Protein 4QQ1 (pdb70)

Nearest PDB structures (foldseek):
  4qq1-assembly3_C  TM=1.002E+00  e=1.437E-93  Neisseria meningitidis serogroup B
  4qq1-assembly1_A  TM=9.820E-01  e=3.374E-79  Neisseria meningitidis serogroup B
  4qq1-assembly2_B  TM=9.877E-01  e=5.720E-74  Neisseria meningitidis serogroup B
  4o4u-assembly4_D  TM=8.639E-01  e=2.645E-37  Glaesserella parasuis
  5kkx-assembly1_A  TM=9.095E-01  e=2.022E-19  Neisseria meningitidis

B-factor: mean 125.37, std 54.18, range [30.0, 488.15]

CATH classification: 2.40.128.250 (+3 more: 2.40.160.90, 2.40.128.240, 2.40.160.90)

Radius of gyration: 39.51 Å; Cα contacts (8 Å, |Δi|>4): 4271; chains: 3; bounding box: 104×101×118 Å

InterPro domains:
  IPR001677 Transferrin-binding protein B, C-lobe/N-lobe beta-barrel domain [PF01298] (182-346)
  IPR001677 Transferrin-binding protein B, C-lobe/N-lobe beta-barrel domain [PF01298] (458-594)
  IPR011250 Outer membrane protein/outer membrane enzyme PagP, beta-barrel [SSF56925] (141-346)
  IPR011250 Outer membrane protein/outer membrane enzyme PagP, beta-barrel [SSF56925] (419-594)
  IPR035313 Transferrin-binding protein B, N-lobe handle [PF17484] (44-177)
  IPR035316 Transferrin-binding protein B, C-lobe handle domain [PF17483] (361-448)
  IPR038197 TbpB, C-lobe handle domain superfamily [G3DSA:2.40.128.240] (360-452)
  IPR038669 TbpB, N-lobe handle domain superfamily [G3DSA:2.40.128.250] (57-176)

GO terms:
  GO:0009986 cell surface (C, EXP)

Organism: Neisseria meningitidis serogroup B (NCBI:txid491)

Solvent-accessible surface area: 71891 Å² total; per-residue (Å²): 84,8,5,12,0,19,0,2,51,5,7,18,11,18,20,16,148,95,78,193,94,69,47,142,45,87,65,13,19,76,181,69,27,57,85,4,90,121,28,95,8,61,38,14,88,35,28,64,29,3,73,102,31,72,56,122,79,117,44,42,12,6,86,53,52,124,29,68,9,19,4,83,19,27,80,109,23,85,44,1,43,5,0,6,0,15,6,94,89,68,33,107,16,138,147,85,39,30,16,31,76,21,10,3,0,10,0,0,0,4,1,55,86,8,0,47,42,6,5,46,81,132,19,69,0,58,1,5,0,4,1,2,0,1,0,58,62,182,24,142,15,133,40,1,10,65,70,2,20,0,39,76,13,1,0,2,0,9,61,1,103,33,10,14,33,102,93,72,69,62,102,98,64,52,51,18,2,0,0,4,2,70,2,79,0,31,6,86,91,70,23,1,112,8,33,0,50,15,2,6,112,74,52,157,123,62,68,154,118,94,141,93,80,22,56,14,0,42,2,93,5,78,9,176,12,0,16,4,124,23,98,0,58,10,54,64,132,82,23,128,128,37,35,25,6,2,58,20,21,0,82,54,2,45,0,0,1,0,0,63,92,0,52,6,0,0,0,14,0,12,2,84,59,67,51,0,1,0,0,0,1,0,20,39,152,168,162,98,77,48,61,47,27,46,7,4,18,1,20,32,3,23,22,30,113,110,147,65,78,135,5,29,8,21,18,46,13,84,39,5,14,23,58,33,88,54,3,56,5,101,39,96,180,61,83,116,35,85,51,76,32,93,33,114,90,165,58,21,102,5,25,4,0,15,46,77,7,81,73,1,7,0,0,51,11,27,103,124,142,146,65,18,15,0,0,4,3,34,36,4,34,36,75,75,5,78,81,32,97,76,62,81,0,99,1,137,21,2,0,3,4,68,0,1,30,55,56,66,64,53,6,67,12,36,129,84,15,11,114,2,83,0,50,0,48,5,72,74,108,145,5,53,7,44,0,22,2,122,112,77,137,69,67,2,0,51,1,79,10,94,12,154,94,1,4,6,70,20,83,0,98,7,34,156,121,10,10,10,12,53,64,139,122,118,62,114,16,64,121,5,99,4,111,9,110,2,49,8,0,0,1,7,164,76,0,43,1,0,0,0,2,8,23,81,47,51,192,168,63,79,2,7,0,0,0,1,0,73,56,121,133,91,40,9,3,12,0,19,0,4,87,6,8,23,13,15,19,20,145,102,78,196,93,64,45,142,50,81,68,12,18,81,176,65,31,71,86,5,94,123,31,92,5,48,45,11,84,40,28,70,65,6,18,107,83,42,6,67,51,118,36,45,25,6,86,63,63,107,23,59,11,18,4,81,25,23,87,68,23,65,34,0,53,4,1,5,1,14,1,100,50,56,58,113,44,132,173,99,54,36,16,28,89,19,12,16,0,14,0,0,0,4,1,46,84,5,0,47,48,3,6,48,86,132,17,75,0,57,2,5,1,7,0,2,0,1,0,68,67,189,24,146,14,128,34,1,11,71,61,0,18,0,34,90,12,4,0,4,0,11,57,1,81,26,4,51,28,130,105,136,130,77,52,22,3,0,1,6,2,77,2,68,0,23,6,82,96,75,18,1,119,3,33,0,58,24,3,27,200,184,131,68,43,58,24,0,49,6,98,1,67,6,143,14,1,10,2,124,21,95,0,61,12,56,75,139,53,65,124,124,39,35,28,5,1,53,12,26,0,81,60,1,22,0,0,1,0,0,63,88,0,60,5,0,0,0,17,1,12,2,89,52,59,54,0,1,0,0,0,0,0,5,38,136,110,165,136,76,46,25,39,17,3,16,3,21,58,6,38,11,52,119,148,145,62,60,125,6,30,8,12,14,29,15,84,36,6,9,52,53,24,106,48,12,58,12,159,98,77,137,105,54,117,89,154,70,33,125,11,26,15,0,25,78,82,8,87,74,1,7,0,0,61,17,19,131,124,140,147,73,14,15,0,0,5,3,36,46,1,46,52,74,33,3,54,63,75,123,53,74,82,23,124,1,152,25,4,2,3,3,70,8,56,105,76,90,62,92,63,13,111,12,25,102,134,128,38,15,12,103,1,67,0,43,0,40,3,60,78,72,140,3,54,9,41,0,24,2,109,117,101,142,73,64,1,3,48,0,76,11,111,8,145,86,2,4,5,65,20,86,1,94,5,25,151,125,17,16,54,146,130,125,23,129,18,106,12,98,1,49,4,0,0,1,6,162,91,2,48,0,0,0,0,6,6,26,152,15,2,1,0,0,0,0,90,96,105,44,9,16,13,0,15,0,4,91,6,7,22,11,18,9,22,153,98,78,190,108,63,49,150,58,83,69,12,20,78,177,64,31,74,121,6,99,144,30,91,7,59,40,9,77,26,36,70,109,10,62,184,101,114,54,131,46,118,38,34,12,11,108,50,84,100,33,67,15,13,5,67,41,35,66,82,24,77,45,1,45,4,0,8,2,16,2,98,90,68,52,144,89,167,73,75,23,30,88,19,11,6,0,11,0,0,0,5,1,60,85,5,0,48,42,5,3,33,107,132,27,54,0,54,0,5,0,6,0,1,0,1,0,62,66,179,22,140,15,127,36,2,6,66,69,1,14,0,46,80,18,1,0,2,0,11,58,2,93,35,4,10,36,106,121,102,59,52,82,114,65,49,50,25,5,0,1,5,2,56,5,83,0,24,11,81,96,64,18,1,109,5,32,0,38,22,3,15,158,58,117,159,152,125,178,121,122,60,23,58,21,1,50,4,94,2,80,9,156,7,0,14,2,132,27,74,0,65,12,51,64,136,72,11,127,120,31,28,25,6,3,71,23,19,0,78,61,2,23,0,0,1,0,0,65,109,0,26,1,0,0,0,18,1,11,4,85,58,58,53,0,1,0,0,0,0,0,1,31,123,66,246,164,112,64,78,62,48,25,42,10,3,18,4,22,48,3,21,27,36,104,107,143,60,82,139,8,29,7,10,12,26,12,86,35,3,16,37,64,36,95,85,7,56,11,107,105,110,85,63,76,65,86,35,117,67,168,65,15,101,4,27,12,0,24,59,62,6,82,75,0,6,0,0,41,9,25,120,121,121,149,48,15,18,0,0,5,2,33,44,0,41,31,81,71,14,27,40,188,116,49,79,117,14,116,1,115,26,4,1,4,4,76,1,6,63,51,31,44,53,51,8,30,14,29,103,134,130,46,15,9,90,3,69,0,52,1,53,11,87,73,110,142,2,58,10,41,0,23,2,134,120,56,136,68,70,2,1,45,0,73,8,95,16,153,87,2,5,6,73,20,86,1,92,2,23,142,129,18,4,22,7,39,91,168,84,110,90,107,66,91,111,20,112,6,107,13,107,2,50,6,0,3,1,5,156,75,1,50,0,0,0,0,2,8,25,50,41,163,62,95,103,80,49,3,7,0,0,0,1,0,58,66,132

Structure (mmCIF, N/CA/C/O backbone):
data_4QQ1
#
_entry.id   4QQ1
#
_cell.length_a   135.330
_cell.length_b   99.971
_cell.length_c   160.157
_cell.angle_alpha   90.000
_cell.angle_beta   93.470
_cell.angle_gamma   90.000
#
_symmetry.space_group_name_H-M   'C 1 2 1'
#
loop_
_entity.id
_entity.type
_entity.pdbx_description
1 polymer 'Transferrin-binding protein 2'
2 non-polymer 'CESIUM ION'
3 non-polymer GLYCEROL
4 non-polymer 'SULFATE ION'
5 water water
#
loop_
_atom_site.group_PDB
_atom_site.id
_atom_site.type_symbol
_atom_site.label_atom_id
_atom_site.label_alt_id
_atom_site.label_comp_id
_atom_site.label_asym_id
_atom_site.label_entity_id
_atom_site.label_seq_id
_atom_site.pdbx_PDB_ins_code
_atom_site.Cartn_x
_atom_site.Cartn_y
_atom_site.Cartn_z
_atom_site.occupancy
_atom_site.B_iso_or_equiv
_atom_site.auth_seq_id
_atom_site.auth_comp_id
_atom_site.auth_asym_id
_atom_site.auth_atom_id
_atom_site.pdbx_PDB_model_num
ATOM 1 N N . GLY A 1 7 ? 38.565 -23.532 -24.713 1.00 143.89 43 GLY A N 1
ATOM 2 C CA . GLY A 1 7 ? 38.531 -24.897 -25.204 1.00 142.25 43 GLY A CA 1
ATOM 3 C C . GLY A 1 7 ? 39.789 -25.671 -24.861 1.00 132.78 43 GLY A C 1
ATOM 4 O O . GLY A 1 7 ? 39.897 -26.861 -25.156 1.00 126.52 43 GLY A O 1
ATOM 5 N N . ALA A 1 8 ? 40.745 -24.990 -24.237 1.00 136.49 44 ALA A N 1
ATOM 6 C CA . ALA A 1 8 ? 41.995 -25.620 -23.829 1.00 128.39 44 ALA A CA 1
ATOM 7 C C . ALA A 1 8 ? 41.904 -26.094 -22.383 1.00 110.85 44 ALA A C 1
ATOM 8 O O . ALA A 1 8 ? 41.510 -25.335 -21.497 1.00 80.47 44 ALA A O 1
ATOM 10 N N . ALA A 1 9 ? 42.275 -27.349 -22.146 1.00 92.60 45 ALA A N 1
ATOM 11 C CA . ALA A 1 9 ? 42.102 -27.955 -20.829 1.00 82.07 45 ALA A CA 1
ATOM 12 C C . ALA A 1 9 ? 43.396 -28.077 -20.028 1.00 63.35 45 ALA A C 1
ATOM 13 O O . ALA A 1 9 ? 44.383 -27.397 -20.309 1.00 55.04 45 ALA A O 1
ATOM 15 N N . TYR A 1 10 ? 43.365 -28.948 -19.022 1.00 117.71 46 TYR A N 1
ATOM 16 C CA . TYR A 1 10 ? 44.494 -29.168 -18.122 1.00 121.31 46 TYR A CA 1
ATOM 17 C C . TYR A 1 10 ? 45.759 -29.559 -18.871 1.00 122.79 46 TYR A C 1
ATOM 18 O O . TYR A 1 10 ? 46.781 -28.877 -18.787 1.00 131.95 46 TYR A O 1
ATOM 27 N N . GLY A 1 11 ? 45.685 -30.664 -19.603 1.00 76.69 47 GLY A N 1
ATOM 28 C CA . GLY A 1 11 ? 46.824 -31.148 -20.354 1.00 88.50 47 GLY A CA 1
ATOM 29 C C . GLY A 1 11 ? 46.423 -32.045 -21.505 1.00 90.52 47 GLY A C 1
ATOM 30 O O . GLY A 1 11 ? 45.262 -32.435 -21.625 1.00 82.67 47 GLY A O 1
ATOM 31 N N . PHE A 1 12 ? 47.389 -32.374 -22.355 1.00 91.14 48 PHE A N 1
ATOM 32 C CA . PHE A 1 12 ? 47.119 -33.217 -23.515 1.00 77.02 48 PHE A CA 1
ATOM 33 C C . PHE A 1 12 ? 48.180 -34.293 -23.689 1.00 68.21 48 PHE A C 1
ATOM 34 O O . PHE A 1 12 ? 49.294 -34.167 -23.183 1.00 78.99 48 PHE A O 1
ATOM 42 N N . ALA A 1 13 ? 47.823 -35.351 -24.410 1.00 46.71 49 ALA A N 1
ATOM 43 C CA . ALA A 1 13 ? 48.759 -36.433 -24.691 1.00 59.18 49 ALA A CA 1
ATOM 44 C C . ALA A 1 13 ? 48.487 -37.053 -26.056 1.00 67.53 49 ALA A C 1
ATOM 45 O O . ALA A 1 13 ? 47.343 -37.348 -26.395 1.00 76.34 49 ALA A O 1
ATOM 47 N N . VAL A 1 14 ? 49.542 -37.244 -26.841 1.00 54.47 50 VAL A N 1
ATOM 48 C CA . VAL A 1 14 ? 49.415 -37.928 -28.122 1.00 54.29 50 VAL A CA 1
ATOM 49 C C . VAL A 1 14 ? 50.214 -39.228 -28.105 1.00 53.09 50 VAL A C 1
ATOM 50 O O . VAL A 1 14 ? 51.395 -39.237 -27.764 1.00 58.33 50 VAL A O 1
ATOM 54 N N . LYS A 1 15 ? 49.558 -40.330 -28.458 1.00 55.26 51 LYS A N 1
ATOM 55 C CA . LYS A 1 15 ? 50.204 -41.636 -28.424 1.00 59.35 51 LYS A CA 1
ATOM 56 C C . LYS A 1 15 ? 51.337 -41.713 -29.438 1.00 70.10 51 LYS A C 1
ATOM 57 O O . LYS A 1 15 ? 51.159 -41.369 -30.607 1.00 73.51 51 LYS A O 1
ATOM 63 N N . LEU A 1 16 ? 52.504 -42.155 -28.979 1.00 66.78 52 LEU A N 1
ATOM 64 C CA . LEU A 1 16 ? 53.670 -42.282 -29.842 1.00 46.99 52 LEU A CA 1
ATOM 65 C C . LEU A 1 16 ? 53.408 -43.287 -30.957 1.00 58.93 52 LEU A C 1
ATOM 66 O O . LEU A 1 16 ? 53.198 -44.472 -30.695 1.00 61.53 52 LEU A O 1
ATOM 71 N N . PRO A 1 17 ? 53.415 -42.806 -32.209 1.00 76.33 53 PRO A N 1
ATOM 72 C CA . PRO A 1 17 ? 53.060 -43.584 -33.401 1.00 67.40 53 PRO A CA 1
ATOM 73 C C . PRO A 1 17 ? 53.950 -44.803 -33.625 1.00 63.88 53 PRO A C 1
ATOM 74 O O . PRO A 1 17 ? 55.177 -44.700 -33.579 1.00 50.43 53 PRO A O 1
ATOM 78 N N . ARG A 1 18 ? 53.319 -45.948 -33.858 1.00 63.02 54 ARG A N 1
ATOM 79 C CA . ARG A 1 18 ? 54.021 -47.170 -34.230 1.00 69.23 54 ARG A CA 1
ATOM 80 C C . ARG A 1 18 ? 53.216 -47.897 -35.299 1.00 82.65 54 ARG A C 1
ATOM 81 O O . ARG A 1 18 ? 52.247 -48.589 -34.989 1.00 61.21 54 ARG A O 1
ATOM 89 N N . ARG A 1 19 ? 53.610 -47.734 -36.558 1.00 80.62 55 ARG A N 1
ATOM 90 C CA . ARG A 1 19 ? 52.894 -48.378 -37.653 1.00 73.95 55 ARG A CA 1
ATOM 91 C C . ARG A 1 19 ? 53.072 -49.891 -37.598 1.00 68.59 55 ARG A C 1
ATOM 92 O O . ARG A 1 19 ? 54.110 -50.391 -37.162 1.00 66.31 55 ARG A O 1
ATOM 100 N N . ASN A 1 20 ? 52.046 -50.614 -38.032 1.00 67.84 56 ASN A N 1
ATOM 101 C CA . ASN A 1 20 ? 52.080 -52.070 -38.030 1.00 72.40 56 ASN A CA 1
ATOM 102 C C . ASN A 1 20 ? 53.004 -52.606 -39.118 1.00 87.68 56 ASN A C 1
ATOM 103 O O . ASN A 1 20 ? 52.549 -53.069 -40.165 1.00 94.36 56 ASN A O 1
ATOM 108 N N . ALA A 1 21 ? 54.308 -52.534 -38.864 1.00 66.70 57 ALA A N 1
ATOM 109 C CA . ALA A 1 21 ? 55.307 -53.004 -39.817 1.00 69.67 57 ALA A CA 1
ATOM 110 C C . ALA A 1 21 ? 55.347 -54.525 -39.853 1.00 72.06 57 ALA A C 1
ATOM 111 O O . ALA A 1 21 ? 56.275 -55.151 -39.343 1.00 70.96 57 ALA A O 1
ATOM 113 N N . HIS A 1 22 ? 54.327 -55.107 -40.467 1.00 75.24 58 HIS A N 1
ATOM 114 C CA . HIS A 1 22 ? 54.191 -56.549 -40.559 1.00 77.77 58 HIS A CA 1
ATOM 115 C C . HIS A 1 22 ? 54.611 -56.978 -41.955 1.00 80.42 58 HIS A C 1
ATOM 116 O O . HIS A 1 22 ? 54.606 -56.167 -42.881 1.00 80.75 58 HIS A O 1
ATOM 123 N N . PHE A 1 23 ? 54.986 -58.245 -42.113 1.00 107.22 59 PHE A N 1
ATOM 124 C CA . PHE A 1 23 ? 55.082 -58.818 -43.450 1.00 125.95 59 PHE A CA 1
ATOM 125 C C . PHE A 1 23 ? 53.678 -58.745 -44.050 1.00 130.36 59 PHE A C 1
ATOM 126 O O . PHE A 1 23 ? 52.697 -58.654 -43.312 1.00 120.43 59 PHE A O 1
ATOM 134 N N . ASN A 1 24 ? 53.573 -58.768 -45.375 1.00 122.26 60 ASN A N 1
ATOM 135 C CA . ASN A 1 24 ? 52.384 -58.213 -46.024 1.00 122.95 60 ASN A CA 1
ATOM 136 C C . ASN A 1 24 ? 51.375 -59.153 -46.699 1.00 125.80 60 ASN A C 1
ATOM 137 O O . ASN A 1 24 ? 51.389 -59.296 -47.921 1.00 118.93 60 ASN A O 1
ATOM 142 N N . PRO A 1 25 ? 50.503 -59.802 -45.905 1.00 178.74 61 PRO A N 1
ATOM 143 C CA . PRO A 1 25 ? 49.216 -60.231 -46.463 1.00 184.78 61 PRO A CA 1
ATOM 144 C C . PRO A 1 25 ? 48.154 -59.163 -46.204 1.00 181.88 61 PRO A C 1
ATOM 145 O O . PRO A 1 25 ? 47.111 -59.466 -45.623 1.00 171.69 61 PRO A O 1
ATOM 149 N N . LYS A 1 26 ? 48.436 -57.930 -46.620 1.00 138.32 62 LYS A N 1
ATOM 150 C CA . LYS A 1 26 ? 47.554 -56.779 -46.402 1.00 134.10 62 LYS A CA 1
ATOM 151 C C . LYS A 1 26 ? 47.331 -56.452 -44.920 1.00 138.33 62 LYS A C 1
ATOM 152 O O . LYS A 1 26 ? 46.353 -55.796 -44.559 1.00 151.94 62 LYS A O 1
ATOM 158 N N . TYR A 1 27 ? 48.245 -56.906 -44.069 1.00 100.70 63 TYR A N 1
ATOM 159 C CA . TYR A 1 27 ? 48.197 -56.572 -42.650 1.00 95.42 63 TYR A CA 1
ATOM 160 C C . TYR A 1 27 ? 49.180 -55.446 -42.358 1.00 94.82 63 TYR A C 1
ATOM 161 O O . TYR A 1 27 ? 49.046 -54.729 -41.365 1.00 94.80 63 TYR A O 1
ATOM 170 N N . LYS A 1 28 ? 50.170 -55.305 -43.234 1.00 81.17 64 LYS A N 1
ATOM 171 C CA . LYS A 1 28 ? 51.179 -54.260 -43.117 1.00 78.74 64 LYS A CA 1
ATOM 172 C C . LYS A 1 28 ? 50.550 -52.874 -43.151 1.00 77.23 64 LYS A C 1
ATOM 173 O O . LYS A 1 28 ? 49.752 -52.568 -44.035 1.00 78.91 64 LYS A O 1
ATOM 179 N N . GLU A 1 29 ? 50.912 -52.037 -42.185 1.00 74.38 65 GLU A N 1
ATOM 180 C CA . GLU A 1 29 ? 50.413 -50.670 -42.153 1.00 73.70 65 GLU A CA 1
ATOM 181 C C . GLU A 1 29 ? 51.365 -49.737 -42.889 1.00 73.64 65 GLU A C 1
ATOM 182 O O . GLU A 1 29 ? 52.507 -49.536 -42.473 1.00 71.77 65 GLU A O 1
ATOM 188 N N . LYS A 1 30 ? 50.878 -49.179 -43.990 1.00 110.48 66 LYS A N 1
ATOM 189 C CA . LYS A 1 30 ? 51.655 -48.276 -44.829 1.00 109.35 66 LYS A CA 1
ATOM 190 C C . LYS A 1 30 ? 52.133 -47.034 -44.080 1.00 92.70 66 LYS A C 1
ATOM 191 O O . LYS A 1 30 ? 53.306 -46.668 -44.153 1.00 81.13 66 LYS A O 1
ATOM 197 N N . HIS A 1 31 ? 51.221 -46.395 -43.356 1.00 84.68 67 HIS A N 1
ATOM 198 C CA . HIS A 1 31 ? 51.520 -45.124 -42.710 1.00 96.97 67 HIS A CA 1
ATOM 199 C C . HIS A 1 31 ? 50.698 -44.944 -41.438 1.00 107.93 67 HIS A C 1
ATOM 200 O O . HIS A 1 31 ? 49.492 -45.190 -41.428 1.00 112.20 67 HIS A O 1
ATOM 207 N N . LYS A 1 32 ? 51.361 -44.524 -40.365 1.00 62.04 68 LYS A N 1
ATOM 208 C CA . LYS A 1 32 ? 50.680 -44.190 -39.121 1.00 58.77 68 LYS A CA 1
ATOM 209 C C . LYS A 1 32 ? 50.828 -42.697 -38.852 1.00 56.70 68 LYS A C 1
ATOM 210 O O . LYS A 1 32 ? 51.728 -42.277 -38.124 1.00 54.31 68 LYS A O 1
ATOM 216 N N . PRO A 1 33 ? 49.937 -41.888 -39.444 1.00 57.83 69 PRO A N 1
ATOM 217 C CA . PRO A 1 33 ? 50.032 -40.426 -39.407 1.00 56.35 69 PRO A CA 1
ATOM 218 C C . PRO A 1 33 ? 49.585 -39.828 -38.079 1.00 53.59 69 PRO A C 1
ATOM 219 O O . PRO A 1 33 ? 49.186 -40.550 -37.165 1.00 55.05 69 PRO A O 1
ATOM 223 N N . LEU A 1 34 ? 49.659 -38.505 -37.986 1.00 66.43 70 LEU A N 1
ATOM 224 C CA . LEU A 1 34 ? 49.193 -37.783 -36.812 1.00 65.17 70 LEU A CA 1
ATOM 225 C C . LEU A 1 34 ? 48.048 -36.852 -37.188 1.00 77.02 70 LEU A C 1
ATOM 226 O O . LEU A 1 34 ? 47.926 -36.437 -38.341 1.00 86.45 70 LEU A O 1
ATOM 231 N N . GLY A 1 35 ? 47.209 -36.529 -36.211 1.00 85.75 71 GLY A N 1
ATOM 232 C CA . GLY A 1 35 ? 46.086 -35.639 -36.435 1.00 81.45 71 GLY A CA 1
ATOM 233 C C . GLY A 1 35 ? 45.657 -34.943 -35.160 1.00 85.25 71 GLY A C 1
ATOM 234 O O . GLY A 1 35 ? 46.089 -35.309 -34.067 1.00 85.60 71 GLY A O 1
ATOM 235 N N . SER A 1 36 ? 44.803 -33.934 -35.301 1.00 85.01 72 SER A N 1
ATOM 236 C CA . SER A 1 36 ? 44.297 -33.195 -34.152 1.00 87.76 72 SER A CA 1
ATOM 237 C C . SER A 1 36 ? 43.389 -34.072 -33.295 1.00 88.40 72 SER A C 1
ATOM 238 O O . SER A 1 36 ? 43.245 -33.846 -32.093 1.00 88.41 72 SER A O 1
ATOM 241 N N . MET A 1 37 ? 42.783 -35.076 -33.920 1.00 97.51 73 MET A N 1
ATOM 242 C CA . MET A 1 37 ? 41.897 -35.994 -33.214 1.00 99.61 73 MET A CA 1
ATOM 243 C C . MET A 1 37 ? 42.681 -37.092 -32.502 1.00 89.28 73 MET A C 1
ATOM 244 O O . MET A 1 37 ? 42.117 -37.875 -31.739 1.00 99.50 73 MET A O 1
ATOM 249 N N . ASP A 1 38 ? 43.985 -37.144 -32.758 1.00 77.90 74 ASP A N 1
ATOM 250 C CA . ASP A 1 38 ? 44.849 -38.118 -32.102 1.00 79.80 74 ASP A CA 1
ATOM 251 C C . ASP A 1 38 ? 45.350 -37.588 -30.762 1.00 78.42 74 ASP A C 1
ATOM 252 O O . ASP A 1 38 ? 45.915 -38.332 -29.960 1.00 65.33 74 ASP A O 1
ATOM 257 N N . TRP A 1 39 ? 45.143 -36.296 -30.529 1.00 88.37 75 TRP A N 1
ATOM 258 C CA . TRP A 1 39 ? 45.388 -35.714 -29.218 1.00 83.66 75 TRP A CA 1
ATOM 259 C C . TRP A 1 39 ? 44.274 -36.151 -28.279 1.00 83.68 75 TRP A C 1
ATOM 260 O O . TRP A 1 39 ? 43.100 -36.122 -28.648 1.00 88.40 75 TRP A O 1
ATOM 271 N N . LYS A 1 40 ? 44.635 -36.560 -27.068 1.00 88.08 76 LYS A N 1
ATOM 272 C CA . LYS A 1 40 ? 43.630 -36.878 -26.060 1.00 89.68 76 LYS A CA 1
ATOM 273 C C . LYS A 1 40 ? 43.794 -35.995 -24.827 1.00 85.09 76 LYS A C 1
ATOM 274 O O . LYS A 1 40 ? 44.912 -35.625 -24.454 1.00 80.21 76 LYS A O 1
ATOM 280 N N . LYS A 1 41 ? 42.668 -35.661 -24.205 1.00 76.45 77 LYS A N 1
ATOM 281 C CA . LYS A 1 41 ? 42.639 -34.674 -23.133 1.00 84.43 77 LYS A CA 1
ATOM 282 C C . LYS A 1 41 ? 42.919 -35.285 -21.762 1.00 84.66 77 LYS A C 1
ATOM 283 O O . LYS A 1 41 ? 42.525 -36.417 -21.480 1.00 81.92 77 LYS A O 1
ATOM 289 N N . LEU A 1 42 ? 43.605 -34.521 -20.918 1.00 67.35 78 LEU A N 1
ATOM 290 C CA . LEU A 1 42 ? 43.954 -34.969 -19.574 1.00 65.43 78 LEU A CA 1
ATOM 291 C C . LEU A 1 42 ? 43.149 -34.206 -18.527 1.00 73.13 78 LEU A C 1
ATOM 292 O O . LEU A 1 42 ? 42.960 -32.994 -18.639 1.00 73.09 78 LEU A O 1
ATOM 297 N N . GLN A 1 43 ? 42.678 -34.920 -17.510 1.00 58.37 79 GLN A N 1
ATOM 298 C CA . GLN A 1 43 ? 41.839 -34.319 -16.478 1.00 72.56 79 GLN A CA 1
ATOM 299 C C . GLN A 1 43 ? 42.656 -33.853 -15.275 1.00 76.35 79 GLN A C 1
ATOM 300 O O . GLN A 1 43 ? 43.883 -33.778 -15.339 1.00 88.40 79 GLN A O 1
ATOM 306 N N . ARG A 1 44 ? 41.966 -33.541 -14.181 1.00 78.78 80 ARG A N 1
ATOM 307 C CA . ARG A 1 44 ? 42.616 -33.030 -12.978 1.00 77.16 80 ARG A CA 1
ATOM 308 C C . ARG A 1 44 ? 43.488 -34.096 -12.319 1.00 71.47 80 ARG A C 1
ATOM 309 O O . ARG A 1 44 ? 43.349 -35.286 -12.599 1.00 79.50 80 ARG A O 1
ATOM 317 N N . GLY A 1 45 ? 44.385 -33.659 -11.441 1.00 64.37 81 GLY A N 1
ATOM 318 C CA . GLY A 1 45 ? 45.272 -34.565 -10.737 1.00 73.67 81 GLY A CA 1
ATOM 319 C C . GLY A 1 45 ? 46.689 -34.032 -10.685 1.00 80.17 81 GLY A C 1
ATOM 320 O O . GLY A 1 45 ? 46.911 -32.827 -10.802 1.00 85.46 81 GLY A O 1
ATOM 321 N N . GLU A 1 46 ? 47.651 -34.931 -10.504 1.00 81.23 82 GLU A N 1
ATOM 322 C CA . GLU A 1 46 ? 49.057 -34.549 -10.494 1.00 85.24 82 GLU A CA 1
ATOM 323 C C . GLU A 1 46 ? 49.636 -34.616 -11.904 1.00 85.14 82 GLU A C 1
ATOM 324 O O . GLU A 1 46 ? 49.331 -35.539 -12.658 1.00 90.59 82 GLU A O 1
ATOM 330 N N . PRO A 1 47 ? 50.472 -33.629 -12.265 1.00 71.33 83 PRO A N 1
ATOM 331 C CA . PRO A 1 47 ? 51.057 -33.511 -13.607 1.00 69.55 83 PRO A CA 1
ATOM 332 C C . PRO A 1 47 ? 51.824 -34.756 -14.048 1.00 69.54 83 PRO A C 1
ATOM 333 O O . PRO A 1 47 ? 51.829 -35.079 -15.235 1.00 58.27 83 PRO A O 1
ATOM 337 N N . ASN A 1 48 ? 52.456 -35.445 -13.103 1.00 64.79 84 ASN A N 1
ATOM 338 C CA . ASN A 1 48 ? 53.279 -36.605 -13.428 1.00 58.16 84 ASN A CA 1
ATOM 339 C C . ASN A 1 48 ? 52.500 -37.918 -13.470 1.00 67.02 84 ASN A C 1
ATOM 340 O O . ASN A 1 48 ? 53.091 -38.996 -13.400 1.00 78.96 84 ASN A O 1
ATOM 345 N N . SER A 1 49 ? 51.179 -37.827 -13.586 1.00 72.43 85 SER A N 1
ATOM 346 C CA . SER A 1 49 ? 50.340 -39.022 -13.617 1.00 83.86 85 SER A CA 1
ATOM 347 C C . SER A 1 49 ? 48.978 -38.764 -14.257 1.00 81.03 85 SER A C 1
ATOM 348 O O . SER A 1 49 ? 48.354 -37.731 -14.021 1.00 73.44 85 SER A O 1
ATOM 351 N N . PHE A 1 50 ? 48.526 -39.716 -15.069 1.00 82.47 86 PHE A N 1
ATOM 352 C CA . PHE A 1 50 ? 47.210 -39.642 -15.695 1.00 79.12 86 PHE A CA 1
ATOM 353 C C . PHE A 1 50 ? 46.747 -41.026 -16.147 1.00 79.36 86 PHE A C 1
ATOM 354 O O . PHE A 1 50 ? 47.406 -42.025 -15.866 1.00 70.79 86 PHE A O 1
ATOM 362 N N . SER A 1 51 ? 45.618 -41.075 -16.848 1.00 96.07 87 SER A N 1
ATOM 363 C CA . SER A 1 51 ? 44.982 -42.338 -17.221 1.00 101.36 87 SER A CA 1
ATOM 364 C C . SER A 1 51 ? 45.893 -43.264 -18.024 1.00 93.81 87 SER A C 1
ATOM 365 O O . SER A 1 51 ? 46.237 -44.363 -17.575 1.00 95.63 87 SER A O 1
ATOM 368 N N . GLU A 1 52 ? 46.279 -42.809 -19.211 1.00 100.28 88 GLU A N 1
ATOM 369 C CA . GLU A 1 52 ? 47.089 -43.606 -20.122 1.00 93.17 88 GLU A CA 1
ATOM 370 C C . GLU A 1 52 ? 48.443 -43.964 -19.514 1.00 86.73 88 GLU A C 1
ATOM 371 O O . GLU A 1 52 ? 48.974 -45.047 -19.761 1.00 86.59 88 GLU A O 1
ATOM 377 N N . ARG A 1 53 ? 48.989 -43.055 -18.713 1.00 67.62 89 ARG A N 1
ATOM 378 C CA . ARG A 1 53 ? 50.265 -43.291 -18.048 1.00 57.44 89 ARG A CA 1
ATOM 379 C C . ARG A 1 53 ? 50.133 -44.375 -16.986 1.00 61.37 89 ARG A C 1
ATOM 380 O O . ARG A 1 53 ? 51.039 -45.184 -16.806 1.00 71.34 89 ARG A O 1
ATOM 388 N N . ASP A 1 54 ? 49.012 -44.376 -16.271 1.00 70.82 90 ASP A N 1
ATOM 389 C CA . ASP A 1 54 ? 48.732 -45.425 -15.298 1.00 94.31 90 ASP A CA 1
ATOM 390 C C . ASP A 1 54 ? 48.554 -46.753 -16.021 1.00 95.97 90 ASP A C 1
ATOM 391 O O . ASP A 1 54 ? 48.931 -47.806 -15.505 1.00 106.42 90 ASP A O 1
ATOM 396 N N . GLU A 1 55 ? 47.975 -46.693 -17.219 1.00 53.19 91 GLU A N 1
ATOM 397 C CA . GLU A 1 55 ? 47.822 -47.874 -18.058 1.00 53.41 91 GLU A CA 1
ATOM 398 C C . GLU A 1 55 ? 49.203 -48.399 -18.421 1.00 53.08 91 GLU A C 1
ATOM 399 O O . GLU A 1 55 ? 49.433 -49.607 -18.469 1.00 61.14 91 GLU A O 1
ATOM 405 N N . LEU A 1 56 ? 50.121 -47.470 -18.664 1.00 79.08 92 LEU A N 1
ATOM 406 C CA . LEU A 1 56 ? 51.510 -47.808 -18.934 1.00 69.11 92 LEU A CA 1
ATOM 407 C C . LEU A 1 56 ? 52.157 -48.444 -17.709 1.00 63.06 92 LEU A C 1
ATOM 408 O O . LEU A 1 56 ? 52.957 -49.370 -17.829 1.00 62.41 92 LEU A O 1
ATOM 413 N N . GLU A 1 57 ? 51.818 -47.937 -16.528 1.00 52.59 93 GLU A N 1
ATOM 414 C CA . GLU A 1 57 ? 52.426 -48.432 -15.299 1.00 71.89 93 GLU A CA 1
ATOM 415 C C . GLU A 1 57 ? 51.954 -49.854 -15.032 1.00 72.70 93 GLU A C 1
ATOM 416 O O . GLU A 1 57 ? 52.723 -50.705 -14.586 1.00 66.37 93 GLU A O 1
ATOM 422 N N . LYS A 1 58 ? 50.680 -50.105 -15.319 1.00 84.14 94 LYS A N 1
ATOM 423 C CA . LYS A 1 58 ? 50.108 -51.441 -15.192 1.00 89.11 94 LYS A CA 1
ATOM 424 C C . LYS A 1 58 ? 50.735 -52.389 -16.209 1.00 76.76 94 LYS A C 1
ATOM 425 O O . LYS A 1 58 ? 51.076 -53.530 -15.888 1.00 74.37 94 LYS A O 1
ATOM 431 N N . LYS A 1 59 ? 50.869 -51.905 -17.443 1.00 93.87 95 LYS A N 1
ATOM 432 C CA . LYS A 1 59 ? 51.436 -52.689 -18.540 1.00 100.96 95 LYS A CA 1
ATOM 433 C C . LYS A 1 59 ? 52.918 -52.944 -18.291 1.00 96.94 95 LYS A C 1
ATOM 434 O O . LYS A 1 59 ? 53.528 -53.815 -18.911 1.00 99.34 95 LYS A O 1
ATOM 440 N N . ARG A 1 60 ? 53.493 -52.177 -17.373 1.00 83.97 96 ARG A N 1
ATOM 441 C CA . ARG A 1 60 ? 54.935 -52.198 -17.175 1.00 82.31 96 ARG A CA 1
ATOM 442 C C . ARG A 1 60 ? 55.473 -53.545 -16.764 1.00 83.84 96 ARG A C 1
ATOM 443 O O . ARG A 1 60 ? 56.191 -54.174 -17.529 1.00 93.66 96 ARG A O 1
ATOM 451 N N . GLY A 1 61 ? 55.144 -53.965 -15.548 1.00 157.87 97 GLY A N 1
ATOM 452 C CA . GLY A 1 61 ? 55.496 -55.295 -15.118 1.00 163.59 97 GLY A CA 1
ATOM 453 C C . GLY A 1 61 ? 56.835 -55.344 -14.427 1.00 165.59 97 GLY A C 1
ATOM 454 O O . GLY A 1 61 ? 57.089 -54.548 -13.517 1.00 150.15 97 GLY A O 1
ATOM 455 N N . SER A 1 62 ? 57.676 -56.277 -14.882 1.00 131.90 98 SER A N 1
ATOM 456 C CA . SER A 1 62 ? 58.955 -56.626 -14.264 1.00 135.50 98 SER A CA 1
ATOM 457 C C . SER A 1 62 ? 59.794 -55.399 -13.944 1.00 155.77 98 SER A C 1
ATOM 458 O O . SER A 1 62 ? 60.248 -55.237 -12.809 1.00 162.10 98 SER A O 1
ATOM 461 N N . SER A 1 63 ? 59.987 -54.533 -14.939 1.00 134.95 99 SER A N 1
ATOM 462 C CA . SER A 1 63 ? 60.817 -53.343 -14.763 1.00 127.17 99 SER A CA 1
ATOM 463 C C . SER A 1 63 ? 60.752 -52.329 -15.907 1.00 107.72 99 SER A C 1
ATOM 464 O O . SER A 1 63 ? 59.963 -52.470 -16.846 1.00 89.07 99 SER A O 1
ATOM 467 N N . GLU A 1 64 ? 61.589 -51.297 -15.786 1.00 180.15 100 GLU A N 1
ATOM 468 C CA . GLU A 1 64 ? 61.923 -50.385 -16.882 1.00 185.60 100 GLU A CA 1
ATOM 469 C C . GLU A 1 64 ? 60.788 -49.449 -17.308 1.00 169.67 100 GLU A C 1
ATOM 470 O O . GLU A 1 64 ? 60.043 -49.748 -18.240 1.00 164.76 100 GLU A O 1
ATOM 476 N N . LEU A 1 65 ? 60.665 -48.312 -16.628 1.00 77.97 101 LEU A N 1
ATOM 477 C CA . LEU A 1 65 ? 59.771 -47.253 -17.087 1.00 59.13 101 LEU A CA 1
ATOM 478 C C . LEU A 1 65 ? 60.602 -46.033 -17.472 1.00 63.08 101 LEU A C 1
ATOM 479 O O . LEU A 1 65 ? 61.467 -45.597 -16.713 1.00 75.12 101 LEU A O 1
ATOM 484 N N . ILE A 1 66 ? 60.365 -45.502 -18.665 1.00 118.23 102 ILE A N 1
ATOM 485 C CA . ILE A 1 66 ? 61.102 -44.326 -19.094 1.00 110.79 102 ILE A CA 1
ATOM 486 C C . ILE A 1 66 ? 60.189 -43.114 -19.061 1.00 99.07 102 ILE A C 1
ATOM 487 O O . ILE A 1 66 ? 59.212 -43.032 -19.800 1.00 99.16 102 ILE A O 1
ATOM 492 N N . GLU A 1 67 ? 60.526 -42.162 -18.203 1.00 70.73 103 GLU A N 1
ATOM 493 C CA . GLU A 1 67 ? 59.760 -40.935 -18.099 1.00 71.68 103 GLU A CA 1
ATOM 494 C C . GLU A 1 67 ? 60.699 -39.755 -18.242 1.00 70.47 103 GLU A C 1
ATOM 495 O O . GLU A 1 67 ? 61.751 -39.719 -17.611 1.00 69.57 103 GLU A O 1
ATOM 501 N N . SER A 1 68 ? 60.322 -38.793 -19.073 1.00 73.80 104 SER A N 1
ATOM 502 C CA . SER A 1 68 ? 61.083 -37.555 -19.171 1.00 72.57 104 SER A CA 1
ATOM 503 C C . SER A 1 68 ? 60.811 -36.647 -17.980 1.00 72.80 104 SER A C 1
ATOM 504 O O . SER A 1 68 ? 59.889 -35.833 -18.007 1.00 77.32 104 SER A O 1
ATOM 507 N N . LYS A 1 69 ? 61.659 -36.699 -16.974 1.00 108.34 105 LYS A N 1
ATOM 508 C CA . LYS A 1 69 ? 61.480 -35.859 -15.804 1.00 109.72 105 LYS A CA 1
ATOM 509 C C . LYS A 1 69 ? 62.333 -34.642 -16.071 1.00 114.12 105 LYS A C 1
ATOM 510 O O . LYS A 1 69 ? 62.138 -33.959 -17.043 1.00 121.28 105 LYS A O 1
ATOM 516 N N . TRP A 1 70 ? 63.233 -34.321 -15.184 1.00 116.70 106 TRP A N 1
ATOM 517 C CA . TRP A 1 70 ? 64.565 -34.049 -15.518 1.00 118.72 106 TRP A CA 1
ATOM 518 C C . TRP A 1 70 ? 65.261 -34.548 -14.326 1.00 129.16 106 TRP A C 1
ATOM 519 O O . TRP A 1 70 ? 64.797 -34.366 -13.230 1.00 147.73 106 TRP A O 1
ATOM 530 N N . GLU A 1 71 ? 66.444 -35.059 -14.528 1.00 218.16 107 GLU A N 1
ATOM 531 C CA . GLU A 1 71 ? 66.642 -36.135 -15.453 1.00 230.05 107 GLU A CA 1
ATOM 532 C C . GLU A 1 71 ? 67.495 -37.132 -14.687 1.00 235.46 107 GLU A C 1
ATOM 533 O O . GLU A 1 71 ? 67.083 -38.251 -14.465 1.00 221.54 107 GLU A O 1
ATOM 539 N N . ASP A 1 72 ? 68.619 -36.661 -14.151 1.00 245.43 108 ASP A N 1
ATOM 540 C CA . ASP A 1 72 ? 69.296 -35.494 -14.682 1.00 257.06 108 ASP A CA 1
ATOM 541 C C . ASP A 1 72 ? 70.292 -36.117 -15.590 1.00 242.82 108 ASP A C 1
ATOM 542 O O . ASP A 1 72 ? 71.477 -36.210 -15.263 1.00 232.61 108 ASP A O 1
ATOM 547 N N . GLY A 1 73 ? 69.799 -36.695 -16.676 1.00 100.57 109 GLY A N 1
ATOM 548 C CA . GLY A 1 73 ? 70.658 -37.379 -17.617 1.00 94.80 109 GLY A CA 1
ATOM 549 C C . GLY A 1 73 ? 70.529 -36.842 -19.023 1.00 83.68 109 GLY A C 1
ATOM 550 O O . GLY A 1 73 ? 71.508 -36.503 -19.658 1.00 82.47 109 GLY A O 1
ATOM 551 N N . GLN A 1 74 ? 69.300 -36.550 -19.451 1.00 60.84 110 GLN A N 1
ATOM 552 C CA . GLN A 1 74 ? 69.102 -35.795 -20.704 1.00 56.81 110 GLN A CA 1
ATOM 553 C C . GLN A 1 74 ? 68.038 -34.668 -20.682 1.00 53.60 110 GLN A C 1
ATOM 554 O O . GLN A 1 74 ? 67.081 -34.734 -19.909 1.00 52.62 110 GLN A O 1
ATOM 560 N N . SER A 1 75 ? 68.134 -33.728 -21.598 1.00 57.59 111 SER A N 1
ATOM 561 C CA . SER A 1 75 ? 67.105 -32.722 -21.846 1.00 55.79 111 SER A CA 1
ATOM 562 C C . SER A 1 75 ? 66.667 -31.681 -20.799 1.00 53.27 111 SER A C 1
ATOM 563 O O . SER A 1 75 ? 65.499 -31.400 -20.679 1.00 53.65 111 SER A O 1
ATOM 566 N N . ARG A 1 76 ? 67.601 -31.064 -20.089 1.00 73.33 112 ARG A N 1
ATOM 567 C CA . ARG A 1 76 ? 67.272 -30.056 -19.080 1.00 72.51 112 ARG A CA 1
ATOM 568 C C . ARG A 1 76 ? 67.973 -28.693 -19.213 1.00 71.21 112 ARG A C 1
ATOM 569 O O . ARG A 1 76 ? 68.996 -28.588 -19.857 1.00 75.18 112 ARG A O 1
ATOM 577 N N . VAL A 1 77 ? 67.417 -27.651 -18.601 1.00 100.86 113 VAL A N 1
ATOM 578 C CA . VAL A 1 77 ? 68.132 -26.390 -18.428 1.00 112.30 113 VAL A CA 1
ATOM 579 C C . VAL A 1 77 ? 68.432 -26.171 -16.958 1.00 118.10 113 VAL A C 1
ATOM 580 O O . VAL A 1 77 ? 67.532 -26.047 -16.167 1.00 113.56 113 VAL A O 1
ATOM 584 N N . VAL A 1 78 ? 69.697 -26.061 -16.610 1.00 73.15 114 VAL A N 1
ATOM 585 C CA . VAL A 1 78 ? 70.150 -25.901 -15.232 1.00 76.98 114 VAL A CA 1
ATOM 586 C C . VAL A 1 78 ? 69.873 -24.491 -14.709 1.00 78.45 114 VAL A C 1
ATOM 587 O O . VAL A 1 78 ? 70.282 -23.501 -15.316 1.00 79.71 114 VAL A O 1
ATOM 591 N N . GLY A 1 79 ? 69.174 -24.410 -13.580 1.00 111.21 115 GLY A N 1
ATOM 592 C CA . GLY A 1 79 ? 68.794 -23.135 -12.998 1.00 118.30 115 GLY A CA 1
ATOM 593 C C . GLY A 1 79 ? 67.292 -22.957 -13.077 1.00 117.68 115 GLY A C 1
ATOM 594 O O . GLY A 1 79 ? 66.664 -22.386 -12.185 1.00 131.22 115 GLY A O 1
ATOM 595 N N . TYR A 1 80 ? 66.724 -23.446 -14.172 1.00 80.45 116 TYR A N 1
ATOM 596 C CA . TYR A 1 80 ? 65.283 -23.544 -14.329 1.00 77.34 116 TYR A CA 1
ATOM 597 C C . TYR A 1 80 ? 64.958 -25.008 -14.071 1.00 75.51 116 TYR A C 1
ATOM 598 O O . TYR A 1 80 ? 64.482 -25.728 -14.950 1.00 73.94 116 TYR A O 1
ATOM 607 N N . THR A 1 81 ? 65.235 -25.428 -12.840 1.00 120.88 117 THR A N 1
ATOM 608 C CA . THR A 1 81 ? 65.338 -26.839 -12.487 1.00 132.81 117 THR A CA 1
ATOM 609 C C . THR A 1 81 ? 64.000 -27.524 -12.236 1.00 134.96 117 THR A C 1
ATOM 610 O O . THR A 1 81 ? 63.389 -28.068 -13.156 1.00 88.93 117 THR A O 1
ATOM 614 N N . ASN A 1 82 ? 63.557 -27.503 -10.983 1.00 127.91 118 ASN A N 1
ATOM 615 C CA . ASN A 1 82 ? 62.396 -28.286 -10.568 1.00 122.33 118 ASN A CA 1
ATOM 616 C C . ASN A 1 82 ? 61.038 -27.664 -10.886 1.00 113.94 118 ASN A C 1
ATOM 617 O O . ASN A 1 82 ? 60.766 -26.514 -10.546 1.00 102.10 118 ASN A O 1
ATOM 622 N N . PHE A 1 83 ? 60.192 -28.445 -11.546 1.00 139.69 119 PHE A N 1
ATOM 623 C CA . PHE A 1 83 ? 58.833 -28.029 -11.858 1.00 135.63 119 PHE A CA 1
ATOM 624 C C . PHE A 1 83 ? 57.881 -28.685 -10.866 1.00 135.39 119 PHE A C 1
ATOM 625 O O . PHE A 1 83 ? 57.889 -29.905 -10.707 1.00 150.23 119 PHE A O 1
ATOM 633 N N . THR A 1 84 ? 57.062 -27.878 -10.199 1.00 103.19 120 THR A N 1
ATOM 634 C CA . THR A 1 84 ? 56.130 -28.402 -9.206 1.00 103.55 120 THR A CA 1
ATOM 635 C C . THR A 1 84 ? 54.697 -28.450 -9.729 1.00 93.79 120 THR A C 1
ATOM 636 O O . THR A 1 84 ? 53.902 -29.289 -9.306 1.00 91.90 120 THR A O 1
ATOM 640 N N . TYR A 1 85 ? 54.373 -27.550 -10.652 1.00 81.25 121 TYR A N 1
ATOM 641 C CA . TYR A 1 85 ? 53.017 -27.460 -11.178 1.00 78.31 121 TYR A CA 1
ATOM 642 C C . TYR A 1 85 ? 52.882 -28.089 -12.561 1.00 67.94 121 TYR A C 1
ATOM 643 O O . TYR A 1 85 ? 51.777 -28.410 -12.993 1.00 68.97 121 TYR A O 1
ATOM 652 N N . VAL A 1 86 ? 54.004 -28.263 -13.253 1.00 72.17 122 VAL A N 1
ATOM 653 C CA . VAL A 1 86 ? 53.979 -28.682 -14.653 1.00 74.20 122 VAL A CA 1
ATOM 654 C C . VAL A 1 86 ? 54.908 -29.859 -14.948 1.00 73.04 122 VAL A C 1
ATOM 655 O O . VAL A 1 86 ? 56.024 -29.922 -14.442 1.00 77.20 122 VAL A O 1
ATOM 659 N N . ARG A 1 87 ? 54.431 -30.800 -15.758 1.00 50.90 123 ARG A N 1
ATOM 660 C CA . ARG A 1 87 ? 55.297 -31.818 -16.339 1.00 61.86 123 ARG A CA 1
ATOM 661 C C . ARG A 1 87 ? 54.979 -32.014 -17.816 1.00 59.38 123 ARG A C 1
ATOM 662 O O . ARG A 1 87 ? 53.863 -32.393 -18.178 1.00 63.80 123 ARG A O 1
ATOM 670 N N . SER A 1 88 ? 55.965 -31.744 -18.664 1.00 68.75 124 SER A N 1
ATOM 671 C CA . SER A 1 88 ? 55.810 -31.919 -20.102 1.00 73.90 124 SER A CA 1
ATOM 672 C C . SER A 1 88 ? 56.969 -32.736 -20.652 1.00 60.44 124 SER A C 1
ATOM 673 O O . SER A 1 88 ? 58.115 -32.553 -20.245 1.00 70.07 124 SER A O 1
ATOM 676 N N . GLY A 1 89 ? 56.667 -33.638 -21.578 1.00 52.79 125 GLY A N 1
ATOM 677 C CA . GLY A 1 89 ? 57.694 -34.459 -22.186 1.00 57.46 125 GLY A CA 1
ATOM 678 C C . GLY A 1 89 ? 57.187 -35.802 -22.669 1.00 55.91 125 GLY A C 1
ATOM 679 O O . GLY A 1 89 ? 56.054 -35.925 -23.133 1.00 67.18 125 GLY A O 1
ATOM 680 N N . TYR A 1 90 ? 58.035 -36.816 -22.549 1.00 66.61 126 TYR A N 1
ATOM 681 C CA . TYR A 1 90 ? 57.734 -38.140 -23.074 1.00 74.39 126 TYR A CA 1
ATOM 682 C C . TYR A 1 90 ? 57.647 -39.180 -21.964 1.00 77.73 126 TYR A C 1
ATOM 683 O O . TYR A 1 90 ? 58.390 -39.120 -20.984 1.00 77.47 126 TYR A O 1
ATOM 692 N N . VAL A 1 91 ? 56.731 -40.130 -22.121 1.00 41.00 127 VAL A N 1
ATOM 693 C CA . VAL A 1 91 ? 56.659 -41.271 -21.212 1.00 40.70 127 VAL A CA 1
ATOM 694 C C . VAL A 1 91 ? 56.351 -42.549 -21.989 1.00 40.46 127 VAL A C 1
ATOM 695 O O . VAL A 1 91 ? 55.249 -42.729 -22.499 1.00 40.10 127 VAL A O 1
ATOM 699 N N . TYR A 1 92 ? 57.336 -43.434 -22.094 1.00 40.13 128 TYR A N 1
ATOM 700 C CA . TYR A 1 92 ? 57.165 -44.633 -22.906 1.00 39.62 128 TYR A CA 1
ATOM 701 C C . TYR A 1 92 ? 57.806 -45.879 -22.310 1.00 39.31 128 TYR A C 1
ATOM 702 O O . TYR A 1 92 ? 58.391 -45.842 -21.227 1.00 40.69 128 TYR A O 1
ATOM 711 N N . LEU A 1 93 ? 57.689 -46.981 -23.041 1.00 49.97 129 LEU A N 1
ATOM 712 C CA . LEU A 1 93 ? 58.200 -48.268 -22.598 1.00 68.30 129 LEU A CA 1
ATOM 713 C C . LEU A 1 93 ? 58.820 -48.990 -23.789 1.00 71.35 129 LEU A C 1
ATOM 714 O O . LEU A 1 93 ? 58.403 -48.787 -24.928 1.00 78.18 129 LEU A O 1
ATOM 719 N N . ASN A 1 94 ? 59.822 -49.824 -23.530 1.00 65.60 130 ASN A N 1
ATOM 720 C CA . ASN A 1 94 ? 60.466 -50.582 -24.598 1.00 67.47 130 ASN A CA 1
ATOM 721 C C . ASN A 1 94 ? 59.806 -51.938 -24.821 1.00 69.53 130 ASN A C 1
ATOM 722 O O . ASN A 1 94 ? 60.483 -52.941 -25.049 1.00 81.24 130 ASN A O 1
ATOM 727 N N . LYS A 1 95 ? 58.479 -51.959 -24.753 1.00 83.76 131 LYS A N 1
ATOM 728 C CA . LYS A 1 95 ? 57.721 -53.184 -24.969 1.00 94.47 131 LYS A CA 1
ATOM 729 C C . LYS A 1 95 ? 57.134 -53.220 -26.375 1.00 85.97 131 LYS A C 1
ATOM 730 O O . LYS A 1 95 ? 56.170 -52.515 -26.675 1.00 86.77 131 LYS A O 1
ATOM 736 N N . ASN A 1 96 ? 57.723 -54.041 -27.237 1.00 55.93 132 ASN A N 1
ATOM 737 C CA . ASN A 1 96 ? 57.208 -54.215 -28.588 1.00 74.00 132 ASN A CA 1
ATOM 738 C C . ASN A 1 96 ? 55.999 -55.142 -28.587 1.00 83.41 132 ASN A C 1
ATOM 739 O O . ASN A 1 96 ? 55.896 -56.038 -27.750 1.00 93.78 132 ASN A O 1
ATOM 744 N N . ASN A 1 97 ? 55.083 -54.920 -29.523 1.00 92.33 133 ASN A N 1
ATOM 745 C CA . ASN A 1 97 ? 53.883 -55.743 -29.613 1.00 91.22 133 ASN A CA 1
ATOM 746 C C . ASN A 1 97 ? 54.023 -56.806 -30.696 1.00 96.74 133 ASN A C 1
ATOM 747 O O . ASN A 1 97 ? 54.302 -56.493 -31.849 1.00 103.75 133 ASN A O 1
ATOM 752 N N . ILE A 1 98 ? 53.841 -58.066 -30.321 1.00 98.62 134 ILE A N 1
ATOM 753 C CA . ILE A 1 98 ? 53.916 -59.153 -31.288 1.00 108.27 134 ILE A CA 1
ATOM 754 C C . ILE A 1 98 ? 52.688 -60.047 -31.222 1.00 118.57 134 ILE A C 1
ATOM 755 O O . ILE A 1 98 ? 52.358 -60.592 -30.168 1.00 128.21 134 ILE A O 1
ATOM 760 N N . ASP A 1 99 ? 52.012 -60.194 -32.355 1.00 91.85 135 ASP A N 1
ATOM 761 C CA . ASP A 1 99 ? 50.844 -61.054 -32.427 1.00 93.99 135 ASP A CA 1
ATOM 762 C C . ASP A 1 99 ? 50.938 -62.010 -33.611 1.00 85.30 135 ASP A C 1
ATOM 763 O O . ASP A 1 99 ? 50.252 -61.837 -34.619 1.00 81.98 135 ASP A O 1
ATOM 768 N N . ILE A 1 100 ? 51.794 -63.020 -33.481 1.00 146.34 136 ILE A N 1
ATOM 769 C CA . ILE A 1 100 ? 51.861 -64.097 -34.461 1.00 144.19 136 ILE A CA 1
ATOM 770 C C . ILE A 1 100 ? 50.636 -64.987 -34.291 1.00 156.09 136 ILE A C 1
ATOM 771 O O . ILE A 1 100 ? 50.378 -65.880 -35.098 1.00 164.89 136 ILE A O 1
ATOM 776 N N . LYS A 1 101 ? 49.886 -64.724 -33.225 1.00 214.53 137 LYS A N 1
ATOM 777 C CA . LYS A 1 101 ? 48.580 -65.327 -33.012 1.00 219.27 137 LYS A CA 1
ATOM 778 C C . LYS A 1 101 ? 47.544 -64.539 -33.807 1.00 216.51 137 LYS A C 1
ATOM 779 O O . LYS A 1 101 ? 46.339 -64.741 -33.645 1.00 210.05 137 LYS A O 1
ATOM 785 N N . ASN A 1 102 ? 48.038 -63.630 -34.649 1.00 121.48 138 ASN A N 1
ATOM 786 C CA . ASN A 1 102 ? 47.224 -62.824 -35.560 1.00 125.25 138 ASN A CA 1
ATOM 787 C C . ASN A 1 102 ? 46.343 -61.772 -34.878 1.00 115.61 138 ASN A C 1
ATOM 788 O O . ASN A 1 102 ? 45.521 -62.107 -34.025 1.00 119.71 138 ASN A O 1
ATOM 793 N N . ASN A 1 103 ? 46.507 -60.502 -35.254 1.00 83.57 139 ASN A N 1
ATOM 794 C CA . ASN A 1 103 ? 47.465 -60.066 -36.272 1.00 84.58 139 ASN A CA 1
ATOM 795 C C . ASN A 1 103 ? 48.023 -58.678 -35.966 1.00 100.90 139 ASN A C 1
ATOM 796 O O . ASN A 1 103 ? 47.368 -57.673 -36.246 1.00 127.95 139 ASN A O 1
ATOM 801 N N . ILE A 1 104 ? 49.228 -58.617 -35.402 1.00 80.09 140 ILE A N 1
ATOM 802 C CA . ILE A 1 104 ? 49.850 -57.331 -35.079 1.00 81.84 140 ILE A CA 1
ATOM 803 C C . ILE A 1 104 ? 51.373 -57.416 -34.923 1.00 95.59 140 ILE A C 1
ATOM 804 O O . ILE A 1 104 ? 51.901 -58.376 -34.358 1.00 96.19 140 ILE A O 1
ATOM 809 N N . VAL A 1 105 ? 52.068 -56.411 -35.455 1.00 82.92 141 VAL A N 1
ATOM 810 C CA . VAL A 1 105 ? 53.516 -56.283 -35.303 1.00 69.72 141 VAL A CA 1
ATOM 811 C C . VAL A 1 105 ? 53.892 -54.814 -35.102 1.00 66.39 141 VAL A C 1
ATOM 812 O O . VAL A 1 105 ? 53.862 -54.020 -36.043 1.00 68.56 141 VAL A O 1
ATOM 816 N N . LEU A 1 106 ? 54.244 -54.457 -33.871 1.00 81.50 142 LEU A N 1
ATOM 817 C CA . LEU A 1 106 ? 54.578 -53.077 -33.535 1.00 88.29 142 LEU A CA 1
ATOM 818 C C . LEU A 1 106 ? 55.954 -52.967 -32.888 1.00 94.38 142 LEU A C 1
ATOM 819 O O . LEU A 1 106 ? 56.205 -53.553 -31.834 1.00 108.29 142 LEU A O 1
ATOM 824 N N . PHE A 1 107 ? 56.840 -52.208 -33.526 1.00 66.64 143 PHE A N 1
ATOM 825 C CA . PHE A 1 107 ? 58.170 -51.951 -32.985 1.00 53.10 143 PHE A CA 1
ATOM 826 C C . PHE A 1 107 ? 58.303 -50.496 -32.554 1.00 64.39 143 PHE A C 1
ATOM 827 O O . PHE A 1 107 ? 57.662 -49.611 -33.120 1.00 75.94 143 PHE A O 1
ATOM 835 N N . GLY A 1 108 ? 59.141 -50.252 -31.552 1.00 94.87 144 GLY A N 1
ATOM 836 C CA . GLY A 1 108 ? 59.396 -48.900 -31.092 1.00 85.84 144 GLY A CA 1
ATOM 837 C C . GLY A 1 108 ? 58.793 -48.598 -29.735 1.00 66.78 144 GLY A C 1
ATOM 838 O O . GLY A 1 108 ? 58.143 -49.453 -29.134 1.00 82.99 144 GLY A O 1
ATOM 839 N N . PRO A 1 109 ? 59.013 -47.369 -29.242 1.00 61.60 145 PRO A N 1
ATOM 840 C CA . PRO A 1 109 ? 58.524 -46.895 -27.944 1.00 77.32 145 PRO A CA 1
ATOM 841 C C . PRO A 1 109 ? 57.005 -46.957 -27.817 1.00 72.81 145 PRO A C 1
ATOM 842 O O . PRO A 1 109 ? 56.295 -46.288 -28.568 1.00 77.20 145 PRO A O 1
ATOM 846 N N . ASP A 1 110 ? 56.519 -47.757 -26.874 1.00 81.34 146 ASP A N 1
ATOM 847 C CA . ASP A 1 110 ? 55.100 -47.786 -26.548 1.00 79.30 146 ASP A CA 1
ATOM 848 C C . ASP A 1 110 ? 54.825 -46.776 -25.441 1.00 73.44 146 ASP A C 1
ATOM 849 O O . ASP A 1 110 ? 55.058 -47.054 -24.265 1.00 75.42 146 ASP A O 1
ATOM 854 N N . GLY A 1 111 ? 54.338 -45.599 -25.822 1.00 43.91 147 GLY A N 1
ATOM 855 C CA . GLY A 1 111 ? 54.092 -44.543 -24.860 1.00 40.48 147 GLY A CA 1
ATOM 856 C C . GLY A 1 111 ? 53.382 -43.329 -25.425 1.00 41.46 147 GLY A C 1
ATOM 857 O O . GLY A 1 111 ? 52.734 -43.400 -26.469 1.00 57.39 147 GLY A O 1
ATOM 858 N N . TYR A 1 112 ? 53.513 -42.208 -24.723 1.00 39.17 148 TYR A N 1
ATOM 859 C CA . TYR A 1 112 ? 52.806 -40.982 -25.066 1.00 38.89 148 TYR A CA 1
ATOM 860 C C . TYR A 1 112 ? 53.715 -39.761 -24.951 1.00 39.07 148 TYR A C 1
ATOM 861 O O . TYR A 1 112 ? 54.655 -39.738 -24.149 1.00 39.39 148 TYR A O 1
ATOM 870 N N . LEU A 1 113 ? 53.425 -38.754 -25.768 1.00 47.56 149 LEU A N 1
ATOM 871 C CA . LEU A 1 113 ? 54.048 -37.444 -25.651 1.00 62.97 149 LEU A CA 1
ATOM 872 C C . LEU A 1 113 ? 53.010 -36.502 -25.057 1.00 64.15 149 LEU A C 1
ATOM 873 O O . LEU A 1 113 ? 51.997 -36.205 -25.692 1.00 69.09 149 LEU A O 1
ATOM 878 N N . TYR A 1 114 ? 53.254 -36.038 -23.836 1.00 59.17 150 TYR A N 1
ATOM 879 C CA . TYR A 1 114 ? 52.236 -35.295 -23.106 1.00 71.63 150 TYR A CA 1
ATOM 880 C C . TYR A 1 114 ? 52.732 -33.983 -22.515 1.00 65.30 150 TYR A C 1
ATOM 881 O O . TYR A 1 114 ? 53.926 -33.688 -22.518 1.00 54.98 150 TYR A O 1
ATOM 890 N N . TYR A 1 115 ? 51.783 -33.203 -22.011 1.00 72.84 151 TYR A N 1
ATOM 891 C CA . TYR A 1 115 ? 52.074 -32.058 -21.163 1.00 71.06 151 TYR A CA 1
ATOM 892 C C . TYR A 1 115 ? 50.888 -31.902 -20.222 1.00 81.69 151 TYR A C 1
ATOM 893 O O . TYR A 1 115 ? 49.740 -32.062 -20.638 1.00 62.58 151 TYR A O 1
ATOM 902 N N . LYS A 1 116 ? 51.163 -31.615 -18.954 1.00 96.09 152 LYS A N 1
ATOM 903 C CA . LYS A 1 116 ? 50.098 -31.526 -17.960 1.00 82.15 152 LYS A CA 1
ATOM 904 C C . LYS A 1 116 ? 50.467 -30.602 -16.805 1.00 86.70 152 LYS A C 1
ATOM 905 O O . LYS A 1 116 ? 51.588 -30.639 -16.299 1.00 91.56 152 LYS A O 1
ATOM 911 N N . GLY A 1 117 ? 49.512 -29.775 -16.393 1.00 81.13 153 GLY A N 1
ATOM 912 C CA . GLY A 1 117 ? 49.729 -28.848 -15.299 1.00 83.96 153 GLY A CA 1
ATOM 913 C C . GLY A 1 117 ? 48.600 -28.858 -14.287 1.00 77.87 153 GLY A C 1
ATOM 914 O O . GLY A 1 117 ? 47.469 -29.221 -14.609 1.00 65.05 153 GLY A O 1
ATOM 915 N N . LYS A 1 118 ? 48.911 -28.462 -13.056 1.00 73.13 154 LYS A N 1
ATOM 916 C CA . LYS A 1 118 ? 47.904 -28.369 -12.006 1.00 76.12 154 LYS A CA 1
ATOM 917 C C . LYS A 1 118 ? 47.809 -26.940 -11.484 1.00 81.35 154 LYS A C 1
ATOM 918 O O . LYS A 1 118 ? 48.737 -26.148 -11.656 1.00 87.45 154 LYS A O 1
ATOM 924 N N . GLU A 1 119 ? 46.686 -26.627 -10.844 1.00 81.31 155 GLU A N 1
ATOM 925 C CA . GLU A 1 119 ? 46.403 -25.279 -10.353 1.00 83.88 155 GLU A CA 1
ATOM 926 C C . GLU A 1 119 ? 46.563 -24.223 -11.444 1.00 72.84 155 GLU A C 1
ATOM 927 O O . GLU A 1 119 ? 47.542 -23.475 -11.441 1.00 63.53 155 GLU A O 1
ATOM 933 N N . PRO A 1 120 ? 45.607 -24.166 -12.387 1.00 60.50 156 PRO A N 1
ATOM 934 C CA . PRO A 1 120 ? 45.634 -23.158 -13.453 1.00 55.75 156 PRO A CA 1
ATOM 935 C C . PRO A 1 120 ? 45.671 -21.750 -12.873 1.00 62.35 156 PRO A C 1
ATOM 936 O O . PRO A 1 120 ? 44.929 -21.446 -11.939 1.00 77.55 156 PRO A O 1
ATOM 940 N N . SER A 1 121 ? 46.533 -20.906 -13.428 1.00 76.82 157 SER A N 1
ATOM 941 C CA . SER A 1 121 ? 46.787 -19.584 -12.868 1.00 104.50 157 SER A CA 1
ATOM 942 C C . SER A 1 121 ? 45.571 -18.666 -12.916 1.00 106.96 157 SER A C 1
ATOM 943 O O . SER A 1 121 ? 44.954 -18.486 -13.964 1.00 111.92 157 SER A O 1
ATOM 946 N N . LYS A 1 122 ? 45.228 -18.094 -11.768 1.00 64.67 158 LYS A N 1
ATOM 947 C CA . LYS A 1 122 ? 44.210 -17.056 -11.705 1.00 66.54 158 LYS A CA 1
ATOM 948 C C . LYS A 1 122 ? 44.896 -15.723 -11.436 1.00 69.87 158 LYS A C 1
ATOM 949 O O . LYS A 1 122 ? 44.246 -14.689 -11.284 1.00 71.84 158 LYS A O 1
ATOM 955 N N . GLU A 1 123 ? 46.224 -15.765 -11.393 1.00 99.54 159 GLU A N 1
ATOM 956 C CA . GLU A 1 123 ? 47.032 -14.591 -11.098 1.00 93.93 159 GLU A CA 1
ATOM 957 C C . GLU A 1 123 ? 48.296 -14.606 -11.956 1.00 92.95 159 GLU A C 1
ATOM 958 O O . GLU A 1 123 ? 49.048 -15.581 -11.952 1.00 93.82 159 GLU A O 1
ATOM 964 N N . LEU A 1 124 ? 48.516 -13.527 -12.701 1.00 77.14 160 LEU A N 1
ATOM 965 C CA . LEU A 1 124 ? 49.654 -13.429 -13.609 1.00 73.17 160 LEU A CA 1
ATOM 966 C C . LEU A 1 124 ? 50.435 -12.140 -13.371 1.00 79.96 160 LEU A C 1
ATOM 967 O O . LEU A 1 124 ? 49.873 -11.153 -12.899 1.00 83.40 160 LEU A O 1
ATOM 972 N N . PRO A 1 125 ? 51.740 -12.147 -13.694 1.00 76.71 161 PRO A N 1
ATOM 973 C CA . PRO A 1 125 ? 52.584 -10.951 -13.574 1.00 81.60 161 PRO A CA 1
ATOM 974 C C . PRO A 1 125 ? 52.071 -9.786 -14.418 1.00 81.57 161 PRO A C 1
ATOM 975 O O . PRO A 1 125 ? 51.253 -9.985 -15.315 1.00 77.05 161 PRO A O 1
ATOM 979 N N . SER A 1 126 ? 52.553 -8.581 -14.130 1.00 87.60 162 SER A N 1
ATOM 980 C CA . SER A 1 126 ? 52.104 -7.388 -14.839 1.00 89.65 162 SER A CA 1
ATOM 981 C C . SER A 1 126 ? 53.235 -6.734 -15.627 1.00 91.24 162 SER A C 1
ATOM 982 O O . SER A 1 126 ? 53.138 -5.572 -16.021 1.00 104.40 162 SER A O 1
ATOM 985 N N . GLU A 1 127 ? 54.306 -7.488 -15.855 1.00 176.75 163 GLU A N 1
ATOM 986 C CA . GLU A 1 127 ? 55.462 -6.985 -16.591 1.00 176.77 163 GLU A CA 1
ATOM 987 C C . GLU A 1 127 ? 56.078 -8.075 -17.464 1.00 173.34 163 GLU A C 1
ATOM 988 O O . GLU A 1 127 ? 55.546 -9.180 -17.555 1.00 166.05 163 GLU A O 1
ATOM 994 N N . LYS A 1 128 ? 57.198 -7.758 -18.108 1.00 121.27 164 LYS A N 1
ATOM 995 C CA . LYS A 1 128 ? 57.884 -8.721 -18.965 1.00 109.74 164 LYS A CA 1
ATOM 996 C C . LYS A 1 128 ? 58.612 -9.786 -18.153 1.00 103.24 164 LYS A C 1
ATOM 997 O O . LYS A 1 128 ? 59.495 -9.473 -17.355 1.00 96.24 164 LYS A O 1
ATOM 1003 N N . ILE A 1 129 ? 58.235 -11.046 -18.356 1.00 98.87 165 ILE A N 1
ATOM 1004 C CA . ILE A 1 129 ? 58.882 -12.156 -17.657 1.00 107.30 165 ILE A CA 1
ATOM 1005 C C . ILE A 1 129 ? 59.337 -13.244 -18.632 1.00 107.61 165 ILE A C 1
ATOM 1006 O O . ILE A 1 129 ? 58.595 -13.633 -19.536 1.00 96.84 165 ILE A O 1
ATOM 1011 N N . THR A 1 130 ? 60.567 -13.718 -18.447 1.00 93.58 166 THR A N 1
ATOM 1012 C CA . THR A 1 130 ? 61.130 -14.756 -19.303 1.00 87.63 166 THR A CA 1
ATOM 1013 C C . THR A 1 130 ? 61.063 -16.139 -18.656 1.00 82.65 166 THR A C 1
ATOM 1014 O O . THR A 1 130 ? 61.447 -16.315 -17.500 1.00 93.18 166 THR A O 1
ATOM 1018 N N . TYR A 1 131 ? 60.574 -17.115 -19.415 1.00 78.88 167 TYR A N 1
ATOM 1019 C CA . TYR A 1 131 ? 60.512 -18.499 -18.958 1.00 82.11 167 TYR A CA 1
ATOM 1020 C C . TYR A 1 131 ? 61.441 -19.366 -19.797 1.00 84.11 167 TYR A C 1
ATOM 1021 O O . TYR A 1 131 ? 61.392 -19.323 -21.023 1.00 95.39 167 TYR A O 1
ATOM 1030 N N . LYS A 1 132 ? 62.283 -20.158 -19.144 1.00 92.59 168 LYS A N 1
ATOM 1031 C CA . LYS A 1 132 ? 63.099 -21.133 -19.858 1.00 85.17 168 LYS A CA 1
ATOM 1032 C C . LYS A 1 132 ? 62.698 -22.552 -19.466 1.00 84.26 168 LYS A C 1
ATOM 1033 O O . LYS A 1 132 ? 62.245 -22.792 -18.344 1.00 95.52 168 LYS A O 1
ATOM 1039 N N . GLY A 1 133 ? 62.850 -23.485 -20.400 1.00 81.07 169 GLY A N 1
ATOM 1040 C CA . GLY A 1 133 ? 62.469 -24.865 -20.164 1.00 87.18 169 GLY A CA 1
ATOM 1041 C C . GLY A 1 133 ? 62.894 -25.797 -21.281 1.00 85.24 169 GLY A C 1
ATOM 1042 O O . GLY A 1 133 ? 63.969 -25.638 -21.858 1.00 84.65 169 GLY A O 1
ATOM 1043 N N . THR A 1 134 ? 62.048 -26.777 -21.585 1.00 52.05 170 THR A N 1
ATOM 1044 C CA . THR A 1 134 ? 62.352 -27.762 -22.619 1.00 51.09 170 THR A CA 1
ATOM 1045 C C . THR A 1 134 ? 61.164 -28.021 -23.539 1.00 52.10 170 THR A C 1
ATOM 1046 O O . THR A 1 134 ? 60.048 -27.568 -23.281 1.00 50.36 170 THR A O 1
ATOM 1050 N N . TRP A 1 135 ? 61.421 -28.762 -24.613 1.00 71.20 171 TRP A N 1
ATOM 1051 C CA . TRP A 1 135 ? 60.376 -29.177 -25.539 1.00 67.41 171 TRP A CA 1
ATOM 1052 C C . TRP A 1 135 ? 60.740 -30.517 -26.171 1.00 58.33 171 TRP A C 1
ATOM 1053 O O . TRP A 1 135 ? 61.917 -30.855 -26.292 1.00 54.31 171 TRP A O 1
ATOM 1064 N N . ASP A 1 136 ? 59.726 -31.278 -26.567 1.00 41.38 172 ASP A N 1
ATOM 1065 C CA . ASP A 1 136 ? 59.941 -32.587 -27.173 1.00 41.17 172 ASP A CA 1
ATOM 1066 C C . ASP A 1 136 ? 59.000 -32.801 -28.353 1.00 40.71 172 ASP A C 1
ATOM 1067 O O . ASP A 1 136 ? 57.879 -32.295 -28.361 1.00 40.35 172 ASP A O 1
ATOM 1072 N N . TYR A 1 137 ? 59.460 -33.552 -29.349 1.00 41.67 173 TYR A N 1
ATOM 1073 C CA . TYR A 1 137 ? 58.667 -33.788 -30.550 1.00 52.56 173 TYR A CA 1
ATOM 1074 C C . TYR A 1 137 ? 58.509 -35.272 -30.861 1.00 49.58 173 TYR A C 1
ATOM 1075 O O . TYR A 1 137 ? 59.161 -36.122 -30.256 1.00 42.82 173 TYR A O 1
ATOM 1084 N N . VAL A 1 138 ? 57.636 -35.564 -31.819 1.00 45.75 174 VAL A N 1
ATOM 1085 C CA . VAL A 1 138 ? 57.464 -36.913 -32.341 1.00 45.97 174 VAL A CA 1
ATOM 1086 C C . VAL A 1 138 ? 56.799 -36.816 -33.712 1.00 62.64 174 VAL A C 1
ATOM 1087 O O . VAL A 1 138 ? 55.982 -35.925 -33.954 1.00 68.86 174 VAL A O 1
ATOM 1091 N N . THR A 1 139 ? 57.170 -37.712 -34.619 1.00 74.04 175 THR A N 1
ATOM 1092 C CA . THR A 1 139 ? 56.626 -37.679 -35.970 1.00 65.86 175 THR A CA 1
ATOM 1093 C C . THR A 1 139 ? 55.771 -38.903 -36.256 1.00 66.93 175 THR A C 1
ATOM 1094 O O . THR A 1 139 ? 55.591 -39.765 -35.398 1.00 82.23 175 THR A O 1
ATOM 1098 N N . ASP A 1 140 ? 55.247 -38.970 -37.474 1.00 51.03 176 ASP A N 1
ATOM 1099 C CA . ASP A 1 140 ? 54.431 -40.098 -37.896 1.00 52.64 176 ASP A CA 1
ATOM 1100 C C . ASP A 1 140 ? 55.308 -41.296 -38.238 1.00 53.97 176 ASP A C 1
ATOM 1101 O O . ASP A 1 140 ? 56.535 -41.213 -38.195 1.00 53.85 176 ASP A O 1
ATOM 1106 N N . ALA A 1 141 ? 54.670 -42.411 -38.578 1.00 56.35 177 ALA A N 1
ATOM 1107 C CA . ALA A 1 141 ? 55.390 -43.629 -38.919 1.00 58.27 177 ALA A CA 1
ATOM 1108 C C . ALA A 1 141 ? 55.138 -44.016 -40.370 1.00 63.67 177 ALA A C 1
ATOM 1109 O O . ALA A 1 141 ? 54.171 -44.713 -40.676 1.00 78.79 177 ALA A O 1
ATOM 1111 N N . MET A 1 142 ? 56.010 -43.558 -41.261 1.00 102.39 178 MET A N 1
ATOM 1112 C CA . MET A 1 142 ? 55.874 -43.859 -42.680 1.00 101.54 178 MET A CA 1
ATOM 1113 C C . MET A 1 142 ? 56.933 -44.866 -43.110 1.00 104.41 178 MET A C 1
ATOM 1114 O O . MET A 1 142 ? 58.078 -44.804 -42.660 1.00 104.57 178 MET A O 1
ATOM 1119 N N . GLU A 1 143 ? 56.543 -45.796 -43.977 1.00 83.00 179 GLU A N 1
ATOM 1120 C CA . GLU A 1 143 ? 57.442 -46.851 -44.432 1.00 87.32 179 GLU A CA 1
ATOM 1121 C C . GLU A 1 143 ? 58.639 -46.283 -45.187 1.00 97.23 179 GLU A C 1
ATOM 1122 O O . GLU A 1 143 ? 58.480 -45.465 -46.094 1.00 92.09 179 GLU A O 1
ATOM 1128 N N . LYS A 1 144 ? 59.832 -46.724 -44.795 1.00 94.99 180 LYS A N 1
ATOM 1129 C CA . LYS A 1 144 ? 61.083 -46.276 -45.403 1.00 86.38 180 LYS A CA 1
ATOM 1130 C C . LYS A 1 144 ? 61.264 -44.762 -45.310 1.00 83.55 180 LYS A C 1
ATOM 1131 O O . LYS A 1 144 ? 61.670 -44.113 -46.273 1.00 103.39 180 LYS A O 1
ATOM 1137 N N . GLN A 1 145 ? 60.954 -44.210 -44.141 1.00 70.40 181 GLN A N 1
ATOM 1138 C CA . GLN A 1 145 ? 61.168 -42.792 -43.879 1.00 69.61 181 GLN A CA 1
ATOM 1139 C C . GLN A 1 145 ? 62.249 -42.612 -42.820 1.00 68.70 181 GLN A C 1
ATOM 1140 O O . GLN A 1 145 ? 62.114 -43.095 -41.696 1.00 67.69 181 GLN A O 1
ATOM 1146 N N . ARG A 1 146 ? 63.322 -41.917 -43.184 1.00 70.40 182 ARG A N 1
ATOM 1147 C CA . ARG A 1 146 ? 64.413 -41.662 -42.252 1.00 69.52 182 ARG A CA 1
ATOM 1148 C C . ARG A 1 146 ? 64.925 -40.232 -42.376 1.00 69.18 182 ARG A C 1
ATOM 1149 O O . ARG A 1 146 ? 64.984 -39.675 -43.472 1.00 71.48 182 ARG A O 1
ATOM 1157 N N . PHE A 1 147 ? 65.289 -39.642 -41.242 1.00 72.33 183 PHE A N 1
ATOM 1158 C CA . PHE A 1 147 ? 65.881 -38.313 -41.226 1.00 71.61 183 PHE A CA 1
ATOM 1159 C C . PHE A 1 147 ? 67.344 -38.415 -40.814 1.00 82.99 183 PHE A C 1
ATOM 1160 O O . PHE A 1 147 ? 67.653 -38.633 -39.642 1.00 86.45 183 PHE A O 1
ATOM 1168 N N . GLU A 1 148 ? 68.238 -38.265 -41.787 1.00 109.56 184 GLU A N 1
ATOM 1169 C CA . GLU A 1 148 ? 69.671 -38.410 -41.556 1.00 113.57 184 GLU A CA 1
ATOM 1170 C C . GLU A 1 148 ? 70.188 -37.409 -40.527 1.00 103.37 184 GLU A C 1
ATOM 1171 O O . GLU A 1 148 ? 71.106 -37.709 -39.764 1.00 109.52 184 GLU A O 1
ATOM 1177 N N . GLY A 1 149 ? 69.591 -36.222 -40.510 1.00 70.85 185 GLY A N 1
ATOM 1178 C CA . GLY A 1 149 ? 69.992 -35.180 -39.583 1.00 69.18 185 GLY A CA 1
ATOM 1179 C C . GLY A 1 149 ? 69.649 -35.515 -38.145 1.00 71.71 185 GLY A C 1
ATOM 1180 O O . GLY A 1 149 ? 70.308 -35.048 -37.216 1.00 83.33 185 GLY A O 1
ATOM 1181 N N . LEU A 1 150 ? 68.615 -36.330 -37.963 1.00 76.91 186 LEU A N 1
ATOM 1182 C CA . LEU A 1 150 ? 68.171 -36.721 -36.630 1.00 76.64 186 LEU A CA 1
ATOM 1183 C C . LEU A 1 150 ? 68.859 -37.999 -36.161 1.00 69.90 186 LEU A C 1
ATOM 1184 O O . LEU A 1 150 ? 69.143 -38.162 -34.974 1.00 91.96 186 LEU A O 1
ATOM 1189 N N . GLY A 1 151 ? 69.123 -38.903 -37.098 1.00 61.72 187 GLY A N 1
ATOM 1190 C CA . GLY A 1 151 ? 69.752 -40.171 -36.779 1.00 62.37 187 GLY A CA 1
ATOM 1191 C C . GLY A 1 151 ? 68.835 -41.350 -37.046 1.00 62.29 187 GLY A C 1
ATOM 1192 O O . GLY A 1 151 ? 67.616 -41.242 -36.913 1.00 62.27 187 GLY A O 1
ATOM 1193 N N . SER A 1 152 ? 69.424 -42.481 -37.422 1.00 70.13 188 SER A N 1
ATOM 1194 C CA . SER A 1 152 ? 68.654 -43.678 -37.739 1.00 81.95 188 SER A CA 1
ATOM 1195 C C . SER A 1 152 ? 68.138 -44.365 -36.478 1.00 85.26 188 SER A C 1
ATOM 1196 O O . SER A 1 152 ? 67.189 -45.148 -36.532 1.00 89.52 188 SER A O 1
ATOM 1199 N N . ALA A 1 153 ? 68.772 -44.071 -35.347 1.00 93.31 189 ALA A N 1
ATOM 1200 C CA . ALA A 1 153 ? 68.363 -44.643 -34.068 1.00 94.35 189 ALA A CA 1
ATOM 1201 C C . ALA A 1 153 ? 66.988 -44.130 -33.660 1.00 93.49 189 ALA A C 1
ATOM 1202 O O . ALA A 1 153 ? 66.230 -44.823 -32.979 1.00 100.40 189 ALA A O 1
ATOM 1204 N N . ALA A 1 154 ? 66.636 -42.980 -34.209 1.00 84.78 190 ALA A N 1
ATOM 1205 C CA . ALA A 1 154 ? 65.351 -42.338 -34.007 1.00 78.54 190 ALA A CA 1
ATOM 1206 C C . ALA A 1 154 ? 64.186 -42.999 -34.725 1.00 87.39 190 ALA A C 1
ATOM 1207 O O . ALA A 1 154 ? 63.055 -42.590 -34.542 1.00 84.17 190 ALA A O 1
ATOM 1209 N N . GLY A 1 155 ? 64.457 -43.961 -35.595 1.00 112.07 191 GLY A N 1
ATOM 1210 C CA . GLY A 1 155 ? 63.416 -44.620 -36.371 1.00 109.73 191 GLY A CA 1
ATOM 1211 C C . GLY A 1 155 ? 62.700 -43.613 -37.229 1.00 114.71 191 GLY A C 1
ATOM 1212 O O . GLY A 1 155 ? 63.331 -42.759 -37.809 1.00 129.81 191 GLY A O 1
ATOM 1213 N N . GLY A 1 156 ? 61.382 -43.645 -37.238 1.00 58.13 192 GLY A N 1
ATOM 1214 C CA . GLY A 1 156 ? 60.592 -42.869 -38.175 1.00 57.47 192 GLY A CA 1
ATOM 1215 C C . GLY A 1 156 ? 60.062 -43.750 -39.270 1.00 59.40 192 GLY A C 1
ATOM 1216 O O . GLY A 1 156 ? 59.155 -43.389 -39.989 1.00 60.39 192 GLY A O 1
ATOM 1217 N N . ASP A 1 157 ? 60.631 -44.949 -39.324 1.00 98.44 193 ASP A N 1
ATOM 1218 C CA . ASP A 1 157 ? 60.038 -46.100 -39.973 1.00 116.18 193 ASP A CA 1
ATOM 1219 C C . ASP A 1 157 ? 59.784 -47.057 -38.813 1.00 123.42 193 ASP A C 1
ATOM 1220 O O . ASP A 1 157 ? 60.664 -47.266 -37.976 1.00 123.29 193 ASP A O 1
ATOM 1225 N N . LYS A 1 158 ? 58.587 -47.637 -38.768 1.00 67.94 194 LYS A N 1
ATOM 1226 C CA . LYS A 1 158 ? 58.130 -48.420 -37.619 1.00 66.72 194 LYS A CA 1
ATOM 1227 C C . LYS A 1 158 ? 57.815 -47.556 -36.392 1.00 66.09 194 LYS A C 1
ATOM 1228 O O . LYS A 1 158 ? 56.697 -47.596 -35.867 1.00 64.80 194 LYS A O 1
ATOM 1234 N N . SER A 1 159 ? 58.791 -46.770 -35.943 1.00 56.70 195 SER A N 1
ATOM 1235 C CA . SER A 1 159 ? 58.556 -45.788 -34.891 1.00 52.94 195 SER A CA 1
ATOM 1236 C C . SER A 1 159 ? 58.198 -44.447 -35.521 1.00 52.83 195 SER A C 1
ATOM 1237 O O . SER A 1 159 ? 57.870 -44.381 -36.705 1.00 61.03 195 SER A O 1
ATOM 1240 N N . GLY A 1 160 ? 58.271 -43.376 -34.739 1.00 56.58 196 GLY A N 1
ATOM 1241 C CA . GLY A 1 160 ? 57.879 -42.069 -35.231 1.00 58.91 196 GLY A CA 1
ATOM 1242 C C . GLY A 1 160 ? 58.834 -40.944 -34.882 1.00 72.74 196 GLY A C 1
ATOM 1243 O O . GLY A 1 160 ? 58.396 -39.848 -34.538 1.00 92.42 196 GLY A O 1
ATOM 1244 N N . ALA A 1 161 ? 60.133 -41.218 -34.976 1.00 59.69 197 ALA A N 1
ATOM 1245 C CA . ALA A 1 161 ? 61.174 -40.217 -34.736 1.00 61.18 197 ALA A CA 1
ATOM 1246 C C . ALA A 1 161 ? 60.985 -39.455 -33.427 1.00 58.27 197 ALA A C 1
ATOM 1247 O O . ALA A 1 161 ? 60.521 -38.315 -33.423 1.00 64.45 197 ALA A O 1
ATOM 1249 N N . LEU A 1 162 ? 61.349 -40.092 -32.321 1.00 96.01 198 LEU A N 1
ATOM 1250 C CA . LEU A 1 162 ? 61.183 -39.492 -31.003 1.00 96.00 198 LEU A CA 1
ATOM 1251 C C . LEU A 1 162 ? 62.345 -38.563 -30.662 1.00 87.60 198 LEU A C 1
ATOM 1252 O O . LEU A 1 162 ? 63.500 -38.861 -30.967 1.00 63.74 198 LEU A O 1
ATOM 1257 N N . SER A 1 163 ? 62.028 -37.437 -30.029 1.00 74.96 199 SER A N 1
ATOM 1258 C CA . SER A 1 163 ? 63.032 -36.451 -29.644 1.00 63.32 199 SER A CA 1
ATOM 1259 C C . SER A 1 163 ? 64.019 -37.021 -28.633 1.00 59.46 199 SER A C 1
ATOM 1260 O O . SER A 1 163 ? 65.171 -36.593 -28.565 1.00 58.72 199 SER A O 1
ATOM 1263 N N . ALA A 1 164 ? 63.558 -37.990 -27.850 1.00 69.58 200 ALA A N 1
ATOM 1264 C CA . ALA A 1 164 ? 64.386 -38.609 -26.823 1.00 72.65 200 ALA A CA 1
ATOM 1265 C C . ALA A 1 164 ? 65.505 -39.450 -27.429 1.00 73.83 200 ALA A C 1
ATOM 1266 O O . ALA A 1 164 ? 66.448 -39.834 -26.737 1.00 76.37 200 ALA A O 1
ATOM 1268 N N . LEU A 1 165 ? 65.402 -39.729 -28.724 1.00 45.86 201 LEU A N 1
ATOM 1269 C CA . LEU A 1 165 ? 66.375 -40.581 -29.394 1.00 47.76 201 LEU A CA 1
ATOM 1270 C C . LEU A 1 165 ? 67.162 -39.848 -30.479 1.00 54.30 201 LEU A C 1
ATOM 1271 O O . LEU A 1 165 ? 67.882 -40.476 -31.257 1.00 52.53 201 LEU A O 1
ATOM 1276 N N . GLU A 1 166 ? 67.023 -38.525 -30.532 1.00 62.56 202 GLU A N 1
ATOM 1277 C CA . GLU A 1 166 ? 67.781 -37.729 -31.493 1.00 56.33 202 GLU A CA 1
ATOM 1278 C C . GLU A 1 166 ? 69.271 -37.871 -31.200 1.00 71.94 202 GLU A C 1
ATOM 1279 O O . GLU A 1 166 ? 69.713 -37.692 -30.066 1.00 79.13 202 GLU A O 1
ATOM 1285 N N . GLU A 1 167 ? 70.038 -38.196 -32.235 1.00 73.21 203 GLU A N 1
ATOM 1286 C CA . GLU A 1 167 ? 71.406 -38.676 -32.062 1.00 81.74 203 GLU A CA 1
ATOM 1287 C C . GLU A 1 167 ? 72.432 -37.600 -31.696 1.00 94.10 203 GLU A C 1
ATOM 1288 O O . GLU A 1 167 ? 73.160 -37.742 -30.713 1.00 111.91 203 GLU A O 1
ATOM 1294 N N . GLY A 1 168 ? 72.488 -36.528 -32.480 1.00 73.70 204 GLY A N 1
ATOM 1295 C CA . GLY A 1 168 ? 73.542 -35.538 -32.333 1.00 76.32 204 GLY A CA 1
ATOM 1296 C C . GLY A 1 168 ? 73.262 -34.394 -31.377 1.00 90.23 204 GLY A C 1
ATOM 1297 O O . GLY A 1 168 ? 73.626 -33.248 -31.652 1.00 88.79 204 GLY A O 1
ATOM 1298 N N . VAL A 1 169 ? 72.630 -34.699 -30.249 1.00 93.22 205 VAL A N 1
ATOM 1299 C CA . VAL A 1 169 ? 72.321 -33.677 -29.254 1.00 80.79 205 VAL A CA 1
ATOM 1300 C C . VAL A 1 169 ? 73.127 -33.873 -27.974 1.00 75.08 205 VAL A C 1
ATOM 1301 O O . VAL A 1 169 ? 73.626 -34.965 -27.702 1.00 71.87 205 VAL A O 1
ATOM 1305 N N . LEU A 1 170 ? 73.244 -32.805 -27.191 1.00 61.39 206 LEU A N 1
ATOM 1306 C CA . LEU A 1 170 ? 74.020 -32.825 -25.955 1.00 62.82 206 LEU A CA 1
ATOM 1307 C C . LEU A 1 170 ? 73.129 -33.114 -24.752 1.00 68.05 206 LEU A C 1
ATOM 1308 O O . LEU A 1 170 ? 72.094 -32.473 -24.571 1.00 72.69 206 LEU A O 1
ATOM 1313 N N . ARG A 1 171 ? 73.536 -34.076 -23.927 1.00 115.77 207 ARG A N 1
ATOM 1314 C CA . ARG A 1 171 ? 72.684 -34.553 -22.840 1.00 113.75 207 ARG A CA 1
ATOM 1315 C C . ARG A 1 171 ? 73.417 -34.863 -21.531 1.00 126.09 207 ARG A C 1
ATOM 1316 O O . ARG A 1 171 ? 72.901 -34.589 -20.448 1.00 146.49 207 ARG A O 1
ATOM 1324 N N . ASN A 1 172 ? 74.615 -35.430 -21.633 1.00 92.74 208 ASN A N 1
ATOM 1325 C CA . ASN A 1 172 ? 75.255 -36.089 -20.488 1.00 97.92 208 ASN A CA 1
ATOM 1326 C C . ASN A 1 172 ? 75.848 -35.222 -19.369 1.00 99.76 208 ASN A C 1
ATOM 1327 O O . ASN A 1 172 ? 76.162 -35.739 -18.297 1.00 115.87 208 ASN A O 1
ATOM 1332 N N . GLN A 1 173 ? 76.013 -33.925 -19.621 1.00 80.10 209 GLN A N 1
ATOM 1333 C CA . GLN A 1 173 ? 76.550 -32.974 -18.632 1.00 87.37 209 GLN A CA 1
ATOM 1334 C C . GLN A 1 173 ? 78.025 -33.175 -18.253 1.00 93.84 209 GLN A C 1
ATOM 1335 O O . GLN A 1 173 ? 78.634 -32.299 -17.635 1.00 96.61 209 GLN A O 1
ATOM 1341 N N . ALA A 1 174 ? 78.601 -34.312 -18.631 1.00 193.50 210 ALA A N 1
ATOM 1342 C CA . ALA A 1 174 ? 80.033 -34.522 -18.457 1.00 175.73 210 ALA A CA 1
ATOM 1343 C C . ALA A 1 174 ? 80.784 -33.555 -19.367 1.00 186.84 210 ALA A C 1
ATOM 1344 O O . ALA A 1 174 ? 81.865 -33.071 -19.028 1.00 192.55 210 ALA A O 1
ATOM 1346 N N . GLU A 1 175 ? 80.193 -33.281 -20.527 1.00 81.76 211 GLU A N 1
ATOM 1347 C CA . GLU A 1 175 ? 80.710 -32.278 -21.449 1.00 85.76 211 GLU A CA 1
ATOM 1348 C C . GLU A 1 175 ? 80.547 -30.891 -20.838 1.00 87.85 211 GLU A C 1
ATOM 1349 O O . GLU A 1 175 ? 79.440 -30.500 -20.464 1.00 84.52 211 GLU A O 1
ATOM 1355 N N . ALA A 1 176 ? 81.655 -30.157 -20.748 1.00 115.41 212 ALA A N 1
ATOM 1356 C CA . ALA A 1 176 ? 81.702 -28.878 -20.042 1.00 131.74 212 ALA A CA 1
ATOM 1357 C C . ALA A 1 176 ? 81.228 -29.038 -18.602 1.00 126.36 212 ALA A C 1
ATOM 1358 O O . ALA A 1 176 ? 80.069 -28.773 -18.284 1.00 96.43 212 ALA A O 1
ATOM 1360 N N . SER A 1 177 ? 82.138 -29.470 -17.733 1.00 146.61 213 SER A N 1
ATOM 1361 C CA . SER A 1 177 ? 81.810 -29.744 -16.337 1.00 168.79 213 SER A CA 1
ATOM 1362 C C . SER A 1 177 ? 81.491 -28.477 -15.544 1.00 157.83 213 SER A C 1
ATOM 1363 O O . SER A 1 177 ? 81.143 -28.546 -14.365 1.00 125.37 213 SER A O 1
ATOM 1366 N N . SER A 1 178 ? 81.610 -27.325 -16.196 1.00 165.56 214 SER A N 1
ATOM 1367 C CA . SER A 1 178 ? 81.265 -26.052 -15.576 1.00 155.22 214 SER A CA 1
ATOM 1368 C C . SER A 1 178 ? 79.750 -25.886 -15.489 1.00 141.87 214 SER A C 1
ATOM 1369 O O . SER A 1 178 ? 79.003 -26.863 -15.520 1.00 119.27 214 SER A O 1
ATOM 1372 N N . GLY A 1 179 ? 79.299 -24.642 -15.385 1.00 98.25 215 GLY A N 1
ATOM 1373 C CA . GLY A 1 179 ? 77.881 -24.368 -15.262 1.00 95.17 215 GLY A CA 1
ATOM 1374 C C . GLY A 1 179 ? 77.163 -24.307 -16.594 1.00 92.26 215 GLY A C 1
ATOM 1375 O O . GLY A 1 179 ? 76.335 -23.424 -16.811 1.00 95.96 215 GLY A O 1
ATOM 1376 N N . HIS A 1 180 ? 77.466 -25.248 -17.486 1.00 89.94 216 HIS A N 1
ATOM 1377 C CA . HIS A 1 180 ? 76.824 -25.278 -18.797 1.00 87.76 216 HIS A CA 1
ATOM 1378 C C . HIS A 1 180 ? 75.319 -25.470 -18.648 1.00 84.37 216 HIS A C 1
ATOM 1379 O O . HIS A 1 180 ? 74.862 -26.443 -18.049 1.00 83.02 216 HIS A O 1
ATOM 1386 N N . THR A 1 181 ? 74.550 -24.542 -19.200 1.00 125.24 217 THR A N 1
ATOM 1387 C CA . THR A 1 181 ? 73.160 -24.394 -18.791 1.00 139.86 217 THR A CA 1
ATOM 1388 C C . THR A 1 181 ? 72.141 -25.206 -19.571 1.00 138.89 217 THR A C 1
ATOM 1389 O O . THR A 1 181 ? 71.285 -25.880 -18.997 1.00 140.22 217 THR A O 1
ATOM 1393 N N . ASP A 1 182 ? 72.215 -25.119 -20.887 1.00 74.29 218 ASP A N 1
ATOM 1394 C CA . ASP A 1 182 ? 71.150 -25.669 -21.702 1.00 69.63 218 ASP A CA 1
ATOM 1395 C C . ASP A 1 182 ? 71.487 -27.100 -22.117 1.00 67.55 218 ASP A C 1
ATOM 1396 O O . ASP A 1 182 ? 72.652 -27.435 -22.318 1.00 69.61 218 ASP A O 1
ATOM 1401 N N . PHE A 1 183 ? 70.478 -27.963 -22.168 1.00 68.59 219 PHE A N 1
ATOM 1402 C CA . PHE A 1 183 ? 70.695 -29.352 -22.577 1.00 65.84 219 PHE A CA 1
ATOM 1403 C C . PHE A 1 183 ? 69.571 -29.913 -23.438 1.00 61.97 219 PHE A C 1
ATOM 1404 O O . PHE A 1 183 ? 68.388 -29.685 -23.176 1.00 61.03 219 PHE A O 1
ATOM 1412 N N . GLY A 1 184 ? 69.965 -30.677 -24.452 1.00 61.91 220 GLY A N 1
ATOM 1413 C CA . GLY A 1 184 ? 69.028 -31.330 -25.344 1.00 54.06 220 GLY A CA 1
ATOM 1414 C C . GLY A 1 184 ? 68.205 -30.316 -26.104 1.00 54.44 220 GLY A C 1
ATOM 1415 O O . GLY A 1 184 ? 68.719 -29.296 -26.559 1.00 54.85 220 GLY A O 1
ATOM 1416 N N . MET A 1 185 ? 66.916 -30.597 -26.240 1.00 79.04 221 MET A N 1
ATOM 1417 C CA . MET A 1 185 ? 66.008 -29.661 -26.879 1.00 81.41 221 MET A CA 1
ATOM 1418 C C . MET A 1 185 ? 65.430 -28.700 -25.849 1.00 73.58 221 MET A C 1
ATOM 1419 O O . MET A 1 185 ? 64.528 -29.052 -25.089 1.00 59.74 221 MET A O 1
ATOM 1424 N N . THR A 1 186 ? 65.969 -27.485 -25.825 1.00 51.73 222 THR A N 1
ATOM 1425 C CA . THR A 1 186 ? 65.543 -26.476 -24.866 1.00 52.38 222 THR A CA 1
ATOM 1426 C C . THR A 1 186 ? 64.567 -25.485 -25.484 1.00 52.10 222 THR A C 1
ATOM 1427 O O . THR A 1 186 ? 64.510 -25.327 -26.703 1.00 51.31 222 THR A O 1
ATOM 1431 N N . SER A 1 187 ? 63.799 -24.820 -24.628 1.00 52.96 223 SER A N 1
ATOM 1432 C CA . SER A 1 187 ? 62.824 -23.835 -25.074 1.00 51.97 223 SER A CA 1
ATOM 1433 C C . SER A 1 187 ? 63.009 -22.522 -24.323 1.00 54.53 223 SER A C 1
ATOM 1434 O O . SER A 1 187 ? 63.241 -22.517 -23.113 1.00 56.57 223 SER A O 1
ATOM 1437 N N . GLU A 1 188 ? 62.911 -21.411 -25.045 1.00 55.58 224 GLU A N 1
ATOM 1438 C CA . GLU A 1 188 ? 63.035 -20.095 -24.427 1.00 59.42 224 GLU A CA 1
ATOM 1439 C C . GLU A 1 188 ? 61.820 -19.233 -24.752 1.00 63.67 224 GLU A C 1
ATOM 1440 O O . GLU A 1 188 ? 61.307 -19.270 -25.867 1.00 63.33 224 GLU A O 1
ATOM 1446 N N . PHE A 1 189 ? 61.356 -18.466 -23.771 1.00 78.89 225 PHE A N 1
ATOM 1447 C CA . PHE A 1 189 ? 60.153 -17.661 -23.936 1.00 65.17 225 PHE A CA 1
ATOM 1448 C C . PHE A 1 189 ? 60.273 -16.305 -23.257 1.00 69.04 225 PHE A C 1
ATOM 1449 O O . PHE A 1 189 ? 60.807 -16.196 -22.154 1.00 83.30 225 PHE A O 1
ATOM 1457 N N . GLU A 1 190 ? 59.774 -15.272 -23.926 1.00 66.73 226 GLU A N 1
ATOM 1458 C CA . GLU A 1 190 ? 59.616 -13.963 -23.310 1.00 70.27 226 GLU A CA 1
ATOM 1459 C C . GLU A 1 190 ? 58.152 -13.557 -23.386 1.00 72.44 226 GLU A C 1
ATOM 1460 O O . GLU A 1 190 ? 57.552 -13.552 -24.466 1.00 68.14 226 GLU A O 1
ATOM 1466 N N . VAL A 1 191 ? 57.575 -13.229 -22.234 1.00 80.25 227 VAL A N 1
ATOM 1467 C CA . VAL A 1 191 ? 56.161 -12.891 -22.167 1.00 75.64 227 VAL A CA 1
ATOM 1468 C C . VAL A 1 191 ? 55.926 -11.464 -21.694 1.00 75.48 227 VAL A C 1
ATOM 1469 O O . VAL A 1 191 ? 56.371 -11.072 -20.611 1.00 88.02 227 VAL A O 1
ATOM 1473 N N . ASP A 1 192 ? 55.227 -10.693 -22.520 1.00 86.95 228 ASP A N 1
ATOM 1474 C CA . ASP A 1 192 ? 54.775 -9.365 -22.140 1.00 104.95 228 ASP A CA 1
ATOM 1475 C C . ASP A 1 192 ? 53.299 -9.463 -21.780 1.00 119.01 228 ASP A C 1
ATOM 1476 O O . ASP A 1 192 ? 52.433 -9.480 -22.660 1.00 121.22 228 ASP A O 1
ATOM 1481 N N . PHE A 1 193 ? 53.021 -9.545 -20.482 1.00 91.05 229 PHE A N 1
ATOM 1482 C CA . PHE A 1 193 ? 51.656 -9.688 -19.995 1.00 86.06 229 PHE A CA 1
ATOM 1483 C C . PHE A 1 193 ? 50.859 -8.403 -20.186 1.00 84.99 229 PHE A C 1
ATOM 1484 O O . PHE A 1 193 ? 49.641 -8.439 -20.353 1.00 101.35 229 PHE A O 1
ATOM 1492 N N . SER A 1 194 ? 51.551 -7.269 -20.159 1.00 75.55 230 SER A N 1
ATOM 1493 C CA . SER A 1 194 ? 50.904 -5.980 -20.369 1.00 82.06 230 SER A CA 1
ATOM 1494 C C . SER A 1 194 ? 50.501 -5.819 -21.830 1.00 94.73 230 SER A C 1
ATOM 1495 O O . SER A 1 194 ? 49.626 -5.018 -22.161 1.00 105.53 230 SER A O 1
ATOM 1498 N N . ASP A 1 195 ? 51.146 -6.590 -22.698 1.00 124.49 231 ASP A N 1
ATOM 1499 C CA . ASP A 1 195 ? 50.862 -6.556 -24.126 1.00 129.18 231 ASP A CA 1
ATOM 1500 C C . ASP A 1 195 ? 50.051 -7.783 -24.532 1.00 117.66 231 ASP A C 1
ATOM 1501 O O . ASP A 1 195 ? 49.589 -7.883 -25.670 1.00 127.31 231 ASP A O 1
ATOM 1506 N N . LYS A 1 196 ? 49.876 -8.704 -23.587 1.00 99.99 232 LYS A N 1
ATOM 1507 C CA . LYS A 1 196 ? 49.203 -9.977 -23.840 1.00 103.71 232 LYS A CA 1
ATOM 1508 C C . LYS A 1 196 ? 49.869 -10.734 -24.986 1.00 115.03 232 LYS A C 1
ATOM 1509 O O . LYS A 1 196 ? 49.191 -11.281 -25.855 1.00 106.40 232 LYS A O 1
ATOM 1515 N N . THR A 1 197 ? 51.199 -10.765 -24.982 1.00 109.85 233 THR A N 1
ATOM 1516 C CA . THR A 1 197 ? 51.942 -11.356 -26.092 1.00 98.04 233 THR A CA 1
ATOM 1517 C C . THR A 1 197 ? 53.060 -12.285 -25.621 1.00 89.14 233 THR A C 1
ATOM 1518 O O . THR A 1 197 ? 53.723 -12.019 -24.618 1.00 85.25 233 THR A O 1
ATOM 1522 N N . ILE A 1 198 ? 53.261 -13.378 -26.354 1.00 119.28 234 ILE A N 1
ATOM 1523 C CA . ILE A 1 198 ? 54.304 -14.345 -26.033 1.00 114.92 234 ILE A CA 1
ATOM 1524 C C . ILE A 1 198 ? 55.192 -14.626 -27.237 1.00 124.57 234 ILE A C 1
ATOM 1525 O O . ILE A 1 198 ? 54.717 -15.087 -28.282 1.00 121.27 234 ILE A O 1
ATOM 1530 N N . LYS A 1 199 ? 56.483 -14.344 -27.079 1.00 74.24 235 LYS A N 1
ATOM 1531 C CA . LYS A 1 199 ? 57.480 -14.716 -28.072 1.00 60.69 235 LYS A CA 1
ATOM 1532 C C . LYS A 1 199 ? 58.250 -15.928 -27.567 1.00 56.74 235 LYS A C 1
ATOM 1533 O O . LYS A 1 199 ? 58.432 -16.094 -26.361 1.00 58.59 235 LYS A O 1
ATOM 1539 N N . GLY A 1 200 ? 58.703 -16.776 -28.483 1.00 82.10 236 GLY A N 1
ATOM 1540 C CA . GLY A 1 200 ? 59.414 -17.978 -28.094 1.00 93.74 236 GLY A CA 1
ATOM 1541 C C . GLY A 1 200 ? 60.339 -18.530 -29.159 1.00 87.82 236 GLY A C 1
ATOM 1542 O O . GLY A 1 200 ? 60.261 -18.149 -30.326 1.00 81.62 236 GLY A O 1
ATOM 1543 N N . THR A 1 201 ? 61.223 -19.430 -28.740 1.00 97.08 237 THR A N 1
ATOM 1544 C CA . THR A 1 201 ? 62.146 -20.117 -29.635 1.00 90.76 237 THR A CA 1
ATOM 1545 C C . THR A 1 201 ? 62.417 -21.527 -29.120 1.00 92.27 237 THR A C 1
ATOM 1546 O O . THR A 1 201 ? 62.762 -21.717 -27.950 1.00 102.62 237 THR A O 1
ATOM 1550 N N . LEU A 1 202 ? 62.248 -22.512 -29.996 1.00 67.61 238 LEU A N 1
ATOM 1551 C CA . LEU A 1 202 ? 62.562 -23.896 -29.668 1.00 59.48 238 LEU A CA 1
ATOM 1552 C C . LEU A 1 202 ? 63.908 -24.267 -30.274 1.00 64.70 238 LEU A C 1
ATOM 1553 O O . LEU A 1 202 ? 64.044 -24.362 -31.497 1.00 63.01 238 LEU A O 1
ATOM 1558 N N . TYR A 1 203 ? 64.899 -24.475 -29.411 1.00 66.66 239 TYR A N 1
ATOM 1559 C CA . TYR A 1 203 ? 66.267 -24.732 -29.847 1.00 62.52 239 TYR A CA 1
ATOM 1560 C C . TYR A 1 203 ? 66.623 -26.216 -29.868 1.00 72.88 239 TYR A C 1
ATOM 1561 O O . TYR A 1 203 ? 65.808 -27.073 -29.525 1.00 61.39 239 TYR A O 1
ATOM 1570 N N . ARG A 1 204 ? 67.859 -26.497 -30.273 1.00 71.85 240 ARG A N 1
ATOM 1571 C CA . ARG A 1 204 ? 68.397 -27.851 -30.301 1.00 66.88 240 ARG A CA 1
ATOM 1572 C C . ARG A 1 204 ? 69.883 -27.791 -29.953 1.00 67.51 240 ARG A C 1
ATOM 1573 O O . ARG A 1 204 ? 70.706 -27.424 -30.790 1.00 75.61 240 ARG A O 1
ATOM 1581 N N . ASN A 1 205 ? 70.226 -28.144 -28.718 1.00 59.70 241 ASN A N 1
ATOM 1582 C CA . ASN A 1 205 ? 71.620 -28.123 -28.284 1.00 63.10 241 ASN A CA 1
ATOM 1583 C C . ASN A 1 205 ? 72.437 -29.237 -28.926 1.00 64.89 241 ASN A C 1
ATOM 1584 O O . ASN A 1 205 ? 72.157 -30.421 -28.733 1.00 69.41 241 ASN A O 1
ATOM 1589 N N . ASN A 1 206 ? 73.451 -28.846 -29.690 1.00 86.34 242 ASN A N 1
ATOM 1590 C CA . ASN A 1 206 ? 74.296 -29.802 -30.396 1.00 78.27 242 ASN A CA 1
ATOM 1591 C C . ASN A 1 206 ? 75.515 -30.232 -29.586 1.00 82.09 242 ASN A C 1
ATOM 1592 O O . ASN A 1 206 ? 76.133 -29.419 -28.895 1.00 83.57 242 ASN A O 1
ATOM 1597 N N . ARG A 1 207 ? 75.852 -31.515 -29.669 1.00 87.84 243 ARG A N 1
ATOM 1598 C CA . ARG A 1 207 ? 77.102 -32.006 -29.111 1.00 101.58 243 ARG A CA 1
ATOM 1599 C C . ARG A 1 207 ? 78.160 -31.827 -30.180 1.00 105.48 243 ARG A C 1
ATOM 1600 O O . ARG A 1 207 ? 78.253 -32.632 -31.107 1.00 111.61 243 ARG A O 1
ATOM 1608 N N . ILE A 1 208 ? 78.935 -30.753 -30.073 1.00 99.28 244 ILE A N 1
ATOM 1609 C CA . ILE A 1 208 ? 79.960 -30.475 -31.064 1.00 95.86 244 ILE A CA 1
ATOM 1610 C C . ILE A 1 208 ? 80.946 -31.620 -31.078 1.00 100.76 244 ILE A C 1
ATOM 1611 O O . ILE A 1 208 ? 81.653 -31.844 -30.097 1.00 102.13 244 ILE A O 1
ATOM 1616 N N . THR A 1 209 ? 80.976 -32.345 -32.191 1.00 101.70 245 THR A N 1
ATOM 1617 C CA . THR A 1 209 ? 81.764 -33.564 -32.292 1.00 115.52 245 THR A CA 1
ATOM 1618 C C . THR A 1 209 ? 83.209 -33.327 -31.852 1.00 118.87 245 THR A C 1
ATOM 1619 O O . THR A 1 209 ? 83.752 -32.234 -32.031 1.00 125.41 245 THR A O 1
ATOM 1623 N N . GLN A 1 210 ? 83.795 -34.358 -31.246 1.00 195.07 246 GLN A N 1
ATOM 1624 C CA . GLN A 1 210 ? 85.138 -34.327 -30.662 1.00 191.40 246 GLN A CA 1
ATOM 1625 C C . GLN A 1 210 ? 86.186 -33.581 -31.487 1.00 188.04 246 GLN A C 1
ATOM 1626 O O . GLN A 1 210 ? 87.103 -32.974 -30.936 1.00 202.58 246 GLN A O 1
ATOM 1632 N N . ASN A 1 211 ? 86.054 -33.648 -32.806 1.00 139.50 247 ASN A N 1
ATOM 1633 C CA . ASN A 1 211 ? 86.918 -32.899 -33.704 1.00 156.19 247 ASN A CA 1
ATOM 1634 C C . ASN A 1 211 ? 86.060 -32.147 -34.706 1.00 155.05 247 ASN A C 1
ATOM 1635 O O . ASN A 1 211 ? 86.568 -31.604 -35.687 1.00 131.46 247 ASN A O 1
ATOM 1640 N N . ASN A 1 212 ? 84.783 -32.075 -34.357 1.00 161.52 248 ASN A N 1
ATOM 1641 C CA . ASN A 1 212 ? 83.755 -31.410 -35.138 1.00 155.48 248 ASN A CA 1
ATOM 1642 C C . ASN A 1 212 ? 83.643 -31.751 -36.592 1.00 147.81 248 ASN A C 1
ATOM 1643 O O . ASN A 1 212 ? 83.853 -30.890 -37.418 1.00 144.94 248 ASN A O 1
ATOM 1648 N N . SER A 1 213 ? 83.307 -32.998 -36.869 1.00 137.00 249 SER A N 1
ATOM 1649 C CA . SER A 1 213 ? 83.458 -33.629 -38.160 1.00 141.94 249 SER A CA 1
ATOM 1650 C C . SER A 1 213 ? 82.781 -33.238 -39.439 1.00 150.65 249 SER A C 1
ATOM 1651 O O . SER A 1 213 ? 83.418 -33.317 -40.516 1.00 150.71 249 SER A O 1
ATOM 1654 N N . GLU A 1 214 ? 81.496 -32.951 -39.372 1.00 209.37 250 GLU A N 1
ATOM 1655 C CA . GLU A 1 214 ? 80.779 -32.887 -40.615 1.00 194.28 250 GLU A CA 1
ATOM 1656 C C . GLU A 1 214 ? 79.848 -31.743 -40.842 1.00 177.92 250 GLU A C 1
ATOM 1657 O O . GLU A 1 214 ? 79.302 -31.632 -41.949 1.00 178.04 250 GLU A O 1
ATOM 1663 N N . ASN A 1 215 ? 79.629 -30.908 -39.833 1.00 90.93 251 ASN A N 1
ATOM 1664 C CA . ASN A 1 215 ? 78.482 -30.026 -39.942 1.00 89.81 251 ASN A CA 1
ATOM 1665 C C . ASN A 1 215 ? 78.655 -28.648 -39.306 1.00 89.74 251 ASN A C 1
ATOM 1666 O O . ASN A 1 215 ? 79.065 -27.712 -39.950 1.00 92.17 251 ASN A O 1
ATOM 1671 N N . LYS A 1 216 ? 78.535 -28.585 -37.996 1.00 93.87 252 LYS A N 1
ATOM 1672 C CA . LYS A 1 216 ? 77.440 -28.081 -37.185 1.00 89.43 252 LYS A CA 1
ATOM 1673 C C . LYS A 1 216 ? 77.920 -27.324 -35.999 1.00 96.34 252 LYS A C 1
ATOM 1674 O O . LYS A 1 216 ? 78.919 -27.753 -35.425 1.00 95.56 252 LYS A O 1
ATOM 1680 N N . GLN A 1 217 ? 77.148 -26.297 -35.591 1.00 105.00 253 GLN A N 1
ATOM 1681 C CA . GLN A 1 217 ? 77.560 -25.315 -34.598 1.00 107.69 253 GLN A CA 1
ATOM 1682 C C . GLN A 1 217 ? 76.773 -25.577 -33.313 1.00 92.21 253 GLN A C 1
ATOM 1683 O O . GLN A 1 217 ? 76.141 -26.625 -33.178 1.00 87.70 253 GLN A O 1
ATOM 1689 N N . ILE A 1 218 ? 76.793 -24.625 -32.383 1.00 85.65 254 ILE A N 1
ATOM 1690 C CA . ILE A 1 218 ? 76.298 -24.875 -31.024 1.00 84.16 254 ILE A CA 1
ATOM 1691 C C . ILE A 1 218 ? 74.798 -25.190 -30.886 1.00 78.93 254 ILE A C 1
ATOM 1692 O O . ILE A 1 218 ? 74.434 -26.193 -30.270 1.00 75.28 254 ILE A O 1
ATOM 1697 N N . LYS A 1 219 ? 73.935 -24.350 -31.449 1.00 89.68 255 LYS A N 1
ATOM 1698 C CA . LYS A 1 219 ? 72.494 -24.524 -31.282 1.00 87.12 255 LYS A CA 1
ATOM 1699 C C . LYS A 1 219 ? 71.724 -24.391 -32.592 1.00 82.15 255 LYS A C 1
ATOM 1700 O O . LYS A 1 219 ? 71.908 -23.431 -33.340 1.00 90.81 255 LYS A O 1
ATOM 1706 N N . THR A 1 220 ? 70.854 -25.360 -32.856 1.00 89.22 256 THR A N 1
ATOM 1707 C CA . THR A 1 220 ? 70.020 -25.341 -34.050 1.00 96.92 256 THR A CA 1
ATOM 1708 C C . THR A 1 220 ? 68.618 -24.840 -33.721 1.00 92.69 256 THR A C 1
ATOM 1709 O O . THR A 1 220 ? 67.857 -25.516 -33.029 1.00 83.06 256 THR A O 1
ATOM 1713 N N . THR A 1 221 ? 68.283 -23.653 -34.217 1.00 88.92 257 THR A N 1
ATOM 1714 C CA . THR A 1 221 ? 66.951 -23.097 -34.018 1.00 75.46 257 THR A CA 1
ATOM 1715 C C . THR A 1 221 ? 65.916 -23.941 -34.752 1.00 72.07 257 THR A C 1
ATOM 1716 O O . THR A 1 221 ? 65.783 -23.857 -35.973 1.00 84.69 257 THR A O 1
ATOM 1720 N N . ARG A 1 222 ? 65.192 -24.762 -34.001 1.00 53.68 258 ARG A N 1
ATOM 1721 C CA . ARG A 1 222 ? 64.196 -25.651 -34.583 1.00 51.53 258 ARG A CA 1
ATOM 1722 C C . ARG A 1 222 ? 62.889 -24.922 -34.870 1.00 49.54 258 ARG A C 1
ATOM 1723 O O . ARG A 1 222 ? 62.253 -25.155 -35.898 1.00 49.48 258 ARG A O 1
ATOM 1731 N N . TYR A 1 223 ? 62.491 -24.039 -33.960 1.00 50.81 259 TYR A N 1
ATOM 1732 C CA . TYR A 1 223 ? 61.243 -23.302 -34.129 1.00 47.84 259 TYR A CA 1
ATOM 1733 C C . TYR A 1 223 ? 61.275 -21.917 -33.498 1.00 50.77 259 TYR A C 1
ATOM 1734 O O . TYR A 1 223 ? 62.179 -21.581 -32.734 1.00 57.75 259 TYR A O 1
ATOM 1743 N N . THR A 1 224 ? 60.274 -21.116 -33.842 1.00 87.61 260 THR A N 1
ATOM 1744 C CA . THR A 1 224 ? 59.952 -19.912 -33.094 1.00 90.78 260 THR A CA 1
ATOM 1745 C C . THR A 1 224 ? 58.470 -19.997 -32.757 1.00 97.30 260 THR A C 1
ATOM 1746 O O . THR A 1 224 ? 57.747 -20.810 -33.331 1.00 91.76 260 THR A O 1
ATOM 1750 N N . ILE A 1 225 ? 58.018 -19.168 -31.826 1.00 91.12 261 ILE A N 1
ATOM 1751 C CA . ILE A 1 225 ? 56.645 -19.253 -31.346 1.00 100.28 261 ILE A CA 1
ATOM 1752 C C . ILE A 1 225 ? 56.035 -17.872 -31.141 1.00 99.77 261 ILE A C 1
ATOM 1753 O O . ILE A 1 225 ? 56.623 -17.016 -30.480 1.00 98.88 261 ILE A O 1
ATOM 1758 N N . GLN A 1 226 ? 54.857 -17.655 -31.718 1.00 91.68 262 GLN A N 1
ATOM 1759 C CA . GLN A 1 226 ? 54.157 -16.386 -31.548 1.00 104.62 262 GLN A CA 1
ATOM 1760 C C . GLN A 1 226 ? 52.741 -16.621 -31.036 1.00 113.42 262 GLN A C 1
ATOM 1761 O O . GLN A 1 226 ? 51.934 -17.267 -31.705 1.00 114.96 262 GLN A O 1
ATOM 1767 N N . ALA A 1 227 ? 52.437 -16.100 -29.850 1.00 96.78 263 ALA A N 1
ATOM 1768 C CA . ALA A 1 227 ? 51.118 -16.327 -29.263 1.00 88.44 263 ALA A CA 1
ATOM 1769 C C . ALA A 1 227 ? 50.548 -15.112 -28.537 1.00 95.44 263 ALA A C 1
ATOM 1770 O O . ALA A 1 227 ? 51.250 -14.132 -28.291 1.00 87.86 263 ALA A O 1
ATOM 1772 N N . THR A 1 228 ? 49.262 -15.191 -28.202 1.00 89.09 264 THR A N 1
ATOM 1773 C CA . THR A 1 228 ? 48.590 -14.149 -27.432 1.00 93.95 264 THR A CA 1
ATOM 1774 C C . THR A 1 228 ? 47.749 -14.755 -26.311 1.00 101.59 264 THR A C 1
ATOM 1775 O O . THR A 1 228 ? 47.331 -15.917 -26.389 1.00 101.26 264 THR A O 1
ATOM 1779 N N . LEU A 1 229 ? 47.510 -13.958 -25.271 1.00 135.48 265 LEU A N 1
ATOM 1780 C CA . LEU A 1 229 ? 46.728 -14.388 -24.117 1.00 129.34 265 LEU A CA 1
ATOM 1781 C C . LEU A 1 229 ? 45.255 -14.021 -24.244 1.00 136.38 265 LEU A C 1
ATOM 1782 O O . LEU A 1 229 ? 44.902 -13.012 -24.855 1.00 142.97 265 LEU A O 1
ATOM 1787 N N . HIS A 1 230 ? 44.405 -14.852 -23.651 1.00 111.90 266 HIS A N 1
ATOM 1788 C CA . HIS A 1 230 ? 43.009 -14.508 -23.415 1.00 130.95 266 HIS A CA 1
ATOM 1789 C C . HIS A 1 230 ? 42.483 -15.406 -22.303 1.00 125.12 266 HIS A C 1
ATOM 1790 O O . HIS A 1 230 ? 41.866 -16.442 -22.556 1.00 134.84 266 HIS A O 1
ATOM 1797 N N . GLY A 1 231 ? 42.743 -14.993 -21.067 1.00 101.75 267 GLY A N 1
ATOM 1798 C CA . GLY A 1 231 ? 42.504 -15.823 -19.902 1.00 86.57 267 GLY A CA 1
ATOM 1799 C C . GLY A 1 231 ? 43.840 -16.150 -19.265 1.00 82.38 267 GLY A C 1
ATOM 1800 O O . GLY A 1 231 ? 44.686 -15.271 -19.105 1.00 73.50 267 GLY A O 1
ATOM 1801 N N . ASN A 1 232 ? 44.037 -17.413 -18.903 1.00 100.41 268 ASN A N 1
ATOM 1802 C CA . ASN A 1 232 ? 45.336 -17.866 -18.419 1.00 93.11 268 ASN A CA 1
ATOM 1803 C C . ASN A 1 232 ? 46.009 -18.780 -19.434 1.00 110.73 268 ASN A C 1
ATOM 1804 O O . ASN A 1 232 ? 47.030 -19.405 -19.150 1.00 117.51 268 ASN A O 1
ATOM 1809 N N . ARG A 1 233 ? 45.418 -18.847 -20.621 1.00 66.28 269 ARG A N 1
ATOM 1810 C CA . ARG A 1 233 ? 45.927 -19.686 -21.695 1.00 58.44 269 ARG A CA 1
ATOM 1811 C C . ARG A 1 233 ? 46.489 -18.814 -22.810 1.00 63.82 269 ARG A C 1
ATOM 1812 O O . ARG A 1 233 ? 46.201 -17.619 -22.876 1.00 64.54 269 ARG A O 1
ATOM 1820 N N . PHE A 1 234 ? 47.293 -19.412 -23.683 1.00 71.53 270 PHE A N 1
ATOM 1821 C CA . PHE A 1 234 ? 47.798 -18.695 -24.849 1.00 73.38 270 PHE A CA 1
ATOM 1822 C C . PHE A 1 234 ? 47.597 -19.459 -26.153 1.00 63.26 270 PHE A C 1
ATOM 1823 O O . PHE A 1 234 ? 47.873 -20.658 -26.235 1.00 66.55 270 PHE A O 1
ATOM 1831 N N . LYS A 1 235 ? 47.105 -18.752 -27.167 1.00 94.37 271 LYS A N 1
ATOM 1832 C CA . LYS A 1 235 ? 46.880 -19.351 -28.480 1.00 97.17 271 LYS A CA 1
ATOM 1833 C C . LYS A 1 235 ? 47.741 -18.679 -29.539 1.00 101.44 271 LYS A C 1
ATOM 1834 O O . LYS A 1 235 ? 48.013 -17.482 -29.458 1.00 89.22 271 LYS A O 1
ATOM 1840 N N . GLY A 1 236 ? 48.167 -19.447 -30.537 1.00 92.05 272 GLY A N 1
ATOM 1841 C CA . GLY A 1 236 ? 48.944 -18.876 -31.620 1.00 94.93 272 GLY A CA 1
ATOM 1842 C C . GLY A 1 236 ? 49.577 -19.846 -32.597 1.00 93.62 272 GLY A C 1
ATOM 1843 O O . GLY A 1 236 ? 49.117 -20.982 -32.780 1.00 84.34 272 GLY A O 1
ATOM 1844 N N . LYS A 1 237 ? 50.650 -19.375 -33.228 1.00 100.52 273 LYS A N 1
ATOM 1845 C CA . LYS A 1 237 ? 51.334 -20.106 -34.284 1.00 99.65 273 LYS A CA 1
ATOM 1846 C C . LYS A 1 237 ? 52.763 -20.482 -33.908 1.00 97.73 273 LYS A C 1
ATOM 1847 O O . LYS A 1 237 ? 53.423 -19.787 -33.127 1.00 85.83 273 LYS A O 1
ATOM 1853 N N . ALA A 1 238 ? 53.231 -21.586 -34.481 1.00 107.33 274 ALA A N 1
ATOM 1854 C CA . ALA A 1 238 ? 54.624 -21.995 -34.368 1.00 93.24 274 ALA A CA 1
ATOM 1855 C C . ALA A 1 238 ? 55.274 -21.911 -35.744 1.00 101.36 274 ALA A C 1
ATOM 1856 O O . ALA A 1 238 ? 54.806 -22.532 -36.698 1.00 96.78 274 ALA A O 1
ATOM 1858 N N . LEU A 1 239 ? 56.348 -21.136 -35.844 1.00 104.87 275 LEU A N 1
ATOM 1859 C CA . LEU A 1 239 ? 57.009 -20.915 -37.125 1.00 94.10 275 LEU A CA 1
ATOM 1860 C C . LEU A 1 239 ? 58.268 -21.762 -37.271 1.00 108.86 275 LEU A C 1
ATOM 1861 O O . LEU A 1 239 ? 59.212 -21.630 -36.492 1.00 121.74 275 LEU A O 1
ATOM 1866 N N . ALA A 1 240 ? 58.274 -22.632 -38.276 1.00 108.54 276 ALA A N 1
ATOM 1867 C CA . ALA A 1 240 ? 59.435 -23.467 -38.557 1.00 101.05 276 ALA A CA 1
ATOM 1868 C C . ALA A 1 240 ? 60.554 -22.632 -39.165 1.00 108.80 276 ALA A C 1
ATOM 1869 O O . ALA A 1 240 ? 60.327 -21.860 -40.097 1.00 115.32 276 ALA A O 1
ATOM 1871 N N . ALA A 1 241 ? 61.762 -22.788 -38.632 1.00 64.60 277 ALA A N 1
ATOM 1872 C CA . ALA A 1 241 ? 62.915 -22.040 -39.120 1.00 69.45 277 ALA A CA 1
ATOM 1873 C C . ALA A 1 241 ? 63.277 -22.445 -40.545 1.00 68.83 277 ALA A C 1
ATOM 1874 O O . ALA A 1 241 ? 63.636 -21.602 -41.366 1.00 73.97 277 ALA A O 1
ATOM 1876 N N . ASP A 1 242 ? 63.178 -23.739 -40.833 1.00 91.92 278 ASP A N 1
ATOM 1877 C CA . ASP A 1 242 ? 63.456 -24.246 -42.172 1.00 96.16 278 ASP A CA 1
ATOM 1878 C C . ASP A 1 242 ? 62.176 -24.510 -42.953 1.00 117.08 278 ASP A C 1
ATOM 1879 O O . ASP A 1 242 ? 61.819 -25.660 -43.206 1.00 129.96 278 ASP A O 1
ATOM 1884 N N . LYS A 1 243 ? 61.487 -23.439 -43.334 1.00 139.69 279 LYS A N 1
ATOM 1885 C CA . LYS A 1 243 ? 60.287 -23.565 -44.148 1.00 135.42 279 LYS A CA 1
ATOM 1886 C C . LYS A 1 243 ? 60.683 -23.937 -45.572 1.00 138.54 279 LYS A C 1
ATOM 1887 O O . LYS A 1 243 ? 59.931 -24.600 -46.287 1.00 132.94 279 LYS A O 1
ATOM 1893 N N . GLY A 1 244 ? 61.873 -23.504 -45.975 1.00 189.81 280 GLY A N 1
ATOM 1894 C CA . GLY A 1 244 ? 62.431 -23.881 -47.259 1.00 169.31 280 GLY A CA 1
ATOM 1895 C C . GLY A 1 244 ? 63.291 -25.122 -47.123 1.00 155.23 280 GLY A C 1
ATOM 1896 O O . GLY A 1 244 ? 64.517 -25.036 -47.044 1.00 148.65 280 GLY A O 1
ATOM 1897 N N . ALA A 1 245 ? 62.641 -26.282 -47.088 1.00 105.27 281 ALA A N 1
ATOM 1898 C CA . ALA A 1 245 ? 63.341 -27.549 -46.912 1.00 109.58 281 ALA A CA 1
ATOM 1899 C C . ALA A 1 245 ? 62.819 -28.621 -47.865 1.00 119.24 281 ALA A C 1
ATOM 1900 O O . ALA A 1 245 ? 61.610 -28.783 -48.033 1.00 115.06 281 ALA A O 1
ATOM 1902 N N . THR A 1 246 ? 63.744 -29.348 -48.483 1.00 103.01 282 THR A N 1
ATOM 1903 C CA . THR A 1 246 ? 63.398 -30.438 -49.389 1.00 105.12 282 THR A CA 1
ATOM 1904 C C . THR A 1 246 ? 64.481 -31.509 -49.350 1.00 98.52 282 THR A C 1
ATOM 1905 O O . THR A 1 246 ? 64.403 -32.516 -50.054 1.00 96.16 282 THR A O 1
ATOM 1909 N N . ASN A 1 247 ? 65.492 -31.277 -48.519 1.00 86.68 283 ASN A N 1
ATOM 1910 C CA . ASN A 1 247 ? 66.599 -32.210 -48.361 1.00 85.99 283 ASN A CA 1
ATOM 1911 C C . ASN A 1 247 ? 66.147 -33.496 -47.681 1.00 83.72 283 ASN A C 1
ATOM 1912 O O . ASN A 1 247 ? 66.726 -34.561 -47.894 1.00 84.57 283 ASN A O 1
ATOM 1917 N N . GLY A 1 248 ? 65.107 -33.385 -46.860 1.00 111.60 284 GLY A N 1
ATOM 1918 C CA . GLY A 1 248 ? 64.570 -34.524 -46.140 1.00 99.07 284 GLY A CA 1
ATOM 1919 C C . GLY A 1 248 ? 65.403 -34.885 -44.926 1.00 90.01 284 GLY A C 1
ATOM 1920 O O . GLY A 1 248 ? 65.312 -35.998 -44.408 1.00 88.71 284 GLY A O 1
ATOM 1921 N N . SER A 1 249 ? 66.216 -33.938 -44.469 1.00 100.98 285 SER A N 1
ATOM 1922 C CA . SER A 1 249 ? 67.102 -34.167 -43.334 1.00 102.03 285 SER A CA 1
ATOM 1923 C C . SER A 1 249 ? 66.357 -34.091 -42.002 1.00 109.02 285 SER A C 1
ATOM 1924 O O . SER A 1 249 ? 66.770 -34.703 -41.017 1.00 108.62 285 SER A O 1
ATOM 1927 N N . HIS A 1 250 ? 65.261 -33.338 -41.979 1.00 80.84 286 HIS A N 1
ATOM 1928 C CA . HIS A 1 250 ? 64.453 -33.195 -40.772 1.00 76.05 286 HIS A CA 1
ATOM 1929 C C . HIS A 1 250 ? 63.013 -32.803 -41.108 1.00 81.30 286 HIS A C 1
ATOM 1930 O O . HIS A 1 250 ? 62.775 -32.078 -42.073 1.00 84.61 286 HIS A O 1
ATOM 1937 N N . PRO A 1 251 ? 62.046 -33.286 -40.310 1.00 106.68 287 PRO A N 1
ATOM 1938 C CA . PRO A 1 251 ? 60.620 -33.056 -40.565 1.00 106.22 287 PRO A CA 1
ATOM 1939 C C . PRO A 1 251 ? 60.123 -31.710 -40.042 1.00 88.41 287 PRO A C 1
ATOM 1940 O O . PRO A 1 251 ? 58.926 -31.552 -39.804 1.00 86.86 287 PRO A O 1
ATOM 1944 N N . PHE A 1 252 ? 61.030 -30.756 -39.870 1.00 56.64 288 PHE A N 1
ATOM 1945 C CA . PHE A 1 252 ? 60.660 -29.439 -39.369 1.00 65.83 288 PHE A CA 1
ATOM 1946 C C . PHE A 1 252 ? 60.511 -28.450 -40.520 1.00 70.06 288 PHE A C 1
ATOM 1947 O O . PHE A 1 252 ? 61.066 -27.352 -40.491 1.00 58.96 288 PHE A O 1
ATOM 1955 N N . ILE A 1 253 ? 59.748 -28.858 -41.529 1.00 75.17 289 ILE A N 1
ATOM 1956 C CA . ILE A 1 253 ? 59.542 -28.057 -42.730 1.00 78.03 289 ILE A CA 1
ATOM 1957 C C . ILE A 1 253 ? 58.346 -27.115 -42.597 1.00 88.69 289 ILE A C 1
ATOM 1958 O O . ILE A 1 253 ? 58.418 -25.947 -42.980 1.00 109.65 289 ILE A O 1
ATOM 1963 N N . SER A 1 254 ? 57.252 -27.623 -42.038 1.00 103.86 290 SER A N 1
ATOM 1964 C CA . SER A 1 254 ? 56.003 -26.871 -41.989 1.00 103.09 290 SER A CA 1
ATOM 1965 C C . SER A 1 254 ? 55.776 -26.154 -40.661 1.00 96.86 290 SER A C 1
ATOM 1966 O O . SER A 1 254 ? 56.340 -26.527 -39.632 1.00 86.20 290 SER A O 1
ATOM 1969 N N . ASP A 1 255 ? 54.940 -25.121 -40.702 1.00 57.49 291 ASP A N 1
ATOM 1970 C CA . ASP A 1 255 ? 54.581 -24.359 -39.513 1.00 62.26 291 ASP A CA 1
ATOM 1971 C C . ASP A 1 255 ? 53.427 -25.032 -38.779 1.00 60.82 291 ASP A C 1
ATOM 1972 O O . ASP A 1 255 ? 53.075 -26.173 -39.075 1.00 54.37 291 ASP A O 1
ATOM 1977 N N . SER A 1 256 ? 52.836 -24.317 -37.827 1.00 113.33 292 SER A N 1
ATOM 1978 C CA . SER A 1 256 ? 51.713 -24.846 -37.060 1.00 112.39 292 SER A CA 1
ATOM 1979 C C . SER A 1 256 ? 50.782 -23.737 -36.580 1.00 106.06 292 SER A C 1
ATOM 1980 O O . SER A 1 256 ? 51.150 -22.933 -35.727 1.00 97.88 292 SER A O 1
ATOM 1983 N N . ASP A 1 257 ? 49.572 -23.706 -37.130 1.00 106.36 293 ASP A N 1
ATOM 1984 C CA . ASP A 1 257 ? 48.567 -22.729 -36.725 1.00 121.62 293 ASP A CA 1
ATOM 1985 C C . ASP A 1 257 ? 47.765 -23.253 -35.540 1.00 126.06 293 ASP A C 1
ATOM 1986 O O . ASP A 1 257 ? 46.760 -22.662 -35.145 1.00 131.30 293 ASP A O 1
ATOM 1991 N N . SER A 1 258 ? 48.221 -24.366 -34.976 1.00 72.77 294 SER A N 1
ATOM 1992 C CA . SER A 1 258 ? 47.507 -25.030 -33.895 1.00 54.63 294 SER A CA 1
ATOM 1993 C C . SER A 1 258 ? 48.286 -25.017 -32.584 1.00 50.34 294 SER A C 1
ATOM 1994 O O . SER A 1 258 ? 48.316 -26.020 -31.872 1.00 60.56 294 SER A O 1
ATOM 1997 N N . LEU A 1 259 ? 48.914 -23.890 -32.259 1.00 83.76 295 LEU A N 1
ATOM 1998 C CA . LEU A 1 259 ? 49.669 -23.813 -31.012 1.00 81.43 295 LEU A CA 1
ATOM 1999 C C . LEU A 1 259 ? 48.786 -23.373 -29.852 1.00 85.34 295 LEU A C 1
ATOM 2000 O O . LEU A 1 259 ? 48.225 -22.276 -29.868 1.00 81.76 295 LEU A O 1
ATOM 2005 N N . GLU A 1 260 ? 48.665 -24.235 -28.847 1.00 92.98 296 GLU A N 1
ATOM 2006 C CA . GLU A 1 260 ? 47.870 -23.915 -27.665 1.00 102.20 296 GLU A CA 1
ATOM 2007 C C . GLU A 1 260 ? 48.691 -24.130 -26.404 1.00 99.74 296 GLU A C 1
ATOM 2008 O O . GLU A 1 260 ? 49.594 -24.957 -26.386 1.00 100.44 296 GLU A O 1
ATOM 2014 N N . GLY A 1 261 ? 48.382 -23.384 -25.349 1.00 98.53 297 GLY A N 1
ATOM 2015 C CA . GLY A 1 261 ? 49.106 -23.532 -24.101 1.00 90.99 297 GLY A CA 1
ATOM 2016 C C . GLY A 1 261 ? 48.449 -22.825 -22.935 1.00 75.95 297 GLY A C 1
ATOM 2017 O O . GLY A 1 261 ? 47.375 -22.245 -23.077 1.00 71.60 297 GLY A O 1
ATOM 2018 N N . GLY A 1 262 ? 49.097 -22.876 -21.776 1.00 91.54 298 GLY A N 1
ATOM 2019 C CA . GLY A 1 262 ? 48.566 -22.246 -20.582 1.00 109.40 298 GLY A CA 1
ATOM 2020 C C . GLY A 1 262 ? 49.590 -22.057 -19.480 1.00 106.36 298 GLY A C 1
ATOM 2021 O O . GLY A 1 262 ? 50.672 -22.654 -19.500 1.00 101.35 298 GLY A O 1
ATOM 2022 N N . PHE A 1 263 ? 49.238 -21.213 -18.514 1.00 85.99 299 PHE A N 1
ATOM 2023 C CA . PHE A 1 263 ? 50.082 -20.949 -17.356 1.00 83.35 299 PHE A CA 1
ATOM 2024 C C . PHE A 1 263 ? 49.616 -21.760 -16.154 1.00 86.77 299 PHE A C 1
ATOM 2025 O O . PHE A 1 263 ? 48.424 -22.024 -15.994 1.00 91.78 299 PHE A O 1
ATOM 2033 N N . TYR A 1 264 ? 50.563 -22.151 -15.308 1.00 64.68 300 TYR A N 1
ATOM 2034 C CA . TYR A 1 264 ? 50.248 -22.925 -14.115 1.00 58.90 300 TYR A CA 1
ATOM 2035 C C . TYR A 1 264 ? 51.014 -22.417 -12.898 1.00 62.04 300 TYR A C 1
ATOM 2036 O O . TYR A 1 264 ? 52.101 -21.839 -13.021 1.00 61.71 300 TYR A O 1
ATOM 2045 N N . GLY A 1 265 ? 50.436 -22.649 -11.724 1.00 72.84 301 GLY A N 1
ATOM 2046 C CA . GLY A 1 265 ? 50.939 -22.084 -10.487 1.00 73.10 301 GLY A CA 1
ATOM 2047 C C . GLY A 1 265 ? 50.054 -20.921 -10.085 1.00 77.05 301 GLY A C 1
ATOM 2048 O O . GLY A 1 265 ? 49.456 -20.276 -10.946 1.00 76.69 301 GLY A O 1
ATOM 2049 N N . PRO A 1 266 ? 49.954 -20.653 -8.774 1.00 84.39 302 PRO A N 1
ATOM 2050 C CA . PRO A 1 266 ? 49.126 -19.552 -8.268 1.00 87.00 302 PRO A CA 1
ATOM 2051 C C . PRO A 1 266 ? 49.536 -18.204 -8.855 1.00 87.98 302 PRO A C 1
ATOM 2052 O O . PRO A 1 266 ? 48.678 -17.455 -9.318 1.00 94.79 302 PRO A O 1
ATOM 2056 N N . LYS A 1 267 ? 50.832 -17.911 -8.843 1.00 102.00 303 LYS A N 1
ATOM 2057 C CA . LYS A 1 267 ? 51.339 -16.660 -9.396 1.00 114.19 303 LYS A CA 1
ATOM 2058 C C . LYS A 1 267 ? 51.619 -16.790 -10.889 1.00 114.72 303 LYS A C 1
ATOM 2059 O O . LYS A 1 267 ? 51.995 -15.818 -11.546 1.00 98.29 303 LYS A O 1
ATOM 2065 N N . GLY A 1 268 ? 51.431 -17.992 -11.422 1.00 107.70 304 GLY A N 1
ATOM 2066 C CA . GLY A 1 268 ? 51.717 -18.256 -12.819 1.00 111.26 304 GLY A CA 1
ATOM 2067 C C . GLY A 1 268 ? 53.205 -18.417 -13.051 1.00 117.52 304 GLY A C 1
ATOM 2068 O O . GLY A 1 268 ? 53.745 -17.944 -14.052 1.00 108.76 304 GLY A O 1
ATOM 2069 N N . GLU A 1 269 ? 53.869 -19.093 -12.120 1.00 116.21 305 GLU A N 1
ATOM 2070 C CA . GLU A 1 269 ? 55.316 -19.266 -12.178 1.00 105.46 305 GLU A CA 1
ATOM 2071 C C . GLU A 1 269 ? 55.760 -20.300 -13.210 1.00 85.36 305 GLU A C 1
ATOM 2072 O O . GLU A 1 269 ? 56.956 -20.467 -13.445 1.00 80.70 305 GLU A O 1
ATOM 2078 N N . GLU A 1 270 ? 54.805 -20.997 -13.819 1.00 70.65 306 GLU A N 1
ATOM 2079 C CA . GLU A 1 270 ? 55.142 -21.978 -14.848 1.00 63.46 306 GLU A CA 1
ATOM 2080 C C . GLU A 1 270 ? 54.219 -21.871 -16.060 1.00 73.27 306 GLU A C 1
ATOM 2081 O O . GLU A 1 270 ? 53.193 -21.197 -16.007 1.00 81.49 306 GLU A O 1
ATOM 2087 N N . LEU A 1 271 ? 54.602 -22.521 -17.156 1.00 107.82 307 LEU A N 1
ATOM 2088 C CA . LEU A 1 271 ? 53.752 -22.582 -18.344 1.00 98.00 307 LEU A CA 1
ATOM 2089 C C . LEU A 1 271 ? 54.066 -23.808 -19.195 1.00 85.93 307 LEU A C 1
ATOM 2090 O O . LEU A 1 271 ? 55.183 -24.326 -19.162 1.00 82.85 307 LEU A O 1
ATOM 2095 N N . ALA A 1 272 ? 53.080 -24.261 -19.964 1.00 59.43 308 ALA A N 1
ATOM 2096 C CA . ALA A 1 272 ? 53.274 -25.418 -20.833 1.00 65.83 308 ALA A CA 1
ATOM 2097 C C . ALA A 1 272 ? 52.266 -25.446 -21.976 1.00 72.11 308 ALA A C 1
ATOM 2098 O O . ALA A 1 272 ? 51.174 -24.889 -21.863 1.00 69.77 308 ALA A O 1
ATOM 2100 N N . GLY A 1 273 ? 52.632 -26.101 -23.073 1.00 61.55 309 GLY A N 1
ATOM 2101 C CA . GLY A 1 273 ? 51.759 -26.166 -24.230 1.00 58.28 309 GLY A CA 1
ATOM 2102 C C . GLY A 1 273 ? 52.113 -27.221 -25.260 1.00 60.41 309 GLY A C 1
ATOM 2103 O O . GLY A 1 273 ? 52.992 -28.059 -25.047 1.00 47.31 309 GLY A O 1
ATOM 2104 N N . LYS A 1 274 ? 51.416 -27.166 -26.391 1.00 64.48 310 LYS A N 1
ATOM 2105 C CA . LYS A 1 274 ? 51.589 -28.118 -27.475 1.00 64.18 310 LYS A CA 1
ATOM 2106 C C . LYS A 1 274 ? 51.298 -27.461 -28.820 1.00 69.66 310 LYS A C 1
ATOM 2107 O O . LYS A 1 274 ? 50.661 -26.401 -28.890 1.00 77.63 310 LYS A O 1
ATOM 2113 N N . PHE A 1 275 ? 51.767 -28.104 -29.885 1.00 93.22 311 PHE A N 1
ATOM 2114 C CA . PHE A 1 275 ? 51.400 -27.725 -31.244 1.00 95.19 311 PHE A CA 1
ATOM 2115 C C . PHE A 1 275 ? 51.573 -28.898 -32.205 1.00 85.85 311 PHE A C 1
ATOM 2116 O O . PHE A 1 275 ? 52.364 -29.811 -31.957 1.00 85.23 311 PHE A O 1
ATOM 2124 N N . LEU A 1 276 ? 50.820 -28.863 -33.298 1.00 46.88 312 LEU A N 1
ATOM 2125 C CA . LEU A 1 276 ? 50.912 -29.879 -34.336 1.00 44.12 312 LEU A CA 1
ATOM 2126 C C . LEU A 1 276 ? 51.161 -29.205 -35.678 1.00 50.70 312 LEU A C 1
ATOM 2127 O O . LEU A 1 276 ? 50.396 -28.334 -36.091 1.00 55.95 312 LEU A O 1
ATOM 2132 N N . SER A 1 277 ? 52.236 -29.607 -36.350 1.00 71.15 313 SER A N 1
ATOM 2133 C CA . SER A 1 277 ? 52.632 -28.994 -37.615 1.00 82.54 313 SER A CA 1
ATOM 2134 C C . SER A 1 277 ? 51.538 -29.102 -38.675 1.00 77.36 313 SER A C 1
ATOM 2135 O O . SER A 1 277 ? 50.800 -30.087 -38.718 1.00 57.28 313 SER A O 1
ATOM 2138 N N . ASN A 1 278 ? 51.442 -28.081 -39.523 1.00 61.57 314 ASN A N 1
ATOM 2139 C CA . ASN A 1 278 ? 50.406 -28.012 -40.552 1.00 62.96 314 ASN A CA 1
ATOM 2140 C C . ASN A 1 278 ? 50.374 -29.218 -41.485 1.00 61.17 314 ASN A C 1
ATOM 2141 O O . ASN A 1 278 ? 49.310 -29.614 -41.960 1.00 73.54 314 ASN A O 1
ATOM 2146 N N . ASP A 1 279 ? 51.540 -29.800 -41.743 1.00 52.63 315 ASP A N 1
ATOM 2147 C CA . ASP A 1 279 ? 51.633 -30.954 -42.630 1.00 54.82 315 ASP A CA 1
ATOM 2148 C C . ASP A 1 279 ? 51.367 -32.257 -41.882 1.00 64.14 315 ASP A C 1
ATOM 2149 O O . ASP A 1 279 ? 51.541 -33.344 -42.434 1.00 71.59 315 ASP A O 1
ATOM 2154 N N . ASN A 1 280 ? 50.942 -32.131 -40.626 1.00 85.47 316 ASN A N 1
ATOM 2155 C CA . ASN A 1 280 ? 50.661 -33.278 -39.765 1.00 74.15 316 ASN A CA 1
ATOM 2156 C C . ASN A 1 280 ? 51.842 -34.239 -39.654 1.00 76.90 316 ASN A C 1
ATOM 2157 O O . ASN A 1 280 ? 51.661 -35.449 -39.516 1.00 63.30 316 ASN A O 1
ATOM 2162 N N . LYS A 1 281 ? 53.050 -33.688 -39.717 1.00 68.55 317 LYS A N 1
ATOM 2163 C CA . LYS A 1 281 ? 54.266 -34.485 -39.631 1.00 67.04 317 LYS A CA 1
ATOM 2164 C C . LYS A 1 281 ? 54.836 -34.504 -38.219 1.00 55.66 317 LYS A C 1
ATOM 2165 O O . LYS A 1 281 ? 55.309 -35.536 -37.754 1.00 59.12 317 LYS A O 1
ATOM 2171 N N . VAL A 1 282 ? 54.790 -33.363 -37.539 1.00 69.75 318 VAL A N 1
ATOM 2172 C CA . VAL A 1 282 ? 55.401 -33.245 -36.219 1.00 65.79 318 VAL A CA 1
ATOM 2173 C C . VAL A 1 282 ? 54.434 -32.767 -35.138 1.00 63.62 318 VAL A C 1
ATOM 2174 O O . VAL A 1 282 ? 53.842 -31.693 -35.247 1.00 63.26 318 VAL A O 1
ATOM 2178 N N . ALA A 1 283 ? 54.279 -33.579 -34.097 1.00 95.73 319 ALA A N 1
ATOM 2179 C CA . ALA A 1 283 ? 53.545 -33.174 -32.906 1.00 86.34 319 ALA A CA 1
ATOM 2180 C C . ALA A 1 283 ? 54.552 -32.876 -31.805 1.00 76.81 319 ALA A C 1
ATOM 2181 O O . ALA A 1 283 ? 55.458 -33.671 -31.557 1.00 68.53 319 ALA A O 1
ATOM 2183 N N . ALA A 1 284 ? 54.402 -31.731 -31.148 1.00 69.57 320 ALA A N 1
ATOM 2184 C CA . ALA A 1 284 ? 55.375 -31.326 -30.140 1.00 66.91 320 ALA A CA 1
ATOM 2185 C C . ALA A 1 284 ? 54.742 -30.714 -28.895 1.00 71.49 320 ALA A C 1
ATOM 2186 O O . ALA A 1 284 ? 53.701 -30.062 -28.968 1.00 72.41 320 ALA A O 1
ATOM 2188 N N . VAL A 1 285 ? 55.386 -30.937 -27.754 1.00 82.51 321 VAL A N 1
ATOM 2189 C CA . VAL A 1 285 ? 54.960 -30.352 -26.489 1.00 63.94 321 VAL A CA 1
ATOM 2190 C C . VAL A 1 285 ? 56.121 -29.576 -25.879 1.00 69.83 321 VAL A C 1
ATOM 2191 O O . VAL A 1 285 ? 57.271 -29.760 -26.278 1.00 71.48 321 VAL A O 1
ATOM 2195 N N . PHE A 1 286 ? 55.824 -28.711 -24.915 1.00 81.16 322 PHE A N 1
ATOM 2196 C CA . PHE A 1 286 ? 56.866 -27.914 -24.271 1.00 80.62 322 PHE A CA 1
ATOM 2197 C C . PHE A 1 286 ? 56.456 -27.425 -22.886 1.00 86.13 322 PHE A C 1
ATOM 2198 O O . PHE A 1 286 ? 55.273 -27.223 -22.612 1.00 79.25 322 PHE A O 1
ATOM 2206 N N . GLY A 1 287 ? 57.445 -27.235 -22.017 1.00 54.05 323 GLY A N 1
ATOM 2207 C CA . GLY A 1 287 ? 57.201 -26.751 -20.670 1.00 48.45 323 GLY A CA 1
ATOM 2208 C C . GLY A 1 287 ? 58.349 -25.908 -20.150 1.00 50.39 323 GLY A C 1
ATOM 2209 O O . GLY A 1 287 ? 59.513 -26.297 -20.256 1.00 52.17 323 GLY A O 1
ATOM 2210 N N . ALA A 1 288 ? 58.022 -24.751 -19.582 1.00 78.42 324 ALA A N 1
ATOM 2211 C CA . ALA A 1 288 ? 59.041 -23.820 -19.113 1.00 87.13 324 ALA A CA 1
ATOM 2212 C C . ALA A 1 288 ? 58.651 -23.134 -17.805 1.00 91.06 324 ALA A C 1
ATOM 2213 O O . ALA A 1 288 ? 57.468 -22.908 -17.536 1.00 91.73 324 ALA A O 1
ATOM 2215 N N . LYS A 1 289 ? 59.656 -22.804 -16.998 1.00 78.79 325 LYS A N 1
ATOM 2216 C CA . LYS A 1 289 ? 59.435 -22.096 -15.741 1.00 66.79 325 LYS A CA 1
ATOM 2217 C C . LYS A 1 289 ? 60.416 -20.940 -15.598 1.00 78.21 325 LYS A C 1
ATOM 2218 O O . LYS A 1 289 ? 61.182 -20.649 -16.514 1.00 88.95 325 LYS A O 1
ATOM 2224 N N . GLN A 1 290 ? 60.389 -20.286 -14.443 1.00 66.93 326 GLN A N 1
ATOM 2225 C CA . GLN A 1 290 ? 61.319 -19.201 -14.162 1.00 74.27 326 GLN A CA 1
ATOM 2226 C C . GLN A 1 290 ? 62.502 -19.726 -13.354 1.00 80.50 326 GLN A C 1
ATOM 2227 O O . GLN A 1 290 ? 62.546 -20.905 -13.006 1.00 78.08 326 GLN A O 1
ATOM 2233 N N . LYS A 1 291 ? 63.459 -18.851 -13.060 1.00 89.26 327 LYS A N 1
ATOM 2234 C CA . LYS A 1 291 ? 64.677 -19.256 -12.363 1.00 96.24 327 LYS A CA 1
ATOM 2235 C C . LYS A 1 291 ? 64.389 -19.687 -10.923 1.00 98.36 327 LYS A C 1
ATOM 2236 O O . LYS A 1 291 ? 63.248 -19.623 -10.465 1.00 95.59 327 LYS A O 1
ATOM 2242 N N . ASP A 1 292 ? 65.430 -20.130 -10.223 1.00 124.04 328 ASP A N 1
ATOM 2243 C CA . ASP A 1 292 ? 65.315 -20.587 -8.840 1.00 147.61 328 ASP A CA 1
ATOM 2244 C C . ASP A 1 292 ? 64.673 -19.538 -7.934 1.00 146.25 328 ASP A C 1
ATOM 2245 O O . ASP A 1 292 ? 65.338 -18.613 -7.469 1.00 133.55 328 ASP A O 1
ATOM 2250 N N . ALA A 1 299 ? 62.084 -15.693 -1.699 1.00 144.84 335 ALA A N 1
ATOM 2251 C CA . ALA A 1 299 ? 61.976 -14.246 -1.559 1.00 154.63 335 ALA A CA 1
ATOM 2252 C C . ALA A 1 299 ? 61.874 -13.567 -2.920 1.00 156.35 335 ALA A C 1
ATOM 2253 O O . ALA A 1 299 ? 62.359 -12.450 -3.105 1.00 150.48 335 ALA A O 1
ATOM 2255 N N . ALA A 1 300 ? 61.241 -14.249 -3.869 1.00 196.15 336 ALA A N 1
ATOM 2256 C CA . ALA A 1 300 ? 61.069 -13.716 -5.216 1.00 196.36 336 ALA A CA 1
ATOM 2257 C C . ALA A 1 300 ? 60.136 -12.511 -5.209 1.00 202.14 336 ALA A C 1
ATOM 2258 O O . ALA A 1 300 ? 59.254 -12.403 -4.357 1.00 196.33 336 ALA A O 1
ATOM 2260 N N . GLY A 1 301 ? 60.334 -11.603 -6.160 1.00 168.58 337 GLY A N 1
ATOM 2261 C CA . GLY A 1 301 ? 59.482 -10.433 -6.266 1.00 165.18 337 GLY A CA 1
ATOM 2262 C C . GLY A 1 301 ? 59.034 -10.071 -7.671 1.00 151.86 337 GLY A C 1
ATOM 2263 O O . GLY A 1 301 ? 59.432 -9.030 -8.196 1.00 155.28 337 GLY A O 1
ATOM 2264 N N . PRO A 1 302 ? 58.206 -10.924 -8.296 1.00 113.48 338 PRO A N 1
ATOM 2265 C CA . PRO A 1 302 ? 57.615 -10.538 -9.580 1.00 104.76 338 PRO A CA 1
ATOM 2266 C C . PRO A 1 302 ? 56.266 -9.847 -9.379 1.00 102.33 338 PRO A C 1
ATOM 2267 O O . PRO A 1 302 ? 55.325 -10.465 -8.878 1.00 99.98 338 PRO A O 1
ATOM 2271 N N . ALA A 1 303 ? 56.183 -8.574 -9.757 1.00 144.27 339 ALA A N 1
ATOM 2272 C CA . ALA A 1 303 ? 54.951 -7.804 -9.609 1.00 141.79 339 ALA A CA 1
ATOM 2273 C C . ALA A 1 303 ? 53.802 -8.468 -10.359 1.00 146.60 339 ALA A C 1
ATOM 2274 O O . ALA A 1 303 ? 53.864 -8.646 -11.575 1.00 154.14 339 ALA A O 1
ATOM 2276 N N . THR A 1 304 ? 52.754 -8.834 -9.628 1.00 130.54 340 THR A N 1
ATOM 2277 C CA . THR A 1 304 ? 51.662 -9.612 -10.202 1.00 132.42 340 THR A CA 1
ATOM 2278 C C . THR A 1 304 ? 50.290 -8.975 -9.991 1.00 135.55 340 THR A C 1
ATOM 2279 O O . THR A 1 304 ? 50.169 -7.914 -9.378 1.00 153.72 340 THR A O 1
ATOM 2283 N N . GLU A 1 305 ? 49.261 -9.642 -10.507 1.00 112.00 341 GLU A N 1
ATOM 2284 C CA . GLU A 1 305 ? 47.887 -9.162 -10.422 1.00 130.73 341 GLU A CA 1
ATOM 2285 C C . GLU A 1 305 ? 46.921 -10.297 -10.749 1.00 136.34 341 GLU A C 1
ATOM 2286 O O . GLU A 1 305 ? 47.276 -11.233 -11.462 1.00 132.77 341 GLU A O 1
ATOM 2292 N N . THR A 1 306 ? 45.700 -10.211 -10.232 1.00 165.84 342 THR A N 1
ATOM 2293 C CA . THR A 1 306 ? 44.692 -11.231 -10.502 1.00 160.77 342 THR A CA 1
ATOM 2294 C C . THR A 1 306 ? 43.994 -10.975 -11.835 1.00 143.21 342 THR A C 1
ATOM 2295 O O . THR A 1 306 ? 43.677 -9.833 -12.168 1.00 145.99 342 THR A O 1
ATOM 2299 N N . VAL A 1 307 ? 43.758 -12.040 -12.594 1.00 88.69 343 VAL A N 1
ATOM 2300 C CA . VAL A 1 307 ? 43.130 -11.919 -13.906 1.00 107.02 343 VAL A CA 1
ATOM 2301 C C . VAL A 1 307 ? 41.837 -12.725 -14.004 1.00 101.36 343 VAL A C 1
ATOM 2302 O O . VAL A 1 307 ? 40.988 -12.450 -14.852 1.00 94.36 343 VAL A O 1
ATOM 2306 N N . ILE A 1 308 ? 41.692 -13.719 -13.134 1.00 105.50 344 ILE A N 1
ATOM 2307 C CA . ILE A 1 308 ? 40.527 -14.596 -13.159 1.00 98.04 344 ILE A CA 1
ATOM 2308 C C . ILE A 1 308 ? 39.972 -14.836 -11.761 1.00 109.34 344 ILE A C 1
ATOM 2309 O O . ILE A 1 308 ? 40.707 -15.219 -10.850 1.00 105.09 344 ILE A O 1
ATOM 2314 N N . ASP A 1 309 ? 38.674 -14.607 -11.593 1.00 78.51 345 ASP A N 1
ATOM 2315 C CA . ASP A 1 309 ? 38.004 -14.959 -10.348 1.00 65.79 345 ASP A CA 1
ATOM 2316 C C . ASP A 1 309 ? 37.139 -16.188 -10.577 1.00 65.79 345 ASP A C 1
ATOM 2317 O O . ASP A 1 309 ? 36.460 -16.288 -11.592 1.00 61.26 345 ASP A O 1
ATOM 2322 N N . ALA A 1 310 ? 37.176 -17.130 -9.641 1.00 83.17 346 ALA A N 1
ATOM 2323 C CA . ALA A 1 310 ? 36.393 -18.354 -9.766 1.00 80.90 346 ALA A CA 1
ATOM 2324 C C . ALA A 1 310 ? 36.294 -19.061 -8.427 1.00 87.00 346 ALA A C 1
ATOM 2325 O O . ALA A 1 310 ? 37.229 -19.742 -8.006 1.00 89.70 346 ALA A O 1
ATOM 2327 N N . TYR A 1 311 ? 35.158 -18.900 -7.758 1.00 81.18 347 TYR A N 1
ATOM 2328 C CA . TYR A 1 311 ? 34.973 -19.516 -6.452 1.00 79.54 347 TYR A CA 1
ATOM 2329 C C . TYR A 1 311 ? 33.556 -20.023 -6.243 1.00 79.46 347 TYR A C 1
ATOM 2330 O O . TYR A 1 311 ? 32.620 -19.575 -6.899 1.00 68.34 347 TYR A O 1
ATOM 2339 N N . ARG A 1 312 ? 33.411 -20.968 -5.323 1.00 88.63 348 ARG A N 1
ATOM 2340 C CA . ARG A 1 312 ? 32.099 -21.408 -4.883 1.00 91.56 348 ARG A CA 1
ATOM 2341 C C . ARG A 1 312 ? 31.900 -20.938 -3.450 1.00 98.92 348 ARG A C 1
ATOM 2342 O O . ARG A 1 312 ? 32.854 -20.846 -2.684 1.00 97.15 348 ARG A O 1
ATOM 2350 N N . ILE A 1 313 ? 30.665 -20.617 -3.094 1.00 100.08 349 ILE A N 1
ATOM 2351 C CA . ILE A 1 313 ? 30.336 -20.340 -1.707 1.00 89.55 349 ILE A CA 1
ATOM 2352 C C . ILE A 1 313 ? 29.709 -21.598 -1.136 1.00 94.16 349 ILE A C 1
ATOM 2353 O O . ILE A 1 313 ? 28.582 -21.948 -1.491 1.00 76.98 349 ILE A O 1
ATOM 2358 N N . THR A 1 314 ? 30.457 -22.283 -0.275 1.00 76.89 350 THR A N 1
ATOM 2359 C CA . THR A 1 314 ? 30.005 -23.531 0.329 1.00 80.37 350 THR A CA 1
ATOM 2360 C C . THR A 1 314 ? 28.655 -23.370 1.020 1.00 82.69 350 THR A C 1
ATOM 2361 O O . THR A 1 314 ? 28.305 -22.280 1.475 1.00 85.75 350 THR A O 1
ATOM 2365 N N . GLY A 1 315 ? 27.895 -24.458 1.078 1.00 183.98 351 GLY A N 1
ATOM 2366 C CA . GLY A 1 315 ? 26.562 -24.430 1.651 1.00 176.59 351 GLY A CA 1
ATOM 2367 C C . GLY A 1 315 ? 26.421 -25.344 2.852 1.00 175.09 351 GLY A C 1
ATOM 2368 O O . GLY A 1 315 ? 26.203 -26.546 2.706 1.00 163.86 351 GLY A O 1
ATOM 2369 N N . GLU A 1 316 ? 26.547 -24.771 4.045 1.00 156.22 352 GLU A N 1
ATOM 2370 C CA . GLU A 1 316 ? 26.831 -23.347 4.189 1.00 163.22 352 GLU A CA 1
ATOM 2371 C C . GLU A 1 316 ? 28.243 -23.118 4.710 1.00 163.20 352 GLU A C 1
ATOM 2372 O O . GLU A 1 316 ? 29.003 -22.334 4.138 1.00 148.98 352 GLU A O 1
ATOM 2378 N N . GLU A 1 317 ? 28.580 -23.808 5.796 1.00 166.09 353 GLU A N 1
ATOM 2379 C CA . GLU A 1 317 ? 29.885 -23.678 6.436 1.00 163.29 353 GLU A CA 1
ATOM 2380 C C . GLU A 1 317 ? 30.194 -22.209 6.728 1.00 162.77 353 GLU A C 1
ATOM 2381 O O . GLU A 1 317 ? 29.507 -21.575 7.529 1.00 161.88 353 GLU A O 1
ATOM 2387 N N . PHE A 1 318 ? 31.219 -21.669 6.073 1.00 162.57 354 PHE A N 1
ATOM 2388 C CA . PHE A 1 318 ? 31.548 -20.253 6.216 1.00 158.84 354 PHE A CA 1
ATOM 2389 C C . PHE A 1 318 ? 31.995 -19.626 4.898 1.00 139.81 354 PHE A C 1
ATOM 2390 O O . PHE A 1 318 ? 31.200 -19.031 4.169 1.00 128.74 354 PHE A O 1
ATOM 2398 N N . LYS A 1 319 ? 33.284 -19.775 4.611 1.00 110.63 355 LYS A N 1
ATOM 2399 C CA . LYS A 1 319 ? 33.952 -19.040 3.541 1.00 101.77 355 LYS A CA 1
ATOM 2400 C C . LYS A 1 319 ? 33.690 -19.567 2.136 1.00 84.03 355 LYS A C 1
ATOM 2401 O O . LYS A 1 319 ? 32.746 -20.320 1.895 1.00 81.83 355 LYS A O 1
ATOM 2407 N N . LYS A 1 320 ? 34.552 -19.149 1.214 1.00 96.23 356 LYS A N 1
ATOM 2408 C CA . LYS A 1 320 ? 34.485 -19.571 -0.176 1.00 91.60 356 LYS A CA 1
ATOM 2409 C C . LYS A 1 320 ? 35.601 -20.563 -0.486 1.00 88.76 356 LYS A C 1
ATOM 2410 O O . LYS A 1 320 ? 36.707 -20.456 0.044 1.00 78.07 356 LYS A O 1
ATOM 2416 N N . GLU A 1 321 ? 35.301 -21.535 -1.339 1.00 116.25 357 GLU A N 1
ATOM 2417 C CA . GLU A 1 321 ? 36.314 -22.455 -1.835 1.00 116.43 357 GLU A CA 1
ATOM 2418 C C . GLU A 1 321 ? 36.691 -22.095 -3.265 1.00 123.59 357 GLU A C 1
ATOM 2419 O O . GLU A 1 321 ? 35.836 -22.042 -4.150 1.00 126.65 357 GLU A O 1
ATOM 2425 N N . GLN A 1 322 ? 37.976 -21.840 -3.482 1.00 111.10 358 GLN A N 1
ATOM 2426 C CA . GLN A 1 322 ? 38.478 -21.525 -4.811 1.00 102.60 358 GLN A CA 1
ATOM 2427 C C . GLN A 1 322 ? 38.350 -22.735 -5.732 1.00 97.57 358 GLN A C 1
ATOM 2428 O O . GLN A 1 322 ? 38.595 -23.870 -5.321 1.00 102.62 358 GLN A O 1
ATOM 2434 N N . ILE A 1 323 ? 37.949 -22.487 -6.974 1.00 112.17 359 ILE A N 1
ATOM 2435 C CA . ILE A 1 323 ? 37.829 -23.552 -7.962 1.00 111.95 359 ILE A CA 1
ATOM 2436 C C . ILE A 1 323 ? 38.637 -23.220 -9.212 1.00 117.21 359 ILE A C 1
ATOM 2437 O O . ILE A 1 323 ? 38.855 -22.050 -9.528 1.00 115.00 359 ILE A O 1
ATOM 2442 N N . ASP A 1 324 ? 39.082 -24.256 -9.915 1.00 149.83 360 ASP A N 1
ATOM 2443 C CA . ASP A 1 324 ? 39.918 -24.082 -11.097 1.00 138.85 360 ASP A CA 1
ATOM 2444 C C . ASP A 1 324 ? 39.167 -23.382 -12.225 1.00 130.76 360 ASP A C 1
ATOM 2445 O O . ASP A 1 324 ? 37.951 -23.518 -12.354 1.00 133.48 360 ASP A O 1
ATOM 2450 N N . SER A 1 325 ? 39.905 -22.633 -13.039 1.00 103.84 361 SER A N 1
ATOM 2451 C CA . SER A 1 325 ? 39.314 -21.897 -14.149 1.00 105.70 361 SER A CA 1
ATOM 2452 C C . SER A 1 325 ? 40.318 -21.697 -15.278 1.00 105.27 361 SER A C 1
ATOM 2453 O O . SER A 1 325 ? 41.511 -21.516 -15.037 1.00 112.09 361 SER A O 1
ATOM 2456 N N . PHE A 1 326 ? 39.825 -21.730 -16.511 1.00 81.29 362 PHE A N 1
ATOM 2457 C CA . PHE A 1 326 ? 40.672 -21.546 -17.684 1.00 84.62 362 PHE A CA 1
ATOM 2458 C C . PHE A 1 326 ? 40.330 -20.259 -18.421 1.00 92.06 362 PHE A C 1
ATOM 2459 O O . PHE A 1 326 ? 40.865 -19.986 -19.495 1.00 109.08 362 PHE A O 1
ATOM 2467 N N . GLY A 1 327 ? 39.439 -19.467 -17.835 1.00 68.08 363 GLY A N 1
ATOM 2468 C CA . GLY A 1 327 ? 38.997 -18.235 -18.456 1.00 65.12 363 GLY A CA 1
ATOM 2469 C C . GLY A 1 327 ? 37.726 -18.440 -19.255 1.00 75.58 363 GLY A C 1
ATOM 2470 O O . GLY A 1 327 ? 37.173 -17.494 -19.814 1.00 67.13 363 GLY A O 1
ATOM 2471 N N . ASP A 1 328 ? 37.263 -19.685 -19.310 1.00 89.77 364 ASP A N 1
ATOM 2472 C CA . ASP A 1 328 ? 36.032 -20.003 -20.022 1.00 97.58 364 ASP A CA 1
ATOM 2473 C C . ASP A 1 328 ? 34.829 -19.880 -19.094 1.00 98.41 364 ASP A C 1
ATOM 2474 O O . ASP A 1 328 ? 34.557 -20.767 -18.285 1.00 99.84 364 ASP A O 1
ATOM 2479 N N . VAL A 1 329 ? 34.118 -18.766 -19.221 1.00 93.82 365 VAL A N 1
ATOM 2480 C CA . VAL A 1 329 ? 32.952 -18.477 -18.395 1.00 89.56 365 VAL A CA 1
ATOM 2481 C C . VAL A 1 329 ? 31.812 -19.458 -18.674 1.00 104.55 365 VAL A C 1
ATOM 2482 O O . VAL A 1 329 ? 31.061 -19.833 -17.771 1.00 115.83 365 VAL A O 1
ATOM 2486 N N . LYS A 1 330 ? 31.715 -19.900 -19.924 1.00 89.13 366 LYS A N 1
ATOM 2487 C CA . LYS A 1 330 ? 30.603 -20.736 -20.372 1.00 85.20 366 LYS A CA 1
ATOM 2488 C C . LYS A 1 330 ? 30.594 -22.154 -19.789 1.00 76.84 366 LYS A C 1
ATOM 2489 O O . LYS A 1 330 ? 29.716 -22.953 -20.113 1.00 83.47 366 LYS A O 1
ATOM 2495 N N . LYS A 1 331 ? 31.568 -22.465 -18.938 1.00 81.14 367 LYS A N 1
ATOM 2496 C CA . LYS A 1 331 ? 31.607 -23.761 -18.264 1.00 99.12 367 LYS A CA 1
ATOM 2497 C C . LYS A 1 331 ? 32.420 -23.685 -16.974 1.00 102.76 367 LYS A C 1
ATOM 2498 O O . LYS A 1 331 ? 33.261 -22.801 -16.818 1.00 94.25 367 LYS A O 1
ATOM 2504 N N . LEU A 1 332 ? 32.170 -24.609 -16.050 1.00 79.02 368 LEU A N 1
ATOM 2505 C CA . LEU A 1 332 ? 32.884 -24.595 -14.773 1.00 75.08 368 LEU A CA 1
ATOM 2506 C C . LEU A 1 332 ? 33.375 -25.974 -14.334 1.00 71.96 368 LEU A C 1
ATOM 2507 O O . LEU A 1 332 ? 32.891 -26.999 -14.810 1.00 81.46 368 LEU A O 1
ATOM 2512 N N . LEU A 1 333 ? 34.337 -25.984 -13.416 1.00 80.53 369 LEU A N 1
ATOM 2513 C CA . LEU A 1 333 ? 34.894 -27.225 -12.894 1.00 106.42 369 LEU A CA 1
ATOM 2514 C C . LEU A 1 333 ? 34.490 -27.416 -11.436 1.00 121.43 369 LEU A C 1
ATOM 2515 O O . LEU A 1 333 ? 34.404 -26.450 -10.677 1.00 123.83 369 LEU A O 1
ATOM 2520 N N . VAL A 1 334 ? 34.242 -28.662 -11.048 1.00 222.68 370 VAL A N 1
ATOM 2521 C CA . VAL A 1 334 ? 33.836 -28.972 -9.682 1.00 232.58 370 VAL A CA 1
ATOM 2522 C C . VAL A 1 334 ? 34.954 -29.695 -8.946 1.00 240.49 370 VAL A C 1
ATOM 2523 O O . VAL A 1 334 ? 34.698 -30.615 -8.167 1.00 238.77 370 VAL A O 1
ATOM 2527 N N . ASP A 1 335 ? 36.182 -29.406 -9.358 1.00 323.54 371 ASP A N 1
ATOM 2528 C CA . ASP A 1 335 ? 37.364 -30.041 -8.797 1.00 320.42 371 ASP A CA 1
ATOM 2529 C C . ASP A 1 335 ? 37.613 -31.399 -9.460 1.00 317.38 371 ASP A C 1
ATOM 2530 O O . ASP A 1 335 ? 38.680 -31.986 -9.291 1.00 317.11 371 ASP A O 1
ATOM 2535 N N . GLY A 1 336 ? 36.620 -31.895 -10.197 1.00 171.35 372 GLY A N 1
ATOM 2536 C CA . GLY A 1 336 ? 36.708 -33.192 -10.854 1.00 171.96 372 GLY A CA 1
ATOM 2537 C C . GLY A 1 336 ? 36.472 -33.254 -12.357 1.00 173.42 372 GLY A C 1
ATOM 2538 O O . GLY A 1 336 ? 37.333 -33.687 -13.128 1.00 172.28 372 GLY A O 1
ATOM 2539 N N . VAL A 1 337 ? 35.275 -32.839 -12.766 1.00 143.99 373 VAL A N 1
ATOM 2540 C CA . VAL A 1 337 ? 34.829 -32.963 -14.154 1.00 141.41 373 VAL A CA 1
ATOM 2541 C C . VAL A 1 337 ? 34.197 -31.681 -14.687 1.00 132.39 373 VAL A C 1
ATOM 2542 O O . VAL A 1 337 ? 33.750 -30.832 -13.914 1.00 122.50 373 VAL A O 1
ATOM 2546 N N . GLU A 1 338 ? 34.178 -31.540 -16.011 1.00 145.44 374 GLU A N 1
ATOM 2547 C CA . GLU A 1 338 ? 33.677 -30.322 -16.642 1.00 141.05 374 GLU A CA 1
ATOM 2548 C C . GLU A 1 338 ? 32.154 -30.223 -16.621 1.00 134.57 374 GLU A C 1
ATOM 2549 O O . GLU A 1 338 ? 31.450 -31.228 -16.723 1.00 132.48 374 GLU A O 1
ATOM 2555 N N . LEU A 1 339 ? 31.659 -28.995 -16.497 1.00 122.87 375 LEU A N 1
ATOM 2556 C CA . LEU A 1 339 ? 30.228 -28.719 -16.463 1.00 121.00 375 LEU A CA 1
ATOM 2557 C C . LEU A 1 339 ? 29.876 -27.608 -17.446 1.00 114.61 375 LEU A C 1
ATOM 2558 O O . LEU A 1 339 ? 30.205 -26.442 -17.218 1.00 116.68 375 LEU A O 1
ATOM 2563 N N . SER A 1 340 ? 29.207 -27.975 -18.536 1.00 103.92 376 SER A N 1
ATOM 2564 C CA . SER A 1 340 ? 28.803 -27.012 -19.558 1.00 110.55 376 SER A CA 1
ATOM 2565 C C . SER A 1 340 ? 27.621 -26.171 -19.088 1.00 111.89 376 SER A C 1
ATOM 2566 O O . SER A 1 340 ? 26.632 -26.703 -18.585 1.00 123.56 376 SER A O 1
ATOM 2569 N N . LEU A 1 341 ? 27.725 -24.857 -19.261 1.00 89.64 377 LEU A N 1
ATOM 2570 C CA . LEU A 1 341 ? 26.684 -23.942 -18.804 1.00 95.40 377 LEU A CA 1
ATOM 2571 C C . LEU A 1 341 ? 25.911 -23.323 -19.965 1.00 105.51 377 LEU A C 1
ATOM 2572 O O . LEU A 1 341 ? 25.374 -22.222 -19.844 1.00 105.41 377 LEU A O 1
ATOM 2577 N N . LEU A 1 342 ? 25.859 -24.033 -21.087 1.00 246.34 378 LEU A N 1
ATOM 2578 C CA . LEU A 1 342 ? 25.131 -23.556 -22.257 1.00 249.46 378 LEU A CA 1
ATOM 2579 C C . LEU A 1 342 ? 23.919 -24.432 -22.555 1.00 248.45 378 LEU A C 1
ATOM 2580 O O . LEU A 1 342 ? 24.003 -25.659 -22.493 1.00 252.50 378 LEU A O 1
ATOM 2585 N N . PRO A 1 343 ? 22.783 -23.797 -22.881 1.00 210.64 379 PRO A N 1
ATOM 2586 C CA . PRO A 1 343 ? 21.540 -24.512 -23.186 1.00 218.64 379 PRO A CA 1
ATOM 2587 C C . PRO A 1 343 ? 21.600 -25.241 -24.524 1.00 220.78 379 PRO A C 1
ATOM 2588 O O . PRO A 1 343 ? 21.936 -24.645 -25.548 1.00 222.76 379 PRO A O 1
ATOM 2592 N N . SER A 1 344 ? 21.278 -26.530 -24.501 1.00 187.28 380 SER A N 1
ATOM 2593 C CA . SER A 1 344 ? 21.209 -27.334 -25.713 1.00 184.90 380 SER A CA 1
ATOM 2594 C C . SER A 1 344 ? 19.977 -28.219 -25.844 1.00 187.98 380 SER A C 1
ATOM 2595 O O . SER A 1 344 ? 19.682 -29.010 -24.950 1.00 192.54 380 SER A O 1
ATOM 2598 N N . GLU A 1 345 ? 19.249 -28.054 -26.947 1.00 263.72 381 GLU A N 1
ATOM 2599 C CA . GLU A 1 345 ? 17.922 -28.645 -27.181 1.00 264.12 381 GLU A CA 1
ATOM 2600 C C . GLU A 1 345 ? 16.790 -28.116 -26.280 1.00 280.12 381 GLU A C 1
ATOM 2601 O O . GLU A 1 345 ? 15.628 -28.480 -26.460 1.00 281.45 381 GLU A O 1
ATOM 2607 N N . GLY A 1 346 ? 17.131 -27.248 -25.331 1.00 274.62 382 GLY A N 1
ATOM 2608 C CA . GLY A 1 346 ? 16.150 -26.630 -24.456 1.00 273.19 382 GLY A CA 1
ATOM 2609 C C . GLY A 1 346 ? 15.821 -25.226 -24.924 1.00 272.70 382 GLY A C 1
ATOM 2610 O O . GLY A 1 346 ? 14.906 -24.585 -24.404 1.00 281.36 382 GLY A O 1
ATOM 2611 N N . ASN A 1 347 ? 16.621 -24.709 -25.833 1.00 176.18 383 ASN A N 1
ATOM 2612 C CA . ASN A 1 347 ? 16.397 -23.414 -26.479 1.00 173.70 383 ASN A CA 1
ATOM 2613 C C . ASN A 1 347 ? 16.835 -22.198 -25.660 1.00 180.98 383 ASN A C 1
ATOM 2614 O O . ASN A 1 347 ? 16.249 -21.875 -24.627 1.00 190.95 383 ASN A O 1
ATOM 2619 N N . LYS A 1 348 ? 17.878 -21.532 -26.145 1.00 160.21 384 LYS A N 1
ATOM 2620 C CA . LYS A 1 348 ? 18.359 -20.286 -25.564 1.00 150.99 384 LYS A CA 1
ATOM 2621 C C . LYS A 1 348 ? 17.323 -19.171 -25.738 1.00 173.90 384 LYS A C 1
ATOM 2622 O O . LYS A 1 348 ? 16.524 -19.225 -26.673 1.00 192.53 384 LYS A O 1
ATOM 2628 N N . ALA A 1 349 ? 17.313 -18.169 -24.856 1.00 165.52 385 ALA A N 1
ATOM 2629 C CA . ALA A 1 349 ? 18.230 -18.058 -23.724 1.00 163.77 385 ALA A CA 1
ATOM 2630 C C . ALA A 1 349 ? 17.515 -17.515 -22.493 1.00 178.51 385 ALA A C 1
ATOM 2631 O O . ALA A 1 349 ? 17.939 -17.762 -21.362 1.00 181.48 385 ALA A O 1
ATOM 2633 N N . ALA A 1 350 ? 16.435 -16.771 -22.728 1.00 168.49 386 ALA A N 1
ATOM 2634 C CA . ALA A 1 350 ? 15.699 -16.081 -21.669 1.00 165.75 386 ALA A CA 1
ATOM 2635 C C . ALA A 1 350 ? 16.615 -15.165 -20.862 1.00 164.08 386 ALA A C 1
ATOM 2636 O O . ALA A 1 350 ? 17.206 -14.230 -21.403 1.00 169.54 386 ALA A O 1
ATOM 2638 N N . PHE A 1 351 ? 16.729 -15.437 -19.566 1.00 123.88 387 PHE A N 1
ATOM 2639 C CA . PHE A 1 351 ? 17.638 -14.692 -18.704 1.00 122.09 387 PHE A CA 1
ATOM 2640 C C . PHE A 1 351 ? 18.508 -15.679 -17.938 1.00 118.99 387 PHE A C 1
ATOM 2641 O O . PHE A 1 351 ? 19.719 -15.751 -18.145 1.00 123.21 387 PHE A O 1
ATOM 2649 N N . GLN A 1 352 ? 17.874 -16.442 -17.053 1.00 103.81 388 GLN A N 1
ATOM 2650 C CA . GLN A 1 352 ? 18.541 -17.526 -16.349 1.00 103.81 388 GLN A CA 1
ATOM 2651 C C . GLN A 1 352 ? 18.280 -18.830 -17.092 1.00 111.46 388 GLN A C 1
ATOM 2652 O O . GLN A 1 352 ? 17.310 -18.939 -17.842 1.00 121.59 388 GLN A O 1
ATOM 2658 N N . HIS A 1 353 ? 19.148 -19.815 -16.890 1.00 125.93 389 HIS A N 1
ATOM 2659 C CA . HIS A 1 353 ? 18.944 -21.138 -17.473 1.00 127.64 389 HIS A CA 1
ATOM 2660 C C . HIS A 1 353 ? 19.700 -22.213 -16.697 1.00 127.64 389 HIS A C 1
ATOM 2661 O O . HIS A 1 353 ? 20.929 -22.211 -16.645 1.00 129.29 389 HIS A O 1
ATOM 2668 N N . GLU A 1 354 ? 18.954 -23.125 -16.084 1.00 135.77 390 GLU A N 1
ATOM 2669 C CA . GLU A 1 354 ? 19.554 -24.191 -15.292 1.00 134.61 390 GLU A CA 1
ATOM 2670 C C . GLU A 1 354 ? 19.844 -25.414 -16.153 1.00 131.55 390 GLU A C 1
ATOM 2671 O O . GLU A 1 354 ? 19.214 -25.618 -17.191 1.00 126.75 390 GLU A O 1
ATOM 2677 N N . ILE A 1 355 ? 20.806 -26.221 -15.718 1.00 107.18 391 ILE A N 1
ATOM 2678 C CA . ILE A 1 355 ? 21.164 -27.442 -16.430 1.00 112.14 391 ILE A CA 1
ATOM 2679 C C . ILE A 1 355 ? 21.661 -28.536 -15.490 1.00 117.60 391 ILE A C 1
ATOM 2680 O O . ILE A 1 355 ? 22.243 -28.255 -14.440 1.00 114.93 391 ILE A O 1
ATOM 2685 N N . GLU A 1 356 ? 21.416 -29.786 -15.869 1.00 171.93 392 GLU A N 1
ATOM 2686 C CA . GLU A 1 356 ? 22.013 -30.919 -15.174 1.00 177.44 392 GLU A CA 1
ATOM 2687 C C . GLU A 1 356 ? 22.777 -31.801 -16.155 1.00 184.30 392 GLU A C 1
ATOM 2688 O O . GLU A 1 356 ? 22.242 -32.227 -17.179 1.00 192.16 392 GLU A O 1
ATOM 2694 N N . GLN A 1 357 ? 24.008 -32.155 -15.800 1.00 175.50 393 GLN A N 1
ATOM 2695 C CA . GLN A 1 357 ? 24.796 -33.037 -16.653 1.00 170.59 393 GLN A CA 1
ATOM 2696 C C . GLN A 1 357 ? 25.382 -34.206 -15.859 1.00 172.11 393 GLN A C 1
ATOM 2697 O O . GLN A 1 357 ? 26.582 -34.240 -15.582 1.00 158.31 393 GLN A O 1
ATOM 2703 N N . ASN A 1 358 ? 24.518 -35.168 -15.532 1.00 256.16 394 ASN A N 1
ATOM 2704 C CA . ASN A 1 358 ? 24.905 -36.451 -14.934 1.00 259.92 394 ASN A CA 1
ATOM 2705 C C . ASN A 1 358 ? 25.448 -36.457 -13.500 1.00 261.03 394 ASN A C 1
ATOM 2706 O O . ASN A 1 358 ? 24.915 -37.148 -12.621 1.00 264.09 394 ASN A O 1
ATOM 2711 N N . GLY A 1 359 ? 26.517 -35.701 -13.278 1.00 235.92 395 GLY A N 1
ATOM 2712 C CA . GLY A 1 359 ? 27.245 -35.725 -12.024 1.00 233.60 395 GLY A CA 1
ATOM 2713 C C . GLY A 1 359 ? 26.598 -34.811 -11.001 1.00 240.00 395 GLY A C 1
ATOM 2714 O O . GLY A 1 359 ? 26.403 -35.196 -9.848 1.00 252.47 395 GLY A O 1
ATOM 2715 N N . VAL A 1 360 ? 26.266 -33.594 -11.426 1.00 166.11 396 VAL A N 1
ATOM 2716 C CA . VAL A 1 360 ? 25.615 -32.615 -10.560 1.00 152.94 396 VAL A CA 1
ATOM 2717 C C . VAL A 1 360 ? 24.506 -31.880 -11.307 1.00 146.76 396 VAL A C 1
ATOM 2718 O O . VAL A 1 360 ? 24.238 -32.159 -12.475 1.00 146.20 396 VAL A O 1
ATOM 2722 N N . LYS A 1 361 ? 23.867 -30.937 -10.621 1.00 114.21 397 LYS A N 1
ATOM 2723 C CA . LYS A 1 361 ? 22.874 -30.063 -11.235 1.00 111.69 397 LYS A CA 1
ATOM 2724 C C . LYS A 1 361 ? 23.131 -28.630 -10.779 1.00 107.87 397 LYS A C 1
ATOM 2725 O O . LYS A 1 361 ? 23.520 -28.404 -9.634 1.00 110.53 397 LYS A O 1
ATOM 2731 N N . ALA A 1 362 ? 22.920 -27.664 -11.668 1.00 131.30 398 ALA A N 1
ATOM 2732 C CA . ALA A 1 362 ? 23.183 -26.269 -11.325 1.00 114.29 398 ALA A CA 1
ATOM 2733 C C . ALA A 1 362 ? 22.270 -25.280 -12.046 1.00 123.82 398 ALA A C 1
ATOM 2734 O O . ALA A 1 362 ? 21.561 -25.639 -12.985 1.00 135.51 398 ALA A O 1
ATOM 2736 N N . THR A 1 363 ? 22.296 -24.033 -11.587 1.00 104.79 399 THR A N 1
ATOM 2737 C CA . THR A 1 363 ? 21.548 -22.948 -12.209 1.00 108.44 399 THR A CA 1
ATOM 2738 C C . THR A 1 363 ? 22.471 -21.746 -12.378 1.00 100.23 399 THR A C 1
ATOM 2739 O O . THR A 1 363 ? 23.099 -21.299 -11.417 1.00 102.89 399 THR A O 1
ATOM 2743 N N . VAL A 1 364 ? 22.551 -21.223 -13.597 1.00 99.51 400 VAL A N 1
ATOM 2744 C CA . VAL A 1 364 ? 23.525 -20.182 -13.913 1.00 101.50 400 VAL A CA 1
ATOM 2745 C C . VAL A 1 364 ? 22.899 -18.933 -14.538 1.00 110.21 400 VAL A C 1
ATOM 2746 O O . VAL A 1 364 ? 22.043 -19.024 -15.419 1.00 114.98 400 VAL A O 1
ATOM 2750 N N . CYS A 1 365 ? 23.329 -17.768 -14.061 1.00 138.53 401 CYS A N 1
ATOM 2751 C CA . CYS A 1 365 ? 22.910 -16.490 -14.625 1.00 137.36 401 CYS A CA 1
ATOM 2752 C C . CYS A 1 365 ? 24.131 -15.708 -15.111 1.00 138.46 401 CYS A C 1
ATOM 2753 O O . CYS A 1 365 ? 25.201 -15.807 -14.513 1.00 136.36 401 CYS A O 1
ATOM 2756 N N . CYS A 1 366 ? 23.986 -14.934 -16.188 1.00 103.29 402 CYS A N 1
ATOM 2757 C CA . CYS A 1 366 ? 22.737 -14.812 -16.938 1.00 101.67 402 CYS A CA 1
ATOM 2758 C C . CYS A 1 366 ? 23.009 -14.597 -18.424 1.00 108.08 402 CYS A C 1
ATOM 2759 O O . CYS A 1 366 ? 24.012 -15.072 -18.956 1.00 105.16 402 CYS A O 1
ATOM 2762 N N . SER A 1 367 ? 22.113 -13.873 -19.088 1.00 176.41 403 SER A N 1
ATOM 2763 C CA . SER A 1 367 ? 22.234 -13.627 -20.521 1.00 174.71 403 SER A CA 1
ATOM 2764 C C . SER A 1 367 ? 22.931 -12.303 -20.822 1.00 177.62 403 SER A C 1
ATOM 2765 O O . SER A 1 367 ? 23.685 -12.195 -21.789 1.00 180.45 403 SER A O 1
ATOM 2768 N N . ASN A 1 368 ? 22.680 -11.299 -19.987 1.00 131.98 404 ASN A N 1
ATOM 2769 C CA . ASN A 1 368 ? 23.226 -9.963 -20.205 1.00 129.20 404 ASN A CA 1
ATOM 2770 C C . ASN A 1 368 ? 24.718 -9.875 -19.887 1.00 132.71 404 ASN A C 1
ATOM 2771 O O . ASN A 1 368 ? 25.355 -8.850 -20.131 1.00 135.59 404 ASN A O 1
ATOM 2776 N N . LEU A 1 369 ? 25.270 -10.953 -19.341 1.00 129.87 405 LEU A N 1
ATOM 2777 C CA . LEU A 1 369 ? 26.684 -10.991 -18.988 1.00 117.27 405 LEU A CA 1
ATOM 2778 C C . LEU A 1 369 ? 27.445 -11.981 -19.863 1.00 112.72 405 LEU A C 1
ATOM 2779 O O . LEU A 1 369 ? 27.018 -13.122 -20.043 1.00 109.17 405 LEU A O 1
ATOM 2784 N N . ASP A 1 370 ? 28.575 -11.537 -20.406 1.00 103.14 406 ASP A N 1
ATOM 2785 C CA . ASP A 1 370 ? 29.380 -12.369 -21.292 1.00 111.90 406 ASP A CA 1
ATOM 2786 C C . ASP A 1 370 ? 30.720 -12.723 -20.657 1.00 107.31 406 ASP A C 1
ATOM 2787 O O . ASP A 1 370 ? 31.290 -13.778 -20.936 1.00 107.13 406 ASP A O 1
ATOM 2792 N N . TYR A 1 371 ? 31.218 -11.837 -19.802 1.00 105.95 407 TYR A N 1
ATOM 2793 C CA . TYR A 1 371 ? 32.531 -12.017 -19.193 1.00 96.50 407 TYR A CA 1
ATOM 2794 C C . TYR A 1 371 ? 32.457 -12.629 -17.798 1.00 94.17 407 TYR A C 1
ATOM 2795 O O . TYR A 1 371 ? 33.484 -12.844 -17.155 1.00 86.80 407 TYR A O 1
ATOM 2804 N N . MET A 1 372 ? 31.244 -12.909 -17.330 1.00 123.36 408 MET A N 1
ATOM 2805 C CA . MET A 1 372 ? 31.070 -13.515 -16.014 1.00 116.15 408 MET A CA 1
ATOM 2806 C C . MET A 1 372 ? 29.773 -14.309 -15.894 1.00 109.08 408 MET A C 1
ATOM 2807 O O . MET A 1 372 ? 28.767 -13.986 -16.527 1.00 105.41 408 MET A O 1
ATOM 2812 N N . SER A 1 373 ? 29.814 -15.355 -15.077 1.00 79.11 409 SER A N 1
ATOM 2813 C CA . SER A 1 373 ? 28.635 -16.150 -14.770 1.00 82.10 409 SER A CA 1
ATOM 2814 C C . SER A 1 373 ? 28.590 -16.453 -13.279 1.00 93.06 409 SER A C 1
ATOM 2815 O O . SER A 1 373 ? 29.618 -16.732 -12.659 1.00 92.63 409 SER A O 1
ATOM 2818 N N . PHE A 1 374 ? 27.393 -16.392 -12.708 1.00 107.70 410 PHE A N 1
ATOM 2819 C CA . PHE A 1 374 ? 27.210 -16.650 -11.288 1.00 86.86 410 PHE A CA 1
ATOM 2820 C C . PHE A 1 374 ? 25.846 -17.280 -11.037 1.00 81.81 410 PHE A C 1
ATOM 2821 O O . PHE A 1 374 ? 24.874 -16.979 -11.731 1.00 92.22 410 PHE A O 1
ATOM 2829 N N . GLY A 1 375 ? 25.781 -18.157 -10.042 1.00 94.31 411 GLY A N 1
ATOM 2830 C CA . GLY A 1 375 ? 24.542 -18.833 -9.713 1.00 109.45 411 GLY A CA 1
ATOM 2831 C C . GLY A 1 375 ? 24.718 -19.851 -8.605 1.00 117.60 411 GLY A C 1
ATOM 2832 O O . GLY A 1 375 ? 25.556 -19.680 -7.721 1.00 114.57 411 GLY A O 1
ATOM 2833 N N . LYS A 1 376 ? 23.928 -20.917 -8.661 1.00 80.95 412 LYS A N 1
ATOM 2834 C CA . LYS A 1 376 ? 23.950 -21.943 -7.626 1.00 83.17 412 LYS A CA 1
ATOM 2835 C C . LYS A 1 376 ? 24.247 -23.320 -8.212 1.00 73.10 412 LYS A C 1
ATOM 2836 O O . LYS A 1 376 ? 24.126 -23.528 -9.417 1.00 68.58 412 LYS A O 1
ATOM 2842 N N . LEU A 1 377 ? 24.647 -24.253 -7.355 1.00 73.59 413 LEU A N 1
ATOM 2843 C CA . LEU A 1 377 ? 24.914 -25.623 -7.781 1.00 80.42 413 LEU A CA 1
ATOM 2844 C C . LEU A 1 377 ? 24.568 -26.606 -6.667 1.00 92.24 413 LEU A C 1
ATOM 2845 O O . LEU A 1 377 ? 24.659 -26.270 -5.487 1.00 91.10 413 LEU A O 1
ATOM 2850 N N . SER A 1 378 ? 24.173 -27.818 -7.044 1.00 142.60 414 SER A N 1
ATOM 2851 C CA . SER A 1 378 ? 23.721 -28.803 -6.067 1.00 147.66 414 SER A CA 1
ATOM 2852 C C . SER A 1 378 ? 24.221 -30.215 -6.363 1.00 149.73 414 SER A C 1
ATOM 2853 O O . SER A 1 378 ? 24.307 -30.627 -7.520 1.00 148.03 414 SER A O 1
ATOM 2856 N N . LYS A 1 379 ? 24.546 -30.948 -5.302 1.00 267.75 415 LYS A N 1
ATOM 2857 C CA . LYS A 1 379 ? 24.960 -32.343 -5.415 1.00 267.81 415 LYS A CA 1
ATOM 2858 C C . LYS A 1 379 ? 24.771 -33.082 -4.092 1.00 277.96 415 LYS A C 1
ATOM 2859 O O . LYS A 1 379 ? 24.292 -34.216 -4.065 1.00 280.07 415 LYS A O 1
ATOM 2865 N N . GLU A 1 380 ? 25.148 -32.429 -2.997 1.00 240.75 416 GLU A N 1
ATOM 2866 C CA . GLU A 1 380 ? 25.019 -33.006 -1.666 1.00 241.56 416 GLU A CA 1
ATOM 2867 C C . GLU A 1 380 ? 23.691 -32.591 -1.050 1.00 245.05 416 GLU A C 1
ATOM 2868 O O . GLU A 1 380 ? 23.487 -32.732 0.157 1.00 249.36 416 GLU A O 1
ATOM 2874 N N . ASN A 1 381 ? 22.800 -32.070 -1.891 1.00 245.13 417 ASN A N 1
ATOM 2875 C CA . ASN A 1 381 ? 21.524 -31.502 -1.454 1.00 249.72 417 ASN A CA 1
ATOM 2876 C C . ASN A 1 381 ? 21.688 -30.306 -0.515 1.00 243.58 417 ASN A C 1
ATOM 2877 O O . ASN A 1 381 ? 20.737 -29.878 0.140 1.00 236.49 417 ASN A O 1
ATOM 2882 N N . LYS A 1 382 ? 22.907 -29.778 -0.459 1.00 304.83 418 LYS A N 1
ATOM 2883 C CA . LYS A 1 382 ? 23.192 -28.526 0.228 1.00 302.50 418 LYS A CA 1
ATOM 2884 C C . LYS A 1 382 ? 23.807 -27.570 -0.783 1.00 297.82 418 LYS A C 1
ATOM 2885 O O . LYS A 1 382 ? 25.019 -27.573 -0.997 1.00 275.57 418 LYS A O 1
ATOM 2891 N N . ASP A 1 383 ? 22.958 -26.758 -1.406 1.00 155.92 419 ASP A N 1
ATOM 2892 C CA . ASP A 1 383 ? 23.361 -25.918 -2.530 1.00 147.86 419 ASP A CA 1
ATOM 2893 C C . ASP A 1 383 ? 24.458 -24.908 -2.202 1.00 136.79 419 ASP A C 1
ATOM 2894 O O . ASP A 1 383 ? 24.418 -24.234 -1.173 1.00 135.76 419 ASP A O 1
ATOM 2899 N N . ASP A 1 384 ? 25.437 -24.820 -3.097 1.00 135.37 420 ASP A N 1
ATOM 2900 C CA . ASP A 1 384 ? 26.503 -23.833 -2.996 1.00 119.92 420 ASP A CA 1
ATOM 2901 C C . ASP A 1 384 ? 26.266 -22.742 -4.034 1.00 101.32 420 ASP A C 1
ATOM 2902 O O . ASP A 1 384 ? 25.422 -22.899 -4.914 1.00 104.67 420 ASP A O 1
ATOM 2907 N N . MET A 1 385 ? 27.000 -21.636 -3.938 1.00 78.23 421 MET A N 1
ATOM 2908 C CA . MET A 1 385 ? 26.806 -20.537 -4.886 1.00 90.09 421 MET A CA 1
ATOM 2909 C C . MET A 1 385 ? 28.082 -20.099 -5.597 1.00 97.65 421 MET A C 1
ATOM 2910 O O . MET A 1 385 ? 28.916 -19.400 -5.025 1.00 106.77 421 MET A O 1
ATOM 2915 N N . PHE A 1 386 ? 28.212 -20.488 -6.861 1.00 80.94 422 PHE A N 1
ATOM 2916 C CA . PHE A 1 386 ? 29.417 -20.194 -7.626 1.00 78.73 422 PHE A CA 1
ATOM 2917 C C . PHE A 1 386 ? 29.387 -18.810 -8.271 1.00 77.29 422 PHE A C 1
ATOM 2918 O O . PHE A 1 386 ? 28.329 -18.307 -8.652 1.00 81.53 422 PHE A O 1
ATOM 2926 N N . LEU A 1 387 ? 30.565 -18.207 -8.385 1.00 88.83 423 LEU A N 1
ATOM 2927 C CA . LEU A 1 387 ? 30.759 -17.002 -9.178 1.00 93.17 423 LEU A CA 1
ATOM 2928 C C . LEU A 1 387 ? 32.114 -17.090 -9.867 1.00 96.75 423 LEU A C 1
ATOM 2929 O O . LEU A 1 387 ? 33.132 -17.374 -9.227 1.00 87.75 423 LEU A O 1
ATOM 2934 N N . GLN A 1 388 ? 32.118 -16.859 -11.175 1.00 130.62 424 GLN A N 1
ATOM 2935 C CA . GLN A 1 388 ? 33.352 -16.884 -11.948 1.00 114.72 424 GLN A CA 1
ATOM 2936 C C . GLN A 1 388 ? 33.320 -15.844 -13.061 1.00 118.05 424 GLN A C 1
ATOM 2937 O O . GLN A 1 388 ? 32.252 -15.455 -13.531 1.00 129.01 424 GLN A O 1
ATOM 2943 N N . GLY A 1 389 ? 34.499 -15.395 -13.475 1.00 80.76 425 GLY A N 1
ATOM 2944 C CA . GLY A 1 389 ? 34.614 -14.376 -14.497 1.00 85.58 425 GLY A CA 1
ATOM 2945 C C . GLY A 1 389 ? 36.047 -13.948 -14.743 1.00 84.77 425 GLY A C 1
ATOM 2946 O O . GLY A 1 389 ? 36.889 -13.973 -13.838 1.00 86.10 425 GLY A O 1
ATOM 2947 N N . VAL A 1 390 ? 36.319 -13.563 -15.986 1.00 106.43 426 VAL A N 1
ATOM 2948 C CA . VAL A 1 390 ? 37.614 -13.021 -16.363 1.00 104.91 426 VAL A CA 1
ATOM 2949 C C . VAL A 1 390 ? 37.612 -11.524 -16.091 1.00 111.00 426 VAL A C 1
ATOM 2950 O O . VAL A 1 390 ? 36.821 -10.783 -16.676 1.00 95.52 426 VAL A O 1
ATOM 2954 N N . ARG A 1 391 ? 38.494 -11.084 -15.201 1.00 80.28 427 ARG A N 1
ATOM 2955 C CA . ARG A 1 391 ? 38.530 -9.684 -14.791 1.00 82.73 427 ARG A CA 1
ATOM 2956 C C . ARG A 1 391 ? 38.892 -8.734 -15.928 1.00 81.00 427 ARG A C 1
ATOM 2957 O O . ARG A 1 391 ? 39.178 -9.163 -17.045 1.00 88.88 427 ARG A O 1
ATOM 2965 N N . THR A 1 392 ? 38.869 -7.439 -15.630 1.00 95.76 428 THR A N 1
ATOM 2966 C CA . THR A 1 392 ? 39.302 -6.418 -16.576 1.00 94.78 428 THR A CA 1
ATOM 2967 C C . THR A 1 392 ? 40.567 -5.752 -16.046 1.00 93.80 428 THR A C 1
ATOM 2968 O O . THR A 1 392 ? 40.498 -4.723 -15.377 1.00 92.72 428 THR A O 1
ATOM 2972 N N . PRO A 1 393 ? 41.732 -6.347 -16.336 1.00 167.15 429 PRO A N 1
ATOM 2973 C CA . PRO A 1 393 ? 43.008 -5.879 -15.788 1.00 168.60 429 PRO A CA 1
ATOM 2974 C C . PRO A 1 393 ? 43.748 -4.918 -16.716 1.00 158.23 429 PRO A C 1
ATOM 2975 O O . PRO A 1 393 ? 43.632 -5.065 -17.934 1.00 152.93 429 PRO A O 1
ATOM 2979 N N . VAL A 1 394 ? 44.465 -3.930 -16.178 1.00 106.55 430 VAL A N 1
ATOM 2980 C CA . VAL A 1 394 ? 44.413 -3.507 -14.778 1.00 106.55 430 VAL A CA 1
ATOM 2981 C C . VAL A 1 394 ? 44.609 -2.002 -14.846 1.00 106.55 430 VAL A C 1
ATOM 2982 O O . VAL A 1 394 ? 43.986 -1.233 -14.109 1.00 106.55 430 VAL A O 1
ATOM 2986 N N . SER A 1 395 ? 45.478 -1.599 -15.769 1.00 199.25 431 SER A N 1
ATOM 2987 C CA . SER A 1 395 ? 45.802 -0.201 -15.999 1.00 206.19 431 SER A CA 1
ATOM 2988 C C . SER A 1 395 ? 44.672 0.477 -16.758 1.00 218.84 431 SER A C 1
ATOM 2989 O O . SER A 1 395 ? 44.589 1.700 -16.800 1.00 220.93 431 SER A O 1
ATOM 2992 N N . ASP A 1 396 ? 43.810 -0.330 -17.368 1.00 140.93 432 ASP A N 1
ATOM 2993 C CA . ASP A 1 396 ? 42.632 0.188 -18.050 1.00 137.21 432 ASP A CA 1
ATOM 2994 C C . ASP A 1 396 ? 41.634 0.728 -17.027 1.00 140.61 432 ASP A C 1
ATOM 2995 O O . ASP A 1 396 ? 41.043 1.790 -17.222 1.00 147.96 432 ASP A O 1
ATOM 3000 N N . VAL A 1 397 ? 41.460 -0.008 -15.932 1.00 109.04 433 VAL A N 1
ATOM 3001 C CA . VAL A 1 397 ? 40.590 0.417 -14.839 1.00 115.43 433 VAL A CA 1
ATOM 3002 C C . VAL A 1 397 ? 41.196 1.613 -14.107 1.00 115.81 433 VAL A C 1
ATOM 3003 O O . VAL A 1 397 ? 40.497 2.572 -13.771 1.00 116.06 433 VAL A O 1
ATOM 3007 N N . ALA A 1 398 ? 42.504 1.551 -13.878 1.00 120.88 434 ALA A N 1
ATOM 3008 C CA . ALA A 1 398 ? 43.230 2.616 -13.194 1.00 120.88 434 ALA A CA 1
ATOM 3009 C C . ALA A 1 398 ? 43.209 3.934 -13.969 1.00 120.88 434 ALA A C 1
ATOM 3010 O O . ALA A 1 398 ? 43.040 5.003 -13.382 1.00 120.88 434 ALA A O 1
ATOM 3012 N N . ALA A 1 399 ? 43.379 3.854 -15.285 1.00 123.83 435 ALA A N 1
ATOM 3013 C CA . ALA A 1 399 ? 43.408 5.050 -16.123 1.00 123.83 435 ALA A CA 1
ATOM 3014 C C . ALA A 1 399 ? 42.014 5.632 -16.332 1.00 123.83 435 ALA A C 1
ATOM 3015 O O . ALA A 1 399 ? 41.870 6.796 -16.710 1.00 123.83 435 ALA A O 1
ATOM 3017 N N . ARG A 1 400 ? 40.996 4.817 -16.090 1.00 140.55 436 ARG A N 1
ATOM 3018 C CA . ARG A 1 400 ? 39.645 5.290 -16.282 1.00 138.87 436 ARG A CA 1
ATOM 3019 C C . ARG A 1 400 ? 39.425 6.437 -15.316 1.00 143.78 436 ARG A C 1
ATOM 3020 O O . ARG A 1 400 ? 39.762 6.351 -14.135 1.00 135.72 436 ARG A O 1
ATOM 3028 N N . THR A 1 401 ? 38.850 7.512 -15.833 1.00 117.72 437 THR A N 1
ATOM 3029 C CA . THR A 1 401 ? 38.494 8.669 -15.022 1.00 114.81 437 THR A CA 1
ATOM 3030 C C . THR A 1 401 ? 37.164 9.260 -15.472 1.00 121.02 437 THR A C 1
ATOM 3031 O O . THR A 1 401 ? 37.128 10.255 -16.196 1.00 130.08 437 THR A O 1
ATOM 3035 N N . GLU A 1 402 ? 36.073 8.637 -15.039 1.00 158.81 438 GLU A N 1
ATOM 3036 C CA . GLU A 1 402 ? 34.737 9.088 -15.401 1.00 154.78 438 GLU A CA 1
ATOM 3037 C C . GLU A 1 402 ? 34.173 10.030 -14.344 1.00 142.73 438 GLU A C 1
ATOM 3038 O O . GLU A 1 402 ? 34.833 10.985 -13.934 1.00 132.63 438 GLU A O 1
ATOM 3044 N N . ALA A 1 403 ? 32.950 9.750 -13.907 1.00 142.99 439 ALA A N 1
ATOM 3045 C CA . ALA A 1 403 ? 32.287 10.562 -12.893 1.00 142.99 439 ALA A CA 1
ATOM 3046 C C . ALA A 1 403 ? 31.179 9.762 -12.215 1.00 142.99 439 ALA A C 1
ATOM 3047 O O . ALA A 1 403 ? 30.939 9.906 -11.016 1.00 142.99 439 ALA A O 1
ATOM 3049 N N . ASN A 1 404 ? 30.511 8.920 -12.997 1.00 97.58 440 ASN A N 1
ATOM 3050 C CA . ASN A 1 404 ? 29.439 8.064 -12.500 1.00 115.79 440 ASN A CA 1
ATOM 3051 C C . ASN A 1 404 ? 29.099 6.978 -13.515 1.00 118.71 440 ASN A C 1
ATOM 3052 O O . ASN A 1 404 ? 28.646 7.270 -14.621 1.00 128.82 440 ASN A O 1
ATOM 3057 N N . ALA A 1 405 ? 29.320 5.724 -13.135 1.00 90.50 441 ALA A N 1
ATOM 3058 C CA . ALA A 1 405 ? 29.161 4.606 -14.060 1.00 91.69 441 ALA A CA 1
ATOM 3059 C C . ALA A 1 405 ? 27.731 4.074 -14.126 1.00 100.13 441 ALA A C 1
ATOM 3060 O O . ALA A 1 405 ? 27.211 3.812 -15.212 1.00 103.48 441 ALA A O 1
ATOM 3062 N N . LYS A 1 406 ? 27.107 3.917 -12.962 1.00 79.51 442 LYS A N 1
ATOM 3063 C CA . LYS A 1 406 ? 25.765 3.340 -12.857 1.00 74.52 442 LYS A CA 1
ATOM 3064 C C . LYS A 1 406 ? 25.642 1.947 -13.477 1.00 65.98 442 LYS A C 1
ATOM 3065 O O . LYS A 1 406 ? 25.052 1.780 -14.543 1.00 70.18 442 LYS A O 1
ATOM 3071 N N . TYR A 1 407 ? 26.205 0.952 -12.798 1.00 57.54 443 TYR A N 1
ATOM 3072 C CA . TYR A 1 407 ? 26.030 -0.442 -13.189 1.00 56.43 443 TYR A CA 1
ATOM 3073 C C . TYR A 1 407 ? 24.619 -0.890 -12.828 1.00 57.85 443 TYR A C 1
ATOM 3074 O O . TYR A 1 407 ? 23.992 -0.321 -11.935 1.00 74.54 443 TYR A O 1
ATOM 3083 N N . ARG A 1 408 ? 24.121 -1.909 -13.520 1.00 83.91 444 ARG A N 1
ATOM 3084 C CA . ARG A 1 408 ? 22.809 -2.466 -13.210 1.00 90.59 444 ARG A CA 1
ATOM 3085 C C . ARG A 1 408 ? 22.764 -3.965 -13.484 1.00 90.84 444 ARG A C 1
ATOM 3086 O O . ARG A 1 408 ? 23.094 -4.417 -14.581 1.00 93.75 444 ARG A O 1
ATOM 3094 N N . GLY A 1 409 ? 22.355 -4.732 -12.479 1.00 84.15 445 GLY A N 1
ATOM 3095 C CA . GLY A 1 409 ? 22.270 -6.175 -12.606 1.00 86.63 445 GLY A CA 1
ATOM 3096 C C . GLY A 1 409 ? 21.386 -6.805 -11.549 1.00 92.43 445 GLY A C 1
ATOM 3097 O O . GLY A 1 409 ? 20.352 -6.249 -11.181 1.00 101.79 445 GLY A O 1
ATOM 3098 N N . THR A 1 410 ? 21.797 -7.970 -11.059 1.00 61.79 446 THR A N 1
ATOM 3099 C CA . THR A 1 410 ? 21.009 -8.703 -10.075 1.00 63.16 446 THR A CA 1
ATOM 3100 C C . THR A 1 410 ? 21.866 -9.650 -9.236 1.00 61.39 446 THR A C 1
ATOM 3101 O O . THR A 1 410 ? 23.101 -9.598 -9.282 1.00 68.80 446 THR A O 1
ATOM 3105 N N . TRP A 1 411 ? 21.206 -10.523 -8.478 1.00 83.14 447 TRP A N 1
ATOM 3106 C CA . TRP A 1 411 ? 21.895 -11.319 -7.469 1.00 86.24 447 TRP A CA 1
ATOM 3107 C C . TRP A 1 411 ? 21.135 -12.565 -7.013 1.00 94.95 447 TRP A C 1
ATOM 3108 O O . TRP A 1 411 ? 19.905 -12.604 -7.030 1.00 102.27 447 TRP A O 1
ATOM 3119 N N . TYR A 1 412 ? 21.894 -13.578 -6.605 1.00 98.12 448 TYR A N 1
ATOM 3120 C CA . TYR A 1 412 ? 21.353 -14.741 -5.913 1.00 97.90 448 TYR A CA 1
ATOM 3121 C C . TYR A 1 412 ? 21.678 -14.607 -4.430 1.00 100.31 448 TYR A C 1
ATOM 3122 O O . TYR A 1 412 ? 22.812 -14.287 -4.065 1.00 100.82 448 TYR A O 1
ATOM 3131 N N . GLY A 1 413 ? 20.690 -14.852 -3.575 1.00 82.46 449 GLY A N 1
ATOM 3132 C CA . GLY A 1 413 ? 20.884 -14.690 -2.146 1.00 78.48 449 GLY A CA 1
ATOM 3133 C C . GLY A 1 413 ? 20.276 -15.783 -1.289 1.00 74.97 449 GLY A C 1
ATOM 3134 O O . GLY A 1 413 ? 19.365 -16.492 -1.716 1.00 84.06 449 GLY A O 1
ATOM 3135 N N . TYR A 1 414 ? 20.792 -15.917 -0.072 1.00 53.32 450 TYR A N 1
ATOM 3136 C CA . TYR A 1 414 ? 20.267 -16.876 0.892 1.00 56.68 450 TYR A CA 1
ATOM 3137 C C . TYR A 1 414 ? 20.522 -16.402 2.318 1.00 62.27 450 TYR A C 1
ATOM 3138 O O . TYR A 1 414 ? 21.670 -16.223 2.729 1.00 63.43 450 TYR A O 1
ATOM 3147 N N . ILE A 1 415 ? 19.441 -16.201 3.065 1.00 131.81 451 ILE A N 1
ATOM 3148 C CA . ILE A 1 415 ? 19.525 -15.759 4.451 1.00 126.28 451 ILE A CA 1
ATOM 3149 C C . ILE A 1 415 ? 18.781 -16.736 5.356 1.00 134.37 451 ILE A C 1
ATOM 3150 O O . ILE A 1 415 ? 17.640 -17.102 5.077 1.00 141.12 451 ILE A O 1
ATOM 3155 N N . ALA A 1 416 ? 19.429 -17.158 6.438 1.00 115.87 452 ALA A N 1
ATOM 3156 C CA . ALA A 1 416 ? 18.828 -18.127 7.349 1.00 128.35 452 ALA A CA 1
ATOM 3157 C C . ALA A 1 416 ? 19.219 -17.875 8.802 1.00 134.45 452 ALA A C 1
ATOM 3158 O O . ALA A 1 416 ? 20.108 -17.072 9.087 1.00 130.61 452 ALA A O 1
ATOM 3160 N N . ASN A 1 417 ? 18.414 -18.419 9.706 1.00 168.95 453 ASN A N 1
ATOM 3161 C CA . ASN A 1 417 ? 18.630 -18.256 11.134 1.00 171.68 453 ASN A CA 1
ATOM 3162 C C . ASN A 1 417 ? 18.732 -19.581 11.868 1.00 178.70 453 ASN A C 1
ATOM 3163 O O . ASN A 1 417 ? 19.749 -19.854 12.530 1.00 179.68 453 ASN A O 1
ATOM 3168 N N . GLY A 1 418 ? 17.697 -20.420 11.744 1.00 151.20 454 GLY A N 1
ATOM 3169 C CA . GLY A 1 418 ? 16.492 -20.202 10.932 1.00 150.03 454 GLY A CA 1
ATOM 3170 C C . GLY A 1 418 ? 15.397 -19.301 11.480 1.00 152.74 454 GLY A C 1
ATOM 3171 O O . GLY A 1 418 ? 15.454 -18.920 12.628 1.00 160.15 454 GLY A O 1
ATOM 3172 N N . THR A 1 419 ? 14.423 -18.887 10.673 1.00 132.82 455 THR A N 1
ATOM 3173 C CA . THR A 1 419 ? 14.001 -19.531 9.444 1.00 133.17 455 THR A CA 1
ATOM 3174 C C . THR A 1 419 ? 14.601 -18.959 8.187 1.00 126.60 455 THR A C 1
ATOM 3175 O O . THR A 1 419 ? 14.946 -17.789 8.119 1.00 122.82 455 THR A O 1
ATOM 3179 N N . SER A 1 420 ? 14.629 -19.810 7.176 1.00 148.05 456 SER A N 1
ATOM 3180 C CA . SER A 1 420 ? 15.470 -19.700 5.990 1.00 145.37 456 SER A CA 1
ATOM 3181 C C . SER A 1 420 ? 14.704 -19.169 4.782 1.00 143.31 456 SER A C 1
ATOM 3182 O O . SER A 1 420 ? 13.545 -19.520 4.562 1.00 149.77 456 SER A O 1
ATOM 3185 N N . TRP A 1 421 ? 15.368 -18.321 4.003 1.00 135.94 457 TRP A N 1
ATOM 3186 C CA . TRP A 1 421 ? 14.785 -17.758 2.791 1.00 134.28 457 TRP A CA 1
ATOM 3187 C C . TRP A 1 421 ? 15.852 -17.569 1.719 1.00 132.30 457 TRP A C 1
ATOM 3188 O O . TRP A 1 421 ? 16.990 -17.210 2.020 1.00 132.54 457 TRP A O 1
ATOM 3199 N N . SER A 1 422 ? 15.478 -17.809 0.466 1.00 99.24 458 SER A N 1
ATOM 3200 C CA . SER A 1 422 ? 16.400 -17.641 -0.651 1.00 99.75 458 SER A CA 1
ATOM 3201 C C . SER A 1 422 ? 15.770 -16.823 -1.775 1.00 98.16 458 SER A C 1
ATOM 3202 O O . SER A 1 422 ? 14.549 -16.797 -1.928 1.00 94.98 458 SER A O 1
ATOM 3205 N N . GLY A 1 423 ? 16.613 -16.156 -2.556 1.00 136.99 459 GLY A N 1
ATOM 3206 C CA . GLY A 1 423 ? 16.152 -15.346 -3.669 1.00 135.56 459 GLY A CA 1
ATOM 3207 C C . GLY A 1 423 ? 16.998 -15.549 -4.912 1.00 133.28 459 GLY A C 1
ATOM 3208 O O . GLY A 1 423 ? 18.214 -15.725 -4.824 1.00 135.78 459 GLY A O 1
ATOM 3209 N N . GLU A 1 424 ? 16.352 -15.520 -6.074 1.00 161.13 460 GLU A N 1
ATOM 3210 C CA . GLU A 1 424 ? 17.039 -15.745 -7.341 1.00 160.38 460 GLU A CA 1
ATOM 3211 C C . GLU A 1 424 ? 17.013 -14.502 -8.226 1.00 159.00 460 GLU A C 1
ATOM 3212 O O . GLU A 1 424 ? 16.220 -13.588 -8.003 1.00 167.09 460 GLU A O 1
ATOM 3218 N N . ALA A 1 425 ? 17.882 -14.480 -9.232 1.00 80.12 461 ALA A N 1
ATOM 3219 C CA . ALA A 1 425 ? 18.003 -13.335 -10.129 1.00 83.18 461 ALA A CA 1
ATOM 3220 C C . ALA A 1 425 ? 16.728 -13.093 -10.928 1.00 87.03 461 ALA A C 1
ATOM 3221 O O . ALA A 1 425 ? 16.029 -14.036 -11.298 1.00 88.10 461 ALA A O 1
ATOM 3223 N N . SER A 1 426 ? 16.435 -11.824 -11.195 1.00 109.94 462 SER A N 1
ATOM 3224 C CA . SER A 1 426 ? 15.242 -11.455 -11.949 1.00 114.49 462 SER A CA 1
ATOM 3225 C C . SER A 1 426 ? 15.590 -10.613 -13.172 1.00 114.01 462 SER A C 1
ATOM 3226 O O . SER A 1 426 ? 16.703 -10.099 -13.288 1.00 106.50 462 SER A O 1
ATOM 3229 N N . ASN A 1 427 ? 14.629 -10.477 -14.079 1.00 104.01 463 ASN A N 1
ATOM 3230 C CA . ASN A 1 427 ? 14.826 -9.707 -15.302 1.00 105.52 463 ASN A CA 1
ATOM 3231 C C . ASN A 1 427 ? 14.190 -8.322 -15.235 1.00 108.53 463 ASN A C 1
ATOM 3232 O O . ASN A 1 427 ? 14.506 -7.444 -16.038 1.00 105.52 463 ASN A O 1
ATOM 3237 N N . GLY A 1 430 ? 10.544 -5.717 -11.256 1.00 105.50 466 GLY A N 1
ATOM 3238 C CA . GLY A 1 430 ? 10.171 -5.513 -9.869 1.00 105.18 466 GLY A CA 1
ATOM 3239 C C . GLY A 1 430 ? 10.790 -6.539 -8.939 1.00 99.29 466 GLY A C 1
ATOM 3240 O O . GLY A 1 430 ? 10.754 -6.386 -7.718 1.00 95.44 466 GLY A O 1
ATOM 3241 N N . GLY A 1 431 ? 11.365 -7.587 -9.521 1.00 110.39 467 GLY A N 1
ATOM 3242 C CA . GLY A 1 431 ? 11.987 -8.645 -8.745 1.00 106.92 467 GLY A CA 1
ATOM 3243 C C . GLY A 1 431 ? 13.339 -8.246 -8.186 1.00 102.97 467 GLY A C 1
ATOM 3244 O O . GLY A 1 431 ? 13.591 -7.069 -7.928 1.00 104.45 467 GLY A O 1
ATOM 3245 N N . ASN A 1 432 ? 14.210 -9.232 -7.999 1.00 130.47 468 ASN A N 1
ATOM 3246 C CA . ASN A 1 432 ? 15.541 -8.988 -7.455 1.00 118.82 468 ASN A CA 1
ATOM 3247 C C . ASN A 1 432 ? 16.402 -8.158 -8.401 1.00 111.06 468 ASN A C 1
ATOM 3248 O O . ASN A 1 432 ? 16.595 -8.522 -9.561 1.00 110.54 468 ASN A O 1
ATOM 3253 N N . ARG A 1 433 ? 16.916 -7.041 -7.898 1.00 109.06 469 ARG A N 1
ATOM 3254 C CA . ARG A 1 433 ? 17.704 -6.122 -8.712 1.00 100.05 469 ARG A CA 1
ATOM 3255 C C . ARG A 1 433 ? 18.918 -5.597 -7.951 1.00 101.44 469 ARG A C 1
ATOM 3256 O O . ARG A 1 433 ? 19.038 -5.804 -6.743 1.00 109.07 469 ARG A O 1
ATOM 3264 N N . ALA A 1 434 ? 19.816 -4.922 -8.662 1.00 106.47 470 ALA A N 1
ATOM 3265 C CA . ALA A 1 434 ? 21.045 -4.417 -8.058 1.00 94.38 470 ALA A CA 1
ATOM 3266 C C . ALA A 1 434 ? 21.629 -3.231 -8.823 1.00 82.81 470 ALA A C 1
ATOM 3267 O O . ALA A 1 434 ? 22.157 -3.387 -9.923 1.00 84.04 470 ALA A O 1
ATOM 3269 N N . GLU A 1 435 ? 21.531 -2.047 -8.227 1.00 109.91 471 GLU A N 1
ATOM 3270 C CA . GLU A 1 435 ? 22.121 -0.840 -8.793 1.00 108.82 471 GLU A CA 1
ATOM 3271 C C . GLU A 1 435 ? 23.476 -0.562 -8.147 1.00 111.63 471 GLU A C 1
ATOM 3272 O O . GLU A 1 435 ? 23.643 -0.739 -6.940 1.00 109.79 471 GLU A O 1
ATOM 3278 N N . PHE A 1 436 ? 24.442 -0.134 -8.955 1.00 79.18 472 PHE A N 1
ATOM 3279 C CA . PHE A 1 436 ? 25.770 0.205 -8.451 1.00 69.66 472 PHE A CA 1
ATOM 3280 C C . PHE A 1 436 ? 26.287 1.514 -9.038 1.00 79.88 472 PHE A C 1
ATOM 3281 O O . PHE A 1 436 ? 26.283 1.701 -10.251 1.00 91.78 472 PHE A O 1
ATOM 3289 N N . ASP A 1 437 ? 26.737 2.413 -8.168 1.00 95.03 473 ASP A N 1
ATOM 3290 C CA . ASP A 1 437 ? 27.305 3.685 -8.602 1.00 105.50 473 ASP A CA 1
ATOM 3291 C C . ASP A 1 437 ? 28.816 3.707 -8.398 1.00 106.88 473 ASP A C 1
ATOM 3292 O O . ASP A 1 437 ? 29.301 3.632 -7.269 1.00 112.85 473 ASP A O 1
ATOM 3297 N N . VAL A 1 438 ? 29.555 3.811 -9.499 1.00 102.84 474 VAL A N 1
ATOM 3298 C CA . VAL A 1 438 ? 31.012 3.814 -9.448 1.00 90.16 474 VAL A CA 1
ATOM 3299 C C . VAL A 1 438 ? 31.589 5.171 -9.837 1.00 93.97 474 VAL A C 1
ATOM 3300 O O . VAL A 1 438 ? 31.406 5.636 -10.961 1.00 89.54 474 VAL A O 1
ATOM 3304 N N . ASP A 1 439 ? 32.285 5.802 -8.897 1.00 157.54 475 ASP A N 1
ATOM 3305 C CA . ASP A 1 439 ? 32.947 7.072 -9.159 1.00 161.93 475 ASP A CA 1
ATOM 3306 C C . ASP A 1 439 ? 34.457 6.877 -9.191 1.00 158.45 475 ASP A C 1
ATOM 3307 O O . ASP A 1 439 ? 35.095 6.736 -8.148 1.00 155.76 475 ASP A O 1
ATOM 3312 N N . PHE A 1 440 ? 35.025 6.869 -10.392 1.00 113.50 476 PHE A N 1
ATOM 3313 C CA . PHE A 1 440 ? 36.465 6.708 -10.554 1.00 109.85 476 PHE A CA 1
ATOM 3314 C C . PHE A 1 440 ? 37.210 7.955 -10.081 1.00 118.37 476 PHE A C 1
ATOM 3315 O O . PHE A 1 440 ? 36.592 8.907 -9.601 1.00 116.21 476 PHE A O 1
ATOM 3323 N N . SER A 1 441 ? 38.537 7.933 -10.206 1.00 244.45 477 SER A N 1
ATOM 3324 C CA . SER A 1 441 ? 39.419 8.999 -9.711 1.00 242.75 477 SER A CA 1
ATOM 3325 C C . SER A 1 441 ? 39.433 9.111 -8.182 1.00 244.40 477 SER A C 1
ATOM 3326 O O . SER A 1 441 ? 40.482 9.343 -7.581 1.00 254.28 477 SER A O 1
ATOM 3329 N N . THR A 1 442 ? 38.268 8.950 -7.561 1.00 127.51 478 THR A N 1
ATOM 3330 C CA . THR A 1 442 ? 38.168 8.914 -6.108 1.00 117.97 478 THR A CA 1
ATOM 3331 C C . THR A 1 442 ? 38.042 7.470 -5.639 1.00 106.83 478 THR A C 1
ATOM 3332 O O . THR A 1 442 ? 38.136 7.185 -4.444 1.00 111.64 478 THR A O 1
ATOM 3336 N N . LYS A 1 443 ? 37.807 6.573 -6.596 1.00 87.43 479 LYS A N 1
ATOM 3337 C CA . LYS A 1 443 ? 37.696 5.132 -6.350 1.00 103.61 479 LYS A CA 1
ATOM 3338 C C . LYS A 1 443 ? 36.485 4.727 -5.503 1.00 106.37 479 LYS A C 1
ATOM 3339 O O . LYS A 1 443 ? 36.217 3.538 -5.328 1.00 92.62 479 LYS A O 1
ATOM 3345 N N . LYS A 1 444 ? 35.753 5.712 -4.991 1.00 116.92 480 LYS A N 1
ATOM 3346 C CA . LYS A 1 444 ? 34.581 5.454 -4.159 1.00 104.75 480 LYS A CA 1
ATOM 3347 C C . LYS A 1 444 ? 33.440 4.843 -4.960 1.00 114.97 480 LYS A C 1
ATOM 3348 O O . LYS A 1 444 ? 33.045 5.375 -5.997 1.00 128.40 480 LYS A O 1
ATOM 3354 N N . ILE A 1 445 ? 32.911 3.723 -4.477 1.00 107.57 481 ILE A N 1
ATOM 3355 C CA . ILE A 1 445 ? 31.720 3.137 -5.081 1.00 106.67 481 ILE A CA 1
ATOM 3356 C C . ILE A 1 445 ? 30.645 2.845 -4.036 1.00 106.61 481 ILE A C 1
ATOM 3357 O O . ILE A 1 445 ? 30.942 2.467 -2.900 1.00 112.78 481 ILE A O 1
ATOM 3362 N N . SER A 1 446 ? 29.393 3.045 -4.428 1.00 108.59 482 SER A N 1
ATOM 3363 C CA . SER A 1 446 ? 28.260 2.719 -3.577 1.00 103.25 482 SER A CA 1
ATOM 3364 C C . SER A 1 446 ? 27.315 1.825 -4.363 1.00 104.67 482 SER A C 1
ATOM 3365 O O . SER A 1 446 ? 27.556 1.540 -5.535 1.00 113.70 482 SER A O 1
ATOM 3368 N N . GLY A 1 447 ? 26.244 1.375 -3.722 1.00 91.76 483 GLY A N 1
ATOM 3369 C CA . GLY A 1 447 ? 25.265 0.557 -4.411 1.00 100.50 483 GLY A CA 1
ATOM 3370 C C . GLY A 1 447 ? 24.240 -0.068 -3.491 1.00 109.58 483 GLY A C 1
ATOM 3371 O O . GLY A 1 447 ? 24.413 -0.091 -2.275 1.00 111.48 483 GLY A O 1
ATOM 3372 N N . THR A 1 448 ? 23.158 -0.564 -4.082 1.00 157.13 484 THR A N 1
ATOM 3373 C CA . THR A 1 448 ? 22.116 -1.258 -3.338 1.00 148.57 484 THR A CA 1
ATOM 3374 C C . THR A 1 448 ? 21.621 -2.454 -4.137 1.00 151.36 484 THR A C 1
ATOM 3375 O O . THR A 1 448 ? 21.574 -2.411 -5.364 1.00 160.26 484 THR A O 1
ATOM 3379 N N . LEU A 1 449 ? 21.257 -3.524 -3.440 1.00 95.86 485 LEU A N 1
ATOM 3380 C CA . LEU A 1 449 ? 20.590 -4.651 -4.077 1.00 101.44 485 LEU A CA 1
ATOM 3381 C C . LEU A 1 449 ? 19.287 -4.975 -3.349 1.00 106.47 485 LEU A C 1
ATOM 3382 O O . LEU A 1 449 ? 19.258 -5.117 -2.123 1.00 105.90 485 LEU A O 1
ATOM 3387 N N . THR A 1 450 ? 18.210 -5.072 -4.123 1.00 119.54 486 THR A N 1
ATOM 3388 C CA . THR A 1 450 ? 16.860 -5.164 -3.580 1.00 118.74 486 THR A CA 1
ATOM 3389 C C . THR A 1 450 ? 16.266 -6.556 -3.775 1.00 124.98 486 THR A C 1
ATOM 3390 O O . THR A 1 450 ? 16.671 -7.293 -4.674 1.00 125.79 486 THR A O 1
ATOM 3394 N N . ALA A 1 451 ? 15.300 -6.905 -2.930 1.00 84.98 487 ALA A N 1
ATOM 3395 C CA . ALA A 1 451 ? 14.645 -8.207 -2.998 1.00 91.09 487 ALA A CA 1
ATOM 3396 C C . ALA A 1 451 ? 13.380 -8.166 -3.853 1.00 99.70 487 ALA A C 1
ATOM 3397 O O . ALA A 1 451 ? 13.084 -7.160 -4.498 1.00 102.64 487 ALA A O 1
ATOM 3399 N N . LYS A 1 452 ? 12.634 -9.268 -3.844 1.00 157.69 488 LYS A N 1
ATOM 3400 C CA . LYS A 1 452 ? 11.443 -9.407 -4.677 1.00 163.56 488 LYS A CA 1
ATOM 3401 C C . LYS A 1 452 ? 10.237 -8.662 -4.112 1.00 170.55 488 LYS A C 1
ATOM 3402 O O . LYS A 1 452 ? 9.851 -8.869 -2.961 1.00 171.63 488 LYS A O 1
ATOM 3408 N N . ASP A 1 453 ? 9.653 -7.794 -4.935 1.00 179.18 489 ASP A N 1
ATOM 3409 C CA . ASP A 1 453 ? 8.416 -7.082 -4.606 1.00 181.53 489 ASP A CA 1
ATOM 3410 C C . ASP A 1 453 ? 8.486 -6.247 -3.327 1.00 178.77 489 ASP A C 1
ATOM 3411 O O . ASP A 1 453 ? 7.456 -5.816 -2.807 1.00 182.38 489 ASP A O 1
ATOM 3416 N N . ARG A 1 454 ? 9.694 -6.013 -2.825 1.00 186.01 490 ARG A N 1
ATOM 3417 C CA . ARG A 1 454 ? 9.861 -5.279 -1.577 1.00 177.66 490 ARG A CA 1
ATOM 3418 C C . ARG A 1 454 ? 10.230 -3.822 -1.840 1.00 177.99 490 ARG A C 1
ATOM 3419 O O . ARG A 1 454 ? 10.941 -3.512 -2.796 1.00 178.74 490 ARG A O 1
ATOM 3427 N N . THR A 1 455 ? 9.739 -2.932 -0.983 1.00 153.62 491 THR A N 1
ATOM 3428 C CA . THR A 1 455 ? 9.902 -1.495 -1.181 1.00 154.75 491 THR A CA 1
ATOM 3429 C C . THR A 1 455 ? 11.326 -1.014 -0.913 1.00 155.01 491 THR A C 1
ATOM 3430 O O . THR A 1 455 ? 11.984 -0.473 -1.801 1.00 157.63 491 THR A O 1
ATOM 3434 N N . SER A 1 456 ? 11.793 -1.208 0.316 1.00 150.36 492 SER A N 1
ATOM 3435 C CA . SER A 1 456 ? 13.108 -0.727 0.726 1.00 146.40 492 SER A CA 1
ATOM 3436 C C . SER A 1 456 ? 14.222 -1.677 0.288 1.00 146.83 492 SER A C 1
ATOM 3437 O O . SER A 1 456 ? 13.993 -2.879 0.150 1.00 146.87 492 SER A O 1
ATOM 3440 N N . PRO A 1 457 ? 15.430 -1.135 0.058 1.00 87.48 493 PRO A N 1
ATOM 3441 C CA . PRO A 1 457 ? 16.598 -1.940 -0.320 1.00 72.20 493 PRO A CA 1
ATOM 3442 C C . PRO A 1 457 ? 16.906 -3.035 0.697 1.00 69.49 493 PRO A C 1
ATOM 3443 O O . PRO A 1 457 ? 16.807 -2.803 1.902 1.00 82.96 493 PRO A O 1
ATOM 3447 N N . ALA A 1 458 ? 17.274 -4.215 0.208 1.00 90.38 494 ALA A N 1
ATOM 3448 C CA . ALA A 1 458 ? 17.605 -5.339 1.077 1.00 97.57 494 ALA A CA 1
ATOM 3449 C C . ALA A 1 458 ? 19.029 -5.224 1.612 1.00 102.97 494 ALA A C 1
ATOM 3450 O O . ALA A 1 458 ? 19.255 -5.325 2.818 1.00 101.70 494 ALA A O 1
ATOM 3452 N N . PHE A 1 459 ? 19.988 -5.017 0.714 1.00 117.64 495 PHE A N 1
ATOM 3453 C CA . PHE A 1 459 ? 21.376 -4.825 1.126 1.00 106.91 495 PHE A CA 1
ATOM 3454 C C . PHE A 1 459 ? 21.976 -3.546 0.555 1.00 107.72 495 PHE A C 1
ATOM 3455 O O . PHE A 1 459 ? 21.893 -3.291 -0.643 1.00 99.58 495 PHE A O 1
ATOM 3463 N N . THR A 1 460 ? 22.582 -2.745 1.423 1.00 73.86 496 THR A N 1
ATOM 3464 C CA . THR A 1 460 ? 23.325 -1.572 0.986 1.00 73.38 496 THR A CA 1
ATOM 3465 C C . THR A 1 460 ? 24.818 -1.872 1.020 1.00 68.89 496 THR A C 1
ATOM 3466 O O . THR A 1 460 ? 25.364 -2.259 2.058 1.00 68.92 496 THR A O 1
ATOM 3470 N N . ILE A 1 461 ? 25.467 -1.700 -0.127 1.00 95.92 497 ILE A N 1
ATOM 3471 C CA . ILE A 1 461 ? 26.891 -1.972 -0.265 1.00 82.09 497 ILE A CA 1
ATOM 3472 C C . ILE A 1 461 ? 27.691 -0.689 -0.460 1.00 73.38 497 ILE A C 1
ATOM 3473 O O . ILE A 1 461 ? 27.420 0.093 -1.376 1.00 66.09 497 ILE A O 1
ATOM 3478 N N . THR A 1 462 ? 28.674 -0.480 0.410 1.00 76.31 498 THR A N 1
ATOM 3479 C CA . THR A 1 462 ? 29.600 0.637 0.269 1.00 76.93 498 THR A CA 1
ATOM 3480 C C . THR A 1 462 ? 31.015 0.089 0.142 1.00 77.73 498 THR A C 1
ATOM 3481 O O . THR A 1 462 ? 31.465 -0.679 0.992 1.00 74.29 498 THR A O 1
ATOM 3485 N N . ALA A 1 463 ? 31.715 0.475 -0.920 1.00 75.05 499 ALA A N 1
ATOM 3486 C CA . ALA A 1 463 ? 33.026 -0.101 -1.198 1.00 68.63 499 ALA A CA 1
ATOM 3487 C C . ALA A 1 463 ? 33.972 0.875 -1.889 1.00 76.21 499 ALA A C 1
ATOM 3488 O O . ALA A 1 463 ? 33.587 1.991 -2.241 1.00 88.91 499 ALA A O 1
ATOM 3490 N N . MET A 1 464 ? 35.217 0.446 -2.076 1.00 72.98 500 MET A N 1
ATOM 3491 C CA . MET A 1 464 ? 36.186 1.238 -2.826 1.00 79.42 500 MET A CA 1
ATOM 3492 C C . MET A 1 464 ? 36.992 0.352 -3.773 1.00 84.22 500 MET A C 1
ATOM 3493 O O . MET A 1 464 ? 37.058 -0.868 -3.595 1.00 95.79 500 MET A O 1
ATOM 3498 N N . ILE A 1 465 ? 37.604 0.976 -4.774 1.00 122.25 501 ILE A N 1
ATOM 3499 C CA . ILE A 1 465 ? 38.304 0.248 -5.827 1.00 119.70 501 ILE A CA 1
ATOM 3500 C C . ILE A 1 465 ? 39.808 0.158 -5.590 1.00 126.02 501 ILE A C 1
ATOM 3501 O O . ILE A 1 465 ? 40.468 1.162 -5.323 1.00 130.55 501 ILE A O 1
ATOM 3506 N N . LYS A 1 466 ? 40.341 -1.055 -5.688 1.00 102.40 502 LYS A N 1
ATOM 3507 C CA . LYS A 1 466 ? 41.784 -1.259 -5.697 1.00 108.06 502 LYS A CA 1
ATOM 3508 C C . LYS A 1 466 ? 42.151 -2.256 -6.790 1.00 116.92 502 LYS A C 1
ATOM 3509 O O . LYS A 1 466 ? 41.464 -3.263 -6.978 1.00 118.28 502 LYS A O 1
ATOM 3515 N N . ASP A 1 467 ? 43.231 -1.958 -7.511 1.00 81.37 503 ASP A N 1
ATOM 3516 C CA . ASP A 1 467 ? 43.679 -2.775 -8.636 1.00 72.33 503 ASP A CA 1
ATOM 3517 C C . ASP A 1 467 ? 42.565 -2.947 -9.666 1.00 64.44 503 ASP A C 1
ATOM 3518 O O . ASP A 1 467 ? 41.998 -1.968 -10.151 1.00 51.13 503 ASP A O 1
ATOM 3523 N N . ASN A 1 468 ? 42.255 -4.197 -9.992 1.00 69.74 504 ASN A N 1
ATOM 3524 C CA . ASN A 1 468 ? 41.163 -4.502 -10.907 1.00 70.72 504 ASN A CA 1
ATOM 3525 C C . ASN A 1 468 ? 39.947 -5.052 -10.173 1.00 89.34 504 ASN A C 1
ATOM 3526 O O . ASN A 1 468 ? 39.175 -5.833 -10.730 1.00 95.53 504 ASN A O 1
ATOM 3531 N N . GLY A 1 469 ? 39.782 -4.642 -8.920 1.00 129.73 505 GLY A N 1
ATOM 3532 C CA . GLY A 1 469 ? 38.668 -5.112 -8.117 1.00 126.07 505 GLY A CA 1
ATOM 3533 C C . GLY A 1 469 ? 38.162 -4.074 -7.137 1.00 124.28 505 GLY A C 1
ATOM 3534 O O . GLY A 1 469 ? 38.651 -2.945 -7.100 1.00 130.76 505 GLY A O 1
ATOM 3535 N N . PHE A 1 470 ? 37.170 -4.459 -6.342 1.00 85.92 506 PHE A N 1
ATOM 3536 C CA . PHE A 1 470 ? 36.621 -3.572 -5.326 1.00 72.56 506 PHE A CA 1
ATOM 3537 C C . PHE A 1 470 ? 36.325 -4.330 -4.038 1.00 78.34 506 PHE A C 1
ATOM 3538 O O . PHE A 1 470 ? 35.900 -5.488 -4.067 1.00 76.29 506 PHE A O 1
ATOM 3546 N N . SER A 1 471 ? 36.552 -3.668 -2.909 1.00 84.37 507 SER A N 1
ATOM 3547 C CA . SER A 1 471 ? 36.304 -4.276 -1.609 1.00 81.67 507 SER A CA 1
ATOM 3548 C C . SER A 1 471 ? 35.510 -3.325 -0.727 1.00 81.45 507 SER A C 1
ATOM 3549 O O . SER A 1 471 ? 35.722 -2.111 -0.764 1.00 78.42 507 SER A O 1
ATOM 3552 N N . GLY A 1 472 ? 34.593 -3.875 0.064 1.00 80.24 508 GLY A N 1
ATOM 3553 C CA . GLY A 1 472 ? 33.799 -3.051 0.955 1.00 79.02 508 GLY A CA 1
ATOM 3554 C C . GLY A 1 472 ? 32.941 -3.822 1.935 1.00 86.91 508 GLY A C 1
ATOM 3555 O O . GLY A 1 472 ? 33.227 -4.973 2.260 1.00 86.54 508 GLY A O 1
ATOM 3556 N N . VAL A 1 473 ? 31.883 -3.174 2.412 1.00 78.45 509 VAL A N 1
ATOM 3557 C CA . VAL A 1 473 ? 30.960 -3.800 3.349 1.00 73.05 509 VAL A CA 1
ATOM 3558 C C . VAL A 1 473 ? 29.514 -3.697 2.874 1.00 68.62 509 VAL A C 1
ATOM 3559 O O . VAL A 1 473 ? 29.119 -2.720 2.229 1.00 61.12 509 VAL A O 1
ATOM 3563 N N . ALA A 1 474 ? 28.734 -4.725 3.192 1.00 78.38 510 ALA A N 1
ATOM 3564 C CA . ALA A 1 474 ? 27.317 -4.754 2.866 1.00 95.35 510 ALA A CA 1
ATOM 3565 C C . ALA A 1 474 ? 26.505 -4.938 4.140 1.00 102.25 510 ALA A C 1
ATOM 3566 O O . ALA A 1 474 ? 26.725 -5.889 4.893 1.00 108.83 510 ALA A O 1
ATOM 3568 N N . LYS A 1 475 ? 25.572 -4.024 4.384 1.00 105.89 511 LYS A N 1
ATOM 3569 C CA . LYS A 1 475 ? 24.735 -4.108 5.576 1.00 100.94 511 LYS A CA 1
ATOM 3570 C C . LYS A 1 475 ? 23.258 -3.994 5.223 1.00 109.63 511 LYS A C 1
ATOM 3571 O O . LYS A 1 475 ? 22.898 -3.407 4.206 1.00 107.15 511 LYS A O 1
ATOM 3577 N N . THR A 1 476 ? 22.404 -4.558 6.070 1.00 111.40 512 THR A N 1
ATOM 3578 C CA . THR A 1 476 ? 20.964 -4.480 5.861 1.00 110.51 512 THR A CA 1
ATOM 3579 C C . THR A 1 476 ? 20.438 -3.101 6.240 1.00 119.37 512 THR A C 1
ATOM 3580 O O . THR A 1 476 ? 21.212 -2.181 6.507 1.00 126.90 512 THR A O 1
ATOM 3584 N N . GLY A 1 477 ? 19.117 -2.963 6.262 1.00 96.92 513 GLY A N 1
ATOM 3585 C CA . GLY A 1 477 ? 18.492 -1.716 6.660 1.00 97.09 513 GLY A CA 1
ATOM 3586 C C . GLY A 1 477 ? 18.705 -1.441 8.136 1.00 96.40 513 GLY A C 1
ATOM 3587 O O . GLY A 1 477 ? 19.155 -2.315 8.877 1.00 95.00 513 GLY A O 1
ATOM 3588 N N . GLU A 1 478 ? 18.384 -0.223 8.561 1.00 80.64 514 GLU A N 1
ATOM 3589 C CA . GLU A 1 478 ? 18.534 0.163 9.959 1.00 83.70 514 GLU A CA 1
ATOM 3590 C C . GLU A 1 478 ? 17.640 -0.689 10.851 1.00 88.09 514 GLU A C 1
ATOM 3591 O O . GLU A 1 478 ? 18.066 -1.162 11.905 1.00 89.43 514 GLU A O 1
ATOM 3597 N N . ASN A 1 479 ? 16.400 -0.887 10.415 1.00 122.94 515 ASN A N 1
ATOM 3598 C CA . ASN A 1 479 ? 15.439 -1.691 11.160 1.00 125.81 515 ASN A CA 1
ATOM 3599 C C . ASN A 1 479 ? 15.697 -3.190 11.030 1.00 115.35 515 ASN A C 1
ATOM 3600 O O . ASN A 1 479 ? 15.218 -3.983 11.840 1.00 110.86 515 ASN A O 1
ATOM 3605 N N . GLY A 1 480 ? 16.455 -3.569 10.006 1.00 102.45 516 GLY A N 1
ATOM 3606 C CA . GLY A 1 480 ? 16.766 -4.965 9.760 1.00 99.83 516 GLY A CA 1
ATOM 3607 C C . GLY A 1 480 ? 16.010 -5.523 8.569 1.00 106.23 516 GLY A C 1
ATOM 3608 O O . GLY A 1 480 ? 15.172 -4.840 7.981 1.00 123.05 516 GLY A O 1
ATOM 3609 N N . PHE A 1 481 ? 16.309 -6.768 8.211 1.00 86.18 517 PHE A N 1
ATOM 3610 C CA . PHE A 1 481 ? 15.642 -7.420 7.089 1.00 85.33 517 PHE A CA 1
ATOM 3611 C C . PHE A 1 481 ? 14.727 -8.538 7.575 1.00 89.67 517 PHE A C 1
ATOM 3612 O O . PHE A 1 481 ? 15.194 -9.574 8.051 1.00 90.52 517 PHE A O 1
ATOM 3620 N N . ALA A 1 482 ? 13.422 -8.321 7.451 1.00 108.63 518 ALA A N 1
ATOM 3621 C CA . ALA A 1 482 ? 12.433 -9.287 7.916 1.00 116.03 518 ALA A CA 1
ATOM 3622 C C . ALA A 1 482 ? 12.359 -10.508 7.006 1.00 100.83 518 ALA A C 1
ATOM 3623 O O . ALA A 1 482 ? 12.024 -10.396 5.826 1.00 101.74 518 ALA A O 1
ATOM 3625 N N . LEU A 1 483 ? 12.675 -11.673 7.562 1.00 112.62 519 LEU A N 1
ATOM 3626 C CA . LEU A 1 483 ? 12.576 -12.925 6.824 1.00 104.38 519 LEU A CA 1
ATOM 3627 C C . LEU A 1 483 ? 11.111 -13.267 6.587 1.00 103.36 519 LEU A C 1
ATOM 3628 O O . LEU A 1 483 ? 10.756 -13.867 5.573 1.00 102.11 519 LEU A O 1
ATOM 3633 N N . ASP A 1 484 ? 10.267 -12.877 7.536 1.00 191.14 520 ASP A N 1
ATOM 3634 C CA . ASP A 1 484 ? 8.826 -13.046 7.413 1.00 202.07 520 ASP A CA 1
ATOM 3635 C C . ASP A 1 484 ? 8.131 -11.707 7.606 1.00 203.93 520 ASP A C 1
ATOM 3636 O O . ASP A 1 484 ? 7.643 -11.420 8.696 1.00 211.68 520 ASP A O 1
ATOM 3641 N N . PRO A 1 485 ? 8.086 -10.880 6.549 1.00 116.67 521 PRO A N 1
ATOM 3642 C CA . PRO A 1 485 ? 7.432 -9.570 6.637 1.00 114.78 521 PRO A CA 1
ATOM 3643 C C . PRO A 1 485 ? 5.981 -9.702 7.090 1.00 120.70 521 PRO A C 1
ATOM 3644 O O . PRO A 1 485 ? 5.547 -8.988 7.993 1.00 123.53 521 PRO A O 1
ATOM 3648 N N . GLN A 1 486 ? 5.246 -10.616 6.465 1.00 183.71 522 GLN A N 1
ATOM 3649 C CA . GLN A 1 486 ? 3.896 -10.943 6.898 1.00 205.38 522 GLN A CA 1
ATOM 3650 C C . GLN A 1 486 ? 4.032 -11.842 8.114 1.00 203.00 522 GLN A C 1
ATOM 3651 O O . GLN A 1 486 ? 5.121 -12.346 8.378 1.00 173.88 522 GLN A O 1
ATOM 3657 N N . ASN A 1 487 ? 2.937 -12.055 8.840 1.00 137.09 523 ASN A N 1
ATOM 3658 C CA . ASN A 1 487 ? 2.978 -12.811 10.090 1.00 142.83 523 ASN A CA 1
ATOM 3659 C C . ASN A 1 487 ? 3.943 -12.156 11.063 1.00 145.00 523 ASN A C 1
ATOM 3660 O O . ASN A 1 487 ? 5.086 -12.590 11.203 1.00 150.07 523 ASN A O 1
ATOM 3665 N N . THR A 1 488 ? 3.465 -11.112 11.729 1.00 225.15 524 THR A N 1
ATOM 3666 C CA . THR A 1 488 ? 4.308 -10.223 12.521 1.00 233.65 524 THR A CA 1
ATOM 3667 C C . THR A 1 488 ? 5.074 -10.888 13.662 1.00 253.97 524 THR A C 1
ATOM 3668 O O . THR A 1 488 ? 6.242 -10.570 13.888 1.00 275.42 524 THR A O 1
ATOM 3672 N N . GLY A 1 489 ? 4.417 -11.792 14.383 1.00 209.65 525 GLY A N 1
ATOM 3673 C CA . GLY A 1 489 ? 5.039 -12.451 15.516 1.00 207.42 525 GLY A CA 1
ATOM 3674 C C . GLY A 1 489 ? 6.224 -13.285 15.069 1.00 209.91 525 GLY A C 1
ATOM 3675 O O . GLY A 1 489 ? 6.053 -14.292 14.371 1.00 218.19 525 GLY A O 1
ATOM 3676 N N . ASN A 1 490 ? 7.426 -12.863 15.449 1.00 159.06 526 ASN A N 1
ATOM 3677 C CA . ASN A 1 490 ? 8.637 -13.518 14.979 1.00 149.36 526 ASN A CA 1
ATOM 3678 C C . ASN A 1 490 ? 8.821 -13.324 13.481 1.00 142.95 526 ASN A C 1
ATOM 3679 O O . ASN A 1 490 ? 8.969 -14.286 12.727 1.00 141.74 526 ASN A O 1
ATOM 3684 N N . SER A 1 491 ? 8.793 -12.063 13.055 1.00 141.59 527 SER A N 1
ATOM 3685 C CA . SER A 1 491 ? 9.042 -11.738 11.654 1.00 138.45 527 SER A CA 1
ATOM 3686 C C . SER A 1 491 ? 10.486 -12.087 11.301 1.00 139.91 527 SER A C 1
ATOM 3687 O O . SER A 1 491 ? 10.845 -12.209 10.127 1.00 141.30 527 SER A O 1
ATOM 3690 N N . HIS A 1 492 ? 11.292 -12.261 12.346 1.00 132.44 528 HIS A N 1
ATOM 3691 C CA . HIS A 1 492 ? 12.699 -12.626 12.233 1.00 128.39 528 HIS A CA 1
ATOM 3692 C C . HIS A 1 492 ? 13.487 -11.554 11.495 1.00 121.58 528 HIS A C 1
ATOM 3693 O O . HIS A 1 492 ? 14.104 -11.805 10.458 1.00 118.86 528 HIS A O 1
ATOM 3700 N N . TYR A 1 493 ? 13.439 -10.345 12.047 1.00 121.58 529 TYR A N 1
ATOM 3701 C CA . TYR A 1 493 ? 14.215 -9.223 11.542 1.00 119.12 529 TYR A CA 1
ATOM 3702 C C . TYR A 1 493 ? 15.685 -9.549 11.755 1.00 127.60 529 TYR A C 1
ATOM 3703 O O . TYR A 1 493 ? 16.298 -9.098 12.723 1.00 132.03 529 TYR A O 1
ATOM 3712 N N . THR A 1 494 ? 16.245 -10.342 10.848 1.00 100.07 530 THR A N 1
ATOM 3713 C CA . THR A 1 494 ? 17.660 -10.676 10.901 1.00 94.60 530 THR A CA 1
ATOM 3714 C C . THR A 1 494 ? 18.423 -9.598 10.144 1.00 89.59 530 THR A C 1
ATOM 3715 O O . THR A 1 494 ? 18.229 -9.415 8.942 1.00 86.59 530 THR A O 1
ATOM 3719 N N . HIS A 1 495 ? 19.279 -8.879 10.860 1.00 89.35 531 HIS A N 1
ATOM 3720 C CA . HIS A 1 495 ? 20.107 -7.843 10.255 1.00 85.84 531 HIS A CA 1
ATOM 3721 C C . HIS A 1 495 ? 21.558 -8.304 10.131 1.00 82.13 531 HIS A C 1
ATOM 3722 O O . HIS A 1 495 ? 22.139 -8.832 11.078 1.00 83.43 531 HIS A O 1
ATOM 3729 N N . ILE A 1 496 ? 22.134 -8.106 8.950 1.00 78.75 532 ILE A N 1
ATOM 3730 C CA . ILE A 1 496 ? 23.448 -8.655 8.643 1.00 77.82 532 ILE A CA 1
ATOM 3731 C C . ILE A 1 496 ? 24.412 -7.613 8.089 1.00 75.59 532 ILE A C 1
ATOM 3732 O O . ILE A 1 496 ? 24.117 -6.940 7.102 1.00 86.38 532 ILE A O 1
ATOM 3737 N N . GLU A 1 497 ? 25.565 -7.488 8.737 1.00 106.89 533 GLU A N 1
ATOM 3738 C CA . GLU A 1 497 ? 26.644 -6.646 8.241 1.00 107.58 533 GLU A CA 1
ATOM 3739 C C . GLU A 1 497 ? 27.872 -7.507 7.961 1.00 100.80 533 GLU A C 1
ATOM 3740 O O . GLU A 1 497 ? 28.444 -8.104 8.874 1.00 101.87 533 GLU A O 1
ATOM 3746 N N . ALA A 1 498 ? 28.269 -7.583 6.694 1.00 81.10 534 ALA A N 1
ATOM 3747 C CA . ALA A 1 498 ? 29.375 -8.455 6.305 1.00 65.43 534 ALA A CA 1
ATOM 3748 C C . ALA A 1 498 ? 30.358 -7.777 5.356 1.00 77.00 534 ALA A C 1
ATOM 3749 O O . ALA A 1 498 ? 30.085 -6.702 4.823 1.00 81.68 534 ALA A O 1
ATOM 3751 N N . THR A 1 499 ? 31.504 -8.420 5.152 1.00 92.57 535 THR A N 1
ATOM 3752 C CA . THR A 1 499 ? 32.524 -7.911 4.245 1.00 84.70 535 THR A CA 1
ATOM 3753 C C . THR A 1 499 ? 32.312 -8.452 2.836 1.00 74.42 535 THR A C 1
ATOM 3754 O O . THR A 1 499 ? 32.443 -9.652 2.595 1.00 76.71 535 THR A O 1
ATOM 3758 N N . VAL A 1 500 ? 31.981 -7.559 1.910 1.00 113.40 536 VAL A N 1
ATOM 3759 C CA . VAL A 1 500 ? 31.739 -7.941 0.524 1.00 117.79 536 VAL A CA 1
ATOM 3760 C C . VAL A 1 500 ? 32.959 -7.675 -0.356 1.00 133.79 536 VAL A C 1
ATOM 3761 O O . VAL A 1 500 ? 33.563 -6.598 -0.295 1.00 127.91 536 VAL A O 1
ATOM 3765 N N . SER A 1 501 ? 33.325 -8.666 -1.166 1.00 172.15 537 SER A N 1
ATOM 3766 C CA . SER A 1 501 ? 34.452 -8.517 -2.082 1.00 149.32 537 SER A CA 1
ATOM 3767 C C . SER A 1 501 ? 34.027 -8.811 -3.514 1.00 146.56 537 SER A C 1
ATOM 3768 O O . SER A 1 501 ? 33.238 -9.722 -3.760 1.00 155.22 537 SER A O 1
ATOM 3771 N N . GLY A 1 502 ? 34.554 -8.040 -4.460 1.00 100.10 538 GLY A N 1
ATOM 3772 C CA . GLY A 1 502 ? 34.193 -8.225 -5.852 1.00 104.03 538 GLY A CA 1
ATOM 3773 C C . GLY A 1 502 ? 35.239 -7.759 -6.844 1.00 109.22 538 GLY A C 1
ATOM 3774 O O . GLY A 1 502 ? 36.277 -7.217 -6.463 1.00 98.51 538 GLY A O 1
ATOM 3775 N N . GLY A 1 503 ? 34.958 -7.968 -8.126 1.00 98.11 539 GLY A N 1
ATOM 3776 C CA . GLY A 1 503 ? 35.879 -7.587 -9.179 1.00 87.75 539 GLY A CA 1
ATOM 3777 C C . GLY A 1 503 ? 35.202 -7.023 -10.413 1.00 79.90 539 GLY A C 1
ATOM 3778 O O . GLY A 1 503 ? 33.990 -7.164 -10.600 1.00 70.79 539 GLY A O 1
ATOM 3779 N N . PHE A 1 504 ? 35.999 -6.375 -11.257 1.00 93.36 540 PHE A N 1
ATOM 3780 C CA . PHE A 1 504 ? 35.517 -5.818 -12.514 1.00 85.81 540 PHE A CA 1
ATOM 3781 C C . PHE A 1 504 ? 35.803 -6.774 -13.664 1.00 81.09 540 PHE A C 1
ATOM 3782 O O . PHE A 1 504 ? 36.959 -7.071 -13.957 1.00 75.35 540 PHE A O 1
ATOM 3790 N N . TYR A 1 505 ? 34.748 -7.248 -14.319 1.00 86.63 541 TYR A N 1
ATOM 3791 C CA . TYR A 1 505 ? 34.894 -8.195 -15.417 1.00 97.71 541 TYR A CA 1
ATOM 3792 C C . TYR A 1 505 ? 34.435 -7.577 -16.736 1.00 110.44 541 TYR A C 1
ATOM 3793 O O . TYR A 1 505 ? 33.434 -6.862 -16.783 1.00 109.20 541 TYR A O 1
ATOM 3802 N N . GLY A 1 506 ? 35.179 -7.844 -17.804 1.00 109.71 542 GLY A N 1
ATOM 3803 C CA . GLY A 1 506 ? 34.836 -7.314 -19.111 1.00 115.08 542 GLY A CA 1
ATOM 3804 C C . GLY A 1 506 ? 36.031 -6.825 -19.903 1.00 120.53 542 GLY A C 1
ATOM 3805 O O . GLY A 1 506 ? 37.179 -7.099 -19.554 1.00 129.09 542 GLY A O 1
ATOM 3806 N N . LYS A 1 507 ? 35.754 -6.099 -20.981 1.00 166.42 543 LYS A N 1
ATOM 3807 C CA . LYS A 1 507 ? 36.800 -5.543 -21.830 1.00 160.46 543 LYS A CA 1
ATOM 3808 C C . LYS A 1 507 ? 37.137 -4.128 -21.381 1.00 156.46 543 LYS A C 1
ATOM 3809 O O . LYS A 1 507 ? 38.306 -3.765 -21.248 1.00 157.26 543 LYS A O 1
ATOM 3815 N N . ASN A 1 508 ? 36.099 -3.332 -21.150 1.00 80.14 544 ASN A N 1
ATOM 3816 C CA . ASN A 1 508 ? 36.262 -1.973 -20.658 1.00 79.68 544 ASN A CA 1
ATOM 3817 C C . ASN A 1 508 ? 35.650 -1.850 -19.270 1.00 83.02 544 ASN A C 1
ATOM 3818 O O . ASN A 1 508 ? 35.131 -0.794 -18.902 1.00 90.87 544 ASN A O 1
ATOM 3823 N N . ALA A 1 509 ? 35.722 -2.943 -18.513 1.00 126.71 545 ALA A N 1
ATOM 3824 C CA . ALA A 1 509 ? 35.069 -3.057 -17.212 1.00 125.92 545 ALA A CA 1
ATOM 3825 C C . ALA A 1 509 ? 33.574 -2.781 -17.335 1.00 126.45 545 ALA A C 1
ATOM 3826 O O . ALA A 1 509 ? 32.990 -2.075 -16.513 1.00 105.19 545 ALA A O 1
ATOM 3828 N N . ILE A 1 510 ? 32.965 -3.348 -18.372 1.00 142.52 546 ILE A N 1
ATOM 3829 C CA . ILE A 1 510 ? 31.549 -3.138 -18.646 1.00 138.55 546 ILE A CA 1
ATOM 3830 C C . ILE A 1 510 ? 30.668 -3.970 -17.721 1.00 134.91 546 ILE A C 1
ATOM 3831 O O . ILE A 1 510 ? 29.451 -3.794 -17.686 1.00 143.94 546 ILE A O 1
ATOM 3836 N N . GLU A 1 511 ? 31.284 -4.887 -16.981 1.00 89.29 547 GLU A N 1
ATOM 3837 C CA . GLU A 1 511 ? 30.548 -5.685 -16.011 1.00 96.16 547 GLU A CA 1
ATOM 3838 C C . GLU A 1 511 ? 31.296 -5.721 -14.685 1.00 107.23 547 GLU A C 1
ATOM 3839 O O . GLU A 1 511 ? 32.495 -5.453 -14.628 1.00 108.43 547 GLU A O 1
ATOM 3845 N N . MET A 1 512 ? 30.577 -6.038 -13.615 1.00 120.37 548 MET A N 1
ATOM 3846 C CA . MET A 1 512 ? 31.195 -6.203 -12.308 1.00 113.18 548 MET A CA 1
ATOM 3847 C C . MET A 1 512 ? 30.489 -7.330 -11.572 1.00 113.91 548 MET A C 1
ATOM 3848 O O . MET A 1 512 ? 29.349 -7.662 -11.886 1.00 116.60 548 MET A O 1
ATOM 3853 N N . GLY A 1 513 ? 31.170 -7.931 -10.606 1.00 85.92 549 GLY A N 1
ATOM 3854 C CA . GLY A 1 513 ? 30.584 -9.022 -9.849 1.00 91.57 549 GLY A CA 1
ATOM 3855 C C . GLY A 1 513 ? 31.142 -9.065 -8.446 1.00 85.35 549 GLY A C 1
ATOM 3856 O O . GLY A 1 513 ? 32.082 -8.338 -8.133 1.00 74.43 549 GLY A O 1
ATOM 3857 N N . GLY A 1 514 ? 30.569 -9.907 -7.593 1.00 84.34 550 GLY A N 1
ATOM 3858 C CA . GLY A 1 514 ? 31.078 -10.032 -6.239 1.00 83.25 550 GLY A CA 1
ATOM 3859 C C . GLY A 1 514 ? 30.259 -10.929 -5.335 1.00 76.24 550 GLY A C 1
ATOM 3860 O O . GLY A 1 514 ? 29.274 -11.527 -5.764 1.00 67.55 550 GLY A O 1
ATOM 3861 N N . SER A 1 515 ? 30.669 -11.015 -4.073 1.00 83.54 551 SER A N 1
ATOM 3862 C CA . SER A 1 515 ? 29.979 -11.857 -3.105 1.00 84.81 551 SER A CA 1
ATOM 3863 C C . SER A 1 515 ? 30.279 -11.479 -1.656 1.00 87.35 551 SER A C 1
ATOM 3864 O O . SER A 1 515 ? 31.228 -10.736 -1.367 1.00 84.71 551 SER A O 1
ATOM 3867 N N . PHE A 1 516 ? 29.447 -11.998 -0.755 1.00 89.46 552 PHE A N 1
ATOM 3868 C CA . PHE A 1 516 ? 29.672 -11.885 0.683 1.00 83.93 552 PHE A CA 1
ATOM 3869 C C . PHE A 1 516 ? 28.904 -12.961 1.449 1.00 74.63 552 PHE A C 1
ATOM 3870 O O . PHE A 1 516 ? 27.745 -13.244 1.148 1.00 71.39 552 PHE A O 1
ATOM 3878 N N . SER A 1 517 ? 29.566 -13.565 2.431 1.00 54.43 553 SER A N 1
ATOM 3879 C CA . SER A 1 517 ? 28.953 -14.603 3.253 1.00 68.84 553 SER A CA 1
ATOM 3880 C C . SER A 1 517 ? 29.165 -14.300 4.732 1.00 90.28 553 SER A C 1
ATOM 3881 O O . SER A 1 517 ? 29.977 -13.442 5.082 1.00 89.09 553 SER A O 1
ATOM 3884 N N . PHE A 1 518 ? 28.440 -15.002 5.599 1.00 110.10 554 PHE A N 1
ATOM 3885 C CA . PHE A 1 518 ? 28.525 -14.734 7.031 1.00 96.52 554 PHE A CA 1
ATOM 3886 C C . PHE A 1 518 ? 28.021 -15.902 7.879 1.00 88.59 554 PHE A C 1
ATOM 3887 O O . PHE A 1 518 ? 26.850 -16.268 7.802 1.00 95.41 554 PHE A O 1
ATOM 3895 N N . PRO A 1 519 ? 28.920 -16.499 8.679 1.00 166.93 555 PRO A N 1
ATOM 3896 C CA . PRO A 1 519 ? 28.585 -17.485 9.708 1.00 172.60 555 PRO A CA 1
ATOM 3897 C C . PRO A 1 519 ? 28.618 -16.859 11.102 1.00 183.04 555 PRO A C 1
ATOM 3898 O O . PRO A 1 519 ? 29.088 -15.731 11.257 1.00 186.18 555 PRO A O 1
ATOM 3902 N N . GLY A 1 520 ? 28.136 -17.588 12.103 1.00 180.35 556 GLY A N 1
ATOM 3903 C CA . GLY A 1 520 ? 28.159 -17.109 13.475 1.00 175.47 556 GLY A CA 1
ATOM 3904 C C . GLY A 1 520 ? 28.322 -18.238 14.474 1.00 175.91 556 GLY A C 1
ATOM 3905 O O . GLY A 1 520 ? 28.181 -19.409 14.123 1.00 183.87 556 GLY A O 1
ATOM 3906 N N . ASN A 1 521 ? 28.622 -17.886 15.721 1.00 177.86 557 ASN A N 1
ATOM 3907 C CA . ASN A 1 521 ? 28.789 -18.877 16.781 1.00 181.00 557 ASN A CA 1
ATOM 3908 C C . ASN A 1 521 ? 27.508 -19.664 17.042 1.00 194.46 557 ASN A C 1
ATOM 3909 O O . ASN A 1 521 ? 27.535 -20.890 17.162 1.00 210.56 557 ASN A O 1
ATOM 3914 N N . GLN A 1 527 ? 24.569 -17.550 14.955 1.00 104.41 563 GLN A N 1
ATOM 3915 C CA . GLN A 1 527 ? 23.388 -18.408 14.952 1.00 113.00 563 GLN A CA 1
ATOM 3916 C C . GLN A 1 527 ? 22.563 -18.157 13.702 1.00 125.98 563 GLN A C 1
ATOM 3917 O O . GLN A 1 527 ? 21.676 -18.932 13.356 1.00 138.09 563 GLN A O 1
ATOM 3923 N N . GLU A 1 528 ? 22.880 -17.057 13.036 1.00 184.07 564 GLU A N 1
ATOM 3924 C CA . GLU A 1 528 ? 22.203 -16.617 11.833 1.00 171.91 564 GLU A CA 1
ATOM 3925 C C . GLU A 1 528 ? 23.210 -16.585 10.722 1.00 169.47 564 GLU A C 1
ATOM 3926 O O . GLU A 1 528 ? 24.283 -16.032 10.899 1.00 176.09 564 GLU A O 1
ATOM 3932 N N . LYS A 1 529 ? 22.880 -17.166 9.577 1.00 84.10 565 LYS A N 1
ATOM 3933 C CA . LYS A 1 529 ? 23.867 -17.337 8.533 1.00 78.58 565 LYS A CA 1
ATOM 3934 C C . LYS A 1 529 ? 23.424 -16.796 7.217 1.00 75.84 565 LYS A C 1
ATOM 3935 O O . LYS A 1 529 ? 22.243 -16.562 6.993 1.00 76.50 565 LYS A O 1
ATOM 3941 N N . ALA A 1 530 ? 24.377 -16.602 6.315 1.00 137.33 566 ALA A N 1
ATOM 3942 C CA . ALA A 1 530 ? 23.967 -15.958 5.067 1.00 125.57 566 ALA A CA 1
ATOM 3943 C C . ALA A 1 530 ? 25.020 -16.093 3.970 1.00 115.20 566 ALA A C 1
ATOM 3944 O O . ALA A 1 530 ? 26.204 -16.293 4.251 1.00 111.88 566 ALA A O 1
ATOM 3946 N N . SER A 1 531 ? 24.577 -15.971 2.721 1.00 85.63 567 SER A N 1
ATOM 3947 C CA . SER A 1 531 ? 25.474 -16.004 1.568 1.00 88.87 567 SER A CA 1
ATOM 3948 C C . SER A 1 531 ? 24.815 -15.358 0.350 1.00 87.94 567 SER A C 1
ATOM 3949 O O . SER A 1 531 ? 23.683 -15.692 -0.002 1.00 93.93 567 SER A O 1
ATOM 3952 N N . VAL A 1 532 ? 25.528 -14.434 -0.291 1.00 91.69 568 VAL A N 1
ATOM 3953 C CA . VAL A 1 532 ? 24.992 -13.697 -1.435 1.00 79.87 568 VAL A CA 1
ATOM 3954 C C . VAL A 1 532 ? 26.043 -13.481 -2.526 1.00 83.03 568 VAL A C 1
ATOM 3955 O O . VAL A 1 532 ? 27.167 -13.062 -2.240 1.00 95.93 568 VAL A O 1
ATOM 3959 N N . VAL A 1 533 ? 25.670 -13.775 -3.771 1.00 82.38 569 VAL A N 1
ATOM 3960 C CA . VAL A 1 533 ? 26.515 -13.485 -4.929 1.00 67.69 569 VAL A CA 1
ATOM 3961 C C . VAL A 1 533 ? 25.776 -12.554 -5.891 1.00 60.17 569 VAL A C 1
ATOM 3962 O O . VAL A 1 533 ? 24.551 -12.603 -5.983 1.00 71.49 569 VAL A O 1
ATOM 3966 N N . PHE A 1 534 ? 26.512 -11.706 -6.605 1.00 60.32 570 PHE A N 1
ATOM 3967 C CA . PHE A 1 534 ? 25.877 -10.721 -7.480 1.00 60.65 570 PHE A CA 1
ATOM 3968 C C . PHE A 1 534 ? 26.691 -10.360 -8.721 1.00 79.81 570 PHE A C 1
ATOM 3969 O O . PHE A 1 534 ? 27.921 -10.485 -8.735 1.00 91.42 570 PHE A O 1
ATOM 3977 N N . GLY A 1 535 ? 25.986 -9.891 -9.749 1.00 92.41 571 GLY A N 1
ATOM 3978 C CA . GLY A 1 535 ? 26.611 -9.441 -10.983 1.00 84.17 571 GLY A CA 1
ATOM 3979 C C . GLY A 1 535 ? 25.811 -8.347 -11.672 1.00 87.71 571 GLY A C 1
ATOM 3980 O O . GLY A 1 535 ? 24.584 -8.412 -11.734 1.00 85.02 571 GLY A O 1
ATOM 3981 N N . ALA A 1 536 ? 26.509 -7.341 -12.195 1.00 89.93 572 ALA A N 1
ATOM 3982 C CA . ALA A 1 536 ? 25.863 -6.199 -12.839 1.00 94.04 572 ALA A CA 1
ATOM 3983 C C . ALA A 1 536 ? 26.602 -5.745 -14.098 1.00 87.90 572 ALA A C 1
ATOM 3984 O O . ALA A 1 536 ? 27.755 -6.116 -14.321 1.00 100.03 572 ALA A O 1
ATOM 3986 N N . LYS A 1 537 ? 25.931 -4.931 -14.911 1.00 87.92 573 LYS A N 1
ATOM 3987 C CA . LYS A 1 537 ? 26.501 -4.455 -16.170 1.00 85.35 573 LYS A CA 1
ATOM 3988 C C . LYS A 1 537 ? 26.524 -2.930 -16.282 1.00 109.52 573 LYS A C 1
ATOM 3989 O O . LYS A 1 537 ? 25.523 -2.259 -16.029 1.00 121.47 573 LYS A O 1
ATOM 3995 N N . ARG A 1 538 ? 27.678 -2.399 -16.673 1.00 189.10 574 ARG A N 1
ATOM 3996 C CA . ARG A 1 538 ? 27.865 -0.969 -16.893 1.00 188.26 574 ARG A CA 1
ATOM 3997 C C . ARG A 1 538 ? 27.049 -0.489 -18.090 1.00 179.45 574 ARG A C 1
ATOM 3998 O O . ARG A 1 538 ? 27.059 -1.116 -19.149 1.00 160.64 574 ARG A O 1
ATOM 4006 N N . GLN A 1 539 ? 26.339 0.623 -17.918 1.00 126.66 575 GLN A N 1
ATOM 4007 C CA . GLN A 1 539 ? 25.466 1.134 -18.971 1.00 143.26 575 GLN A CA 1
ATOM 4008 C C . GLN A 1 539 ? 25.578 2.646 -19.179 1.00 152.65 575 GLN A C 1
ATOM 4009 O O . GLN A 1 539 ? 25.668 3.116 -20.314 1.00 154.75 575 GLN A O 1
ATOM 4015 N N . GLN A 1 540 ? 25.574 3.402 -18.085 1.00 167.97 576 GLN A N 1
ATOM 4016 C CA . GLN A 1 540 ? 25.588 4.859 -18.161 1.00 161.01 576 GLN A CA 1
ATOM 4017 C C . GLN A 1 540 ? 26.976 5.418 -17.866 1.00 155.09 576 GLN A C 1
ATOM 4018 O O . GLN A 1 540 ? 27.155 6.197 -16.930 1.00 151.82 576 GLN A O 1
ATOM 4024 N N . SER B 1 6 ? 13.947 -52.556 -45.625 1.00 185.85 42 SER B N 1
ATOM 4025 C CA . SER B 1 6 ? 15.030 -53.263 -44.952 1.00 179.66 42 SER B CA 1
ATOM 4026 C C . SER B 1 6 ? 15.738 -52.365 -43.943 1.00 185.48 42 SER B C 1
ATOM 4027 O O . SER B 1 6 ? 15.175 -52.019 -42.904 1.00 189.66 42 SER B O 1
ATOM 4030 N N . GLY B 1 7 ? 16.973 -51.990 -44.256 1.00 144.87 43 GLY B N 1
ATOM 4031 C CA . GLY B 1 7 ? 17.766 -51.160 -43.368 1.00 144.36 43 GLY B CA 1
ATOM 4032 C C . GLY B 1 7 ? 18.773 -51.976 -42.580 1.00 137.72 43 GLY B C 1
ATOM 4033 O O . GLY B 1 7 ? 19.207 -51.574 -41.500 1.00 132.88 43 GLY B O 1
ATOM 4034 N N . ALA B 1 8 ? 19.142 -53.130 -43.125 1.00 187.62 44 ALA B N 1
ATOM 4035 C CA . ALA B 1 8 ? 20.110 -54.012 -42.484 1.00 178.01 44 ALA B CA 1
ATOM 4036 C C . ALA B 1 8 ? 21.475 -53.866 -43.144 1.00 168.87 44 ALA B C 1
ATOM 4037 O O . ALA B 1 8 ? 21.584 -53.895 -44.369 1.00 153.26 44 ALA B O 1
ATOM 4039 N N . ALA B 1 9 ? 22.517 -53.715 -42.332 1.00 98.88 45 ALA B N 1
ATOM 4040 C CA . ALA B 1 9 ? 23.857 -53.468 -42.858 1.00 103.25 45 ALA B CA 1
ATOM 4041 C C . ALA B 1 9 ? 24.776 -54.685 -42.774 1.00 101.27 45 ALA B C 1
ATOM 4042 O O . ALA B 1 9 ? 24.318 -55.813 -42.583 1.00 96.60 45 ALA B O 1
ATOM 4044 N N . TYR B 1 10 ? 26.075 -54.438 -42.925 1.00 106.00 46 TYR B N 1
ATOM 4045 C CA . TYR B 1 10 ? 27.082 -55.495 -42.941 1.00 106.27 46 TYR B CA 1
ATOM 4046 C C . TYR B 1 10 ? 27.074 -56.323 -41.664 1.00 99.59 46 TYR B C 1
ATOM 4047 O O . TYR B 1 10 ? 26.729 -57.504 -41.680 1.00 99.13 46 TYR B O 1
ATOM 4056 N N . GLY B 1 11 ? 27.462 -55.698 -40.559 1.00 97.85 47 GLY B N 1
ATOM 4057 C CA . GLY B 1 11 ? 27.537 -56.393 -39.290 1.00 92.00 47 GLY B CA 1
ATOM 4058 C C . GLY B 1 11 ? 27.057 -55.559 -38.121 1.00 89.68 47 GLY B C 1
ATOM 4059 O O . GLY B 1 11 ? 26.935 -54.338 -38.221 1.00 92.96 47 GLY B O 1
ATOM 4060 N N . PHE B 1 12 ? 26.784 -56.226 -37.005 1.00 84.56 48 PHE B N 1
ATOM 4061 C CA . PHE B 1 12 ? 26.326 -55.543 -35.803 1.00 81.20 48 PHE B CA 1
ATOM 4062 C C . PHE B 1 12 ? 27.130 -55.978 -34.587 1.00 78.26 48 PHE B C 1
ATOM 4063 O O . PHE B 1 12 ? 27.591 -57.118 -34.511 1.00 76.86 48 PHE B O 1
ATOM 4071 N N . ALA B 1 13 ? 27.294 -55.065 -33.637 1.00 98.70 49 ALA B N 1
ATOM 4072 C CA . ALA B 1 13 ? 27.998 -55.376 -32.400 1.00 98.80 49 ALA B CA 1
ATOM 4073 C C . ALA B 1 13 ? 27.320 -54.699 -31.216 1.00 106.90 49 ALA B C 1
ATOM 4074 O O . ALA B 1 13 ? 26.753 -53.619 -31.353 1.00 114.75 49 ALA B O 1
ATOM 4076 N N . VAL B 1 14 ? 27.368 -55.344 -30.055 1.00 83.07 50 VAL B N 1
ATOM 4077 C CA . VAL B 1 14 ? 26.838 -54.745 -28.835 1.00 83.29 50 VAL B CA 1
ATOM 4078 C C . VAL B 1 14 ? 27.802 -54.960 -27.672 1.00 81.09 50 VAL B C 1
ATOM 4079 O O . VAL B 1 14 ? 28.271 -56.074 -27.440 1.00 85.22 50 VAL B O 1
ATOM 4083 N N . LYS B 1 15 ? 28.112 -53.885 -26.955 1.00 63.81 51 LYS B N 1
ATOM 4084 C CA . LYS B 1 15 ? 29.064 -53.962 -25.854 1.00 62.49 51 LYS B CA 1
ATOM 4085 C C . LYS B 1 15 ? 28.521 -54.827 -24.723 1.00 59.94 51 LYS B C 1
ATOM 4086 O O . LYS B 1 15 ? 27.409 -54.606 -24.244 1.00 59.48 51 LYS B O 1
ATOM 4092 N N . LEU B 1 16 ? 29.310 -55.818 -24.315 1.00 84.98 52 LEU B N 1
ATOM 4093 C CA . LEU B 1 16 ? 28.925 -56.720 -23.236 1.00 67.43 52 LEU B CA 1
ATOM 4094 C C . LEU B 1 16 ? 28.633 -55.934 -21.962 1.00 83.38 52 LEU B C 1
ATOM 4095 O O . LEU B 1 16 ? 29.529 -55.311 -21.393 1.00 85.48 52 LEU B O 1
ATOM 4100 N N . PRO B 1 17 ? 27.366 -55.959 -21.520 1.00 75.18 53 PRO B N 1
ATOM 4101 C CA . PRO B 1 17 ? 26.860 -55.156 -20.401 1.00 60.66 53 PRO B CA 1
ATOM 4102 C C . PRO B 1 17 ? 27.630 -55.369 -19.104 1.00 58.85 53 PRO B C 1
ATOM 4103 O O . PRO B 1 17 ? 27.852 -56.507 -18.690 1.00 57.84 53 PRO B O 1
ATOM 4107 N N . ARG B 1 18 ? 28.037 -54.270 -18.479 1.00 59.42 54 ARG B N 1
ATOM 4108 C CA . ARG B 1 18 ? 28.656 -54.309 -17.162 1.00 60.75 54 ARG B CA 1
ATOM 4109 C C . ARG B 1 18 ? 28.116 -53.166 -16.313 1.00 65.42 54 ARG B C 1
ATOM 4110 O O . ARG B 1 18 ? 28.290 -51.996 -16.653 1.00 62.15 54 ARG B O 1
ATOM 4118 N N . ARG B 1 19 ? 27.455 -53.505 -15.211 1.00 112.36 55 ARG B N 1
ATOM 4119 C CA . ARG B 1 19 ? 26.916 -52.486 -14.320 1.00 98.04 55 ARG B CA 1
ATOM 4120 C C . ARG B 1 19 ? 27.977 -52.013 -13.332 1.00 80.19 55 ARG B C 1
ATOM 4121 O O . ARG B 1 19 ? 28.867 -52.772 -12.948 1.00 72.21 55 ARG B O 1
ATOM 4129 N N . ASN B 1 20 ? 27.878 -50.750 -12.932 1.00 69.86 56 ASN B N 1
ATOM 4130 C CA . ASN B 1 20 ? 28.829 -50.159 -11.999 1.00 71.77 56 ASN B CA 1
ATOM 4131 C C . ASN B 1 20 ? 28.592 -50.662 -10.576 1.00 85.24 56 ASN B C 1
ATOM 4132 O O . ASN B 1 20 ? 28.125 -49.918 -9.712 1.00 91.97 56 ASN B O 1
ATOM 4137 N N . ALA B 1 21 ? 28.916 -51.932 -10.344 1.00 90.11 57 ALA B N 1
ATOM 4138 C CA . ALA B 1 21 ? 28.721 -52.564 -9.042 1.00 84.14 57 ALA B CA 1
ATOM 4139 C C . ALA B 1 21 ? 29.626 -51.941 -7.987 1.00 89.06 57 ALA B C 1
ATOM 4140 O O . ALA B 1 21 ? 30.664 -52.496 -7.629 1.00 102.30 57 ALA B O 1
ATOM 4142 N N . HIS B 1 22 ? 29.208 -50.785 -7.487 1.00 107.77 58 HIS B N 1
ATOM 4143 C CA . HIS B 1 22 ? 29.984 -50.018 -6.529 1.00 116.43 58 HIS B CA 1
ATOM 4144 C C . HIS B 1 22 ? 29.354 -50.171 -5.153 1.00 113.61 58 HIS B C 1
ATOM 4145 O O . HIS B 1 22 ? 28.211 -50.616 -5.038 1.00 130.87 58 HIS B O 1
ATOM 4152 N N . PHE B 1 23 ? 30.092 -49.807 -4.108 1.00 98.17 59 PHE B N 1
ATOM 4153 C CA . PHE B 1 23 ? 29.471 -49.593 -2.805 1.00 110.79 59 PHE B CA 1
ATOM 4154 C C . PHE B 1 23 ? 28.552 -48.382 -2.964 1.00 113.42 59 PHE B C 1
ATOM 4155 O O . PHE B 1 23 ? 28.630 -47.679 -3.971 1.00 103.39 59 PHE B O 1
ATOM 4163 N N . ASN B 1 24 ? 27.683 -48.131 -1.991 1.00 191.15 60 ASN B N 1
ATOM 4164 C CA . ASN B 1 24 ? 26.528 -47.272 -2.256 1.00 194.02 60 ASN B CA 1
ATOM 4165 C C . ASN B 1 24 ? 26.365 -45.858 -1.678 1.00 197.52 60 ASN B C 1
ATOM 4166 O O . ASN B 1 24 ? 25.511 -45.637 -0.819 1.00 193.48 60 ASN B O 1
ATOM 4171 N N . PRO B 1 25 ? 27.190 -44.901 -2.139 1.00 122.37 61 PRO B N 1
ATOM 4172 C CA . PRO B 1 25 ? 26.768 -43.499 -2.084 1.00 128.07 61 PRO B CA 1
ATOM 4173 C C . PRO B 1 25 ? 25.990 -43.053 -3.322 1.00 126.10 61 PRO B C 1
ATOM 4174 O O . PRO B 1 25 ? 26.293 -42.004 -3.894 1.00 115.35 61 PRO B O 1
ATOM 4178 N N . LYS B 1 26 ? 25.015 -43.863 -3.731 1.00 140.69 62 LYS B N 1
ATOM 4179 C CA . LYS B 1 26 ? 24.215 -43.629 -4.938 1.00 138.20 62 LYS B CA 1
ATOM 4180 C C . LYS B 1 26 ? 25.046 -43.653 -6.226 1.00 141.90 62 LYS B C 1
ATOM 4181 O O . LYS B 1 26 ? 24.601 -43.187 -7.275 1.00 156.55 62 LYS B O 1
ATOM 4187 N N . TYR B 1 27 ? 26.252 -44.204 -6.142 1.00 112.00 63 TYR B N 1
ATOM 4188 C CA . TYR B 1 27 ? 27.092 -44.382 -7.319 1.00 110.18 63 TYR B CA 1
ATOM 4189 C C . TYR B 1 27 ? 26.873 -45.777 -7.887 1.00 110.18 63 TYR B C 1
ATOM 4190 O O . TYR B 1 27 ? 27.161 -46.039 -9.055 1.00 110.16 63 TYR B O 1
ATOM 4199 N N . LYS B 1 28 ? 26.363 -46.667 -7.041 1.00 94.75 64 LYS B N 1
ATOM 4200 C CA . LYS B 1 28 ? 26.056 -48.036 -7.433 1.00 89.94 64 LYS B CA 1
ATOM 4201 C C . LYS B 1 28 ? 25.033 -48.061 -8.559 1.00 79.21 64 LYS B C 1
ATOM 4202 O O . LYS B 1 28 ? 23.944 -47.503 -8.430 1.00 81.74 64 LYS B O 1
ATOM 4208 N N . GLU B 1 29 ? 25.387 -48.707 -9.665 1.00 87.30 65 GLU B N 1
ATOM 4209 C CA . GLU B 1 29 ? 24.461 -48.836 -10.780 1.00 102.84 65 GLU B CA 1
ATOM 4210 C C . GLU B 1 29 ? 23.496 -49.989 -10.548 1.00 105.97 65 GLU B C 1
ATOM 4211 O O . GLU B 1 29 ? 23.889 -51.156 -10.537 1.00 96.85 65 GLU B O 1
ATOM 4217 N N . LYS B 1 30 ? 22.230 -49.639 -10.358 1.00 79.86 66 LYS B N 1
ATOM 4218 C CA . LYS B 1 30 ? 21.167 -50.605 -10.119 1.00 75.65 66 LYS B CA 1
ATOM 4219 C C . LYS B 1 30 ? 21.030 -51.610 -11.258 1.00 69.44 66 LYS B C 1
ATOM 4220 O O . LYS B 1 30 ? 21.113 -52.820 -11.043 1.00 69.61 66 LYS B O 1
ATOM 4226 N N . HIS B 1 31 ? 20.829 -51.101 -12.468 1.00 77.86 67 HIS B N 1
ATOM 4227 C CA . HIS B 1 31 ? 20.541 -51.953 -13.615 1.00 93.54 67 HIS B CA 1
ATOM 4228 C C . HIS B 1 31 ? 21.314 -51.517 -14.856 1.00 101.21 67 HIS B C 1
ATOM 4229 O O . HIS B 1 31 ? 21.460 -50.323 -15.121 1.00 103.65 67 HIS B O 1
ATOM 4236 N N . LYS B 1 32 ? 21.814 -52.492 -15.608 1.00 80.20 68 LYS B N 1
ATOM 4237 C CA . LYS B 1 32 ? 22.445 -52.227 -16.896 1.00 64.09 68 LYS B CA 1
ATOM 4238 C C . LYS B 1 32 ? 21.705 -52.998 -17.985 1.00 68.28 68 LYS B C 1
ATOM 4239 O O . LYS B 1 32 ? 22.072 -54.126 -18.315 1.00 76.31 68 LYS B O 1
ATOM 4245 N N . PRO B 1 33 ? 20.653 -52.382 -18.544 1.00 74.20 69 PRO B N 1
ATOM 4246 C CA . PRO B 1 33 ? 19.722 -53.036 -19.469 1.00 83.16 69 PRO B CA 1
ATOM 4247 C C . PRO B 1 33 ? 20.218 -53.081 -20.909 1.00 86.39 69 PRO B C 1
ATOM 4248 O O . PRO B 1 33 ? 21.134 -52.348 -21.281 1.00 89.89 69 PRO B O 1
ATOM 4252 N N . LEU B 1 34 ? 19.601 -53.946 -21.707 1.00 96.95 70 LEU B N 1
ATOM 4253 C CA . LEU B 1 34 ? 19.867 -54.010 -23.137 1.00 96.75 70 LEU B CA 1
ATOM 4254 C C . LEU B 1 34 ? 18.745 -53.315 -23.896 1.00 108.19 70 LEU B C 1
ATOM 4255 O O . LEU B 1 34 ? 17.660 -53.102 -23.356 1.00 120.42 70 LEU B O 1
ATOM 4260 N N . GLY B 1 35 ? 19.010 -52.960 -25.148 1.00 101.95 71 GLY B N 1
ATOM 4261 C CA . GLY B 1 35 ? 18.019 -52.290 -25.969 1.00 100.44 71 GLY B CA 1
ATOM 4262 C C . GLY B 1 35 ? 18.359 -52.342 -27.444 1.00 105.07 71 GLY B C 1
ATOM 4263 O O . GLY B 1 35 ? 19.489 -52.652 -27.820 1.00 108.67 71 GLY B O 1
ATOM 4264 N N . SER B 1 36 ? 17.373 -52.039 -28.282 1.00 106.20 72 SER B N 1
ATOM 4265 C CA . SER B 1 36 ? 17.572 -52.023 -29.726 1.00 110.27 72 SER B CA 1
ATOM 4266 C C . SER B 1 36 ? 18.525 -50.903 -30.126 1.00 111.31 72 SER B C 1
ATOM 4267 O O . SER B 1 36 ? 19.196 -50.982 -31.155 1.00 112.98 72 SER B O 1
ATOM 4270 N N . MET B 1 37 ? 18.580 -49.860 -29.304 1.00 113.94 73 MET B N 1
ATOM 4271 C CA . MET B 1 37 ? 19.459 -48.725 -29.556 1.00 115.61 73 MET B CA 1
ATOM 4272 C C . MET B 1 37 ? 20.888 -49.018 -29.109 1.00 105.34 73 MET B C 1
ATOM 4273 O O . MET B 1 37 ? 21.812 -48.271 -29.431 1.00 113.06 73 MET B O 1
ATOM 4278 N N . ASP B 1 38 ? 21.063 -50.106 -28.366 1.00 97.04 74 ASP B N 1
ATOM 4279 C CA . ASP B 1 38 ? 22.384 -50.488 -27.877 1.00 99.96 74 ASP B CA 1
ATOM 4280 C C . ASP B 1 38 ? 23.180 -51.258 -28.926 1.00 98.12 74 ASP B C 1
ATOM 4281 O O . ASP B 1 38 ? 24.377 -51.493 -28.759 1.00 89.88 74 ASP B O 1
ATOM 4286 N N . TRP B 1 39 ? 22.510 -51.652 -30.005 1.00 95.30 75 TRP B N 1
ATOM 4287 C CA . TRP B 1 39 ? 23.195 -52.241 -31.148 1.00 92.76 75 TRP B CA 1
ATOM 4288 C C . TRP B 1 39 ? 23.937 -51.148 -31.903 1.00 87.21 75 TRP B C 1
ATOM 4289 O O . TRP B 1 39 ? 23.439 -50.030 -32.038 1.00 91.57 75 TRP B O 1
ATOM 4300 N N . LYS B 1 40 ? 25.129 -51.467 -32.394 1.00 107.07 76 LYS B N 1
ATOM 4301 C CA . LYS B 1 40 ? 25.868 -50.535 -33.236 1.00 114.47 76 LYS B CA 1
ATOM 4302 C C . LYS B 1 40 ? 26.290 -51.192 -34.549 1.00 108.68 76 LYS B C 1
ATOM 4303 O O . LYS B 1 40 ? 26.664 -52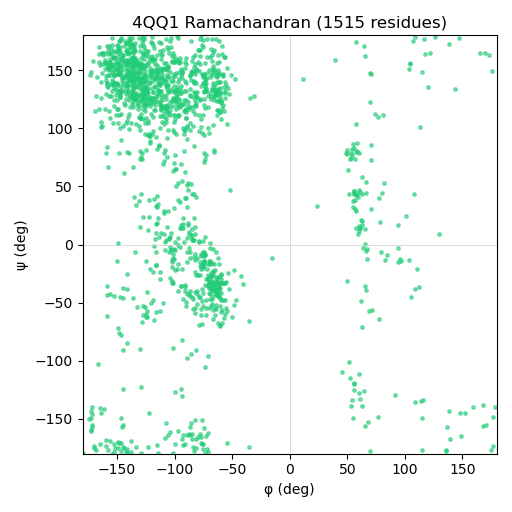.369 -34.583 1.00 106.96 76 LYS B O 1
ATOM 4309 N N . LYS B 1 41 ? 26.216 -50.414 -35.624 1.00 94.92 77 LYS B N 1
ATOM 4310 C CA . LYS B 1 41 ? 26.424 -50.920 -36.975 1.00 98.83 77 LYS B CA 1
ATOM 4311 C C . LYS B 1 41 ? 27.894 -50.918 -37.376 1.00 103.36 77 LYS B C 1
ATOM 4312 O O . LYS B 1 41 ? 28.604 -49.933 -37.173 1.00 107.89 77 LYS B O 1
ATOM 4318 N N . LEU B 1 42 ? 28.341 -52.029 -37.952 1.00 135.95 78 LEU B N 1
ATOM 4319 C CA . LEU B 1 42 ? 29.715 -52.156 -38.419 1.00 136.84 78 LEU B CA 1
ATOM 4320 C C . LEU B 1 42 ? 29.826 -51.723 -39.876 1.00 144.12 78 LEU B C 1
ATOM 4321 O O . LEU B 1 42 ? 28.867 -51.835 -40.639 1.00 145.41 78 LEU B O 1
ATOM 4326 N N . GLN B 1 43 ? 31.000 -51.233 -40.259 1.00 122.62 79 GLN B N 1
ATOM 4327 C CA . GLN B 1 43 ? 31.218 -50.763 -41.622 1.00 132.11 79 GLN B CA 1
ATOM 4328 C C . GLN B 1 43 ? 31.983 -51.787 -42.459 1.00 136.09 79 GLN B C 1
ATOM 4329 O O . GLN B 1 43 ? 32.333 -52.861 -41.970 1.00 133.31 79 GLN B O 1
ATOM 4335 N N . ARG B 1 44 ? 32.237 -51.442 -43.718 1.00 143.79 80 ARG B N 1
ATOM 4336 C CA . ARG B 1 44 ? 32.857 -52.362 -44.670 1.00 145.83 80 ARG B CA 1
ATOM 4337 C C . ARG B 1 44 ? 34.259 -52.789 -44.242 1.00 148.49 80 ARG B C 1
ATOM 4338 O O . ARG B 1 44 ? 34.996 -52.014 -43.631 1.00 151.61 80 ARG B O 1
ATOM 4346 N N . GLY B 1 45 ? 34.620 -54.026 -44.569 1.00 146.20 81 GLY B N 1
ATOM 4347 C CA . GLY B 1 45 ? 35.932 -54.552 -44.240 1.00 148.42 81 GLY B CA 1
ATOM 4348 C C . GLY B 1 45 ? 35.920 -56.049 -43.996 1.00 144.94 81 GLY B C 1
ATOM 4349 O O . GLY B 1 45 ? 34.961 -56.737 -44.347 1.00 141.14 81 GLY B O 1
ATOM 4350 N N . GLU B 1 46 ? 36.993 -56.553 -43.394 1.00 145.41 82 GLU B N 1
ATOM 4351 C CA . GLU B 1 46 ? 37.095 -57.969 -43.057 1.00 139.03 82 GLU B CA 1
ATOM 4352 C C . GLU B 1 46 ? 36.216 -58.305 -41.854 1.00 128.02 82 GLU B C 1
ATOM 4353 O O . GLU B 1 46 ? 36.033 -57.472 -40.966 1.00 125.97 82 GLU B O 1
ATOM 4359 N N . PRO B 1 47 ? 35.665 -59.529 -41.825 1.00 135.46 83 PRO B N 1
ATOM 4360 C CA . PRO B 1 47 ? 34.775 -59.971 -40.746 1.00 127.73 83 PRO B CA 1
ATOM 4361 C C . PRO B 1 47 ? 35.446 -59.979 -39.374 1.00 126.99 83 PRO B C 1
ATOM 4362 O O . PRO B 1 47 ? 34.764 -59.819 -38.362 1.00 123.19 83 PRO B O 1
ATOM 4366 N N . ASN B 1 48 ? 36.763 -60.160 -39.343 1.00 130.41 84 ASN B N 1
ATOM 4367 C CA . ASN B 1 48 ? 37.485 -60.278 -38.080 1.00 129.81 84 ASN B CA 1
ATOM 4368 C C . ASN B 1 48 ? 38.089 -58.965 -37.591 1.00 133.54 84 ASN B C 1
ATOM 4369 O O . ASN B 1 48 ? 38.932 -58.962 -36.694 1.00 145.41 84 ASN B O 1
ATOM 4374 N N . SER B 1 49 ? 37.657 -57.853 -38.175 1.00 123.10 85 SER B N 1
ATOM 4375 C CA . SER B 1 49 ? 38.197 -56.552 -37.799 1.00 127.10 85 SER B CA 1
ATOM 4376 C C . SER B 1 49 ? 37.170 -55.431 -37.916 1.00 124.54 85 SER B C 1
ATOM 4377 O O . SER B 1 49 ? 36.539 -55.257 -38.959 1.00 124.60 85 SER B O 1
ATOM 4380 N N . PHE B 1 50 ? 37.009 -54.676 -36.834 1.00 122.40 86 PHE B N 1
ATOM 4381 C CA . PHE B 1 50 ? 36.153 -53.494 -36.832 1.00 122.75 86 PHE B CA 1
ATOM 4382 C C . PHE B 1 50 ? 36.609 -52.493 -35.772 1.00 124.14 86 PHE B C 1
ATOM 4383 O O . PHE B 1 50 ? 37.481 -52.797 -34.960 1.00 123.96 86 PHE B O 1
ATOM 4391 N N . SER B 1 51 ? 36.010 -51.304 -35.793 1.00 125.56 87 SER B N 1
ATOM 4392 C CA . SER B 1 51 ? 36.445 -50.174 -34.968 1.00 129.09 87 SER B CA 1
ATOM 4393 C C . SER B 1 51 ? 36.625 -50.500 -33.485 1.00 122.50 87 SER B C 1
ATOM 4394 O O . SER B 1 51 ? 37.730 -50.395 -32.944 1.00 126.39 87 SER B O 1
ATOM 4397 N N . GLU B 1 52 ? 35.532 -50.891 -32.837 1.00 136.95 88 GLU B N 1
ATOM 4398 C CA . GLU B 1 52 ? 35.533 -51.156 -31.403 1.00 128.41 88 GLU B CA 1
ATOM 4399 C C . GLU B 1 52 ? 36.504 -52.270 -31.018 1.00 123.15 88 GLU B C 1
ATOM 4400 O O . GLU B 1 52 ? 37.148 -52.208 -29.970 1.00 123.47 88 GLU B O 1
ATOM 4406 N N . ARG B 1 53 ? 36.608 -53.285 -31.871 1.00 103.98 89 ARG B N 1
ATOM 4407 C CA . ARG B 1 53 ? 37.519 -54.395 -31.620 1.00 102.84 89 ARG B CA 1
ATOM 4408 C C . ARG B 1 53 ? 38.968 -53.945 -31.754 1.00 112.08 89 ARG B C 1
ATOM 4409 O O . ARG B 1 53 ? 39.840 -54.406 -31.018 1.00 111.80 89 ARG B O 1
ATOM 4417 N N . ASP B 1 54 ? 39.220 -53.049 -32.701 1.00 132.67 90 ASP B N 1
ATOM 4418 C CA . ASP B 1 54 ? 40.555 -52.497 -32.892 1.00 144.20 90 ASP B CA 1
ATOM 4419 C C . ASP B 1 54 ? 40.953 -51.654 -31.688 1.00 144.52 90 ASP B C 1
ATOM 4420 O O . ASP B 1 54 ? 42.098 -51.701 -31.236 1.00 150.67 90 ASP B O 1
ATOM 4425 N N . GLU B 1 55 ? 39.998 -50.888 -31.169 1.00 128.93 91 GLU B N 1
ATOM 4426 C CA . GLU B 1 55 ? 40.232 -50.080 -29.979 1.00 129.25 91 GLU B CA 1
ATOM 4427 C C . GLU B 1 55 ? 40.508 -50.985 -28.780 1.00 122.97 91 GLU B C 1
ATOM 4428 O O . GLU B 1 55 ? 41.384 -50.700 -27.956 1.00 126.65 91 GLU B O 1
ATOM 4434 N N . LEU B 1 56 ? 39.762 -52.084 -28.698 1.00 114.23 92 LEU B N 1
ATOM 4435 C CA . LEU B 1 56 ? 39.964 -53.080 -27.650 1.00 108.43 92 LEU B CA 1
ATOM 4436 C C . LEU B 1 56 ? 41.311 -53.778 -27.805 1.00 114.41 92 LEU B C 1
ATOM 4437 O O . LEU B 1 56 ? 41.859 -54.312 -26.841 1.00 114.84 92 LEU B O 1
ATOM 4442 N N . GLU B 1 57 ? 41.836 -53.776 -29.025 1.00 120.76 93 GLU B N 1
ATOM 4443 C CA . GLU B 1 57 ? 43.150 -54.342 -29.290 1.00 128.19 93 GLU B CA 1
ATOM 4444 C C . GLU B 1 57 ? 44.225 -53.330 -28.911 1.00 137.66 93 GLU B C 1
ATOM 4445 O O . GLU B 1 57 ? 45.353 -53.698 -28.580 1.00 142.49 93 GLU B O 1
ATOM 4451 N N . LYS B 1 58 ? 43.864 -52.051 -28.952 1.00 140.43 94 LYS B N 1
ATOM 4452 C CA . LYS B 1 58 ? 44.788 -50.990 -28.569 1.00 147.18 94 LYS B CA 1
ATOM 4453 C C . LYS B 1 58 ? 44.942 -50.907 -27.055 1.00 143.57 94 LYS B C 1
ATOM 4454 O O . LYS B 1 58 ? 46.061 -50.849 -26.545 1.00 146.56 94 LYS B O 1
ATOM 4460 N N . LYS B 1 59 ? 43.820 -50.892 -26.339 1.00 135.67 95 LYS B N 1
ATOM 4461 C CA . LYS B 1 59 ? 43.866 -50.864 -24.879 1.00 131.13 95 LYS B CA 1
ATOM 4462 C C . LYS B 1 59 ? 44.540 -52.123 -24.340 1.00 129.71 95 LYS B C 1
ATOM 4463 O O . LYS B 1 59 ? 45.635 -52.053 -23.780 1.00 135.78 95 LYS B O 1
ATOM 4469 N N . ARG B 1 60 ? 43.878 -53.265 -24.515 1.00 133.47 96 ARG B N 1
ATOM 4470 C CA . ARG B 1 60 ? 44.481 -54.576 -24.272 1.00 132.12 96 ARG B CA 1
ATOM 4471 C C . ARG B 1 60 ? 45.073 -54.735 -22.873 1.00 135.14 96 ARG B C 1
ATOM 4472 O O . ARG B 1 60 ? 44.595 -54.138 -21.908 1.00 138.52 96 ARG B O 1
ATOM 4480 N N . GLY B 1 61 ? 46.118 -55.550 -22.781 1.00 154.14 97 GLY B N 1
ATOM 4481 C CA . GLY B 1 61 ? 46.837 -55.755 -21.538 1.00 161.15 97 GLY B CA 1
ATOM 4482 C C . GLY B 1 61 ? 48.304 -55.394 -21.705 1.00 166.22 97 GLY B C 1
ATOM 4483 O O . GLY B 1 61 ? 48.597 -54.452 -22.441 1.00 165.08 97 GLY B O 1
ATOM 4484 N N . SER B 1 62 ? 49.239 -56.096 -21.054 1.00 179.26 98 SER B N 1
ATOM 4485 C CA . SER B 1 62 ? 49.022 -57.214 -20.114 1.00 174.00 98 SER B CA 1
ATOM 4486 C C . SER B 1 62 ? 48.301 -58.459 -20.652 1.00 168.90 98 SER B C 1
ATOM 4487 O O . SER B 1 62 ? 48.845 -59.188 -21.483 1.00 158.18 98 SER B O 1
ATOM 4490 N N . SER B 1 63 ? 47.085 -58.690 -20.165 1.00 218.95 99 SER B N 1
ATOM 4491 C CA . SER B 1 63 ? 46.321 -59.897 -20.481 1.00 218.61 99 SER B CA 1
ATOM 4492 C C . SER B 1 63 ? 46.086 -60.107 -21.977 1.00 221.28 99 SER B C 1
ATOM 4493 O O . SER B 1 63 ? 46.205 -59.176 -22.775 1.00 221.25 99 SER B O 1
ATOM 4496 N N . GLU B 1 64 ? 45.747 -61.340 -22.344 1.00 214.60 100 GLU B N 1
ATOM 4497 C CA . GLU B 1 64 ? 45.523 -61.699 -23.741 1.00 217.47 100 GLU B CA 1
ATOM 4498 C C . GLU B 1 64 ? 44.049 -61.610 -24.125 1.00 201.12 100 GLU B C 1
ATOM 4499 O O . GLU B 1 64 ? 43.164 -61.798 -23.290 1.00 190.01 100 GLU B O 1
ATOM 4505 N N . LEU B 1 65 ? 43.799 -61.330 -25.401 1.00 106.89 101 LEU B N 1
ATOM 4506 C CA . LEU B 1 65 ? 42.443 -61.181 -25.917 1.00 99.38 101 LEU B CA 1
ATOM 4507 C C . LEU B 1 65 ? 41.727 -62.523 -26.019 1.00 95.58 101 LEU B C 1
ATOM 4508 O O . LEU B 1 65 ? 42.321 -63.526 -26.415 1.00 99.62 101 LEU B O 1
ATOM 4513 N N . ILE B 1 66 ? 40.455 -62.533 -25.642 1.00 106.15 102 ILE B N 1
ATOM 4514 C CA . ILE B 1 66 ? 39.624 -63.691 -25.888 1.00 102.53 102 ILE B CA 1
ATOM 4515 C C . ILE B 1 66 ? 38.719 -63.316 -27.046 1.00 94.79 102 ILE B C 1
ATOM 4516 O O . ILE B 1 66 ? 37.835 -62.471 -26.913 1.00 90.44 102 ILE B O 1
ATOM 4521 N N . GLU B 1 67 ? 38.943 -63.955 -28.185 1.00 117.28 103 GLU B N 1
ATOM 4522 C CA . GLU B 1 67 ? 38.143 -63.697 -29.366 1.00 116.17 103 GLU B CA 1
ATOM 4523 C C . GLU B 1 67 ? 37.537 -65.010 -29.805 1.00 114.85 103 GLU B C 1
ATOM 4524 O O . GLU B 1 67 ? 38.240 -66.012 -29.927 1.00 115.57 103 GLU B O 1
ATOM 4530 N N . SER B 1 68 ? 36.232 -65.016 -30.038 1.00 73.56 104 SER B N 1
ATOM 4531 C CA . SER B 1 68 ? 35.582 -66.248 -30.467 1.00 72.34 104 SER B CA 1
ATOM 4532 C C . SER B 1 68 ? 35.813 -66.503 -31.950 1.00 72.74 104 SER B C 1
ATOM 4533 O O . SER B 1 68 ? 35.039 -66.052 -32.794 1.00 84.57 104 SER B O 1
ATOM 4536 N N . LYS B 1 69 ? 36.803 -67.346 -32.222 1.00 82.93 105 LYS B N 1
ATOM 4537 C CA . LYS B 1 69 ? 37.068 -67.931 -33.530 1.00 84.31 105 LYS B CA 1
ATOM 4538 C C . LYS B 1 69 ? 36.484 -69.330 -33.482 1.00 89.25 105 LYS B C 1
ATOM 4539 O O . LYS B 1 69 ? 35.337 -69.487 -33.170 1.00 106.21 105 LYS B O 1
ATOM 4545 N N . TRP B 1 70 ? 37.246 -70.353 -33.803 1.00 78.28 106 TRP B N 1
ATOM 4546 C CA . TRP B 1 70 ? 36.914 -71.687 -33.377 1.00 78.17 106 TRP B CA 1
ATOM 4547 C C . TRP B 1 70 ? 38.210 -72.408 -33.327 1.00 83.65 106 TRP B C 1
ATOM 4548 O O . TRP B 1 70 ? 38.928 -72.361 -34.277 1.00 92.52 106 TRP B O 1
ATOM 4559 N N . GLU B 1 71 ? 38.438 -73.245 -32.347 1.00 194.09 107 GLU B N 1
ATOM 4560 C CA . GLU B 1 71 ? 38.612 -72.853 -30.975 1.00 205.99 107 GLU B CA 1
ATOM 4561 C C . GLU B 1 71 ? 39.940 -73.426 -30.442 1.00 211.39 107 GLU B C 1
ATOM 4562 O O . GLU B 1 71 ? 40.802 -72.683 -29.997 1.00 197.47 107 GLU B O 1
ATOM 4568 N N . ASP B 1 72 ? 40.135 -74.736 -30.570 1.00 104.47 108 ASP B N 1
ATOM 4569 C CA . ASP B 1 72 ? 39.027 -75.647 -30.737 1.00 112.53 108 ASP B CA 1
ATOM 4570 C C . ASP B 1 72 ? 38.746 -76.244 -29.426 1.00 101.07 108 ASP B C 1
ATOM 4571 O O . ASP B 1 72 ? 38.927 -77.443 -29.189 1.00 94.60 108 ASP B O 1
ATOM 4576 N N . GLY B 1 73 ? 38.330 -75.351 -28.567 1.00 167.79 109 GLY B N 1
ATOM 4577 C CA . GLY B 1 73 ? 38.118 -75.642 -27.197 1.00 162.02 109 GLY B CA 1
ATOM 4578 C C . GLY B 1 73 ? 36.697 -75.441 -26.768 1.00 150.89 109 GLY B C 1
ATOM 4579 O O . GLY B 1 73 ? 36.051 -76.396 -26.384 1.00 149.69 109 GLY B O 1
ATOM 4580 N N . GLN B 1 74 ? 36.090 -74.308 -27.118 1.00 86.35 110 GLN B N 1
ATOM 4581 C CA . GLN B 1 74 ? 34.624 -74.181 -26.981 1.00 69.79 110 GLN B CA 1
ATOM 4582 C C . GLN B 1 74 ? 33.802 -73.832 -28.257 1.00 66.58 110 GLN B C 1
ATOM 4583 O O . GLN B 1 74 ? 34.241 -73.022 -29.074 1.00 66.12 110 GLN B O 1
ATOM 4589 N N . SER B 1 75 ? 32.597 -74.406 -28.340 1.00 94.34 111 SER B N 1
ATOM 4590 C CA . SER B 1 75 ? 31.541 -74.082 -29.327 1.00 92.17 111 SER B CA 1
ATOM 4591 C C . SER B 1 75 ? 31.701 -74.206 -30.872 1.00 90.14 111 SER B C 1
ATOM 4592 O O . SER B 1 75 ? 31.314 -73.294 -31.602 1.00 90.97 111 SER B O 1
ATOM 4595 N N . ARG B 1 76 ? 32.235 -75.315 -31.381 1.00 75.01 112 ARG B N 1
ATOM 4596 C CA . ARG B 1 76 ? 32.287 -75.509 -32.844 1.00 74.18 112 ARG B CA 1
ATOM 4597 C C . ARG B 1 76 ? 31.682 -76.835 -33.354 1.00 72.88 112 ARG B C 1
ATOM 4598 O O . ARG B 1 76 ? 31.790 -77.855 -32.680 1.00 76.85 112 ARG B O 1
ATOM 4606 N N . VAL B 1 77 ? 31.048 -76.815 -34.536 1.00 77.10 113 VAL B N 1
ATOM 4607 C CA . VAL B 1 77 ? 30.595 -78.032 -35.185 1.00 79.57 113 VAL B CA 1
ATOM 4608 C C . VAL B 1 77 ? 31.653 -78.512 -36.148 1.00 86.44 113 VAL B C 1
ATOM 4609 O O . VAL B 1 77 ? 32.019 -77.823 -37.084 1.00 82.40 113 VAL B O 1
ATOM 4613 N N . VAL B 1 78 ? 32.122 -79.721 -35.931 1.00 101.06 114 VAL B N 1
ATOM 4614 C CA . VAL B 1 78 ? 33.157 -80.304 -36.782 1.00 106.15 114 VAL B CA 1
ATOM 4615 C C . VAL B 1 78 ? 32.611 -80.705 -38.154 1.00 108.15 114 VAL B C 1
ATOM 4616 O O . VAL B 1 78 ? 31.566 -81.347 -38.255 1.00 110.84 114 VAL B O 1
ATOM 4620 N N . GLY B 1 79 ? 33.327 -80.316 -39.206 1.00 104.01 115 GLY B N 1
ATOM 4621 C CA . GLY B 1 79 ? 32.895 -80.560 -40.571 1.00 109.56 115 GLY B CA 1
ATOM 4622 C C . GLY B 1 79 ? 32.477 -79.254 -41.214 1.00 109.81 115 GLY B C 1
ATOM 4623 O O . GLY B 1 79 ? 32.724 -79.009 -42.396 1.00 121.91 115 GLY B O 1
ATOM 4624 N N . TYR B 1 80 ? 31.834 -78.414 -40.411 1.00 77.30 116 TYR B N 1
ATOM 4625 C CA . TYR B 1 80 ? 31.479 -77.062 -40.810 1.00 77.26 116 TYR B CA 1
ATOM 4626 C C . TYR B 1 80 ? 32.535 -76.150 -40.203 1.00 78.10 116 TYR B C 1
ATOM 4627 O O . TYR B 1 80 ? 32.301 -75.483 -39.194 1.00 74.79 116 TYR B O 1
ATOM 4636 N N . THR B 1 81 ? 33.703 -76.138 -40.838 1.00 87.10 117 THR B N 1
ATOM 4637 C CA . THR B 1 81 ? 34.933 -75.650 -40.220 1.00 99.50 117 THR B CA 1
ATOM 4638 C C . THR B 1 81 ? 35.197 -74.155 -40.393 1.00 108.20 117 THR B C 1
ATOM 4639 O O . THR B 1 81 ? 34.679 -73.332 -39.639 1.00 86.39 117 THR B O 1
ATOM 4643 N N . ASN B 1 82 ? 36.017 -73.818 -41.384 1.00 114.42 118 ASN B N 1
ATOM 4644 C CA . ASN B 1 82 ? 36.510 -72.454 -41.550 1.00 109.26 118 ASN B CA 1
ATOM 4645 C C . ASN B 1 82 ? 35.525 -71.508 -42.227 1.00 100.91 118 ASN B C 1
ATOM 4646 O O . ASN B 1 82 ? 35.015 -71.790 -43.311 1.00 99.24 118 ASN B O 1
ATOM 4651 N N . PHE B 1 83 ? 35.273 -70.379 -41.576 1.00 148.94 119 PHE B N 1
ATOM 4652 C CA . PHE B 1 83 ? 34.367 -69.367 -42.100 1.00 148.35 119 PHE B CA 1
ATOM 4653 C C . PHE B 1 83 ? 35.158 -68.280 -42.817 1.00 145.38 119 PHE B C 1
ATOM 4654 O O . PHE B 1 83 ? 35.871 -67.499 -42.186 1.00 160.33 119 PHE B O 1
ATOM 4662 N N . THR B 1 84 ? 35.027 -68.231 -44.138 1.00 102.14 120 THR B N 1
ATOM 4663 C CA . THR B 1 84 ? 35.786 -67.286 -44.946 1.00 108.03 120 THR B CA 1
ATOM 4664 C C . THR B 1 84 ? 35.190 -65.882 -44.915 1.00 105.69 120 THR B C 1
ATOM 4665 O O . THR B 1 84 ? 35.909 -64.897 -44.750 1.00 108.57 120 THR B O 1
ATOM 4669 N N . TYR B 1 85 ? 33.873 -65.796 -45.065 1.00 101.09 121 TYR B N 1
ATOM 4670 C CA . TYR B 1 85 ? 33.214 -64.509 -45.257 1.00 100.15 121 TYR B CA 1
ATOM 4671 C C . TYR B 1 85 ? 32.503 -63.989 -44.010 1.00 94.93 121 TYR B C 1
ATOM 4672 O O . TYR B 1 85 ? 31.984 -62.876 -44.017 1.00 94.79 121 TYR B O 1
ATOM 4681 N N . VAL B 1 86 ? 32.479 -64.784 -42.945 1.00 91.06 122 VAL B N 1
ATOM 4682 C CA . VAL B 1 86 ? 31.687 -64.439 -41.765 1.00 85.56 122 VAL B CA 1
ATOM 4683 C C . VAL B 1 86 ? 32.379 -64.767 -40.440 1.00 83.83 122 VAL B C 1
ATOM 4684 O O . VAL B 1 86 ? 32.984 -65.825 -40.292 1.00 84.79 122 VAL B O 1
ATOM 4688 N N . ARG B 1 87 ? 32.298 -63.846 -39.484 1.00 113.12 123 ARG B N 1
ATOM 4689 C CA . ARG B 1 87 ? 32.709 -64.133 -38.113 1.00 118.35 123 ARG B CA 1
ATOM 4690 C C . ARG B 1 87 ? 31.667 -63.637 -37.114 1.00 116.06 123 ARG B C 1
ATOM 4691 O O . ARG B 1 87 ? 31.290 -62.465 -37.126 1.00 118.58 123 ARG B O 1
ATOM 4699 N N . SER B 1 88 ? 31.204 -64.536 -36.251 1.00 89.98 124 SER B N 1
ATOM 4700 C CA . SER B 1 88 ? 30.200 -64.189 -35.252 1.00 95.32 124 SER B CA 1
ATOM 4701 C C . SER B 1 88 ? 30.544 -64.788 -33.895 1.00 85.06 124 SER B C 1
ATOM 4702 O O . SER B 1 88 ? 31.030 -65.916 -33.810 1.00 92.26 124 SER B O 1
ATOM 4705 N N . GLY B 1 89 ? 30.285 -64.031 -32.835 1.00 68.23 125 GLY B N 1
ATOM 4706 C CA . GLY B 1 89 ? 30.521 -64.514 -31.488 1.00 71.97 125 GLY B CA 1
ATOM 4707 C C . GLY B 1 89 ? 30.921 -63.427 -30.511 1.00 74.33 125 GLY B C 1
ATOM 4708 O O . GLY B 1 89 ? 30.453 -62.293 -30.596 1.00 84.68 125 GLY B O 1
ATOM 4709 N N . TYR B 1 90 ? 31.801 -63.780 -29.580 1.00 74.17 126 TYR B N 1
ATOM 4710 C CA . TYR B 1 90 ? 32.218 -62.868 -28.523 1.00 77.12 126 TYR B CA 1
ATOM 4711 C C . TYR B 1 90 ? 33.688 -62.486 -28.653 1.00 79.87 126 TYR B C 1
ATOM 4712 O O . TYR B 1 90 ? 34.529 -63.319 -28.989 1.00 80.48 126 TYR B O 1
ATOM 4721 N N . VAL B 1 91 ? 33.991 -61.219 -28.390 1.00 76.26 127 VAL B N 1
ATOM 4722 C CA . VAL B 1 91 ? 35.378 -60.767 -28.335 1.00 81.11 127 VAL B CA 1
ATOM 4723 C C . VAL B 1 91 ? 35.578 -59.810 -27.160 1.00 82.95 127 VAL B C 1
ATOM 4724 O O . VAL B 1 91 ? 35.168 -58.651 -27.207 1.00 84.07 127 VAL B O 1
ATOM 4728 N N . TYR B 1 92 ? 36.203 -60.307 -26.097 1.00 83.49 128 TYR B N 1
ATOM 4729 C CA . TYR B 1 92 ? 36.302 -59.544 -24.858 1.00 85.23 128 TYR B CA 1
ATOM 4730 C C . TYR B 1 92 ? 37.661 -59.663 -24.181 1.00 88.52 128 TYR B C 1
ATOM 4731 O O . TYR B 1 92 ? 38.525 -60.425 -24.613 1.00 89.39 128 TYR B O 1
ATOM 4740 N N . LEU B 1 93 ? 37.828 -58.897 -23.108 1.00 96.42 129 LEU B N 1
ATOM 4741 C CA . LEU B 1 93 ? 39.017 -58.971 -22.270 1.00 104.66 129 LEU B CA 1
ATOM 4742 C C . LEU B 1 93 ? 38.603 -59.021 -20.806 1.00 105.58 129 LEU B C 1
ATOM 4743 O O . LEU B 1 93 ? 37.529 -58.546 -20.445 1.00 112.04 129 LEU B O 1
ATOM 4748 N N . ASN B 1 94 ? 39.451 -59.598 -19.963 1.00 94.50 130 ASN B N 1
ATOM 4749 C CA . ASN B 1 94 ? 39.149 -59.694 -18.539 1.00 92.41 130 ASN B CA 1
ATOM 4750 C C . ASN B 1 94 ? 39.636 -58.482 -17.753 1.00 96.18 130 ASN B C 1
ATOM 4751 O O . ASN B 1 94 ? 40.013 -58.600 -16.587 1.00 95.09 130 ASN B O 1
ATOM 4756 N N . LYS B 1 95 ? 39.622 -57.318 -18.394 1.00 101.01 131 LYS B N 1
ATOM 4757 C CA . LYS B 1 95 ? 40.069 -56.089 -17.751 1.00 105.10 131 LYS B CA 1
ATOM 4758 C C . LYS B 1 95 ? 38.948 -55.415 -16.967 1.00 101.86 131 LYS B C 1
ATOM 4759 O O . LYS B 1 95 ? 38.048 -54.807 -17.547 1.00 99.50 131 LYS B O 1
ATOM 4765 N N . ASN B 1 96 ? 39.009 -55.531 -15.645 1.00 102.34 132 ASN B N 1
ATOM 4766 C CA . ASN B 1 96 ? 38.076 -54.830 -14.776 1.00 100.64 132 ASN B CA 1
ATOM 4767 C C . ASN B 1 96 ? 38.438 -53.353 -14.706 1.00 102.96 132 ASN B C 1
ATOM 4768 O O . ASN B 1 96 ? 39.616 -52.997 -14.721 1.00 106.13 132 ASN B O 1
ATOM 4773 N N . ASN B 1 97 ? 37.428 -52.492 -14.637 1.00 111.39 133 ASN B N 1
ATOM 4774 C CA . ASN B 1 97 ? 37.673 -51.057 -14.558 1.00 111.04 133 ASN B CA 1
ATOM 4775 C C . ASN B 1 97 ? 37.578 -50.553 -13.123 1.00 119.41 133 ASN B C 1
ATOM 4776 O O . ASN B 1 97 ? 36.566 -50.744 -12.455 1.00 127.20 133 ASN B O 1
ATOM 4781 N N . ILE B 1 98 ? 38.642 -49.916 -12.647 1.00 148.81 134 ILE B N 1
ATOM 4782 C CA . ILE B 1 98 ? 38.670 -49.414 -11.279 1.00 155.18 134 ILE B CA 1
ATOM 4783 C C . ILE B 1 98 ? 39.011 -47.932 -11.245 1.00 166.61 134 ILE B C 1
ATOM 4784 O O . ILE B 1 98 ? 40.112 -47.529 -11.621 1.00 175.61 134 ILE B O 1
ATOM 4789 N N . ASP B 1 99 ? 38.061 -47.122 -10.792 1.00 155.19 135 ASP B N 1
ATOM 4790 C CA . ASP B 1 99 ? 38.292 -45.692 -10.661 1.00 157.68 135 ASP B CA 1
ATOM 4791 C C . ASP B 1 99 ? 37.920 -45.213 -9.264 1.00 147.61 135 ASP B C 1
ATOM 4792 O O . ASP B 1 99 ? 36.897 -44.554 -9.075 1.00 145.58 135 ASP B O 1
ATOM 4797 N N . ILE B 1 100 ? 38.759 -45.546 -8.287 1.00 144.51 136 ILE B N 1
ATOM 4798 C CA . ILE B 1 100 ? 38.581 -45.046 -6.928 1.00 140.38 136 ILE B CA 1
ATOM 4799 C C . ILE B 1 100 ? 39.023 -43.588 -6.859 1.00 154.11 136 ILE B C 1
ATOM 4800 O O . ILE B 1 100 ? 39.007 -42.967 -5.797 1.00 164.58 136 ILE B O 1
ATOM 4805 N N . LYS B 1 101 ? 39.416 -43.054 -8.012 1.00 124.31 137 LYS B N 1
ATOM 4806 C CA . LYS B 1 101 ? 39.646 -41.629 -8.180 1.00 127.73 137 LYS B CA 1
ATOM 4807 C C . LYS B 1 101 ? 38.300 -40.930 -8.357 1.00 125.84 137 LYS B C 1
ATOM 4808 O O . LYS B 1 101 ? 38.245 -39.724 -8.600 1.00 125.48 137 LYS B O 1
ATOM 4814 N N . ASN B 1 102 ? 37.229 -41.717 -8.253 1.00 209.44 138 ASN B N 1
ATOM 4815 C CA . ASN B 1 102 ? 35.848 -41.239 -8.335 1.00 213.47 138 ASN B CA 1
ATOM 4816 C C . ASN B 1 102 ? 35.269 -40.844 -9.694 1.00 202.97 138 ASN B C 1
ATOM 4817 O O . ASN B 1 102 ? 35.696 -39.849 -10.281 1.00 206.62 138 ASN B O 1
ATOM 4822 N N . ASN B 1 103 ? 34.299 -41.608 -10.201 1.00 115.59 139 ASN B N 1
ATOM 4823 C CA . ASN B 1 103 ? 33.772 -42.819 -9.565 1.00 112.09 139 ASN B CA 1
ATOM 4824 C C . ASN B 1 103 ? 33.404 -43.941 -10.533 1.00 109.79 139 ASN B C 1
ATOM 4825 O O . ASN B 1 103 ? 32.539 -43.748 -11.389 1.00 128.48 139 ASN B O 1
ATOM 4830 N N . ILE B 1 104 ? 34.034 -45.107 -10.398 1.00 106.33 140 ILE B N 1
ATOM 4831 C CA . ILE B 1 104 ? 33.648 -46.277 -11.197 1.00 103.11 140 ILE B CA 1
ATOM 4832 C C . ILE B 1 104 ? 34.183 -47.608 -10.655 1.00 101.77 140 ILE B C 1
ATOM 4833 O O . ILE B 1 104 ? 35.318 -47.692 -10.180 1.00 103.47 140 ILE B O 1
ATOM 4838 N N . VAL B 1 105 ? 33.337 -48.635 -10.712 1.00 98.88 141 VAL B N 1
ATOM 4839 C CA . VAL B 1 105 ? 33.719 -50.002 -10.362 1.00 97.79 141 VAL B CA 1
ATOM 4840 C C . VAL B 1 105 ? 33.038 -50.981 -11.318 1.00 95.50 141 VAL B C 1
ATOM 4841 O O . VAL B 1 105 ? 31.840 -51.241 -11.204 1.00 93.56 141 VAL B O 1
ATOM 4845 N N . LEU B 1 106 ? 33.805 -51.519 -12.260 1.00 96.15 142 LEU B N 1
ATOM 4846 C CA . LEU B 1 106 ? 33.265 -52.417 -13.276 1.00 94.14 142 LEU B CA 1
ATOM 4847 C C . LEU B 1 106 ? 33.947 -53.782 -13.255 1.00 93.56 142 LEU B C 1
ATOM 4848 O O . LEU B 1 106 ? 35.157 -53.885 -13.463 1.00 104.59 142 LEU B O 1
ATOM 4853 N N . PHE B 1 107 ? 33.160 -54.824 -13.008 1.00 87.93 143 PHE B N 1
ATOM 4854 C CA . PHE B 1 107 ? 33.659 -56.194 -13.025 1.00 84.69 143 PHE B CA 1
ATOM 4855 C C . PHE B 1 107 ? 33.088 -56.955 -14.213 1.00 81.01 143 PHE B C 1
ATOM 4856 O O . PHE B 1 107 ? 31.930 -56.764 -14.580 1.00 79.04 143 PHE B O 1
ATOM 4864 N N . GLY B 1 108 ? 33.902 -57.819 -14.810 1.00 102.54 144 GLY B N 1
ATOM 4865 C CA . GLY B 1 108 ? 33.436 -58.669 -15.889 1.00 91.10 144 GLY B CA 1
ATOM 4866 C C . GLY B 1 108 ? 34.089 -58.400 -17.230 1.00 81.15 144 GLY B C 1
ATOM 4867 O O . GLY B 1 108 ? 34.986 -57.563 -17.334 1.00 90.93 144 GLY B O 1
ATOM 4868 N N . PRO B 1 109 ? 33.636 -59.116 -18.270 1.00 76.70 145 PRO B N 1
ATOM 4869 C CA . PRO B 1 109 ? 34.170 -59.030 -19.633 1.00 78.86 145 PRO B CA 1
ATOM 4870 C C . PRO B 1 109 ? 33.989 -57.656 -20.271 1.00 82.58 145 PRO B C 1
ATOM 4871 O O . PRO B 1 109 ? 32.861 -57.215 -20.492 1.00 81.83 145 PRO B O 1
ATOM 4875 N N . ASP B 1 110 ? 35.102 -56.992 -20.560 1.00 87.83 146 ASP B N 1
ATOM 4876 C CA . ASP B 1 110 ? 35.085 -55.769 -21.347 1.00 91.62 146 ASP B CA 1
ATOM 4877 C C . ASP B 1 110 ? 35.269 -56.137 -22.813 1.00 91.40 146 ASP B C 1
ATOM 4878 O O . ASP B 1 110 ? 36.389 -56.370 -23.269 1.00 93.65 146 ASP B O 1
ATOM 4883 N N . GLY B 1 111 ? 34.161 -56.205 -23.544 1.00 92.86 147 GLY B N 1
ATOM 4884 C CA . GLY B 1 111 ? 34.203 -56.591 -24.941 1.00 92.48 147 GLY B CA 1
ATOM 4885 C C . GLY B 1 111 ? 32.874 -56.447 -25.655 1.00 90.24 147 GLY B C 1
ATOM 4886 O O . GLY B 1 111 ? 31.984 -55.730 -25.197 1.00 100.44 147 GLY B O 1
ATOM 4887 N N . TYR B 1 112 ? 32.741 -57.137 -26.783 1.00 83.11 148 TYR B N 1
ATOM 4888 C CA . TYR B 1 112 ? 31.559 -57.011 -27.625 1.00 81.76 148 TYR B CA 1
ATOM 4889 C C . TYR B 1 112 ? 31.032 -58.363 -28.103 1.00 77.13 148 TYR B C 1
ATOM 4890 O O . TYR B 1 112 ? 31.804 -59.284 -28.383 1.00 75.70 148 TYR B O 1
ATOM 4899 N N . LEU B 1 113 ? 29.709 -58.471 -28.178 1.00 77.95 149 LEU B N 1
ATOM 4900 C CA . LEU B 1 113 ? 29.058 -59.591 -28.842 1.00 76.92 149 LEU B CA 1
ATOM 4901 C C . LEU B 1 113 ? 28.684 -59.112 -30.236 1.00 82.89 149 LEU B C 1
ATOM 4902 O O . LEU B 1 113 ? 27.885 -58.187 -30.389 1.00 86.33 149 LEU B O 1
ATOM 4907 N N . TYR B 1 114 ? 29.268 -59.735 -31.253 1.00 73.22 150 TYR B N 1
ATOM 4908 C CA . TYR B 1 114 ? 29.174 -59.206 -32.606 1.00 76.08 150 TYR B CA 1
ATOM 4909 C C . TYR B 1 114 ? 28.928 -60.277 -33.658 1.00 73.90 150 TYR B C 1
ATOM 4910 O O . TYR B 1 114 ? 29.028 -61.475 -33.390 1.00 70.48 150 TYR B O 1
ATOM 4919 N N . TYR B 1 115 ? 28.606 -59.818 -34.863 1.00 76.10 151 TYR B N 1
ATOM 4920 C CA . TYR B 1 115 ? 28.622 -60.653 -36.055 1.00 75.70 151 TYR B CA 1
ATOM 4921 C C . TYR B 1 115 ? 28.922 -59.746 -37.241 1.00 80.31 151 TYR B C 1
ATOM 4922 O O . TYR B 1 115 ? 28.406 -58.630 -37.322 1.00 83.04 151 TYR B O 1
ATOM 4931 N N . LYS B 1 116 ? 29.771 -60.217 -38.148 1.00 81.34 152 LYS B N 1
ATOM 4932 C CA . LYS B 1 116 ? 30.165 -59.424 -39.305 1.00 85.63 152 LYS B CA 1
ATOM 4933 C C . LYS B 1 116 ? 30.462 -60.309 -40.508 1.00 85.82 152 LYS B C 1
ATOM 4934 O O . LYS B 1 116 ? 31.109 -61.350 -40.382 1.00 84.65 152 LYS B O 1
ATOM 4940 N N . GLY B 1 117 ? 29.982 -59.887 -41.673 1.00 88.30 153 GLY B N 1
ATOM 4941 C CA . GLY B 1 117 ? 30.198 -60.629 -42.899 1.00 90.35 153 GLY B CA 1
ATOM 4942 C C . GLY B 1 117 ? 30.722 -59.761 -44.026 1.00 96.24 153 GLY B C 1
ATOM 4943 O O . GLY B 1 117 ? 30.527 -58.545 -44.027 1.00 98.78 153 GLY B O 1
ATOM 4944 N N . LYS B 1 118 ? 31.393 -60.387 -44.987 1.00 99.22 154 LYS B N 1
ATOM 4945 C CA . LYS B 1 118 ? 31.876 -59.678 -46.166 1.00 105.57 154 LYS B CA 1
ATOM 4946 C C . LYS B 1 118 ? 31.293 -60.284 -47.438 1.00 107.03 154 LYS B C 1
ATOM 4947 O O . LYS B 1 118 ? 30.845 -61.432 -47.438 1.00 104.27 154 LYS B O 1
ATOM 4953 N N . GLU B 1 119 ? 31.308 -59.501 -48.514 1.00 112.18 155 GLU B N 1
ATOM 4954 C CA . GLU B 1 119 ? 30.713 -59.894 -49.790 1.00 113.77 155 GLU B CA 1
ATOM 4955 C C . GLU B 1 119 ? 29.248 -60.308 -49.649 1.00 108.73 155 GLU B C 1
ATOM 4956 O O . GLU B 1 119 ? 28.936 -61.500 -49.646 1.00 106.07 155 GLU B O 1
ATOM 4962 N N . PRO B 1 120 ? 28.346 -59.320 -49.523 1.00 107.97 156 PRO B N 1
ATOM 4963 C CA . PRO B 1 120 ? 26.905 -59.586 -49.479 1.00 104.96 156 PRO B CA 1
ATOM 4964 C C . PRO B 1 120 ? 26.458 -60.284 -50.756 1.00 106.79 156 PRO B C 1
ATOM 4965 O O . PRO B 1 120 ? 26.668 -59.760 -51.849 1.00 109.88 156 PRO B O 1
ATOM 4969 N N . SER B 1 121 ? 25.850 -61.456 -50.607 1.00 103.05 157 SER B N 1
ATOM 4970 C CA . SER B 1 121 ? 25.531 -62.316 -51.741 1.00 104.60 157 SER B CA 1
ATOM 4971 C C . SER B 1 121 ? 24.579 -61.681 -52.749 1.00 106.12 157 SER B C 1
ATOM 4972 O O . SER B 1 121 ? 23.481 -61.251 -52.400 1.00 104.01 157 SER B O 1
ATOM 4975 N N . LYS B 1 122 ? 25.016 -61.626 -54.003 1.00 109.35 158 LYS B N 1
ATOM 4976 C CA . LYS B 1 122 ? 24.165 -61.188 -55.098 1.00 110.38 158 LYS B CA 1
ATOM 4977 C C . LYS B 1 122 ? 23.664 -62.420 -55.833 1.00 110.06 158 LYS B C 1
ATOM 4978 O O . LYS B 1 122 ? 22.868 -62.326 -56.766 1.00 111.12 158 LYS B O 1
ATOM 4984 N N . GLU B 1 123 ? 24.147 -63.580 -55.400 1.00 109.57 159 GLU B N 1
ATOM 4985 C CA . GLU B 1 123 ? 23.835 -64.842 -56.053 1.00 109.12 159 GLU B CA 1
ATOM 4986 C C . GLU B 1 123 ? 23.606 -65.936 -55.014 1.00 105.14 159 GLU B C 1
ATOM 4987 O O . GLU B 1 123 ? 24.465 -66.193 -54.170 1.00 102.96 159 GLU B O 1
ATOM 4993 N N . LEU B 1 124 ? 22.440 -66.571 -55.078 1.00 102.64 160 LEU B N 1
ATOM 4994 C CA . LEU B 1 124 ? 22.053 -67.581 -54.100 1.00 97.80 160 LEU B CA 1
ATOM 4995 C C . LEU B 1 124 ? 21.560 -68.846 -54.795 1.00 98.19 160 LEU B C 1
ATOM 4996 O O . LEU B 1 124 ? 21.051 -68.779 -55.912 1.00 101.71 160 LEU B O 1
ATOM 5001 N N . PRO B 1 125 ? 21.708 -70.007 -54.135 1.00 95.25 161 PRO B N 1
ATOM 5002 C CA . PRO B 1 125 ? 21.200 -71.274 -54.676 1.00 95.73 161 PRO B CA 1
ATOM 5003 C C . PRO B 1 125 ? 19.683 -71.260 -54.865 1.00 94.80 161 PRO B C 1
ATOM 5004 O O . PRO B 1 125 ? 19.024 -70.292 -54.487 1.00 93.15 161 PRO B O 1
ATOM 5008 N N . SER B 1 126 ? 19.138 -72.325 -55.442 1.00 119.33 162 SER B N 1
ATOM 5009 C CA . SER B 1 126 ? 17.710 -72.374 -55.742 1.00 132.66 162 SER B CA 1
ATOM 5010 C C . SER B 1 126 ? 17.035 -73.621 -55.181 1.00 135.63 162 SER B C 1
ATOM 5011 O O . SER B 1 126 ? 15.986 -74.041 -55.670 1.00 150.89 162 SER B O 1
ATOM 5014 N N . GLU B 1 127 ? 17.636 -74.207 -54.152 1.00 91.62 163 GLU B N 1
ATOM 5015 C CA . GLU B 1 127 ? 17.091 -75.411 -53.535 1.00 90.78 163 GLU B CA 1
ATOM 5016 C C . GLU B 1 127 ? 17.180 -75.351 -52.012 1.00 89.47 163 GLU B C 1
ATOM 5017 O O . GLU B 1 127 ? 17.460 -74.297 -51.441 1.00 85.14 163 GLU B O 1
ATOM 5023 N N . LYS B 1 128 ? 16.927 -76.480 -51.359 1.00 105.57 164 LYS B N 1
ATOM 5024 C CA . LYS B 1 128 ? 17.022 -76.559 -49.905 1.00 91.03 164 LYS B CA 1
ATOM 5025 C C . LYS B 1 128 ? 18.460 -76.811 -49.468 1.00 83.49 164 LYS B C 1
ATOM 5026 O O . LYS B 1 128 ? 19.026 -77.866 -49.753 1.00 82.49 164 LYS B O 1
ATOM 5032 N N . ILE B 1 129 ? 19.049 -75.840 -48.776 1.00 83.54 165 ILE B N 1
ATOM 5033 C CA . ILE B 1 129 ? 20.430 -75.971 -48.315 1.00 88.63 165 ILE B CA 1
ATOM 5034 C C . ILE B 1 129 ? 20.526 -75.919 -46.792 1.00 94.84 165 ILE B C 1
ATOM 5035 O O . ILE B 1 129 ? 20.033 -74.985 -46.158 1.00 85.17 165 ILE B O 1
ATOM 5040 N N . THR B 1 130 ? 21.164 -76.931 -46.212 1.00 81.24 166 THR B N 1
ATOM 5041 C CA . THR B 1 130 ? 21.332 -77.005 -44.767 1.00 73.87 166 THR B CA 1
ATOM 5042 C C . THR B 1 130 ? 22.617 -76.319 -44.316 1.00 72.66 166 THR B C 1
ATOM 5043 O O . THR B 1 130 ? 23.706 -76.643 -44.790 1.00 82.11 166 THR B O 1
ATOM 5047 N N . TYR B 1 131 ? 22.479 -75.368 -43.399 1.00 70.57 167 TYR B N 1
ATOM 5048 C CA . TYR B 1 131 ? 23.627 -74.687 -42.816 1.00 70.90 167 TYR B CA 1
ATOM 5049 C C . TYR B 1 131 ? 23.829 -75.161 -41.386 1.00 74.82 167 TYR B C 1
ATOM 5050 O O . TYR B 1 131 ? 22.875 -75.548 -40.716 1.00 90.31 167 TYR B O 1
ATOM 5059 N N . LYS B 1 132 ? 25.073 -75.137 -40.922 1.00 81.40 168 LYS B N 1
ATOM 5060 C CA . LYS B 1 132 ? 25.368 -75.418 -39.522 1.00 72.28 168 LYS B CA 1
ATOM 5061 C C . LYS B 1 132 ? 26.448 -74.474 -39.012 1.00 68.29 168 LYS B C 1
ATOM 5062 O O . LYS B 1 132 ? 27.352 -74.091 -39.754 1.00 81.95 168 LYS B O 1
ATOM 5068 N N . GLY B 1 133 ? 26.342 -74.089 -37.745 1.00 59.97 169 GLY B N 1
ATOM 5069 C CA . GLY B 1 133 ? 27.286 -73.157 -37.160 1.00 59.91 169 GLY B CA 1
ATOM 5070 C C . GLY B 1 133 ? 27.112 -73.013 -35.662 1.00 57.13 169 GLY B C 1
ATOM 5071 O O . GLY B 1 133 ? 26.883 -73.996 -34.957 1.00 55.14 169 GLY B O 1
ATOM 5072 N N . THR B 1 134 ? 27.229 -71.782 -35.172 1.00 69.80 170 THR B N 1
ATOM 5073 C CA . THR B 1 134 ? 27.135 -71.516 -33.741 1.00 67.28 170 THR B CA 1
ATOM 5074 C C . THR B 1 134 ? 26.312 -70.269 -33.439 1.00 70.67 170 THR B C 1
ATOM 5075 O O . THR B 1 134 ? 25.920 -69.527 -34.345 1.00 66.54 170 THR B O 1
ATOM 5079 N N . TRP B 1 135 ? 26.062 -70.049 -32.152 1.00 52.71 171 TRP B N 1
ATOM 5080 C CA . TRP B 1 135 ? 25.380 -68.850 -31.685 1.00 52.69 171 TRP B CA 1
ATOM 5081 C C . TRP B 1 135 ? 25.814 -68.529 -30.258 1.00 51.44 171 TRP B C 1
ATOM 5082 O O . TRP B 1 135 ? 26.098 -69.430 -29.469 1.00 49.41 171 TRP B O 1
ATOM 5093 N N . ASP B 1 136 ? 25.870 -67.242 -29.931 1.00 62.03 172 ASP B N 1
ATOM 5094 C CA . ASP B 1 136 ? 26.284 -66.810 -28.601 1.00 67.23 172 ASP B CA 1
ATOM 5095 C C . ASP B 1 136 ? 25.389 -65.693 -28.071 1.00 69.41 172 ASP B C 1
ATOM 5096 O O . ASP B 1 136 ? 24.940 -64.831 -28.829 1.00 74.54 172 ASP B O 1
ATOM 5101 N N . TYR B 1 137 ? 25.134 -65.715 -26.766 1.00 53.78 173 TYR B N 1
ATOM 5102 C CA . TYR B 1 137 ? 24.224 -64.757 -26.146 1.00 56.37 173 TYR B CA 1
ATOM 5103 C C . TYR B 1 137 ? 24.903 -63.889 -25.092 1.00 57.21 173 TYR B C 1
ATOM 5104 O O . TYR B 1 137 ? 26.050 -64.126 -24.713 1.00 55.77 173 TYR B O 1
ATOM 5113 N N . VAL B 1 138 ? 24.171 -62.882 -24.625 1.00 81.74 174 VAL B N 1
ATOM 5114 C CA . VAL B 1 138 ? 24.590 -62.061 -23.495 1.00 80.84 174 VAL B CA 1
ATOM 5115 C C . VAL B 1 138 ? 23.347 -61.431 -22.869 1.00 97.72 174 VAL B C 1
ATOM 5116 O O . VAL B 1 138 ? 22.349 -61.197 -23.553 1.00 104.13 174 VAL B O 1
ATOM 5120 N N . THR B 1 139 ? 23.397 -61.178 -21.565 1.00 62.62 175 THR B N 1
ATOM 5121 C CA . THR B 1 139 ? 22.235 -60.657 -20.857 1.00 60.72 175 THR B CA 1
ATOM 5122 C C . THR B 1 139 ? 22.505 -59.297 -20.227 1.00 63.15 175 THR B C 1
ATOM 5123 O O . THR B 1 139 ? 23.634 -58.811 -20.231 1.00 70.23 175 THR B O 1
ATOM 5127 N N . ASP B 1 140 ? 21.454 -58.690 -19.686 1.00 66.83 176 ASP B N 1
ATOM 5128 C CA . ASP B 1 140 ? 21.579 -57.418 -18.989 1.00 70.06 176 ASP B CA 1
ATOM 5129 C C . ASP B 1 140 ? 22.203 -57.635 -17.616 1.00 69.56 176 ASP B C 1
ATOM 5130 O O . ASP B 1 140 ? 22.345 -58.772 -17.164 1.00 68.01 176 ASP B O 1
ATOM 5135 N N . ALA B 1 141 ? 22.572 -56.544 -16.955 1.00 69.70 177 ALA B N 1
ATOM 5136 C CA . ALA B 1 141 ? 23.191 -56.628 -15.638 1.00 71.42 177 ALA B CA 1
ATOM 5137 C C . ALA B 1 141 ? 22.285 -56.049 -14.557 1.00 96.88 177 ALA B C 1
ATOM 5138 O O . ALA B 1 141 ? 22.059 -54.840 -14.503 1.00 114.87 177 ALA B O 1
ATOM 5140 N N . MET B 1 142 ? 21.770 -56.921 -13.697 1.00 109.25 178 MET B N 1
ATOM 5141 C CA . MET B 1 142 ? 20.903 -56.501 -12.603 1.00 109.75 178 MET B CA 1
ATOM 5142 C C . MET B 1 142 ? 21.457 -57.004 -11.273 1.00 112.48 178 MET B C 1
ATOM 5143 O O . MET B 1 142 ? 22.047 -58.082 -11.207 1.00 109.90 178 MET B O 1
ATOM 5148 N N . GLU B 1 143 ? 21.267 -56.218 -10.218 1.00 91.77 179 GLU B N 1
ATOM 5149 C CA . GLU B 1 143 ? 21.800 -56.556 -8.902 1.00 96.25 179 GLU B CA 1
ATOM 5150 C C . GLU B 1 143 ? 21.152 -57.811 -8.323 1.00 106.70 179 GLU B C 1
ATOM 5151 O O . GLU B 1 143 ? 19.929 -57.959 -8.347 1.00 102.04 179 GLU B O 1
ATOM 5157 N N . LYS B 1 144 ? 21.990 -58.706 -7.804 1.00 122.13 180 LYS B N 1
ATOM 5158 C CA . LYS B 1 144 ? 21.549 -59.978 -7.233 1.00 113.54 180 LYS B CA 1
ATOM 5159 C C . LYS B 1 144 ? 20.731 -60.810 -8.218 1.00 109.43 180 LYS B C 1
ATOM 5160 O O . LYS B 1 144 ? 19.680 -61.351 -7.873 1.00 130.23 180 LYS B O 1
ATOM 5166 N N . GLN B 1 145 ? 21.227 -60.904 -9.447 1.00 66.80 181 GLN B N 1
ATOM 5167 C CA . GLN B 1 145 ? 20.581 -61.694 -10.487 1.00 76.90 181 GLN B CA 1
ATOM 5168 C C . GLN B 1 145 ? 21.447 -62.895 -10.849 1.00 89.48 181 GLN B C 1
ATOM 5169 O O . GLN B 1 145 ? 22.602 -62.738 -11.244 1.00 102.97 181 GLN B O 1
ATOM 5175 N N . ARG B 1 146 ? 20.887 -64.092 -10.712 1.00 65.92 182 ARG B N 1
ATOM 5176 C CA . ARG B 1 146 ? 21.619 -65.312 -11.035 1.00 67.35 182 ARG B CA 1
ATOM 5177 C C . ARG B 1 146 ? 20.746 -66.287 -11.824 1.00 66.70 182 ARG B C 1
ATOM 5178 O O . ARG B 1 146 ? 19.518 -66.230 -11.759 1.00 70.95 182 ARG B O 1
ATOM 5186 N N . PHE B 1 147 ? 21.392 -67.171 -12.577 1.00 65.78 183 PHE B N 1
ATOM 5187 C CA . PHE B 1 147 ? 20.696 -68.204 -13.330 1.00 60.23 183 PHE B CA 1
ATOM 5188 C C . PHE B 1 147 ? 21.337 -69.561 -13.062 1.00 70.60 183 PHE B C 1
ATOM 5189 O O . PHE B 1 147 ? 22.359 -69.902 -13.656 1.00 74.38 183 PHE B O 1
ATOM 5197 N N . GLU B 1 148 ? 20.726 -70.328 -12.163 1.00 76.66 184 GLU B N 1
ATOM 5198 C CA . GLU B 1 148 ? 21.276 -71.609 -11.724 1.00 83.38 184 GLU B CA 1
ATOM 5199 C C . GLU B 1 148 ? 21.444 -72.611 -12.863 1.00 75.28 184 GLU B C 1
ATOM 5200 O O . GLU B 1 148 ? 22.274 -73.516 -12.785 1.00 81.77 184 GLU B O 1
ATOM 5206 N N . GLY B 1 149 ? 20.652 -72.448 -13.918 1.00 102.23 185 GLY B N 1
ATOM 5207 C CA . GLY B 1 149 ? 20.764 -73.303 -15.085 1.00 97.13 185 GLY B CA 1
ATOM 5208 C C . GLY B 1 149 ? 22.046 -73.031 -15.846 1.00 108.26 185 GLY B C 1
ATOM 5209 O O . GLY B 1 149 ? 22.674 -73.948 -16.374 1.00 123.77 185 GLY B O 1
ATOM 5210 N N . LEU B 1 150 ? 22.436 -71.761 -15.898 1.00 108.14 186 LEU B N 1
ATOM 5211 C CA . LEU B 1 150 ? 23.663 -71.360 -16.575 1.00 107.94 186 LEU B CA 1
ATOM 5212 C C . LEU B 1 150 ? 24.871 -71.603 -15.680 1.00 104.25 186 LEU B C 1
ATOM 5213 O O . LEU B 1 150 ? 25.910 -72.082 -16.135 1.00 125.76 186 LEU B O 1
ATOM 5218 N N . GLY B 1 151 ? 24.725 -71.267 -14.403 1.00 68.61 187 GLY B N 1
ATOM 5219 C CA . GLY B 1 151 ? 25.806 -71.403 -13.446 1.00 83.48 187 GLY B CA 1
ATOM 5220 C C . GLY B 1 151 ? 26.213 -70.060 -12.873 1.00 95.71 187 GLY B C 1
ATOM 5221 O O . GLY B 1 151 ? 25.873 -69.014 -13.425 1.00 103.73 187 GLY B O 1
ATOM 5222 N N . SER B 1 152 ? 26.943 -70.088 -11.763 1.00 80.01 188 SER B N 1
ATOM 5223 C CA . SER B 1 152 ? 27.389 -68.862 -11.113 1.00 90.91 188 SER B CA 1
ATOM 5224 C C . SER B 1 152 ? 28.573 -68.244 -11.853 1.00 93.34 188 SER B C 1
ATOM 5225 O O . SER B 1 152 ? 28.847 -67.053 -11.714 1.00 95.56 188 SER B O 1
ATOM 5228 N N . ALA B 1 153 ? 29.267 -69.062 -12.640 1.00 110.05 189 ALA B N 1
ATOM 5229 C CA . ALA B 1 153 ? 30.427 -68.607 -13.403 1.00 114.32 189 ALA B CA 1
ATOM 5230 C C . ALA B 1 153 ? 30.023 -67.602 -14.476 1.00 115.23 189 ALA B C 1
ATOM 5231 O O . ALA B 1 153 ? 30.746 -66.641 -14.747 1.00 123.25 189 ALA B O 1
ATOM 5233 N N . ALA B 1 154 ? 28.838 -67.816 -15.012 1.00 77.29 190 ALA B N 1
ATOM 5234 C CA . ALA B 1 154 ? 28.305 -67.052 -16.110 1.00 70.69 190 ALA B CA 1
ATOM 5235 C C . ALA B 1 154 ? 27.963 -65.657 -15.698 1.00 75.26 190 ALA B C 1
ATOM 5236 O O . ALA B 1 154 ? 27.709 -64.806 -16.520 1.00 70.01 190 ALA B O 1
ATOM 5238 N N . GLY B 1 155 ? 27.922 -65.424 -14.406 1.00 116.12 191 GLY B N 1
ATOM 5239 C CA . GLY B 1 155 ? 27.500 -64.135 -13.905 1.00 113.39 191 GLY B CA 1
ATOM 5240 C C . GLY B 1 155 ? 26.061 -63.822 -14.217 1.00 118.19 191 GLY B C 1
ATOM 5241 O O . GLY B 1 155 ? 25.178 -64.576 -13.879 1.00 135.99 191 GLY B O 1
ATOM 5242 N N . GLY B 1 156 ? 25.822 -62.692 -14.842 1.00 75.98 192 GLY B N 1
ATOM 5243 C CA . GLY B 1 156 ? 24.490 -62.157 -14.950 1.00 69.97 192 GLY B CA 1
ATOM 5244 C C . GLY B 1 156 ? 24.265 -61.148 -13.860 1.00 69.40 192 GLY B C 1
ATOM 5245 O O . GLY B 1 156 ? 23.330 -60.379 -13.914 1.00 72.15 192 GLY B O 1
ATOM 5246 N N . ASP B 1 157 ? 25.156 -61.118 -12.885 1.00 90.22 193 ASP B N 1
ATOM 5247 C CA . ASP B 1 157 ? 25.236 -59.990 -11.990 1.00 97.18 193 ASP B CA 1
ATOM 5248 C C . ASP B 1 157 ? 26.623 -59.448 -11.973 1.00 102.21 193 ASP B C 1
ATOM 5249 O O . ASP B 1 157 ? 27.624 -60.173 -11.873 1.00 101.93 193 ASP B O 1
ATOM 5254 N N . LYS B 1 158 ? 26.658 -58.142 -12.052 1.00 101.24 194 LYS B N 1
ATOM 5255 C CA . LYS B 1 158 ? 27.883 -57.427 -12.326 1.00 99.01 194 LYS B CA 1
ATOM 5256 C C . LYS B 1 158 ? 28.201 -57.513 -13.795 1.00 102.89 194 LYS B C 1
ATOM 5257 O O . LYS B 1 158 ? 28.145 -56.510 -14.470 1.00 101.64 194 LYS B O 1
ATOM 5263 N N . SER B 1 159 ? 28.465 -58.708 -14.309 1.00 129.54 195 SER B N 1
ATOM 5264 C CA . SER B 1 159 ? 28.608 -58.883 -15.748 1.00 121.54 195 SER B CA 1
ATOM 5265 C C . SER B 1 159 ? 27.238 -59.096 -16.381 1.00 111.82 195 SER B C 1
ATOM 5266 O O . SER B 1 159 ? 26.223 -58.657 -15.842 1.00 134.65 195 SER B O 1
ATOM 5269 N N . GLY B 1 160 ? 27.205 -59.780 -17.520 1.00 64.68 196 GLY B N 1
ATOM 5270 C CA . GLY B 1 160 ? 25.959 -59.969 -18.238 1.00 63.19 196 GLY B CA 1
ATOM 5271 C C . GLY B 1 160 ? 25.698 -61.385 -18.711 1.00 59.94 196 GLY B C 1
ATOM 5272 O O . GLY B 1 160 ? 25.093 -61.579 -19.764 1.00 59.76 196 GLY B O 1
ATOM 5273 N N . ALA B 1 161 ? 26.148 -62.367 -17.932 1.00 64.98 197 ALA B N 1
ATOM 5274 C CA . ALA B 1 161 ? 25.923 -63.784 -18.232 1.00 69.07 197 ALA B CA 1
ATOM 5275 C C . ALA B 1 161 ? 26.298 -64.163 -19.665 1.00 66.77 197 ALA B C 1
ATOM 5276 O O . ALA B 1 161 ? 25.435 -64.259 -20.539 1.00 73.54 197 ALA B O 1
ATOM 5278 N N . LEU B 1 162 ? 27.587 -64.381 -19.896 1.00 95.38 198 LEU B N 1
ATOM 5279 C CA . LEU B 1 162 ? 28.084 -64.687 -21.232 1.00 92.71 198 LEU B CA 1
ATOM 5280 C C . LEU B 1 162 ? 27.903 -66.163 -21.580 1.00 82.85 198 LEU B C 1
ATOM 5281 O O . LEU B 1 162 ? 27.986 -67.031 -20.711 1.00 66.12 198 LEU B O 1
ATOM 5286 N N . SER B 1 163 ? 27.652 -66.435 -22.857 1.00 81.12 199 SER B N 1
ATOM 5287 C CA . SER B 1 163 ? 27.479 -67.800 -23.342 1.00 73.92 199 SER B CA 1
ATOM 5288 C C . SER B 1 163 ? 28.744 -68.624 -23.139 1.00 74.91 199 SER B C 1
ATOM 5289 O O . SER B 1 163 ? 28.680 -69.815 -22.833 1.00 70.17 199 SER B O 1
ATOM 5292 N N . ALA B 1 164 ? 29.893 -67.978 -23.311 1.00 84.86 200 ALA B N 1
ATOM 5293 C CA . ALA B 1 164 ? 31.186 -68.640 -23.186 1.00 86.32 200 ALA B CA 1
ATOM 5294 C C . ALA B 1 164 ? 31.439 -69.120 -21.763 1.00 87.27 200 ALA B C 1
ATOM 5295 O O . ALA B 1 164 ? 32.245 -70.023 -21.535 1.00 83.50 200 ALA B O 1
ATOM 5297 N N . LEU B 1 165 ? 30.745 -68.510 -20.809 1.00 82.36 201 LEU B N 1
ATOM 5298 C CA . LEU B 1 165 ? 30.967 -68.795 -19.398 1.00 81.94 201 LEU B CA 1
ATOM 5299 C C . LEU B 1 165 ? 29.935 -69.760 -18.820 1.00 95.00 201 LEU B C 1
ATOM 5300 O O . LEU B 1 165 ? 29.966 -70.058 -17.626 1.00 94.42 201 LEU B O 1
ATOM 5305 N N . GLU B 1 166 ? 29.022 -70.243 -19.659 1.00 57.70 202 GLU B N 1
ATOM 5306 C CA . GLU B 1 166 ? 28.014 -71.198 -19.205 1.00 51.91 202 GLU B CA 1
ATOM 5307 C C . GLU B 1 166 ? 28.690 -72.493 -18.759 1.00 64.72 202 GLU B C 1
ATOM 5308 O O . GLU B 1 166 ? 29.551 -73.029 -19.455 1.00 76.59 202 GLU B O 1
ATOM 5314 N N . GLU B 1 167 ? 28.287 -72.987 -17.594 1.00 107.80 203 GLU B N 1
ATOM 5315 C CA . GLU B 1 167 ? 29.053 -74.005 -16.881 1.00 122.34 203 GLU B CA 1
ATOM 5316 C C . GLU B 1 167 ? 28.926 -75.428 -17.431 1.00 133.23 203 GLU B C 1
ATOM 5317 O O . GLU B 1 167 ? 29.930 -76.064 -17.752 1.00 152.49 203 GLU B O 1
ATOM 5323 N N . GLY B 1 168 ? 27.698 -75.927 -17.535 1.00 51.03 204 GLY B N 1
ATOM 5324 C CA . GLY B 1 168 ? 27.473 -77.314 -17.906 1.00 56.58 204 GLY B CA 1
ATOM 5325 C C . GLY B 1 168 ? 27.510 -77.594 -19.397 1.00 74.41 204 GLY B C 1
ATOM 5326 O O . GLY B 1 168 ? 26.679 -78.343 -19.914 1.00 75.41 204 GLY B O 1
ATOM 5327 N N . VAL B 1 169 ? 28.482 -77.007 -20.088 1.00 118.99 205 VAL B N 1
ATOM 5328 C CA . VAL B 1 169 ? 28.578 -77.142 -21.537 1.00 106.45 205 VAL B CA 1
ATOM 5329 C C . VAL B 1 169 ? 29.814 -77.936 -21.954 1.00 106.57 205 VAL B C 1
ATOM 5330 O O . VAL B 1 169 ? 30.894 -77.767 -21.387 1.00 108.93 205 VAL B O 1
ATOM 5334 N N . LEU B 1 170 ? 29.645 -78.801 -22.949 1.00 77.54 206 LEU B N 1
ATOM 5335 C CA . LEU B 1 170 ? 30.739 -79.615 -23.469 1.00 72.08 206 LEU B CA 1
ATOM 5336 C C . LEU B 1 170 ? 31.609 -78.813 -24.434 1.00 94.85 206 LEU B C 1
ATOM 5337 O O . LEU B 1 170 ? 31.096 -78.157 -25.341 1.00 102.99 206 LEU B O 1
ATOM 5342 N N . ARG B 1 171 ? 32.925 -78.871 -24.240 1.00 84.82 207 ARG B N 1
ATOM 5343 C CA . ARG B 1 171 ? 33.849 -78.066 -25.037 1.00 82.08 207 ARG B CA 1
ATOM 5344 C C . ARG B 1 171 ? 35.185 -78.751 -25.339 1.00 93.54 207 ARG B C 1
ATOM 5345 O O . ARG B 1 171 ? 35.657 -78.726 -26.476 1.00 115.99 207 ARG B O 1
ATOM 5353 N N . ASN B 1 172 ? 35.789 -79.361 -24.324 1.00 140.35 208 ASN B N 1
ATOM 5354 C CA . ASN B 1 172 ? 37.161 -79.862 -24.431 1.00 150.05 208 ASN B CA 1
ATOM 5355 C C . ASN B 1 172 ? 37.353 -81.128 -25.271 1.00 151.97 208 ASN B C 1
ATOM 5356 O O . ASN B 1 172 ? 38.452 -81.681 -25.312 1.00 163.81 208 ASN B O 1
ATOM 5361 N N . GLN B 1 173 ? 36.284 -81.575 -25.926 1.00 99.90 209 GLN B N 1
ATOM 5362 C CA . GLN B 1 173 ? 36.302 -82.738 -26.824 1.00 112.98 209 GLN B CA 1
ATOM 5363 C C . GLN B 1 173 ? 36.771 -84.056 -26.194 1.00 127.91 209 GLN B C 1
ATOM 5364 O O . GLN B 1 173 ? 37.191 -84.092 -25.036 1.00 129.78 209 GLN B O 1
ATOM 5370 N N . ALA B 1 174 ? 36.670 -85.134 -26.970 1.00 216.53 210 ALA B N 1
ATOM 5371 C CA . ALA B 1 174 ? 37.049 -86.475 -26.529 1.00 230.65 210 ALA B CA 1
ATOM 5372 C C . ALA B 1 174 ? 36.285 -86.911 -25.281 1.00 218.30 210 ALA B C 1
ATOM 5373 O O . ALA B 1 174 ? 35.079 -87.154 -25.334 1.00 208.55 210 ALA B O 1
ATOM 5375 N N . GLY B 1 179 ? 35.071 -88.955 -31.542 1.00 99.83 215 GLY B N 1
ATOM 5376 C CA . GLY B 1 179 ? 34.626 -88.438 -32.822 1.00 97.03 215 GLY B CA 1
ATOM 5377 C C . GLY B 1 179 ? 33.323 -87.669 -32.720 1.00 98.79 215 GLY B C 1
ATOM 5378 O O . GLY B 1 179 ? 32.403 -87.880 -33.512 1.00 95.79 215 GLY B O 1
ATOM 5379 N N . HIS B 1 180 ? 33.244 -86.775 -31.741 1.00 109.78 216 HIS B N 1
ATOM 5380 C CA . HIS B 1 180 ? 32.050 -85.963 -31.537 1.00 110.75 216 HIS B CA 1
ATOM 5381 C C . HIS B 1 180 ? 32.021 -84.799 -32.525 1.00 109.64 216 HIS B C 1
ATOM 5382 O O . HIS B 1 180 ? 33.061 -84.385 -33.038 1.00 115.13 216 HIS B O 1
ATOM 5389 N N . THR B 1 181 ? 30.828 -84.273 -32.788 1.00 104.99 217 THR B N 1
ATOM 5390 C CA . THR B 1 181 ? 30.655 -83.240 -33.804 1.00 115.98 217 THR B CA 1
ATOM 5391 C C . THR B 1 181 ? 30.258 -81.884 -33.224 1.00 113.65 217 THR B C 1
ATOM 5392 O O . THR B 1 181 ? 30.941 -80.884 -33.441 1.00 114.62 217 THR B O 1
ATOM 5396 N N . ASP B 1 182 ? 29.150 -81.857 -32.489 1.00 72.46 218 ASP B N 1
ATOM 5397 C CA . ASP B 1 182 ? 28.587 -80.601 -31.998 1.00 70.40 218 ASP B CA 1
ATOM 5398 C C . ASP B 1 182 ? 29.092 -80.223 -30.606 1.00 67.25 218 ASP B C 1
ATOM 5399 O O . ASP B 1 182 ? 28.905 -80.969 -29.645 1.00 65.55 218 ASP B O 1
ATOM 5404 N N . PHE B 1 183 ? 29.716 -79.053 -30.506 1.00 90.32 219 PHE B N 1
ATOM 5405 C CA . PHE B 1 183 ? 30.249 -78.554 -29.240 1.00 77.61 219 PHE B CA 1
ATOM 5406 C C . PHE B 1 183 ? 29.745 -77.145 -28.940 1.00 79.90 219 PHE B C 1
ATOM 5407 O O . PHE B 1 183 ? 29.651 -76.310 -29.838 1.00 85.68 219 PHE B O 1
ATOM 5415 N N . GLY B 1 184 ? 29.438 -76.882 -27.673 1.00 64.59 220 GLY B N 1
ATOM 5416 C CA . GLY B 1 184 ? 29.004 -75.563 -27.249 1.00 50.97 220 GLY B CA 1
ATOM 5417 C C . GLY B 1 184 ? 27.564 -75.291 -27.630 1.00 49.49 220 GLY B C 1
ATOM 5418 O O . GLY B 1 184 ? 26.738 -76.204 -27.678 1.00 47.58 220 GLY B O 1
ATOM 5419 N N . MET B 1 185 ? 27.264 -74.025 -27.895 1.00 114.51 221 MET B N 1
ATOM 5420 C CA . MET B 1 185 ? 25.954 -73.635 -28.396 1.00 119.07 221 MET B CA 1
ATOM 5421 C C . MET B 1 185 ? 25.968 -73.619 -29.922 1.00 117.46 221 MET B C 1
ATOM 5422 O O . MET B 1 185 ? 26.373 -72.634 -30.541 1.00 105.96 221 MET B O 1
ATOM 5427 N N . THR B 1 186 ? 25.533 -74.721 -30.522 1.00 84.74 222 THR B N 1
ATOM 5428 C CA . THR B 1 186 ? 25.522 -74.844 -31.974 1.00 76.33 222 THR B CA 1
ATOM 5429 C C . THR B 1 186 ? 24.201 -74.354 -32.557 1.00 83.05 222 THR B C 1
ATOM 5430 O O . THR B 1 186 ? 23.197 -74.257 -31.850 1.00 76.53 222 THR B O 1
ATOM 5434 N N . SER B 1 187 ? 24.210 -74.047 -33.849 1.00 89.44 223 SER B N 1
ATOM 5435 C CA . SER B 1 187 ? 23.011 -73.590 -34.542 1.00 86.84 223 SER B CA 1
ATOM 5436 C C . SER B 1 187 ? 22.806 -74.382 -35.828 1.00 83.30 223 SER B C 1
ATOM 5437 O O . SER B 1 187 ? 23.765 -74.680 -36.539 1.00 76.61 223 SER B O 1
ATOM 5440 N N . GLU B 1 188 ? 21.554 -74.721 -36.123 1.00 62.05 224 GLU B N 1
ATOM 5441 C CA . GLU B 1 188 ? 21.247 -75.509 -37.314 1.00 63.65 224 GLU B CA 1
ATOM 5442 C C . GLU B 1 188 ? 20.160 -74.858 -38.161 1.00 65.32 224 GLU B C 1
ATOM 5443 O O . GLU B 1 188 ? 19.109 -74.487 -37.652 1.00 65.36 224 GLU B O 1
ATOM 5449 N N . PHE B 1 189 ? 20.412 -74.730 -39.459 1.00 58.90 225 PHE B N 1
ATOM 5450 C CA . PHE B 1 189 ? 19.466 -74.073 -40.352 1.00 60.26 225 PHE B CA 1
ATOM 5451 C C . PHE B 1 189 ? 19.160 -74.904 -41.593 1.00 62.21 225 PHE B C 1
ATOM 5452 O O . PHE B 1 189 ? 19.961 -75.739 -42.013 1.00 63.26 225 PHE B O 1
ATOM 5460 N N . GLU B 1 190 ? 17.984 -74.671 -42.167 1.00 63.57 226 GLU B N 1
ATOM 5461 C CA . GLU B 1 190 ? 17.650 -75.184 -43.490 1.00 66.06 226 GLU B CA 1
ATOM 5462 C C . GLU B 1 190 ? 16.952 -74.086 -44.277 1.00 67.85 226 GLU B C 1
ATOM 5463 O O . GLU B 1 190 ? 15.914 -73.571 -43.858 1.00 67.18 226 GLU B O 1
ATOM 5469 N N . VAL B 1 191 ? 17.530 -73.723 -45.416 1.00 93.28 227 VAL B N 1
ATOM 5470 C CA . VAL B 1 191 ? 16.996 -72.633 -46.217 1.00 91.50 227 VAL B CA 1
ATOM 5471 C C . VAL B 1 191 ? 16.423 -73.122 -47.539 1.00 91.88 227 VAL B C 1
ATOM 5472 O O . VAL B 1 191 ? 17.143 -73.665 -48.381 1.00 107.03 227 VAL B O 1
ATOM 5476 N N . ASP B 1 192 ? 15.118 -72.938 -47.706 1.00 74.84 228 ASP B N 1
ATOM 5477 C CA . ASP B 1 192 ? 14.471 -73.167 -48.987 1.00 77.75 228 ASP B CA 1
ATOM 5478 C C . ASP B 1 192 ? 14.448 -71.839 -49.729 1.00 80.53 228 ASP B C 1
ATOM 5479 O O . ASP B 1 192 ? 13.616 -70.971 -49.450 1.00 80.50 228 ASP B O 1
ATOM 5484 N N . PHE B 1 193 ? 15.382 -71.682 -50.661 1.00 110.97 229 PHE B N 1
ATOM 5485 C CA . PHE B 1 193 ? 15.506 -70.451 -51.431 1.00 108.21 229 PHE B CA 1
ATOM 5486 C C . PHE B 1 193 ? 14.354 -70.306 -52.417 1.00 105.01 229 PHE B C 1
ATOM 5487 O O . PHE B 1 193 ? 13.990 -69.196 -52.799 1.00 119.97 229 PHE B O 1
ATOM 5495 N N . SER B 1 194 ? 13.787 -71.435 -52.830 1.00 89.22 230 SER B N 1
ATOM 5496 C CA . SER B 1 194 ? 12.637 -71.423 -53.723 1.00 91.73 230 SER B CA 1
ATOM 5497 C C . SER B 1 194 ? 11.402 -70.936 -52.977 1.00 90.66 230 SER B C 1
ATOM 5498 O O . SER B 1 194 ? 10.559 -70.235 -53.537 1.00 93.46 230 SER B O 1
ATOM 5501 N N . ASP B 1 195 ? 11.307 -71.309 -51.705 1.00 101.86 231 ASP B N 1
ATOM 5502 C CA . ASP B 1 195 ? 10.172 -70.931 -50.873 1.00 103.93 231 ASP B CA 1
ATOM 5503 C C . ASP B 1 195 ? 10.484 -69.669 -50.071 1.00 94.61 231 ASP B C 1
ATOM 5504 O O . ASP B 1 195 ? 9.631 -69.162 -49.341 1.00 105.19 231 ASP B O 1
ATOM 5509 N N . LYS B 1 196 ? 11.710 -69.172 -50.220 1.00 89.14 232 LYS B N 1
ATOM 5510 C CA . LYS B 1 196 ? 12.163 -67.967 -49.525 1.00 89.07 232 LYS B CA 1
ATOM 5511 C C . LYS B 1 196 ? 12.032 -68.081 -48.006 1.00 94.76 232 LYS B C 1
ATOM 5512 O O . LYS B 1 196 ? 11.689 -67.107 -47.336 1.00 87.10 232 LYS B O 1
ATOM 5518 N N . THR B 1 197 ? 12.308 -69.264 -47.463 1.00 94.27 233 THR B N 1
ATOM 5519 C CA . THR B 1 197 ? 12.127 -69.484 -46.029 1.00 83.93 233 THR B CA 1
ATOM 5520 C C . THR B 1 197 ? 13.335 -70.131 -45.351 1.00 75.06 233 THR B C 1
ATOM 5521 O O . THR B 1 197 ? 14.111 -70.843 -45.988 1.00 74.60 233 THR B O 1
ATOM 5525 N N . ILE B 1 198 ? 13.486 -69.871 -44.055 1.00 82.03 234 ILE B N 1
ATOM 5526 C CA . ILE B 1 198 ? 14.600 -70.406 -43.275 1.00 77.65 234 ILE B CA 1
ATOM 5527 C C . ILE B 1 198 ? 14.115 -70.996 -41.956 1.00 88.01 234 ILE B C 1
ATOM 5528 O O . ILE B 1 198 ? 13.527 -70.294 -41.134 1.00 82.98 234 ILE B O 1
ATOM 5533 N N . LYS B 1 199 ? 14.368 -72.285 -41.755 1.00 73.73 235 LYS B N 1
ATOM 5534 C CA . LYS B 1 199 ? 14.029 -72.942 -40.496 1.00 65.87 235 LYS B CA 1
ATOM 5535 C C . LYS B 1 199 ? 15.283 -73.173 -39.661 1.00 63.28 235 LYS B C 1
ATOM 5536 O O . LYS B 1 199 ? 16.149 -73.963 -40.034 1.00 62.45 235 LYS B O 1
ATOM 5542 N N . GLY B 1 200 ? 15.374 -72.484 -38.528 1.00 84.28 236 GLY B N 1
ATOM 5543 C CA . GLY B 1 200 ? 16.554 -72.568 -37.688 1.00 93.20 236 GLY B CA 1
ATOM 5544 C C . GLY B 1 200 ? 16.277 -72.995 -36.259 1.00 85.14 236 GLY B C 1
ATOM 5545 O O . GLY B 1 200 ? 15.174 -72.814 -35.746 1.00 79.65 236 GLY B O 1
ATOM 5546 N N . THR B 1 201 ? 17.293 -73.569 -35.623 1.00 56.38 237 THR B N 1
ATOM 5547 C CA . THR B 1 201 ? 17.214 -74.013 -34.236 1.00 54.05 237 THR B CA 1
ATOM 5548 C C . THR B 1 201 ? 18.527 -73.724 -33.512 1.00 53.16 237 THR B C 1
ATOM 5549 O O . THR B 1 201 ? 19.613 -73.968 -34.051 1.00 55.54 237 THR B O 1
ATOM 5553 N N . LEU B 1 202 ? 18.420 -73.199 -32.294 1.00 75.80 238 LEU B N 1
ATOM 5554 C CA . LEU B 1 202 ? 19.588 -72.908 -31.469 1.00 69.90 238 LEU B CA 1
ATOM 5555 C C . LEU B 1 202 ? 19.693 -73.904 -30.319 1.00 70.21 238 LEU B C 1
ATOM 5556 O O . LEU B 1 202 ? 18.798 -73.996 -29.476 1.00 71.72 238 LEU B O 1
ATOM 5561 N N . TYR B 1 203 ? 20.796 -74.644 -30.286 1.00 49.53 239 TYR B N 1
ATOM 5562 C CA . TYR B 1 203 ? 20.954 -75.742 -29.341 1.00 47.06 239 TYR B CA 1
ATOM 5563 C C . TYR B 1 203 ? 21.935 -75.447 -28.214 1.00 54.89 239 TYR B C 1
ATOM 5564 O O . TYR B 1 203 ? 22.562 -74.389 -28.173 1.00 47.55 239 TYR B O 1
ATOM 5573 N N . ARG B 1 204 ? 22.054 -76.407 -27.302 1.00 90.49 240 ARG B N 1
ATOM 5574 C CA . ARG B 1 204 ? 22.974 -76.309 -26.179 1.00 86.12 240 ARG B CA 1
ATOM 5575 C C . ARG B 1 204 ? 23.458 -77.709 -25.815 1.00 86.97 240 ARG B C 1
ATOM 5576 O O . ARG B 1 204 ? 22.683 -78.540 -25.337 1.00 93.98 240 ARG B O 1
ATOM 5584 N N . ASN B 1 205 ? 24.739 -77.966 -26.059 1.00 69.20 241 ASN B N 1
ATOM 5585 C CA . ASN B 1 205 ? 25.328 -79.275 -25.800 1.00 71.38 241 ASN B CA 1
ATOM 5586 C C . ASN B 1 205 ? 25.707 -79.459 -24.335 1.00 85.91 241 ASN B C 1
ATOM 5587 O O . ASN B 1 205 ? 26.416 -78.633 -23.760 1.00 96.53 241 ASN B O 1
ATOM 5592 N N . ASN B 1 206 ? 25.233 -80.546 -23.737 1.00 111.77 242 ASN B N 1
ATOM 5593 C CA . ASN B 1 206 ? 25.524 -80.836 -22.338 1.00 105.42 242 ASN B CA 1
ATOM 5594 C C . ASN B 1 206 ? 26.622 -81.883 -22.198 1.00 115.85 242 ASN B C 1
ATOM 5595 O O . ASN B 1 206 ? 26.960 -82.572 -23.161 1.00 121.95 242 ASN B O 1
ATOM 5600 N N . ARG B 1 207 ? 27.179 -82.001 -20.996 1.00 75.23 243 ARG B N 1
ATOM 5601 C CA . ARG B 1 207 ? 28.218 -82.991 -20.737 1.00 88.26 243 ARG B CA 1
ATOM 5602 C C . ARG B 1 207 ? 27.625 -84.393 -20.641 1.00 88.36 243 ARG B C 1
ATOM 5603 O O . ARG B 1 207 ? 26.836 -84.685 -19.741 1.00 88.23 243 ARG B O 1
ATOM 5611 N N . GLN B 1 217 ? 19.843 -84.844 -20.519 1.00 125.11 253 GLN B N 1
ATOM 5612 C CA . GLN B 1 217 ? 19.954 -85.492 -21.821 1.00 130.27 253 GLN B CA 1
ATOM 5613 C C . GLN B 1 217 ? 21.098 -84.904 -22.642 1.00 117.69 253 GLN B C 1
ATOM 5614 O O . GLN B 1 217 ? 21.854 -84.063 -22.154 1.00 107.62 253 GLN B O 1
ATOM 5620 N N . ILE B 1 218 ? 21.216 -85.349 -23.890 1.00 148.20 254 ILE B N 1
ATOM 5621 C CA . ILE B 1 218 ? 22.335 -84.965 -24.747 1.00 154.58 254 ILE B CA 1
ATOM 5622 C C . ILE B 1 218 ? 22.363 -83.473 -25.079 1.00 149.96 254 ILE B C 1
ATOM 5623 O O . ILE B 1 218 ? 23.327 -82.779 -24.756 1.00 123.30 254 ILE B O 1
ATOM 5628 N N . LYS B 1 219 ? 21.312 -82.985 -25.729 1.00 93.84 255 LYS B N 1
ATOM 5629 C CA . LYS B 1 219 ? 21.250 -81.582 -26.127 1.00 92.91 255 LYS B CA 1
ATOM 5630 C C . LYS B 1 219 ? 19.929 -80.937 -25.721 1.00 86.26 255 LYS B C 1
ATOM 5631 O O . LYS B 1 219 ? 18.879 -81.578 -25.757 1.00 95.12 255 LYS B O 1
ATOM 5637 N N . THR B 1 220 ? 19.988 -79.665 -25.338 1.00 78.08 256 THR B N 1
ATOM 5638 C CA . THR B 1 220 ? 18.783 -78.930 -24.969 1.00 77.07 256 THR B CA 1
ATOM 5639 C C . THR B 1 220 ? 18.498 -77.802 -25.955 1.00 75.64 256 THR B C 1
ATOM 5640 O O . THR B 1 220 ? 19.394 -77.037 -26.315 1.00 74.37 256 THR B O 1
ATOM 5644 N N . THR B 1 221 ? 17.245 -77.706 -26.387 1.00 75.52 257 THR B N 1
ATOM 5645 C CA . THR B 1 221 ? 16.836 -76.673 -27.330 1.00 74.53 257 THR B CA 1
ATOM 5646 C C . THR B 1 221 ? 16.557 -75.360 -26.613 1.00 73.26 257 THR B C 1
ATOM 5647 O O . THR B 1 221 ? 15.740 -75.308 -25.694 1.00 73.64 257 THR B O 1
ATOM 5651 N N . ARG B 1 222 ? 17.234 -74.298 -27.035 1.00 72.08 258 ARG B N 1
ATOM 5652 C CA . ARG B 1 222 ? 17.035 -72.993 -26.420 1.00 71.33 258 ARG B CA 1
ATOM 5653 C C . ARG B 1 222 ? 16.152 -72.093 -27.273 1.00 71.36 258 ARG B C 1
ATOM 5654 O O . ARG B 1 222 ? 15.390 -71.281 -26.750 1.00 71.47 258 ARG B O 1
ATOM 5662 N N . TYR B 1 223 ? 16.254 -72.241 -28.589 1.00 72.00 259 TYR B N 1
ATOM 5663 C CA . TYR B 1 223 ? 15.475 -71.419 -29.504 1.00 72.46 259 TYR B CA 1
ATOM 5664 C C . TYR B 1 223 ? 15.129 -72.156 -30.791 1.00 73.65 259 TYR B C 1
ATOM 5665 O O . TYR B 1 223 ? 15.697 -73.202 -31.100 1.00 73.88 259 TYR B O 1
ATOM 5674 N N . THR B 1 224 ? 14.180 -71.592 -31.529 1.00 74.96 260 THR B N 1
ATOM 5675 C CA . THR B 1 224 ? 13.928 -71.978 -32.909 1.00 76.48 260 THR B CA 1
ATOM 5676 C C . THR B 1 224 ? 13.858 -70.690 -33.718 1.00 77.06 260 THR B C 1
ATOM 5677 O O . THR B 1 224 ? 13.547 -69.633 -33.174 1.00 76.42 260 THR B O 1
ATOM 5681 N N . ILE B 1 225 ? 14.159 -70.765 -35.008 1.00 89.75 261 ILE B N 1
ATOM 5682 C CA . ILE B 1 225 ? 14.202 -69.562 -35.831 1.00 92.02 261 ILE B CA 1
ATOM 5683 C C . ILE B 1 225 ? 13.195 -69.624 -36.972 1.00 91.47 261 ILE B C 1
ATOM 5684 O O . ILE B 1 225 ? 13.082 -70.643 -37.654 1.00 92.03 261 ILE B O 1
ATOM 5689 N N . GLN B 1 226 ? 12.461 -68.535 -37.176 1.00 82.86 262 GLN B N 1
ATOM 5690 C CA . GLN B 1 226 ? 11.549 -68.448 -38.312 1.00 86.24 262 GLN B CA 1
ATOM 5691 C C . GLN B 1 226 ? 11.789 -67.160 -39.090 1.00 87.31 262 GLN B C 1
ATOM 5692 O O . GLN B 1 226 ? 11.520 -66.070 -38.593 1.00 86.61 262 GLN B O 1
ATOM 5698 N N . ALA B 1 227 ? 12.298 -67.287 -40.312 1.00 89.28 263 ALA B N 1
ATOM 5699 C CA . ALA B 1 227 ? 12.653 -66.115 -41.105 1.00 90.38 263 ALA B CA 1
ATOM 5700 C C . ALA B 1 227 ? 12.275 -66.255 -42.576 1.00 94.16 263 ALA B C 1
ATOM 5701 O O . ALA B 1 227 ? 12.125 -67.364 -43.090 1.00 95.38 263 ALA B O 1
ATOM 5703 N N . THR B 1 228 ? 12.123 -65.116 -43.245 1.00 116.40 264 THR B N 1
ATOM 5704 C CA . THR B 1 228 ? 11.839 -65.087 -44.676 1.00 122.59 264 THR B CA 1
ATOM 5705 C C . THR B 1 228 ? 12.807 -64.150 -45.393 1.00 129.94 264 THR B C 1
ATOM 5706 O O . THR B 1 228 ? 13.316 -63.197 -44.799 1.00 129.27 264 THR B O 1
ATOM 5710 N N . LEU B 1 229 ? 13.060 -64.428 -46.670 1.00 137.71 265 LEU B N 1
ATOM 5711 C CA . LEU B 1 229 ? 13.972 -63.611 -47.465 1.00 131.99 265 LEU B CA 1
ATOM 5712 C C . LEU B 1 229 ? 13.286 -62.404 -48.094 1.00 138.82 265 LEU B C 1
ATOM 5713 O O . LEU B 1 229 ? 12.141 -62.483 -48.539 1.00 144.33 265 LEU B O 1
ATOM 5718 N N . HIS B 1 230 ? 14.005 -61.288 -48.125 1.00 109.29 266 HIS B N 1
ATOM 5719 C CA . HIS B 1 230 ? 13.604 -60.117 -48.892 1.00 113.66 266 HIS B CA 1
ATOM 5720 C C . HIS B 1 230 ? 14.863 -59.404 -49.368 1.00 109.07 266 HIS B C 1
ATOM 5721 O O . HIS B 1 230 ? 15.286 -58.402 -48.792 1.00 104.96 266 HIS B O 1
ATOM 5728 N N . GLY B 1 231 ? 15.456 -59.944 -50.428 1.00 119.69 267 GLY B N 1
ATOM 5729 C CA . GLY B 1 231 ? 16.768 -59.525 -50.882 1.00 115.18 267 GLY B CA 1
ATOM 5730 C C . GLY B 1 231 ? 17.758 -60.632 -50.578 1.00 114.73 267 GLY B C 1
ATOM 5731 O O . GLY B 1 231 ? 17.473 -61.806 -50.815 1.00 116.47 267 GLY B O 1
ATOM 5732 N N . ASN B 1 232 ? 18.921 -60.266 -50.050 1.00 103.79 268 ASN B N 1
ATOM 5733 C CA . ASN B 1 232 ? 19.890 -61.257 -49.599 1.00 100.73 268 ASN B CA 1
ATOM 5734 C C . ASN B 1 232 ? 19.889 -61.375 -48.079 1.00 99.28 268 ASN B C 1
ATOM 5735 O O . ASN B 1 232 ? 20.715 -62.077 -47.495 1.00 97.36 268 ASN B O 1
ATOM 5740 N N . ARG B 1 233 ? 18.949 -60.678 -47.449 1.00 109.91 269 ARG B N 1
ATOM 5741 C CA . ARG B 1 233 ? 18.824 -60.669 -45.998 1.00 101.99 269 ARG B CA 1
ATOM 5742 C C . ARG B 1 233 ? 17.579 -61.436 -45.576 1.00 105.58 269 ARG B C 1
ATOM 5743 O O . ARG B 1 233 ? 16.606 -61.515 -46.327 1.00 108.20 269 ARG B O 1
ATOM 5751 N N . PHE B 1 234 ? 17.607 -62.002 -44.373 1.00 94.22 270 PHE B N 1
ATOM 5752 C CA . PHE B 1 234 ? 16.429 -62.675 -43.834 1.00 97.79 270 PHE B CA 1
ATOM 5753 C C . PHE B 1 234 ? 15.890 -61.985 -42.586 1.00 90.65 270 PHE B C 1
ATOM 5754 O O . PHE B 1 234 ? 16.652 -61.486 -41.756 1.00 90.01 270 PHE B O 1
ATOM 5762 N N . LYS B 1 235 ? 14.566 -61.960 -42.467 1.00 90.54 271 LYS B N 1
ATOM 5763 C CA . LYS B 1 235 ? 13.899 -61.221 -41.404 1.00 85.71 271 LYS B CA 1
ATOM 5764 C C . LYS B 1 235 ? 12.841 -62.100 -40.743 1.00 87.71 271 LYS B C 1
ATOM 5765 O O . LYS B 1 235 ? 12.140 -62.849 -41.425 1.00 92.63 271 LYS B O 1
ATOM 5771 N N . GLY B 1 236 ? 12.727 -62.017 -39.420 1.00 83.68 272 GLY B N 1
ATOM 5772 C CA . GLY B 1 236 ? 11.716 -62.788 -38.721 1.00 85.29 272 GLY B CA 1
ATOM 5773 C C . GLY B 1 236 ? 11.819 -62.880 -37.209 1.00 81.85 272 GLY B C 1
ATOM 5774 O O . GLY B 1 236 ? 12.411 -62.021 -36.543 1.00 77.52 272 GLY B O 1
ATOM 5775 N N . LYS B 1 237 ? 11.227 -63.946 -36.676 1.00 101.16 273 LYS B N 1
ATOM 5776 C CA . LYS B 1 237 ? 11.101 -64.161 -35.240 1.00 103.21 273 LYS B CA 1
ATOM 5777 C C . LYS B 1 237 ? 12.035 -65.238 -34.693 1.00 101.62 273 LYS B C 1
ATOM 5778 O O . LYS B 1 237 ? 12.384 -66.202 -35.387 1.00 91.58 273 LYS B O 1
ATOM 5784 N N . ALA B 1 238 ? 12.422 -65.058 -33.434 1.00 92.78 274 ALA B N 1
ATOM 5785 C CA . ALA B 1 238 ? 13.130 -66.074 -32.668 1.00 80.31 274 ALA B CA 1
ATOM 5786 C C . ALA B 1 238 ? 12.201 -66.561 -31.562 1.00 87.91 274 ALA B C 1
ATOM 5787 O O . ALA B 1 238 ? 11.597 -65.757 -30.853 1.00 83.66 274 ALA B O 1
ATOM 5789 N N . LEU B 1 239 ? 12.086 -67.876 -31.418 1.00 82.88 275 LEU B N 1
ATOM 5790 C CA . LEU B 1 239 ? 11.107 -68.463 -30.511 1.00 78.10 275 LEU B CA 1
ATOM 5791 C C . LEU B 1 239 ? 11.766 -69.262 -29.391 1.00 83.73 275 LEU B C 1
ATOM 5792 O O . LEU B 1 239 ? 12.418 -70.275 -29.641 1.00 101.01 275 LEU B O 1
ATOM 5797 N N . ALA B 1 240 ? 11.582 -68.806 -28.155 1.00 82.39 276 ALA B N 1
ATOM 5798 C CA . ALA B 1 240 ? 12.147 -69.485 -26.994 1.00 77.10 276 ALA B CA 1
ATOM 5799 C C . ALA B 1 240 ? 11.404 -70.782 -26.688 1.00 82.18 276 ALA B C 1
ATOM 5800 O O . ALA B 1 240 ? 10.174 -70.812 -26.655 1.00 87.45 276 ALA B O 1
ATOM 5802 N N . ALA B 1 241 ? 12.160 -71.853 -26.464 1.00 77.55 277 ALA B N 1
ATOM 5803 C CA . ALA B 1 241 ? 11.577 -73.157 -26.171 1.00 81.00 277 ALA B CA 1
ATOM 5804 C C . ALA B 1 241 ? 10.956 -73.186 -24.779 1.00 77.35 277 ALA B C 1
ATOM 5805 O O . ALA B 1 241 ? 9.941 -73.844 -24.555 1.00 80.77 277 ALA B O 1
ATOM 5807 N N . ASP B 1 242 ? 11.576 -72.470 -23.846 1.00 75.78 278 ASP B N 1
ATOM 5808 C CA . ASP B 1 242 ? 11.077 -72.392 -22.479 1.00 76.63 278 ASP B CA 1
ATOM 5809 C C . ASP B 1 242 ? 10.444 -71.035 -22.209 1.00 77.85 278 ASP B C 1
ATOM 5810 O O . ASP B 1 242 ? 11.031 -70.191 -21.533 1.00 79.30 278 ASP B O 1
ATOM 5815 N N . LYS B 1 243 ? 9.245 -70.828 -22.742 1.00 118.17 279 LYS B N 1
ATOM 5816 C CA . LYS B 1 243 ? 8.535 -69.574 -22.534 1.00 112.42 279 LYS B CA 1
ATOM 5817 C C . LYS B 1 243 ? 7.501 -69.713 -21.425 1.00 113.59 279 LYS B C 1
ATOM 5818 O O . LYS B 1 243 ? 6.669 -70.621 -21.444 1.00 104.39 279 LYS B O 1
ATOM 5824 N N . GLY B 1 244 ? 7.563 -68.807 -20.455 1.00 106.36 280 GLY B N 1
ATOM 5825 C CA . GLY B 1 244 ? 6.631 -68.820 -19.347 1.00 109.04 280 GLY B CA 1
ATOM 5826 C C . GLY B 1 244 ? 7.313 -68.747 -17.996 1.00 107.23 280 GLY B C 1
ATOM 5827 O O . GLY B 1 244 ? 6.654 -68.913 -16.967 1.00 134.85 280 GLY B O 1
ATOM 5828 N N . ALA B 1 245 ? 8.624 -68.503 -17.999 1.00 82.00 281 ALA B N 1
ATOM 5829 C CA . ALA B 1 245 ? 9.389 -68.373 -16.760 1.00 82.52 281 ALA B CA 1
ATOM 5830 C C . ALA B 1 245 ? 9.248 -69.732 -15.984 1.00 90.20 281 ALA B C 1
ATOM 5831 O O . ALA B 1 245 ? 9.154 -70.736 -16.689 1.00 83.68 281 ALA B O 1
ATOM 5833 N N . THR B 1 246 ? 8.850 -69.746 -14.721 1.00 163.63 282 THR B N 1
ATOM 5834 C CA . THR B 1 246 ? 8.763 -68.581 -13.870 1.00 168.25 282 THR B CA 1
ATOM 5835 C C . THR B 1 246 ? 10.069 -68.351 -13.167 1.00 159.75 282 THR B C 1
ATOM 5836 O O . THR B 1 246 ? 10.321 -67.287 -12.628 1.00 158.83 282 THR B O 1
ATOM 5840 N N . ASN B 1 247 ? 10.909 -69.364 -13.193 1.00 86.77 283 ASN B N 1
ATOM 5841 C CA . ASN B 1 247 ? 11.751 -69.666 -12.105 1.00 87.82 283 ASN B CA 1
ATOM 5842 C C . ASN B 1 247 ? 13.209 -69.356 -12.048 1.00 87.53 283 ASN B C 1
ATOM 5843 O O . ASN B 1 247 ? 13.895 -69.906 -11.190 1.00 89.45 283 ASN B O 1
ATOM 5848 N N . GLY B 1 248 ? 13.681 -68.587 -13.001 1.00 95.47 284 GLY B N 1
ATOM 5849 C CA . GLY B 1 248 ? 15.004 -68.041 -12.940 1.00 93.98 284 GLY B CA 1
ATOM 5850 C C . GLY B 1 248 ? 16.125 -68.759 -13.604 1.00 92.50 284 GLY B C 1
ATOM 5851 O O . GLY B 1 248 ? 17.134 -68.135 -13.818 1.00 93.23 284 GLY B O 1
ATOM 5852 N N . SER B 1 249 ? 15.995 -70.014 -13.983 1.00 82.87 285 SER B N 1
ATOM 5853 C CA . SER B 1 249 ? 17.254 -70.732 -14.123 1.00 82.47 285 SER B CA 1
ATOM 5854 C C . SER B 1 249 ? 17.987 -70.300 -15.389 1.00 80.57 285 SER B C 1
ATOM 5855 O O . SER B 1 249 ? 19.185 -70.539 -15.535 1.00 80.97 285 SER B O 1
ATOM 5858 N N . HIS B 1 250 ? 17.257 -69.664 -16.301 1.00 90.08 286 HIS B N 1
ATOM 5859 C CA . HIS B 1 250 ? 17.840 -69.145 -17.534 1.00 87.23 286 HIS B CA 1
ATOM 5860 C C . HIS B 1 250 ? 16.948 -68.062 -18.138 1.00 91.72 286 HIS B C 1
ATOM 5861 O O . HIS B 1 250 ? 15.723 -68.175 -18.107 1.00 98.76 286 HIS B O 1
ATOM 5868 N N . PRO B 1 251 ? 17.564 -67.005 -18.691 1.00 87.22 287 PRO B N 1
ATOM 5869 C CA . PRO B 1 251 ? 16.832 -65.846 -19.212 1.00 85.71 287 PRO B CA 1
ATOM 5870 C C . PRO B 1 251 ? 16.299 -66.051 -20.628 1.00 76.67 287 PRO B C 1
ATOM 5871 O O . PRO B 1 251 ? 15.923 -65.078 -21.282 1.00 76.07 287 PRO B O 1
ATOM 5875 N N . PHE B 1 252 ? 16.265 -67.295 -21.094 1.00 75.44 288 PHE B N 1
ATOM 5876 C CA . PHE B 1 252 ? 15.738 -67.595 -22.420 1.00 77.93 288 PHE B CA 1
ATOM 5877 C C . PHE B 1 252 ? 14.239 -67.851 -22.345 1.00 77.58 288 PHE B C 1
ATOM 5878 O O . PHE B 1 252 ? 13.746 -68.863 -22.842 1.00 74.89 288 PHE B O 1
ATOM 5886 N N . ILE B 1 253 ? 13.518 -66.925 -21.722 1.00 121.38 289 ILE B N 1
ATOM 5887 C CA . ILE B 1 253 ? 12.092 -67.097 -21.474 1.00 122.51 289 ILE B CA 1
ATOM 5888 C C . ILE B 1 253 ? 11.226 -66.284 -22.429 1.00 132.97 289 ILE B C 1
ATOM 5889 O O . ILE B 1 253 ? 10.000 -66.386 -22.404 1.00 153.80 289 ILE B O 1
ATOM 5894 N N . SER B 1 254 ? 11.864 -65.479 -23.271 1.00 96.79 290 SER B N 1
ATOM 5895 C CA . SER B 1 254 ? 11.130 -64.588 -24.160 1.00 97.17 290 SER B CA 1
ATOM 5896 C C . SER B 1 254 ? 11.437 -64.838 -25.630 1.00 94.02 290 SER B C 1
ATOM 5897 O O . SER B 1 254 ? 12.522 -65.301 -25.981 1.00 87.74 290 SER B O 1
ATOM 5900 N N . ASP B 1 255 ? 10.469 -64.526 -26.485 1.00 76.58 291 ASP B N 1
ATOM 5901 C CA . ASP B 1 255 ? 10.664 -64.603 -27.925 1.00 76.61 291 ASP B CA 1
ATOM 5902 C C . ASP B 1 255 ? 11.281 -63.306 -28.434 1.00 74.49 291 ASP B C 1
ATOM 5903 O O . ASP B 1 255 ? 11.454 -62.352 -27.674 1.00 73.06 291 ASP B O 1
ATOM 5908 N N . SER B 1 256 ? 11.614 -63.274 -29.720 1.00 82.55 292 SER B N 1
ATOM 5909 C CA . SER B 1 256 ? 12.225 -62.092 -30.316 1.00 79.23 292 SER B CA 1
ATOM 5910 C C . SER B 1 256 ? 11.671 -61.813 -31.706 1.00 74.22 292 SER B C 1
ATOM 5911 O O . SER B 1 256 ? 11.904 -62.579 -32.637 1.00 75.66 292 SER B O 1
ATOM 5914 N N . ASP B 1 257 ? 10.944 -60.709 -31.838 1.00 95.12 293 ASP B N 1
ATOM 5915 C CA . ASP B 1 257 ? 10.389 -60.302 -33.124 1.00 108.43 293 ASP B CA 1
ATOM 5916 C C . ASP B 1 257 ? 11.397 -59.463 -33.900 1.00 114.68 293 ASP B C 1
ATOM 5917 O O . ASP B 1 257 ? 11.064 -58.860 -34.921 1.00 118.61 293 ASP B O 1
ATOM 5922 N N . SER B 1 258 ? 12.631 -59.429 -33.409 1.00 91.27 294 SER B N 1
ATOM 5923 C CA . SER B 1 258 ? 13.665 -58.589 -33.999 1.00 73.20 294 SER B CA 1
ATOM 5924 C C . SER B 1 258 ? 14.822 -59.397 -34.575 1.00 72.39 294 SER B C 1
ATOM 5925 O O . SER B 1 258 ? 15.967 -58.942 -34.554 1.00 80.81 294 SER B O 1
ATOM 5928 N N . LEU B 1 259 ? 14.536 -60.588 -35.093 1.00 71.75 295 LEU B N 1
ATOM 5929 C CA . LEU B 1 259 ? 15.601 -61.396 -35.677 1.00 74.89 295 LEU B CA 1
ATOM 5930 C C . LEU B 1 259 ? 15.893 -60.952 -37.102 1.00 75.18 295 LEU B C 1
ATOM 5931 O O . LEU B 1 259 ? 15.020 -60.991 -37.969 1.00 76.04 295 LEU B O 1
ATOM 5936 N N . GLU B 1 260 ? 17.129 -60.527 -37.332 1.00 102.33 296 GLU B N 1
ATOM 5937 C CA . GLU B 1 260 ? 17.545 -60.066 -38.648 1.00 109.57 296 GLU B CA 1
ATOM 5938 C C . GLU B 1 260 ? 18.918 -60.629 -38.980 1.00 108.42 296 GLU B C 1
ATOM 5939 O O . GLU B 1 260 ? 19.812 -60.640 -38.136 1.00 112.20 296 GLU B O 1
ATOM 5945 N N . GLY B 1 261 ? 19.085 -61.090 -40.214 1.00 133.13 297 GLY B N 1
ATOM 5946 C CA . GLY B 1 261 ? 20.360 -61.628 -40.645 1.00 127.79 297 GLY B CA 1
ATOM 5947 C C . GLY B 1 261 ? 20.593 -61.474 -42.133 1.00 113.07 297 GLY B C 1
ATOM 5948 O O . GLY B 1 261 ? 19.791 -60.863 -42.838 1.00 107.87 297 GLY B O 1
ATOM 5949 N N . GLY B 1 262 ? 21.699 -62.034 -42.610 1.00 87.71 298 GLY B N 1
ATOM 5950 C CA . GLY B 1 262 ? 22.046 -61.948 -44.014 1.00 95.51 298 GLY B CA 1
ATOM 5951 C C . GLY B 1 262 ? 22.963 -63.060 -44.480 1.00 93.12 298 GLY B C 1
ATOM 5952 O O . GLY B 1 262 ? 23.637 -63.717 -43.678 1.00 88.19 298 GLY B O 1
ATOM 5953 N N . PHE B 1 263 ? 22.976 -63.273 -45.793 1.00 96.22 299 PHE B N 1
ATOM 5954 C CA . PHE B 1 263 ? 23.868 -64.238 -46.416 1.00 93.84 299 PHE B CA 1
ATOM 5955 C C . PHE B 1 263 ? 25.142 -63.547 -46.880 1.00 98.60 299 PHE B C 1
ATOM 5956 O O . PHE B 1 263 ? 25.124 -62.372 -47.247 1.00 98.58 299 PHE B O 1
ATOM 5964 N N . TYR B 1 264 ? 26.246 -64.283 -46.862 1.00 105.56 300 TYR B N 1
ATOM 5965 C CA . TYR B 1 264 ? 27.531 -63.744 -47.283 1.00 95.60 300 TYR B CA 1
ATOM 5966 C C . TYR B 1 264 ? 28.306 -64.747 -48.131 1.00 96.72 300 TYR B C 1
ATOM 5967 O O . TYR B 1 264 ? 28.120 -65.962 -48.010 1.00 92.07 300 TYR B O 1
ATOM 5976 N N . GLY B 1 265 ? 29.180 -64.222 -48.983 1.00 99.96 301 GLY B N 1
ATOM 5977 C CA . GLY B 1 265 ? 29.874 -65.028 -49.969 1.00 98.26 301 GLY B CA 1
ATOM 5978 C C . GLY B 1 265 ? 29.265 -64.776 -51.333 1.00 101.25 301 GLY B C 1
ATOM 5979 O O . GLY B 1 265 ? 28.110 -64.364 -51.427 1.00 105.40 301 GLY B O 1
ATOM 5980 N N . PRO B 1 266 ? 30.035 -65.021 -52.402 1.00 102.27 302 PRO B N 1
ATOM 5981 C CA . PRO B 1 266 ? 29.551 -64.780 -53.766 1.00 105.74 302 PRO B CA 1
ATOM 5982 C C . PRO B 1 266 ? 28.452 -65.758 -54.172 1.00 106.30 302 PRO B C 1
ATOM 5983 O O . PRO B 1 266 ? 27.747 -65.515 -55.151 1.00 109.00 302 PRO B O 1
ATOM 5987 N N . LYS B 1 267 ? 28.310 -66.847 -53.423 1.00 103.66 303 LYS B N 1
ATOM 5988 C CA . LYS B 1 267 ? 27.310 -67.862 -53.730 1.00 105.46 303 LYS B CA 1
ATOM 5989 C C . LYS B 1 267 ? 26.368 -68.099 -52.555 1.00 102.35 303 LYS B C 1
ATOM 5990 O O . LYS B 1 267 ? 25.605 -69.065 -52.548 1.00 103.36 303 LYS B O 1
ATOM 5996 N N . GLY B 1 268 ? 26.420 -67.213 -51.566 1.00 98.63 304 GLY B N 1
ATOM 5997 C CA . GLY B 1 268 ? 25.653 -67.396 -50.348 1.00 95.69 304 GLY B CA 1
ATOM 5998 C C . GLY B 1 268 ? 26.164 -68.604 -49.592 1.00 94.10 304 GLY B C 1
ATOM 5999 O O . GLY B 1 268 ? 25.388 -69.425 -49.103 1.00 93.40 304 GLY B O 1
ATOM 6000 N N . GLU B 1 269 ? 27.485 -68.710 -49.504 1.00 125.50 305 GLU B N 1
ATOM 6001 C CA . GLU B 1 269 ? 28.124 -69.870 -48.898 1.00 115.56 305 GLU B CA 1
ATOM 6002 C C . GLU B 1 269 ? 28.083 -69.815 -47.375 1.00 96.32 305 GLU B C 1
ATOM 6003 O O . GLU B 1 269 ? 28.262 -70.833 -46.706 1.00 91.51 305 GLU B O 1
ATOM 6009 N N . GLU B 1 270 ? 27.849 -68.626 -46.829 1.00 96.10 306 GLU B N 1
ATOM 6010 C CA . GLU B 1 270 ? 27.753 -68.464 -45.381 1.00 89.38 306 GLU B CA 1
ATOM 6011 C C . GLU B 1 270 ? 26.559 -67.590 -45.009 1.00 98.22 306 GLU B C 1
ATOM 6012 O O . GLU B 1 270 ? 25.943 -66.971 -45.874 1.00 105.19 306 GLU B O 1
ATOM 6018 N N . LEU B 1 271 ? 26.221 -67.559 -43.723 1.00 100.83 307 LEU B N 1
ATOM 6019 C CA . LEU B 1 271 ? 25.151 -66.691 -43.233 1.00 94.59 307 LEU B CA 1
ATOM 6020 C C . LEU B 1 271 ? 25.391 -66.281 -41.786 1.00 87.80 307 LEU B C 1
ATOM 6021 O O . LEU B 1 271 ? 26.010 -67.020 -41.017 1.00 84.25 307 LEU B O 1
ATOM 6026 N N . ALA B 1 272 ? 24.893 -65.107 -41.416 1.00 77.38 308 ALA B N 1
ATOM 6027 C CA . ALA B 1 272 ? 25.053 -64.622 -40.049 1.00 75.92 308 ALA B CA 1
ATOM 6028 C C . ALA B 1 272 ? 23.997 -63.585 -39.694 1.00 77.44 308 ALA B C 1
ATOM 6029 O O . ALA B 1 272 ? 23.573 -62.803 -40.543 1.00 77.97 308 ALA B O 1
ATOM 6031 N N . GLY B 1 273 ? 23.577 -63.579 -38.434 1.00 96.55 309 GLY B N 1
ATOM 6032 C CA . GLY B 1 273 ? 22.553 -62.653 -37.994 1.00 94.82 309 GLY B CA 1
ATOM 6033 C C . GLY B 1 273 ? 22.524 -62.414 -36.498 1.00 98.85 309 GLY B C 1
ATOM 6034 O O . GLY B 1 273 ? 23.436 -62.808 -35.770 1.00 86.60 309 GLY B O 1
ATOM 6035 N N . LYS B 1 274 ? 21.457 -61.766 -36.045 1.00 119.90 310 LYS B N 1
ATOM 6036 C CA . LYS B 1 274 ? 21.302 -61.417 -34.642 1.00 117.08 310 LYS B CA 1
ATOM 6037 C C . LYS B 1 274 ? 19.828 -61.298 -34.278 1.00 122.56 310 LYS B C 1
ATOM 6038 O O . LYS B 1 274 ? 18.968 -61.138 -35.150 1.00 130.33 310 LYS B O 1
ATOM 6044 N N . PHE B 1 275 ? 19.545 -61.379 -32.983 1.00 119.23 311 PHE B N 1
ATOM 6045 C CA . PHE B 1 275 ? 18.212 -61.099 -32.467 1.00 117.79 311 PHE B CA 1
ATOM 6046 C C . PHE B 1 275 ? 18.274 -60.608 -31.026 1.00 111.82 311 PHE B C 1
ATOM 6047 O O . PHE B 1 275 ? 19.174 -60.975 -30.264 1.00 111.75 311 PHE B O 1
ATOM 6055 N N . LEU B 1 276 ? 17.309 -59.770 -30.666 1.00 101.93 312 LEU B N 1
ATOM 6056 C CA . LEU B 1 276 ? 17.191 -59.255 -29.312 1.00 96.40 312 LEU B CA 1
ATOM 6057 C C . LEU B 1 276 ? 15.839 -59.655 -28.737 1.00 100.09 312 LEU B C 1
ATOM 6058 O O . LEU B 1 276 ? 14.796 -59.329 -29.306 1.00 101.62 312 LEU B O 1
ATOM 6063 N N . SER B 1 277 ? 15.862 -60.372 -27.617 1.00 113.20 313 SER B N 1
ATOM 6064 C CA . SER B 1 277 ? 14.637 -60.830 -26.970 1.00 121.72 313 SER B CA 1
ATOM 6065 C C . SER B 1 277 ? 13.735 -59.655 -26.607 1.00 114.57 313 SER B C 1
ATOM 6066 O O . SER B 1 277 ? 14.218 -58.579 -26.250 1.00 92.07 313 SER B O 1
ATOM 6069 N N . ASN B 1 278 ? 12.426 -59.869 -26.706 1.00 92.40 314 ASN B N 1
ATOM 6070 C CA . ASN B 1 278 ? 11.445 -58.810 -26.480 1.00 94.78 314 ASN B CA 1
ATOM 6071 C C . ASN B 1 278 ? 11.530 -58.154 -25.105 1.00 93.55 314 ASN B C 1
ATOM 6072 O O . ASN B 1 278 ? 11.261 -56.961 -24.964 1.00 99.71 314 ASN B O 1
ATOM 6077 N N . ASP B 1 279 ? 11.907 -58.931 -24.095 1.00 86.34 315 ASP B N 1
ATOM 6078 C CA . ASP B 1 279 ? 12.036 -58.402 -22.740 1.00 84.37 315 ASP B CA 1
ATOM 6079 C C . ASP B 1 279 ? 13.382 -57.716 -22.523 1.00 100.68 315 ASP B C 1
ATOM 6080 O O . ASP B 1 279 ? 13.693 -57.286 -21.412 1.00 109.49 315 ASP B O 1
ATOM 6085 N N . ASN B 1 280 ? 14.171 -57.627 -23.592 1.00 80.32 316 ASN B N 1
ATOM 6086 C CA . ASN B 1 280 ? 15.511 -57.047 -23.542 1.00 83.30 316 ASN B CA 1
ATOM 6087 C C . ASN B 1 280 ? 16.414 -57.747 -22.530 1.00 82.80 316 ASN B C 1
ATOM 6088 O O . ASN B 1 280 ? 17.323 -57.138 -21.965 1.00 83.78 316 ASN B O 1
ATOM 6093 N N . LYS B 1 281 ? 16.153 -59.032 -22.311 1.00 92.54 317 LYS B N 1
ATOM 6094 C CA . LYS B 1 281 ? 16.930 -59.826 -21.368 1.00 96.55 317 LYS B CA 1
ATOM 6095 C C . LYS B 1 281 ? 18.112 -60.509 -22.043 1.00 84.57 317 LYS B C 1
ATOM 6096 O O . LYS B 1 281 ? 19.179 -60.635 -21.451 1.00 95.80 317 LYS B O 1
ATOM 6102 N N . VAL B 1 282 ? 17.920 -60.952 -23.281 1.00 99.40 318 VAL B N 1
ATOM 6103 C CA . VAL B 1 282 ? 18.968 -61.673 -23.996 1.00 98.87 318 VAL B CA 1
ATOM 6104 C C . VAL B 1 282 ? 19.194 -61.139 -25.407 1.00 96.86 318 VAL B C 1
ATOM 6105 O O . VAL B 1 282 ? 18.275 -61.105 -26.226 1.00 97.20 318 VAL B O 1
ATOM 6109 N N . ALA B 1 283 ? 20.426 -60.717 -25.678 1.00 95.13 319 ALA B N 1
ATOM 6110 C CA . ALA B 1 283 ? 20.839 -60.355 -27.027 1.00 93.62 319 ALA B CA 1
ATOM 6111 C C . ALA B 1 283 ? 21.759 -61.447 -27.552 1.00 94.14 319 ALA B C 1
ATOM 6112 O O . ALA B 1 283 ? 22.752 -61.786 -26.910 1.00 94.25 319 ALA B O 1
ATOM 6114 N N . ALA B 1 284 ? 21.430 -62.005 -28.712 1.00 105.13 320 ALA B N 1
ATOM 6115 C CA . ALA B 1 284 ? 22.209 -63.118 -29.245 1.00 103.68 320 ALA B CA 1
ATOM 6116 C C . ALA B 1 284 ? 22.571 -62.939 -30.714 1.00 104.49 320 ALA B C 1
ATOM 6117 O O . ALA B 1 284 ? 21.803 -62.374 -31.489 1.00 105.62 320 ALA B O 1
ATOM 6119 N N . VAL B 1 285 ? 23.750 -63.424 -31.088 1.00 94.13 321 VAL B N 1
ATOM 6120 C CA . VAL B 1 285 ? 24.183 -63.398 -32.479 1.00 93.52 321 VAL B CA 1
ATOM 6121 C C . VAL B 1 285 ? 24.511 -64.815 -32.932 1.00 94.73 321 VAL B C 1
ATOM 6122 O O . VAL B 1 285 ? 24.799 -65.680 -32.108 1.00 95.79 321 VAL B O 1
ATOM 6126 N N . PHE B 1 286 ? 24.462 -65.056 -34.237 1.00 94.81 322 PHE B N 1
ATOM 6127 C CA . PHE B 1 286 ? 24.689 -66.402 -34.755 1.00 95.92 322 PHE B CA 1
ATOM 6128 C C . PHE B 1 286 ? 25.342 -66.401 -36.132 1.00 95.59 322 PHE B C 1
ATOM 6129 O O . PHE B 1 286 ? 25.189 -65.455 -36.905 1.00 94.91 322 PHE B O 1
ATOM 6137 N N . GLY B 1 287 ? 26.072 -67.472 -36.429 1.00 96.06 323 GLY B N 1
ATOM 6138 C CA . GLY B 1 287 ? 26.749 -67.602 -37.707 1.00 95.93 323 GLY B CA 1
ATOM 6139 C C . GLY B 1 287 ? 26.900 -69.050 -38.128 1.00 97.08 323 GLY B C 1
ATOM 6140 O O . GLY B 1 287 ? 27.384 -69.881 -37.360 1.00 97.79 323 GLY B O 1
ATOM 6141 N N . ALA B 1 288 ? 26.487 -69.354 -39.354 1.00 97.50 324 ALA B N 1
ATOM 6142 C CA . ALA B 1 288 ? 26.528 -70.724 -39.852 1.00 98.76 324 ALA B CA 1
ATOM 6143 C C . ALA B 1 288 ? 27.027 -70.792 -41.291 1.00 98.86 324 ALA B C 1
ATOM 6144 O O . ALA B 1 288 ? 26.815 -69.868 -42.076 1.00 98.66 324 ALA B O 1
ATOM 6146 N N . LYS B 1 289 ? 27.690 -71.893 -41.630 1.00 99.42 325 LYS B N 1
ATOM 6147 C CA . LYS B 1 289 ? 28.184 -72.102 -42.986 1.00 99.78 325 LYS B CA 1
ATOM 6148 C C . LYS B 1 289 ? 27.732 -73.455 -43.514 1.00 101.26 325 LYS B C 1
ATOM 6149 O O . LYS B 1 289 ? 27.082 -74.224 -42.807 1.00 102.10 325 LYS B O 1
ATOM 6155 N N . GLN B 1 290 ? 28.080 -73.740 -44.764 1.00 106.09 326 GLN B N 1
ATOM 6156 C CA . GLN B 1 290 ? 27.829 -75.053 -45.338 1.00 109.40 326 GLN B CA 1
ATOM 6157 C C . GLN B 1 290 ? 28.999 -75.970 -44.999 1.00 117.87 326 GLN B C 1
ATOM 6158 O O . GLN B 1 290 ? 29.719 -75.726 -44.032 1.00 132.79 326 GLN B O 1
ATOM 6164 N N . LYS B 1 291 ? 29.200 -77.016 -45.791 1.00 130.80 327 LYS B N 1
ATOM 6165 C CA . LYS B 1 291 ? 30.225 -78.002 -45.464 1.00 129.20 327 LYS B CA 1
ATOM 6166 C C . LYS B 1 291 ? 31.467 -77.912 -46.352 1.00 131.60 327 LYS B C 1
ATOM 6167 O O . LYS B 1 291 ? 31.376 -77.581 -47.535 1.00 147.07 327 LYS B O 1
ATOM 6173 N N . ASP B 1 292 ? 32.621 -78.202 -45.756 1.00 103.16 328 ASP B N 1
ATOM 6174 C CA . ASP B 1 292 ? 33.900 -78.283 -46.466 1.00 103.72 328 ASP B CA 1
ATOM 6175 C C . ASP B 1 292 ? 34.322 -76.986 -47.163 1.00 103.59 328 ASP B C 1
ATOM 6176 O O . ASP B 1 292 ? 34.183 -76.852 -48.380 1.00 103.40 328 ASP B O 1
ATOM 6181 N N . LYS B 1 293 ? 34.843 -76.047 -46.376 1.00 103.39 329 LYS B N 1
ATOM 6182 C CA . LYS B 1 293 ? 35.410 -74.797 -46.887 1.00 101.82 329 LYS B CA 1
ATOM 6183 C C . LYS B 1 293 ? 34.498 -74.054 -47.863 1.00 101.66 329 LYS B C 1
ATOM 6184 O O . LYS B 1 293 ? 34.706 -72.874 -48.145 1.00 101.22 329 LYS B O 1
ATOM 6190 N N . PRO B 1 302 ? 26.299 -77.471 -55.922 1.00 115.91 338 PRO B N 1
ATOM 6191 C CA . PRO B 1 302 ? 25.121 -76.703 -55.505 1.00 116.51 338 PRO B CA 1
ATOM 6192 C C . PRO B 1 302 ? 24.728 -75.651 -56.539 1.00 118.65 338 PRO B C 1
ATOM 6193 O O . PRO B 1 302 ? 25.347 -74.588 -56.602 1.00 117.97 338 PRO B O 1
ATOM 6197 N N . ALA B 1 303 ? 23.707 -75.956 -57.337 1.00 123.42 339 ALA B N 1
ATOM 6198 C CA . ALA B 1 303 ? 23.230 -75.046 -58.374 1.00 126.03 339 ALA B CA 1
ATOM 6199 C C . ALA B 1 303 ? 22.815 -73.703 -57.782 1.00 125.94 339 ALA B C 1
ATOM 6200 O O . ALA B 1 303 ? 22.326 -73.638 -56.655 1.00 128.13 339 ALA B O 1
ATOM 6202 N N . THR B 1 304 ? 23.012 -72.633 -58.546 1.00 123.98 340 THR B N 1
ATOM 6203 C CA . THR B 1 304 ? 22.753 -71.289 -58.044 1.00 123.49 340 THR B CA 1
ATOM 6204 C C . THR B 1 304 ? 22.192 -70.355 -59.114 1.00 126.85 340 THR B C 1
ATOM 6205 O O . THR B 1 304 ? 22.148 -70.700 -60.295 1.00 129.92 340 THR B O 1
ATOM 6209 N N . GLU B 1 305 ? 21.764 -69.171 -58.687 1.00 126.44 341 GLU B N 1
ATOM 6210 C CA . GLU B 1 305 ? 21.192 -68.179 -59.588 1.00 129.75 341 GLU B CA 1
ATOM 6211 C C . GLU B 1 305 ? 21.377 -66.771 -59.031 1.00 128.19 341 GLU B C 1
ATOM 6212 O O . GLU B 1 305 ? 21.477 -66.581 -57.819 1.00 124.90 341 GLU B O 1
ATOM 6218 N N . THR B 1 306 ? 21.416 -65.787 -59.923 1.00 130.84 342 THR B N 1
ATOM 6219 C CA . THR B 1 306 ? 21.577 -64.393 -59.525 1.00 128.56 342 THR B CA 1
ATOM 6220 C C . THR B 1 306 ? 20.298 -63.864 -58.887 1.00 130.68 342 THR B C 1
ATOM 6221 O O . THR B 1 306 ? 19.203 -64.091 -59.400 1.00 134.47 342 THR B O 1
ATOM 6225 N N . VAL B 1 307 ? 20.437 -63.160 -57.769 1.00 127.55 343 VAL B N 1
ATOM 6226 C CA . VAL B 1 307 ? 19.278 -62.605 -57.078 1.00 128.30 343 VAL B CA 1
ATOM 6227 C C . VAL B 1 307 ? 19.331 -61.082 -56.987 1.00 128.52 343 VAL B C 1
ATOM 6228 O O . VAL B 1 307 ? 18.297 -60.426 -56.856 1.00 129.80 343 VAL B O 1
ATOM 6232 N N . ILE B 1 308 ? 20.534 -60.522 -57.061 1.00 124.58 344 ILE B N 1
ATOM 6233 C CA . ILE B 1 308 ? 20.713 -59.080 -56.926 1.00 121.28 344 ILE B CA 1
ATOM 6234 C C . ILE B 1 308 ? 21.701 -58.518 -57.943 1.00 117.54 344 ILE B C 1
ATOM 6235 O O . ILE B 1 308 ? 22.819 -59.011 -58.076 1.00 113.67 344 ILE B O 1
ATOM 6240 N N . ASP B 1 309 ? 21.275 -57.487 -58.665 1.00 120.99 345 ASP B N 1
ATOM 6241 C CA . ASP B 1 309 ? 22.174 -56.743 -59.537 1.00 119.54 345 ASP B CA 1
ATOM 6242 C C . ASP B 1 309 ? 22.496 -55.402 -58.897 1.00 117.43 345 ASP B C 1
ATOM 6243 O O . ASP B 1 309 ? 21.613 -54.739 -58.358 1.00 119.27 345 ASP B O 1
ATOM 6248 N N . ALA B 1 310 ? 23.764 -55.010 -58.950 1.00 106.89 346 ALA B N 1
ATOM 6249 C CA . ALA B 1 310 ? 24.197 -53.743 -58.374 1.00 104.18 346 ALA B CA 1
ATOM 6250 C C . ALA B 1 310 ? 25.561 -53.354 -58.922 1.00 102.02 346 ALA B C 1
ATOM 6251 O O . ALA B 1 310 ? 26.582 -53.892 -58.496 1.00 97.62 346 ALA B O 1
ATOM 6253 N N . TYR B 1 311 ? 25.578 -52.420 -59.867 1.00 106.66 347 TYR B N 1
ATOM 6254 C CA . TYR B 1 311 ? 26.839 -51.986 -60.459 1.00 106.62 347 TYR B CA 1
ATOM 6255 C C . TYR B 1 311 ? 26.844 -50.513 -60.856 1.00 110.27 347 TYR B C 1
ATOM 6256 O O . TYR B 1 311 ? 25.840 -49.814 -60.720 1.00 113.85 347 TYR B O 1
ATOM 6265 N N . ARG B 1 312 ? 27.992 -50.055 -61.347 1.00 140.01 348 ARG B N 1
ATOM 6266 C CA . ARG B 1 312 ? 28.139 -48.690 -61.835 1.00 144.50 348 ARG B CA 1
ATOM 6267 C C . ARG B 1 312 ? 29.054 -48.671 -63.056 1.00 148.85 348 ARG B C 1
ATOM 6268 O O . ARG B 1 312 ? 29.600 -49.702 -63.441 1.00 148.03 348 ARG B O 1
ATOM 6276 N N . ILE B 1 313 ? 29.212 -47.504 -63.672 1.00 203.25 349 ILE B N 1
ATOM 6277 C CA . ILE B 1 313 ? 30.181 -47.348 -64.753 1.00 209.63 349 ILE B CA 1
ATOM 6278 C C . ILE B 1 313 ? 31.544 -47.080 -64.115 1.00 211.79 349 ILE B C 1
ATOM 6279 O O . ILE B 1 313 ? 31.610 -46.708 -62.944 1.00 212.90 349 ILE B O 1
ATOM 6284 N N . THR B 1 314 ? 32.623 -47.280 -64.868 1.00 287.74 350 THR B N 1
ATOM 6285 C CA . THR B 1 314 ? 33.974 -47.248 -64.299 1.00 298.15 350 THR B CA 1
ATOM 6286 C C . THR B 1 314 ? 34.361 -45.972 -63.515 1.00 307.79 350 THR B C 1
ATOM 6287 O O . THR B 1 314 ? 34.721 -46.086 -62.345 1.00 319.48 350 THR B O 1
ATOM 6291 N N . GLY B 1 315 ? 34.295 -44.772 -64.103 1.00 164.76 351 GLY B N 1
ATOM 6292 C CA . GLY B 1 315 ? 33.934 -44.511 -65.486 1.00 167.40 351 GLY B CA 1
ATOM 6293 C C . GLY B 1 315 ? 34.736 -43.323 -65.987 1.00 177.55 351 GLY B C 1
ATOM 6294 O O . GLY B 1 315 ? 35.208 -42.520 -65.183 1.00 177.58 351 GLY B O 1
ATOM 6295 N N . GLU B 1 316 ? 34.898 -43.196 -67.302 1.00 184.42 352 GLU B N 1
ATOM 6296 C CA . GLU B 1 316 ? 34.310 -44.115 -68.270 1.00 183.05 352 GLU B CA 1
ATOM 6297 C C . GLU B 1 316 ? 35.142 -45.380 -68.450 1.00 175.63 352 GLU B C 1
ATOM 6298 O O . GLU B 1 316 ? 34.629 -46.489 -68.295 1.00 167.00 352 GLU B O 1
ATOM 6304 N N . GLU B 1 317 ? 36.421 -45.198 -68.776 1.00 382.87 353 GLU B N 1
ATOM 6305 C CA . GLU B 1 317 ? 37.338 -46.309 -69.026 1.00 379.05 353 GLU B CA 1
ATOM 6306 C C . GLU B 1 317 ? 36.748 -47.289 -70.036 1.00 378.38 353 GLU B C 1
ATOM 6307 O O . GLU B 1 317 ? 36.783 -47.046 -71.242 1.00 377.28 353 GLU B O 1
ATOM 6313 N N . PHE B 1 318 ? 36.210 -48.398 -69.534 1.00 348.32 354 PHE B N 1
ATOM 6314 C CA . PHE B 1 318 ? 35.499 -49.358 -70.376 1.00 344.45 354 PHE B CA 1
ATOM 6315 C C . PHE B 1 318 ? 34.371 -50.074 -69.631 1.00 328.42 354 PHE B C 1
ATOM 6316 O O . PHE B 1 318 ? 33.195 -49.757 -69.810 1.00 324.20 354 PHE B O 1
ATOM 6324 N N . LYS B 1 319 ? 34.743 -51.037 -68.793 1.00 171.16 355 LYS B N 1
ATOM 6325 C CA . LYS B 1 319 ? 33.780 -51.946 -68.171 1.00 166.62 355 LYS B CA 1
ATOM 6326 C C . LYS B 1 319 ? 32.968 -51.339 -67.028 1.00 158.09 355 LYS B C 1
ATOM 6327 O O . LYS B 1 319 ? 33.071 -50.149 -66.732 1.00 159.15 355 LYS B O 1
ATOM 6333 N N . LYS B 1 320 ? 32.155 -52.180 -66.396 1.00 125.36 356 LYS B N 1
ATOM 6334 C CA . LYS B 1 320 ? 31.355 -51.780 -65.248 1.00 119.05 356 LYS B CA 1
ATOM 6335 C C . LYS B 1 320 ? 32.030 -52.248 -63.965 1.00 109.60 356 LYS B C 1
ATOM 6336 O O . LYS B 1 320 ? 32.892 -53.126 -63.994 1.00 107.35 356 LYS B O 1
ATOM 6342 N N . GLU B 1 321 ? 31.634 -51.664 -62.840 1.00 159.14 357 GLU B N 1
ATOM 6343 C CA . GLU B 1 321 ? 32.180 -52.056 -61.546 1.00 154.89 357 GLU B CA 1
ATOM 6344 C C . GLU B 1 321 ? 31.082 -52.520 -60.596 1.00 161.88 357 GLU B C 1
ATOM 6345 O O . GLU B 1 321 ? 30.100 -51.811 -60.369 1.00 165.19 357 GLU B O 1
ATOM 6351 N N . GLN B 1 322 ? 31.258 -53.717 -60.046 1.00 133.62 358 GLN B N 1
ATOM 6352 C CA . GLN B 1 322 ? 30.285 -54.298 -59.130 1.00 126.96 358 GLN B CA 1
ATOM 6353 C C . GLN B 1 322 ? 30.352 -53.643 -57.752 1.00 119.18 358 GLN B C 1
ATOM 6354 O O . GLN B 1 322 ? 31.434 -53.356 -57.239 1.00 123.39 358 GLN B O 1
ATOM 6360 N N . ILE B 1 323 ? 29.186 -53.396 -57.163 1.00 115.96 359 ILE B N 1
ATOM 6361 C CA . ILE B 1 323 ? 29.108 -52.776 -55.845 1.00 116.77 359 ILE B CA 1
ATOM 6362 C C . ILE B 1 323 ? 28.228 -53.591 -54.903 1.00 116.84 359 ILE B C 1
ATOM 6363 O O . ILE B 1 323 ? 27.298 -54.269 -55.339 1.00 113.64 359 ILE B O 1
ATOM 6368 N N . ASP B 1 324 ? 28.528 -53.519 -53.609 1.00 137.23 360 ASP B N 1
ATOM 6369 C CA . ASP B 1 324 ? 27.780 -54.263 -52.602 1.00 130.63 360 ASP B CA 1
ATOM 6370 C C . ASP B 1 324 ? 26.338 -53.778 -52.498 1.00 122.06 360 ASP B C 1
ATOM 6371 O O . ASP B 1 324 ? 26.044 -52.611 -52.759 1.00 125.20 360 ASP B O 1
ATOM 6376 N N . SER B 1 325 ? 25.444 -54.682 -52.112 1.00 99.57 361 SER B N 1
ATOM 6377 C CA . SER B 1 325 ? 24.034 -54.347 -51.946 1.00 103.86 361 SER B CA 1
ATOM 6378 C C . SER B 1 325 ? 23.347 -55.333 -51.008 1.00 103.14 361 SER B C 1
ATOM 6379 O O . SER B 1 325 ? 23.765 -56.485 -50.886 1.00 106.80 361 SER B O 1
ATOM 6382 N N . PHE B 1 326 ? 22.289 -54.873 -50.348 1.00 99.06 362 PHE B N 1
ATOM 6383 C CA . PHE B 1 326 ? 21.547 -55.707 -49.411 1.00 105.25 362 PHE B CA 1
ATOM 6384 C C . PHE B 1 326 ? 20.119 -55.937 -49.889 1.00 111.81 362 PHE B C 1
ATOM 6385 O O . PHE B 1 326 ? 19.372 -56.713 -49.295 1.00 112.88 362 PHE B O 1
ATOM 6393 N N . GLY B 1 327 ? 19.747 -55.259 -50.968 1.00 112.11 363 GLY B N 1
ATOM 6394 C CA . GLY B 1 327 ? 18.406 -55.372 -51.509 1.00 118.85 363 GLY B CA 1
ATOM 6395 C C . GLY B 1 327 ? 17.608 -54.101 -51.307 1.00 119.56 363 GLY B C 1
ATOM 6396 O O . GLY B 1 327 ? 16.622 -53.860 -52.003 1.00 121.96 363 GLY B O 1
ATOM 6397 N N . ASP B 1 328 ? 18.036 -53.285 -50.349 1.00 123.58 364 ASP B N 1
ATOM 6398 C CA . ASP B 1 328 ? 17.377 -52.011 -50.088 1.00 126.25 364 ASP B CA 1
ATOM 6399 C C . ASP B 1 328 ? 17.638 -51.045 -51.236 1.00 126.86 364 ASP B C 1
ATOM 6400 O O . ASP B 1 328 ? 18.668 -50.374 -51.277 1.00 127.87 364 ASP B O 1
ATOM 6405 N N . VAL B 1 329 ? 16.692 -50.989 -52.166 1.00 130.69 365 VAL B N 1
ATOM 6406 C CA . VAL B 1 329 ? 16.814 -50.169 -53.365 1.00 132.18 365 VAL B CA 1
ATOM 6407 C C . VAL B 1 329 ? 16.905 -48.679 -53.036 1.00 132.18 365 VAL B C 1
ATOM 6408 O O . VAL B 1 329 ? 17.596 -47.920 -53.718 1.00 136.10 365 VAL B O 1
ATOM 6412 N N . LYS B 1 330 ? 16.228 -48.271 -51.967 1.00 143.48 366 LYS B N 1
ATOM 6413 C CA . LYS B 1 330 ? 16.134 -46.859 -51.603 1.00 140.78 366 LYS B CA 1
ATOM 6414 C C . LYS B 1 330 ? 17.466 -46.232 -51.180 1.00 136.93 366 LYS B C 1
ATOM 6415 O O . LYS B 1 330 ? 17.532 -45.033 -50.910 1.00 141.00 366 LYS B O 1
ATOM 6421 N N . LYS B 1 331 ? 18.520 -47.039 -51.120 1.00 128.14 367 LYS B N 1
ATOM 6422 C CA . LYS B 1 331 ? 19.851 -46.531 -50.806 1.00 128.02 367 LYS B CA 1
ATOM 6423 C C . LYS B 1 331 ? 20.936 -47.392 -51.449 1.00 125.04 367 LYS B C 1
ATOM 6424 O O . LYS B 1 331 ? 20.688 -48.538 -51.820 1.00 119.10 367 LYS B O 1
ATOM 6430 N N . LEU B 1 332 ? 22.136 -46.836 -51.584 1.00 107.51 368 LEU B N 1
ATOM 6431 C CA . LEU B 1 332 ? 23.240 -47.573 -52.196 1.00 102.88 368 LEU B CA 1
ATOM 6432 C C . LEU B 1 332 ? 24.555 -47.402 -51.440 1.00 99.49 368 LEU B C 1
ATOM 6433 O O . LEU B 1 332 ? 24.650 -46.603 -50.509 1.00 102.91 368 LEU B O 1
ATOM 6438 N N . LEU B 1 333 ? 25.567 -48.158 -51.853 1.00 123.21 369 LEU B N 1
ATOM 6439 C CA . LEU B 1 333 ? 26.877 -48.106 -51.217 1.00 138.78 369 LEU B CA 1
ATOM 6440 C C . LEU B 1 333 ? 27.967 -47.815 -52.244 1.00 151.12 369 LEU B C 1
ATOM 6441 O O . LEU B 1 333 ? 27.989 -48.408 -53.323 1.00 150.78 369 LEU B O 1
ATOM 6446 N N . VAL B 1 334 ? 28.869 -46.900 -51.905 1.00 150.90 370 VAL B N 1
ATOM 6447 C CA . VAL B 1 334 ? 29.989 -46.568 -52.777 1.00 159.12 370 VAL B CA 1
ATOM 6448 C C . VAL B 1 334 ? 31.221 -47.346 -52.333 1.00 166.10 370 VAL B C 1
ATOM 6449 O O . VAL B 1 334 ? 32.338 -46.823 -52.352 1.00 163.96 370 VAL B O 1
ATOM 6453 N N . ASP B 1 335 ? 31.003 -48.597 -51.934 1.00 368.03 371 ASP B N 1
ATOM 6454 C CA . ASP B 1 335 ? 32.045 -49.434 -51.344 1.00 364.86 371 ASP B CA 1
ATOM 6455 C C . ASP B 1 335 ? 32.570 -48.960 -49.990 1.00 363.44 371 ASP B C 1
ATOM 6456 O O . ASP B 1 335 ? 33.608 -49.423 -49.518 1.00 364.61 371 ASP B O 1
ATOM 6461 N N . GLY B 1 336 ? 31.848 -48.024 -49.382 1.00 206.74 372 GLY B N 1
ATOM 6462 C CA . GLY B 1 336 ? 32.307 -47.304 -48.209 1.00 208.26 372 GLY B CA 1
ATOM 6463 C C . GLY B 1 336 ? 31.194 -46.982 -47.228 1.00 208.89 372 GLY B C 1
ATOM 6464 O O . GLY B 1 336 ? 30.897 -47.773 -46.333 1.00 208.32 372 GLY B O 1
ATOM 6465 N N . VAL B 1 337 ? 30.576 -45.817 -47.398 1.00 190.53 373 VAL B N 1
ATOM 6466 C CA . VAL B 1 337 ? 29.532 -45.359 -46.485 1.00 188.75 373 VAL B CA 1
ATOM 6467 C C . VAL B 1 337 ? 28.166 -45.329 -47.175 1.00 179.98 373 VAL B C 1
ATOM 6468 O O . VAL B 1 337 ? 28.078 -45.111 -48.384 1.00 170.21 373 VAL B O 1
ATOM 6472 N N . GLU B 1 338 ? 27.108 -45.552 -46.398 1.00 205.41 374 GLU B N 1
ATOM 6473 C CA . GLU B 1 338 ? 25.744 -45.609 -46.921 1.00 199.37 374 GLU B CA 1
ATOM 6474 C C . GLU B 1 338 ? 25.295 -44.305 -47.578 1.00 195.02 374 GLU B C 1
ATOM 6475 O O . GLU B 1 338 ? 25.690 -43.216 -47.163 1.00 194.14 374 GLU B O 1
ATOM 6481 N N . LEU B 1 339 ? 24.457 -44.435 -48.603 1.00 164.53 375 LEU B N 1
ATOM 6482 C CA . LEU B 1 339 ? 23.959 -43.292 -49.360 1.00 163.74 375 LEU B CA 1
ATOM 6483 C C . LEU B 1 339 ? 22.453 -43.393 -49.581 1.00 158.02 375 LEU B C 1
ATOM 6484 O O . LEU B 1 339 ? 21.996 -44.164 -50.426 1.00 158.83 375 LEU B O 1
ATOM 6489 N N . SER B 1 340 ? 21.687 -42.613 -48.823 1.00 186.74 376 SER B N 1
ATOM 6490 C CA . SER B 1 340 ? 20.234 -42.594 -48.962 1.00 189.13 376 SER B CA 1
ATOM 6491 C C . SER B 1 340 ? 19.821 -41.887 -50.250 1.00 190.81 376 SER B C 1
ATOM 6492 O O . SER B 1 340 ? 20.438 -40.900 -50.649 1.00 201.10 376 SER B O 1
ATOM 6495 N N . LEU B 1 341 ? 18.774 -42.394 -50.895 1.00 252.25 377 LEU B N 1
ATOM 6496 C CA . LEU B 1 341 ? 18.339 -41.856 -52.180 1.00 253.07 377 LEU B CA 1
ATOM 6497 C C . LEU B 1 341 ? 16.948 -41.232 -52.112 1.00 259.97 377 LEU B C 1
ATOM 6498 O O . LEU B 1 341 ? 16.294 -41.043 -53.138 1.00 260.08 377 LEU B O 1
ATOM 6503 N N . LEU B 1 342 ? 16.498 -40.914 -50.903 1.00 236.31 378 LEU B N 1
ATOM 6504 C CA . LEU B 1 342 ? 15.186 -40.305 -50.715 1.00 241.08 378 LEU B CA 1
ATOM 6505 C C . LEU B 1 342 ? 15.297 -38.944 -50.034 1.00 247.09 378 LEU B C 1
ATOM 6506 O O . LEU B 1 342 ? 15.950 -38.808 -49.000 1.00 248.16 378 LEU B O 1
ATOM 6511 N N . PHE B 1 351 ? 9.498 -36.543 -60.949 1.00 186.06 387 PHE B N 1
ATOM 6512 C CA . PHE B 1 351 ? 9.893 -37.832 -61.502 1.00 180.47 387 PHE B CA 1
ATOM 6513 C C . PHE B 1 351 ? 11.284 -38.214 -61.007 1.00 173.27 387 PHE B C 1
ATOM 6514 O O . PHE B 1 351 ? 11.445 -39.182 -60.263 1.00 167.93 387 PHE B O 1
ATOM 6522 N N . GLN B 1 352 ? 12.284 -37.445 -61.423 1.00 196.78 388 GLN B N 1
ATOM 6523 C CA . GLN B 1 352 ? 13.661 -37.683 -61.004 1.00 191.81 388 GLN B CA 1
ATOM 6524 C C . GLN B 1 352 ? 14.036 -36.762 -59.848 1.00 193.92 388 GLN B C 1
ATOM 6525 O O . GLN B 1 352 ? 13.397 -35.733 -59.630 1.00 200.01 388 GLN B O 1
ATOM 6531 N N . HIS B 1 353 ? 15.075 -37.139 -59.109 1.00 264.94 389 HIS B N 1
ATOM 6532 C CA . HIS B 1 353 ? 15.549 -36.332 -57.990 1.00 267.36 389 HIS B CA 1
ATOM 6533 C C . HIS B 1 353 ? 17.019 -36.589 -57.681 1.00 264.95 389 HIS B C 1
ATOM 6534 O O . HIS B 1 353 ? 17.478 -37.731 -57.697 1.00 264.39 389 HIS B O 1
ATOM 6541 N N . GLU B 1 354 ? 17.750 -35.516 -57.398 1.00 240.47 390 GLU B N 1
ATOM 6542 C CA . GLU B 1 354 ? 19.162 -35.620 -57.056 1.00 237.71 390 GLU B CA 1
ATOM 6543 C C . GLU B 1 354 ? 19.402 -35.178 -55.618 1.00 237.47 390 GLU B C 1
ATOM 6544 O O . GLU B 1 354 ? 18.639 -34.384 -55.068 1.00 240.31 390 GLU B O 1
ATOM 6550 N N . ILE B 1 355 ? 20.466 -35.697 -55.015 1.00 191.80 391 ILE B N 1
ATOM 6551 C CA . ILE B 1 355 ? 20.819 -35.347 -53.644 1.00 195.23 391 ILE B CA 1
ATOM 6552 C C . ILE B 1 355 ? 22.328 -35.360 -53.412 1.00 200.14 391 ILE B C 1
ATOM 6553 O O . ILE B 1 355 ? 23.069 -36.067 -54.098 1.00 195.09 391 ILE B O 1
ATOM 6558 N N . GLU B 1 356 ? 22.775 -34.562 -52.448 1.00 308.96 392 GLU B N 1
ATOM 6559 C CA . GLU B 1 356 ? 24.151 -34.634 -51.973 1.00 313.25 392 GLU B CA 1
ATOM 6560 C C . GLU B 1 356 ? 24.171 -34.926 -50.474 1.00 320.87 392 GLU B C 1
ATOM 6561 O O . GLU B 1 356 ? 23.607 -34.177 -49.675 1.00 330.56 392 GLU B O 1
ATOM 6567 N N . GLN B 1 357 ? 24.887 -35.983 -50.127 1.00 247.27 393 GLN B N 1
ATOM 6568 C CA . GLN B 1 357 ? 25.168 -36.320 -48.754 1.00 243.63 393 GLN B CA 1
ATOM 6569 C C . GLN B 1 357 ? 26.327 -35.403 -48.445 1.00 244.12 393 GLN B C 1
ATOM 6570 O O . GLN B 1 357 ? 26.575 -34.462 -49.201 1.00 229.32 393 GLN B O 1
ATOM 6576 N N . ASN B 1 358 ? 26.997 -35.646 -47.326 1.00 295.39 394 ASN B N 1
ATOM 6577 C CA . ASN B 1 358 ? 28.079 -34.792 -46.851 1.00 299.55 394 ASN B CA 1
ATOM 6578 C C . ASN B 1 358 ? 29.419 -35.137 -47.499 1.00 300.22 394 ASN B C 1
ATOM 6579 O O . ASN B 1 358 ? 30.468 -34.587 -47.121 1.00 303.12 394 ASN B O 1
ATOM 6584 N N . GLY B 1 359 ? 29.401 -36.088 -48.431 1.00 176.49 395 GLY B N 1
ATOM 6585 C CA . GLY B 1 359 ? 30.648 -36.494 -49.048 1.00 174.15 395 GLY B CA 1
ATOM 6586 C C . GLY B 1 359 ? 30.581 -36.365 -50.559 1.00 179.75 395 GLY B C 1
ATOM 6587 O O . GLY B 1 359 ? 31.325 -35.588 -51.156 1.00 192.02 395 GLY B O 1
ATOM 6588 N N . VAL B 1 360 ? 29.681 -37.124 -51.179 1.00 224.77 396 VAL B N 1
ATOM 6589 C CA . VAL B 1 360 ? 29.524 -37.095 -52.630 1.00 211.78 396 VAL B CA 1
ATOM 6590 C C . VAL B 1 360 ? 28.109 -36.683 -53.031 1.00 206.14 396 VAL B C 1
ATOM 6591 O O . VAL B 1 360 ? 27.232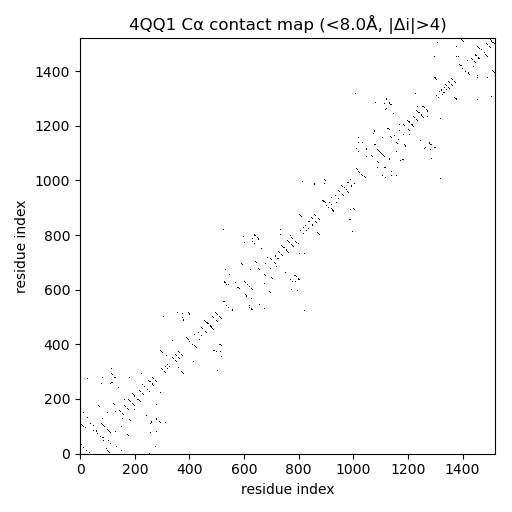 -36.531 -52.180 1.00 205.69 396 VAL B O 1
ATOM 6595 N N . LYS B 1 361 ? 27.896 -36.503 -54.331 1.00 218.40 397 LYS B N 1
ATOM 6596 C CA . LYS B 1 361 ? 26.589 -36.122 -54.855 1.00 214.29 397 LYS B CA 1
ATOM 6597 C C . LYS B 1 361 ? 26.136 -37.114 -55.919 1.00 211.94 397 LYS B C 1
ATOM 6598 O O . LYS B 1 361 ? 26.963 -37.760 -56.562 1.00 215.33 397 LYS B O 1
ATOM 6604 N N . ALA B 1 362 ? 24.825 -37.232 -56.106 1.00 205.98 398 ALA B N 1
ATOM 6605 C CA . ALA B 1 362 ? 24.285 -38.171 -57.085 1.00 198.73 398 ALA B CA 1
ATOM 6606 C C . ALA B 1 362 ? 22.874 -37.806 -57.542 1.00 201.49 398 ALA B C 1
ATOM 6607 O O . ALA B 1 362 ? 22.214 -36.960 -56.942 1.00 208.47 398 ALA B O 1
ATOM 6609 N N . THR B 1 363 ? 22.428 -38.454 -58.613 1.00 164.09 399 THR B N 1
ATOM 6610 C CA . THR B 1 363 ? 21.073 -38.287 -59.127 1.00 166.94 399 THR B CA 1
ATOM 6611 C C . THR B 1 363 ? 20.462 -39.662 -59.379 1.00 162.56 399 THR B C 1
ATOM 6612 O O . THR B 1 363 ? 21.060 -40.499 -60.058 1.00 159.06 399 THR B O 1
ATOM 6616 N N . VAL B 1 364 ? 19.269 -39.892 -58.837 1.00 147.12 400 VAL B N 1
ATOM 6617 C CA . VAL B 1 364 ? 18.663 -41.221 -58.867 1.00 143.18 400 VAL B CA 1
ATOM 6618 C C . VAL B 1 364 ? 17.239 -41.243 -59.433 1.00 146.36 400 VAL B C 1
ATOM 6619 O O . VAL B 1 364 ? 16.405 -40.405 -59.090 1.00 151.30 400 VAL B O 1
ATOM 6623 N N . CYS B 1 365 ? 16.981 -42.210 -60.310 1.00 232.57 401 CYS B N 1
ATOM 6624 C CA . CYS B 1 365 ? 15.650 -42.438 -60.861 1.00 231.68 401 CYS B CA 1
ATOM 6625 C C . CYS B 1 365 ? 15.167 -43.840 -60.480 1.00 229.37 401 CYS B C 1
ATOM 6626 O O . CYS B 1 365 ? 15.983 -44.746 -60.317 1.00 225.58 401 CYS B O 1
ATOM 6629 N N . CYS B 1 366 ? 13.855 -44.030 -60.333 1.00 171.96 402 CYS B N 1
ATOM 6630 C CA . CYS B 1 366 ? 12.858 -42.974 -60.494 1.00 174.29 402 CYS B CA 1
ATOM 6631 C C . CYS B 1 366 ? 11.693 -43.161 -59.527 1.00 177.16 402 CYS B C 1
ATOM 6632 O O . CYS B 1 366 ? 11.831 -43.815 -58.493 1.00 173.97 402 CYS B O 1
ATOM 6635 N N . SER B 1 367 ? 10.545 -42.589 -59.874 1.00 209.69 403 SER B N 1
ATOM 6636 C CA . SER B 1 367 ? 9.371 -42.629 -59.009 1.00 211.55 403 SER B CA 1
ATOM 6637 C C . SER B 1 367 ? 8.519 -43.873 -59.245 1.00 210.62 403 SER B C 1
ATOM 6638 O O . SER B 1 367 ? 8.044 -44.499 -58.298 1.00 210.19 403 SER B O 1
ATOM 6641 N N . ASN B 1 368 ? 8.331 -44.226 -60.512 1.00 193.45 404 ASN B N 1
ATOM 6642 C CA . ASN B 1 368 ? 7.432 -45.315 -60.878 1.00 194.32 404 ASN B CA 1
ATOM 6643 C C . ASN B 1 368 ? 8.002 -46.701 -60.580 1.00 190.86 404 ASN B C 1
ATOM 6644 O O . ASN B 1 368 ? 7.269 -47.690 -60.564 1.00 192.92 404 ASN B O 1
ATOM 6649 N N . LEU B 1 369 ? 9.308 -46.768 -60.342 1.00 220.06 405 LEU B N 1
ATOM 6650 C CA . LEU B 1 369 ? 9.968 -48.041 -60.072 1.00 212.89 405 LEU B CA 1
ATOM 6651 C C . LEU B 1 369 ? 10.168 -48.267 -58.576 1.00 210.66 405 LEU B C 1
ATOM 6652 O O . LEU B 1 369 ? 10.624 -47.376 -57.859 1.00 209.21 405 LEU B O 1
ATOM 6657 N N . ASP B 1 370 ? 9.826 -49.465 -58.113 1.00 130.53 406 ASP B N 1
ATOM 6658 C CA . ASP B 1 370 ? 9.940 -49.804 -56.699 1.00 129.55 406 ASP B CA 1
ATOM 6659 C C . ASP B 1 370 ? 11.004 -50.869 -56.454 1.00 127.64 406 ASP B C 1
ATOM 6660 O O . ASP B 1 370 ? 11.550 -50.971 -55.355 1.00 127.89 406 ASP B O 1
ATOM 6665 N N . TYR B 1 371 ? 11.296 -51.659 -57.482 1.00 149.43 407 TYR B N 1
ATOM 6666 C CA . TYR B 1 371 ? 12.208 -52.789 -57.337 1.00 141.16 407 TYR B CA 1
ATOM 6667 C C . TYR B 1 371 ? 13.586 -52.529 -57.939 1.00 136.58 407 TYR B C 1
ATOM 6668 O O . TYR B 1 371 ? 14.426 -53.428 -57.986 1.00 132.28 407 TYR B O 1
ATOM 6677 N N . MET B 1 372 ? 13.816 -51.303 -58.397 1.00 124.13 408 MET B N 1
ATOM 6678 C CA . MET B 1 372 ? 15.110 -50.939 -58.962 1.00 123.04 408 MET B CA 1
ATOM 6679 C C . MET B 1 372 ? 15.343 -49.431 -58.948 1.00 123.90 408 MET B C 1
ATOM 6680 O O . MET B 1 372 ? 14.397 -48.643 -58.961 1.00 126.37 408 MET B O 1
ATOM 6685 N N . SER B 1 373 ? 16.612 -49.040 -58.909 1.00 188.58 409 SER B N 1
ATOM 6686 C CA . SER B 1 373 ? 16.990 -47.637 -59.011 1.00 191.21 409 SER B CA 1
ATOM 6687 C C . SER B 1 373 ? 18.251 -47.493 -59.852 1.00 192.22 409 SER B C 1
ATOM 6688 O O . SER B 1 373 ? 19.199 -48.267 -59.710 1.00 192.22 409 SER B O 1
ATOM 6691 N N . PHE B 1 374 ? 18.253 -46.499 -60.733 1.00 136.98 410 PHE B N 1
ATOM 6692 C CA . PHE B 1 374 ? 19.385 -46.260 -61.616 1.00 136.22 410 PHE B CA 1
ATOM 6693 C C . PHE B 1 374 ? 19.547 -44.771 -61.888 1.00 140.60 410 PHE B C 1
ATOM 6694 O O . PHE B 1 374 ? 18.567 -44.027 -61.918 1.00 144.43 410 PHE B O 1
ATOM 6702 N N . GLY B 1 375 ? 20.787 -44.340 -62.087 1.00 150.56 411 GLY B N 1
ATOM 6703 C CA . GLY B 1 375 ? 21.063 -42.940 -62.350 1.00 155.07 411 GLY B CA 1
ATOM 6704 C C . GLY B 1 375 ? 22.544 -42.669 -62.511 1.00 154.58 411 GLY B C 1
ATOM 6705 O O . GLY B 1 375 ? 23.260 -43.454 -63.128 1.00 151.71 411 GLY B O 1
ATOM 6706 N N . LYS B 1 376 ? 23.004 -41.555 -61.951 1.00 173.96 412 LYS B N 1
ATOM 6707 C CA . LYS B 1 376 ? 24.406 -41.169 -62.064 1.00 174.44 412 LYS B CA 1
ATOM 6708 C C . LYS B 1 376 ? 24.965 -40.678 -60.731 1.00 174.46 412 LYS B C 1
ATOM 6709 O O . LYS B 1 376 ? 24.212 -40.382 -59.806 1.00 175.53 412 LYS B O 1
ATOM 6715 N N . LEU B 1 377 ? 26.288 -40.605 -60.638 1.00 285.54 413 LEU B N 1
ATOM 6716 C CA . LEU B 1 377 ? 26.951 -40.116 -59.433 1.00 288.25 413 LEU B CA 1
ATOM 6717 C C . LEU B 1 377 ? 28.315 -39.522 -59.771 1.00 300.10 413 LEU B C 1
ATOM 6718 O O . LEU B 1 377 ? 28.944 -39.918 -60.752 1.00 298.95 413 LEU B O 1
ATOM 6723 N N . SER B 1 378 ? 28.768 -38.575 -58.957 1.00 255.09 414 SER B N 1
ATOM 6724 C CA . SER B 1 378 ? 30.023 -37.883 -59.226 1.00 260.35 414 SER B CA 1
ATOM 6725 C C . SER B 1 378 ? 30.847 -37.656 -57.961 1.00 262.37 414 SER B C 1
ATOM 6726 O O . SER B 1 378 ? 30.302 -37.360 -56.898 1.00 260.56 414 SER B O 1
ATOM 6729 N N . LYS B 1 379 ? 32.163 -37.795 -58.089 1.00 208.51 415 LYS B N 1
ATOM 6730 C CA . LYS B 1 379 ? 33.078 -37.538 -56.981 1.00 209.40 415 LYS B CA 1
ATOM 6731 C C . LYS B 1 379 ? 34.462 -37.115 -57.475 1.00 219.35 415 LYS B C 1
ATOM 6732 O O . LYS B 1 379 ? 35.055 -36.172 -56.951 1.00 222.56 415 LYS B O 1
ATOM 6738 N N . GLU B 1 380 ? 34.967 -37.812 -58.489 1.00 164.50 416 GLU B N 1
ATOM 6739 C CA . GLU B 1 380 ? 36.279 -37.519 -59.053 1.00 166.75 416 GLU B CA 1
ATOM 6740 C C . GLU B 1 380 ? 36.143 -36.563 -60.230 1.00 171.95 416 GLU B C 1
ATOM 6741 O O . GLU B 1 380 ? 37.054 -36.443 -61.050 1.00 178.13 416 GLU B O 1
ATOM 6747 N N . ASN B 1 381 ? 34.994 -35.895 -60.307 1.00 267.36 417 ASN B N 1
ATOM 6748 C CA . ASN B 1 381 ? 34.637 -35.049 -61.447 1.00 271.63 417 ASN B CA 1
ATOM 6749 C C . ASN B 1 381 ? 34.589 -35.817 -62.769 1.00 263.19 417 ASN B C 1
ATOM 6750 O O . ASN B 1 381 ? 34.603 -35.226 -63.849 1.00 258.71 417 ASN B O 1
ATOM 6755 N N . LYS B 1 382 ? 34.536 -37.141 -62.663 1.00 195.76 418 LYS B N 1
ATOM 6756 C CA . LYS B 1 382 ? 34.298 -38.016 -63.802 1.00 193.44 418 LYS B CA 1
ATOM 6757 C C . LYS B 1 382 ? 33.077 -38.867 -63.482 1.00 187.43 418 LYS B C 1
ATOM 6758 O O . LYS B 1 382 ? 33.189 -39.910 -62.839 1.00 165.58 418 LYS B O 1
ATOM 6764 N N . ASP B 1 383 ? 31.913 -38.407 -63.929 1.00 355.16 419 ASP B N 1
ATOM 6765 C CA . ASP B 1 383 ? 30.640 -39.011 -63.546 1.00 347.60 419 ASP B CA 1
ATOM 6766 C C . ASP B 1 383 ? 30.480 -40.463 -63.988 1.00 336.75 419 ASP B C 1
ATOM 6767 O O . ASP B 1 383 ? 30.760 -40.816 -65.134 1.00 336.08 419 ASP B O 1
ATOM 6772 N N . ASP B 1 384 ? 30.029 -41.298 -63.058 1.00 172.16 420 ASP B N 1
ATOM 6773 C CA . ASP B 1 384 ? 29.691 -42.683 -63.350 1.00 159.44 420 ASP B CA 1
ATOM 6774 C C . ASP B 1 384 ? 28.175 -42.822 -63.348 1.00 157.89 420 ASP B C 1
ATOM 6775 O O . ASP B 1 384 ? 27.465 -41.903 -62.942 1.00 160.59 420 ASP B O 1
ATOM 6780 N N . MET B 1 385 ? 27.677 -43.966 -63.804 1.00 140.22 421 MET B N 1
ATOM 6781 C CA . MET B 1 385 ? 26.241 -44.220 -63.793 1.00 138.90 421 MET B CA 1
ATOM 6782 C C . MET B 1 385 ? 25.921 -45.553 -63.128 1.00 133.48 421 MET B C 1
ATOM 6783 O O . MET B 1 385 ? 26.452 -46.593 -63.516 1.00 130.87 421 MET B O 1
ATOM 6788 N N . PHE B 1 386 ? 25.045 -45.515 -62.129 1.00 112.16 422 PHE B N 1
ATOM 6789 C CA . PHE B 1 386 ? 24.739 -46.698 -61.334 1.00 109.88 422 PHE B CA 1
ATOM 6790 C C . PHE B 1 386 ? 23.410 -47.337 -61.718 1.00 113.44 422 PHE B C 1
ATOM 6791 O O . PHE B 1 386 ? 22.522 -46.679 -62.265 1.00 116.42 422 PHE B O 1
ATOM 6799 N N . LEU B 1 387 ? 23.285 -48.625 -61.413 1.00 113.28 423 LEU B N 1
ATOM 6800 C CA . LEU B 1 387 ? 22.031 -49.348 -61.570 1.00 115.78 423 LEU B CA 1
ATOM 6801 C C . LEU B 1 387 ? 21.987 -50.503 -60.576 1.00 113.66 423 LEU B C 1
ATOM 6802 O O . LEU B 1 387 ? 22.966 -51.235 -60.415 1.00 112.27 423 LEU B O 1
ATOM 6807 N N . GLN B 1 388 ? 20.848 -50.656 -59.908 1.00 132.33 424 GLN B N 1
ATOM 6808 C CA . GLN B 1 388 ? 20.671 -51.728 -58.938 1.00 124.28 424 GLN B CA 1
ATOM 6809 C C . GLN B 1 388 ? 19.219 -52.191 -58.880 1.00 126.67 424 GLN B C 1
ATOM 6810 O O . GLN B 1 388 ? 18.297 -51.398 -59.060 1.00 130.01 424 GLN B O 1
ATOM 6816 N N . GLY B 1 389 ? 19.027 -53.482 -58.630 1.00 116.93 425 GLY B N 1
ATOM 6817 C CA . GLY B 1 389 ? 17.698 -54.057 -58.541 1.00 119.02 425 GLY B CA 1
ATOM 6818 C C . GLY B 1 389 ? 17.718 -55.497 -58.067 1.00 119.88 425 GLY B C 1
ATOM 6819 O O . GLY B 1 389 ? 18.669 -56.237 -58.329 1.00 119.55 425 GLY B O 1
ATOM 6820 N N . VAL B 1 390 ? 16.664 -55.895 -57.362 1.00 121.76 426 VAL B N 1
ATOM 6821 C CA . VAL B 1 390 ? 16.530 -57.266 -56.887 1.00 124.25 426 VAL B CA 1
ATOM 6822 C C . VAL B 1 390 ? 15.811 -58.104 -57.938 1.00 126.08 426 VAL B C 1
ATOM 6823 O O . VAL B 1 390 ? 14.611 -57.940 -58.159 1.00 126.15 426 VAL B O 1
ATOM 6827 N N . ARG B 1 391 ? 16.552 -59.002 -58.581 1.00 179.23 427 ARG B N 1
ATOM 6828 C CA . ARG B 1 391 ? 16.025 -59.777 -59.702 1.00 173.71 427 ARG B CA 1
ATOM 6829 C C . ARG B 1 391 ? 14.843 -60.674 -59.346 1.00 172.24 427 ARG B C 1
ATOM 6830 O O . ARG B 1 391 ? 14.812 -61.297 -58.284 1.00 174.10 427 ARG B O 1
ATOM 6838 N N . THR B 1 392 ? 13.872 -60.722 -60.252 1.00 169.35 428 THR B N 1
ATOM 6839 C CA . THR B 1 392 ? 12.755 -61.648 -60.155 1.00 167.60 428 THR B CA 1
ATOM 6840 C C . THR B 1 392 ? 13.311 -63.058 -60.317 1.00 165.60 428 THR B C 1
ATOM 6841 O O . THR B 1 392 ? 14.158 -63.289 -61.178 1.00 163.44 428 THR B O 1
ATOM 6845 N N . PRO B 1 393 ? 12.849 -64.005 -59.483 1.00 166.94 429 PRO B N 1
ATOM 6846 C CA . PRO B 1 393 ? 13.363 -65.381 -59.513 1.00 165.81 429 PRO B CA 1
ATOM 6847 C C . PRO B 1 393 ? 13.201 -66.082 -60.862 1.00 161.87 429 PRO B C 1
ATOM 6848 O O . PRO B 1 393 ? 12.528 -65.572 -61.759 1.00 160.41 429 PRO B O 1
ATOM 6852 N N . VAL B 1 394 ? 13.825 -67.249 -60.987 1.00 161.05 430 VAL B N 1
ATOM 6853 C CA . VAL B 1 394 ? 13.793 -68.029 -62.220 1.00 158.08 430 VAL B CA 1
ATOM 6854 C C . VAL B 1 394 ? 12.372 -68.457 -62.594 1.00 157.27 430 VAL B C 1
ATOM 6855 O O . VAL B 1 394 ? 12.010 -68.460 -63.770 1.00 155.33 430 VAL B O 1
ATOM 6859 N N . SER B 1 395 ? 11.572 -68.792 -61.585 1.00 160.68 431 SER B N 1
ATOM 6860 C CA . SER B 1 395 ? 10.206 -69.278 -61.791 1.00 160.76 431 SER B CA 1
ATOM 6861 C C . SER B 1 395 ? 9.354 -68.365 -62.674 1.00 160.45 431 SER B C 1
ATOM 6862 O O . SER B 1 395 ? 8.557 -68.842 -63.482 1.00 160.21 431 SER B O 1
ATOM 6865 N N . ASP B 1 396 ? 9.529 -67.056 -62.518 1.00 228.14 432 ASP B N 1
ATOM 6866 C CA . ASP B 1 396 ? 8.773 -66.084 -63.303 1.00 228.29 432 ASP B CA 1
ATOM 6867 C C . ASP B 1 396 ? 9.205 -66.059 -64.764 1.00 227.56 432 ASP B C 1
ATOM 6868 O O . ASP B 1 396 ? 8.493 -65.536 -65.620 1.00 229.58 432 ASP B O 1
ATOM 6873 N N . VAL B 1 397 ? 10.379 -66.615 -65.045 1.00 119.27 433 VAL B N 1
ATOM 6874 C CA . VAL B 1 397 ? 10.852 -66.725 -66.419 1.00 119.27 433 VAL B CA 1
ATOM 6875 C C . VAL B 1 397 ? 10.490 -68.090 -66.997 1.00 119.27 433 VAL B C 1
ATOM 6876 O O . VAL B 1 397 ? 10.163 -68.201 -68.179 1.00 119.27 433 VAL B O 1
ATOM 6880 N N . ALA B 1 398 ? 10.531 -69.124 -66.160 1.00 155.31 434 ALA B N 1
ATOM 6881 C CA . ALA B 1 398 ? 10.142 -70.469 -66.579 1.00 153.37 434 ALA B CA 1
ATOM 6882 C C . ALA B 1 398 ? 8.690 -70.479 -67.050 1.00 154.76 434 ALA B C 1
ATOM 6883 O O . ALA B 1 398 ? 8.307 -71.284 -67.897 1.00 156.23 434 ALA B O 1
ATOM 6885 N N . ALA B 1 399 ? 7.891 -69.581 -66.481 1.00 153.73 435 ALA B N 1
ATOM 6886 C CA . ALA B 1 399 ? 6.570 -69.247 -67.003 1.00 155.83 435 ALA B CA 1
ATOM 6887 C C . ALA B 1 399 ? 6.571 -67.730 -67.195 1.00 155.69 435 ALA B C 1
ATOM 6888 O O . ALA B 1 399 ? 6.269 -67.019 -66.236 1.00 153.84 435 ALA B O 1
ATOM 6890 N N . ARG B 1 400 ? 6.863 -67.192 -68.391 1.00 119.57 436 ARG B N 1
ATOM 6891 C CA . ARG B 1 400 ? 6.749 -67.795 -69.742 1.00 119.57 436 ARG B CA 1
ATOM 6892 C C . ARG B 1 400 ? 5.283 -67.973 -70.140 1.00 119.57 436 ARG B C 1
ATOM 6893 O O . ARG B 1 400 ? 4.383 -67.579 -69.395 1.00 119.57 436 ARG B O 1
ATOM 6901 N N . THR B 1 401 ? 5.057 -68.544 -71.320 1.00 182.73 437 THR B N 1
ATOM 6902 C CA . THR B 1 401 ? 3.716 -68.682 -71.893 1.00 185.47 437 THR B CA 1
ATOM 6903 C C . THR B 1 401 ? 3.031 -67.327 -72.077 1.00 190.30 437 THR B C 1
ATOM 6904 O O . THR B 1 401 ? 1.838 -67.178 -71.809 1.00 198.60 437 THR B O 1
ATOM 6908 N N . GLU B 1 402 ? 3.801 -66.343 -72.534 1.00 160.22 438 GLU B N 1
ATOM 6909 C CA . GLU B 1 402 ? 3.271 -65.016 -72.822 1.00 161.73 438 GLU B CA 1
ATOM 6910 C C . GLU B 1 402 ? 3.627 -64.581 -74.239 1.00 160.98 438 GLU B C 1
ATOM 6911 O O . GLU B 1 402 ? 4.512 -65.156 -74.874 1.00 160.75 438 GLU B O 1
ATOM 6917 N N . ALA B 1 403 ? 2.928 -63.563 -74.727 1.00 134.89 439 ALA B N 1
ATOM 6918 C CA . ALA B 1 403 ? 3.192 -63.006 -76.047 1.00 134.89 439 ALA B CA 1
ATOM 6919 C C . ALA B 1 403 ? 3.373 -61.493 -76.013 1.00 134.89 439 ALA B C 1
ATOM 6920 O O . ALA B 1 403 ? 2.452 -60.747 -76.344 1.00 134.89 439 ALA B O 1
ATOM 6922 N N . ASN B 1 404 ? 4.565 -61.061 -75.605 1.00 227.30 440 ASN B N 1
ATOM 6923 C CA . ASN B 1 404 ? 4.904 -59.647 -75.404 1.00 226.96 440 ASN B CA 1
ATOM 6924 C C . ASN B 1 404 ? 4.195 -59.034 -74.190 1.00 225.14 440 ASN B C 1
ATOM 6925 O O . ASN B 1 404 ? 3.070 -59.405 -73.856 1.00 225.23 440 ASN B O 1
ATOM 6930 N N . ALA B 1 405 ? 4.867 -58.099 -73.526 1.00 203.92 441 ALA B N 1
ATOM 6931 C CA . ALA B 1 405 ? 4.324 -57.486 -72.318 1.00 204.77 441 ALA B CA 1
ATOM 6932 C C . ALA B 1 405 ? 4.272 -55.964 -72.416 1.00 208.11 441 ALA B C 1
ATOM 6933 O O . ALA B 1 405 ? 3.605 -55.308 -71.616 1.00 211.76 441 ALA B O 1
ATOM 6935 N N . LYS B 1 406 ? 4.977 -55.416 -73.402 1.00 141.70 442 LYS B N 1
ATOM 6936 C CA . LYS B 1 406 ? 5.062 -53.969 -73.606 1.00 136.07 442 LYS B CA 1
ATOM 6937 C C . LYS B 1 406 ? 5.492 -53.191 -72.362 1.00 132.74 442 LYS B C 1
ATOM 6938 O O . LYS B 1 406 ? 4.665 -52.599 -71.668 1.00 137.21 442 LYS B O 1
ATOM 6944 N N . TYR B 1 407 ? 6.793 -53.199 -72.094 1.00 130.42 443 TYR B N 1
ATOM 6945 C CA . TYR B 1 407 ? 7.362 -52.429 -70.996 1.00 127.38 443 TYR B CA 1
ATOM 6946 C C . TYR B 1 407 ? 7.471 -50.963 -71.398 1.00 130.25 443 TYR B C 1
ATOM 6947 O O . TYR B 1 407 ? 7.424 -50.636 -72.584 1.00 131.36 443 TYR B O 1
ATOM 6956 N N . ARG B 1 408 ? 7.616 -50.082 -70.413 1.00 108.91 444 ARG B N 1
ATOM 6957 C CA . ARG B 1 408 ? 7.773 -48.657 -70.693 1.00 108.45 444 ARG B CA 1
ATOM 6958 C C . ARG B 1 408 ? 8.464 -47.921 -69.547 1.00 115.42 444 ARG B C 1
ATOM 6959 O O . ARG B 1 408 ? 8.046 -48.017 -68.394 1.00 119.44 444 ARG B O 1
ATOM 6967 N N . GLY B 1 409 ? 9.523 -47.185 -69.874 1.00 139.58 445 GLY B N 1
ATOM 6968 C CA . GLY B 1 409 ? 10.267 -46.438 -68.876 1.00 141.37 445 GLY B CA 1
ATOM 6969 C C . GLY B 1 409 ? 11.188 -45.389 -69.471 1.00 144.17 445 GLY B C 1
ATOM 6970 O O . GLY B 1 409 ? 10.835 -44.720 -70.442 1.00 146.48 445 GLY B O 1
ATOM 6971 N N . THR B 1 410 ? 12.373 -45.246 -68.885 1.00 168.40 446 THR B N 1
ATOM 6972 C CA . THR B 1 410 ? 13.346 -44.262 -69.349 1.00 171.05 446 THR B CA 1
ATOM 6973 C C . THR B 1 410 ? 14.787 -44.715 -69.113 1.00 170.93 446 THR B C 1
ATOM 6974 O O . THR B 1 410 ? 15.037 -45.869 -68.742 1.00 170.83 446 THR B O 1
ATOM 6978 N N . TRP B 1 411 ? 15.731 -43.798 -69.318 1.00 152.42 447 TRP B N 1
ATOM 6979 C CA . TRP B 1 411 ? 17.148 -44.144 -69.282 1.00 159.87 447 TRP B CA 1
ATOM 6980 C C . TRP B 1 411 ? 18.086 -42.949 -69.104 1.00 165.17 447 TRP B C 1
ATOM 6981 O O . TRP B 1 411 ? 17.701 -41.798 -69.308 1.00 162.17 447 TRP B O 1
ATOM 6992 N N . TYR B 1 412 ? 19.323 -43.250 -68.717 1.00 180.44 448 TYR B N 1
ATOM 6993 C CA . TYR B 1 412 ? 20.410 -42.278 -68.684 1.00 185.83 448 TYR B CA 1
ATOM 6994 C C . TYR B 1 412 ? 21.478 -42.721 -69.678 1.00 185.18 448 TYR B C 1
ATOM 6995 O O . TYR B 1 412 ? 21.719 -43.918 -69.837 1.00 182.91 448 TYR B O 1
ATOM 7004 N N . GLY B 1 413 ? 22.121 -41.766 -70.343 1.00 184.79 449 GLY B N 1
ATOM 7005 C CA . GLY B 1 413 ? 23.105 -42.104 -71.354 1.00 187.09 449 GLY B CA 1
ATOM 7006 C C . GLY B 1 413 ? 24.247 -41.121 -71.527 1.00 193.32 449 GLY B C 1
ATOM 7007 O O . GLY B 1 413 ? 24.129 -39.942 -71.194 1.00 194.57 449 GLY B O 1
ATOM 7008 N N . TYR B 1 414 ? 25.361 -41.621 -72.054 1.00 196.49 450 TYR B N 1
ATOM 7009 C CA . TYR B 1 414 ? 26.520 -40.789 -72.360 1.00 202.20 450 TYR B CA 1
ATOM 7010 C C . TYR B 1 414 ? 27.185 -41.262 -73.649 1.00 201.94 450 TYR B C 1
ATOM 7011 O O . TYR B 1 414 ? 27.360 -42.460 -73.864 1.00 202.63 450 TYR B O 1
ATOM 7020 N N . ILE B 1 415 ? 27.549 -40.312 -74.504 1.00 212.19 451 ILE B N 1
ATOM 7021 C CA . ILE B 1 415 ? 28.134 -40.620 -75.805 1.00 212.41 451 ILE B CA 1
ATOM 7022 C C . ILE B 1 415 ? 29.320 -39.703 -76.084 1.00 219.57 451 ILE B C 1
ATOM 7023 O O . ILE B 1 415 ? 29.177 -38.482 -76.068 1.00 221.65 451 ILE B O 1
ATOM 7028 N N . ALA B 1 416 ? 30.490 -40.288 -76.320 1.00 270.27 452 ALA B N 1
ATOM 7029 C CA . ALA B 1 416 ? 31.675 -39.492 -76.614 1.00 272.48 452 ALA B CA 1
ATOM 7030 C C . ALA B 1 416 ? 32.273 -39.807 -77.982 1.00 271.18 452 ALA B C 1
ATOM 7031 O O . ALA B 1 416 ? 32.583 -40.958 -78.290 1.00 268.24 452 ALA B O 1
ATOM 7033 N N . ASN B 1 417 ? 32.439 -38.767 -78.792 0.50 265.94 453 ASN B N 1
ATOM 7034 C CA . ASN B 1 417 ? 33.129 -38.868 -80.072 0.50 274.21 453 ASN B CA 1
ATOM 7035 C C . ASN B 1 417 ? 34.189 -37.766 -80.155 0.50 283.75 453 ASN B C 1
ATOM 7036 O O . ASN B 1 417 ? 35.065 -37.681 -79.294 0.50 287.40 453 ASN B O 1
ATOM 7041 N N . GLY B 1 418 ? 34.103 -36.915 -81.174 1.00 485.58 454 GLY B N 1
ATOM 7042 C CA . GLY B 1 418 ? 34.917 -35.717 -81.233 1.00 486.45 454 GLY B CA 1
ATOM 7043 C C . GLY B 1 418 ? 34.519 -34.852 -80.054 1.00 488.15 454 GLY B C 1
ATOM 7044 O O . GLY B 1 418 ? 35.355 -34.227 -79.402 1.00 487.11 454 GLY B O 1
ATOM 7045 N N . THR B 1 419 ? 33.217 -34.832 -79.788 1.00 261.21 455 THR B N 1
ATOM 7046 C CA . THR B 1 419 ? 32.650 -34.129 -78.647 1.00 262.32 455 THR B CA 1
ATOM 7047 C C . THR B 1 419 ? 31.727 -35.089 -77.904 1.00 253.27 455 THR B C 1
ATOM 7048 O O . THR B 1 419 ? 31.193 -36.025 -78.498 1.00 246.03 455 THR B O 1
ATOM 7052 N N . SER B 1 420 ? 31.546 -34.864 -76.607 1.00 343.09 456 SER B N 1
ATOM 7053 C CA . SER B 1 420 ? 30.765 -35.783 -75.786 1.00 340.79 456 SER B CA 1
ATOM 7054 C C . SER B 1 420 ? 29.407 -35.208 -75.394 1.00 343.07 456 SER B C 1
ATOM 7055 O O . SER B 1 420 ? 29.315 -34.093 -74.880 1.00 346.67 456 SER B O 1
ATOM 7058 N N . TRP B 1 421 ? 28.357 -35.984 -75.643 1.00 225.75 457 TRP B N 1
ATOM 7059 C CA . TRP B 1 421 ? 26.996 -35.578 -75.311 1.00 224.58 457 TRP B CA 1
ATOM 7060 C C . TRP B 1 421 ? 26.371 -36.561 -74.325 1.00 219.33 457 TRP B C 1
ATOM 7061 O O . TRP B 1 421 ? 26.607 -37.767 -74.405 1.00 213.65 457 TRP B O 1
ATOM 7072 N N . SER B 1 422 ? 25.575 -36.041 -73.398 1.00 257.48 458 SER B N 1
ATOM 7073 C CA . SER B 1 422 ? 24.899 -36.879 -72.414 1.00 253.15 458 SER B CA 1
ATOM 7074 C C . SER B 1 422 ? 23.401 -36.590 -72.373 1.00 252.08 458 SER B C 1
ATOM 7075 O O . SER B 1 422 ? 22.959 -35.496 -72.722 1.00 256.34 458 SER B O 1
ATOM 7078 N N . GLY B 1 423 ? 22.626 -37.582 -71.946 1.00 231.16 459 GLY B N 1
ATOM 7079 C CA . GLY B 1 423 ? 21.186 -37.439 -71.840 1.00 230.22 459 GLY B CA 1
ATOM 7080 C C . GLY B 1 423 ? 20.652 -38.042 -70.555 1.00 228.02 459 GLY B C 1
ATOM 7081 O O . GLY B 1 423 ? 21.184 -39.035 -70.059 1.00 224.51 459 GLY B O 1
ATOM 7082 N N . GLU B 1 424 ? 19.596 -37.442 -70.016 1.00 211.83 460 GLU B N 1
ATOM 7083 C CA . GLU B 1 424 ? 19.008 -37.910 -68.765 1.00 212.24 460 GLU B CA 1
ATOM 7084 C C . GLU B 1 424 ? 17.550 -38.331 -68.935 1.00 209.59 460 GLU B C 1
ATOM 7085 O O . GLU B 1 424 ? 16.987 -38.228 -70.024 1.00 210.17 460 GLU B O 1
ATOM 7091 N N . ALA B 1 425 ? 16.947 -38.805 -67.849 1.00 251.20 461 ALA B N 1
ATOM 7092 C CA . ALA B 1 425 ? 15.585 -39.329 -67.884 1.00 248.18 461 ALA B CA 1
ATOM 7093 C C . ALA B 1 425 ? 14.538 -38.243 -68.116 1.00 254.09 461 ALA B C 1
ATOM 7094 O O . ALA B 1 425 ? 14.799 -37.058 -67.910 1.00 261.52 461 ALA B O 1
ATOM 7096 N N . SER B 1 426 ? 13.350 -38.662 -68.543 1.00 198.52 462 SER B N 1
ATOM 7097 C CA . SER B 1 426 ? 12.241 -37.743 -68.772 1.00 204.23 462 SER B CA 1
ATOM 7098 C C . SER B 1 426 ? 10.920 -38.362 -68.328 1.00 203.22 462 SER B C 1
ATOM 7099 O O . SER B 1 426 ? 10.895 -39.466 -67.784 1.00 197.79 462 SER B O 1
ATOM 7102 N N . ASN B 1 427 ? 9.823 -37.651 -68.569 1.00 201.86 463 ASN B N 1
ATOM 7103 C CA . ASN B 1 427 ? 8.509 -38.106 -68.125 1.00 203.62 463 ASN B CA 1
ATOM 7104 C C . ASN B 1 427 ? 7.452 -38.151 -69.229 1.00 203.39 463 ASN B C 1
ATOM 7105 O O . ASN B 1 427 ? 6.802 -39.176 -69.431 1.00 198.50 463 ASN B O 1
ATOM 7110 N N . GLN B 1 428 ? 7.284 -37.040 -69.939 1.00 368.51 464 GLN B N 1
ATOM 7111 C CA . GLN B 1 428 ? 6.246 -36.943 -70.962 1.00 378.82 464 GLN B CA 1
ATOM 7112 C C . GLN B 1 428 ? 6.710 -37.438 -72.333 1.00 379.94 464 GLN B C 1
ATOM 7113 O O . GLN B 1 428 ? 7.714 -38.143 -72.439 1.00 376.09 464 GLN B O 1
ATOM 7119 N N . GLU B 1 429 ? 5.974 -37.065 -73.376 1.00 256.38 465 GLU B N 1
ATOM 7120 C CA . GLU B 1 429 ? 6.194 -37.623 -74.710 1.00 250.07 465 GLU B CA 1
ATOM 7121 C C . GLU B 1 429 ? 7.453 -37.107 -75.410 1.00 244.41 465 GLU B C 1
ATOM 7122 O O . GLU B 1 429 ? 8.107 -37.849 -76.143 1.00 235.60 465 GLU B O 1
ATOM 7128 N N . GLY B 1 430 ? 7.790 -35.842 -75.181 1.00 185.70 466 GLY B N 1
ATOM 7129 C CA . GLY B 1 430 ? 8.893 -35.210 -75.882 1.00 183.30 466 GLY B CA 1
ATOM 7130 C C . GLY B 1 430 ? 10.266 -35.734 -75.508 1.00 173.58 466 GLY B C 1
ATOM 7131 O O . GLY B 1 430 ? 11.087 -36.022 -76.379 1.00 168.61 466 GLY B O 1
ATOM 7132 N N . GLY B 1 431 ? 10.515 -35.861 -74.209 1.00 367.53 467 GLY B N 1
ATOM 7133 C CA . GLY B 1 431 ? 11.823 -36.251 -73.716 1.00 362.37 467 GLY B CA 1
ATOM 7134 C C . GLY B 1 431 ? 12.179 -37.709 -73.937 1.00 354.62 467 GLY B C 1
ATOM 7135 O O . GLY B 1 431 ? 11.543 -38.408 -74.726 1.00 355.28 467 GLY B O 1
ATOM 7136 N N . ASN B 1 432 ? 13.209 -38.164 -73.229 1.00 166.72 468 ASN B N 1
ATOM 7137 C CA . ASN B 1 432 ? 13.690 -39.536 -73.343 1.00 157.50 468 ASN B CA 1
ATOM 7138 C C . ASN B 1 432 ? 12.657 -40.560 -72.884 1.00 153.68 468 ASN B C 1
ATOM 7139 O O . ASN B 1 432 ? 11.902 -40.318 -71.942 1.00 156.53 468 ASN B O 1
ATOM 7144 N N . ARG B 1 433 ? 12.634 -41.706 -73.556 1.00 268.05 469 ARG B N 1
ATOM 7145 C CA . ARG B 1 433 ? 11.641 -42.740 -73.290 1.00 257.22 469 ARG B CA 1
ATOM 7146 C C . ARG B 1 433 ? 12.166 -44.112 -73.701 1.00 257.66 469 ARG B C 1
ATOM 7147 O O . ARG B 1 433 ? 13.149 -44.212 -74.436 1.00 265.64 469 ARG B O 1
ATOM 7155 N N . ALA B 1 434 ? 11.512 -45.168 -73.226 1.00 118.64 470 ALA B N 1
ATOM 7156 C CA . ALA B 1 434 ? 11.965 -46.527 -73.507 1.00 116.90 470 ALA B CA 1
ATOM 7157 C C . ALA B 1 434 ? 10.814 -47.524 -73.622 1.00 118.53 470 ALA B C 1
ATOM 7158 O O . ALA B 1 434 ? 10.142 -47.827 -72.638 1.00 117.28 470 ALA B O 1
ATOM 7160 N N . GLU B 1 435 ? 10.600 -48.030 -74.832 1.00 140.08 471 GLU B N 1
ATOM 7161 C CA . GLU B 1 435 ? 9.594 -49.055 -75.087 1.00 139.75 471 GLU B CA 1
ATOM 7162 C C . GLU B 1 435 ? 10.269 -50.410 -75.283 1.00 135.88 471 GLU B C 1
ATOM 7163 O O . GLU B 1 435 ? 11.360 -50.490 -75.848 1.00 134.44 471 GLU B O 1
ATOM 7169 N N . PHE B 1 436 ? 9.625 -51.472 -74.810 1.00 128.04 472 PHE B N 1
ATOM 7170 C CA . PHE B 1 436 ? 10.154 -52.821 -74.982 1.00 127.00 472 PHE B CA 1
ATOM 7171 C C . PHE B 1 436 ? 9.063 -53.845 -75.268 1.00 128.33 472 PHE B C 1
ATOM 7172 O O . PHE B 1 436 ? 7.948 -53.734 -74.766 1.00 129.17 472 PHE B O 1
ATOM 7180 N N . ASP B 1 437 ? 9.396 -54.840 -76.083 1.00 135.69 473 ASP B N 1
ATOM 7181 C CA . ASP B 1 437 ? 8.494 -55.950 -76.362 1.00 138.55 473 ASP B CA 1
ATOM 7182 C C . ASP B 1 437 ? 9.175 -57.264 -75.998 1.00 136.83 473 ASP B C 1
ATOM 7183 O O . ASP B 1 437 ? 10.054 -57.739 -76.720 1.00 140.30 473 ASP B O 1
ATOM 7188 N N . VAL B 1 438 ? 8.770 -57.844 -74.873 1.00 123.62 474 VAL B N 1
ATOM 7189 C CA . VAL B 1 438 ? 9.393 -59.064 -74.374 1.00 121.97 474 VAL B CA 1
ATOM 7190 C C . VAL B 1 438 ? 8.501 -60.283 -74.586 1.00 122.43 474 VAL B C 1
ATOM 7191 O O . VAL B 1 438 ? 7.583 -60.540 -73.806 1.00 121.35 474 VAL B O 1
ATOM 7195 N N . ASP B 1 439 ? 8.780 -61.031 -75.648 1.00 130.10 475 ASP B N 1
ATOM 7196 C CA . ASP B 1 439 ? 8.022 -62.234 -75.960 1.00 131.54 475 ASP B CA 1
ATOM 7197 C C . ASP B 1 439 ? 8.642 -63.462 -75.300 1.00 128.58 475 ASP B C 1
ATOM 7198 O O . ASP B 1 439 ? 9.719 -63.919 -75.695 1.00 127.14 475 ASP B O 1
ATOM 7203 N N . PHE B 1 440 ? 7.955 -63.986 -74.289 1.00 129.28 476 PHE B N 1
ATOM 7204 C CA . PHE B 1 440 ? 8.400 -65.189 -73.594 1.00 128.19 476 PHE B CA 1
ATOM 7205 C C . PHE B 1 440 ? 8.129 -66.425 -74.443 1.00 130.79 476 PHE B C 1
ATOM 7206 O O . PHE B 1 440 ? 7.756 -66.310 -75.611 1.00 130.54 476 PHE B O 1
ATOM 7214 N N . SER B 1 441 ? 8.325 -67.604 -73.856 1.00 175.08 477 SER B N 1
ATOM 7215 C CA . SER B 1 441 ? 8.187 -68.886 -74.560 1.00 174.47 477 SER B CA 1
ATOM 7216 C C . SER B 1 441 ? 9.171 -69.035 -75.727 1.00 173.64 477 SER B C 1
ATOM 7217 O O . SER B 1 441 ? 9.843 -70.058 -75.854 1.00 185.54 477 SER B O 1
ATOM 7220 N N . THR B 1 442 ? 9.243 -68.014 -76.577 1.00 121.51 478 THR B N 1
ATOM 7221 C CA . THR B 1 442 ? 10.244 -67.956 -77.633 1.00 122.38 478 THR B CA 1
ATOM 7222 C C . THR B 1 442 ? 11.501 -67.271 -77.106 1.00 120.62 478 THR B C 1
ATOM 7223 O O . THR B 1 442 ? 12.519 -67.202 -77.795 1.00 120.86 478 THR B O 1
ATOM 7227 N N . LYS B 1 443 ? 11.406 -66.756 -75.881 1.00 120.31 479 LYS B N 1
ATOM 7228 C CA . LYS B 1 443 ? 12.516 -66.091 -75.194 1.00 124.02 479 LYS B CA 1
ATOM 7229 C C . LYS B 1 443 ? 13.059 -64.852 -75.908 1.00 123.12 479 LYS B C 1
ATOM 7230 O O . LYS B 1 443 ? 14.111 -64.333 -75.537 1.00 118.59 479 LYS B O 1
ATOM 7236 N N . LYS B 1 444 ? 12.340 -64.367 -76.915 1.00 121.09 480 LYS B N 1
ATOM 7237 C CA . LYS B 1 444 ? 12.831 -63.246 -77.713 1.00 123.07 480 LYS B CA 1
ATOM 7238 C C . LYS B 1 444 ? 12.492 -61.892 -77.099 1.00 123.29 480 LYS B C 1
ATOM 7239 O O . LYS B 1 444 ? 11.471 -61.740 -76.433 1.00 123.34 480 LYS B O 1
ATOM 7245 N N . ILE B 1 445 ? 13.364 -60.914 -77.324 1.00 139.92 481 ILE B N 1
ATOM 7246 C CA . ILE B 1 445 ? 13.143 -59.558 -76.835 1.00 140.63 481 ILE B CA 1
ATOM 7247 C C . ILE B 1 445 ? 13.505 -58.520 -77.890 1.00 142.42 481 ILE B C 1
ATOM 7248 O O . ILE B 1 445 ? 14.606 -58.537 -78.440 1.00 141.78 481 ILE B O 1
ATOM 7253 N N . SER B 1 446 ? 12.569 -57.622 -78.174 1.00 128.05 482 SER B N 1
ATOM 7254 C CA . SER B 1 446 ? 12.854 -56.462 -79.006 1.00 129.62 482 SER B CA 1
ATOM 7255 C C . SER B 1 446 ? 12.621 -55.212 -78.169 1.00 128.49 482 SER B C 1
ATOM 7256 O O . SER B 1 446 ? 12.076 -55.293 -77.070 1.00 126.85 482 SER B O 1
ATOM 7259 N N . GLY B 1 447 ? 13.041 -54.058 -78.676 1.00 129.15 483 GLY B N 1
ATOM 7260 C CA . GLY B 1 447 ? 12.835 -52.817 -77.954 1.00 128.01 483 GLY B CA 1
ATOM 7261 C C . GLY B 1 447 ? 13.521 -51.620 -78.577 1.00 127.56 483 GLY B C 1
ATOM 7262 O O . GLY B 1 447 ? 14.417 -51.766 -79.406 1.00 127.47 483 GLY B O 1
ATOM 7263 N N . THR B 1 448 ? 13.086 -50.430 -78.178 1.00 126.88 484 THR B N 1
ATOM 7264 C CA . THR B 1 448 ? 13.674 -49.184 -78.654 1.00 126.28 484 THR B CA 1
ATOM 7265 C C . THR B 1 448 ? 13.710 -48.163 -77.525 1.00 122.14 484 THR B C 1
ATOM 7266 O O . THR B 1 448 ? 12.818 -48.136 -76.681 1.00 120.79 484 THR B O 1
ATOM 7270 N N . LEU B 1 449 ? 14.741 -47.326 -77.506 1.00 168.46 485 LEU B N 1
ATOM 7271 C CA . LEU B 1 449 ? 14.763 -46.192 -76.589 1.00 169.58 485 LEU B CA 1
ATOM 7272 C C . LEU B 1 449 ? 15.058 -44.896 -77.342 1.00 173.60 485 LEU B C 1
ATOM 7273 O O . LEU B 1 449 ? 15.999 -44.824 -78.134 1.00 174.72 485 LEU B O 1
ATOM 7278 N N . THR B 1 450 ? 14.233 -43.883 -77.096 1.00 114.31 486 THR B N 1
ATOM 7279 C CA . THR B 1 450 ? 14.272 -42.644 -77.864 1.00 115.43 486 THR B CA 1
ATOM 7280 C C . THR B 1 450 ? 14.890 -41.499 -77.064 1.00 110.40 486 THR B C 1
ATOM 7281 O O . THR B 1 450 ? 14.847 -41.496 -75.834 1.00 106.69 486 THR B O 1
ATOM 7285 N N . ALA B 1 451 ? 15.460 -40.528 -77.771 1.00 192.11 487 ALA B N 1
ATOM 7286 C CA . ALA B 1 451 ? 16.106 -39.386 -77.133 1.00 194.69 487 ALA B CA 1
ATOM 7287 C C . ALA B 1 451 ? 15.180 -38.174 -77.051 1.00 201.47 487 ALA B C 1
ATOM 7288 O O . ALA B 1 451 ? 13.959 -38.304 -77.145 1.00 203.13 487 ALA B O 1
ATOM 7290 N N . LYS B 1 452 ? 15.773 -36.997 -76.878 1.00 180.79 488 LYS B N 1
ATOM 7291 C CA . LYS B 1 452 ? 15.013 -35.762 -76.717 1.00 187.64 488 LYS B CA 1
ATOM 7292 C C . LYS B 1 452 ? 14.706 -35.091 -78.054 1.00 196.73 488 LYS B C 1
ATOM 7293 O O . LYS B 1 452 ? 15.614 -34.786 -78.827 1.00 197.32 488 LYS B O 1
ATOM 7299 N N . ASP B 1 453 ? 13.418 -34.875 -78.314 1.00 214.84 489 ASP B N 1
ATOM 7300 C CA . ASP B 1 453 ? 12.950 -34.164 -79.508 1.00 219.60 489 ASP B CA 1
ATOM 7301 C C . ASP B 1 453 ? 13.354 -34.800 -80.839 1.00 216.33 489 ASP B C 1
ATOM 7302 O O . ASP B 1 453 ? 13.155 -34.205 -81.898 1.00 221.66 489 ASP B O 1
ATOM 7307 N N . ARG B 1 454 ? 13.913 -36.005 -80.789 1.00 217.34 490 ARG B N 1
ATOM 7308 C CA . ARG B 1 454 ? 14.345 -36.684 -82.005 1.00 215.78 490 ARG B CA 1
ATOM 7309 C C . ARG B 1 454 ? 13.271 -37.634 -82.526 1.00 215.15 490 ARG B C 1
ATOM 7310 O O . ARG B 1 454 ? 12.654 -38.374 -81.760 1.00 210.98 490 ARG B O 1
ATOM 7318 N N . THR B 1 455 ? 13.055 -37.600 -83.837 1.00 199.12 491 THR B N 1
ATOM 7319 C CA . THR B 1 455 ? 11.984 -38.361 -84.473 1.00 200.40 491 THR B CA 1
ATOM 7320 C C . THR B 1 455 ? 12.199 -39.870 -84.390 1.00 195.54 491 THR B C 1
ATOM 7321 O O . THR B 1 455 ? 11.342 -40.601 -83.892 1.00 195.52 491 THR B O 1
ATOM 7325 N N . SER B 1 456 ? 13.344 -40.329 -84.883 1.00 232.53 492 SER B N 1
ATOM 7326 C CA . SER B 1 456 ? 13.651 -41.755 -84.921 1.00 227.98 492 SER B CA 1
ATOM 7327 C C . SER B 1 456 ? 14.212 -42.244 -83.586 1.00 222.21 492 SER B C 1
ATOM 7328 O O . SER B 1 456 ? 14.797 -41.463 -82.836 1.00 222.09 492 SER B O 1
ATOM 7331 N N . PRO B 1 457 ? 14.021 -43.540 -83.282 1.00 139.80 493 PRO B N 1
ATOM 7332 C CA . PRO B 1 457 ? 14.565 -44.153 -82.065 1.00 133.56 493 PRO B CA 1
ATOM 7333 C C . PRO B 1 457 ? 16.076 -43.973 -81.950 1.00 129.51 493 PRO B C 1
ATOM 7334 O O . PRO B 1 457 ? 16.793 -44.128 -82.939 1.00 132.27 493 PRO B O 1
ATOM 7338 N N . ALA B 1 458 ? 16.548 -43.647 -80.751 1.00 141.03 494 ALA B N 1
ATOM 7339 C CA . ALA B 1 458 ? 17.973 -43.442 -80.518 1.00 140.24 494 ALA B CA 1
ATOM 7340 C C . ALA B 1 458 ? 18.730 -44.766 -80.525 1.00 136.15 494 ALA B C 1
ATOM 7341 O O . ALA B 1 458 ? 19.771 -44.891 -81.169 1.00 136.65 494 ALA B O 1
ATOM 7343 N N . PHE B 1 459 ? 18.204 -45.752 -79.805 1.00 163.94 495 PHE B N 1
ATOM 7344 C CA . PHE B 1 459 ? 18.825 -47.073 -79.764 1.00 160.21 495 PHE B CA 1
ATOM 7345 C C . PHE B 1 459 ? 17.824 -48.196 -80.006 1.00 158.49 495 PHE B C 1
ATOM 7346 O O . PHE B 1 459 ? 16.781 -48.268 -79.354 1.00 157.64 495 PHE B O 1
ATOM 7354 N N . THR B 1 460 ? 18.155 -49.072 -80.950 1.00 191.05 496 THR B N 1
ATOM 7355 C CA . THR B 1 460 ? 17.365 -50.270 -81.196 1.00 189.56 496 THR B CA 1
ATOM 7356 C C . THR B 1 460 ? 17.993 -51.451 -80.466 1.00 185.40 496 THR B C 1
ATOM 7357 O O . THR B 1 460 ? 19.088 -51.899 -80.811 1.00 184.85 496 THR B O 1
ATOM 7361 N N . ILE B 1 461 ? 17.294 -51.941 -79.448 1.00 123.47 497 ILE B N 1
ATOM 7362 C CA . ILE B 1 461 ? 17.787 -53.043 -78.634 1.00 120.72 497 ILE B CA 1
ATOM 7363 C C . ILE B 1 461 ? 17.130 -54.364 -79.012 1.00 123.11 497 ILE B C 1
ATOM 7364 O O . ILE B 1 461 ? 15.903 -54.484 -79.016 1.00 125.72 497 ILE B O 1
ATOM 7369 N N . THR B 1 462 ? 17.959 -55.353 -79.330 1.00 121.90 498 THR B N 1
ATOM 7370 C CA . THR B 1 462 ? 17.478 -56.697 -79.610 1.00 123.51 498 THR B CA 1
ATOM 7371 C C . THR B 1 462 ? 18.212 -57.675 -78.703 1.00 119.74 498 THR B C 1
ATOM 7372 O O . THR B 1 462 ? 19.440 -57.682 -78.658 1.00 117.07 498 THR B O 1
ATOM 7376 N N . ALA B 1 463 ? 17.462 -58.493 -77.972 1.00 123.66 499 ALA B N 1
ATOM 7377 C CA . ALA B 1 463 ? 18.062 -59.399 -76.999 1.00 120.85 499 ALA B CA 1
ATOM 7378 C C . ALA B 1 463 ? 17.296 -60.710 -76.865 1.00 120.78 499 ALA B C 1
ATOM 7379 O O . ALA B 1 463 ? 16.261 -60.908 -77.501 1.00 124.85 499 ALA B O 1
ATOM 7381 N N . MET B 1 464 ? 17.820 -61.603 -76.030 1.00 131.16 500 MET B N 1
ATOM 7382 C CA . MET B 1 464 ? 17.165 -62.874 -75.750 1.00 130.84 500 MET B CA 1
ATOM 7383 C C . MET B 1 464 ? 17.240 -63.176 -74.255 1.00 129.04 500 MET B C 1
ATOM 7384 O O . MET B 1 464 ? 18.132 -62.688 -73.558 1.00 130.28 500 MET B O 1
ATOM 7389 N N . ILE B 1 465 ? 16.300 -63.980 -73.766 1.00 114.45 501 ILE B N 1
ATOM 7390 C CA . ILE B 1 465 ? 16.204 -64.271 -72.339 1.00 113.24 501 ILE B CA 1
ATOM 7391 C C . ILE B 1 465 ? 16.979 -65.523 -71.934 1.00 111.01 501 ILE B C 1
ATOM 7392 O O . ILE B 1 465 ? 16.868 -66.570 -72.572 1.00 110.97 501 ILE B O 1
ATOM 7397 N N . LYS B 1 466 ? 17.767 -65.401 -70.871 1.00 107.01 502 LYS B N 1
ATOM 7398 C CA . LYS B 1 466 ? 18.437 -66.543 -70.261 1.00 104.94 502 LYS B CA 1
ATOM 7399 C C . LYS B 1 466 ? 18.323 -66.439 -68.744 1.00 105.54 502 LYS B C 1
ATOM 7400 O O . LYS B 1 466 ? 18.620 -65.390 -68.163 1.00 106.00 502 LYS B O 1
ATOM 7406 N N . ASP B 1 467 ? 17.887 -67.527 -68.114 1.00 150.53 503 ASP B N 1
ATOM 7407 C CA . ASP B 1 467 ? 17.669 -67.564 -66.670 1.00 149.48 503 ASP B CA 1
ATOM 7408 C C . ASP B 1 467 ? 16.752 -66.427 -66.235 1.00 149.69 503 ASP B C 1
ATOM 7409 O O . ASP B 1 467 ? 15.725 -66.177 -66.860 1.00 149.54 503 ASP B O 1
ATOM 7414 N N . ASN B 1 468 ? 17.133 -65.729 -65.171 1.00 129.80 504 ASN B N 1
ATOM 7415 C CA . ASN B 1 468 ? 16.353 -64.595 -64.694 1.00 130.42 504 ASN B CA 1
ATOM 7416 C C . ASN B 1 468 ? 16.830 -63.266 -65.274 1.00 134.76 504 ASN B C 1
ATOM 7417 O O . ASN B 1 468 ? 16.590 -62.206 -64.694 1.00 138.23 504 ASN B O 1
ATOM 7422 N N . GLY B 1 469 ? 17.499 -63.325 -66.422 1.00 117.01 505 GLY B N 1
ATOM 7423 C CA . GLY B 1 469 ? 18.005 -62.122 -67.059 1.00 116.68 505 GLY B CA 1
ATOM 7424 C C . GLY B 1 469 ? 17.884 -62.143 -68.570 1.00 115.65 505 GLY B C 1
ATOM 7425 O O . GLY B 1 469 ? 17.372 -63.102 -69.148 1.00 116.87 505 GLY B O 1
ATOM 7426 N N . PHE B 1 470 ? 18.351 -61.078 -69.213 1.00 109.36 506 PHE B N 1
ATOM 7427 C CA . PHE B 1 470 ? 18.345 -61.009 -70.669 1.00 109.05 506 PHE B CA 1
ATOM 7428 C C . PHE B 1 470 ? 19.638 -60.404 -71.203 1.00 106.71 506 PHE B C 1
ATOM 7429 O O . PHE B 1 470 ? 20.194 -59.474 -70.613 1.00 106.08 506 PHE B O 1
ATOM 7437 N N . SER B 1 471 ? 20.109 -60.938 -72.325 1.00 118.57 507 SER B N 1
ATOM 7438 C CA . SER B 1 471 ? 21.343 -60.465 -72.939 1.00 119.39 507 SER B CA 1
ATOM 7439 C C . SER B 1 471 ? 21.186 -60.304 -74.448 1.00 120.24 507 SER B C 1
ATOM 7440 O O . SER B 1 471 ? 20.528 -61.113 -75.103 1.00 120.07 507 SER B O 1
ATOM 7443 N N . GLY B 1 472 ? 21.792 -59.254 -74.992 1.00 117.32 508 GLY B N 1
ATOM 7444 C CA . GLY B 1 472 ? 21.715 -58.980 -76.414 1.00 118.79 508 GLY B CA 1
ATOM 7445 C C . GLY B 1 472 ? 22.584 -57.810 -76.832 1.00 120.70 508 GLY B C 1
ATOM 7446 O O . GLY B 1 472 ? 23.621 -57.550 -76.223 1.00 120.87 508 GLY B O 1
ATOM 7447 N N . VAL B 1 473 ? 22.162 -57.106 -77.878 1.00 150.72 509 VAL B N 1
ATOM 7448 C CA . VAL B 1 473 ? 22.899 -55.947 -78.370 1.00 153.10 509 VAL B CA 1
ATOM 7449 C C . VAL B 1 473 ? 21.989 -54.742 -78.601 1.00 154.76 509 VAL B C 1
ATOM 7450 O O . VAL B 1 473 ? 20.788 -54.887 -78.836 1.00 154.69 509 VAL B O 1
ATOM 7454 N N . ALA B 1 474 ? 22.577 -53.553 -78.524 1.00 109.58 510 ALA B N 1
ATOM 7455 C CA . ALA B 1 474 ? 21.868 -52.309 -78.789 1.00 111.85 510 ALA B CA 1
ATOM 7456 C C . ALA B 1 474 ? 22.612 -51.529 -79.865 1.00 112.48 510 ALA B C 1
ATOM 7457 O O . ALA B 1 474 ? 23.805 -51.251 -79.726 1.00 109.10 510 ALA B O 1
ATOM 7459 N N . LYS B 1 475 ? 21.909 -51.178 -80.937 1.00 117.09 511 LYS B N 1
ATOM 7460 C CA . LYS B 1 475 ? 22.546 -50.512 -82.068 1.00 119.15 511 LYS B CA 1
ATOM 7461 C C . LYS B 1 475 ? 21.988 -49.115 -82.317 1.00 121.16 511 LYS B C 1
ATOM 7462 O O . LYS B 1 475 ? 20.881 -48.789 -81.891 1.00 122.89 511 LYS B O 1
ATOM 7468 N N . THR B 1 476 ? 22.770 -48.294 -83.011 1.00 199.66 512 THR B N 1
ATOM 7469 C CA . THR B 1 476 ? 22.313 -46.978 -83.437 1.00 203.69 512 THR B CA 1
ATOM 7470 C C . THR B 1 476 ? 21.540 -47.116 -84.741 1.00 206.85 512 THR B C 1
ATOM 7471 O O . THR B 1 476 ? 21.293 -48.228 -85.208 1.00 205.73 512 THR B O 1
ATOM 7475 N N . GLY B 1 477 ? 21.160 -45.986 -85.328 1.00 163.40 513 GLY B N 1
ATOM 7476 C CA . GLY B 1 477 ? 20.441 -45.993 -86.588 1.00 167.35 513 GLY B CA 1
ATOM 7477 C C . GLY B 1 477 ? 21.296 -46.508 -87.730 1.00 169.86 513 GLY B C 1
ATOM 7478 O O . GLY B 1 477 ? 22.516 -46.619 -87.599 1.00 169.42 513 GLY B O 1
ATOM 7479 N N . GLU B 1 478 ? 20.653 -46.830 -88.848 1.00 277.60 514 GLU B N 1
ATOM 7480 C CA . GLU B 1 478 ? 21.363 -47.299 -90.034 1.00 280.81 514 GLU B CA 1
ATOM 7481 C C . GLU B 1 478 ? 22.315 -46.221 -90.538 1.00 285.62 514 GLU B C 1
ATOM 7482 O O . GLU B 1 478 ? 23.437 -46.512 -90.952 1.00 286.33 514 GLU B O 1
ATOM 7488 N N . ASN B 1 479 ? 21.856 -44.975 -90.498 1.00 162.75 515 ASN B N 1
ATOM 7489 C CA . ASN B 1 479 ? 22.701 -43.837 -90.828 1.00 162.88 515 ASN B CA 1
ATOM 7490 C C . ASN B 1 479 ? 23.552 -43.440 -89.629 1.00 154.10 515 ASN B C 1
ATOM 7491 O O . ASN B 1 479 ? 24.730 -43.113 -89.769 1.00 153.54 515 ASN B O 1
ATOM 7496 N N . GLY B 1 480 ? 22.943 -43.475 -88.448 1.00 198.86 516 GLY B N 1
ATOM 7497 C CA . GLY B 1 480 ? 23.635 -43.133 -87.220 1.00 197.55 516 GLY B CA 1
ATOM 7498 C C . GLY B 1 480 ? 22.806 -42.241 -86.316 1.00 194.82 516 GLY B C 1
ATOM 7499 O O . GLY B 1 480 ? 21.659 -41.920 -86.626 1.00 194.66 516 GLY B O 1
ATOM 7500 N N . PHE B 1 481 ? 23.391 -41.843 -85.191 1.00 152.27 517 PHE B N 1
ATOM 7501 C CA . PHE B 1 481 ? 22.715 -40.967 -84.242 1.00 151.66 517 PHE B CA 1
ATOM 7502 C C . PHE B 1 481 ? 23.326 -39.570 -84.274 1.00 156.10 517 PHE B C 1
ATOM 7503 O O . PHE B 1 481 ? 24.513 -39.396 -84.000 1.00 156.78 517 PHE B O 1
ATOM 7511 N N . ALA B 1 482 ? 22.509 -38.578 -84.611 1.00 122.18 518 ALA B N 1
ATOM 7512 C CA . ALA B 1 482 ? 22.978 -37.200 -84.706 1.00 121.90 518 ALA B CA 1
ATOM 7513 C C . ALA B 1 482 ? 23.257 -36.609 -83.328 1.00 114.61 518 ALA B C 1
ATOM 7514 O O . ALA B 1 482 ? 22.631 -36.990 -82.340 1.00 110.71 518 ALA B O 1
ATOM 7516 N N . SER B 1 491 ? 24.258 -31.303 -88.015 1.00 239.26 527 SER B N 1
ATOM 7517 C CA . SER B 1 491 ? 25.695 -31.403 -87.786 1.00 233.32 527 SER B CA 1
ATOM 7518 C C . SER B 1 491 ? 26.050 -32.667 -87.008 1.00 232.24 527 SER B C 1
ATOM 7519 O O . SER B 1 491 ? 25.310 -33.084 -86.116 1.00 221.74 527 SER B O 1
ATOM 7522 N N . HIS B 1 492 ? 27.181 -33.269 -87.368 1.00 218.32 528 HIS B N 1
ATOM 7523 C CA . HIS B 1 492 ? 27.718 -34.453 -86.691 1.00 214.85 528 HIS B CA 1
ATOM 7524 C C . HIS B 1 492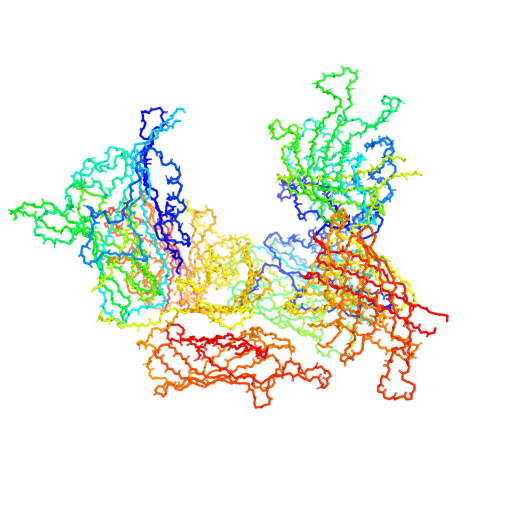 ? 26.860 -35.716 -86.812 1.00 209.92 528 HIS B C 1
ATOM 7525 O O . HIS B 1 492 ? 25.676 -35.660 -87.144 1.00 212.20 528 HIS B O 1
ATOM 7532 N N . TYR B 1 493 ? 27.488 -36.856 -86.539 1.00 160.60 529 TYR B N 1
ATOM 7533 C CA . TYR B 1 493 ? 26.829 -38.155 -86.573 1.00 157.56 529 TYR B CA 1
ATOM 7534 C C . TYR B 1 493 ? 27.537 -39.080 -85.594 1.00 150.91 529 TYR B C 1
ATOM 7535 O O . TYR B 1 493 ? 28.640 -38.779 -85.138 1.00 150.25 529 TYR B O 1
ATOM 7544 N N . THR B 1 494 ? 26.908 -40.203 -85.266 1.00 170.57 530 THR B N 1
ATOM 7545 C CA . THR B 1 494 ? 27.527 -41.172 -84.367 1.00 163.23 530 THR B CA 1
ATOM 7546 C C . THR B 1 494 ? 27.122 -42.600 -84.726 1.00 158.53 530 THR B C 1
ATOM 7547 O O . THR B 1 494 ? 25.941 -42.897 -84.899 1.00 158.62 530 THR B O 1
ATOM 7551 N N . HIS B 1 495 ? 28.115 -43.477 -84.837 1.00 196.77 531 HIS B N 1
ATOM 7552 C CA . HIS B 1 495 ? 27.877 -44.870 -85.196 1.00 195.79 531 HIS B CA 1
ATOM 7553 C C . HIS B 1 495 ? 28.114 -45.776 -83.993 1.00 190.31 531 HIS B C 1
ATOM 7554 O O . HIS B 1 495 ? 29.102 -46.508 -83.946 1.00 189.42 531 HIS B O 1
ATOM 7561 N N . ILE B 1 496 ? 27.205 -45.728 -83.024 1.00 171.02 532 ILE B N 1
ATOM 7562 C CA . ILE B 1 496 ? 27.379 -46.487 -81.788 1.00 167.50 532 ILE B CA 1
ATOM 7563 C C . ILE B 1 496 ? 26.689 -47.846 -81.796 1.00 167.67 532 ILE B C 1
ATOM 7564 O O . ILE B 1 496 ? 25.471 -47.944 -81.947 1.00 170.36 532 ILE B O 1
ATOM 7569 N N . GLU B 1 497 ? 27.487 -48.894 -81.624 1.00 154.13 533 GLU B N 1
ATOM 7570 C CA . GLU B 1 497 ? 26.966 -50.244 -81.481 1.00 151.26 533 GLU B CA 1
ATOM 7571 C C . GLU B 1 497 ? 27.547 -50.875 -80.226 1.00 147.75 533 GLU B C 1
ATOM 7572 O O . GLU B 1 497 ? 28.759 -51.067 -80.124 1.00 147.63 533 GLU B O 1
ATOM 7578 N N . ALA B 1 498 ? 26.683 -51.199 -79.270 1.00 118.13 534 ALA B N 1
ATOM 7579 C CA . ALA B 1 498 ? 27.139 -51.753 -78.001 1.00 115.57 534 ALA B CA 1
ATOM 7580 C C . ALA B 1 498 ? 26.446 -53.071 -77.678 1.00 112.26 534 ALA B C 1
ATOM 7581 O O . ALA B 1 498 ? 25.459 -53.437 -78.314 1.00 112.02 534 ALA B O 1
ATOM 7583 N N . THR B 1 499 ? 26.975 -53.784 -76.689 1.00 118.28 535 THR B N 1
ATOM 7584 C CA . THR B 1 499 ? 26.365 -55.026 -76.232 1.00 115.57 535 THR B CA 1
ATOM 7585 C C . THR B 1 499 ? 25.626 -54.815 -74.912 1.00 113.52 535 THR B C 1
ATOM 7586 O O . THR B 1 499 ? 26.223 -54.439 -73.902 1.00 114.01 535 THR B O 1
ATOM 7590 N N . VAL B 1 500 ? 24.320 -55.057 -74.928 1.00 110.58 536 VAL B N 1
ATOM 7591 C CA . VAL B 1 500 ? 23.483 -54.783 -73.767 1.00 109.59 536 VAL B CA 1
ATOM 7592 C C . VAL B 1 500 ? 23.227 -56.023 -72.915 1.00 107.51 536 VAL B C 1
ATOM 7593 O O . VAL B 1 500 ? 22.955 -57.106 -73.436 1.00 106.55 536 VAL B O 1
ATOM 7597 N N . SER B 1 501 ? 23.340 -55.862 -71.601 1.00 117.35 537 SER B N 1
ATOM 7598 C CA . SER B 1 501 ? 22.960 -56.916 -70.671 1.00 112.21 537 SER B CA 1
ATOM 7599 C C . SER B 1 501 ? 22.071 -56.324 -69.591 1.00 113.87 537 SER B C 1
ATOM 7600 O O . SER B 1 501 ? 22.309 -55.210 -69.120 1.0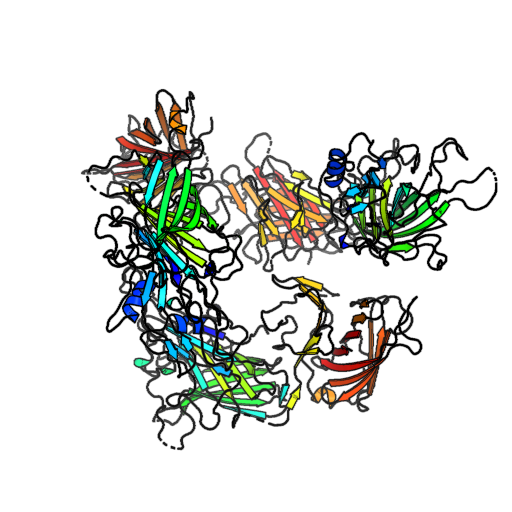0 114.20 537 SER B O 1
ATOM 7603 N N . GLY B 1 502 ? 21.041 -57.067 -69.202 1.00 123.02 538 GLY B N 1
ATOM 7604 C CA . GLY B 1 502 ? 20.126 -56.593 -68.184 1.00 123.59 538 GLY B CA 1
ATOM 7605 C C . GLY B 1 502 ? 19.375 -57.707 -67.489 1.00 123.00 538 GLY B C 1
ATOM 7606 O O . GLY B 1 502 ? 19.594 -58.887 -67.765 1.00 121.98 538 GLY B O 1
ATOM 7607 N N . GLY B 1 503 ? 18.479 -57.329 -66.585 1.00 111.88 539 GLY B N 1
ATOM 7608 C CA . GLY B 1 503 ? 17.710 -58.299 -65.832 1.00 113.57 539 GLY B CA 1
ATOM 7609 C C . GLY B 1 503 ? 16.276 -57.880 -65.584 1.00 114.83 539 GLY B C 1
ATOM 7610 O O . GLY B 1 503 ? 15.903 -56.721 -65.786 1.00 114.67 539 GLY B O 1
ATOM 7611 N N . PHE B 1 504 ? 15.468 -58.841 -65.148 1.00 157.02 540 PHE B N 1
ATOM 7612 C CA . PHE B 1 504 ? 14.083 -58.583 -64.781 1.00 158.25 540 PHE B CA 1
ATOM 7613 C C . PHE B 1 504 ? 13.974 -58.373 -63.277 1.00 160.08 540 PHE B C 1
ATOM 7614 O O . PHE B 1 504 ? 14.399 -59.219 -62.491 1.00 160.39 540 PHE B O 1
ATOM 7622 N N . TYR B 1 505 ? 13.402 -57.242 -62.882 1.00 168.51 541 TYR B N 1
ATOM 7623 C CA . TYR B 1 505 ? 13.271 -56.911 -61.470 1.00 170.75 541 TYR B CA 1
ATOM 7624 C C . TYR B 1 505 ? 11.806 -56.699 -61.103 1.00 175.17 541 TYR B C 1
ATOM 7625 O O . TYR B 1 505 ? 11.046 -56.100 -61.864 1.00 173.37 541 TYR B O 1
ATOM 7634 N N . GLY B 1 506 ? 11.404 -57.201 -59.941 1.00 181.07 542 GLY B N 1
ATOM 7635 C CA . GLY B 1 506 ? 10.041 -57.013 -59.483 1.00 190.87 542 GLY B CA 1
ATOM 7636 C C . GLY B 1 506 ? 9.410 -58.240 -58.858 1.00 195.81 542 GLY B C 1
ATOM 7637 O O . GLY B 1 506 ? 9.982 -59.329 -58.876 1.00 202.02 542 GLY B O 1
ATOM 7638 N N . LYS B 1 507 ? 8.219 -58.051 -58.301 1.00 219.76 543 LYS B N 1
ATOM 7639 C CA . LYS B 1 507 ? 7.470 -59.135 -57.680 1.00 218.47 543 LYS B CA 1
ATOM 7640 C C . LYS B 1 507 ? 7.011 -60.140 -58.728 1.00 213.05 543 LYS B C 1
ATOM 7641 O O . LYS B 1 507 ? 7.156 -61.350 -58.552 1.00 209.61 543 LYS B O 1
ATOM 7647 N N . ASN B 1 508 ? 6.459 -59.627 -59.822 1.00 131.37 544 ASN B N 1
ATOM 7648 C CA . ASN B 1 508 ? 5.961 -60.467 -60.901 1.00 129.71 544 ASN B CA 1
ATOM 7649 C C . ASN B 1 508 ? 6.649 -60.113 -62.212 1.00 125.68 544 ASN B C 1
ATOM 7650 O O . ASN B 1 508 ? 6.020 -60.115 -63.272 1.00 124.05 544 ASN B O 1
ATOM 7655 N N . ALA B 1 509 ? 7.944 -59.811 -62.124 1.00 124.69 545 ALA B N 1
ATOM 7656 C CA . ALA B 1 509 ? 8.724 -59.314 -63.256 1.00 121.70 545 ALA B CA 1
ATOM 7657 C C . ALA B 1 509 ? 8.066 -58.079 -63.863 1.00 120.16 545 ALA B C 1
ATOM 7658 O O . ALA B 1 509 ? 8.075 -57.890 -65.079 1.00 118.40 545 ALA B O 1
ATOM 7660 N N . ILE B 1 510 ? 7.499 -57.242 -62.999 1.00 178.61 546 ILE B N 1
ATOM 7661 C CA . ILE B 1 510 ? 6.759 -56.064 -63.432 1.00 180.64 546 ILE B CA 1
ATOM 7662 C C . ILE B 1 510 ? 7.685 -54.954 -63.913 1.00 179.65 546 ILE B C 1
ATOM 7663 O O . ILE B 1 510 ? 7.230 -53.953 -64.463 1.00 183.15 546 ILE B O 1
ATOM 7668 N N . GLU B 1 511 ? 8.984 -55.125 -63.691 1.00 167.39 547 GLU B N 1
ATOM 7669 C CA . GLU B 1 511 ? 9.963 -54.151 -64.155 1.00 166.60 547 GLU B CA 1
ATOM 7670 C C . GLU B 1 511 ? 11.159 -54.856 -64.785 1.00 170.73 547 GLU B C 1
ATOM 7671 O O . GLU B 1 511 ? 11.371 -56.049 -64.574 1.00 169.31 547 GLU B O 1
ATOM 7677 N N . MET B 1 512 ? 11.932 -54.115 -65.571 1.00 148.77 548 MET B N 1
ATOM 7678 C CA . MET B 1 512 ? 13.157 -54.646 -66.157 1.00 143.89 548 MET B CA 1
ATOM 7679 C C . MET B 1 512 ? 14.177 -53.527 -66.312 1.00 144.25 548 MET B C 1
ATOM 7680 O O . MET B 1 512 ? 13.815 -52.372 -66.528 1.00 146.52 548 MET B O 1
ATOM 7685 N N . GLY B 1 513 ? 15.454 -53.867 -66.185 1.00 147.34 549 GLY B N 1
ATOM 7686 C CA . GLY B 1 513 ? 16.506 -52.875 -66.290 1.00 148.03 549 GLY B CA 1
ATOM 7687 C C . GLY B 1 513 ? 17.712 -53.425 -67.016 1.00 146.69 549 GLY B C 1
ATOM 7688 O O . GLY B 1 513 ? 17.764 -54.616 -67.322 1.00 145.15 549 GLY B O 1
ATOM 7689 N N . GLY B 1 514 ? 18.685 -52.566 -67.300 1.00 139.21 550 GLY B N 1
ATOM 7690 C CA . GLY B 1 514 ? 19.892 -53.027 -67.961 1.00 138.51 550 GLY B CA 1
ATOM 7691 C C . GLY B 1 514 ? 20.885 -51.940 -68.311 1.00 139.97 550 GLY B C 1
ATOM 7692 O O . GLY B 1 514 ? 20.709 -50.779 -67.943 1.00 141.66 550 GLY B O 1
ATOM 7693 N N . SER B 1 515 ? 21.935 -52.324 -69.031 1.00 130.66 551 SER B N 1
ATOM 7694 C CA . SER B 1 515 ? 22.982 -51.385 -69.410 1.00 132.46 551 SER B CA 1
ATOM 7695 C C . SER B 1 515 ? 23.810 -51.879 -70.591 1.00 132.29 551 SER B C 1
ATOM 7696 O O . SER B 1 515 ? 23.869 -53.080 -70.870 1.00 130.65 551 SER B O 1
ATOM 7699 N N . PHE B 1 516 ? 24.440 -50.935 -71.286 1.00 125.16 552 PHE B N 1
ATOM 7700 C CA . PHE B 1 516 ? 25.421 -51.257 -72.318 1.00 125.99 552 PHE B CA 1
ATOM 7701 C C . PHE B 1 516 ? 26.477 -50.164 -72.436 1.00 128.93 552 PHE B C 1
ATOM 7702 O O . PHE B 1 516 ? 26.154 -48.981 -72.510 1.00 130.49 552 PHE B O 1
ATOM 7710 N N . SER B 1 517 ? 27.743 -50.570 -72.446 1.00 117.81 553 SER B N 1
ATOM 7711 C CA . SER B 1 517 ? 28.847 -49.620 -72.479 1.00 121.00 553 SER B CA 1
ATOM 7712 C C . SER B 1 517 ? 29.874 -49.965 -73.554 1.00 122.85 553 SER B C 1
ATOM 7713 O O . SER B 1 517 ? 29.743 -50.969 -74.254 1.00 121.73 553 SER B O 1
ATOM 7716 N N . PHE B 1 518 ? 30.894 -49.122 -73.676 1.00 230.32 554 PHE B N 1
ATOM 7717 C CA . PHE B 1 518 ? 31.949 -49.320 -74.663 1.00 230.77 554 PHE B CA 1
ATOM 7718 C C . PHE B 1 518 ? 33.218 -48.572 -74.266 1.00 234.56 554 PHE B C 1
ATOM 7719 O O . PHE B 1 518 ? 33.179 -47.377 -73.970 1.00 236.45 554 PHE B O 1
ATOM 7727 N N . ALA B 1 530 ? 30.192 -43.616 -74.555 1.00 212.47 566 ALA B N 1
ATOM 7728 C CA . ALA B 1 530 ? 29.346 -44.667 -75.107 1.00 207.57 566 ALA B CA 1
ATOM 7729 C C . ALA B 1 530 ? 28.865 -45.620 -74.016 1.00 208.38 566 ALA B C 1
ATOM 7730 O O . ALA B 1 530 ? 29.328 -46.756 -73.925 1.00 204.82 566 ALA B O 1
ATOM 7732 N N . SER B 1 531 ? 27.934 -45.149 -73.192 1.00 145.35 567 SER B N 1
ATOM 7733 C CA . SER B 1 531 ? 27.387 -45.957 -72.106 1.00 132.02 567 SER B CA 1
ATOM 7734 C C . SER B 1 531 ? 25.981 -45.500 -71.725 1.00 113.24 567 SER B C 1
ATOM 7735 O O . SER B 1 531 ? 25.735 -44.309 -71.538 1.00 100.26 567 SER B O 1
ATOM 7738 N N . VAL B 1 532 ? 25.061 -46.456 -71.616 1.00 137.76 568 VAL B N 1
ATOM 7739 C CA . VAL B 1 532 ? 23.663 -46.160 -71.315 1.00 151.91 568 VAL B CA 1
ATOM 7740 C C . VAL B 1 532 ? 23.067 -47.185 -70.348 1.00 155.58 568 VAL B C 1
ATOM 7741 O O . VAL B 1 532 ? 23.228 -48.392 -70.535 1.00 158.98 568 VAL B O 1
ATOM 7745 N N . VAL B 1 533 ? 22.388 -46.695 -69.313 1.00 151.82 569 VAL B N 1
ATOM 7746 C CA . VAL B 1 533 ? 21.642 -47.553 -68.395 1.00 135.43 569 VAL B CA 1
ATOM 7747 C C . VAL B 1 533 ? 20.147 -47.257 -68.519 1.00 123.17 569 VAL B C 1
ATOM 7748 O O . VAL B 1 533 ? 19.758 -46.110 -68.723 1.00 128.17 569 VAL B O 1
ATOM 7752 N N . PHE B 1 534 ? 19.309 -48.284 -68.404 1.00 106.25 570 PHE B N 1
ATOM 7753 C CA . PHE B 1 534 ? 17.874 -48.099 -68.618 1.00 115.99 570 PHE B CA 1
ATOM 7754 C C . PHE B 1 534 ? 16.986 -48.906 -67.673 1.00 129.83 570 PHE B C 1
ATOM 7755 O O . PHE B 1 534 ? 17.413 -49.919 -67.106 1.00 142.94 570 PHE B O 1
ATOM 7763 N N . GLY B 1 535 ? 15.741 -48.453 -67.536 1.00 173.31 571 GLY B N 1
ATOM 7764 C CA . GLY B 1 535 ? 14.735 -49.151 -66.753 1.00 167.98 571 GLY B CA 1
ATOM 7765 C C . GLY B 1 535 ? 13.335 -48.921 -67.298 1.00 172.96 571 GLY B C 1
ATOM 7766 O O . GLY B 1 535 ? 13.062 -47.879 -67.891 1.00 170.97 571 GLY B O 1
ATOM 7767 N N . ALA B 1 536 ? 12.447 -49.891 -67.097 1.00 117.58 572 ALA B N 1
ATOM 7768 C CA . ALA B 1 536 ? 11.081 -49.807 -67.612 1.00 126.60 572 ALA B CA 1
ATOM 7769 C C . ALA B 1 536 ? 10.118 -50.684 -66.814 1.00 117.38 572 ALA B C 1
ATOM 7770 O O . ALA B 1 536 ? 10.535 -51.644 -66.167 1.00 113.72 572 ALA B O 1
ATOM 7772 N N . LYS B 1 537 ? 8.829 -50.356 -66.868 1.00 172.68 573 LYS B N 1
ATOM 7773 C CA . LYS B 1 537 ? 7.819 -51.101 -66.118 1.00 177.52 573 LYS B CA 1
ATOM 7774 C C . LYS B 1 537 ? 6.863 -51.883 -67.020 1.00 169.75 573 LYS B C 1
ATOM 7775 O O . LYS B 1 537 ? 6.481 -51.418 -68.093 1.00 181.06 573 LYS B O 1
ATOM 7781 N N . ARG B 1 538 ? 6.479 -53.069 -66.558 1.00 112.71 574 ARG B N 1
ATOM 7782 C CA . ARG B 1 538 ? 5.563 -53.948 -67.277 1.00 112.51 574 ARG B CA 1
ATOM 7783 C C . ARG B 1 538 ? 4.110 -53.635 -66.934 1.00 110.68 574 ARG B C 1
ATOM 7784 O O . ARG B 1 538 ? 3.297 -53.359 -67.817 1.00 109.03 574 ARG B O 1
ATOM 7792 N N . SER C 1 6 ? 15.862 -23.409 -58.348 1.00 214.45 42 SER C N 1
ATOM 7793 C CA . SER C 1 6 ? 16.320 -22.101 -58.799 1.00 209.03 42 SER C CA 1
ATOM 7794 C C . SER C 1 6 ? 17.831 -21.964 -58.638 1.00 214.90 42 SER C C 1
ATOM 7795 O O . SER C 1 6 ? 18.589 -22.852 -59.028 1.00 219.33 42 SER C O 1
ATOM 7798 N N . GLY C 1 7 ? 18.264 -20.846 -58.063 1.00 187.56 43 GLY C N 1
ATOM 7799 C CA . GLY C 1 7 ? 19.677 -20.602 -57.839 1.00 186.15 43 GLY C CA 1
ATOM 7800 C C . GLY C 1 7 ? 20.248 -19.547 -58.767 1.00 179.07 43 GLY C C 1
ATOM 7801 O O . GLY C 1 7 ? 21.343 -19.709 -59.306 1.00 175.39 43 GLY C O 1
ATOM 7802 N N . ALA C 1 8 ? 19.503 -18.463 -58.952 1.00 135.62 44 ALA C N 1
ATOM 7803 C CA . ALA C 1 8 ? 19.944 -17.362 -59.803 1.00 125.84 44 ALA C CA 1
ATOM 7804 C C . ALA C 1 8 ? 20.122 -16.089 -58.983 1.00 118.78 44 ALA C C 1
ATOM 7805 O O . ALA C 1 8 ? 19.188 -15.628 -58.329 1.00 119.60 44 ALA C O 1
ATOM 7807 N N . ALA C 1 9 ? 21.322 -15.520 -59.032 1.00 94.12 45 ALA C N 1
ATOM 7808 C CA . ALA C 1 9 ? 21.669 -14.375 -58.193 1.00 97.55 45 ALA C CA 1
ATOM 7809 C C . ALA C 1 9 ? 21.088 -13.055 -58.696 1.00 95.69 45 ALA C C 1
ATOM 7810 O O . ALA C 1 9 ? 20.257 -13.034 -59.605 1.00 91.68 45 ALA C O 1
ATOM 7812 N N . TYR C 1 10 ? 21.532 -11.960 -58.084 1.00 99.67 46 TYR C N 1
ATOM 7813 C CA . TYR C 1 10 ? 21.100 -10.617 -58.461 1.00 98.59 46 TYR C CA 1
ATOM 7814 C C . TYR C 1 10 ? 21.436 -10.316 -59.913 1.00 93.98 46 TYR C C 1
ATOM 7815 O O . TYR C 1 10 ? 20.559 -9.997 -60.713 1.00 90.86 46 TYR C O 1
ATOM 7824 N N . GLY C 1 11 ? 22.718 -10.414 -60.243 1.00 96.37 47 GLY C N 1
ATOM 7825 C CA . GLY C 1 11 ? 23.176 -10.149 -61.592 1.00 92.81 47 GLY C CA 1
ATOM 7826 C C . GLY C 1 11 ? 24.442 -10.911 -61.921 1.00 92.86 47 GLY C C 1
ATOM 7827 O O . GLY C 1 11 ? 25.100 -11.450 -61.031 1.00 95.62 47 GLY C O 1
ATOM 7828 N N . PHE C 1 12 ? 24.788 -10.956 -63.203 1.00 86.22 48 PHE C N 1
ATOM 7829 C CA . PHE C 1 12 ? 25.961 -11.706 -63.639 1.00 86.19 48 PHE C CA 1
ATOM 7830 C C . PHE C 1 12 ? 26.889 -10.870 -64.509 1.00 84.36 48 PHE C C 1
ATOM 7831 O O . PHE C 1 12 ? 26.457 -9.924 -65.167 1.00 82.18 48 PHE C O 1
ATOM 7839 N N . ALA C 1 13 ? 28.169 -11.227 -64.502 1.00 86.62 49 ALA C N 1
ATOM 7840 C CA . ALA C 1 13 ? 29.158 -10.548 -65.329 1.00 85.30 49 ALA C CA 1
ATOM 7841 C C . ALA C 1 13 ? 30.145 -11.544 -65.923 1.00 85.45 49 ALA C C 1
ATOM 7842 O O . ALA C 1 13 ? 30.346 -12.632 -65.382 1.00 87.14 49 ALA C O 1
ATOM 7844 N N . VAL C 1 14 ? 30.754 -11.170 -67.042 1.00 86.85 50 VAL C N 1
ATOM 7845 C CA . VAL C 1 14 ? 31.776 -12.001 -67.666 1.00 87.09 50 VAL C CA 1
ATOM 7846 C C . VAL C 1 14 ? 32.875 -11.127 -68.266 1.00 86.39 50 VAL C C 1
ATOM 7847 O O . VAL C 1 14 ? 32.595 -10.152 -68.962 1.00 84.85 50 VAL C O 1
ATOM 7851 N N . LYS C 1 15 ? 34.126 -11.468 -67.976 1.00 121.81 51 LYS C N 1
ATOM 7852 C CA . LYS C 1 15 ? 35.256 -10.671 -68.437 1.00 122.41 51 LYS C CA 1
ATOM 7853 C C . LYS C 1 15 ? 35.423 -10.775 -69.949 1.00 121.16 51 LYS C C 1
ATOM 7854 O O . LYS C 1 15 ? 35.436 -11.874 -70.504 1.00 121.01 51 LYS C O 1
ATOM 7860 N N . LEU C 1 16 ? 35.539 -9.624 -70.607 1.00 104.72 52 LEU C N 1
ATOM 7861 C CA . LEU C 1 16 ? 35.742 -9.577 -72.052 1.00 103.93 52 LEU C CA 1
ATOM 7862 C C . LEU C 1 16 ? 37.040 -10.281 -72.430 1.00 105.14 52 LEU C C 1
ATOM 7863 O O . LEU C 1 16 ? 38.126 -9.823 -72.073 1.00 106.60 52 LEU C O 1
ATOM 7868 N N . PRO C 1 17 ? 36.925 -11.403 -73.156 1.00 123.40 53 PRO C N 1
ATOM 7869 C CA . PRO C 1 17 ? 38.048 -12.287 -73.488 1.00 124.78 53 PRO C CA 1
ATOM 7870 C C . PRO C 1 17 ? 39.149 -11.607 -74.295 1.00 125.54 53 PRO C C 1
ATOM 7871 O O . PRO C 1 17 ? 38.884 -11.007 -75.336 1.00 124.81 53 PRO C O 1
ATOM 7875 N N . ARG C 1 18 ? 40.378 -11.707 -73.799 1.00 87.88 54 ARG C N 1
ATOM 7876 C CA . ARG C 1 18 ? 41.551 -11.239 -74.524 1.00 88.33 54 ARG C CA 1
ATOM 7877 C C . ARG C 1 18 ? 42.619 -12.324 -74.515 1.00 90.25 54 ARG C C 1
ATOM 7878 O O . ARG C 1 18 ? 43.212 -12.610 -73.474 1.00 90.88 54 ARG C O 1
ATOM 7886 N N . ARG C 1 19 ? 42.858 -12.933 -75.672 1.00 99.90 55 ARG C N 1
ATOM 7887 C CA . ARG C 1 19 ? 43.886 -13.961 -75.779 1.00 101.97 55 ARG C CA 1
ATOM 7888 C C . ARG C 1 19 ? 45.270 -13.323 -75.806 1.00 103.76 55 ARG C C 1
ATOM 7889 O O . ARG C 1 19 ? 45.446 -12.218 -76.320 1.00 103.47 55 ARG C O 1
ATOM 7897 N N . ASN C 1 20 ? 46.249 -14.020 -75.239 1.00 132.63 56 ASN C N 1
ATOM 7898 C CA . ASN C 1 20 ? 47.618 -13.526 -75.223 1.00 134.55 56 ASN C CA 1
ATOM 7899 C C . ASN C 1 20 ? 48.265 -13.655 -76.597 1.00 135.45 56 ASN C C 1
ATOM 7900 O O . ASN C 1 20 ? 49.045 -14.576 -76.845 1.00 136.49 56 ASN C O 1
ATOM 7905 N N . ALA C 1 21 ? 47.927 -12.729 -77.489 1.00 128.06 57 ALA C N 1
ATOM 7906 C CA . ALA C 1 21 ? 48.471 -12.732 -78.840 1.00 129.15 57 ALA C CA 1
ATOM 7907 C C . ALA C 1 21 ? 49.915 -12.251 -78.840 1.00 131.62 57 ALA C C 1
ATOM 7908 O O . ALA C 1 21 ? 50.186 -11.052 -78.906 1.00 131.75 57 ALA C O 1
ATOM 7910 N N . HIS C 1 22 ? 50.835 -13.202 -78.768 1.00 101.42 58 HIS C N 1
ATOM 7911 C CA . HIS C 1 22 ? 52.254 -12.904 -78.691 1.00 103.51 58 HIS C CA 1
ATOM 7912 C C . HIS C 1 22 ? 52.943 -13.536 -79.889 1.00 107.98 58 HIS C C 1
ATOM 7913 O O . HIS C 1 22 ? 52.401 -14.454 -80.503 1.00 109.91 58 HIS C O 1
ATOM 7920 N N . PHE C 1 23 ? 54.130 -13.045 -80.232 1.00 104.16 59 PHE C N 1
ATOM 7921 C CA . PHE C 1 23 ? 55.013 -13.807 -81.106 1.00 109.59 59 PHE C CA 1
ATOM 7922 C C . PHE C 1 23 ? 55.351 -15.083 -80.338 1.00 111.30 59 PHE C C 1
ATOM 7923 O O . PHE C 1 23 ? 55.258 -15.102 -79.112 1.00 109.38 59 PHE C O 1
ATOM 7931 N N . ASN C 1 24 ? 55.725 -16.146 -81.042 1.00 117.59 60 ASN C N 1
ATOM 7932 C CA . ASN C 1 24 ? 55.585 -17.488 -80.472 1.00 117.35 60 ASN C CA 1
ATOM 7933 C C . ASN C 1 24 ? 56.836 -18.267 -80.043 1.00 116.48 60 ASN C C 1
ATOM 7934 O O . ASN C 1 24 ? 57.320 -19.118 -80.789 1.00 113.75 60 ASN C O 1
ATOM 7939 N N . PRO C 1 25 ? 57.368 -17.972 -78.843 1.00 195.36 61 PRO C N 1
ATOM 7940 C CA . PRO C 1 25 ? 58.152 -18.990 -78.139 1.00 198.63 61 PRO C CA 1
ATOM 7941 C C . PRO C 1 25 ? 57.271 -19.704 -77.112 1.00 198.21 61 PRO C C 1
ATOM 7942 O O . PRO C 1 25 ? 57.624 -19.763 -75.933 1.00 200.34 61 PRO C O 1
ATOM 7946 N N . LYS C 1 26 ? 56.128 -20.215 -77.568 1.00 152.59 62 LYS C N 1
ATOM 7947 C CA . LYS C 1 26 ? 55.156 -20.913 -76.720 1.00 151.62 62 LYS C CA 1
ATOM 7948 C C . LYS C 1 26 ? 54.550 -20.025 -75.625 1.00 150.01 62 LYS C C 1
ATOM 7949 O O . LYS C 1 26 ? 54.019 -20.520 -74.631 1.00 151.07 62 LYS C O 1
ATOM 7955 N N . TYR C 1 27 ? 54.626 -18.712 -75.815 1.00 152.73 63 TYR C N 1
ATOM 7956 C CA . TYR C 1 27 ? 53.997 -17.775 -74.891 1.00 150.41 63 TYR C CA 1
ATOM 7957 C C . TYR C 1 27 ? 52.649 -17.338 -75.450 1.00 146.99 63 TYR C C 1
ATOM 7958 O O . TYR C 1 27 ? 51.778 -16.870 -74.716 1.00 144.95 63 TYR C O 1
ATOM 7967 N N . LYS C 1 28 ? 52.491 -17.497 -76.761 1.00 105.28 64 LYS C N 1
ATOM 7968 C CA . LYS C 1 28 ? 51.254 -17.151 -77.448 1.00 102.47 64 LYS C CA 1
ATOM 7969 C C . LYS C 1 28 ? 50.096 -18.018 -76.972 1.00 101.33 64 LYS C C 1
ATOM 7970 O O . LYS C 1 28 ? 50.215 -19.241 -76.897 1.00 103.51 64 LYS C O 1
ATOM 7976 N N . GLU C 1 29 ? 48.976 -17.380 -76.648 1.00 110.07 65 GLU C N 1
ATOM 7977 C CA . GLU C 1 29 ? 47.767 -18.107 -76.288 1.00 108.84 65 GLU C CA 1
ATOM 7978 C C . GLU C 1 29 ? 46.938 -18.379 -77.536 1.00 108.90 65 GLU C C 1
ATOM 7979 O O . GLU C 1 29 ? 46.469 -17.451 -78.195 1.00 107.34 65 GLU C O 1
ATOM 7985 N N . LYS C 1 30 ? 46.766 -19.657 -77.855 1.00 106.68 66 LYS C N 1
ATOM 7986 C CA . LYS C 1 30 ? 46.045 -20.062 -79.057 1.00 107.66 66 LYS C CA 1
ATOM 7987 C C . LYS C 1 30 ? 44.573 -19.652 -79.044 1.00 104.68 66 LYS C C 1
ATOM 7988 O O . LYS C 1 30 ? 44.101 -18.970 -79.954 1.00 104.08 66 LYS C O 1
ATOM 7994 N N . HIS C 1 31 ? 43.856 -20.065 -78.006 1.00 154.43 67 HIS C N 1
ATOM 7995 C CA . HIS C 1 31 ? 42.420 -19.842 -77.928 1.00 152.08 67 HIS C CA 1
ATOM 7996 C C . HIS C 1 31 ? 42.019 -19.370 -76.536 1.00 150.41 67 HIS C C 1
ATOM 7997 O O . HIS C 1 31 ? 42.443 -19.941 -75.531 1.00 151.50 67 HIS C O 1
ATOM 8004 N N . LYS C 1 32 ? 41.209 -18.319 -76.486 1.00 159.46 68 LYS C N 1
ATOM 8005 C CA . LYS C 1 32 ? 40.642 -17.843 -75.232 1.00 158.06 68 LYS C CA 1
ATOM 8006 C C . LYS C 1 32 ? 39.129 -18.024 -75.283 1.00 156.48 68 LYS C C 1
ATOM 8007 O O . LYS C 1 32 ? 38.396 -17.083 -75.587 1.00 154.70 68 LYS C O 1
ATOM 8013 N N . PRO C 1 33 ? 38.659 -19.246 -74.989 1.00 119.77 69 PRO C N 1
ATOM 8014 C CA . PRO C 1 33 ? 37.248 -19.607 -75.144 1.00 118.78 69 PRO C CA 1
ATOM 8015 C C . PRO C 1 33 ? 36.366 -19.036 -74.043 1.00 116.96 69 PRO C C 1
ATOM 8016 O O . PRO C 1 33 ? 36.866 -18.472 -73.069 1.00 116.56 69 PRO C O 1
ATOM 8020 N N . LEU C 1 34 ? 35.057 -19.185 -74.212 1.00 190.67 70 LEU C N 1
ATOM 8021 C CA . LEU C 1 34 ? 34.096 -18.813 -73.185 1.00 189.40 70 LEU C CA 1
ATOM 8022 C C . LEU C 1 34 ? 33.541 -20.070 -72.531 1.00 190.50 70 LEU C C 1
ATOM 8023 O O . LEU C 1 34 ? 33.502 -21.134 -73.149 1.00 196.80 70 LEU C O 1
ATOM 8028 N N . GLY C 1 35 ? 33.119 -19.950 -71.279 1.00 82.73 71 GLY C N 1
ATOM 8029 C CA . GLY C 1 35 ? 32.585 -21.087 -70.554 1.00 82.76 71 GLY C CA 1
ATOM 8030 C C . GLY C 1 35 ? 31.484 -20.703 -69.587 1.00 82.45 71 GLY C C 1
ATOM 8031 O O . GLY C 1 35 ? 31.312 -19.530 -69.255 1.00 82.76 71 GLY C O 1
ATOM 8032 N N . SER C 1 36 ? 30.734 -21.702 -69.135 1.00 141.43 72 SER C N 1
ATOM 8033 C CA . SER C 1 36 ? 29.670 -21.483 -68.164 1.00 140.97 72 SER C CA 1
ATOM 8034 C C . SER C 1 36 ? 30.254 -21.111 -66.805 1.00 141.98 72 SER C C 1
ATOM 8035 O O . SER C 1 36 ? 29.612 -20.427 -66.008 1.00 141.25 72 SER C O 1
ATOM 8038 N N . MET C 1 37 ? 31.477 -21.565 -66.551 1.00 114.56 73 MET C N 1
ATOM 8039 C CA . MET C 1 37 ? 32.165 -21.263 -65.301 1.00 116.13 73 MET C CA 1
ATOM 8040 C C . MET C 1 37 ? 32.831 -19.893 -65.359 1.00 115.21 73 MET C C 1
ATOM 8041 O O . MET C 1 37 ? 33.251 -19.353 -64.335 1.00 116.41 73 MET C O 1
ATOM 8046 N N . ASP C 1 38 ? 32.924 -19.334 -66.562 1.00 102.61 74 ASP C N 1
ATOM 8047 C CA . ASP C 1 38 ? 33.533 -18.023 -66.751 1.00 101.96 74 ASP C CA 1
ATOM 8048 C C . ASP C 1 38 ? 32.610 -16.907 -66.271 1.00 100.45 74 ASP C C 1
ATOM 8049 O O . ASP C 1 38 ? 33.037 -15.764 -66.108 1.00 100.01 74 ASP C O 1
ATOM 8054 N N . TRP C 1 39 ? 31.342 -17.244 -66.054 1.00 85.34 75 TRP C N 1
ATOM 8055 C CA . TRP C 1 39 ? 30.389 -16.303 -65.479 1.00 85.47 75 TRP C CA 1
ATOM 8056 C C . TRP C 1 39 ? 30.718 -16.057 -64.014 1.00 88.38 75 TRP C C 1
ATOM 8057 O O . TRP C 1 39 ? 31.253 -16.934 -63.335 1.00 90.16 75 TRP C O 1
ATOM 8068 N N . LYS C 1 40 ? 30.399 -14.863 -63.528 1.00 117.26 76 LYS C N 1
ATOM 8069 C CA . LYS C 1 40 ? 30.573 -14.552 -62.114 1.00 119.53 76 LYS C CA 1
ATOM 8070 C C . LYS C 1 40 ? 29.373 -13.794 -61.553 1.00 119.49 76 LYS C C 1
ATOM 8071 O O . LYS C 1 40 ? 28.841 -12.881 -62.191 1.00 117.97 76 LYS C O 1
ATOM 8077 N N . LYS C 1 41 ? 28.953 -14.190 -60.356 1.00 105.73 77 LYS C N 1
ATOM 8078 C CA . LYS C 1 41 ? 27.773 -13.622 -59.716 1.00 106.09 77 LYS C CA 1
ATOM 8079 C C . LYS C 1 41 ? 28.068 -12.255 -59.112 1.00 107.34 77 LYS C C 1
ATOM 8080 O O . LYS C 1 41 ? 29.212 -11.943 -58.782 1.00 109.26 77 LYS C O 1
ATOM 8086 N N . LEU C 1 42 ? 27.025 -11.444 -58.969 1.00 114.67 78 LEU C N 1
ATOM 8087 C CA . LEU C 1 42 ? 27.150 -10.137 -58.334 1.00 116.20 78 LEU C CA 1
ATOM 8088 C C . LEU C 1 42 ? 26.263 -10.055 -57.099 1.00 118.66 78 LEU C C 1
ATOM 8089 O O . LEU C 1 42 ? 25.210 -10.689 -57.037 1.00 118.22 78 LEU C O 1
ATOM 8094 N N . GLN C 1 43 ? 26.693 -9.268 -56.119 1.00 109.43 79 GLN C N 1
ATOM 8095 C CA . GLN C 1 43 ? 25.960 -9.145 -54.865 1.00 114.87 79 GLN C CA 1
ATOM 8096 C C . GLN C 1 43 ? 25.101 -7.885 -54.835 1.00 115.56 79 GLN C C 1
ATOM 8097 O O . GLN C 1 43 ? 24.968 -7.191 -55.844 1.00 112.64 79 GLN C O 1
ATOM 8103 N N . ARG C 1 44 ? 24.521 -7.596 -53.674 1.00 119.36 80 ARG C N 1
ATOM 8104 C CA . ARG C 1 44 ? 23.608 -6.467 -53.526 1.00 119.72 80 ARG C CA 1
ATOM 8105 C C . ARG C 1 44 ? 24.313 -5.135 -53.762 1.00 119.59 80 ARG C C 1
ATOM 8106 O O . ARG C 1 44 ? 25.501 -4.988 -53.473 1.00 122.46 80 ARG C O 1
ATOM 8114 N N . GLY C 1 45 ? 23.570 -4.168 -54.287 1.00 127.35 81 GLY C N 1
ATOM 8115 C CA . GLY C 1 45 ? 24.112 -2.854 -54.576 1.00 128.87 81 GLY C CA 1
ATOM 8116 C C . GLY C 1 45 ? 23.451 -2.238 -55.792 1.00 126.64 81 GLY C C 1
ATOM 8117 O O . GLY C 1 45 ? 22.598 -2.860 -56.426 1.00 124.77 81 GLY C O 1
ATOM 8118 N N . GLU C 1 46 ? 23.843 -1.009 -56.115 1.00 108.83 82 GLU C N 1
ATOM 8119 C CA . GLU C 1 46 ? 23.308 -0.314 -57.279 1.00 103.11 82 GLU C CA 1
ATOM 8120 C C . GLU C 1 46 ? 23.676 -1.050 -58.565 1.00 97.74 82 GLU C C 1
ATOM 8121 O O . GLU C 1 46 ? 24.762 -1.620 -58.665 1.00 98.44 82 GLU C O 1
ATOM 8127 N N . PRO C 1 47 ? 22.764 -1.047 -59.549 1.00 110.26 83 PRO C N 1
ATOM 8128 C CA . PRO C 1 47 ? 22.982 -1.726 -60.832 1.00 106.71 83 PRO C CA 1
ATOM 8129 C C . PRO C 1 47 ? 24.207 -1.196 -61.572 1.00 106.43 83 PRO C C 1
ATOM 8130 O O . PRO C 1 47 ? 24.883 -1.957 -62.265 1.00 104.72 83 PRO C O 1
ATOM 8134 N N . ASN C 1 48 ? 24.488 0.094 -61.419 1.00 159.36 84 ASN C N 1
ATOM 8135 C CA . ASN C 1 48 ? 25.602 0.724 -62.119 1.00 159.28 84 ASN C CA 1
ATOM 8136 C C . ASN C 1 48 ? 26.922 0.631 -61.361 1.00 161.52 84 ASN C C 1
ATOM 8137 O O . ASN C 1 48 ? 27.870 1.355 -61.665 1.00 166.39 84 ASN C O 1
ATOM 8142 N N . SER C 1 49 ? 26.984 -0.261 -60.379 1.00 91.33 85 SER C N 1
ATOM 8143 C CA . SER C 1 49 ? 28.184 -0.395 -59.561 1.00 94.81 85 SER C CA 1
ATOM 8144 C C . SER C 1 49 ? 28.356 -1.799 -58.989 1.00 97.35 85 SER C C 1
ATOM 8145 O O . SER C 1 49 ? 27.468 -2.322 -58.316 1.00 99.30 85 SER C O 1
ATOM 8148 N N . PHE C 1 50 ? 29.508 -2.402 -59.264 1.00 96.94 86 PHE C N 1
ATOM 8149 C CA . PHE C 1 50 ? 29.862 -3.686 -58.669 1.00 99.97 86 PHE C CA 1
ATOM 8150 C C . PHE C 1 50 ? 31.371 -3.797 -58.460 1.00 100.75 86 PHE C C 1
ATOM 8151 O O . PHE C 1 50 ? 32.125 -2.912 -58.864 1.00 98.63 86 PHE C O 1
ATOM 8159 N N . SER C 1 51 ? 31.799 -4.884 -57.822 1.00 128.83 87 SER C N 1
ATOM 8160 C CA . SER C 1 51 ? 33.192 -5.058 -57.412 1.00 131.27 87 SER C CA 1
ATOM 8161 C C . SER C 1 51 ? 34.201 -4.915 -58.552 1.00 129.88 87 SER C C 1
ATOM 8162 O O . SER C 1 51 ? 35.130 -4.108 -58.472 1.00 132.29 87 SER C O 1
ATOM 8165 N N . GLU C 1 52 ? 34.013 -5.699 -59.609 1.00 142.67 88 GLU C N 1
ATOM 8166 C CA . GLU C 1 52 ? 34.929 -5.688 -60.745 1.00 141.27 88 GLU C CA 1
ATOM 8167 C C . GLU C 1 52 ? 34.966 -4.326 -61.436 1.00 140.96 88 GLU C C 1
ATOM 8168 O O . GLU C 1 52 ? 36.037 -3.833 -61.798 1.00 142.38 88 GLU C O 1
ATOM 8174 N N . ARG C 1 53 ? 33.795 -3.722 -61.611 1.00 87.72 89 ARG C N 1
ATOM 8175 C CA . ARG C 1 53 ? 33.700 -2.415 -62.250 1.00 84.25 89 ARG C CA 1
ATOM 8176 C C . ARG C 1 53 ? 34.400 -1.347 -61.419 1.00 85.94 89 ARG C C 1
ATOM 8177 O O . ARG C 1 53 ? 35.039 -0.447 -61.962 1.00 82.92 89 ARG C O 1
ATOM 8185 N N . ASP C 1 54 ? 34.271 -1.449 -60.100 1.00 128.49 90 ASP C N 1
ATOM 8186 C CA . ASP C 1 54 ? 34.950 -0.532 -59.194 1.00 132.68 90 ASP C CA 1
ATOM 8187 C C . ASP C 1 54 ? 36.459 -0.737 -59.268 1.00 133.81 90 ASP C C 1
ATOM 8188 O O . ASP C 1 54 ? 37.231 0.217 -59.159 1.00 138.46 90 ASP C O 1
ATOM 8193 N N . GLU C 1 55 ? 36.869 -1.988 -59.457 1.00 109.36 91 GLU C N 1
ATOM 8194 C CA . GLU C 1 55 ? 38.281 -2.317 -59.612 1.00 110.58 91 GLU C CA 1
ATOM 8195 C C . GLU C 1 55 ? 38.839 -1.675 -60.879 1.00 109.15 91 GLU C C 1
ATOM 8196 O O . GLU C 1 55 ? 39.946 -1.131 -60.880 1.00 111.52 91 GLU C O 1
ATOM 8202 N N . LEU C 1 56 ? 38.061 -1.736 -61.956 1.00 101.64 92 LEU C N 1
ATOM 8203 C CA . LEU C 1 56 ? 38.446 -1.103 -63.214 1.00 100.42 92 LEU C CA 1
ATOM 8204 C C . LEU C 1 56 ? 38.459 0.417 -63.087 1.00 102.86 92 LEU C C 1
ATOM 8205 O O . LEU C 1 56 ? 39.272 1.095 -63.714 1.00 104.20 92 LEU C O 1
ATOM 8210 N N . GLU C 1 57 ? 37.552 0.945 -62.271 1.00 111.59 93 GLU C N 1
ATOM 8211 C CA . GLU C 1 57 ? 37.495 2.377 -62.012 1.00 114.28 93 GLU C CA 1
ATOM 8212 C C . GLU C 1 57 ? 38.730 2.810 -61.232 1.00 118.48 93 GLU C C 1
ATOM 8213 O O . GLU C 1 57 ? 39.209 3.934 -61.378 1.00 120.59 93 GLU C O 1
ATOM 8219 N N . LYS C 1 58 ? 39.244 1.904 -60.405 1.00 140.18 94 LYS C N 1
ATOM 8220 C CA . LYS C 1 58 ? 40.450 2.172 -59.632 1.00 144.23 94 LYS C CA 1
ATOM 8221 C C . LYS C 1 58 ? 41.691 2.106 -60.514 1.00 143.31 94 LYS C C 1
ATOM 8222 O O . LYS C 1 58 ? 42.593 2.937 -60.392 1.00 145.88 94 LYS C O 1
ATOM 8228 N N . LYS C 1 59 ? 41.735 1.111 -61.396 1.00 169.15 95 LYS C N 1
ATOM 8229 C CA . LYS C 1 59 ? 42.844 0.969 -62.334 1.00 171.60 95 LYS C CA 1
ATOM 8230 C C . LYS C 1 59 ? 42.911 2.209 -63.221 1.00 169.40 95 LYS C C 1
ATOM 8231 O O . LYS C 1 59 ? 43.836 3.015 -63.103 1.00 172.32 95 LYS C O 1
ATOM 8237 N N . ARG C 1 60 ? 41.920 2.343 -64.100 1.00 157.01 96 ARG C N 1
ATOM 8238 C CA . ARG C 1 60 ? 41.682 3.557 -64.887 1.00 157.13 96 ARG C CA 1
ATOM 8239 C C . ARG C 1 60 ? 42.929 4.176 -65.526 1.00 159.04 96 ARG C C 1
ATOM 8240 O O . ARG C 1 60 ? 43.506 3.616 -66.457 1.00 162.85 96 ARG C O 1
ATOM 8248 N N . GLY C 1 61 ? 43.333 5.334 -65.011 1.00 140.19 97 GLY C N 1
ATOM 8249 C CA . GLY C 1 61 ? 44.427 6.096 -65.584 1.00 157.04 97 GLY C CA 1
ATOM 8250 C C . GLY C 1 61 ? 43.936 7.427 -66.123 1.00 165.18 97 GLY C C 1
ATOM 8251 O O . GLY C 1 61 ? 42.975 7.997 -65.606 1.00 159.01 97 GLY C O 1
ATOM 8252 N N . SER C 1 62 ? 44.595 7.924 -67.165 1.00 170.26 98 SER C N 1
ATOM 8253 C CA . SER C 1 62 ? 44.186 9.170 -67.802 1.00 183.11 98 SER C CA 1
ATOM 8254 C C . SER C 1 62 ? 43.174 8.897 -68.910 1.00 185.98 98 SER C C 1
ATOM 8255 O O . SER C 1 62 ? 42.783 9.803 -69.647 1.00 194.83 98 SER C O 1
ATOM 8258 N N . SER C 1 63 ? 42.756 7.641 -69.021 1.00 185.37 99 SER C N 1
ATOM 8259 C CA . SER C 1 63 ? 41.789 7.234 -70.033 1.00 162.93 99 SER C CA 1
ATOM 8260 C C . SER C 1 63 ? 40.375 7.189 -69.462 1.00 159.40 99 SER C C 1
ATOM 8261 O O . SER C 1 63 ? 40.145 6.630 -68.390 1.00 158.25 99 SER C O 1
ATOM 8264 N N . GLU C 1 64 ? 39.431 7.783 -70.187 1.00 215.53 100 GLU C N 1
ATOM 8265 C CA . GLU C 1 64 ? 38.037 7.816 -69.758 1.00 215.45 100 GLU C CA 1
ATOM 8266 C C . GLU C 1 64 ? 37.390 6.434 -69.811 1.00 199.63 100 GLU C C 1
ATOM 8267 O O . GLU C 1 64 ? 37.683 5.634 -70.699 1.00 192.44 100 GLU C O 1
ATOM 8273 N N . LEU C 1 65 ? 36.511 6.162 -68.852 1.00 196.64 101 LEU C N 1
ATOM 8274 C CA . LEU C 1 65 ? 35.835 4.872 -68.772 1.00 182.65 101 LEU C CA 1
ATOM 8275 C C . LEU C 1 65 ? 34.755 4.744 -69.841 1.00 179.84 101 LEU C C 1
ATOM 8276 O O . LEU C 1 65 ? 34.017 5.692 -70.108 1.00 187.77 101 LEU C O 1
ATOM 8281 N N . ILE C 1 66 ? 34.669 3.566 -70.450 1.00 119.34 102 ILE C N 1
ATOM 8282 C CA . ILE C 1 66 ? 33.656 3.300 -71.464 1.00 117.05 102 ILE C CA 1
ATOM 8283 C C . ILE C 1 66 ? 32.581 2.370 -70.912 1.00 113.36 102 ILE C C 1
ATOM 8284 O O . ILE C 1 66 ? 32.808 1.172 -70.749 1.00 112.42 102 ILE C O 1
ATOM 8289 N N . GLU C 1 67 ? 31.410 2.930 -70.623 1.00 124.95 103 GLU C N 1
ATOM 8290 C CA . GLU C 1 67 ? 30.316 2.158 -70.047 1.00 123.84 103 GLU C CA 1
ATOM 8291 C C . GLU C 1 67 ? 29.045 2.295 -70.878 1.00 122.51 103 GLU C C 1
ATOM 8292 O O . GLU C 1 67 ? 28.763 3.359 -71.431 1.00 123.24 103 GLU C O 1
ATOM 8298 N N . SER C 1 68 ? 28.282 1.210 -70.963 1.00 103.14 104 SER C N 1
ATOM 8299 C CA . SER C 1 68 ? 27.034 1.205 -71.715 1.00 101.91 104 SER C CA 1
ATOM 8300 C C . SER C 1 68 ? 25.862 1.620 -70.836 1.00 103.37 104 SER C C 1
ATOM 8301 O O . SER C 1 68 ? 25.230 0.783 -70.193 1.00 115.20 104 SER C O 1
ATOM 8304 N N . LYS C 1 69 ? 25.575 2.916 -70.811 1.00 78.07 105 LYS C N 1
ATOM 8305 C CA . LYS C 1 69 ? 24.470 3.431 -70.015 1.00 81.23 105 LYS C CA 1
ATOM 8306 C C . LYS C 1 69 ? 23.562 4.330 -70.842 1.00 93.46 105 LYS C C 1
ATOM 8307 O O . LYS C 1 69 ? 23.139 5.389 -70.378 1.00 110.42 105 LYS C O 1
ATOM 8313 N N . TRP C 1 70 ? 23.259 3.888 -72.061 1.00 150.58 106 TRP C N 1
ATOM 8314 C CA . TRP C 1 70 ? 22.451 4.663 -72.999 1.00 152.59 106 TRP C CA 1
ATOM 8315 C C . TRP C 1 70 ? 23.072 6.044 -73.204 1.00 163.04 106 TRP C C 1
ATOM 8316 O O . TRP C 1 70 ? 22.705 7.020 -72.550 1.00 181.61 106 TRP C O 1
ATOM 8327 N N . GLU C 1 71 ? 24.007 6.092 -74.147 1.00 267.11 107 GLU C N 1
ATOM 8328 C CA . GLU C 1 71 ? 25.002 7.164 -74.273 1.00 279.00 107 GLU C CA 1
ATOM 8329 C C . GLU C 1 71 ? 24.606 8.657 -74.187 1.00 284.41 107 GLU C C 1
ATOM 8330 O O . GLU C 1 71 ? 25.266 9.397 -73.459 1.00 270.49 107 GLU C O 1
ATOM 8336 N N . ASP C 1 72 ? 23.572 9.129 -74.890 1.00 110.82 108 ASP C N 1
ATOM 8337 C CA . ASP C 1 72 ? 22.594 8.341 -75.636 1.00 122.44 108 ASP C CA 1
ATOM 8338 C C . ASP C 1 72 ? 23.007 7.995 -77.066 1.00 108.20 108 ASP C C 1
ATOM 8339 O O . ASP C 1 72 ? 22.319 7.236 -77.743 1.00 97.99 108 ASP C O 1
ATOM 8344 N N . GLY C 1 73 ? 24.130 8.545 -77.516 1.00 130.67 109 GLY C N 1
ATOM 8345 C CA . GLY C 1 73 ? 24.595 8.373 -78.883 1.00 124.89 109 GLY C CA 1
ATOM 8346 C C . GLY C 1 73 ? 24.639 6.969 -79.472 1.00 113.77 109 GLY C C 1
ATOM 8347 O O . GLY C 1 73 ? 24.635 6.817 -80.692 1.00 112.57 109 GLY C O 1
ATOM 8348 N N . GLN C 1 74 ? 24.682 5.941 -78.627 1.00 127.06 110 GLN C N 1
ATOM 8349 C CA . GLN C 1 74 ? 24.795 4.568 -79.127 1.00 106.83 110 GLN C CA 1
ATOM 8350 C C . GLN C 1 74 ? 23.888 3.553 -78.429 1.00 103.61 110 GLN C C 1
ATOM 8351 O O . GLN C 1 74 ? 23.823 3.505 -77.201 1.00 104.32 110 GLN C O 1
ATOM 8357 N N . SER C 1 75 ? 23.203 2.745 -79.237 1.00 130.95 111 SER C N 1
ATOM 8358 C CA . SER C 1 75 ? 22.438 1.585 -78.770 1.00 127.93 111 SER C CA 1
ATOM 8359 C C . SER C 1 75 ? 21.391 1.820 -77.681 1.00 127.02 111 SER C C 1
ATOM 8360 O O . SER C 1 75 ? 21.646 1.581 -76.500 1.00 128.88 111 SER C O 1
ATOM 8363 N N . ARG C 1 76 ? 20.208 2.269 -78.090 1.00 82.65 112 ARG C N 1
ATOM 8364 C CA . ARG C 1 76 ? 19.125 2.560 -77.154 1.00 81.82 112 ARG C CA 1
ATOM 8365 C C . ARG C 1 76 ? 17.763 2.554 -77.839 1.00 80.52 112 ARG C C 1
ATOM 8366 O O . ARG C 1 76 ? 17.675 2.485 -79.064 1.00 84.49 112 ARG C O 1
ATOM 8374 N N . VAL C 1 77 ? 16.704 2.623 -77.038 1.00 105.13 113 VAL C N 1
ATOM 8375 C CA . VAL C 1 77 ? 15.345 2.703 -77.564 1.00 104.62 113 VAL C CA 1
ATOM 8376 C C . VAL C 1 77 ? 14.605 3.891 -76.955 1.00 106.78 113 VAL C C 1
ATOM 8377 O O . VAL C 1 77 ? 14.238 3.866 -75.780 1.00 106.77 113 VAL C O 1
ATOM 8381 N N . VAL C 1 78 ? 14.389 4.928 -77.759 1.00 79.16 114 VAL C N 1
ATOM 8382 C CA . VAL C 1 78 ? 13.708 6.133 -77.293 1.00 83.40 114 VAL C CA 1
ATOM 8383 C C . VAL C 1 78 ? 12.240 5.849 -76.981 1.00 87.62 114 VAL C C 1
ATOM 8384 O O . VAL C 1 78 ? 11.541 5.209 -77.767 1.00 92.97 114 VAL C O 1
ATOM 8388 N N . GLY C 1 79 ? 11.781 6.332 -75.831 1.00 149.45 115 GLY C N 1
ATOM 8389 C CA . GLY C 1 79 ? 10.442 6.042 -75.352 1.00 153.00 115 GLY C CA 1
ATOM 8390 C C . GLY C 1 79 ? 10.527 5.034 -74.225 1.00 152.20 115 GLY C C 1
ATOM 8391 O O . GLY C 1 79 ? 9.874 5.172 -73.190 1.00 169.30 115 GLY C O 1
ATOM 8392 N N . TYR C 1 80 ? 11.344 4.009 -74.440 1.00 54.02 116 TYR C N 1
ATOM 8393 C CA . TYR C 1 80 ? 11.665 3.034 -73.411 1.00 49.19 116 TYR C CA 1
ATOM 8394 C C . TYR C 1 80 ? 13.027 3.429 -72.853 1.00 51.05 116 TYR C C 1
ATOM 8395 O O . TYR C 1 80 ? 14.010 2.702 -72.995 1.00 57.88 116 TYR C O 1
ATOM 8404 N N . THR C 1 81 ? 13.066 4.595 -72.213 1.00 120.77 117 THR C N 1
ATOM 8405 C CA . THR C 1 81 ? 14.317 5.289 -71.914 1.00 134.83 117 THR C CA 1
ATOM 8406 C C . THR C 1 81 ? 15.026 4.876 -70.625 1.00 141.16 117 THR C C 1
ATOM 8407 O O . THR C 1 81 ? 15.814 3.933 -70.616 1.00 109.13 117 THR C O 1
ATOM 8411 N N . ASN C 1 82 ? 14.754 5.603 -69.544 1.00 162.50 118 ASN C N 1
ATOM 8412 C CA . ASN C 1 82 ? 15.540 5.483 -68.316 1.00 157.32 118 ASN C CA 1
ATOM 8413 C C . ASN C 1 82 ? 15.220 4.269 -67.445 1.00 147.20 118 ASN C C 1
ATOM 8414 O O . ASN C 1 82 ? 14.078 4.058 -67.040 1.00 136.06 118 ASN C O 1
ATOM 8419 N N . PHE C 1 83 ? 16.252 3.484 -67.155 1.00 133.15 119 PHE C N 1
ATOM 8420 C CA . PHE C 1 83 ? 16.131 2.322 -66.286 1.00 130.41 119 PHE C CA 1
ATOM 8421 C C . PHE C 1 83 ? 16.584 2.703 -64.882 1.00 126.72 119 PHE C C 1
ATOM 8422 O O . PHE C 1 83 ? 17.726 3.120 -64.687 1.00 142.67 119 PHE C O 1
ATOM 8430 N N . THR C 1 84 ? 15.698 2.558 -63.903 1.00 91.74 120 THR C N 1
ATOM 8431 C CA . THR C 1 84 ? 16.023 2.936 -62.531 1.00 94.98 120 THR C CA 1
ATOM 8432 C C . THR C 1 84 ? 16.353 1.733 -61.652 1.00 85.39 120 THR C C 1
ATOM 8433 O O . THR C 1 84 ? 16.907 1.887 -60.564 1.00 87.47 120 THR C O 1
ATOM 8437 N N . TYR C 1 85 ? 16.015 0.538 -62.125 1.00 88.40 121 TYR C N 1
ATOM 8438 C CA . TYR C 1 85 ? 16.243 -0.674 -61.346 1.00 86.54 121 TYR C CA 1
ATOM 8439 C C . TYR C 1 85 ? 17.235 -1.624 -62.013 1.00 84.54 121 TYR C C 1
ATOM 8440 O O . TYR C 1 85 ? 17.784 -2.508 -61.360 1.00 83.87 121 TYR C O 1
ATOM 8449 N N . VAL C 1 86 ? 17.464 -1.440 -63.310 1.00 108.73 122 VAL C N 1
ATOM 8450 C CA . VAL C 1 86 ? 18.238 -2.403 -64.090 1.00 106.65 122 VAL C CA 1
ATOM 8451 C C . VAL C 1 86 ? 19.308 -1.754 -64.967 1.00 107.97 122 VAL C C 1
ATOM 8452 O O . VAL C 1 86 ? 19.057 -0.748 -65.622 1.00 110.31 122 VAL C O 1
ATOM 8456 N N . ARG C 1 87 ? 20.507 -2.330 -64.970 1.00 74.47 123 ARG C N 1
ATOM 8457 C CA . ARG C 1 87 ? 21.529 -1.940 -65.937 1.00 74.97 123 ARG C CA 1
ATOM 8458 C C . ARG C 1 87 ? 22.139 -3.163 -66.612 1.00 73.05 123 ARG C C 1
ATOM 8459 O O . ARG C 1 87 ? 22.417 -4.165 -65.959 1.00 72.74 123 ARG C O 1
ATOM 8467 N N . SER C 1 88 ? 22.341 -3.079 -67.922 1.00 78.94 124 SER C N 1
ATOM 8468 C CA . SER C 1 88 ? 22.904 -4.193 -68.675 1.00 84.38 124 SER C CA 1
ATOM 8469 C C . SER C 1 88 ? 23.709 -3.704 -69.872 1.00 76.53 124 SER C C 1
ATOM 8470 O O . SER C 1 88 ? 23.380 -2.685 -70.480 1.00 76.98 124 SER C O 1
ATOM 8473 N N . GLY C 1 89 ? 24.767 -4.436 -70.205 1.00 87.01 125 GLY C N 1
ATOM 8474 C CA . GLY C 1 89 ? 25.608 -4.085 -71.333 1.00 87.99 125 GLY C CA 1
ATOM 8475 C C . GLY C 1 89 ? 27.091 -4.251 -71.057 1.00 89.63 125 GLY C C 1
ATOM 8476 O O . GLY C 1 89 ? 27.504 -5.173 -70.354 1.00 90.11 125 GLY C O 1
ATOM 8477 N N . TYR C 1 90 ? 27.891 -3.346 -71.610 1.00 66.13 126 TYR C N 1
ATOM 8478 C CA . TYR C 1 90 ? 29.344 -3.445 -71.525 1.00 68.46 126 TYR C CA 1
ATOM 8479 C C . TYR C 1 90 ? 29.960 -2.342 -70.671 1.00 69.46 126 TYR C C 1
ATOM 8480 O O . TYR C 1 90 ? 29.419 -1.240 -70.572 1.00 70.36 126 TYR C O 1
ATOM 8489 N N . VAL C 1 91 ? 31.096 -2.650 -70.055 1.00 82.37 127 VAL C N 1
ATOM 8490 C CA . VAL C 1 91 ? 31.881 -1.648 -69.341 1.00 85.57 127 VAL C CA 1
ATOM 8491 C C . VAL C 1 91 ? 33.366 -2.006 -69.399 1.00 87.37 127 VAL C C 1
ATOM 8492 O O . VAL C 1 91 ? 33.829 -2.923 -68.722 1.00 87.06 127 VAL C O 1
ATOM 8496 N N . TYR C 1 92 ? 34.110 -1.283 -70.229 1.00 95.09 128 TYR C N 1
ATOM 8497 C CA . TYR C 1 92 ? 35.503 -1.630 -70.472 1.00 96.98 128 TYR C CA 1
ATOM 8498 C C . TYR C 1 92 ? 36.417 -0.417 -70.566 1.00 100.42 128 TYR C C 1
ATOM 8499 O O . TYR C 1 92 ? 35.961 0.727 -70.569 1.00 101.55 128 TYR C O 1
ATOM 8508 N N . LEU C 1 93 ? 37.715 -0.688 -70.640 1.00 86.63 129 LEU C N 1
ATOM 8509 C CA . LEU C 1 93 ? 38.720 0.350 -70.813 1.00 90.15 129 LEU C CA 1
ATOM 8510 C C . LEU C 1 93 ? 39.707 -0.053 -71.899 1.00 90.57 129 LEU C C 1
ATOM 8511 O O . LEU C 1 93 ? 39.999 -1.236 -72.078 1.00 89.07 129 LEU C O 1
ATOM 8516 N N . ASN C 1 94 ? 40.220 0.935 -72.624 1.00 118.06 130 ASN C N 1
ATOM 8517 C CA . ASN C 1 94 ? 41.164 0.680 -73.704 1.00 118.95 130 ASN C CA 1
ATOM 8518 C C . ASN C 1 94 ? 42.603 0.581 -73.211 1.00 122.30 130 ASN C C 1
ATOM 8519 O O . ASN C 1 94 ? 43.494 1.253 -73.731 1.00 125.27 130 ASN C O 1
ATOM 8524 N N . LYS C 1 95 ? 42.825 -0.258 -72.205 1.00 128.43 131 LYS C N 1
ATOM 8525 C CA . LYS C 1 95 ? 44.164 -0.466 -71.670 1.00 131.31 131 LYS C CA 1
ATOM 8526 C C . LYS C 1 95 ? 44.702 -1.836 -72.062 1.00 130.16 131 LYS C C 1
ATOM 8527 O O . LYS C 1 95 ? 44.247 -2.860 -71.555 1.00 127.95 131 LYS C O 1
ATOM 8533 N N . ASN C 1 96 ? 45.670 -1.847 -72.973 1.00 98.42 132 ASN C N 1
ATOM 8534 C CA . ASN C 1 96 ? 46.310 -3.089 -73.390 1.00 101.69 132 ASN C CA 1
ATOM 8535 C C . ASN C 1 96 ? 47.446 -3.468 -72.443 1.00 105.56 132 ASN C C 1
ATOM 8536 O O . ASN C 1 96 ? 47.992 -2.613 -71.746 1.00 107.08 132 ASN C O 1
ATOM 8541 N N . ASN C 1 97 ? 47.803 -4.749 -72.420 1.00 164.10 133 ASN C N 1
ATOM 8542 C CA . ASN C 1 97 ? 48.769 -5.240 -71.441 1.00 166.69 133 ASN C CA 1
ATOM 8543 C C . ASN C 1 97 ? 50.103 -5.676 -72.049 1.00 169.30 133 ASN C C 1
ATOM 8544 O O . ASN C 1 97 ? 50.136 -6.445 -73.010 1.00 168.74 133 ASN C O 1
ATOM 8549 N N . ILE C 1 98 ? 51.199 -5.177 -71.478 1.00 266.99 134 ILE C N 1
ATOM 8550 C CA . ILE C 1 98 ? 52.544 -5.524 -71.937 1.00 270.24 134 ILE C CA 1
ATOM 8551 C C . ILE C 1 98 ? 53.481 -5.860 -70.779 1.00 274.80 134 ILE C C 1
ATOM 8552 O O . ILE C 1 98 ? 53.495 -5.164 -69.763 1.00 279.93 134 ILE C O 1
ATOM 8557 N N . ASP C 1 99 ? 54.266 -6.922 -70.950 1.00 154.05 135 ASP C N 1
ATOM 8558 C CA . ASP C 1 99 ? 55.277 -7.319 -69.972 1.00 157.76 135 ASP C CA 1
ATOM 8559 C C . ASP C 1 99 ? 56.161 -8.433 -70.530 1.00 159.80 135 ASP C C 1
ATOM 8560 O O . ASP C 1 99 ? 55.767 -9.148 -71.451 1.00 158.28 135 ASP C O 1
ATOM 8565 N N . ILE C 1 100 ? 57.359 -8.571 -69.969 1.00 157.21 136 ILE C N 1
ATOM 8566 C CA . ILE C 1 100 ? 58.263 -9.656 -70.333 1.00 162.09 136 ILE C CA 1
ATOM 8567 C C . ILE C 1 100 ? 58.791 -10.366 -69.090 1.00 164.60 136 ILE C C 1
ATOM 8568 O O . ILE C 1 100 ? 58.072 -10.527 -68.104 1.00 165.10 136 ILE C O 1
ATOM 8573 N N . ASN C 1 103 ? 55.642 -12.096 -69.130 1.00 152.44 139 ASN C N 1
ATOM 8574 C CA . ASN C 1 103 ? 55.320 -12.336 -70.532 1.00 148.76 139 ASN C CA 1
ATOM 8575 C C . ASN C 1 103 ? 53.823 -12.282 -70.816 1.00 140.94 139 ASN C C 1
ATOM 8576 O O . ASN C 1 103 ? 53.132 -13.298 -70.739 1.00 138.69 139 ASN C O 1
ATOM 8581 N N . ILE C 1 104 ? 53.328 -11.094 -71.145 1.00 142.87 140 ILE C N 1
ATOM 8582 C CA . ILE C 1 104 ? 51.927 -10.924 -71.517 1.00 136.98 140 ILE C CA 1
ATOM 8583 C C . ILE C 1 104 ? 51.743 -9.838 -72.571 1.00 136.10 140 ILE C C 1
ATOM 8584 O O . ILE C 1 104 ? 52.276 -8.736 -72.447 1.00 138.72 140 ILE C O 1
ATOM 8589 N N . VAL C 1 105 ? 50.992 -10.169 -73.616 1.00 136.25 141 VAL C N 1
ATOM 8590 C CA . VAL C 1 105 ? 50.626 -9.207 -74.646 1.00 134.18 141 VAL C CA 1
ATOM 8591 C C . VAL C 1 105 ? 49.125 -9.298 -74.893 1.00 129.17 141 VAL C C 1
ATOM 8592 O O . VAL C 1 105 ? 48.651 -10.215 -75.564 1.00 128.60 141 VAL C O 1
ATOM 8596 N N . LEU C 1 106 ? 48.377 -8.350 -74.337 1.00 147.98 142 LEU C N 1
ATOM 8597 C CA . LEU C 1 106 ? 46.923 -8.383 -74.432 1.00 144.30 142 LEU C CA 1
ATOM 8598 C C . LEU C 1 106 ? 46.362 -7.164 -75.152 1.00 143.47 142 LEU C C 1
ATOM 8599 O O . LEU C 1 106 ? 46.400 -6.053 -74.626 1.00 149.00 142 LEU C O 1
ATOM 8604 N N . PHE C 1 107 ? 45.842 -7.383 -76.357 1.00 105.81 143 PHE C N 1
ATOM 8605 C CA . PHE C 1 107 ? 45.175 -6.331 -77.116 1.00 103.83 143 PHE C CA 1
ATOM 8606 C C . PHE C 1 107 ? 43.663 -6.473 -76.997 1.00 98.92 143 PHE C C 1
ATOM 8607 O O . PHE C 1 107 ? 43.143 -7.584 -76.898 1.00 98.70 143 PHE C O 1
ATOM 8615 N N . GLY C 1 108 ? 42.960 -5.345 -77.010 1.00 126.36 144 GLY C N 1
ATOM 8616 C CA . GLY C 1 108 ? 41.510 -5.360 -76.972 1.00 123.37 144 GLY C CA 1
ATOM 8617 C C . GLY C 1 108 ? 40.921 -4.720 -75.730 1.00 122.31 144 GLY C C 1
ATOM 8618 O O . GLY C 1 108 ? 41.655 -4.300 -74.835 1.00 123.98 144 GLY C O 1
ATOM 8619 N N . PRO C 1 109 ? 39.583 -4.641 -75.674 1.00 125.31 145 PRO C N 1
ATOM 8620 C CA . PRO C 1 109 ? 38.836 -4.050 -74.559 1.00 124.56 145 PRO C CA 1
ATOM 8621 C C . PRO C 1 109 ? 39.048 -4.802 -73.249 1.00 124.69 145 PRO C C 1
ATOM 8622 O O . PRO C 1 109 ? 38.793 -6.005 -73.178 1.00 123.29 145 PRO C O 1
ATOM 8626 N N . ASP C 1 110 ? 39.509 -4.093 -72.224 1.00 97.69 146 ASP C N 1
ATOM 8627 C CA . ASP C 1 110 ? 39.663 -4.677 -70.898 1.00 97.71 146 ASP C CA 1
ATOM 8628 C C . ASP C 1 110 ? 38.473 -4.298 -70.026 1.00 95.79 146 ASP C C 1
ATOM 8629 O O . ASP C 1 110 ? 38.451 -3.223 -69.425 1.00 96.90 146 ASP C O 1
ATOM 8634 N N . GLY C 1 111 ? 37.481 -5.181 -69.965 1.00 97.80 147 GLY C N 1
ATOM 8635 C CA . GLY C 1 111 ? 36.287 -4.916 -69.186 1.00 95.74 147 GLY C CA 1
ATOM 8636 C C . GLY C 1 111 ? 35.348 -6.099 -69.059 1.00 93.01 147 GLY C C 1
ATOM 8637 O O . GLY C 1 111 ? 35.762 -7.252 -69.173 1.00 92.71 147 GLY C O 1
ATOM 8638 N N . TYR C 1 112 ? 34.073 -5.806 -68.824 1.00 94.23 148 TYR C N 1
ATOM 8639 C CA . TYR C 1 112 ? 33.089 -6.844 -68.552 1.00 91.78 148 TYR C CA 1
ATOM 8640 C C . TYR C 1 112 ? 31.783 -6.645 -69.314 1.00 89.34 148 TYR C C 1
ATOM 8641 O O . TYR C 1 112 ? 31.402 -5.520 -69.649 1.00 89.69 148 TYR C O 1
ATOM 8650 N N . LEU C 1 113 ? 31.109 -7.758 -69.582 1.00 91.51 149 LEU C N 1
ATOM 8651 C CA . LEU C 1 113 ? 29.752 -7.755 -70.105 1.00 89.18 149 LEU C CA 1
ATOM 8652 C C . LEU C 1 113 ? 28.850 -8.241 -68.980 1.00 88.02 149 LEU C C 1
ATOM 8653 O O . LEU C 1 113 ? 28.995 -9.371 -68.508 1.00 87.81 149 LEU C O 1
ATOM 8658 N N . TYR C 1 114 ? 27.927 -7.392 -68.542 1.00 95.35 150 TYR C N 1
ATOM 8659 C CA . TYR C 1 114 ? 27.172 -7.677 -67.327 1.00 95.02 150 TYR C CA 1
ATOM 8660 C C . TYR C 1 114 ? 25.703 -7.280 -67.392 1.00 93.39 150 TYR C C 1
ATOM 8661 O O . TYR C 1 114 ? 25.274 -6.546 -68.282 1.00 92.81 150 TYR C O 1
ATOM 8670 N N . TYR C 1 115 ? 24.942 -7.783 -66.425 1.00 117.05 151 TYR C N 1
ATOM 8671 C CA . TYR C 1 115 ? 23.602 -7.286 -66.148 1.00 116.19 151 TYR C CA 1
ATOM 8672 C C . TYR C 1 115 ? 23.375 -7.361 -64.642 1.00 120.18 151 TYR C C 1
ATOM 8673 O O . TYR C 1 115 ? 23.776 -8.330 -63.996 1.00 117.23 151 TYR C O 1
ATOM 8682 N N . LYS C 1 116 ? 22.751 -6.328 -64.088 1.00 125.35 152 LYS C N 1
ATOM 8683 C CA . LYS C 1 116 ? 22.520 -6.248 -62.652 1.00 120.96 152 LYS C CA 1
ATOM 8684 C C . LYS C 1 116 ? 21.273 -5.427 -62.348 1.00 121.54 152 LYS C C 1
ATOM 8685 O O . LYS C 1 116 ? 21.025 -4.395 -62.977 1.00 126.07 152 LYS C O 1
ATOM 8691 N N . GLY C 1 117 ? 20.490 -5.895 -61.382 1.00 124.97 153 GLY C N 1
ATOM 8692 C CA . GLY C 1 117 ? 19.273 -5.212 -60.991 1.00 123.71 153 GLY C CA 1
ATOM 8693 C C . GLY C 1 117 ? 19.102 -5.133 -59.488 1.00 126.66 153 GLY C C 1
ATOM 8694 O O . GLY C 1 117 ? 19.679 -5.928 -58.745 1.00 123.36 153 GLY C O 1
ATOM 8695 N N . LYS C 1 118 ? 18.310 -4.165 -59.037 1.00 143.58 154 LYS C N 1
ATOM 8696 C CA . LYS C 1 118 ? 18.009 -4.023 -57.618 1.00 145.70 154 LYS C CA 1
ATOM 8697 C C . LYS C 1 118 ? 16.511 -4.155 -57.373 1.00 148.28 154 LYS C C 1
ATOM 8698 O O . LYS C 1 118 ? 15.711 -4.025 -58.301 1.00 152.99 154 LYS C O 1
ATOM 8704 N N . GLU C 1 119 ? 16.146 -4.409 -56.119 1.00 91.26 155 GLU C N 1
ATOM 8705 C CA . GLU C 1 119 ? 14.762 -4.680 -55.736 1.00 91.66 155 GLU C CA 1
ATOM 8706 C C . GLU C 1 119 ? 14.147 -5.799 -56.576 1.00 86.47 155 GLU C C 1
ATOM 8707 O O . GLU C 1 119 ? 13.337 -5.533 -57.465 1.00 81.08 155 GLU C O 1
ATOM 8713 N N . PRO C 1 120 ? 14.538 -7.055 -56.300 1.00 100.37 156 PRO C N 1
ATOM 8714 C CA . PRO C 1 120 ? 13.970 -8.210 -57.003 1.00 97.05 156 PRO C CA 1
ATOM 8715 C C . PRO C 1 120 ? 12.466 -8.272 -56.786 1.00 96.57 156 PRO C C 1
ATOM 8716 O O . PRO C 1 120 ? 12.016 -8.337 -55.642 1.00 100.32 156 PRO C O 1
ATOM 8720 N N . SER C 1 121 ? 11.708 -8.246 -57.876 1.00 101.76 157 SER C N 1
ATOM 8721 C CA . SER C 1 121 ? 10.254 -8.150 -57.814 1.00 113.54 157 SER C CA 1
ATOM 8722 C C . SER C 1 121 ? 9.606 -9.252 -56.980 1.00 110.60 157 SER C C 1
ATOM 8723 O O . SER C 1 121 ? 9.935 -10.427 -57.121 1.00 119.47 157 SER C O 1
ATOM 8726 N N . LYS C 1 122 ? 8.695 -8.856 -56.098 1.00 142.66 158 LYS C N 1
ATOM 8727 C CA . LYS C 1 122 ? 7.870 -9.809 -55.370 1.00 149.72 158 LYS C CA 1
ATOM 8728 C C . LYS C 1 122 ? 6.459 -9.713 -55.923 1.00 153.19 158 LYS C C 1
ATOM 8729 O O . LYS C 1 122 ? 5.572 -10.477 -55.544 1.00 138.38 158 LYS C O 1
ATOM 8735 N N . GLU C 1 123 ? 6.266 -8.757 -56.825 1.00 120.09 159 GLU C N 1
ATOM 8736 C CA . GLU C 1 123 ? 4.952 -8.458 -57.368 1.00 111.51 159 GLU C CA 1
ATOM 8737 C C . GLU C 1 123 ? 5.046 -8.277 -58.879 1.00 109.29 159 GLU C C 1
ATOM 8738 O O . GLU C 1 123 ? 5.855 -7.490 -59.369 1.00 111.97 159 GLU C O 1
ATOM 8744 N N . LEU C 1 124 ? 4.223 -9.018 -59.613 1.00 101.11 160 LEU C N 1
ATOM 8745 C CA . LEU C 1 124 ? 4.246 -8.985 -61.071 1.00 96.29 160 LEU C CA 1
ATOM 8746 C C . LEU C 1 124 ? 2.843 -8.774 -61.628 1.00 103.60 160 LEU C C 1
ATOM 8747 O O . LEU C 1 124 ? 1.866 -9.216 -61.027 1.00 107.13 160 LEU C O 1
ATOM 8752 N N . PRO C 1 125 ? 2.740 -8.093 -62.782 1.00 80.99 161 PRO C N 1
ATOM 8753 C CA . PRO C 1 125 ? 1.454 -7.870 -63.453 1.00 83.09 161 PRO C CA 1
ATOM 8754 C C . PRO C 1 125 ? 0.717 -9.175 -63.757 1.00 81.66 161 PRO C C 1
ATOM 8755 O O . PRO C 1 125 ? 1.334 -10.239 -63.765 1.00 75.54 161 PRO C O 1
ATOM 8759 N N . SER C 1 126 ? -0.587 -9.089 -64.001 1.00 84.84 162 SER C N 1
ATOM 8760 C CA . SER C 1 126 ? -1.406 -10.281 -64.210 1.00 101.01 162 SER C CA 1
ATOM 8761 C C . SER C 1 126 ? -1.967 -10.369 -65.627 1.00 105.80 162 SER C C 1
ATOM 8762 O O . SER C 1 126 ? -2.970 -11.041 -65.865 1.00 119.10 162 SER C O 1
ATOM 8765 N N . GLU C 1 127 ? -1.311 -9.692 -66.565 1.00 115.62 163 GLU C N 1
ATOM 8766 C CA . GLU C 1 127 ? -1.749 -9.685 -67.957 1.00 116.49 163 GLU C CA 1
ATOM 8767 C C . GLU C 1 127 ? -0.555 -9.655 -68.907 1.00 116.35 163 GLU C C 1
ATOM 8768 O O . GLU C 1 127 ? 0.591 -9.759 -68.475 1.00 112.32 163 GLU C O 1
ATOM 8774 N N . LYS C 1 128 ? -0.825 -9.518 -70.201 1.00 107.80 164 LYS C N 1
ATOM 8775 C CA . LYS C 1 128 ? 0.245 -9.472 -71.193 1.00 95.64 164 LYS C CA 1
ATOM 8776 C C . LYS C 1 128 ? 0.918 -8.104 -71.244 1.00 89.74 164 LYS C C 1
ATOM 8777 O O . LYS C 1 128 ? 0.312 -7.120 -71.667 1.00 80.32 164 LYS C O 1
ATOM 8783 N N . ILE C 1 129 ? 2.174 -8.050 -70.808 1.00 107.54 165 ILE C N 1
ATOM 8784 C CA . ILE C 1 129 ? 2.917 -6.791 -70.787 1.00 114.37 165 ILE C CA 1
ATOM 8785 C C . ILE C 1 129 ? 4.151 -6.853 -71.685 1.00 115.12 165 ILE C C 1
ATOM 8786 O O . ILE C 1 129 ? 4.934 -7.801 -71.618 1.00 103.34 165 ILE C O 1
ATOM 8791 N N . THR C 1 130 ? 4.313 -5.839 -72.530 1.00 98.21 166 THR C N 1
ATOM 8792 C CA . THR C 1 130 ? 5.445 -5.781 -73.448 1.00 93.10 166 THR C CA 1
ATOM 8793 C C . THR C 1 130 ? 6.590 -4.912 -72.927 1.00 90.14 166 THR C C 1
ATOM 8794 O O . THR C 1 130 ? 6.392 -3.756 -72.551 1.00 98.90 166 THR C O 1
ATOM 8798 N N . TYR C 1 131 ? 7.788 -5.487 -72.903 1.00 100.02 167 TYR C N 1
ATOM 8799 C CA . TYR C 1 131 ? 8.991 -4.763 -72.516 1.00 100.97 167 TYR C CA 1
ATOM 8800 C C . TYR C 1 131 ? 9.856 -4.502 -73.742 1.00 108.39 167 TYR C C 1
ATOM 8801 O O . TYR C 1 131 ? 9.813 -5.258 -74.710 1.00 116.40 167 TYR C O 1
ATOM 8810 N N . LYS C 1 132 ? 10.637 -3.429 -73.699 1.00 104.79 168 LYS C N 1
ATOM 8811 C CA . LYS C 1 132 ? 11.625 -3.153 -74.736 1.00 92.54 168 LYS C CA 1
ATOM 8812 C C . LYS C 1 132 ? 12.895 -2.585 -74.115 1.00 87.80 168 LYS C C 1
ATOM 8813 O O . LYS C 1 132 ? 12.842 -1.865 -73.117 1.00 100.62 168 LYS C O 1
ATOM 8819 N N . GLY C 1 133 ? 14.036 -2.921 -74.706 1.00 85.93 169 GLY C N 1
ATOM 8820 C CA . GLY C 1 133 ? 15.318 -2.468 -74.202 1.00 92.89 169 GLY C CA 1
ATOM 8821 C C . GLY C 1 133 ? 16.458 -2.804 -75.142 1.00 94.51 169 GLY C C 1
ATOM 8822 O O . GLY C 1 133 ? 16.291 -2.791 -76.362 1.00 94.70 169 GLY C O 1
ATOM 8823 N N . THR C 1 134 ? 17.622 -3.106 -74.574 1.00 60.13 170 THR C N 1
ATOM 8824 C CA . THR C 1 134 ? 18.806 -3.400 -75.374 1.00 63.01 170 THR C CA 1
ATOM 8825 C C . THR C 1 134 ? 19.456 -4.724 -74.982 1.00 69.09 170 THR C C 1
ATOM 8826 O O . THR C 1 134 ? 19.083 -5.347 -73.986 1.00 64.94 170 THR C O 1
ATOM 8830 N N . TRP C 1 135 ? 20.433 -5.145 -75.779 1.00 143.50 171 TRP C N 1
ATOM 8831 C CA . TRP C 1 135 ? 21.192 -6.357 -75.499 1.00 139.78 171 TRP C CA 1
ATOM 8832 C C . TRP C 1 135 ? 22.589 -6.256 -76.097 1.00 134.46 171 TRP C C 1
ATOM 8833 O O . TRP C 1 135 ? 22.781 -5.648 -77.150 1.00 133.24 171 TRP C O 1
ATOM 8844 N N . ASP C 1 136 ? 23.563 -6.850 -75.419 1.00 82.47 172 ASP C N 1
ATOM 8845 C CA . ASP C 1 136 ? 24.942 -6.823 -75.890 1.00 84.26 172 ASP C CA 1
ATOM 8846 C C . ASP C 1 136 ? 25.563 -8.211 -75.815 1.00 84.00 172 ASP C C 1
ATOM 8847 O O . ASP C 1 136 ? 25.193 -9.018 -74.962 1.00 86.47 172 ASP C O 1
ATOM 8852 N N . TYR C 1 137 ? 26.505 -8.489 -76.710 1.00 78.33 173 TYR C N 1
ATOM 8853 C CA . TYR C 1 137 ? 27.153 -9.795 -76.743 1.00 78.58 173 TYR C CA 1
ATOM 8854 C C . TYR C 1 137 ? 28.674 -9.695 -76.720 1.00 80.78 173 TYR C C 1
ATOM 8855 O O . TYR C 1 137 ? 29.241 -8.603 -76.742 1.00 82.11 173 TYR C O 1
ATOM 8864 N N . VAL C 1 138 ? 29.320 -10.856 -76.676 1.00 82.28 174 VAL C N 1
ATOM 8865 C CA . VAL C 1 138 ? 30.770 -10.958 -76.772 1.00 84.58 174 VAL C CA 1
ATOM 8866 C C . VAL C 1 138 ? 31.130 -12.404 -77.111 1.00 85.06 174 VAL C C 1
ATOM 8867 O O . VAL C 1 138 ? 30.419 -13.334 -76.726 1.00 84.13 174 VAL C O 1
ATOM 8871 N N . THR C 1 139 ? 32.215 -12.593 -77.853 1.00 106.87 175 THR C N 1
ATOM 8872 C CA . THR C 1 139 ? 32.634 -13.934 -78.239 1.00 107.85 175 THR C CA 1
ATOM 8873 C C . THR C 1 139 ? 33.981 -14.295 -77.634 1.00 110.03 175 THR C C 1
ATOM 8874 O O . THR C 1 139 ? 34.522 -13.562 -76.807 1.00 110.69 175 THR C O 1
ATOM 8878 N N . ASP C 1 140 ? 34.517 -15.435 -78.056 1.00 92.86 176 ASP C N 1
ATOM 8879 C CA . ASP C 1 140 ? 35.821 -15.889 -77.595 1.00 95.49 176 ASP C CA 1
ATOM 8880 C C . ASP C 1 140 ? 36.930 -15.233 -78.407 1.00 98.39 176 ASP C C 1
ATOM 8881 O O . ASP C 1 140 ? 36.667 -14.410 -79.283 1.00 97.87 176 ASP C O 1
ATOM 8886 N N . ALA C 1 141 ? 38.172 -15.602 -78.112 1.00 150.22 177 ALA C N 1
ATOM 8887 C CA . ALA C 1 141 ? 39.320 -15.046 -78.817 1.00 152.86 177 ALA C CA 1
ATOM 8888 C C . ALA C 1 141 ? 40.119 -16.139 -79.518 1.00 155.50 177 ALA C C 1
ATOM 8889 O O . ALA C 1 141 ? 40.983 -16.775 -78.915 1.00 164.67 177 ALA C O 1
ATOM 8891 N N . MET C 1 142 ? 39.823 -16.350 -80.796 1.00 154.84 178 MET C N 1
ATOM 8892 C CA . MET C 1 142 ? 40.499 -17.377 -81.577 1.00 157.67 178 MET C CA 1
ATOM 8893 C C . MET C 1 142 ? 41.443 -16.736 -82.589 1.00 160.62 178 MET C C 1
ATOM 8894 O O . MET C 1 142 ? 41.126 -15.701 -83.174 1.00 160.29 178 MET C O 1
ATOM 8899 N N . GLU C 1 143 ? 42.605 -17.353 -82.787 1.00 129.98 179 GLU C N 1
ATOM 8900 C CA . GLU C 1 143 ? 43.620 -16.807 -83.682 1.00 134.31 179 GLU C CA 1
ATOM 8901 C C . GLU C 1 143 ? 43.135 -16.766 -85.128 1.00 136.62 179 GLU C C 1
ATOM 8902 O O . GLU C 1 143 ? 42.644 -17.765 -85.655 1.00 138.17 179 GLU C O 1
ATOM 8908 N N . LYS C 1 144 ? 43.278 -15.599 -85.752 1.00 179.25 180 LYS C N 1
ATOM 8909 C CA . LYS C 1 144 ? 42.840 -15.372 -87.128 1.00 179.99 180 LYS C CA 1
ATOM 8910 C C . LYS C 1 144 ? 41.350 -15.652 -87.321 1.00 177.14 180 LYS C C 1
ATOM 8911 O O . LYS C 1 144 ? 40.944 -16.256 -88.314 1.00 178.40 180 LYS C O 1
ATOM 8917 N N . GLN C 1 145 ? 40.545 -15.206 -86.362 1.00 138.78 181 GLN C N 1
ATOM 8918 C CA . GLN C 1 145 ? 39.096 -15.339 -86.447 1.00 135.54 181 GLN C CA 1
ATOM 8919 C C . GLN C 1 145 ? 38.456 -13.986 -86.733 1.00 133.31 181 GLN C C 1
ATOM 8920 O O . GLN C 1 145 ? 38.609 -13.042 -85.958 1.00 132.00 181 GLN C O 1
ATOM 8926 N N . ARG C 1 146 ? 37.741 -13.895 -87.850 1.00 121.20 182 ARG C N 1
ATOM 8927 C CA . ARG C 1 146 ? 37.066 -12.657 -88.219 1.00 118.09 182 ARG C CA 1
ATOM 8928 C C . ARG C 1 146 ? 35.664 -12.933 -88.751 1.00 116.61 182 ARG C C 1
ATOM 8929 O O . ARG C 1 146 ? 35.439 -13.915 -89.459 1.00 119.89 182 ARG C O 1
ATOM 8937 N N . PHE C 1 147 ? 34.723 -12.063 -88.398 1.00 111.55 183 PHE C N 1
ATOM 8938 C CA . PHE C 1 147 ? 33.356 -12.169 -88.885 1.00 110.04 183 PHE C CA 1
ATOM 8939 C C . PHE C 1 147 ? 33.049 -10.999 -89.812 1.00 109.88 183 PHE C C 1
ATOM 8940 O O . PHE C 1 147 ? 32.768 -9.890 -89.356 1.00 105.66 183 PHE C O 1
ATOM 8948 N N . GLU C 1 148 ? 33.108 -11.258 -91.116 1.00 114.69 184 GLU C N 1
ATOM 8949 C CA . GLU C 1 148 ? 32.963 -10.217 -92.131 1.00 116.01 184 GLU C CA 1
ATOM 8950 C C . GLU C 1 148 ? 31.622 -9.491 -92.059 1.00 111.16 184 GLU C C 1
ATOM 8951 O O . GLU C 1 148 ? 31.511 -8.337 -92.473 1.00 110.83 184 GLU C O 1
ATOM 8957 N N . GLY C 1 149 ? 30.608 -10.172 -91.536 1.00 112.50 185 GLY C N 1
ATOM 8958 C CA . GLY C 1 149 ? 29.299 -9.570 -91.367 1.00 108.81 185 GLY C CA 1
ATOM 8959 C C . GLY C 1 149 ? 29.318 -8.522 -90.272 1.00 106.01 185 GLY C C 1
ATOM 8960 O O . GLY C 1 149 ? 28.588 -7.533 -90.332 1.00 112.58 185 GLY C O 1
ATOM 8961 N N . LEU C 1 150 ? 30.161 -8.743 -89.269 1.00 106.47 186 LEU C N 1
ATOM 8962 C CA . LEU C 1 150 ? 30.310 -7.798 -88.169 1.00 105.07 186 LEU C CA 1
ATOM 8963 C C . LEU C 1 150 ? 31.313 -6.711 -88.532 1.00 107.44 186 LEU C C 1
ATOM 8964 O O . LEU C 1 150 ? 31.073 -5.526 -88.300 1.00 121.01 186 LEU C O 1
ATOM 8969 N N . GLY C 1 151 ? 32.440 -7.124 -89.103 1.00 117.20 187 GLY C N 1
ATOM 8970 C CA . GLY C 1 151 ? 33.499 -6.200 -89.461 1.00 119.76 187 GLY C CA 1
ATOM 8971 C C . GLY C 1 151 ? 34.807 -6.556 -88.782 1.00 120.61 187 GLY C C 1
ATOM 8972 O O . GLY C 1 151 ? 34.831 -7.336 -87.830 1.00 120.76 187 GLY C O 1
ATOM 8973 N N . SER C 1 152 ? 35.900 -5.981 -89.274 1.00 176.72 188 SER C N 1
ATOM 8974 C CA . SER C 1 152 ? 37.222 -6.252 -88.724 1.00 178.03 188 SER C CA 1
ATOM 8975 C C . SER C 1 152 ? 37.496 -5.401 -87.488 1.00 176.74 188 SER C C 1
ATOM 8976 O O . SER C 1 152 ? 38.320 -5.760 -86.647 1.00 177.19 188 SER C O 1
ATOM 8979 N N . ALA C 1 153 ? 36.799 -4.272 -87.386 1.00 157.82 189 ALA C N 1
ATOM 8980 C CA . ALA C 1 153 ? 36.938 -3.385 -86.236 1.00 157.42 189 ALA C CA 1
ATOM 8981 C C . ALA C 1 153 ? 36.490 -4.076 -84.953 1.00 160.39 189 ALA C C 1
ATOM 8982 O O . ALA C 1 153 ? 37.019 -3.806 -83.876 1.00 167.95 189 ALA C O 1
ATOM 8984 N N . ALA C 1 154 ? 35.512 -4.967 -85.069 1.00 118.96 190 ALA C N 1
ATOM 8985 C CA . ALA C 1 154 ? 35.041 -5.716 -83.912 1.00 116.29 190 ALA C CA 1
ATOM 8986 C C . ALA C 1 154 ? 35.702 -7.080 -83.854 1.00 116.49 190 ALA C C 1
ATOM 8987 O O . ALA C 1 154 ? 35.690 -7.727 -82.810 1.00 114.80 190 ALA C O 1
ATOM 8989 N N . GLY C 1 155 ? 36.279 -7.486 -84.986 1.00 235.55 191 GLY C N 1
ATOM 8990 C CA . GLY C 1 155 ? 36.823 -8.820 -85.201 1.00 236.08 191 GLY C CA 1
ATOM 8991 C C . GLY C 1 155 ? 37.381 -9.523 -83.979 1.00 235.38 191 GLY C C 1
ATOM 8992 O O . GLY C 1 155 ? 38.200 -8.964 -83.249 1.00 250.58 191 GLY C O 1
ATOM 8993 N N . GLY C 1 156 ? 36.920 -10.748 -83.748 1.00 103.13 192 GLY C N 1
ATOM 8994 C CA . GLY C 1 156 ? 37.298 -11.499 -82.565 1.00 103.17 192 GLY C CA 1
ATOM 8995 C C . GLY C 1 156 ? 38.529 -12.354 -82.779 1.00 107.46 192 GLY C C 1
ATOM 8996 O O . GLY C 1 156 ? 38.474 -13.580 -82.687 1.00 108.78 192 GLY C O 1
ATOM 8997 N N . ASP C 1 157 ? 39.645 -11.698 -83.076 1.00 110.70 193 ASP C N 1
ATOM 8998 C CA . ASP C 1 157 ? 40.918 -12.385 -83.226 1.00 115.43 193 ASP C CA 1
ATOM 8999 C C . ASP C 1 157 ? 41.643 -12.356 -81.889 1.00 114.45 193 ASP C C 1
ATOM 9000 O O . ASP C 1 157 ? 41.596 -13.318 -81.123 1.00 114.74 193 ASP C O 1
ATOM 9005 N N . LYS C 1 158 ? 42.315 -11.243 -81.617 1.00 129.62 194 LYS C N 1
ATOM 9006 C CA . LYS C 1 158 ? 42.953 -11.031 -80.328 1.00 129.84 194 LYS C CA 1
ATOM 9007 C C . LYS C 1 158 ? 41.883 -10.677 -79.303 1.00 126.73 194 LYS C C 1
ATOM 9008 O O . LYS C 1 158 ? 41.945 -11.101 -78.149 1.00 126.14 194 LYS C O 1
ATOM 9014 N N . SER C 1 159 ? 40.899 -9.898 -79.741 1.00 171.69 195 SER C N 1
ATOM 9015 C CA . SER C 1 159 ? 39.765 -9.534 -78.901 1.00 168.90 195 SER C CA 1
ATOM 9016 C C . SER C 1 159 ? 38.695 -10.617 -78.969 1.00 166.33 195 SER C C 1
ATOM 9017 O O . SER C 1 159 ? 38.963 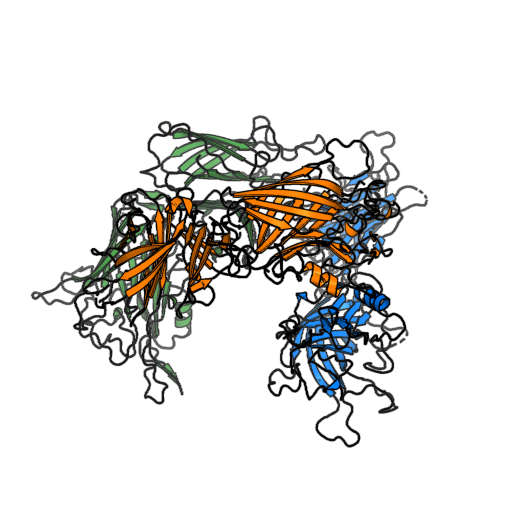-11.735 -79.407 1.00 169.12 195 SER C O 1
ATOM 9020 N N . GLY C 1 160 ? 37.480 -10.283 -78.547 1.00 118.03 196 GLY C N 1
ATOM 9021 C CA . GLY C 1 160 ? 36.408 -11.259 -78.508 1.00 115.65 196 GLY C CA 1
ATOM 9022 C C . GLY C 1 160 ? 35.106 -10.800 -79.134 1.00 114.09 196 GLY C C 1
ATOM 9023 O O . GLY C 1 160 ? 34.032 -11.123 -78.630 1.00 125.76 196 GLY C O 1
ATOM 9024 N N . ALA C 1 161 ? 35.204 -10.055 -80.233 1.00 107.54 197 ALA C N 1
ATOM 9025 C CA . ALA C 1 161 ? 34.034 -9.575 -80.972 1.00 106.23 197 ALA C CA 1
ATOM 9026 C C . ALA C 1 161 ? 32.982 -8.917 -80.084 1.00 103.78 197 ALA C C 1
ATOM 9027 O O . ALA C 1 161 ? 31.968 -9.529 -79.745 1.00 101.69 197 ALA C O 1
ATOM 9029 N N . LEU C 1 162 ? 33.233 -7.668 -79.710 1.00 103.97 198 LEU C N 1
ATOM 9030 C CA . LEU C 1 162 ? 32.317 -6.926 -78.857 1.00 102.36 198 LEU C CA 1
ATOM 9031 C C . LEU C 1 162 ? 31.196 -6.297 -79.680 1.00 101.68 198 LEU C C 1
ATOM 9032 O O . LEU C 1 162 ? 31.427 -5.798 -80.781 1.00 103.32 198 LEU C O 1
ATOM 9037 N N . SER C 1 163 ? 29.983 -6.328 -79.137 1.00 101.01 199 SER C N 1
ATOM 9038 C CA . SER C 1 163 ? 28.811 -5.790 -79.820 1.00 100.26 199 SER C CA 1
ATOM 9039 C C . SER C 1 163 ? 28.935 -4.293 -80.083 1.00 101.95 199 SER C C 1
ATOM 9040 O O . SER C 1 163 ? 28.419 -3.782 -81.077 1.00 102.44 199 SER C O 1
ATOM 9043 N N . ALA C 1 164 ? 29.624 -3.595 -79.186 1.00 92.31 200 ALA C N 1
ATOM 9044 C CA . ALA C 1 164 ? 29.755 -2.145 -79.271 1.00 94.38 200 ALA C CA 1
ATOM 9045 C C . ALA C 1 164 ? 30.614 -1.701 -80.452 1.00 96.27 200 ALA C C 1
ATOM 9046 O O . ALA C 1 164 ? 30.581 -0.536 -80.848 1.00 97.39 200 ALA C O 1
ATOM 9048 N N . LEU C 1 165 ? 31.379 -2.633 -81.011 1.00 101.26 201 LEU C N 1
ATOM 9049 C CA . LEU C 1 165 ? 32.323 -2.305 -82.072 1.00 103.75 201 LEU C CA 1
ATOM 9050 C C . LEU C 1 165 ? 31.839 -2.748 -83.451 1.00 103.58 201 LEU C C 1
ATOM 9051 O O . LEU C 1 165 ? 32.568 -2.626 -84.436 1.00 105.85 201 LEU C O 1
ATOM 9056 N N . GLU C 1 166 ? 30.615 -3.263 -83.518 1.00 119.88 202 GLU C N 1
ATOM 9057 C CA . GLU C 1 166 ? 30.052 -3.709 -84.789 1.00 119.82 202 GLU C CA 1
ATOM 9058 C C . GLU C 1 166 ? 29.876 -2.522 -85.732 1.00 121.66 202 GLU C C 1
ATOM 9059 O O . GLU C 1 166 ? 29.364 -1.474 -85.338 1.00 121.48 202 GLU C O 1
ATOM 9065 N N . GLU C 1 167 ? 30.308 -2.694 -86.977 1.00 92.26 203 GLU C N 1
ATOM 9066 C CA . GLU C 1 167 ? 30.383 -1.589 -87.929 1.00 97.68 203 GLU C CA 1
ATOM 9067 C C . GLU C 1 167 ? 29.034 -1.185 -88.524 1.00 108.54 203 GLU C C 1
ATOM 9068 O O . GLU C 1 167 ? 28.592 -0.048 -88.361 1.00 122.91 203 GLU C O 1
ATOM 9074 N N . GLY C 1 168 ? 28.387 -2.119 -89.214 1.00 133.92 204 GLY C N 1
ATOM 9075 C CA . GLY C 1 168 ? 27.179 -1.815 -89.960 1.00 134.33 204 GLY C CA 1
ATOM 9076 C C . GLY C 1 168 ? 25.899 -1.764 -89.147 1.00 140.85 204 GLY C C 1
ATOM 9077 O O . GLY C 1 168 ? 24.858 -2.248 -89.593 1.00 139.84 204 GLY C O 1
ATOM 9078 N N . VAL C 1 169 ? 25.966 -1.174 -87.957 1.00 164.74 205 VAL C N 1
ATOM 9079 C CA . VAL C 1 169 ? 24.780 -1.022 -87.120 1.00 155.08 205 VAL C CA 1
ATOM 9080 C C . VAL C 1 169 ? 24.373 0.445 -86.992 1.00 152.73 205 VAL C C 1
ATOM 9081 O O . VAL C 1 169 ? 25.156 1.344 -87.298 1.00 154.19 205 VAL C O 1
ATOM 9085 N N . LEU C 1 170 ? 23.147 0.680 -86.535 1.00 138.53 206 LEU C N 1
ATOM 9086 C CA . LEU C 1 170 ? 22.583 2.026 -86.523 1.00 139.77 206 LEU C CA 1
ATOM 9087 C C . LEU C 1 170 ? 22.640 2.710 -85.158 1.00 149.70 206 LEU C C 1
ATOM 9088 O O . LEU C 1 170 ? 22.128 2.185 -84.168 1.00 155.35 206 LEU C O 1
ATOM 9093 N N . ARG C 1 171 ? 23.261 3.887 -85.121 1.00 102.45 207 ARG C N 1
ATOM 9094 C CA . ARG C 1 171 ? 23.354 4.697 -83.908 1.00 102.55 207 ARG C CA 1
ATOM 9095 C C . ARG C 1 171 ? 23.333 6.190 -84.254 1.00 115.01 207 ARG C C 1
ATOM 9096 O O . ARG C 1 171 ? 23.050 6.571 -85.393 1.00 133.03 207 ARG C O 1
ATOM 9104 N N . ASN C 1 172 ? 23.602 7.017 -83.245 1.00 157.09 208 ASN C N 1
ATOM 9105 C CA . ASN C 1 172 ? 24.023 8.418 -83.415 1.00 164.51 208 ASN C CA 1
ATOM 9106 C C . ASN C 1 172 ? 22.994 9.543 -83.612 1.00 167.26 208 ASN C C 1
ATOM 9107 O O . ASN C 1 172 ? 23.379 10.714 -83.584 1.00 177.65 208 ASN C O 1
ATOM 9112 N N . GLN C 1 173 ? 21.718 9.214 -83.815 1.00 95.54 209 GLN C N 1
ATOM 9113 C CA . GLN C 1 173 ? 20.674 10.241 -83.976 1.00 101.62 209 GLN C CA 1
ATOM 9114 C C . GLN C 1 173 ? 20.909 11.093 -85.248 1.00 118.12 209 GLN C C 1
ATOM 9115 O O . GLN C 1 173 ? 21.947 10.958 -85.897 1.00 116.54 209 GLN C O 1
ATOM 9121 N N . ALA C 1 174 ? 19.936 11.931 -85.615 1.00 186.15 210 ALA C N 1
ATOM 9122 C CA . ALA C 1 174 ? 19.984 12.738 -86.838 1.00 199.13 210 ALA C CA 1
ATOM 9123 C C . ALA C 1 174 ? 20.066 11.818 -88.046 1.00 195.39 210 ALA C C 1
ATOM 9124 O O . ALA C 1 174 ? 20.856 12.031 -88.967 1.00 170.71 210 ALA C O 1
ATOM 9126 N N . GLU C 1 175 ? 19.225 10.792 -88.018 1.00 236.57 211 GLU C N 1
ATOM 9127 C CA . GLU C 1 175 ? 19.263 9.716 -88.991 1.00 232.22 211 GLU C CA 1
ATOM 9128 C C . GLU C 1 175 ? 17.900 9.595 -89.669 1.00 214.47 211 GLU C C 1
ATOM 9129 O O . GLU C 1 175 ? 17.012 10.416 -89.435 1.00 204.09 211 GLU C O 1
ATOM 9135 N N . ALA C 1 176 ? 17.748 8.575 -90.511 1.00 252.66 212 ALA C N 1
ATOM 9136 C CA . ALA C 1 176 ? 16.486 8.285 -91.181 1.00 254.01 212 ALA C CA 1
ATOM 9137 C C . ALA C 1 176 ? 15.346 8.172 -90.177 1.00 249.07 212 ALA C C 1
ATOM 9138 O O . ALA C 1 176 ? 15.484 7.517 -89.143 1.00 255.16 212 ALA C O 1
ATOM 9140 N N . SER C 1 177 ? 14.226 8.816 -90.500 1.00 167.46 213 SER C N 1
ATOM 9141 C CA . SER C 1 177 ? 13.072 8.899 -89.607 1.00 187.20 213 SER C CA 1
ATOM 9142 C C . SER C 1 177 ? 13.451 9.539 -88.274 1.00 194.14 213 SER C C 1
ATOM 9143 O O . SER C 1 177 ? 13.812 8.845 -87.324 1.00 197.72 213 SER C O 1
ATOM 9146 N N . SER C 1 178 ? 13.375 10.867 -88.222 1.00 161.10 214 SER C N 1
ATOM 9147 C CA . SER C 1 178 ? 13.695 11.618 -87.012 1.00 151.90 214 SER C CA 1
ATOM 9148 C C . SER C 1 178 ? 12.841 11.147 -85.840 1.00 149.03 214 SER C C 1
ATOM 9149 O O . SER C 1 178 ? 11.614 11.110 -85.930 1.00 146.80 214 SER C O 1
ATOM 9152 N N . GLY C 1 179 ? 13.499 10.786 -84.744 1.00 209.75 215 GLY C N 1
ATOM 9153 C CA . GLY C 1 179 ? 12.827 10.136 -83.635 1.00 206.09 215 GLY C CA 1
ATOM 9154 C C . GLY C 1 179 ? 12.691 8.661 -83.955 1.00 198.82 215 GLY C C 1
ATOM 9155 O O . GLY C 1 179 ? 11.601 8.093 -83.894 1.00 195.16 215 GLY C O 1
ATOM 9156 N N . HIS C 1 180 ? 13.817 8.044 -84.300 1.00 143.30 216 HIS C N 1
ATOM 9157 C CA . HIS C 1 180 ? 13.838 6.676 -84.807 1.00 143.61 216 HIS C CA 1
ATOM 9158 C C . HIS C 1 180 ? 13.690 5.629 -83.705 1.00 139.45 216 HIS C C 1
ATOM 9159 O O . HIS C 1 180 ? 13.414 4.461 -83.984 1.00 143.01 216 HIS C O 1
ATOM 9166 N N . THR C 1 181 ? 13.878 6.056 -82.460 1.00 132.16 217 THR C N 1
ATOM 9167 C CA . THR C 1 181 ? 13.771 5.183 -81.287 1.00 129.37 217 THR C CA 1
ATOM 9168 C C . THR C 1 181 ? 14.796 4.045 -81.257 1.00 124.77 217 THR C C 1
ATOM 9169 O O . THR C 1 181 ? 15.717 4.059 -80.442 1.00 127.37 217 THR C O 1
ATOM 9173 N N . ASP C 1 182 ? 14.635 3.067 -82.142 1.00 120.16 218 ASP C N 1
ATOM 9174 C CA . ASP C 1 182 ? 15.472 1.868 -82.119 1.00 116.61 218 ASP C CA 1
ATOM 9175 C C . ASP C 1 182 ? 16.880 2.100 -82.668 1.00 114.75 218 ASP C C 1
ATOM 9176 O O . ASP C 1 182 ? 17.061 2.317 -83.865 1.00 115.09 218 ASP C O 1
ATOM 9181 N N . PHE C 1 183 ? 17.875 2.042 -81.788 1.00 73.32 219 PHE C N 1
ATOM 9182 C CA . PHE C 1 183 ? 19.271 2.181 -82.195 1.00 72.11 219 PHE C CA 1
ATOM 9183 C C . PHE C 1 183 ? 20.122 1.027 -81.670 1.00 69.32 219 PHE C C 1
ATOM 9184 O O . PHE C 1 183 ? 19.911 0.546 -80.557 1.00 69.12 219 PHE C O 1
ATOM 9192 N N . GLY C 1 184 ? 21.083 0.590 -82.477 1.00 70.15 220 GLY C N 1
ATOM 9193 C CA . GLY C 1 184 ? 21.969 -0.497 -82.097 1.00 68.01 220 GLY C CA 1
ATOM 9194 C C . GLY C 1 184 ? 21.243 -1.818 -81.936 1.00 66.46 220 GLY C C 1
ATOM 9195 O O . GLY C 1 184 ? 20.178 -2.025 -82.518 1.00 66.69 220 GLY C O 1
ATOM 9196 N N . MET C 1 185 ? 21.822 -2.716 -81.145 1.00 83.15 221 MET C N 1
ATOM 9197 C CA . MET C 1 185 ? 21.196 -4.003 -80.863 1.00 88.00 221 MET C CA 1
ATOM 9198 C C . MET C 1 185 ? 20.079 -3.855 -79.835 1.00 86.81 221 MET C C 1
ATOM 9199 O O . MET C 1 185 ? 20.336 -3.636 -78.651 1.00 83.43 221 MET C O 1
ATOM 9204 N N . THR C 1 186 ? 18.838 -3.976 -80.297 1.00 65.93 222 THR C N 1
ATOM 9205 C CA . THR C 1 186 ? 17.674 -3.800 -79.437 1.00 67.27 222 THR C CA 1
ATOM 9206 C C . THR C 1 186 ? 16.983 -5.127 -79.138 1.00 66.45 222 THR C C 1
ATOM 9207 O O . THR C 1 186 ? 17.099 -6.086 -79.901 1.00 65.07 222 THR C O 1
ATOM 9211 N N . SER C 1 187 ? 16.262 -5.168 -78.023 1.00 92.83 223 SER C N 1
ATOM 9212 C CA . SER C 1 187 ? 15.563 -6.374 -77.598 1.00 92.34 223 SER C CA 1
ATOM 9213 C C . SER C 1 187 ? 14.112 -6.058 -77.268 1.00 94.36 223 SER C C 1
ATOM 9214 O O . SER C 1 187 ? 13.817 -5.008 -76.700 1.00 96.28 223 SER C O 1
ATOM 9217 N N . GLU C 1 188 ? 13.203 -6.962 -77.621 1.00 74.36 224 GLU C N 1
ATOM 9218 C CA . GLU C 1 188 ? 11.801 -6.772 -77.254 1.00 76.50 224 GLU C CA 1
ATOM 9219 C C . GLU C 1 188 ? 11.159 -8.055 -76.731 1.00 76.21 224 GLU C C 1
ATOM 9220 O O . GLU C 1 188 ? 11.476 -9.155 -77.184 1.00 74.84 224 GLU C O 1
ATOM 9226 N N . PHE C 1 189 ? 10.256 -7.898 -75.768 1.00 88.10 225 PHE C N 1
ATOM 9227 C CA . PHE C 1 189 ? 9.633 -9.031 -75.100 1.00 88.11 225 PHE C CA 1
ATOM 9228 C C . PHE C 1 189 ? 8.133 -8.825 -74.921 1.00 90.78 225 PHE C C 1
ATOM 9229 O O . PHE C 1 189 ? 7.666 -7.702 -74.750 1.00 92.89 225 PHE C O 1
ATOM 9237 N N . GLU C 1 190 ? 7.388 -9.922 -74.971 1.00 107.83 226 GLU C N 1
ATOM 9238 C CA . GLU C 1 190 ? 5.988 -9.937 -74.578 1.00 110.40 226 GLU C CA 1
ATOM 9239 C C . GLU C 1 190 ? 5.819 -11.000 -73.503 1.00 109.70 226 GLU C C 1
ATOM 9240 O O . GLU C 1 190 ? 6.125 -12.176 -73.723 1.00 108.06 226 GLU C O 1
ATOM 9246 N N . VAL C 1 191 ? 5.347 -10.578 -72.335 1.00 70.78 227 VAL C N 1
ATOM 9247 C CA . VAL C 1 191 ? 5.226 -11.478 -71.199 1.00 70.73 227 VAL C CA 1
ATOM 9248 C C . VAL C 1 191 ? 3.771 -11.763 -70.857 1.00 73.13 227 VAL C C 1
ATOM 9249 O O . VAL C 1 191 ? 3.007 -10.851 -70.533 1.00 75.70 227 VAL C O 1
ATOM 9253 N N . ASP C 1 192 ? 3.398 -13.036 -70.943 1.00 136.15 228 ASP C N 1
ATOM 9254 C CA . ASP C 1 192 ? 2.091 -13.491 -70.499 1.00 138.69 228 ASP C CA 1
ATOM 9255 C C . ASP C 1 192 ? 2.255 -14.127 -69.125 1.00 138.31 228 ASP C C 1
ATOM 9256 O O . ASP C 1 192 ? 2.629 -15.297 -69.012 1.00 136.72 228 ASP C O 1
ATOM 9261 N N . PHE C 1 193 ? 1.986 -13.346 -68.084 1.00 133.32 229 PHE C N 1
ATOM 9262 C CA . PHE C 1 193 ? 2.120 -13.824 -66.715 1.00 133.44 229 PHE C CA 1
ATOM 9263 C C . PHE C 1 193 ? 1.063 -14.873 -66.395 1.00 134.55 229 PHE C C 1
ATOM 9264 O O . PHE C 1 193 ? 1.304 -15.789 -65.610 1.00 140.61 229 PHE C O 1
ATOM 9272 N N . SER C 1 194 ? -0.109 -14.736 -67.006 1.00 151.37 230 SER C N 1
ATOM 9273 C CA . SER C 1 194 ? -1.204 -15.672 -66.776 1.00 156.33 230 SER C CA 1
ATOM 9274 C C . SER C 1 194 ? -0.886 -17.045 -67.359 1.00 165.82 230 SER C C 1
ATOM 9275 O O . SER C 1 194 ? -1.420 -18.060 -66.912 1.00 176.41 230 SER C O 1
ATOM 9278 N N . ASP C 1 195 ? -0.012 -17.067 -68.360 1.00 138.66 231 ASP C N 1
ATOM 9279 C CA . ASP C 1 195 ? 0.397 -18.314 -68.991 1.00 141.43 231 ASP C CA 1
ATOM 9280 C C . ASP C 1 195 ? 1.798 -18.697 -68.526 1.00 133.91 231 ASP C C 1
ATOM 9281 O O . ASP C 1 195 ? 2.321 -19.747 -68.903 1.00 140.68 231 ASP C O 1
ATOM 9286 N N . LYS C 1 196 ? 2.391 -17.837 -67.701 1.00 94.11 232 LYS C N 1
ATOM 9287 C CA . LYS C 1 196 ? 3.746 -18.036 -67.189 1.00 92.22 232 LYS C CA 1
ATOM 9288 C C . LYS C 1 196 ? 4.761 -18.209 -68.317 1.00 92.40 232 LYS C C 1
ATOM 9289 O O . LYS C 1 196 ? 5.605 -19.104 -68.270 1.00 88.66 232 LYS C O 1
ATOM 9295 N N . THR C 1 197 ? 4.678 -17.350 -69.330 1.00 111.31 233 THR C N 1
ATOM 9296 C CA . THR C 1 197 ? 5.572 -17.460 -70.480 1.00 107.67 233 THR C CA 1
ATOM 9297 C C . THR C 1 197 ? 6.086 -16.107 -70.967 1.00 106.90 233 THR C C 1
ATOM 9298 O O . THR C 1 197 ? 5.453 -15.073 -70.753 1.00 108.27 233 THR C O 1
ATOM 9302 N N . ILE C 1 198 ? 7.246 -16.130 -71.618 1.00 109.12 234 ILE C N 1
ATOM 9303 C CA . ILE C 1 198 ? 7.866 -14.922 -72.153 1.00 108.35 234 ILE C CA 1
ATOM 9304 C C . ILE C 1 198 ? 8.363 -15.178 -73.567 1.00 107.41 234 ILE C C 1
ATOM 9305 O O . ILE C 1 198 ? 9.134 -16.109 -73.800 1.00 106.55 234 ILE C O 1
ATOM 9310 N N . LYS C 1 199 ? 7.926 -14.351 -74.510 1.00 81.05 235 LYS C N 1
ATOM 9311 C CA . LYS C 1 199 ? 8.443 -14.428 -75.871 1.00 80.44 235 LYS C CA 1
ATOM 9312 C C . LYS C 1 199 ? 9.361 -13.239 -76.118 1.00 79.50 235 LYS C C 1
ATOM 9313 O O . LYS C 1 199 ? 9.050 -12.126 -75.718 1.00 80.58 235 LYS C O 1
ATOM 9319 N N . GLY C 1 200 ? 10.497 -13.470 -76.765 1.00 79.36 236 GLY C N 1
ATOM 9320 C CA . GLY C 1 200 ? 11.451 -12.397 -76.973 1.00 79.95 236 GLY C CA 1
ATOM 9321 C C . GLY C 1 200 ? 12.198 -12.462 -78.288 1.00 78.36 236 GLY C C 1
ATOM 9322 O O . GLY C 1 200 ? 12.401 -13.539 -78.846 1.00 78.83 236 GLY C O 1
ATOM 9323 N N . THR C 1 201 ? 12.597 -11.296 -78.790 1.00 104.94 237 THR C N 1
ATOM 9324 C CA . THR C 1 201 ? 13.432 -11.213 -79.983 1.00 104.32 237 THR C CA 1
ATOM 9325 C C . THR C 1 201 ? 14.572 -10.218 -79.778 1.00 103.36 237 THR C C 1
ATOM 9326 O O . THR C 1 201 ? 14.370 -9.120 -79.245 1.00 108.39 237 THR C O 1
ATOM 9330 N N . LEU C 1 202 ? 15.769 -10.617 -80.200 1.00 100.73 238 LEU C N 1
ATOM 9331 C CA . LEU C 1 202 ? 16.940 -9.751 -80.146 1.00 99.88 238 LEU C CA 1
ATOM 9332 C C . LEU C 1 202 ? 17.253 -9.232 -81.546 1.00 100.07 238 LEU C C 1
ATOM 9333 O O . LEU C 1 202 ? 17.592 -10.004 -82.445 1.00 100.10 238 LEU C O 1
ATOM 9338 N N . TYR C 1 203 ? 17.138 -7.920 -81.722 1.00 81.54 239 TYR C N 1
ATOM 9339 C CA . TYR C 1 203 ? 17.242 -7.310 -83.044 1.00 82.19 239 TYR C CA 1
ATOM 9340 C C . TYR C 1 203 ? 18.580 -6.624 -83.304 1.00 84.25 239 TYR C C 1
ATOM 9341 O O . TYR C 1 203 ? 19.452 -6.575 -82.436 1.00 80.54 239 TYR C O 1
ATOM 9350 N N . ARG C 1 204 ? 18.723 -6.098 -84.517 1.00 90.01 240 ARG C N 1
ATOM 9351 C CA . ARG C 1 204 ? 19.905 -5.345 -84.917 1.00 83.57 240 ARG C CA 1
ATOM 9352 C C . ARG C 1 204 ? 19.516 -4.305 -85.967 1.00 85.11 240 ARG C C 1
ATOM 9353 O O . ARG C 1 204 ? 18.993 -4.650 -87.027 1.00 89.74 240 ARG C O 1
ATOM 9361 N N . ASN C 1 205 ? 19.680 -3.037 -85.637 1.00 95.21 241 ASN C N 1
ATOM 9362 C CA . ASN C 1 205 ? 19.364 -1.957 -86.563 1.00 97.25 241 ASN C CA 1
ATOM 9363 C C . ASN C 1 205 ? 20.550 -1.641 -87.470 1.00 102.61 241 ASN C C 1
ATOM 9364 O O . ASN C 1 205 ? 21.657 -1.408 -86.987 1.00 110.34 241 ASN C O 1
ATOM 9369 N N . ASN C 1 206 ? 20.314 -1.626 -88.779 1.00 121.45 242 ASN C N 1
ATOM 9370 C CA . ASN C 1 206 ? 21.375 -1.376 -89.752 1.00 121.38 242 ASN C CA 1
ATOM 9371 C C . ASN C 1 206 ? 21.330 0.035 -90.335 1.00 123.52 242 ASN C C 1
ATOM 9372 O O . ASN C 1 206 ? 20.360 0.765 -90.145 1.00 126.27 242 ASN C O 1
ATOM 9377 N N . ARG C 1 207 ? 22.297 0.413 -91.164 1.00 99.01 243 ARG C N 1
ATOM 9378 C CA . ARG C 1 207 ? 22.288 1.771 -91.727 1.00 109.06 243 ARG C CA 1
ATOM 9379 C C . ARG C 1 207 ? 21.914 1.896 -93.200 1.00 107.73 243 ARG C C 1
ATOM 9380 O O . ARG C 1 207 ? 22.790 1.869 -94.035 1.00 112.73 243 ARG C O 1
ATOM 9388 N N . ILE C 1 208 ? 20.625 2.098 -93.491 1.00 115.45 244 ILE C N 1
ATOM 9389 C CA . ILE C 1 208 ? 20.106 2.403 -94.843 1.00 134.02 244 ILE C CA 1
ATOM 9390 C C . ILE C 1 208 ? 20.372 3.853 -95.302 1.00 149.08 244 ILE C C 1
ATOM 9391 O O . ILE C 1 208 ? 20.902 4.646 -94.521 1.00 154.05 244 ILE C O 1
ATOM 9396 N N . THR C 1 209 ? 20.008 4.173 -96.539 1.00 162.15 245 THR C N 1
ATOM 9397 C CA . THR C 1 209 ? 20.212 5.513 -97.076 1.00 164.57 245 THR C CA 1
ATOM 9398 C C . THR C 1 209 ? 18.881 6.255 -97.026 1.00 166.49 245 THR C C 1
ATOM 9399 O O . THR C 1 209 ? 18.569 6.923 -96.041 1.00 162.56 245 THR C O 1
ATOM 9403 N N . GLN C 1 210 ? 18.100 6.133 -98.095 1.00 150.57 246 GLN C N 1
ATOM 9404 C CA . GLN C 1 210 ? 16.802 6.792 -98.175 1.00 147.93 246 GLN C CA 1
ATOM 9405 C C . GLN C 1 210 ? 15.694 5.894 -97.635 1.00 145.41 246 GLN C C 1
ATOM 9406 O O . GLN C 1 210 ? 14.894 5.352 -98.398 1.00 148.28 246 GLN C O 1
ATOM 9412 N N . GLU C 1 214 ? 17.189 3.400 -100.128 1.00 97.24 250 GLU C N 1
ATOM 9413 C CA . GLU C 1 214 ? 16.254 2.544 -100.840 1.00 97.24 250 GLU C CA 1
ATOM 9414 C C . GLU C 1 214 ? 16.910 1.273 -101.359 1.00 97.24 250 GLU C C 1
ATOM 9415 O O . GLU C 1 214 ? 17.043 1.060 -102.559 1.00 97.24 250 GLU C O 1
ATOM 9421 N N . ASN C 1 215 ? 17.313 0.429 -100.422 1.00 266.71 251 ASN C N 1
ATOM 9422 C CA . ASN C 1 215 ? 17.794 -0.908 -100.719 1.00 274.29 251 ASN C CA 1
ATOM 9423 C C . ASN C 1 215 ? 17.437 -1.833 -99.560 1.00 294.51 251 ASN C C 1
ATOM 9424 O O . ASN C 1 215 ? 16.673 -1.439 -98.686 1.00 303.29 251 ASN C O 1
ATOM 9429 N N . LYS C 1 216 ? 17.946 -3.059 -99.527 1.00 135.83 252 LYS C N 1
ATOM 9430 C CA . LYS C 1 216 ? 17.328 -3.970 -98.601 1.00 118.59 252 LYS C CA 1
ATOM 9431 C C . LYS C 1 216 ? 17.952 -4.302 -97.219 1.00 117.70 252 LYS C C 1
ATOM 9432 O O . LYS C 1 216 ? 19.099 -4.678 -97.103 1.00 128.93 252 LYS C O 1
ATOM 9438 N N . GLN C 1 217 ? 17.060 -4.320 -96.237 1.00 135.68 253 GLN C N 1
ATOM 9439 C CA . GLN C 1 217 ? 17.250 -4.926 -94.928 1.00 135.39 253 GLN C CA 1
ATOM 9440 C C . GLN C 1 217 ? 17.101 -3.852 -93.887 1.00 132.88 253 GLN C C 1
ATOM 9441 O O . GLN C 1 217 ? 17.617 -2.758 -94.070 1.00 130.44 253 GLN C O 1
ATOM 9447 N N . ILE C 1 218 ? 16.375 -4.157 -92.814 1.00 88.60 254 ILE C N 1
ATOM 9448 C CA . ILE C 1 218 ? 15.926 -3.130 -91.879 1.00 86.44 254 ILE C CA 1
ATOM 9449 C C . ILE C 1 218 ? 16.217 -3.312 -90.399 1.00 82.51 254 ILE C C 1
ATOM 9450 O O . ILE C 1 218 ? 16.827 -2.476 -89.759 1.00 79.76 254 ILE C O 1
ATOM 9455 N N . LYS C 1 219 ? 15.703 -4.376 -89.834 1.00 106.26 255 LYS C N 1
ATOM 9456 C CA . LYS C 1 219 ? 16.146 -4.780 -88.538 1.00 101.04 255 LYS C CA 1
ATOM 9457 C C . LYS C 1 219 ? 16.403 -6.238 -88.746 1.00 100.22 255 LYS C C 1
ATOM 9458 O O . LYS C 1 219 ? 15.492 -6.975 -89.014 1.00 104.57 255 LYS C O 1
ATOM 9464 N N . THR C 1 220 ? 17.632 -6.673 -88.609 1.00 94.71 256 THR C N 1
ATOM 9465 C CA . THR C 1 220 ? 17.913 -8.104 -88.669 1.00 94.89 256 THR C CA 1
ATOM 9466 C C . THR C 1 220 ? 17.654 -8.791 -87.332 1.00 91.41 256 THR C C 1
ATOM 9467 O O . THR C 1 220 ? 18.116 -8.333 -86.284 1.00 87.78 256 THR C O 1
ATOM 9471 N N . THR C 1 221 ? 16.909 -9.891 -87.381 1.00 108.44 257 THR C N 1
ATOM 9472 C CA . THR C 1 221 ? 16.650 -10.705 -86.200 1.00 107.75 257 THR C CA 1
ATOM 9473 C C . THR C 1 221 ? 17.834 -11.627 -85.949 1.00 108.96 257 THR C C 1
ATOM 9474 O O . THR C 1 221 ? 18.166 -12.461 -86.791 1.00 112.60 257 THR C O 1
ATOM 9478 N N . ARG C 1 222 ? 18.474 -11.477 -84.795 1.00 102.17 258 ARG C N 1
ATOM 9479 C CA . ARG C 1 222 ? 19.639 -12.294 -84.477 1.00 103.50 258 ARG C CA 1
ATOM 9480 C C . ARG C 1 222 ? 19.301 -13.421 -83.508 1.00 104.93 258 ARG C C 1
ATOM 9481 O O . ARG C 1 222 ? 19.904 -14.493 -83.557 1.00 107.97 258 ARG C O 1
ATOM 9489 N N . TYR C 1 223 ? 18.334 -13.177 -82.632 1.00 99.87 259 TYR C N 1
ATOM 9490 C CA . TYR C 1 223 ? 17.913 -14.186 -81.669 1.00 100.86 259 TYR C CA 1
ATOM 9491 C C . TYR C 1 223 ? 16.433 -14.086 -81.327 1.00 100.04 259 TYR C C 1
ATOM 9492 O O . TYR C 1 223 ? 15.855 -12.999 -81.310 1.00 97.95 259 TYR C O 1
ATOM 9501 N N . THR C 1 224 ? 15.828 -15.237 -81.059 1.00 84.53 260 THR C N 1
ATOM 9502 C CA . THR C 1 224 ? 14.489 -15.292 -80.496 1.00 83.84 260 THR C CA 1
ATOM 9503 C C . THR C 1 224 ? 14.599 -15.891 -79.101 1.00 83.62 260 THR C C 1
ATOM 9504 O O . THR C 1 224 ? 15.457 -16.737 -78.849 1.00 85.34 260 THR C O 1
ATOM 9508 N N . ILE C 1 225 ? 13.736 -15.451 -78.192 1.00 77.37 261 ILE C N 1
ATOM 9509 C CA . ILE C 1 225 ? 13.834 -15.859 -76.795 1.00 77.30 261 ILE C CA 1
ATOM 9510 C C . ILE C 1 225 ? 12.569 -16.557 -76.300 1.00 78.81 261 ILE C C 1
ATOM 9511 O O . ILE C 1 225 ? 11.469 -16.012 -76.398 1.00 78.63 261 ILE C O 1
ATOM 9516 N N . GLN C 1 226 ? 12.733 -17.767 -75.771 1.00 104.68 262 GLN C N 1
ATOM 9517 C CA . GLN C 1 226 ? 11.599 -18.532 -75.262 1.00 106.37 262 GLN C CA 1
ATOM 9518 C C . GLN C 1 226 ? 11.863 -19.028 -73.845 1.00 106.26 262 GLN C C 1
ATOM 9519 O O . GLN C 1 226 ? 12.675 -19.928 -73.638 1.00 107.47 262 GLN C O 1
ATOM 9525 N N . ALA C 1 227 ? 11.172 -18.443 -72.872 1.00 120.50 263 ALA C N 1
ATOM 9526 C CA . ALA C 1 227 ? 11.384 -18.794 -71.471 1.00 120.45 263 ALA C CA 1
ATOM 9527 C C . ALA C 1 227 ? 10.075 -18.944 -70.702 1.00 121.14 263 ALA C C 1
ATOM 9528 O O . ALA C 1 227 ? 9.000 -18.632 -71.215 1.00 121.12 263 ALA C O 1
ATOM 9530 N N . THR C 1 228 ? 10.181 -19.424 -69.466 1.00 100.27 264 THR C N 1
ATOM 9531 C CA . THR C 1 228 ? 9.022 -19.568 -68.589 1.00 104.16 264 THR C CA 1
ATOM 9532 C C . THR C 1 228 ? 9.321 -19.050 -67.183 1.00 110.48 264 THR C C 1
ATOM 9533 O O . THR C 1 228 ? 10.485 -18.962 -66.777 1.00 110.52 264 THR C O 1
ATOM 9537 N N . LEU C 1 229 ? 8.262 -18.710 -66.452 1.00 103.51 265 LEU C N 1
ATOM 9538 C CA . LEU C 1 229 ? 8.384 -18.184 -65.094 1.00 99.24 265 LEU C CA 1
ATOM 9539 C C . LEU C 1 229 ? 8.280 -19.271 -64.031 1.00 107.61 265 LEU C C 1
ATOM 9540 O O . LEU C 1 229 ? 7.566 -20.260 -64.202 1.00 114.86 265 LEU C O 1
ATOM 9545 N N . HIS C 1 230 ? 8.995 -19.068 -62.930 1.00 105.16 266 HIS C N 1
ATOM 9546 C CA . HIS C 1 230 ? 8.826 -19.869 -61.724 1.00 123.53 266 HIS C CA 1
ATOM 9547 C C . HIS C 1 230 ? 9.396 -19.088 -60.546 1.00 117.83 266 HIS C C 1
ATOM 9548 O O . HIS C 1 230 ? 10.509 -19.348 -60.088 1.00 128.65 266 HIS C O 1
ATOM 9555 N N . GLY C 1 231 ? 8.617 -18.124 -60.067 1.00 93.57 267 GLY C N 1
ATOM 9556 C CA . GLY C 1 231 ? 9.080 -17.161 -59.086 1.00 84.57 267 GLY C CA 1
ATOM 9557 C C . GLY C 1 231 ? 9.053 -15.781 -59.715 1.00 82.87 267 GLY C C 1
ATOM 9558 O O . GLY C 1 231 ? 8.072 -15.412 -60.361 1.00 82.52 267 GLY C O 1
ATOM 9559 N N . ASN C 1 232 ? 10.125 -15.017 -59.535 1.00 86.68 268 ASN C N 1
ATOM 9560 C CA . ASN C 1 232 ? 10.268 -13.743 -60.231 1.00 84.26 268 ASN C CA 1
ATOM 9561 C C . ASN C 1 232 ? 11.388 -13.803 -61.259 1.00 93.50 268 ASN C C 1
ATOM 9562 O O . ASN C 1 232 ? 11.792 -12.785 -61.822 1.00 97.73 268 ASN C O 1
ATOM 9567 N N . ARG C 1 233 ? 11.886 -15.012 -61.490 1.00 104.02 269 ARG C N 1
ATOM 9568 C CA . ARG C 1 233 ? 12.946 -15.243 -62.458 1.00 103.03 269 ARG C CA 1
ATOM 9569 C C . ARG C 1 233 ? 12.397 -16.066 -63.615 1.00 103.09 269 ARG C C 1
ATOM 9570 O O . ARG C 1 233 ? 11.454 -16.839 -63.441 1.00 105.93 269 ARG C O 1
ATOM 9578 N N . PHE C 1 234 ? 12.980 -15.897 -64.796 1.00 87.56 270 PHE C N 1
ATOM 9579 C CA . PHE C 1 234 ? 12.586 -16.703 -65.946 1.00 88.34 270 PHE C CA 1
ATOM 9580 C C . PHE C 1 234 ? 13.737 -17.535 -66.496 1.00 89.01 270 PHE C C 1
ATOM 9581 O O . PHE C 1 234 ? 14.891 -17.105 -66.489 1.00 88.77 270 PHE C O 1
ATOM 9589 N N . LYS C 1 235 ? 13.408 -18.732 -66.973 1.00 100.47 271 LYS C N 1
ATOM 9590 C CA . LYS C 1 235 ? 14.424 -19.686 -67.400 1.00 102.37 271 LYS C CA 1
ATOM 9591 C C . LYS C 1 235 ? 14.034 -20.316 -68.731 1.00 102.76 271 LYS C C 1
ATOM 9592 O O . LYS C 1 235 ? 12.847 -20.490 -69.014 1.00 102.50 271 LYS C O 1
ATOM 9598 N N . GLY C 1 236 ? 15.023 -20.654 -69.553 1.00 158.56 272 GLY C N 1
ATOM 9599 C CA . GLY C 1 236 ? 14.730 -21.351 -70.791 1.00 160.40 272 GLY C CA 1
ATOM 9600 C C . GLY C 1 236 ? 15.754 -21.302 -71.910 1.00 160.13 272 GLY C C 1
ATOM 9601 O O . GLY C 1 236 ? 16.967 -21.384 -71.686 1.00 159.68 272 GLY C O 1
ATOM 9602 N N . LYS C 1 237 ? 15.237 -21.161 -73.129 1.00 102.27 273 LYS C N 1
ATOM 9603 C CA . LYS C 1 237 ? 16.009 -21.343 -74.351 1.00 103.67 273 LYS C CA 1
ATOM 9604 C C . LYS C 1 237 ? 16.124 -20.061 -75.176 1.00 101.48 273 LYS C C 1
ATOM 9605 O O . LYS C 1 237 ? 15.210 -19.228 -75.194 1.00 98.56 273 LYS C O 1
ATOM 9611 N N . ALA C 1 238 ? 17.253 -19.924 -75.865 1.00 98.06 274 ALA C N 1
ATOM 9612 C CA . ALA C 1 238 ? 17.477 -18.820 -76.791 1.00 96.16 274 ALA C CA 1
ATOM 9613 C C . ALA C 1 238 ? 17.811 -19.366 -78.178 1.00 99.21 274 ALA C C 1
ATOM 9614 O O . ALA C 1 238 ? 18.908 -19.876 -78.407 1.00 102.24 274 ALA C O 1
ATOM 9616 N N . LEU C 1 239 ? 16.857 -19.258 -79.097 1.00 86.82 275 LEU C N 1
ATOM 9617 C CA . LEU C 1 239 ? 17.013 -19.816 -80.436 1.00 90.30 275 LEU C CA 1
ATOM 9618 C C . LEU C 1 239 ? 17.714 -18.843 -81.379 1.00 89.30 275 LEU C C 1
ATOM 9619 O O . LEU C 1 239 ? 17.314 -17.685 -81.500 1.00 91.07 275 LEU C O 1
ATOM 9624 N N . ALA C 1 240 ? 18.759 -19.320 -82.047 1.00 113.85 276 ALA C N 1
ATOM 9625 C CA . ALA C 1 240 ? 19.486 -18.507 -83.016 1.00 113.50 276 ALA C CA 1
ATOM 9626 C C . ALA C 1 240 ? 18.758 -18.487 -84.355 1.00 115.83 276 ALA C C 1
ATOM 9627 O O . ALA C 1 240 ? 18.239 -19.509 -84.804 1.00 120.16 276 ALA C O 1
ATOM 9629 N N . ALA C 1 241 ? 18.723 -17.319 -84.988 1.00 105.51 277 ALA C N 1
ATOM 9630 C CA . ALA C 1 241 ? 18.020 -17.154 -86.255 1.00 107.66 277 ALA C CA 1
ATOM 9631 C C . ALA C 1 241 ? 18.697 -17.921 -87.388 1.00 112.44 277 ALA C C 1
ATOM 9632 O O . ALA C 1 241 ? 18.048 -18.681 -88.106 1.00 116.58 277 ALA C O 1
ATOM 9634 N N . ASP C 1 242 ? 20.001 -17.715 -87.546 1.00 221.54 278 ASP C N 1
ATOM 9635 C CA . ASP C 1 242 ? 20.762 -18.393 -88.592 1.00 226.73 278 ASP C CA 1
ATOM 9636 C C . ASP C 1 242 ? 21.466 -19.641 -88.070 1.00 229.22 278 ASP C C 1
ATOM 9637 O O . ASP C 1 242 ? 22.400 -19.552 -87.273 1.00 236.56 278 ASP C O 1
ATOM 9642 N N . LYS C 1 243 ? 21.012 -20.804 -88.527 1.00 206.73 279 LYS C N 1
ATOM 9643 C CA . LYS C 1 243 ? 21.627 -22.070 -88.146 1.00 210.59 279 LYS C CA 1
ATOM 9644 C C . LYS C 1 243 ? 22.204 -22.799 -89.354 1.00 216.48 279 LYS C C 1
ATOM 9645 O O . LYS C 1 243 ? 22.779 -23.880 -89.221 1.00 220.82 279 LYS C O 1
ATOM 9651 N N . GLY C 1 244 ? 22.047 -22.203 -90.531 1.00 168.52 280 GLY C N 1
ATOM 9652 C CA . GLY C 1 244 ? 22.565 -22.788 -91.754 1.00 178.51 280 GLY C CA 1
ATOM 9653 C C . GLY C 1 244 ? 23.758 -22.024 -92.291 1.00 185.44 280 GLY C C 1
ATOM 9654 O O . GLY C 1 244 ? 24.306 -22.365 -93.340 1.00 196.99 280 GLY C O 1
ATOM 9655 N N . ALA C 1 245 ? 24.163 -20.987 -91.566 1.00 133.24 281 ALA C N 1
ATOM 9656 C CA . ALA C 1 245 ? 25.270 -20.138 -91.992 1.00 133.12 281 ALA C CA 1
ATOM 9657 C C . ALA C 1 245 ? 26.626 -20.713 -91.594 1.00 137.47 281 ALA C C 1
ATOM 9658 O O . ALA C 1 245 ? 27.040 -20.613 -90.438 1.00 134.12 281 ALA C O 1
ATOM 9660 N N . THR C 1 246 ? 27.312 -21.316 -92.560 1.00 163.96 282 THR C N 1
ATOM 9661 C CA . THR C 1 246 ? 28.666 -21.810 -92.349 1.00 167.08 282 THR C CA 1
ATOM 9662 C C . THR C 1 246 ? 29.644 -20.797 -92.932 1.00 165.81 282 THR C C 1
ATOM 9663 O O . THR C 1 246 ? 30.861 -20.933 -92.801 1.00 166.89 282 THR C O 1
ATOM 9667 N N . ASN C 1 247 ? 29.087 -19.769 -93.567 1.00 178.34 283 ASN C N 1
ATOM 9668 C CA . ASN C 1 247 ? 29.869 -18.742 -94.249 1.00 176.73 283 ASN C CA 1
ATOM 9669 C C . ASN C 1 247 ? 30.800 -17.948 -93.333 1.00 170.68 283 ASN C C 1
ATOM 9670 O O . ASN C 1 247 ? 31.712 -17.268 -93.804 1.00 171.73 283 ASN C O 1
ATOM 9675 N N . GLY C 1 248 ? 30.562 -18.030 -92.028 1.00 138.36 284 GLY C N 1
ATOM 9676 C CA . GLY C 1 248 ? 31.414 -17.369 -91.057 1.00 135.09 284 GLY C CA 1
ATOM 9677 C C . GLY C 1 248 ? 31.276 -15.860 -91.073 1.00 129.84 284 GLY C C 1
ATOM 9678 O O . GLY C 1 248 ? 32.229 -15.137 -90.784 1.00 128.51 284 GLY C O 1
ATOM 9679 N N . SER C 1 249 ? 30.084 -15.383 -91.416 1.00 109.48 285 SER C N 1
ATOM 9680 C CA . SER C 1 249 ? 29.813 -13.953 -91.435 1.00 105.83 285 SER C CA 1
ATOM 9681 C C . SER C 1 249 ? 29.547 -13.443 -90.023 1.00 99.28 285 SER C C 1
ATOM 9682 O O . SER C 1 249 ? 29.773 -12.272 -89.722 1.00 96.53 285 SER C O 1
ATOM 9685 N N . HIS C 1 250 ? 29.070 -14.336 -89.162 1.00 158.80 286 HIS C N 1
ATOM 9686 C CA . HIS C 1 250 ? 28.752 -13.991 -87.780 1.00 154.70 286 HIS C CA 1
ATOM 9687 C C . HIS C 1 250 ? 28.771 -15.237 -86.893 1.00 156.97 286 HIS C C 1
ATOM 9688 O O . HIS C 1 250 ? 28.527 -16.344 -87.372 1.00 161.03 286 HIS C O 1
ATOM 9695 N N . PRO C 1 251 ? 29.069 -15.061 -85.594 1.00 129.39 287 PRO C N 1
ATOM 9696 C CA . PRO C 1 251 ? 29.187 -16.196 -84.671 1.00 131.54 287 PRO C CA 1
ATOM 9697 C C . PRO C 1 251 ? 27.855 -16.646 -84.075 1.00 128.98 287 PRO C C 1
ATOM 9698 O O . PRO C 1 251 ? 27.854 -17.415 -83.115 1.00 127.99 287 PRO C O 1
ATOM 9702 N N . PHE C 1 252 ? 26.742 -16.178 -84.632 1.00 91.52 288 PHE C N 1
ATOM 9703 C CA . PHE C 1 252 ? 25.427 -16.522 -84.101 1.00 89.45 288 PHE C CA 1
ATOM 9704 C C . PHE C 1 252 ? 24.892 -17.810 -84.722 1.00 92.39 288 PHE C C 1
ATOM 9705 O O . PHE C 1 252 ? 23.774 -17.845 -85.236 1.00 91.33 288 PHE C O 1
ATOM 9713 N N . ILE C 1 253 ? 25.695 -18.868 -84.663 1.00 152.46 289 ILE C N 1
ATOM 9714 C CA . ILE C 1 253 ? 25.333 -20.143 -85.272 1.00 157.26 289 ILE C CA 1
ATOM 9715 C C . ILE C 1 253 ? 24.454 -21.002 -84.366 1.00 157.17 289 ILE C C 1
ATOM 9716 O O . ILE C 1 253 ? 23.364 -21.417 -84.759 1.00 167.47 289 ILE C O 1
ATOM 9721 N N . SER C 1 254 ? 24.931 -21.263 -83.153 1.00 104.74 290 SER C N 1
ATOM 9722 C CA . SER C 1 254 ? 24.255 -22.190 -82.250 1.00 105.52 290 SER C CA 1
ATOM 9723 C C . SER C 1 254 ? 23.234 -21.510 -81.341 1.00 101.08 290 SER C C 1
ATOM 9724 O O . SER C 1 254 ? 23.318 -20.309 -81.079 1.00 96.78 290 SER C O 1
ATOM 9727 N N . ASP C 1 255 ? 22.272 -22.294 -80.863 1.00 108.05 291 ASP C N 1
ATOM 9728 C CA . ASP C 1 255 ? 21.257 -21.805 -79.936 1.00 104.69 291 ASP C CA 1
ATOM 9729 C C . ASP C 1 255 ? 21.812 -21.739 -78.518 1.00 103.64 291 ASP C C 1
ATOM 9730 O O . ASP C 1 255 ? 23.024 -21.813 -78.311 1.00 105.84 291 ASP C O 1
ATOM 9735 N N . SER C 1 256 ? 20.920 -21.605 -77.541 1.00 107.82 292 SER C N 1
ATOM 9736 C CA . SER C 1 256 ? 21.329 -21.528 -76.143 1.00 107.16 292 SER C CA 1
ATOM 9737 C C . SER C 1 256 ? 20.273 -22.105 -75.206 1.00 107.28 292 SER C C 1
ATOM 9738 O O . SER C 1 256 ? 19.161 -21.586 -75.114 1.00 104.76 292 SER C O 1
ATOM 9741 N N . ASP C 1 257 ? 20.631 -23.180 -74.511 1.00 95.52 293 ASP C N 1
ATOM 9742 C CA . ASP C 1 257 ? 19.741 -23.794 -73.532 1.00 95.89 293 ASP C CA 1
ATOM 9743 C C . ASP C 1 257 ? 20.043 -23.261 -72.138 1.00 93.84 293 ASP C C 1
ATOM 9744 O O . ASP C 1 257 ? 19.599 -23.822 -71.135 1.00 94.84 293 ASP C O 1
ATOM 9749 N N . SER C 1 258 ? 20.801 -22.172 -72.082 1.00 124.09 294 SER C N 1
ATOM 9750 C CA . SER C 1 258 ? 21.234 -21.601 -70.814 1.00 120.09 294 SER C CA 1
ATOM 9751 C C . SER C 1 258 ? 20.697 -20.188 -70.608 1.00 115.93 294 SER C C 1
ATOM 9752 O O . SER C 1 258 ? 21.405 -19.321 -70.094 1.00 115.27 294 SER C O 1
ATOM 9755 N N . LEU C 1 259 ? 19.449 -19.955 -71.003 1.00 92.03 295 LEU C N 1
ATOM 9756 C CA . LEU C 1 259 ? 18.852 -18.634 -70.834 1.00 89.26 295 LEU C CA 1
ATOM 9757 C C . LEU C 1 259 ? 18.324 -18.436 -69.417 1.00 88.84 295 LEU C C 1
ATOM 9758 O O . LEU C 1 259 ? 17.470 -19.192 -68.950 1.00 90.25 295 LEU C O 1
ATOM 9763 N N . GLU C 1 260 ? 18.836 -17.411 -68.741 1.00 102.77 296 GLU C N 1
ATOM 9764 C CA . GLU C 1 260 ? 18.440 -17.122 -67.367 1.00 108.73 296 GLU C CA 1
ATOM 9765 C C . GLU C 1 260 ? 18.270 -15.624 -67.135 1.00 107.09 296 GLU C C 1
ATOM 9766 O O . GLU C 1 260 ? 19.171 -14.838 -67.420 1.00 109.11 296 GLU C O 1
ATOM 9772 N N . GLY C 1 261 ? 17.112 -15.234 -66.611 1.00 116.99 297 GLY C N 1
ATOM 9773 C CA . GLY C 1 261 ? 16.843 -13.837 -66.329 1.00 109.68 297 GLY C CA 1
ATOM 9774 C C . GLY C 1 261 ? 15.913 -13.628 -65.149 1.00 96.82 297 GLY C C 1
ATOM 9775 O O . GLY C 1 261 ? 15.533 -14.579 -64.469 1.00 91.34 297 GLY C O 1
ATOM 9776 N N . GLY C 1 262 ? 15.548 -12.374 -64.907 1.00 76.13 298 GLY C N 1
ATOM 9777 C CA . GLY C 1 262 ? 14.673 -12.029 -63.804 1.00 91.32 298 GLY C CA 1
ATOM 9778 C C . GLY C 1 262 ? 14.098 -10.628 -63.906 1.00 85.85 298 GLY C C 1
ATOM 9779 O O . GLY C 1 262 ? 14.587 -9.789 -64.673 1.00 77.34 298 GLY C O 1
ATOM 9780 N N . PHE C 1 263 ? 13.051 -10.383 -63.124 1.00 91.76 299 PHE C N 1
ATOM 9781 C CA . PHE C 1 263 ? 12.399 -9.081 -63.074 1.00 87.85 299 PHE C CA 1
ATOM 9782 C C . PHE C 1 263 ? 12.926 -8.256 -61.907 1.00 91.00 299 PHE C C 1
ATOM 9783 O O . PHE C 1 263 ? 13.296 -8.799 -60.866 1.00 94.14 299 PHE C O 1
ATOM 9791 N N . TYR C 1 264 ? 12.952 -6.941 -62.088 1.00 89.38 300 TYR C N 1
ATOM 9792 C CA . TYR C 1 264 ? 13.393 -6.031 -61.040 1.00 83.52 300 TYR C CA 1
ATOM 9793 C C . TYR C 1 264 ? 12.472 -4.818 -60.948 1.00 85.41 300 TYR C C 1
ATOM 9794 O O . TYR C 1 264 ? 11.842 -4.420 -61.933 1.00 82.97 300 TYR C O 1
ATOM 9803 N N . GLY C 1 265 ? 12.407 -4.236 -59.756 1.00 109.40 301 GLY C N 1
ATOM 9804 C CA . GLY C 1 265 ? 11.442 -3.195 -59.459 1.00 109.89 301 GLY C CA 1
ATOM 9805 C C . GLY C 1 265 ? 10.331 -3.786 -58.614 1.00 114.59 301 GLY C C 1
ATOM 9806 O O . GLY C 1 265 ? 10.097 -4.993 -58.663 1.00 116.46 301 GLY C O 1
ATOM 9807 N N . PRO C 1 266 ? 9.642 -2.943 -57.831 1.00 123.38 302 PRO C N 1
ATOM 9808 C CA . PRO C 1 266 ? 8.578 -3.409 -56.934 1.00 125.91 302 PRO C CA 1
ATOM 9809 C C . PRO C 1 266 ? 7.424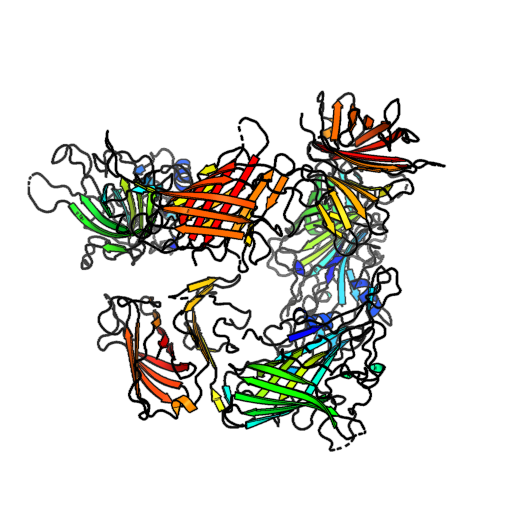 -4.086 -57.673 1.00 125.56 302 PRO C C 1
ATOM 9810 O O . PRO C 1 266 ? 6.970 -5.149 -57.250 1.00 131.95 302 PRO C O 1
ATOM 9814 N N . LYS C 1 267 ? 6.962 -3.479 -58.762 1.00 112.32 303 LYS C N 1
ATOM 9815 C CA . LYS C 1 267 ? 5.843 -4.023 -59.524 1.00 127.05 303 LYS C CA 1
ATOM 9816 C C . LYS C 1 267 ? 6.322 -4.832 -60.725 1.00 130.03 303 LYS C C 1
ATOM 9817 O O . LYS C 1 267 ? 5.517 -5.285 -61.539 1.00 114.28 303 LYS C O 1
ATOM 9823 N N . GLY C 1 268 ? 7.634 -5.015 -60.829 1.00 120.78 304 GLY C N 1
ATOM 9824 C CA . GLY C 1 268 ? 8.214 -5.687 -61.977 1.00 122.14 304 GLY C CA 1
ATOM 9825 C C . GLY C 1 268 ? 8.313 -4.736 -63.151 1.00 127.28 304 GLY C C 1
ATOM 9826 O O . GLY C 1 268 ? 8.032 -5.105 -64.292 1.00 119.72 304 GLY C O 1
ATOM 9827 N N . GLU C 1 269 ? 8.761 -3.534 -62.887 1.00 116.84 305 GLU C N 1
ATOM 9828 C CA . GLU C 1 269 ? 8.896 -2.538 -63.912 1.00 106.71 305 GLU C CA 1
ATOM 9829 C C . GLU C 1 269 ? 9.894 -2.952 -64.975 1.00 88.63 305 GLU C C 1
ATOM 9830 O O . GLU C 1 269 ? 9.727 -2.662 -66.141 1.00 85.39 305 GLU C O 1
ATOM 9836 N N . GLU C 1 270 ? 10.958 -3.604 -64.550 1.00 85.36 306 GLU C N 1
ATOM 9837 C CA . GLU C 1 270 ? 12.144 -3.810 -65.347 1.00 79.85 306 GLU C CA 1
ATOM 9838 C C . GLU C 1 270 ? 12.531 -5.264 -65.343 1.00 83.86 306 GLU C C 1
ATOM 9839 O O . GLU C 1 270 ? 12.195 -6.002 -64.434 1.00 90.80 306 GLU C O 1
ATOM 9845 N N . LEU C 1 271 ? 13.254 -5.678 -66.368 1.00 92.26 307 LEU C N 1
ATOM 9846 C CA . LEU C 1 271 ? 13.776 -7.041 -66.420 1.00 85.69 307 LEU C CA 1
ATOM 9847 C C . LEU C 1 271 ? 15.174 -7.077 -67.025 1.00 78.03 307 LEU C C 1
ATOM 9848 O O . LEU C 1 271 ? 15.543 -6.206 -67.818 1.00 77.53 307 LEU C O 1
ATOM 9853 N N . ALA C 1 272 ? 15.943 -8.096 -66.658 1.00 77.78 308 ALA C N 1
ATOM 9854 C CA . ALA C 1 272 ? 17.286 -8.268 -67.199 1.00 78.04 308 ALA C CA 1
ATOM 9855 C C . ALA C 1 272 ? 17.660 -9.743 -67.226 1.00 80.03 308 ALA C C 1
ATOM 9856 O O . ALA C 1 272 ? 17.089 -10.541 -66.491 1.00 79.66 308 ALA C O 1
ATOM 9858 N N . GLY C 1 273 ? 18.617 -10.109 -68.073 1.00 101.91 309 GLY C N 1
ATOM 9859 C CA . GLY C 1 273 ? 19.006 -11.503 -68.187 1.00 101.32 309 GLY C CA 1
ATOM 9860 C C . GLY C 1 273 ? 20.256 -11.766 -69.002 1.00 108.21 309 GLY C C 1
ATOM 9861 O O . GLY C 1 273 ? 20.952 -10.839 -69.422 1.00 101.08 309 GLY C O 1
ATOM 9862 N N . LYS C 1 274 ? 20.531 -13.047 -69.230 1.00 88.59 310 LYS C N 1
ATOM 9863 C CA . LYS C 1 274 ? 21.732 -13.475 -69.931 1.00 83.41 310 LYS C CA 1
ATOM 9864 C C . LYS C 1 274 ? 21.552 -14.864 -70.534 1.00 87.06 310 LYS C C 1
ATOM 9865 O O . LYS C 1 274 ? 20.635 -15.603 -70.162 1.00 94.24 310 LYS C O 1
ATOM 9871 N N . PHE C 1 275 ? 22.438 -15.211 -71.463 1.00 93.90 311 PHE C N 1
ATOM 9872 C CA . PHE C 1 275 ? 22.518 -16.570 -71.992 1.00 96.88 311 PHE C CA 1
ATOM 9873 C C . PHE C 1 275 ? 23.873 -16.829 -72.646 1.00 93.82 311 PHE C C 1
ATOM 9874 O O . PHE C 1 275 ? 24.560 -15.897 -73.069 1.00 92.94 311 PHE C O 1
ATOM 9882 N N . LEU C 1 276 ? 24.251 -18.101 -72.720 1.00 93.97 312 LEU C N 1
ATOM 9883 C CA . LEU C 1 276 ? 25.493 -18.503 -73.368 1.00 95.68 312 LEU C CA 1
ATOM 9884 C C . LEU C 1 276 ? 25.214 -19.548 -74.441 1.00 97.67 312 LEU C C 1
ATOM 9885 O O . LEU C 1 276 ? 24.480 -20.509 -74.206 1.00 99.22 312 LEU C O 1
ATOM 9890 N N . SER C 1 277 ? 25.799 -19.354 -75.619 1.00 88.35 313 SER C N 1
ATOM 9891 C CA . SER C 1 277 ? 25.592 -20.263 -76.742 1.00 90.50 313 SER C CA 1
ATOM 9892 C C . SER C 1 277 ? 26.098 -21.670 -76.429 1.00 93.80 313 SER C C 1
ATOM 9893 O O . SER C 1 277 ? 27.032 -21.841 -75.646 1.00 94.70 313 SER C O 1
ATOM 9896 N N . ASN C 1 278 ? 25.471 -22.671 -77.040 1.00 176.02 314 ASN C N 1
ATOM 9897 C CA . ASN C 1 278 ? 25.831 -24.067 -76.803 1.00 179.59 314 ASN C CA 1
ATOM 9898 C C . ASN C 1 278 ? 27.249 -24.413 -77.245 1.00 181.74 314 ASN C C 1
ATOM 9899 O O . ASN C 1 278 ? 27.896 -25.279 -76.655 1.00 184.38 314 ASN C O 1
ATOM 9904 N N . ASP C 1 279 ? 27.729 -23.737 -78.283 1.00 137.96 315 ASP C N 1
ATOM 9905 C CA . ASP C 1 279 ? 29.091 -23.944 -78.758 1.00 140.15 315 ASP C CA 1
ATOM 9906 C C . ASP C 1 279 ? 30.077 -23.092 -77.966 1.00 138.63 315 ASP C C 1
ATOM 9907 O O . ASP C 1 279 ? 31.272 -23.069 -78.267 1.00 140.44 315 ASP C O 1
ATOM 9912 N N . ASN C 1 280 ? 29.558 -22.395 -76.958 1.00 94.65 316 ASN C N 1
ATOM 9913 C CA . ASN C 1 280 ? 30.346 -21.481 -76.135 1.00 95.25 316 ASN C CA 1
ATOM 9914 C C . ASN C 1 280 ? 31.037 -20.406 -76.965 1.00 96.53 316 ASN C C 1
ATOM 9915 O O . ASN C 1 280 ? 32.116 -19.929 -76.613 1.00 99.24 316 ASN C O 1
ATOM 9920 N N . LYS C 1 281 ? 30.403 -20.030 -78.070 1.00 103.26 317 LYS C N 1
ATOM 9921 C CA . LYS C 1 281 ? 30.953 -19.021 -78.964 1.00 102.43 317 LYS C CA 1
ATOM 9922 C C . LYS C 1 281 ? 30.476 -17.622 -78.601 1.00 99.16 317 LYS C C 1
ATOM 9923 O O . LYS C 1 281 ? 31.248 -16.673 -78.653 1.00 98.60 317 LYS C O 1
ATOM 9929 N N . VAL C 1 282 ? 29.205 -17.496 -78.235 1.00 105.33 318 VAL C N 1
ATOM 9930 C CA . VAL C 1 282 ? 28.637 -16.185 -77.937 1.00 102.42 318 VAL C CA 1
ATOM 9931 C C . VAL C 1 282 ? 27.958 -16.117 -76.571 1.00 101.05 318 VAL C C 1
ATOM 9932 O O . VAL C 1 282 ? 27.024 -16.869 -76.290 1.00 101.36 318 VAL C O 1
ATOM 9936 N N . ALA C 1 283 ? 28.440 -15.210 -75.728 1.00 79.66 319 ALA C N 1
ATOM 9937 C CA . ALA C 1 283 ? 27.779 -14.898 -74.468 1.00 76.33 319 ALA C CA 1
ATOM 9938 C C . ALA C 1 283 ? 27.036 -13.579 -74.635 1.00 73.96 319 ALA C C 1
ATOM 9939 O O . ALA C 1 283 ? 27.535 -12.663 -75.286 1.00 73.54 319 ALA C O 1
ATOM 9941 N N . ALA C 1 284 ? 25.844 -13.479 -74.058 1.00 97.98 320 ALA C N 1
ATOM 9942 C CA . ALA C 1 284 ? 25.034 -12.279 -74.241 1.00 92.95 320 ALA C CA 1
ATOM 9943 C C . ALA C 1 284 ? 24.235 -11.894 -73.002 1.00 90.40 320 ALA C C 1
ATOM 9944 O O . ALA C 1 284 ? 23.758 -12.754 -72.264 1.00 90.28 320 ALA C O 1
ATOM 9946 N N . VAL C 1 285 ? 24.099 -10.589 -72.786 1.00 99.52 321 VAL C N 1
ATOM 9947 C CA . VAL C 1 285 ? 23.266 -10.058 -71.715 1.00 98.06 321 VAL C CA 1
ATOM 9948 C C . VAL C 1 285 ? 22.222 -9.119 -72.309 1.00 96.62 321 VAL C C 1
ATOM 9949 O O . VAL C 1 285 ? 22.394 -8.613 -73.420 1.00 96.42 321 VAL C O 1
ATOM 9953 N N . PHE C 1 286 ? 21.212 -8.759 -71.521 1.00 115.14 322 PHE C N 1
ATOM 9954 C CA . PHE C 1 286 ? 20.216 -7.779 -71.953 1.00 117.11 322 PHE C CA 1
ATOM 9955 C C . PHE C 1 286 ? 19.343 -7.279 -70.818 1.00 121.47 322 PHE C C 1
ATOM 9956 O O . PHE C 1 286 ? 19.008 -8.033 -69.928 1.00 118.80 322 PHE C O 1
ATOM 9964 N N . GLY C 1 287 ? 18.968 -6.009 -70.864 1.00 82.57 323 GLY C N 1
ATOM 9965 C CA . GLY C 1 287 ? 18.032 -5.430 -69.913 1.00 68.01 323 GLY C CA 1
ATOM 9966 C C . GLY C 1 287 ? 16.903 -4.839 -70.726 1.00 75.36 323 GLY C C 1
ATOM 9967 O O . GLY C 1 287 ? 17.200 -4.123 -71.640 1.00 72.16 323 GLY C O 1
ATOM 9968 N N . ALA C 1 288 ? 15.645 -5.124 -70.382 1.00 95.06 324 ALA C N 1
ATOM 9969 C CA . ALA C 1 288 ? 14.453 -4.606 -71.073 1.00 100.00 324 ALA C CA 1
ATOM 9970 C C . ALA C 1 288 ? 13.791 -3.583 -70.123 1.00 103.66 324 ALA C C 1
ATOM 9971 O O . ALA C 1 288 ? 13.546 -3.871 -68.959 1.00 108.30 324 ALA C O 1
ATOM 9973 N N . LYS C 1 289 ? 13.513 -2.379 -70.599 1.00 160.22 325 LYS C N 1
ATOM 9974 C CA . LYS C 1 289 ? 12.667 -1.471 -69.841 1.00 154.04 325 LYS C CA 1
ATOM 9975 C C . LYS C 1 289 ? 11.260 -1.513 -70.483 1.00 162.95 325 LYS C C 1
ATOM 9976 O O . LYS C 1 289 ? 11.051 -1.734 -71.721 1.00 165.30 325 LYS C O 1
ATOM 9982 N N . GLN C 1 290 ? 10.271 -1.404 -69.617 1.00 136.92 326 GLN C N 1
ATOM 9983 C CA . GLN C 1 290 ? 8.922 -1.475 -70.112 1.00 139.55 326 GLN C CA 1
ATOM 9984 C C . GLN C 1 290 ? 8.741 -0.051 -70.588 1.00 149.71 326 GLN C C 1
ATOM 9985 O O . GLN C 1 290 ? 9.726 0.568 -70.967 1.00 164.34 326 GLN C O 1
ATOM 9991 N N . LYS C 1 291 ? 7.535 0.477 -70.586 1.00 100.31 327 LYS C N 1
ATOM 9992 C CA . LYS C 1 291 ? 7.348 1.843 -71.017 1.00 99.17 327 LYS C CA 1
ATOM 9993 C C . LYS C 1 291 ? 7.332 2.850 -69.901 1.00 106.95 327 LYS C C 1
ATOM 9994 O O . LYS C 1 291 ? 6.706 2.605 -68.880 1.00 119.85 327 LYS C O 1
ATOM 10000 N N . ASP C 1 292 ? 8.048 3.957 -70.045 1.00 103.27 328 ASP C N 1
ATOM 10001 C CA . ASP C 1 292 ? 8.089 4.925 -68.954 1.00 127.54 328 ASP C CA 1
ATOM 10002 C C . ASP C 1 292 ? 7.465 6.232 -69.380 1.00 128.65 328 ASP C C 1
ATOM 10003 O O . ASP C 1 292 ? 7.857 6.810 -70.379 1.00 120.38 328 ASP C O 1
ATOM 10008 N N . LYS C 1 293 ? 6.501 6.683 -68.591 1.00 135.22 329 LYS C N 1
ATOM 10009 C CA . LYS C 1 293 ? 5.767 7.917 -68.826 1.00 136.21 329 LYS C CA 1
ATOM 10010 C C . LYS C 1 293 ? 4.717 7.820 -69.914 1.00 127.94 329 LYS C C 1
ATOM 10011 O O . LYS C 1 293 ? 3.864 8.707 -70.035 1.00 123.21 329 LYS C O 1
ATOM 10017 N N . ALA C 1 299 ? 0.446 8.190 -65.575 1.00 104.46 335 ALA C N 1
ATOM 10018 C CA . ALA C 1 299 ? -0.927 8.682 -65.597 1.00 121.73 335 ALA C CA 1
ATOM 10019 C C . ALA C 1 299 ? -1.917 7.551 -65.857 1.00 147.37 335 ALA C C 1
ATOM 10020 O O . ALA C 1 299 ? -3.069 7.791 -66.218 1.00 150.22 335 ALA C O 1
ATOM 10022 N N . ALA C 1 300 ? -1.458 6.317 -65.672 1.00 193.34 336 ALA C N 1
ATOM 10023 C CA . ALA C 1 300 ? -2.302 5.142 -65.851 1.00 188.55 336 ALA C CA 1
ATOM 10024 C C . ALA C 1 300 ? -1.933 4.066 -64.835 1.00 177.03 336 ALA C C 1
ATOM 10025 O O . ALA C 1 300 ? -1.935 4.316 -63.629 1.00 167.70 336 ALA C O 1
ATOM 10027 N N . GLY C 1 301 ? -1.615 2.871 -65.322 1.00 138.87 337 GLY C N 1
ATOM 10028 C CA . GLY C 1 301 ? -1.184 1.794 -64.449 1.00 130.05 337 GLY C CA 1
ATOM 10029 C C . GLY C 1 301 ? -1.661 0.416 -64.866 1.00 125.18 337 GLY C C 1
ATOM 10030 O O . GLY C 1 301 ? -2.832 0.233 -65.196 1.00 130.16 337 GLY C O 1
ATOM 10031 N N . PRO C 1 302 ? -0.745 -0.564 -64.857 1.00 111.70 338 PRO C N 1
ATOM 10032 C CA . PRO C 1 302 ? -1.061 -1.964 -65.153 1.00 101.56 338 PRO C CA 1
ATOM 10033 C C . PRO C 1 302 ? -1.524 -2.717 -63.906 1.00 100.41 338 PRO C C 1
ATOM 10034 O O . PRO C 1 302 ? -1.055 -2.435 -62.803 1.00 97.65 338 PRO C O 1
ATOM 10038 N N . ALA C 1 303 ? -2.441 -3.662 -64.087 1.00 83.90 339 ALA C N 1
ATOM 10039 C CA . ALA C 1 303 ? -2.924 -4.485 -62.984 1.00 82.76 339 ALA C CA 1
ATOM 10040 C C . ALA C 1 303 ? -1.851 -5.483 -62.569 1.00 88.06 339 ALA C C 1
ATOM 10041 O O . ALA C 1 303 ? -1.128 -6.008 -63.414 1.00 93.78 339 ALA C O 1
ATOM 10043 N N . THR C 1 304 ? -1.753 -5.751 -61.270 1.00 92.84 340 THR C N 1
ATOM 10044 C CA . THR C 1 304 ? -0.692 -6.612 -60.759 1.00 94.71 340 THR C CA 1
ATOM 10045 C C . THR C 1 304 ? -1.156 -7.574 -59.666 1.00 102.00 340 THR C C 1
ATOM 10046 O O . THR C 1 304 ? -2.316 -7.560 -59.258 1.00 117.85 340 THR C O 1
ATOM 10050 N N . GLU C 1 305 ? -0.231 -8.411 -59.206 1.00 63.71 341 GLU C N 1
ATOM 10051 C CA . GLU C 1 305 ? -0.497 -9.364 -58.135 1.00 84.60 341 GLU C CA 1
ATOM 10052 C C . GLU C 1 305 ? 0.813 -9.778 -57.469 1.00 82.71 341 GLU C C 1
ATOM 10053 O O . GLU C 1 305 ? 1.869 -9.761 -58.100 1.00 80.75 341 GLU C O 1
ATOM 10059 N N . THR C 1 306 ? 0.743 -10.149 -56.195 1.00 99.49 342 THR C N 1
ATOM 10060 C CA . THR C 1 306 ? 1.933 -10.576 -55.466 1.00 97.25 342 THR C CA 1
ATOM 10061 C C . THR C 1 306 ? 2.243 -12.046 -55.735 1.00 81.09 342 THR C C 1
ATOM 10062 O O . THR C 1 306 ? 1.361 -12.901 -55.650 1.00 83.22 342 THR C O 1
ATOM 10066 N N . VAL C 1 307 ? 3.499 -12.333 -56.059 1.00 93.93 343 VAL C N 1
ATOM 10067 C CA . VAL C 1 307 ? 3.913 -13.695 -56.381 1.00 112.26 343 VAL C CA 1
ATOM 10068 C C . VAL C 1 307 ? 4.925 -14.240 -55.377 1.00 104.44 343 VAL C C 1
ATOM 10069 O O . VAL C 1 307 ? 5.138 -15.450 -55.294 1.00 98.24 343 VAL C O 1
ATOM 10073 N N . ILE C 1 308 ? 5.549 -13.344 -54.619 1.00 120.27 344 ILE C N 1
ATOM 10074 C CA . ILE C 1 308 ? 6.563 -13.740 -53.647 1.00 116.07 344 ILE C CA 1
ATOM 10075 C C . ILE C 1 308 ? 6.390 -13.021 -52.313 1.00 128.75 344 ILE C C 1
ATOM 10076 O O . ILE C 1 308 ? 6.332 -11.792 -52.261 1.00 1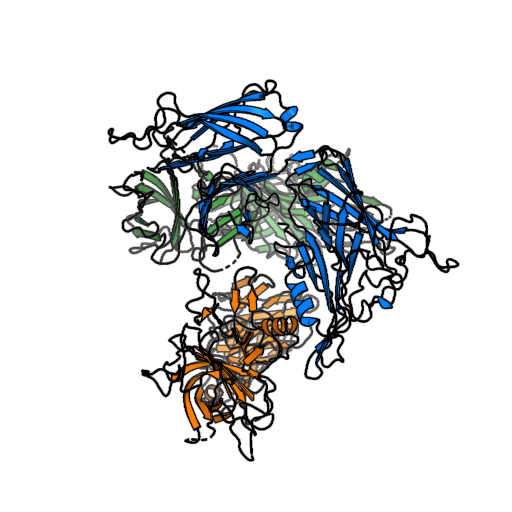27.64 344 ILE C O 1
ATOM 10081 N N . ASP C 1 309 ? 6.301 -13.794 -51.236 1.00 113.61 345 ASP C N 1
ATOM 10082 C CA . ASP C 1 309 ? 6.298 -13.228 -49.893 1.00 104.63 345 ASP C CA 1
ATOM 10083 C C . ASP C 1 309 ? 7.627 -13.532 -49.215 1.00 106.93 345 ASP C C 1
ATOM 10084 O O . ASP C 1 309 ? 8.137 -14.643 -49.317 1.00 102.60 345 ASP C O 1
ATOM 10089 N N . ALA C 1 310 ? 8.188 -12.539 -48.535 1.00 94.84 346 ALA C N 1
ATOM 10090 C CA . ALA C 1 310 ? 9.463 -12.709 -47.848 1.00 90.95 346 ALA C CA 1
ATOM 10091 C C . ALA C 1 310 ? 9.681 -11.588 -46.843 1.00 92.34 346 ALA C C 1
ATOM 10092 O O . ALA C 1 310 ? 9.982 -10.456 -47.223 1.00 91.17 346 ALA C O 1
ATOM 10094 N N . TYR C 1 311 ? 9.529 -11.901 -45.561 1.00 91.41 347 TYR C N 1
ATOM 10095 C CA . TYR C 1 311 ? 9.719 -10.890 -44.526 1.00 92.77 347 TYR C CA 1
ATOM 10096 C C . TYR C 1 311 ? 10.333 -11.430 -43.240 1.00 97.45 347 TYR C C 1
ATOM 10097 O O . TYR C 1 311 ? 10.339 -12.635 -42.991 1.00 98.71 347 TYR C O 1
ATOM 10106 N N . ARG C 1 312 ? 10.852 -10.514 -42.432 1.00 94.60 348 ARG C N 1
ATOM 10107 C CA . ARG C 1 312 ? 11.361 -10.837 -41.110 1.00 101.39 348 ARG C CA 1
ATOM 10108 C C . ARG C 1 312 ? 10.559 -10.043 -40.091 1.00 104.74 348 ARG C C 1
ATOM 10109 O O . ARG C 1 312 ? 9.850 -9.107 -40.450 1.00 101.74 348 ARG C O 1
ATOM 10117 N N . ILE C 1 313 ? 10.484 -10.430 -38.848 1.00 111.42 349 ILE C N 1
ATOM 10118 C CA . ILE C 1 313 ? 9.775 -9.508 -38.005 1.00 115.50 349 ILE C CA 1
ATOM 10119 C C . ILE C 1 313 ? 10.764 -9.307 -36.947 1.00 121.66 349 ILE C C 1
ATOM 10120 O O . ILE C 1 313 ? 11.486 -10.237 -36.605 1.00 125.25 349 ILE C O 1
ATOM 10125 N N . THR C 1 314 ? 10.842 -8.086 -36.468 1.00 137.91 350 THR C N 1
ATOM 10126 C CA . THR C 1 314 ? 11.998 -7.706 -35.730 1.00 150.77 350 THR C CA 1
ATOM 10127 C C . THR C 1 314 ? 11.835 -7.821 -34.251 1.00 160.21 350 THR C C 1
ATOM 10128 O O . THR C 1 314 ? 11.020 -7.113 -33.628 1.00 171.64 350 THR C O 1
ATOM 10132 N N . GLY C 1 315 ? 12.709 -8.659 -33.705 1.00 186.86 351 GLY C N 1
ATOM 10133 C CA . GLY C 1 315 ? 12.644 -9.097 -32.339 1.00 180.06 351 GLY C CA 1
ATOM 10134 C C . GLY C 1 315 ? 13.286 -8.034 -31.530 1.00 180.51 351 GLY C C 1
ATOM 10135 O O . GLY C 1 315 ? 14.489 -8.056 -31.228 1.00 176.62 351 GLY C O 1
ATOM 10136 N N . GLU C 1 316 ? 12.474 -7.049 -31.200 1.00 247.37 352 GLU C N 1
ATOM 10137 C CA . GLU C 1 316 ? 11.021 -7.001 -31.304 1.00 255.27 352 GLU C CA 1
ATOM 10138 C C . GLU C 1 316 ? 11.042 -5.488 -31.135 1.00 255.63 352 GLU C C 1
ATOM 10139 O O . GLU C 1 316 ? 11.605 -4.976 -30.166 1.00 241.75 352 GLU C O 1
ATOM 10145 N N . GLU C 1 317 ? 10.411 -4.787 -32.077 1.00 229.96 353 GLU C N 1
ATOM 10146 C CA . GLU C 1 317 ? 10.443 -3.327 -32.126 1.00 226.55 353 GLU C CA 1
ATOM 10147 C C . GLU C 1 317 ? 8.922 -3.370 -32.259 1.00 224.82 353 GLU C C 1
ATOM 10148 O O . GLU C 1 317 ? 8.209 -3.354 -31.256 1.00 223.44 353 GLU C O 1
ATOM 10154 N N . PHE C 1 318 ? 8.428 -3.435 -33.492 1.00 224.05 354 PHE C N 1
ATOM 10155 C CA . PHE C 1 318 ? 7.003 -3.652 -33.730 1.00 221.46 354 PHE C CA 1
ATOM 10156 C C . PHE C 1 318 ? 6.736 -4.409 -35.029 1.00 203.41 354 PHE C C 1
ATOM 10157 O O . PHE C 1 318 ? 6.351 -5.578 -35.013 1.00 187.30 354 PHE C O 1
ATOM 10165 N N . LYS C 1 319 ? 6.949 -3.730 -36.152 1.00 182.00 355 LYS C N 1
ATOM 10166 C CA . LYS C 1 319 ? 6.529 -4.236 -37.455 1.00 175.27 355 LYS C CA 1
ATOM 10167 C C . LYS C 1 319 ? 7.478 -5.247 -38.091 1.00 157.09 355 LYS C C 1
ATOM 10168 O O . LYS C 1 319 ? 8.468 -5.666 -37.490 1.00 158.11 355 LYS C O 1
ATOM 10174 N N . LYS C 1 320 ? 7.150 -5.629 -39.322 1.00 134.96 356 LYS C N 1
ATOM 10175 C CA . LYS C 1 320 ? 7.955 -6.561 -40.096 1.00 131.57 356 LYS C CA 1
ATOM 10176 C C . LYS C 1 320 ? 8.821 -5.799 -41.091 1.00 130.09 356 LYS C C 1
ATOM 10177 O O . LYS C 1 320 ? 8.508 -4.666 -41.459 1.00 128.51 356 LYS C O 1
ATOM 10183 N N . GLU C 1 321 ? 9.912 -6.421 -41.525 1.00 105.66 357 GLU C N 1
ATOM 10184 C CA . GLU C 1 321 ? 10.769 -5.830 -42.545 1.00 104.35 357 GLU C CA 1
ATOM 10185 C C . GLU C 1 321 ? 10.798 -6.691 -43.802 1.00 109.85 357 GLU C C 1
ATOM 10186 O O . GLU C 1 321 ? 10.926 -7.914 -43.729 1.00 113.44 357 GLU C O 1
ATOM 10192 N N . GLN C 1 322 ? 10.677 -6.040 -44.954 1.00 122.47 358 GLN C N 1
ATOM 10193 C CA . GLN C 1 322 ? 10.702 -6.729 -46.237 1.00 115.73 358 GLN C CA 1
ATOM 10194 C C . GLN C 1 322 ? 12.134 -7.103 -46.599 1.00 108.14 358 GLN C C 1
ATOM 10195 O O . GLN C 1 322 ? 13.052 -6.300 -46.435 1.00 114.29 358 GLN C O 1
ATOM 10201 N N . ILE C 1 323 ? 12.323 -8.323 -47.090 1.00 133.28 359 ILE C N 1
ATOM 10202 C CA . ILE C 1 323 ? 13.648 -8.787 -47.488 1.00 133.90 359 ILE C CA 1
ATOM 10203 C C . ILE C 1 323 ? 13.655 -9.289 -48.928 1.00 134.39 359 ILE C C 1
ATOM 10204 O O . ILE C 1 323 ? 12.650 -9.799 -49.422 1.00 130.77 359 ILE C O 1
ATOM 10209 N N . ASP C 1 324 ? 14.794 -9.141 -49.597 1.00 124.93 360 ASP C N 1
ATOM 10210 C CA . ASP C 1 324 ? 14.923 -9.549 -50.992 1.00 121.34 360 ASP C CA 1
ATOM 10211 C C . ASP C 1 324 ? 14.829 -11.064 -51.153 1.00 118.97 360 ASP C C 1
ATOM 10212 O O . ASP C 1 324 ? 15.268 -11.820 -50.285 1.00 119.65 360 ASP C O 1
ATOM 10217 N N . SER C 1 325 ? 14.252 -11.497 -52.269 1.00 83.67 361 SER C N 1
ATOM 10218 C CA . SER C 1 325 ? 14.099 -12.917 -52.556 1.00 84.95 361 SER C CA 1
ATOM 10219 C C . SER C 1 325 ? 14.110 -13.181 -54.057 1.00 88.00 361 SER C C 1
ATOM 10220 O O . SER C 1 325 ? 13.783 -12.302 -54.855 1.00 87.60 361 SER C O 1
ATOM 10223 N N . PHE C 1 326 ? 14.487 -14.398 -54.433 1.00 103.58 362 PHE C N 1
ATOM 10224 C CA . PHE C 1 326 ? 14.530 -14.791 -55.835 1.00 105.36 362 PHE C CA 1
ATOM 10225 C C . PHE C 1 326 ? 13.555 -15.929 -56.105 1.00 103.28 362 PHE C C 1
ATOM 10226 O O . PHE C 1 326 ? 13.503 -16.467 -57.211 1.00 105.07 362 PHE C O 1
ATOM 10234 N N . GLY C 1 327 ? 12.784 -16.292 -55.086 1.00 98.91 363 GLY C N 1
ATOM 10235 C CA . GLY C 1 327 ? 11.838 -17.385 -55.199 1.00 97.56 363 GLY C CA 1
ATOM 10236 C C . GLY C 1 327 ? 12.412 -18.684 -54.669 1.00 99.83 363 GLY C C 1
ATOM 10237 O O . GLY C 1 327 ? 11.683 -19.650 -54.445 1.00 99.57 363 GLY C O 1
ATOM 10238 N N . ASP C 1 328 ? 13.726 -18.706 -54.468 1.00 103.24 364 ASP C N 1
ATOM 10239 C CA . ASP C 1 328 ? 14.394 -19.889 -53.940 1.00 105.70 364 ASP C CA 1
ATOM 10240 C C . ASP C 1 328 ? 14.166 -20.005 -52.436 1.00 103.95 364 ASP C C 1
ATOM 10241 O O . ASP C 1 328 ? 14.811 -19.321 -51.642 1.00 103.95 364 ASP C O 1
ATOM 10246 N N . VAL C 1 329 ? 13.236 -20.875 -52.060 1.00 105.62 365 VAL C N 1
ATOM 10247 C CA . VAL C 1 329 ? 12.873 -21.085 -50.663 1.00 103.85 365 VAL C CA 1
ATOM 10248 C C . VAL C 1 329 ? 14.026 -21.688 -49.861 1.00 107.30 365 VAL C C 1
ATOM 10249 O O . VAL C 1 329 ? 14.229 -21.353 -48.692 1.00 113.20 365 VAL C O 1
ATOM 10253 N N . LYS C 1 330 ? 14.801 -22.551 -50.512 1.00 104.26 366 LYS C N 1
ATOM 10254 C CA . LYS C 1 330 ? 15.875 -23.289 -49.851 1.00 107.52 366 LYS C CA 1
ATOM 10255 C C . LYS C 1 330 ? 16.999 -22.405 -49.301 1.00 109.33 366 LYS C C 1
ATOM 10256 O O . LYS C 1 330 ? 17.900 -22.894 -48.619 1.00 112.38 366 LYS C O 1
ATOM 10262 N N . LYS C 1 331 ? 16.946 -21.110 -49.598 1.00 107.46 367 LYS C N 1
ATOM 10263 C CA . LYS C 1 331 ? 17.924 -20.165 -49.069 1.00 108.80 367 LYS C CA 1
ATOM 10264 C C . LYS C 1 331 ? 17.285 -18.803 -48.817 1.00 105.41 367 LYS C C 1
ATOM 10265 O O . LYS C 1 331 ? 16.228 -18.495 -49.368 1.00 102.41 367 LYS C O 1
ATOM 10271 N N . LEU C 1 332 ? 17.923 -17.989 -47.982 1.00 91.06 368 LEU C N 1
ATOM 10272 C CA . LEU C 1 332 ? 17.398 -16.658 -47.685 1.00 87.80 368 LEU C CA 1
ATOM 10273 C C . LEU C 1 332 ? 18.478 -15.582 -47.733 1.00 88.91 368 LEU C C 1
ATOM 10274 O O . LEU C 1 332 ? 19.671 -15.884 -47.744 1.00 91.90 368 LEU C O 1
ATOM 10279 N N . LEU C 1 333 ? 18.048 -14.324 -47.759 1.00 96.42 369 LEU C N 1
ATOM 10280 C CA . LEU C 1 333 ? 18.970 -13.199 -47.841 1.00 102.89 369 LEU C CA 1
ATOM 10281 C C . LEU C 1 333 ? 18.766 -12.235 -46.678 1.00 113.01 369 LEU C C 1
ATOM 10282 O O . LEU C 1 333 ? 17.635 -11.877 -46.349 1.00 110.85 369 LEU C O 1
ATOM 10287 N N . VAL C 1 334 ? 19.865 -11.817 -46.059 1.00 149.89 370 VAL C N 1
ATOM 10288 C CA . VAL C 1 334 ? 19.807 -10.860 -44.961 1.00 158.13 370 VAL C CA 1
ATOM 10289 C C . VAL C 1 334 ? 20.165 -9.472 -45.473 1.00 165.74 370 VAL C C 1
ATOM 10290 O O . VAL C 1 334 ? 20.852 -8.709 -44.792 1.00 163.96 370 VAL C O 1
ATOM 10294 N N . ASP C 1 335 ? 19.833 -9.222 -46.734 1.00 380.84 371 ASP C N 1
ATOM 10295 C CA . ASP C 1 335 ? 20.104 -7.940 -47.371 1.00 377.77 371 ASP C CA 1
ATOM 10296 C C . ASP C 1 335 ? 21.560 -7.804 -47.825 1.00 374.81 371 ASP C C 1
ATOM 10297 O O . ASP C 1 335 ? 21.917 -6.817 -48.468 1.00 375.64 371 ASP C O 1
ATOM 10302 N N . GLY C 1 336 ? 22.395 -8.782 -47.475 1.00 219.17 372 GLY C N 1
ATOM 10303 C CA . GLY C 1 336 ? 23.807 -8.760 -47.830 1.00 220.49 372 GLY C CA 1
ATOM 10304 C C . GLY C 1 336 ? 24.367 -9.957 -48.587 1.00 222.62 372 GLY C C 1
ATOM 10305 O O . GLY C 1 336 ? 24.848 -9.837 -49.717 1.00 222.26 372 GLY C O 1
ATOM 10306 N N . VAL C 1 337 ? 24.322 -11.119 -47.941 1.00 215.01 373 VAL C N 1
ATOM 10307 C CA . VAL C 1 337 ? 24.903 -12.343 -48.488 1.00 212.46 373 VAL C CA 1
ATOM 10308 C C . VAL C 1 337 ? 23.948 -13.526 -48.366 1.00 203.95 373 VAL C C 1
ATOM 10309 O O . VAL C 1 337 ? 23.046 -13.518 -47.527 1.00 194.25 373 VAL C O 1
ATOM 10313 N N . GLU C 1 338 ? 24.140 -14.535 -49.212 1.00 156.17 374 GLU C N 1
ATOM 10314 C CA . GLU C 1 338 ? 23.229 -15.677 -49.235 1.00 151.35 374 GLU C CA 1
ATOM 10315 C C . GLU C 1 338 ? 23.370 -16.597 -48.022 1.00 147.22 374 GLU C C 1
ATOM 10316 O O . GLU C 1 338 ? 24.461 -16.764 -47.476 1.00 145.70 374 GLU C O 1
ATOM 10322 N N . LEU C 1 339 ? 22.252 -17.192 -47.614 1.00 153.12 375 LEU C N 1
ATOM 10323 C CA . LEU C 1 339 ? 22.215 -18.112 -46.482 1.00 151.39 375 LEU C CA 1
ATOM 10324 C C . LEU C 1 339 ? 21.496 -19.406 -46.859 1.00 146.94 375 LEU C C 1
ATOM 10325 O O . LEU C 1 339 ? 20.277 -19.417 -47.029 1.00 148.22 375 LEU C O 1
ATOM 10330 N N . SER C 1 340 ? 22.254 -20.492 -46.985 1.00 123.67 376 SER C N 1
ATOM 10331 C CA . SER C 1 340 ? 21.682 -21.793 -47.322 1.00 123.83 376 SER C CA 1
ATOM 10332 C C . SER C 1 340 ? 20.959 -22.402 -46.123 1.00 123.20 376 SER C C 1
ATOM 10333 O O . SER C 1 340 ? 21.384 -22.228 -44.982 1.00 133.79 376 SER C O 1
ATOM 10336 N N . LEU C 1 341 ? 19.872 -23.121 -46.387 1.00 116.82 377 LEU C N 1
ATOM 10337 C CA . LEU C 1 341 ? 19.034 -23.659 -45.319 1.00 119.38 377 LEU C CA 1
ATOM 10338 C C . LEU C 1 341 ? 18.885 -25.178 -45.382 1.00 127.61 377 LEU C C 1
ATOM 10339 O O . LEU C 1 341 ? 17.917 -25.732 -44.861 1.00 128.06 377 LEU C O 1
ATOM 10344 N N . LEU C 1 342 ? 19.839 -25.849 -46.018 1.00 153.84 378 LEU C N 1
ATOM 10345 C CA . LEU C 1 342 ? 19.782 -27.302 -46.151 1.00 157.67 378 LEU C CA 1
ATOM 10346 C C . LEU C 1 342 ? 20.879 -28.000 -45.352 1.00 158.65 378 LEU C C 1
ATOM 10347 O O . LEU C 1 342 ? 22.028 -27.559 -45.349 1.00 164.09 378 LEU C O 1
ATOM 10352 N N . PRO C 1 343 ? 20.520 -29.098 -44.669 1.00 213.76 379 PRO C N 1
ATOM 10353 C CA . PRO C 1 343 ? 21.471 -29.878 -43.869 1.00 222.58 379 PRO C CA 1
ATOM 10354 C C . PRO C 1 343 ? 22.415 -30.697 -44.743 1.00 225.14 379 PRO C C 1
ATOM 10355 O O . PRO C 1 343 ? 21.997 -31.169 -45.800 1.00 225.97 379 PRO C O 1
ATOM 10359 N N . ALA C 1 349 ? 17.304 -35.841 -41.697 1.00 127.01 385 ALA C N 1
ATOM 10360 C CA . ALA C 1 349 ? 16.295 -34.926 -42.218 1.00 125.44 385 ALA C CA 1
ATOM 10361 C C . ALA C 1 349 ? 15.403 -34.395 -41.101 1.00 139.57 385 ALA C C 1
ATOM 10362 O O . ALA C 1 349 ? 15.199 -33.186 -40.985 1.00 141.96 385 ALA C O 1
ATOM 10364 N N . ALA C 1 350 ? 14.879 -35.311 -40.289 1.00 216.69 386 ALA C N 1
ATOM 10365 C CA . ALA C 1 350 ? 14.001 -34.971 -39.170 1.00 213.56 386 ALA C CA 1
ATOM 10366 C C . ALA C 1 350 ? 12.819 -34.107 -39.603 1.00 211.37 386 ALA C C 1
ATOM 10367 O O . ALA C 1 350 ? 12.223 -34.336 -40.655 1.00 215.60 386 ALA C O 1
ATOM 10369 N N . PHE C 1 351 ? 12.486 -33.114 -38.785 1.00 203.06 387 PHE C N 1
ATOM 10370 C CA . PHE C 1 351 ? 11.413 -32.183 -39.110 1.00 201.97 387 PHE C CA 1
ATOM 10371 C C . PHE C 1 351 ? 11.976 -30.772 -39.224 1.00 198.67 387 PHE C C 1
ATOM 10372 O O . PHE C 1 351 ? 11.958 -30.169 -40.298 1.00 201.72 387 PHE C O 1
ATOM 10380 N N . GLN C 1 352 ? 12.478 -30.252 -38.109 1.00 163.45 388 GLN C N 1
ATOM 10381 C CA . GLN C 1 352 ? 13.122 -28.946 -38.094 1.00 163.20 388 GLN C CA 1
ATOM 10382 C C . GLN C 1 352 ? 14.629 -29.111 -38.234 1.00 171.34 388 GLN C C 1
ATOM 10383 O O . GLN C 1 352 ? 15.168 -30.189 -37.984 1.00 180.96 388 GLN C O 1
ATOM 10389 N N . HIS C 1 353 ? 15.305 -28.040 -38.634 1.00 215.00 389 HIS C N 1
ATOM 10390 C CA . HIS C 1 353 ? 16.758 -28.051 -38.747 1.00 216.38 389 HIS C CA 1
ATOM 10391 C C . HIS C 1 353 ? 17.332 -26.642 -38.692 1.00 216.10 389 HIS C C 1
ATOM 10392 O O . HIS C 1 353 ? 16.815 -25.724 -39.327 1.00 216.06 389 HIS C O 1
ATOM 10399 N N . GLU C 1 354 ? 18.404 -26.480 -37.924 1.00 269.83 390 GLU C N 1
ATOM 10400 C CA . GLU C 1 354 ? 19.067 -25.190 -37.800 1.00 267.40 390 GLU C CA 1
ATOM 10401 C C . GLU C 1 354 ? 20.479 -25.256 -38.368 1.00 264.13 390 GLU C C 1
ATOM 10402 O O . GLU C 1 354 ? 21.116 -26.309 -38.354 1.00 259.20 390 GLU C O 1
ATOM 10408 N N . ILE C 1 355 ? 20.960 -24.125 -38.872 1.00 138.71 391 ILE C N 1
ATOM 10409 C CA . ILE C 1 355 ? 22.308 -24.042 -39.420 1.00 143.97 391 ILE C CA 1
ATOM 10410 C C . ILE C 1 355 ? 22.966 -22.711 -39.075 1.00 148.30 391 ILE C C 1
ATOM 10411 O O . ILE C 1 355 ? 22.287 -21.701 -38.889 1.00 143.94 391 ILE C O 1
ATOM 10416 N N . GLU C 1 356 ? 24.291 -22.716 -38.980 1.00 282.52 392 GLU C N 1
ATOM 10417 C CA . GLU C 1 356 ? 25.031 -21.475 -38.801 1.00 287.34 392 GLU C CA 1
ATOM 10418 C C . GLU C 1 356 ? 26.084 -21.295 -39.889 1.00 294.78 392 GLU C C 1
ATOM 10419 O O . GLU C 1 356 ? 26.883 -22.193 -40.159 1.00 303.57 392 GLU C O 1
ATOM 10425 N N . GLN C 1 357 ? 26.059 -20.135 -40.534 1.00 288.32 393 GLN C N 1
ATOM 10426 C CA . GLN C 1 357 ? 27.108 -19.770 -41.473 1.00 283.21 393 GLN C CA 1
ATOM 10427 C C . GLN C 1 357 ? 27.927 -18.638 -40.869 1.00 284.44 393 GLN C C 1
ATOM 10428 O O . GLN C 1 357 ? 27.517 -18.032 -39.877 1.00 268.78 393 GLN C O 1
ATOM 10434 N N . ASN C 1 358 ? 29.083 -18.360 -41.466 1.00 263.09 394 ASN C N 1
ATOM 10435 C CA . ASN C 1 358 ? 30.033 -17.392 -40.921 1.00 266.30 394 ASN C CA 1
ATOM 10436 C C . ASN C 1 358 ? 29.427 -16.018 -40.644 1.00 268.05 394 ASN C C 1
ATOM 10437 O O . ASN C 1 358 ? 29.924 -15.269 -39.802 1.00 270.13 394 ASN C O 1
ATOM 10442 N N . GLY C 1 359 ? 28.349 -15.697 -41.352 1.00 182.56 395 GLY C N 1
ATOM 10443 C CA . GLY C 1 359 ? 27.629 -14.460 -41.123 1.00 179.25 395 GLY C CA 1
ATOM 10444 C C . GLY C 1 359 ? 26.723 -14.533 -39.908 1.00 184.89 395 GLY C C 1
ATOM 10445 O O . GLY C 1 359 ? 26.974 -13.876 -38.898 1.00 196.41 395 GLY C O 1
ATOM 10446 N N . VAL C 1 360 ? 25.663 -15.331 -40.007 1.00 257.05 396 VAL C N 1
ATOM 10447 C CA . VAL C 1 360 ? 24.675 -15.437 -38.935 1.00 243.84 396 VAL C CA 1
ATOM 10448 C C . VAL C 1 360 ? 24.299 -16.887 -38.635 1.00 237.89 396 VAL C C 1
ATOM 10449 O O . VAL C 1 360 ? 24.712 -17.806 -39.342 1.00 237.36 396 VAL C O 1
ATOM 10453 N N . LYS C 1 361 ? 23.509 -17.079 -37.582 1.00 179.31 397 LYS C N 1
ATOM 10454 C CA . LYS C 1 361 ? 22.946 -18.388 -37.263 1.00 176.00 397 LYS C CA 1
ATOM 10455 C C . LYS C 1 361 ? 21.427 -18.331 -37.401 1.00 172.94 397 LYS C C 1
ATOM 10456 O O . LYS C 1 361 ? 20.817 -17.291 -37.150 1.00 174.57 397 LYS C O 1
ATOM 10462 N N . ALA C 1 362 ? 20.816 -19.442 -37.803 1.00 170.55 398 ALA C N 1
ATOM 10463 C CA . ALA C 1 362 ? 19.370 -19.473 -37.998 1.00 157.87 398 ALA C CA 1
ATOM 10464 C C . ALA C 1 362 ? 18.762 -20.860 -37.799 1.00 161.36 398 ALA C C 1
ATOM 10465 O O . ALA C 1 362 ? 19.460 -21.872 -37.846 1.00 171.93 398 ALA C O 1
ATOM 10467 N N . THR C 1 363 ? 17.452 -20.887 -37.573 1.00 168.44 399 THR C N 1
ATOM 10468 C CA . THR C 1 363 ? 16.693 -22.127 -37.469 1.00 171.81 399 THR C CA 1
ATOM 10469 C C . THR C 1 363 ? 15.514 -22.067 -38.434 1.00 163.28 399 THR C C 1
ATOM 10470 O O . THR C 1 363 ? 14.726 -21.119 -38.404 1.00 166.88 399 THR C O 1
ATOM 10474 N N . VAL C 1 364 ? 15.395 -23.078 -39.289 1.00 138.89 400 VAL C N 1
ATOM 10475 C CA . VAL C 1 364 ? 14.404 -23.057 -40.362 1.00 132.37 400 VAL C CA 1
ATOM 10476 C C . VAL C 1 364 ? 13.507 -24.299 -40.373 1.00 133.00 400 VAL C C 1
ATOM 10477 O O . VAL C 1 364 ? 13.962 -25.415 -40.122 1.00 137.95 400 VAL C O 1
ATOM 10481 N N . CYS C 1 365 ? 12.224 -24.084 -40.653 1.00 131.99 401 CYS C N 1
ATOM 10482 C CA . CYS C 1 365 ? 11.254 -25.164 -40.788 1.00 129.64 401 CYS C CA 1
ATOM 10483 C C . CYS C 1 365 ? 10.451 -24.985 -42.077 1.00 126.32 401 CYS C C 1
ATOM 10484 O O . CYS C 1 365 ? 10.210 -23.854 -42.500 1.00 122.80 401 CYS C O 1
ATOM 10487 N N . CYS C 1 366 ? 10.036 -26.086 -42.706 1.00 192.47 402 CYS C N 1
ATOM 10488 C CA . CYS C 1 366 ? 10.323 -27.440 -42.236 1.00 190.09 402 CYS C CA 1
ATOM 10489 C C . CYS C 1 366 ? 10.543 -28.402 -43.399 1.00 196.47 402 CYS C C 1
ATOM 10490 O O . CYS C 1 366 ? 10.915 -27.991 -44.498 1.00 193.60 402 CYS C O 1
ATOM 10493 N N . SER C 1 367 ? 10.302 -29.684 -43.147 1.00 182.29 403 SER C N 1
ATOM 10494 C CA . SER C 1 367 ? 10.527 -30.723 -44.144 1.00 180.27 403 SER C CA 1
ATOM 10495 C C . SER C 1 367 ? 9.319 -30.908 -45.057 1.00 182.91 403 SER C C 1
ATOM 10496 O O . SER C 1 367 ? 9.465 -31.095 -46.264 1.00 187.40 403 SER C O 1
ATOM 10499 N N . ASN C 1 368 ? 8.128 -30.853 -44.471 1.00 189.06 404 ASN C N 1
ATOM 10500 C CA . ASN C 1 368 ? 6.898 -31.118 -45.209 1.00 186.79 404 ASN C CA 1
ATOM 10501 C C . ASN C 1 368 ? 6.471 -29.947 -46.091 1.00 191.16 404 ASN C C 1
ATOM 10502 O O . ASN C 1 368 ? 5.544 -30.067 -46.892 1.00 196.17 404 ASN C O 1
ATOM 10507 N N . LEU C 1 369 ? 7.153 -28.816 -45.940 1.00 154.62 405 LEU C N 1
ATOM 10508 C CA . LEU C 1 369 ? 6.859 -27.633 -46.739 1.00 142.97 405 LEU C CA 1
ATOM 10509 C C . LEU C 1 369 ? 7.956 -27.387 -47.771 1.00 139.50 405 LEU C C 1
ATOM 10510 O O . LEU C 1 369 ? 9.110 -27.144 -47.417 1.00 135.03 405 LEU C O 1
ATOM 10515 N N . ASP C 1 370 ? 7.589 -27.453 -49.047 1.00 122.89 406 ASP C N 1
ATOM 10516 C CA . ASP C 1 370 ? 8.554 -27.304 -50.131 1.00 132.25 406 ASP C CA 1
ATOM 10517 C C . ASP C 1 370 ? 8.505 -25.914 -50.757 1.00 127.81 406 ASP C C 1
ATOM 10518 O O . ASP C 1 370 ? 9.525 -25.388 -51.202 1.00 126.72 406 ASP C O 1
ATOM 10523 N N . TYR C 1 371 ? 7.315 -25.324 -50.790 1.00 125.96 407 TYR C N 1
ATOM 10524 C CA . TYR C 1 371 ? 7.124 -24.024 -51.425 1.00 116.62 407 TYR C CA 1
ATOM 10525 C C . TYR C 1 371 ? 7.287 -22.865 -50.448 1.00 113.19 407 TYR C C 1
ATOM 10526 O O . TYR C 1 371 ? 7.119 -21.704 -50.822 1.00 106.09 407 TYR C O 1
ATOM 10535 N N . MET C 1 372 ? 7.610 -23.178 -49.197 1.00 101.82 408 MET C N 1
ATOM 10536 C CA . MET C 1 372 ? 7.798 -22.142 -48.187 1.00 96.66 408 MET C CA 1
ATOM 10537 C C . MET C 1 372 ? 8.742 -22.575 -47.069 1.00 98.14 408 MET C C 1
ATOM 10538 O O . MET C 1 372 ? 8.917 -23.766 -46.809 1.00 98.52 408 MET C O 1
ATOM 10543 N N . SER C 1 373 ? 9.350 -21.589 -46.418 1.00 109.31 409 SER C N 1
ATOM 10544 C CA . SER C 1 373 ? 10.202 -21.823 -45.261 1.00 112.53 409 SER C CA 1
ATOM 10545 C C . SER C 1 373 ? 10.056 -20.671 -44.274 1.00 115.56 409 SER C C 1
ATOM 10546 O O . SER C 1 373 ? 10.096 -19.500 -44.657 1.00 114.77 409 SER C O 1
ATOM 10549 N N . PHE C 1 374 ? 9.880 -21.013 -43.002 1.00 124.53 410 PHE C N 1
ATOM 10550 C CA . PHE C 1 374 ? 9.711 -20.015 -41.955 1.00 115.46 410 PHE C CA 1
ATOM 10551 C C . PHE C 1 374 ? 10.450 -20.456 -40.700 1.00 119.19 410 PHE C C 1
ATOM 10552 O O . PHE C 1 374 ? 10.675 -21.646 -40.491 1.00 120.72 410 PHE C O 1
ATOM 10560 N N . GLY C 1 375 ? 10.822 -19.495 -39.862 1.00 117.42 411 GLY C N 1
ATOM 10561 C CA . GLY C 1 375 ? 11.516 -19.813 -38.629 1.00 124.31 411 GLY C CA 1
ATOM 10562 C C . GLY C 1 375 ? 12.112 -18.598 -37.951 1.00 126.61 411 GLY C C 1
ATOM 10563 O O . GLY C 1 375 ? 11.488 -17.539 -37.892 1.00 123.15 411 GLY C O 1
ATOM 10564 N N . LYS C 1 376 ? 13.328 -18.752 -37.440 1.00 156.78 412 LYS C N 1
ATOM 10565 C CA . LYS C 1 376 ? 13.991 -17.678 -36.712 1.00 157.56 412 LYS C CA 1
ATOM 10566 C C . LYS C 1 376 ? 15.432 -17.486 -37.174 1.00 149.69 412 LYS C C 1
ATOM 10567 O O . LYS C 1 376 ? 16.030 -18.390 -37.752 1.00 148.34 412 LYS C O 1
ATOM 10573 N N . LEU C 1 377 ? 15.980 -16.301 -36.927 1.00 134.98 413 LEU C N 1
ATOM 10574 C CA . LEU C 1 377 ? 17.371 -16.019 -37.272 1.00 136.11 413 LEU C CA 1
ATOM 10575 C C . LEU C 1 377 ? 18.009 -15.077 -36.255 1.00 140.03 413 LEU C C 1
ATOM 10576 O O . LEU C 1 377 ? 17.353 -14.174 -35.741 1.00 140.03 413 LEU C O 1
ATOM 10581 N N . SER C 1 378 ? 19.290 -15.287 -35.972 1.00 183.78 414 SER C N 1
ATOM 10582 C CA . SER C 1 378 ? 19.970 -14.519 -34.935 1.00 188.14 414 SER C CA 1
ATOM 10583 C C . SER C 1 378 ? 21.346 -14.018 -35.364 1.00 189.82 414 SER C C 1
ATOM 10584 O O . SER C 1 378 ? 22.072 -14.702 -36.086 1.00 185.65 414 SER C O 1
ATOM 10587 N N . LYS C 1 379 ? 21.694 -12.817 -34.908 1.00 249.91 415 LYS C N 1
ATOM 10588 C CA . LYS C 1 379 ? 23.009 -12.237 -35.161 1.00 249.55 415 LYS C CA 1
ATOM 10589 C C . LYS C 1 379 ? 23.376 -11.185 -34.114 1.00 259.92 415 LYS C C 1
ATOM 10590 O O . LYS C 1 379 ? 24.511 -11.141 -33.637 1.00 263.44 415 LYS C O 1
ATOM 10596 N N . GLU C 1 380 ? 22.410 -10.342 -33.760 1.00 161.36 416 GLU C N 1
ATOM 10597 C CA . GLU C 1 380 ? 22.631 -9.269 -32.798 1.00 167.98 416 GLU C CA 1
ATOM 10598 C C . GLU C 1 380 ? 22.229 -9.719 -31.400 1.00 174.21 416 GLU C C 1
ATOM 10599 O O . GLU C 1 380 ? 22.035 -8.893 -30.506 1.00 181.34 416 GLU C O 1
ATOM 10605 N N . ASN C 1 381 ? 22.096 -11.032 -31.227 1.00 316.33 417 ASN C N 1
ATOM 10606 C CA . ASN C 1 381 ? 21.575 -11.627 -29.996 1.00 318.38 417 ASN C CA 1
ATOM 10607 C C . ASN C 1 381 ? 20.142 -11.192 -29.679 1.00 311.45 417 ASN C C 1
ATOM 10608 O O . ASN C 1 381 ? 19.653 -11.380 -28.566 1.00 305.26 417 ASN C O 1
ATOM 10613 N N . LYS C 1 382 ? 19.484 -10.607 -30.675 1.00 206.85 418 LYS C N 1
ATOM 10614 C CA . LYS C 1 382 ? 18.060 -10.308 -30.612 1.00 205.30 418 LYS C CA 1
ATOM 10615 C C . LYS C 1 382 ? 17.380 -11.021 -31.773 1.00 202.58 418 LYS C C 1
ATOM 10616 O O . LYS C 1 382 ? 17.313 -10.494 -32.884 1.00 183.15 418 LYS C O 1
ATOM 10622 N N . ASP C 1 383 ? 16.883 -12.225 -31.508 1.00 327.16 419 ASP C N 1
ATOM 10623 C CA . ASP C 1 383 ? 16.365 -13.100 -32.556 1.00 320.50 419 ASP C CA 1
ATOM 10624 C C . ASP C 1 383 ? 15.143 -12.544 -33.286 1.00 309.42 419 ASP C C 1
ATOM 10625 O O . ASP C 1 383 ? 14.249 -11.955 -32.677 1.00 309.13 419 ASP C O 1
ATOM 10630 N N . ASP C 1 384 ? 15.127 -12.741 -34.600 1.00 132.14 420 ASP C N 1
ATOM 10631 C CA . ASP C 1 384 ? 14.025 -12.314 -35.452 1.00 119.48 420 ASP C CA 1
ATOM 10632 C C . ASP C 1 384 ? 13.297 -13.531 -36.011 1.00 110.80 420 ASP C C 1
ATOM 10633 O O . ASP C 1 384 ? 13.799 -14.651 -35.930 1.00 114.57 420 ASP C O 1
ATOM 10638 N N . MET C 1 385 ? 12.117 -13.306 -36.582 1.00 101.74 421 MET C N 1
ATOM 10639 C CA . MET C 1 385 ? 11.303 -14.394 -37.113 1.00 94.50 421 MET C CA 1
ATOM 10640 C C . MET C 1 385 ? 11.034 -14.204 -38.602 1.00 93.86 421 MET C C 1
ATOM 10641 O O . MET C 1 385 ? 10.322 -13.282 -38.996 1.00 102.06 421 MET C O 1
ATOM 10646 N N . PHE C 1 386 ? 11.594 -15.081 -39.429 1.00 116.73 422 PHE C N 1
ATOM 10647 C CA . PHE C 1 386 ? 11.460 -14.939 -40.875 1.00 115.64 422 PHE C CA 1
ATOM 10648 C C . PHE C 1 386 ? 10.395 -15.858 -41.468 1.00 114.55 422 PHE C C 1
ATOM 10649 O O . PHE C 1 386 ? 10.043 -16.885 -40.884 1.00 118.83 422 PHE C O 1
ATOM 10657 N N . LEU C 1 387 ? 9.894 -15.472 -42.637 1.00 108.05 423 LEU C N 1
ATOM 10658 C CA . LEU C 1 387 ? 8.955 -16.286 -43.399 1.00 113.52 423 LEU C CA 1
ATOM 10659 C C . LEU C 1 387 ? 9.043 -15.920 -44.877 1.00 117.30 423 LEU C C 1
ATOM 10660 O O . LEU C 1 387 ? 8.945 -14.745 -45.242 1.00 109.62 423 LEU C O 1
ATOM 10665 N N . GLN C 1 388 ? 9.236 -16.928 -45.721 1.00 108.56 424 GLN C N 1
ATOM 10666 C CA . GLN C 1 388 ? 9.313 -16.710 -47.161 1.00 93.98 424 GLN C CA 1
ATOM 10667 C C . GLN C 1 388 ? 8.653 -17.846 -47.936 1.00 98.06 424 GLN C C 1
ATOM 10668 O O . GLN C 1 388 ? 8.734 -19.007 -47.544 1.00 108.84 424 GLN C O 1
ATOM 10674 N N . GLY C 1 389 ? 7.997 -17.500 -49.038 1.00 117.55 425 GLY C N 1
ATOM 10675 C CA . GLY C 1 389 ? 7.318 -18.478 -49.864 1.00 121.29 425 GLY C CA 1
ATOM 10676 C C . GLY C 1 389 ? 6.776 -17.873 -51.144 1.00 119.81 425 GLY C C 1
ATOM 10677 O O . GLY C 1 389 ? 6.366 -16.710 -51.172 1.00 120.43 425 GLY C O 1
ATOM 10678 N N . VAL C 1 390 ? 6.784 -18.668 -52.209 1.00 103.33 426 VAL C N 1
ATOM 10679 C CA . VAL C 1 390 ? 6.238 -18.241 -53.489 1.00 100.13 426 VAL C CA 1
ATOM 10680 C C . VAL C 1 390 ? 4.734 -18.477 -53.516 1.00 106.47 426 VAL C C 1
ATOM 10681 O O . VAL C 1 390 ? 4.273 -19.613 -53.399 1.00 92.81 426 VAL C O 1
ATOM 10685 N N . ARG C 1 391 ? 3.971 -17.399 -53.663 1.00 121.84 427 ARG C N 1
ATOM 10686 C CA . ARG C 1 391 ? 2.516 -17.486 -53.646 1.00 120.74 427 ARG C CA 1
ATOM 10687 C C . ARG C 1 391 ? 1.964 -18.280 -54.823 1.00 120.91 427 ARG C C 1
ATOM 10688 O O . ARG C 1 391 ? 2.426 -18.136 -55.955 1.00 129.34 427 ARG C O 1
ATOM 10696 N N . THR C 1 392 ? 0.977 -19.124 -54.542 1.00 86.58 428 THR C N 1
ATOM 10697 C CA . THR C 1 392 ? 0.249 -19.828 -55.587 1.00 83.42 428 THR C CA 1
ATOM 10698 C C . THR C 1 392 ? -0.497 -18.791 -56.416 1.00 80.12 428 THR C C 1
ATOM 10699 O O . THR C 1 392 ? -1.171 -17.927 -55.857 1.00 77.38 428 THR C O 1
ATOM 10703 N N . PRO C 1 393 ? -0.361 -18.859 -57.752 1.00 97.91 429 PRO C N 1
ATOM 10704 C CA . PRO C 1 393 ? -0.992 -17.903 -58.672 1.00 99.59 429 PRO C CA 1
ATOM 10705 C C . PRO C 1 393 ? -2.474 -17.651 -58.382 1.00 90.37 429 PRO C C 1
ATOM 10706 O O . PRO C 1 393 ? -3.201 -18.573 -58.011 1.00 88.60 429 PRO C O 1
ATOM 10710 N N . VAL C 1 394 ? -2.899 -16.402 -58.551 1.00 82.36 430 VAL C N 1
ATOM 10711 C CA . VAL C 1 394 ? -4.258 -15.976 -58.223 1.00 89.66 430 VAL C CA 1
ATOM 10712 C C . VAL C 1 394 ? -5.336 -16.700 -59.032 1.00 101.84 430 VAL C C 1
ATOM 10713 O O . VAL C 1 394 ? -6.345 -17.139 -58.483 1.00 106.38 430 VAL C O 1
ATOM 10717 N N . SER C 1 395 ? -5.119 -16.828 -60.335 1.00 141.64 431 SER C N 1
ATOM 10718 C CA . SER C 1 395 ? -6.144 -17.366 -61.229 1.00 138.64 431 SER C CA 1
ATOM 10719 C C . SER C 1 395 ? -6.474 -18.844 -61.002 1.00 142.09 431 SER C C 1
ATOM 10720 O O . SER C 1 395 ? -7.595 -19.183 -60.621 1.00 149.60 431 SER C O 1
ATOM 10723 N N . ASP C 1 396 ? -5.496 -19.716 -61.235 1.00 212.50 432 ASP C N 1
ATOM 10724 C CA . ASP C 1 396 ? -5.739 -21.160 -61.249 1.00 212.50 432 ASP C CA 1
ATOM 10725 C C . ASP C 1 396 ? -6.172 -21.757 -59.905 1.00 212.50 432 ASP C C 1
ATOM 10726 O O . ASP C 1 396 ? -7.208 -22.418 -59.829 1.00 212.50 432 ASP C O 1
ATOM 10731 N N . VAL C 1 397 ? -5.394 -21.537 -58.849 1.00 162.22 433 VAL C N 1
ATOM 10732 C CA . VAL C 1 397 ? -5.744 -22.117 -57.555 1.00 171.25 433 VAL C CA 1
ATOM 10733 C C . VAL C 1 397 ? -6.090 -21.069 -56.499 1.00 168.45 433 VAL C C 1
ATOM 10734 O O . VAL C 1 397 ? -5.787 -21.231 -55.316 1.00 165.57 433 VAL C O 1
ATOM 10738 N N . ALA C 1 398 ? -6.722 -19.987 -56.931 1.00 147.92 434 ALA C N 1
ATOM 10739 C CA . ALA C 1 398 ? -7.388 -19.098 -55.988 1.00 144.98 434 ALA C CA 1
ATOM 10740 C C . ALA C 1 398 ? -8.687 -18.506 -56.553 1.00 154.53 434 ALA C C 1
ATOM 10741 O O . ALA C 1 398 ? -8.791 -17.287 -56.684 1.00 157.37 434 ALA C O 1
ATOM 10743 N N . ALA C 1 399 ? -9.679 -19.341 -56.886 1.00 95.55 435 ALA C N 1
ATOM 10744 C CA . ALA C 1 399 ? -9.623 -20.804 -56.764 1.00 94.47 435 ALA C CA 1
ATOM 10745 C C . ALA C 1 399 ? -10.560 -21.507 -57.743 1.00 99.82 435 ALA C C 1
ATOM 10746 O O . ALA C 1 399 ? -11.252 -20.868 -58.536 1.00 90.38 435 ALA C O 1
ATOM 10748 N N . ARG C 1 400 ? -10.558 -22.836 -57.683 1.00 210.12 436 ARG C N 1
ATOM 10749 C CA . ARG C 1 400 ? -11.614 -23.650 -58.271 1.00 210.12 436 ARG C CA 1
ATOM 10750 C C . ARG C 1 400 ? -12.263 -24.368 -57.096 1.00 210.12 436 ARG C C 1
ATOM 10751 O O . ARG C 1 400 ? -11.587 -25.110 -56.387 1.00 210.12 436 ARG C O 1
ATOM 10759 N N . THR C 1 401 ? -13.560 -24.131 -56.896 1.00 215.07 437 THR C N 1
ATOM 10760 C CA . THR C 1 401 ? -14.302 -24.562 -55.701 1.00 213.18 437 THR C CA 1
ATOM 10761 C C . THR C 1 401 ? -13.871 -25.896 -55.086 1.00 219.04 437 THR C C 1
ATOM 10762 O O . THR C 1 401 ? -13.811 -26.920 -55.768 1.00 227.77 437 THR C O 1
ATOM 10766 N N . GLU C 1 402 ? -13.568 -25.865 -53.791 1.00 141.11 438 GLU C N 1
ATOM 10767 C CA . GLU C 1 402 ? -13.108 -27.046 -53.068 1.00 136.81 438 GLU C CA 1
ATOM 10768 C C . GLU C 1 402 ? -13.916 -27.246 -51.790 1.00 125.45 438 GLU C C 1
ATOM 10769 O O . GLU C 1 402 ? -14.550 -26.315 -51.293 1.00 115.53 438 GLU C O 1
ATOM 10775 N N . ALA C 1 403 ? -13.885 -28.464 -51.257 1.00 190.72 439 ALA C N 1
ATOM 10776 C CA . ALA C 1 403 ? -14.564 -28.764 -50.002 1.00 190.72 439 ALA C CA 1
ATOM 10777 C C . ALA C 1 403 ? -13.765 -28.232 -48.817 1.00 190.72 439 ALA C C 1
ATOM 10778 O O . ALA C 1 403 ? -12.850 -27.424 -48.986 1.00 190.72 439 ALA C O 1
ATOM 10780 N N . ASN C 1 404 ? -14.121 -28.686 -47.619 1.00 125.32 440 ASN C N 1
ATOM 10781 C CA . ASN C 1 404 ? -13.408 -28.305 -46.405 1.00 140.68 440 ASN C CA 1
ATOM 10782 C C . ASN C 1 404 ? -11.940 -28.711 -46.488 1.00 146.55 440 ASN C C 1
ATOM 10783 O O . ASN C 1 404 ? -11.608 -29.894 -46.408 1.00 158.44 440 ASN C O 1
ATOM 10788 N N . ALA C 1 405 ? -11.070 -27.719 -46.652 1.00 103.54 441 ALA C N 1
ATOM 10789 C CA . ALA C 1 405 ? -9.654 -27.952 -46.926 1.00 103.96 441 ALA C CA 1
ATOM 10790 C C . ALA C 1 405 ? -8.928 -28.730 -45.831 1.00 112.73 441 ALA C C 1
ATOM 10791 O O . ALA C 1 405 ? -8.276 -29.739 -46.107 1.00 116.03 441 ALA C O 1
ATOM 10793 N N . LYS C 1 406 ? -9.045 -28.253 -44.595 1.00 148.01 442 LYS C N 1
ATOM 10794 C CA . LYS C 1 406 ? -8.348 -28.845 -43.453 1.00 144.29 442 LYS C CA 1
ATOM 10795 C C . LYS C 1 406 ? -6.828 -28.881 -43.621 1.00 135.20 442 LYS C C 1
ATOM 10796 O O . LYS C 1 406 ? -6.252 -29.915 -43.961 1.00 137.18 442 LYS C O 1
ATOM 10802 N N . TYR C 1 407 ? -6.190 -27.739 -43.380 1.00 87.87 443 TYR C N 1
ATOM 10803 C CA . TYR C 1 407 ? -4.736 -27.644 -43.385 1.00 93.62 443 TYR C CA 1
ATOM 10804 C C . TYR C 1 407 ? -4.179 -28.078 -42.034 1.00 108.20 443 TYR C C 1
ATOM 10805 O O . TYR C 1 407 ? -4.818 -27.884 -41.001 1.00 127.80 443 TYR C O 1
ATOM 10814 N N . ARG C 1 408 ? -2.985 -28.663 -42.046 1.00 128.76 444 ARG C N 1
ATOM 10815 C CA . ARG C 1 408 ? -2.308 -29.046 -40.811 1.00 135.39 444 ARG C CA 1
ATOM 10816 C C . ARG C 1 408 ? -0.829 -28.678 -40.874 1.00 135.88 444 ARG C C 1
ATOM 10817 O O . ARG C 1 408 ? -0.144 -28.997 -41.846 1.00 138.89 444 ARG C O 1
ATOM 10825 N N . GLY C 1 409 ? -0.340 -28.002 -39.838 1.00 140.23 445 GLY C N 1
ATOM 10826 C CA . GLY C 1 409 ? 1.049 -27.583 -39.798 1.00 142.50 445 GLY C CA 1
ATOM 10827 C C . GLY C 1 409 ? 1.532 -27.182 -38.418 1.00 147.52 445 GLY C C 1
ATOM 10828 O O . GLY C 1 409 ? 1.121 -27.762 -37.412 1.00 155.56 445 GLY C O 1
ATOM 10829 N N . THR C 1 410 ? 2.412 -26.186 -38.371 1.00 105.60 446 THR C N 1
ATOM 10830 C CA . THR C 1 410 ? 2.993 -25.735 -37.111 1.00 107.84 446 THR C CA 1
ATOM 10831 C C . THR C 1 410 ? 3.411 -24.264 -37.154 1.00 105.13 446 THR C C 1
ATOM 10832 O O . THR C 1 410 ? 3.123 -23.550 -38.122 1.00 110.78 446 THR C O 1
ATOM 10836 N N . TRP C 1 411 ? 4.103 -23.821 -36.106 1.00 109.47 447 TRP C N 1
ATOM 10837 C CA . TRP C 1 411 ? 4.376 -22.399 -35.926 1.00 111.21 447 TRP C CA 1
ATOM 10838 C C . TRP C 1 411 ? 5.511 -22.088 -34.951 1.00 120.99 447 TRP C C 1
ATOM 10839 O O . TRP C 1 411 ? 5.822 -22.876 -34.058 1.00 127.08 447 TRP C O 1
ATOM 10850 N N . TYR C 1 412 ? 6.120 -20.922 -35.144 1.00 135.53 448 TYR C N 1
ATOM 10851 C CA . TYR C 1 412 ? 7.057 -20.346 -34.188 1.00 133.68 448 TYR C CA 1
ATOM 10852 C C . TYR C 1 412 ? 6.387 -19.131 -33.557 1.00 134.25 448 TYR C C 1
ATOM 10853 O O . TYR C 1 412 ? 5.696 -18.377 -34.244 1.00 135.17 448 TYR C O 1
ATOM 10862 N N . GLY C 1 413 ? 6.587 -18.935 -32.258 1.00 121.86 449 GLY C N 1
ATOM 10863 C CA . GLY C 1 413 ? 5.945 -17.829 -31.568 1.00 117.98 449 GLY C CA 1
ATOM 10864 C C . GLY C 1 413 ? 6.731 -17.250 -30.408 1.00 117.66 449 GLY C C 1
ATOM 10865 O O . GLY C 1 413 ? 7.613 -17.905 -29.852 1.00 125.58 449 GLY C O 1
ATOM 10866 N N . TYR C 1 414 ? 6.406 -16.013 -30.044 1.00 114.89 450 TYR C N 1
ATOM 10867 C CA . TYR C 1 414 ? 7.039 -15.357 -28.903 1.00 122.17 450 TYR C CA 1
ATOM 10868 C C . TYR C 1 414 ? 6.091 -14.364 -28.235 1.00 123.10 450 TYR C C 1
ATOM 10869 O O . TYR C 1 414 ? 5.566 -13.464 -28.887 1.00 122.96 450 TYR C O 1
ATOM 10878 N N . ILE C 1 415 ? 5.875 -14.536 -26.934 1.00 123.22 451 ILE C N 1
ATOM 10879 C CA . ILE C 1 415 ? 5.006 -13.643 -26.171 1.00 122.95 451 ILE C CA 1
ATOM 10880 C C . ILE C 1 415 ? 5.719 -13.131 -24.922 1.00 134.21 451 ILE C C 1
ATOM 10881 O O . ILE C 1 415 ? 6.240 -13.918 -24.131 1.00 141.97 451 ILE C O 1
ATOM 10886 N N . ALA C 1 416 ? 5.738 -11.813 -24.745 1.00 146.25 452 ALA C N 1
ATOM 10887 C CA . ALA C 1 416 ? 6.462 -11.210 -23.630 1.00 159.16 452 ALA C CA 1
ATOM 10888 C C . ALA C 1 416 ? 5.909 -9.860 -23.179 1.00 164.78 452 ALA C C 1
ATOM 10889 O O . ALA C 1 416 ? 5.181 -9.195 -23.916 1.00 155.50 452 ALA C O 1
ATOM 10891 N N . ASN C 1 417 ? 6.274 -9.467 -21.961 1.00 270.67 453 ASN C N 1
ATOM 10892 C CA . ASN C 1 417 ? 5.845 -8.190 -21.380 1.00 280.19 453 ASN C CA 1
ATOM 10893 C C . ASN C 1 417 ? 6.783 -7.436 -20.410 1.00 287.71 453 ASN C C 1
ATOM 10894 O O . ASN C 1 417 ? 6.931 -6.222 -20.552 1.00 289.63 453 ASN C O 1
ATOM 10899 N N . GLY C 1 418 ? 7.419 -8.101 -19.438 1.00 294.23 454 GLY C N 1
ATOM 10900 C CA . GLY C 1 418 ? 7.400 -9.543 -19.241 1.00 291.39 454 GLY C CA 1
ATOM 10901 C C . GLY C 1 418 ? 6.304 -10.062 -18.327 1.00 293.25 454 GLY C C 1
ATOM 10902 O O . GLY C 1 418 ? 5.427 -9.304 -17.913 1.00 302.30 454 GLY C O 1
ATOM 10903 N N . THR C 1 419 ? 6.360 -11.349 -17.987 1.00 133.16 455 THR C N 1
ATOM 10904 C CA . THR C 1 419 ? 7.475 -12.226 -18.350 1.00 134.22 455 THR C CA 1
ATOM 10905 C C . THR C 1 419 ? 7.416 -12.734 -19.792 1.00 129.85 455 THR C C 1
ATOM 10906 O O . THR C 1 419 ? 6.394 -12.608 -20.467 1.00 125.66 455 THR C O 1
ATOM 10910 N N . SER C 1 420 ? 8.524 -13.307 -20.251 1.00 122.40 456 SER C N 1
ATOM 10911 C CA . SER C 1 420 ? 8.659 -13.723 -21.642 1.00 119.71 456 SER C CA 1
ATOM 10912 C C . SER C 1 420 ? 8.562 -15.235 -21.823 1.00 116.48 456 SER C C 1
ATOM 10913 O O . SER C 1 420 ? 8.900 -16.006 -20.924 1.00 122.13 456 SER C O 1
ATOM 10916 N N . TRP C 1 421 ? 8.098 -15.647 -22.999 1.00 161.26 457 TRP C N 1
ATOM 10917 C CA . TRP C 1 421 ? 7.999 -17.058 -23.351 1.00 158.88 457 TRP C CA 1
ATOM 10918 C C . TRP C 1 421 ? 8.048 -17.232 -24.865 1.00 158.44 457 TRP C C 1
ATOM 10919 O O . TRP C 1 421 ? 7.475 -16.435 -25.608 1.00 159.69 457 TRP C O 1
ATOM 10930 N N . SER C 1 422 ? 8.732 -18.278 -25.319 1.00 106.06 458 SER C N 1
ATOM 10931 C CA . SER C 1 422 ? 8.832 -18.564 -26.746 1.00 106.45 458 SER C CA 1
ATOM 10932 C C . SER C 1 422 ? 8.513 -20.026 -27.043 1.00 107.65 458 SER C C 1
ATOM 10933 O O . SER C 1 422 ? 8.691 -20.896 -26.190 1.00 107.33 458 SER C O 1
ATOM 10936 N N . GLY C 1 423 ? 8.040 -20.288 -28.257 1.00 184.57 459 GLY C N 1
ATOM 10937 C CA . GLY C 1 423 ? 7.696 -21.636 -28.670 1.00 183.54 459 GLY C CA 1
ATOM 10938 C C . GLY C 1 423 ? 8.146 -21.939 -30.086 1.00 183.00 459 GLY C C 1
ATOM 10939 O O . GLY C 1 423 ? 8.066 -21.083 -30.969 1.00 184.88 459 GLY C O 1
ATOM 10940 N N . GLU C 1 424 ? 8.617 -23.163 -30.303 1.00 190.13 460 GLU C N 1
ATOM 10941 C CA . GLU C 1 424 ? 9.110 -23.575 -31.612 1.00 189.98 460 GLU C CA 1
ATOM 10942 C C . GLU C 1 424 ? 8.228 -24.656 -32.229 1.00 189.99 460 GLU C C 1
ATOM 10943 O O . GLU C 1 424 ? 7.309 -25.162 -31.587 1.00 197.77 460 GLU C O 1
ATOM 10949 N N . ALA C 1 425 ? 8.521 -25.008 -33.477 1.00 166.96 461 ALA C N 1
ATOM 10950 C CA . ALA C 1 425 ? 7.729 -25.990 -34.210 1.00 172.60 461 ALA C CA 1
ATOM 10951 C C . ALA C 1 425 ? 7.864 -27.394 -33.628 1.00 177.30 461 ALA C C 1
ATOM 10952 O O . ALA C 1 425 ? 8.837 -27.701 -32.939 1.00 178.45 461 ALA C O 1
ATOM 10954 N N . SER C 1 426 ? 6.880 -28.241 -33.913 1.00 103.61 462 SER C N 1
ATOM 10955 C CA . SER C 1 426 ? 6.893 -29.622 -33.444 1.00 109.87 462 SER C CA 1
ATOM 10956 C C . SER C 1 426 ? 6.453 -30.582 -34.544 1.00 111.91 462 SER C C 1
ATOM 10957 O O . SER C 1 426 ? 6.093 -30.159 -35.642 1.00 104.50 462 SER C O 1
ATOM 10960 N N . ASN C 1 427 ? 6.476 -31.875 -34.238 1.00 211.21 463 ASN C N 1
ATOM 10961 C CA . ASN C 1 427 ? 6.149 -32.899 -35.225 1.00 217.27 463 ASN C CA 1
ATOM 10962 C C . ASN C 1 427 ? 4.906 -33.719 -34.882 1.00 222.25 463 ASN C C 1
ATOM 10963 O O . ASN C 1 427 ? 3.949 -33.762 -35.656 1.00 216.85 463 ASN C O 1
ATOM 10968 N N . GLN C 1 428 ? 4.922 -34.367 -33.722 1.00 219.91 464 GLN C N 1
ATOM 10969 C CA . GLN C 1 428 ? 3.835 -35.259 -33.3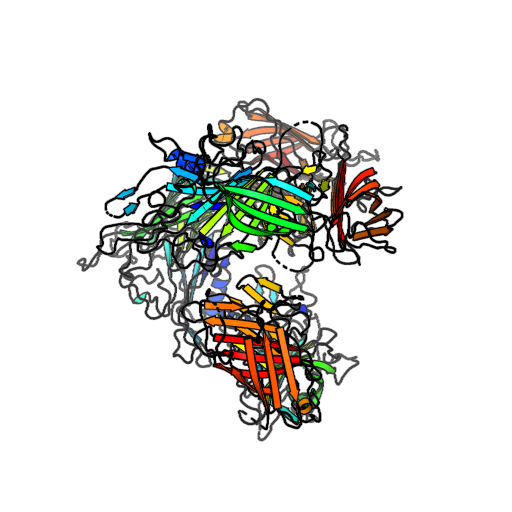33 1.00 229.62 464 GLN C CA 1
ATOM 10970 C C . GLN C 1 428 ? 2.682 -34.529 -32.643 1.00 229.66 464 GLN C C 1
ATOM 10971 O O . GLN C 1 428 ? 2.579 -33.305 -32.713 1.00 225.83 464 GLN C O 1
ATOM 10977 N N . GLU C 1 429 ? 1.819 -35.292 -31.978 1.00 237.86 465 GLU C N 1
ATOM 10978 C CA . GLU C 1 429 ? 0.574 -34.757 -31.432 1.00 232.09 465 GLU C CA 1
ATOM 10979 C C . GLU C 1 429 ? 0.761 -33.826 -30.233 1.00 225.06 465 GLU C C 1
ATOM 10980 O O . GLU C 1 429 ? -0.035 -32.910 -30.023 1.00 218.09 465 GLU C O 1
ATOM 10986 N N . GLY C 1 430 ? 1.812 -34.058 -29.455 1.00 154.38 466 GLY C N 1
ATOM 10987 C CA . GLY C 1 430 ? 2.021 -33.327 -28.217 1.00 151.35 466 GLY C CA 1
ATOM 10988 C C . GLY C 1 430 ? 2.386 -31.864 -28.380 1.00 141.97 466 GLY C C 1
ATOM 10989 O O . GLY C 1 430 ? 1.731 -30.987 -27.817 1.00 137.38 466 GLY C O 1
ATOM 10990 N N . GLY C 1 431 ? 3.434 -31.599 -29.153 1.00 167.67 467 GLY C N 1
ATOM 10991 C CA . GLY C 1 431 ? 3.971 -30.256 -29.283 1.00 163.16 467 GLY C CA 1
ATOM 10992 C C . GLY C 1 431 ? 3.109 -29.280 -30.061 1.00 159.86 467 GLY C C 1
ATOM 10993 O O . GLY C 1 431 ? 1.916 -29.507 -30.266 1.00 162.56 467 GLY C O 1
ATOM 10994 N N . ASN C 1 432 ? 3.727 -28.184 -30.493 1.00 189.38 468 ASN C N 1
ATOM 10995 C CA . ASN C 1 432 ? 3.031 -27.128 -31.221 1.00 177.80 468 ASN C CA 1
ATOM 10996 C C . ASN C 1 432 ? 2.419 -27.611 -32.532 1.00 172.04 468 ASN C C 1
ATOM 10997 O O . ASN C 1 432 ? 3.022 -28.398 -33.261 1.00 171.52 468 ASN C O 1
ATOM 11002 N N . ARG C 1 433 ? 1.218 -27.124 -32.824 1.00 123.95 469 ARG C N 1
ATOM 11003 C CA . ARG C 1 433 ? 0.474 -27.553 -34.000 1.00 115.48 469 ARG C CA 1
ATOM 11004 C C . ARG C 1 433 ? -0.378 -26.412 -34.546 1.00 116.14 469 ARG C C 1
ATOM 11005 O O . ARG C 1 433 ? -0.520 -25.372 -33.902 1.00 122.98 469 ARG C O 1
ATOM 11013 N N . ALA C 1 434 ? -0.940 -26.607 -35.734 1.00 195.73 470 ALA C N 1
ATOM 11014 C CA . ALA C 1 434 ? -1.742 -25.571 -36.375 1.00 184.30 470 ALA C CA 1
ATOM 11015 C C . ALA C 1 434 ? -2.782 -26.156 -37.325 1.00 175.29 470 ALA C C 1
ATOM 11016 O O . ALA C 1 434 ? -2.453 -26.598 -38.426 1.00 178.40 470 ALA C O 1
ATOM 11018 N N . GLU C 1 435 ? -4.037 -26.154 -36.891 1.00 111.80 471 GLU C N 1
ATOM 11019 C CA . GLU C 1 435 ? -5.139 -26.624 -37.721 1.00 111.80 471 GLU C CA 1
ATOM 11020 C C . GLU C 1 435 ? -5.808 -25.445 -38.419 1.00 111.26 471 GLU C C 1
ATOM 11021 O O . GLU C 1 435 ? -5.946 -24.369 -37.840 1.00 107.47 471 GLU C O 1
ATOM 11027 N N . PHE C 1 436 ? -6.214 -25.648 -39.668 1.00 101.06 472 PHE C N 1
ATOM 11028 C CA . PHE C 1 436 ? -6.924 -24.616 -40.413 1.00 93.83 472 PHE C CA 1
ATOM 11029 C C . PHE C 1 436 ? -8.080 -25.198 -41.216 1.00 107.20 472 PHE C C 1
ATOM 11030 O O . PHE C 1 436 ? -8.007 -26.326 -41.692 1.00 118.61 472 PHE C O 1
ATOM 11038 N N . ASP C 1 437 ? -9.147 -24.419 -41.355 1.00 114.84 473 ASP C N 1
ATOM 11039 C CA . ASP C 1 437 ? -10.290 -24.814 -42.167 1.00 126.41 473 ASP C CA 1
ATOM 11040 C C . ASP C 1 437 ? -10.581 -23.746 -43.214 1.00 127.85 473 ASP C C 1
ATOM 11041 O O . ASP C 1 437 ? -11.053 -22.655 -42.889 1.00 130.74 473 ASP C O 1
ATOM 11046 N N . VAL C 1 438 ? -10.288 -24.065 -44.471 1.00 124.21 474 VAL C N 1
ATOM 11047 C CA . VAL C 1 438 ? -10.477 -23.122 -45.566 1.00 111.97 474 VAL C CA 1
ATOM 11048 C C . VAL C 1 438 ? -11.643 -23.531 -46.459 1.00 117.25 474 VAL C C 1
ATOM 11049 O O . VAL C 1 438 ? -11.591 -24.559 -47.134 1.00 111.55 474 VAL C O 1
ATOM 11053 N N . ASP C 1 439 ? -12.696 -22.721 -46.456 1.00 129.85 475 ASP C N 1
ATOM 11054 C CA . ASP C 1 439 ? -13.862 -22.980 -47.291 1.00 133.90 475 ASP C CA 1
ATOM 11055 C C . ASP C 1 439 ? -13.931 -21.980 -48.438 1.00 129.67 475 ASP C C 1
ATOM 11056 O O . ASP C 1 439 ? -14.203 -20.798 -48.229 1.00 124.49 475 ASP C O 1
ATOM 11061 N N . PHE C 1 440 ? -13.683 -22.462 -49.652 1.00 178.60 476 PHE C N 1
ATOM 11062 C CA . PHE C 1 440 ? -13.733 -21.613 -50.835 1.00 175.70 476 PHE C CA 1
ATOM 11063 C C . PHE C 1 440 ? -15.174 -21.272 -51.200 1.00 182.73 476 PHE C C 1
ATOM 11064 O O . PHE C 1 440 ? -16.106 -21.680 -50.506 1.00 179.99 476 PHE C O 1
ATOM 11072 N N . SER C 1 441 ? -15.345 -20.511 -52.280 1.00 150.37 477 SER C N 1
ATOM 11073 C CA . SER C 1 441 ? -16.652 -19.997 -52.713 1.00 148.60 477 SER C CA 1
ATOM 11074 C C . SER C 1 441 ? -17.267 -18.998 -51.725 1.00 148.73 477 SER C C 1
ATOM 11075 O O . SER C 1 441 ? -17.922 -18.038 -52.132 1.00 159.31 477 SER C O 1
ATOM 11078 N N . THR C 1 442 ? -17.059 -19.231 -50.433 1.00 143.41 478 THR C N 1
ATOM 11079 C CA . THR C 1 442 ? -17.455 -18.284 -49.399 1.00 133.15 478 THR C CA 1
ATOM 11080 C C . THR C 1 442 ? -16.225 -17.524 -48.922 1.00 120.53 478 THR C C 1
ATOM 11081 O O . THR C 1 442 ? -16.338 -16.521 -48.214 1.00 123.33 478 THR C O 1
ATOM 11085 N N . LYS C 1 443 ? -15.053 -18.031 -49.302 1.00 139.19 479 LYS C N 1
ATOM 11086 C CA . LYS C 1 443 ? -13.763 -17.400 -49.014 1.00 155.87 479 LYS C CA 1
ATOM 11087 C C . LYS C 1 443 ? -13.412 -17.347 -47.524 1.00 155.29 479 LYS C C 1
ATOM 11088 O O . LYS C 1 443 ? -12.353 -16.846 -47.149 1.00 141.83 479 LYS C O 1
ATOM 11094 N N . LYS C 1 444 ? -14.295 -17.875 -46.682 1.00 108.55 480 LYS C N 1
ATOM 11095 C CA . LYS C 1 444 ? -14.087 -17.851 -45.239 1.00 95.94 480 LYS C CA 1
ATOM 11096 C C . LYS C 1 444 ? -13.015 -18.841 -44.792 1.00 105.55 480 LYS C C 1
ATOM 11097 O O . LYS C 1 444 ? -12.958 -19.973 -45.273 1.00 118.63 480 LYS C O 1
ATOM 11103 N N . ILE C 1 445 ? -12.168 -18.401 -43.867 1.00 118.35 481 ILE C N 1
ATOM 11104 C CA . ILE C 1 445 ? -11.138 -19.255 -43.291 1.00 114.60 481 ILE C CA 1
ATOM 11105 C C . ILE C 1 445 ? -11.172 -19.192 -41.770 1.00 111.75 481 ILE C C 1
ATOM 11106 O O . ILE C 1 445 ? -11.076 -18.116 -41.182 1.00 118.32 481 ILE C O 1
ATOM 11111 N N . SER C 1 446 ? -11.315 -20.349 -41.135 1.00 116.01 482 SER C N 1
ATOM 11112 C CA . SER C 1 446 ? -11.187 -20.439 -39.688 1.00 111.38 482 SER C CA 1
ATOM 11113 C C . SER C 1 446 ? -9.923 -21.222 -39.368 1.00 112.59 482 SER C C 1
ATOM 11114 O O . SER C 1 446 ? -9.273 -21.747 -40.270 1.00 120.81 482 SER C O 1
ATOM 11117 N N . GLY C 1 447 ? -9.563 -21.293 -38.092 1.00 96.55 483 GLY C N 1
ATOM 11118 C CA . GLY C 1 447 ? -8.411 -22.082 -37.697 1.00 105.57 483 GLY C CA 1
ATOM 11119 C C . GLY C 1 447 ? -7.915 -21.788 -36.298 1.00 110.96 483 GLY C C 1
ATOM 11120 O O . GLY C 1 447 ? -8.287 -20.786 -35.694 1.00 110.14 483 GLY C O 1
ATOM 11121 N N . THR C 1 448 ? -7.078 -22.681 -35.779 1.00 141.96 484 THR C N 1
ATOM 11122 C CA . THR C 1 448 ? -6.462 -22.501 -34.472 1.00 132.85 484 THR C CA 1
ATOM 11123 C C . THR C 1 448 ? -5.013 -22.963 -34.516 1.00 136.97 484 THR C C 1
ATOM 11124 O O . THR C 1 448 ? -4.628 -23.743 -35.387 1.00 144.77 484 THR C O 1
ATOM 11128 N N . LEU C 1 449 ? -4.210 -22.477 -33.577 1.00 133.57 485 LEU C N 1
ATOM 11129 C CA . LEU C 1 449 ? -2.866 -23.010 -33.386 1.00 136.73 485 LEU C CA 1
ATOM 11130 C C . LEU C 1 449 ? -2.575 -23.204 -31.899 1.00 140.25 485 LEU C C 1
ATOM 11131 O O . LEU C 1 449 ? -2.801 -22.307 -31.086 1.00 136.22 485 LEU C O 1
ATOM 11136 N N . THR C 1 450 ? -2.087 -24.392 -31.556 1.00 152.88 486 THR C N 1
ATOM 11137 C CA . THR C 1 450 ? -1.942 -24.797 -30.163 1.00 152.50 486 THR C CA 1
ATOM 11138 C C . THR C 1 450 ? -0.477 -24.872 -29.743 1.00 157.90 486 THR C C 1
ATOM 11139 O O . THR C 1 450 ? 0.402 -25.132 -30.564 1.00 158.96 486 THR C O 1
ATOM 11143 N N . ALA C 1 451 ? -0.224 -24.645 -28.457 1.00 159.94 487 ALA C N 1
ATOM 11144 C CA . ALA C 1 451 ? 1.130 -24.683 -27.917 1.00 165.32 487 ALA C CA 1
ATOM 11145 C C . ALA C 1 451 ? 1.517 -26.085 -27.452 1.00 174.53 487 ALA C C 1
ATOM 11146 O O . ALA C 1 451 ? 0.866 -27.070 -27.803 1.00 179.64 487 ALA C O 1
ATOM 11148 N N . LYS C 1 452 ? 2.579 -26.163 -26.655 1.00 121.92 488 LYS C N 1
ATOM 11149 C CA . LYS C 1 452 ? 3.100 -27.442 -26.182 1.00 127.93 488 LYS C CA 1
ATOM 11150 C C . LYS C 1 452 ? 2.367 -27.943 -24.942 1.00 135.80 488 LYS C C 1
ATOM 11151 O O . LYS C 1 452 ? 2.228 -27.215 -23.958 1.00 136.38 488 LYS C O 1
ATOM 11157 N N . ASP C 1 453 ? 1.887 -29.184 -25.011 1.00 203.42 489 ASP C N 1
ATOM 11158 C CA . ASP C 1 453 ? 1.293 -29.881 -23.866 1.00 207.65 489 ASP C CA 1
ATOM 11159 C C . ASP C 1 453 ? 0.008 -29.234 -23.332 1.00 205.06 489 ASP C C 1
ATOM 11160 O O . ASP C 1 453 ? -0.631 -29.764 -22.423 1.00 210.28 489 ASP C O 1
ATOM 11165 N N . ARG C 1 454 ? -0.378 -28.100 -23.907 1.00 189.29 490 ARG C N 1
ATOM 11166 C CA . ARG C 1 454 ? -1.548 -27.369 -23.436 1.00 180.95 490 ARG C CA 1
ATOM 11167 C C . ARG C 1 454 ? -2.839 -27.978 -23.975 1.00 183.21 490 ARG C C 1
ATOM 11168 O O . ARG C 1 454 ? -2.860 -28.547 -25.067 1.00 184.11 490 ARG C O 1
ATOM 11176 N N . THR C 1 455 ? -3.913 -27.854 -23.202 1.00 139.57 491 THR C N 1
ATOM 11177 C CA . THR C 1 455 ? -5.193 -28.458 -23.556 1.00 142.09 491 THR C CA 1
ATOM 11178 C C . THR C 1 455 ? -5.986 -27.604 -24.542 1.00 141.69 491 THR C C 1
ATOM 11179 O O . THR C 1 455 ? -6.323 -28.053 -25.637 1.00 145.43 491 THR C O 1
ATOM 11183 N N . SER C 1 456 ? -6.283 -26.372 -24.141 1.00 122.59 492 SER C N 1
ATOM 11184 C CA . SER C 1 456 ? -7.103 -25.471 -24.945 1.00 119.91 492 SER C CA 1
ATOM 11185 C C . SER C 1 456 ? -6.278 -24.765 -26.022 1.00 115.07 492 SER C C 1
ATOM 11186 O O . SER C 1 456 ? -5.063 -24.626 -25.879 1.00 114.05 492 SER C O 1
ATOM 11189 N N . PRO C 1 457 ? -6.938 -24.330 -27.111 1.00 103.23 493 PRO C N 1
ATOM 11190 C CA . PRO C 1 457 ? -6.281 -23.584 -28.191 1.00 97.41 493 PRO C CA 1
ATOM 11191 C C . PRO C 1 457 ? -5.508 -22.364 -27.694 1.00 97.31 493 PRO C C 1
ATOM 11192 O O . PRO C 1 457 ? -6.050 -21.550 -26.946 1.00 101.08 493 PRO C O 1
ATOM 11196 N N . ALA C 1 458 ? -4.252 -22.250 -28.112 1.00 115.19 494 ALA C N 1
ATOM 11197 C CA . ALA C 1 458 ? -3.417 -21.114 -27.741 1.00 120.02 494 ALA C CA 1
ATOM 11198 C C . ALA C 1 458 ? -3.856 -19.857 -28.483 1.00 126.76 494 ALA C C 1
ATOM 11199 O O . ALA C 1 458 ? -4.135 -18.828 -27.868 1.00 124.09 494 ALA C O 1
ATOM 11201 N N . PHE C 1 459 ? -3.914 -19.945 -29.809 1.00 109.48 495 PHE C N 1
ATOM 11202 C CA . PHE C 1 459 ? -4.395 -18.835 -30.625 1.00 101.49 495 PHE C CA 1
ATOM 11203 C C . PHE C 1 459 ? -5.552 -19.250 -31.526 1.00 102.47 495 PHE C C 1
ATOM 11204 O O . PHE C 1 459 ? -5.525 -20.315 -32.145 1.00 94.59 495 PHE C O 1
ATOM 11212 N N . THR C 1 460 ? -6.567 -18.395 -31.591 1.00 114.16 496 THR C N 1
ATOM 11213 C CA . THR C 1 460 ? -7.696 -18.595 -32.487 1.00 113.77 496 THR C CA 1
ATOM 11214 C C . THR C 1 460 ? -7.609 -17.610 -33.647 1.00 105.39 496 THR C C 1
ATOM 11215 O O . THR C 1 460 ? -7.639 -16.393 -33.447 1.00 107.38 496 THR C O 1
ATOM 11219 N N . ILE C 1 461 ? -7.494 -18.148 -34.857 1.00 143.58 497 ILE C N 1
ATOM 11220 C CA . ILE C 1 461 ? -7.344 -17.340 -36.060 1.00 132.67 497 ILE C CA 1
ATOM 11221 C C . ILE C 1 461 ? -8.564 -17.427 -36.971 1.00 125.16 497 ILE C C 1
ATOM 11222 O O . ILE C 1 461 ? -9.007 -18.519 -37.340 1.00 115.70 497 ILE C O 1
ATOM 11227 N N . THR C 1 462 ? -9.099 -16.264 -37.332 1.00 91.84 498 THR C N 1
ATOM 11228 C CA . THR C 1 462 ? -10.200 -16.183 -38.282 1.00 91.69 498 THR C CA 1
ATOM 11229 C C . THR C 1 462 ? -9.884 -15.140 -39.347 1.00 94.38 498 THR C C 1
ATOM 11230 O O . THR C 1 462 ? -9.697 -13.964 -39.038 1.00 92.98 498 THR C O 1
ATOM 11234 N N . ALA C 1 463 ? -9.821 -15.576 -40.601 1.00 125.41 499 ALA C N 1
ATOM 11235 C CA . ALA C 1 463 ? -9.457 -14.690 -41.702 1.00 120.26 499 ALA C CA 1
ATOM 11236 C C . ALA C 1 463 ? -10.315 -14.944 -42.936 1.00 129.55 499 ALA C C 1
ATOM 11237 O O . ALA C 1 463 ? -11.146 -15.851 -42.951 1.00 140.84 499 ALA C O 1
ATOM 11239 N N . MET C 1 464 ? -10.112 -14.134 -43.971 1.00 115.29 500 MET C N 1
ATOM 11240 C CA . MET C 1 464 ? -10.804 -14.334 -45.239 1.00 120.98 500 MET C CA 1
ATOM 11241 C C . MET C 1 464 ? -9.832 -14.191 -46.407 1.00 127.06 500 MET C C 1
ATOM 11242 O O . MET C 1 464 ? -8.794 -13.533 -46.288 1.00 140.75 500 MET C O 1
ATOM 11247 N N . ILE C 1 465 ? -10.179 -14.809 -47.533 1.00 81.04 501 ILE C N 1
ATOM 11248 C CA . ILE C 1 465 ? -9.310 -14.838 -48.703 1.00 79.10 501 ILE C CA 1
ATOM 11249 C C . ILE C 1 465 ? -9.544 -13.665 -49.647 1.00 87.29 501 ILE C C 1
ATOM 11250 O O . ILE C 1 465 ? -10.682 -13.350 -49.996 1.00 91.13 501 ILE C O 1
ATOM 11255 N N . LYS C 1 466 ? -8.456 -13.020 -50.052 1.00 117.26 502 LYS C N 1
ATOM 11256 C CA . LYS C 1 466 ? -8.496 -12.062 -51.147 1.00 120.21 502 LYS C CA 1
ATOM 11257 C C . LYS C 1 466 ? -7.323 -12.329 -52.083 1.00 130.13 502 LYS C C 1
ATOM 11258 O O . LYS C 1 466 ? -6.176 -12.433 -51.638 1.00 128.91 502 LYS C O 1
ATOM 11264 N N . ASP C 1 467 ? -7.627 -12.453 -53.373 1.00 89.85 503 ASP C N 1
ATOM 11265 C CA . ASP C 1 467 ? -6.638 -12.808 -54.387 1.00 100.86 503 ASP C CA 1
ATOM 11266 C C . ASP C 1 467 ? -5.939 -14.118 -54.033 1.00 106.20 503 ASP C C 1
ATOM 11267 O O . ASP C 1 467 ? -6.583 -15.160 -53.906 1.00 108.70 503 ASP C O 1
ATOM 11272 N N . ASN C 1 468 ? -4.622 -14.058 -53.868 1.00 124.05 504 ASN C N 1
ATOM 11273 C CA . ASN C 1 468 ? -3.847 -15.236 -53.493 1.00 124.26 504 ASN C CA 1
ATOM 11274 C C . ASN C 1 468 ? -3.374 -15.191 -52.044 1.00 137.93 504 ASN C C 1
ATOM 11275 O O . ASN C 1 468 ? -2.491 -15.951 -51.646 1.00 145.00 504 ASN C O 1
ATOM 11280 N N . GLY C 1 469 ? -3.965 -14.297 -51.258 1.00 132.38 505 GLY C N 1
ATOM 11281 C CA . GLY C 1 469 ? -3.607 -14.170 -49.858 1.00 127.16 505 GLY C CA 1
ATOM 11282 C C . GLY C 1 469 ? -4.823 -14.199 -48.955 1.00 128.91 505 GLY C C 1
ATOM 11283 O O . GLY C 1 469 ? -5.952 -14.331 -49.426 1.00 138.12 505 GLY C O 1
ATOM 11284 N N . PHE C 1 470 ? -4.595 -14.082 -47.651 1.00 107.25 506 PHE C N 1
ATOM 11285 C CA . PHE C 1 470 ? -5.695 -14.027 -46.695 1.00 89.95 506 PHE C CA 1
ATOM 11286 C C . PHE C 1 470 ? -5.380 -13.112 -45.519 1.00 94.08 506 PHE C C 1
ATOM 11287 O O . PHE C 1 470 ? -4.254 -13.088 -45.018 1.00 93.31 506 PHE C O 1
ATOM 11295 N N . SER C 1 471 ? -6.384 -12.361 -45.080 1.00 119.66 507 SER C N 1
ATOM 11296 C CA . SER C 1 471 ? -6.202 -11.418 -43.983 1.00 119.23 507 SER C CA 1
ATOM 11297 C C . SER C 1 471 ? -7.302 -11.573 -42.942 1.00 116.21 507 SER C C 1
ATOM 11298 O O . SER C 1 471 ? -8.456 -11.839 -43.283 1.00 111.43 507 SER C O 1
ATOM 11301 N N . GLY C 1 472 ? -6.944 -11.410 -41.672 1.00 82.50 508 GLY C N 1
ATOM 11302 C CA . GLY C 1 472 ? -7.921 -11.525 -40.606 1.00 80.36 508 GLY C CA 1
ATOM 11303 C C . GLY C 1 472 ? -7.414 -11.146 -39.230 1.00 87.44 508 GLY C C 1
ATOM 11304 O O . GLY C 1 472 ? -6.538 -10.293 -39.087 1.00 88.13 508 GLY C O 1
ATOM 11305 N N . VAL C 1 473 ? -7.980 -11.786 -38.211 1.00 82.38 509 VAL C N 1
ATOM 11306 C CA . VAL C 1 473 ? -7.599 -11.518 -36.831 1.00 78.51 509 VAL C CA 1
ATOM 11307 C C . VAL C 1 473 ? -7.216 -12.794 -36.088 1.00 74.58 509 VAL C C 1
ATOM 11308 O O . VAL C 1 473 ? -7.658 -13.893 -36.435 1.00 63.63 509 VAL C O 1
ATOM 11312 N N . ALA C 1 474 ? -6.384 -12.631 -35.066 1.00 94.12 510 ALA C N 1
ATOM 11313 C CA . ALA C 1 474 ? -5.976 -13.731 -34.207 1.00 106.96 510 ALA C CA 1
ATOM 11314 C C . ALA C 1 474 ? -6.045 -13.283 -32.754 1.00 113.57 510 ALA C C 1
ATOM 11315 O O . ALA C 1 474 ? -5.459 -12.263 -32.382 1.00 120.02 510 ALA C O 1
ATOM 11317 N N . LYS C 1 475 ? -6.771 -14.040 -31.937 1.00 100.07 511 LYS C N 1
ATOM 11318 C CA . LYS C 1 475 ? -6.928 -13.686 -30.530 1.00 95.00 511 LYS C CA 1
ATOM 11319 C C . LYS C 1 475 ? -6.659 -14.871 -29.614 1.00 100.66 511 LYS C C 1
ATOM 11320 O O . LYS C 1 475 ? -6.878 -16.021 -29.988 1.00 95.17 511 LYS C O 1
ATOM 11326 N N . THR C 1 476 ? -6.185 -14.584 -28.406 1.00 104.44 512 THR C N 1
ATOM 11327 C CA . THR C 1 476 ? -5.993 -15.620 -27.403 1.00 105.75 512 THR C CA 1
ATOM 11328 C C . THR C 1 476 ? -7.351 -16.088 -26.897 1.00 114.28 512 THR C C 1
ATOM 11329 O O . THR C 1 476 ? -8.387 -15.557 -27.300 1.00 120.58 512 THR C O 1
ATOM 11333 N N . GLY C 1 477 ? -7.348 -17.081 -26.015 1.00 135.69 513 GLY C N 1
ATOM 11334 C CA . GLY C 1 477 ? -8.584 -17.587 -25.449 1.00 136.41 513 GLY C CA 1
ATOM 11335 C C . GLY C 1 477 ? -9.310 -16.521 -24.653 1.00 137.70 513 GLY C C 1
ATOM 11336 O O . GLY C 1 477 ? -8.723 -15.499 -24.291 1.00 137.94 513 GLY C O 1
ATOM 11337 N N . GLU C 1 478 ? -10.593 -16.755 -24.386 1.00 109.30 514 GLU C N 1
ATOM 11338 C CA . GLU C 1 478 ? -11.383 -15.850 -23.560 1.00 111.78 514 GLU C CA 1
ATOM 11339 C C . GLU C 1 478 ? -10.722 -15.706 -22.194 1.00 114.26 514 GLU C C 1
ATOM 11340 O O . GLU C 1 478 ? -10.781 -14.648 -21.567 1.00 111.71 514 GLU C O 1
ATOM 11346 N N . ASN C 1 479 ? -10.086 -16.784 -21.748 1.00 122.10 515 ASN C N 1
ATOM 11347 C CA . ASN C 1 479 ? -9.315 -16.774 -20.515 1.00 127.08 515 ASN C CA 1
ATOM 11348 C C . ASN C 1 479 ? -7.957 -16.113 -20.727 1.00 116.38 515 ASN C C 1
ATOM 11349 O O . ASN C 1 479 ? -7.520 -15.295 -19.922 1.00 113.53 515 ASN C O 1
ATOM 11354 N N . GLY C 1 480 ? -7.298 -16.473 -21.823 1.00 126.80 516 GLY C N 1
ATOM 11355 C CA . GLY C 1 480 ? -5.960 -15.988 -22.110 1.00 127.14 516 GLY C CA 1
ATOM 11356 C C . GLY C 1 480 ? -5.014 -17.145 -22.366 1.00 134.24 516 GLY C C 1
ATOM 11357 O O . GLY C 1 480 ? -5.415 -18.306 -22.293 1.00 147.20 516 GLY C O 1
ATOM 11358 N N . PHE C 1 481 ? -3.756 -16.839 -22.665 1.00 184.94 517 PHE C N 1
ATOM 11359 C CA . PHE C 1 481 ? -2.782 -17.888 -22.954 1.00 181.48 517 PHE C CA 1
ATOM 11360 C C . PHE C 1 481 ? -1.695 -18.012 -21.888 1.00 185.19 517 PHE C C 1
ATOM 11361 O O . PHE C 1 481 ? -0.886 -17.103 -21.708 1.00 186.55 517 PHE C O 1
ATOM 11369 N N . ALA C 1 482 ? -1.671 -19.161 -21.215 1.00 200.28 518 ALA C N 1
ATOM 11370 C CA . ALA C 1 482 ? -0.743 -19.420 -20.113 1.00 210.60 518 ALA C CA 1
ATOM 11371 C C . ALA C 1 482 ? 0.732 -19.215 -20.464 1.00 197.61 518 ALA C C 1
ATOM 11372 O O . ALA C 1 482 ? 1.343 -20.048 -21.132 1.00 197.95 518 ALA C O 1
ATOM 11374 N N . LEU C 1 483 ? 1.294 -18.099 -20.006 1.00 149.90 519 LEU C N 1
ATOM 11375 C CA . LEU C 1 483 ? 2.729 -17.863 -20.103 1.00 139.62 519 LEU C CA 1
ATOM 11376 C C . LEU C 1 483 ? 3.451 -18.838 -19.187 1.00 152.10 519 LEU C C 1
ATOM 11377 O O . LEU C 1 483 ? 4.366 -19.545 -19.606 1.00 163.90 519 LEU C O 1
ATOM 11382 N N . ASP C 1 484 ? 3.028 -18.863 -17.929 1.00 152.14 520 ASP C N 1
ATOM 11383 C CA . ASP C 1 484 ? 3.575 -19.793 -16.952 1.00 155.66 520 ASP C CA 1
ATOM 11384 C C . ASP C 1 484 ? 2.464 -20.662 -16.386 1.00 156.12 520 ASP C C 1
ATOM 11385 O O . ASP C 1 484 ? 1.854 -20.317 -15.373 1.00 153.50 520 ASP C O 1
ATOM 11390 N N . PRO C 1 485 ? 2.195 -21.796 -17.047 1.00 236.71 521 PRO C N 1
ATOM 11391 C CA . PRO C 1 485 ? 1.136 -22.705 -16.605 1.00 239.40 521 PRO C CA 1
ATOM 11392 C C . PRO C 1 485 ? 1.448 -23.303 -15.240 1.00 243.51 521 PRO C C 1
ATOM 11393 O O . PRO C 1 485 ? 0.523 -23.613 -14.489 1.00 238.64 521 PRO C O 1
ATOM 11397 N N . GLN C 1 486 ? 2.728 -23.452 -14.913 1.00 315.30 522 GLN C N 1
ATOM 11398 C CA . GLN C 1 486 ? 3.088 -24.042 -13.630 1.00 331.28 522 GLN C CA 1
ATOM 11399 C C . GLN C 1 486 ? 4.263 -23.373 -12.919 1.00 350.01 522 GLN C C 1
ATOM 11400 O O . GLN C 1 486 ? 5.397 -23.859 -12.951 1.00 352.20 522 GLN C O 1
ATOM 11406 N N . ASN C 1 487 ? 3.963 -22.241 -12.295 1.00 325.07 523 ASN C N 1
ATOM 11407 C CA . ASN C 1 487 ? 4.804 -21.653 -11.269 1.00 323.46 523 ASN C CA 1
ATOM 11408 C C . ASN C 1 487 ? 4.036 -21.891 -9.986 1.00 303.11 523 ASN C C 1
ATOM 11409 O O . ASN C 1 487 ? 3.240 -22.827 -9.903 1.00 293.60 523 ASN C O 1
ATOM 11414 N N . THR C 1 488 ? 4.250 -21.045 -8.988 1.00 313.23 524 THR C N 1
ATOM 11415 C CA . THR C 1 488 ? 3.301 -20.971 -7.890 1.00 324.76 524 THR C CA 1
ATOM 11416 C C . THR C 1 488 ? 2.071 -20.295 -8.480 1.00 327.50 524 THR C C 1
ATOM 11417 O O . THR C 1 488 ? 2.170 -19.651 -9.527 1.00 324.79 524 THR C O 1
ATOM 11421 N N . GLY C 1 489 ? 0.923 -20.446 -7.819 1.00 211.02 525 GLY C N 1
ATOM 11422 C CA . GLY C 1 489 ? -0.357 -19.978 -8.336 1.00 194.91 525 GLY C CA 1
ATOM 11423 C C . GLY C 1 489 ? -0.344 -18.602 -8.978 1.00 184.65 525 GLY C C 1
ATOM 11424 O O . GLY C 1 489 ? -1.157 -18.298 -9.855 1.00 182.24 525 GLY C O 1
ATOM 11425 N N . ASN C 1 490 ? 0.590 -17.769 -8.535 1.00 281.93 526 ASN C N 1
ATOM 11426 C CA . ASN C 1 490 ? 0.787 -16.451 -9.114 1.00 281.93 526 ASN C CA 1
ATOM 11427 C C . ASN C 1 490 ? 1.896 -16.470 -10.165 1.00 281.93 526 ASN C C 1
ATOM 11428 O O . ASN C 1 490 ? 3.022 -16.864 -9.857 1.00 281.93 526 ASN C O 1
ATOM 11433 N N . SER C 1 491 ? 1.610 -16.048 -11.399 1.00 115.34 527 SER C N 1
ATOM 11434 C CA . SER C 1 491 ? 0.300 -15.585 -11.863 1.00 110.86 527 SER C CA 1
ATOM 11435 C C . SER C 1 491 ? 0.366 -15.530 -13.378 1.00 112.52 527 SER C C 1
ATOM 11436 O O . SER C 1 491 ? 0.265 -16.554 -14.057 1.00 109.80 527 SER C O 1
ATOM 11439 N N . HIS C 1 492 ? 0.507 -14.305 -13.881 1.00 174.29 528 HIS C N 1
ATOM 11440 C CA . HIS C 1 492 ? 0.901 -14.026 -15.255 1.00 184.44 528 HIS C CA 1
ATOM 11441 C C . HIS C 1 492 ? -0.094 -14.392 -16.347 1.00 178.48 528 HIS C C 1
ATOM 11442 O O . HIS C 1 492 ? -1.301 -14.414 -16.140 1.00 182.24 528 HIS C O 1
ATOM 11449 N N . TYR C 1 493 ? 0.462 -14.663 -17.520 1.00 111.19 529 TYR C N 1
ATOM 11450 C CA . TYR C 1 493 ? -0.272 -14.936 -18.764 1.00 109.86 529 TYR C CA 1
ATOM 11451 C C . TYR C 1 493 ? -0.990 -13.712 -19.349 1.00 114.45 529 TYR C C 1
ATOM 11452 O O . TYR C 1 493 ? -1.469 -12.858 -18.610 1.00 115.96 529 TYR C O 1
ATOM 11461 N N . THR C 1 494 ? -1.074 -13.663 -20.680 1.00 137.50 530 THR C N 1
ATOM 11462 C CA . THR C 1 494 ? -1.459 -12.453 -21.409 1.00 119.93 530 THR C CA 1
ATOM 11463 C C . THR C 1 494 ? -2.763 -12.595 -22.205 1.00 108.38 530 THR C C 1
ATOM 11464 O O . THR C 1 494 ? -3.208 -13.701 -22.513 1.00 104.55 530 THR C O 1
ATOM 11468 N N . HIS C 1 495 ? -3.364 -11.455 -22.533 1.00 112.10 531 HIS C N 1
ATOM 11469 C CA . HIS C 1 495 ? -4.597 -11.413 -23.311 1.00 115.58 531 HIS C CA 1
ATOM 11470 C C . HIS C 1 495 ? -4.355 -10.580 -24.567 1.00 113.45 531 HIS C C 1
ATOM 11471 O O . HIS C 1 495 ? -4.468 -9.356 -24.541 1.00 112.23 531 HIS C O 1
ATOM 11478 N N . ILE C 1 496 ? -4.024 -11.250 -25.667 1.00 96.73 532 ILE C N 1
ATOM 11479 C CA . ILE C 1 496 ? -3.555 -10.559 -26.866 1.00 99.79 532 ILE C CA 1
ATOM 11480 C C . ILE C 1 496 ? -4.461 -10.779 -28.076 1.00 98.95 532 ILE C C 1
ATOM 11481 O O . ILE C 1 496 ? -4.972 -11.877 -28.294 1.00 109.43 532 ILE C O 1
ATOM 11486 N N . GLU C 1 497 ? -4.656 -9.718 -28.854 1.00 113.24 533 GLU C N 1
ATOM 11487 C CA . GLU C 1 497 ? -5.483 -9.770 -30.051 1.00 112.98 533 GLU C CA 1
ATOM 11488 C C . GLU C 1 497 ? -4.882 -8.886 -31.142 1.00 108.08 533 GLU C C 1
ATOM 11489 O O . GLU C 1 497 ? -4.686 -7.687 -30.941 1.00 111.80 533 GLU C O 1
ATOM 11495 N N . ALA C 1 498 ? -4.582 -9.477 -32.296 1.00 90.25 534 ALA C N 1
ATOM 11496 C CA . ALA C 1 498 ? -3.891 -8.742 -33.354 1.00 75.36 534 ALA C CA 1
ATOM 11497 C C . ALA C 1 498 ? -4.376 -9.091 -34.761 1.00 86.65 534 ALA C C 1
ATOM 11498 O O . ALA C 1 498 ? -5.183 -10.001 -34.945 1.00 91.87 534 ALA C O 1
ATOM 11500 N N . THR C 1 499 ? -3.872 -8.354 -35.748 1.00 98.18 535 THR C N 1
ATOM 11501 C CA . THR C 1 499 ? -4.216 -8.586 -37.147 1.00 92.02 535 THR C CA 1
ATOM 11502 C C . THR C 1 499 ? -3.229 -9.548 -37.798 1.00 83.98 535 THR C C 1
ATOM 11503 O O . THR C 1 499 ? -2.021 -9.310 -37.793 1.00 87.92 535 THR C O 1
ATOM 11507 N N . VAL C 1 500 ? -3.750 -10.632 -38.364 1.00 65.44 536 VAL C N 1
ATOM 11508 C CA . VAL C 1 500 ? -2.910 -11.652 -38.984 1.00 67.77 536 VAL C CA 1
ATOM 11509 C C . VAL C 1 500 ? -2.995 -11.606 -40.508 1.00 84.65 536 VAL C C 1
ATOM 11510 O O . VAL C 1 500 ? -4.085 -11.506 -41.078 1.00 79.94 536 VAL C O 1
ATOM 11514 N N . SER C 1 501 ? -1.838 -11.664 -41.164 1.00 115.56 537 SER C N 1
ATOM 11515 C CA . SER C 1 501 ? -1.797 -11.672 -42.624 1.00 92.95 537 SER C CA 1
ATOM 11516 C C . SER C 1 501 ? -0.999 -12.863 -43.138 1.00 92.63 537 SER C C 1
ATOM 11517 O O . SER C 1 501 ? 0.053 -13.196 -42.594 1.00 101.52 537 SER C O 1
ATOM 11520 N N . GLY C 1 502 ? -1.500 -13.505 -44.188 1.00 101.22 538 GLY C N 1
ATOM 11521 C CA . GLY C 1 502 ? -0.835 -14.670 -44.738 1.00 102.77 538 GLY C CA 1
ATOM 11522 C C . GLY C 1 502 ? -1.093 -14.899 -46.213 1.00 111.34 538 GLY C C 1
ATOM 11523 O O . GLY C 1 502 ? -1.802 -14.127 -46.858 1.00 101.26 538 GLY C O 1
ATOM 11524 N N . GLY C 1 503 ? -0.517 -15.973 -46.746 1.00 122.59 539 GLY C N 1
ATOM 11525 C CA . GLY C 1 503 ? -0.662 -16.290 -48.153 1.00 112.53 539 GLY C CA 1
ATOM 11526 C C . GLY C 1 503 ? -0.723 -17.773 -48.466 1.00 104.84 539 GLY C C 1
ATOM 11527 O O . GLY C 1 503 ? -0.351 -18.620 -47.648 1.00 96.39 539 GLY C O 1
ATOM 11528 N N . PHE C 1 504 ? -1.206 -18.078 -49.668 1.00 112.62 540 PHE C N 1
ATOM 11529 C CA . PHE C 1 504 ? -1.270 -19.446 -50.165 1.00 106.49 540 PHE C CA 1
ATOM 11530 C C . PHE C 1 504 ? -0.044 -19.750 -51.014 1.00 103.67 540 PHE C C 1
ATOM 11531 O O . PHE C 1 504 ? 0.175 -19.119 -52.046 1.00 102.36 540 PHE C O 1
ATOM 11539 N N . TYR C 1 505 ? 0.751 -20.722 -50.580 1.00 124.66 541 TYR C N 1
ATOM 11540 C CA . TYR C 1 505 ? 1.967 -21.084 -51.296 1.00 134.00 541 TYR C CA 1
ATOM 11541 C C . TYR C 1 505 ? 1.897 -22.518 -51.815 1.00 146.38 541 TYR C C 1
ATOM 11542 O O . TYR C 1 505 ? 1.459 -23.426 -51.107 1.00 143.36 541 TYR C O 1
ATOM 11551 N N . GLY C 1 506 ? 2.322 -22.720 -53.057 1.00 121.88 542 GLY C N 1
ATOM 11552 C CA . GLY C 1 506 ? 2.352 -24.053 -53.627 1.00 130.91 542 GLY C CA 1
ATOM 11553 C C . GLY C 1 506 ? 1.830 -24.142 -55.046 1.00 137.12 542 GLY C C 1
ATOM 11554 O O . GLY C 1 506 ? 1.484 -23.134 -55.661 1.00 144.45 542 GLY C O 1
ATOM 11555 N N . LYS C 1 507 ? 1.782 -25.363 -55.567 1.00 164.47 543 LYS C N 1
ATOM 11556 C CA . LYS C 1 507 ? 1.268 -25.613 -56.906 1.00 159.06 543 LYS C CA 1
ATOM 11557 C C . LYS C 1 507 ? -0.253 -25.538 -56.904 1.00 158.19 543 LYS C C 1
ATOM 11558 O O . LYS C 1 507 ? -0.841 -24.623 -57.478 1.00 160.75 543 LYS C O 1
ATOM 11564 N N . ASN C 1 508 ? -0.884 -26.507 -56.248 1.00 173.55 544 ASN C N 1
ATOM 11565 C CA . ASN C 1 508 ? -2.333 -26.524 -56.105 1.00 173.05 544 ASN C CA 1
ATOM 11566 C C . ASN C 1 508 ? -2.732 -25.891 -54.775 1.00 175.51 544 ASN C C 1
ATOM 11567 O O . ASN C 1 508 ? -3.686 -26.330 -54.131 1.00 181.68 544 ASN C O 1
ATOM 11572 N N . ALA C 1 509 ? -1.993 -24.853 -54.384 1.00 130.10 545 ALA C N 1
ATOM 11573 C CA . ALA C 1 509 ? -2.140 -24.212 -53.077 1.00 125.85 545 ALA C CA 1
ATOM 11574 C C . ALA C 1 509 ? -2.086 -25.237 -51.951 1.00 124.07 545 ALA C C 1
ATOM 11575 O O . ALA C 1 509 ? -2.875 -25.185 -51.007 1.00 104.41 545 ALA C O 1
ATOM 11577 N N . ILE C 1 510 ? -1.143 -26.167 -52.060 1.00 135.81 546 ILE C N 1
ATOM 11578 C CA . ILE C 1 510 ? -1.034 -27.270 -51.115 1.00 135.65 546 ILE C CA 1
ATOM 11579 C C . ILE C 1 510 ? -0.437 -26.833 -49.781 1.00 132.70 546 ILE C C 1
ATOM 11580 O O . ILE C 1 510 ? -0.423 -27.600 -48.819 1.00 143.15 546 ILE C O 1
ATOM 11585 N N . GLU C 1 511 ? 0.067 -25.604 -49.726 1.00 177.48 547 GLU C N 1
ATOM 11586 C CA . GLU C 1 511 ? 0.608 -25.073 -48.482 1.00 183.17 547 GLU C CA 1
ATOM 11587 C C . GLU C 1 511 ? 0.075 -23.669 -48.221 1.00 194.14 547 GLU C C 1
ATOM 11588 O O . GLU C 1 511 ? -0.355 -22.976 -49.141 1.00 195.11 547 GLU C O 1
ATOM 11594 N N . MET C 1 512 ? 0.089 -23.261 -46.958 1.00 141.37 548 MET C N 1
ATOM 11595 C CA . MET C 1 512 ? -0.301 -21.905 -46.598 1.00 130.05 548 MET C CA 1
ATOM 11596 C C . MET C 1 512 ? 0.609 -21.409 -45.487 1.00 128.46 548 MET C C 1
ATOM 11597 O O . MET C 1 512 ? 1.195 -22.204 -44.758 1.00 132.44 548 MET C O 1
ATOM 11602 N N . GLY C 1 513 ? 0.740 -20.094 -45.365 1.00 123.12 549 GLY C N 1
ATOM 11603 C CA . GLY C 1 513 ? 1.587 -19.524 -44.335 1.00 130.29 549 GLY C CA 1
ATOM 11604 C C . GLY C 1 513 ? 1.052 -18.187 -43.874 1.00 125.77 549 GLY C C 1
ATOM 11605 O O . GLY C 1 513 ? 0.122 -17.653 -44.473 1.00 111.56 549 GLY C O 1
ATOM 11606 N N . GLY C 1 514 ? 1.631 -17.644 -42.809 1.00 98.09 550 GLY C N 1
ATOM 11607 C CA . GLY C 1 514 ? 1.195 -16.352 -42.316 1.00 93.49 550 GLY C CA 1
ATOM 11608 C C . GLY C 1 514 ? 1.955 -15.857 -41.105 1.00 87.08 550 GLY C C 1
ATOM 11609 O O . GLY C 1 514 ? 2.865 -16.523 -40.613 1.00 76.57 550 GLY C O 1
ATOM 11610 N N . SER C 1 515 ? 1.572 -14.678 -40.622 1.00 95.69 551 SER C N 1
ATOM 11611 C CA . SER C 1 515 ? 2.212 -14.081 -39.459 1.00 94.35 551 SER C CA 1
ATOM 11612 C C . SER C 1 515 ? 1.338 -13.009 -38.822 1.00 95.91 551 SER C C 1
ATOM 11613 O O . SER C 1 515 ? 0.434 -12.455 -39.463 1.00 92.45 551 SER C O 1
ATOM 11616 N N . PHE C 1 516 ? 1.611 -12.733 -37.550 1.00 94.36 552 PHE C N 1
ATOM 11617 C CA . PHE C 1 516 ? 1.017 -11.588 -36.866 1.00 88.42 552 PHE C CA 1
ATOM 11618 C C . PHE C 1 516 ? 1.890 -11.118 -35.706 1.00 80.13 552 PHE C C 1
ATOM 11619 O O . PHE C 1 516 ? 2.440 -11.927 -34.955 1.00 75.38 552 PHE C O 1
ATOM 11627 N N . SER C 1 517 ? 2.019 -9.802 -35.578 1.00 101.92 553 SER C N 1
ATOM 11628 C CA . SER C 1 517 ? 2.831 -9.204 -34.527 1.00 116.54 553 SER C CA 1
ATOM 11629 C C . SER C 1 517 ? 2.034 -8.159 -33.756 1.00 138.14 553 SER C C 1
ATOM 11630 O O . SER C 1 517 ? 0.903 -7.835 -34.119 1.00 136.63 553 SER C O 1
ATOM 11633 N N . PHE C 1 518 ? 2.636 -7.633 -32.694 1.00 120.62 554 PHE C N 1
ATOM 11634 C CA . PHE C 1 518 ? 1.975 -6.674 -31.819 1.00 108.51 554 PHE C CA 1
ATOM 11635 C C . PHE C 1 518 ? 2.994 -6.067 -30.862 1.00 103.40 554 PHE C C 1
ATOM 11636 O O . PHE C 1 518 ? 3.563 -6.774 -30.032 1.00 110.66 554 PHE C O 1
ATOM 11644 N N . PRO C 1 519 ? 3.237 -4.754 -30.984 1.00 136.47 555 PRO C N 1
ATOM 11645 C CA . PRO C 1 519 ? 4.129 -4.045 -30.060 1.00 144.49 555 PRO C CA 1
ATOM 11646 C C . PRO C 1 519 ? 3.505 -3.893 -28.675 1.00 133.00 555 PRO C C 1
ATOM 11647 O O . PRO C 1 519 ? 3.024 -2.808 -28.345 1.00 116.68 555 PRO C O 1
ATOM 11651 N N . GLU C 1 524 ? 1.256 1.970 -29.659 1.00 171.01 560 GLU C N 1
ATOM 11652 C CA . GLU C 1 524 ? 1.381 2.446 -28.287 1.00 187.10 560 GLU C CA 1
ATOM 11653 C C . GLU C 1 524 ? 2.673 1.936 -27.655 1.00 195.84 560 GLU C C 1
ATOM 11654 O O . GLU C 1 524 ? 3.246 0.944 -28.105 1.00 188.22 560 GLU C O 1
ATOM 11660 N N . GLY C 1 525 ? 3.126 2.620 -26.608 1.00 279.47 561 GLY C N 1
ATOM 11661 C CA . GLY C 1 525 ? 4.367 2.270 -25.942 1.00 273.21 561 GLY C CA 1
ATOM 11662 C C . GLY C 1 525 ? 4.210 1.198 -24.881 1.00 262.24 561 GLY C C 1
ATOM 11663 O O . GLY C 1 525 ? 5.156 0.896 -24.153 1.00 257.98 561 GLY C O 1
ATOM 11664 N N . LYS C 1 526 ? 3.014 0.626 -24.789 1.00 323.55 562 LYS C N 1
ATOM 11665 C CA . LYS C 1 526 ? 2.748 -0.452 -23.842 1.00 317.41 562 LYS C CA 1
ATOM 11666 C C . LYS C 1 526 ? 3.595 -1.681 -24.165 1.00 323.78 562 LYS C C 1
ATOM 11667 O O . LYS C 1 526 ? 3.630 -2.141 -25.307 1.00 330.33 562 LYS C O 1
ATOM 11673 N N . GLN C 1 527 ? 4.277 -2.209 -23.152 1.00 318.41 563 GLN C N 1
ATOM 11674 C CA . GLN C 1 527 ? 5.224 -3.303 -23.351 1.00 312.02 563 GLN C CA 1
ATOM 11675 C C . GLN C 1 527 ? 4.557 -4.670 -23.499 1.00 301.67 563 GLN C C 1
ATOM 11676 O O . GLN C 1 527 ? 5.239 -5.687 -23.630 1.00 301.20 563 GLN C O 1
ATOM 11682 N N . GLU C 1 528 ? 3.228 -4.693 -23.474 1.00 191.38 564 GLU C N 1
ATOM 11683 C CA . GLU C 1 528 ? 2.484 -5.918 -23.739 1.00 184.94 564 GLU C CA 1
ATOM 11684 C C . GLU C 1 528 ? 2.617 -6.259 -25.219 1.00 194.51 564 GLU C C 1
ATOM 11685 O O . GLU C 1 528 ? 1.923 -5.685 -26.058 1.00 205.05 564 GLU C O 1
ATOM 11691 N N . LYS C 1 529 ? 3.508 -7.193 -25.537 1.00 153.09 565 LYS C N 1
ATOM 11692 C CA . LYS C 1 529 ? 3.863 -7.456 -26.928 1.00 137.75 565 LYS C CA 1
ATOM 11693 C C . LYS C 1 529 ? 3.992 -8.941 -27.261 1.00 126.19 565 LYS C C 1
ATOM 11694 O O . LYS C 1 529 ? 4.168 -9.775 -26.373 1.00 112.46 565 LYS C O 1
ATOM 11700 N N . ALA C 1 530 ? 3.909 -9.254 -28.553 1.00 110.73 566 ALA C N 1
ATOM 11701 C CA . ALA C 1 530 ? 4.068 -10.622 -29.043 1.00 107.90 566 ALA C CA 1
ATOM 11702 C C . ALA C 1 530 ? 4.275 -10.649 -30.555 1.00 108.94 566 ALA C C 1
ATOM 11703 O O . ALA C 1 530 ? 4.101 -9.635 -31.228 1.00 110.45 566 ALA C O 1
ATOM 11705 N N . SER C 1 531 ? 4.644 -11.815 -31.078 1.00 87.05 567 SER C N 1
ATOM 11706 C CA . SER C 1 531 ? 4.820 -12.010 -32.516 1.00 81.44 567 SER C CA 1
ATOM 11707 C C . SER C 1 531 ? 4.967 -13.492 -32.846 1.00 80.97 567 SER C C 1
ATOM 11708 O O . SER C 1 531 ? 5.787 -14.193 -32.247 1.00 75.17 567 SER C O 1
ATOM 11711 N N . VAL C 1 532 ? 4.155 -13.972 -33.786 1.00 99.57 568 VAL C N 1
ATOM 11712 C CA . VAL C 1 532 ? 4.249 -15.361 -34.235 1.00 108.36 568 VAL C CA 1
ATOM 11713 C C . VAL C 1 532 ? 4.138 -15.505 -35.757 1.00 102.28 568 VAL C C 1
ATOM 11714 O O . VAL C 1 532 ? 3.424 -14.744 -36.422 1.00 97.16 568 VAL C O 1
ATOM 11718 N N . VAL C 1 533 ? 4.873 -16.477 -36.293 1.00 104.20 569 VAL C N 1
ATOM 11719 C CA . VAL C 1 533 ? 4.795 -16.843 -37.703 1.00 110.17 569 VAL C CA 1
ATOM 11720 C C . VAL C 1 533 ? 4.405 -18.316 -37.808 1.00 109.03 569 VAL C C 1
ATOM 11721 O O . VAL C 1 533 ? 4.732 -19.110 -36.926 1.00 110.46 569 VAL C O 1
ATOM 11725 N N . PHE C 1 534 ? 3.705 -18.685 -38.876 1.00 105.02 570 PHE C N 1
ATOM 11726 C CA . PHE C 1 534 ? 3.205 -20.053 -38.995 1.00 94.40 570 PHE C CA 1
ATOM 11727 C C . PHE C 1 534 ? 3.134 -20.578 -40.426 1.00 110.24 570 PHE C C 1
ATOM 11728 O O . PHE C 1 534 ? 3.003 -19.806 -41.382 1.00 122.92 570 PHE C O 1
ATOM 11736 N N . GLY C 1 535 ? 3.203 -21.902 -40.552 1.00 98.37 571 GLY C N 1
ATOM 11737 C CA . GLY C 1 535 ? 3.108 -22.562 -41.843 1.00 94.74 571 GLY C CA 1
ATOM 11738 C C . GLY C 1 535 ? 2.419 -23.912 -41.751 1.00 109.37 571 GLY C C 1
ATOM 11739 O O . GLY C 1 535 ? 2.693 -24.698 -40.844 1.00 116.04 571 GLY C O 1
ATOM 11740 N N . ALA C 1 536 ? 1.522 -24.183 -42.695 1.00 128.03 572 ALA C N 1
ATOM 11741 C CA . ALA C 1 536 ? 0.759 -25.427 -42.701 1.00 134.63 572 ALA C CA 1
ATOM 11742 C C . ALA C 1 536 ? 0.635 -26.023 -44.102 1.00 141.04 572 ALA C C 1
ATOM 11743 O O . ALA C 1 536 ? 0.900 -25.352 -45.101 1.00 139.16 572 ALA C O 1
ATOM 11745 N N . LYS C 1 537 ? 0.221 -27.286 -44.164 1.00 127.66 573 LYS C N 1
ATOM 11746 C CA . LYS C 1 537 ? 0.098 -27.998 -45.432 1.00 128.99 573 LYS C CA 1
ATOM 11747 C C . LYS C 1 537 ? -1.317 -28.530 -45.665 1.00 123.53 573 LYS C C 1
ATOM 11748 O O . LYS C 1 537 ? -1.967 -29.024 -44.743 1.00 128.11 573 LYS C O 1
ATOM 11754 N N . ARG C 1 538 ? -1.782 -28.419 -46.906 1.00 114.05 574 ARG C N 1
ATOM 11755 C CA . ARG C 1 538 ? -3.073 -28.962 -47.314 1.00 113.10 574 ARG C CA 1
ATOM 11756 C C . ARG C 1 538 ? -3.005 -30.480 -47.442 1.00 116.80 574 ARG C C 1
ATOM 11757 O O . ARG C 1 538 ? -2.094 -31.019 -48.070 1.00 113.74 574 ARG C O 1
ATOM 11765 N N . GLN C 1 539 ? -3.972 -31.164 -46.841 1.00 134.35 575 GLN C N 1
ATOM 11766 C CA . GLN C 1 539 ? -4.013 -32.621 -46.875 1.00 134.08 575 GLN C CA 1
ATOM 11767 C C . GLN C 1 539 ? -5.358 -33.124 -47.386 1.00 122.98 575 GLN C C 1
ATOM 11768 O O . GLN C 1 539 ? -6.116 -32.378 -48.005 1.00 114.26 575 GLN C O 1
#

Foldseek 3Di:
DDDFKKKAWFAFFQCDPDPPLGGQKFFFDPVRIDDFFADFQQDTDVLVVVVVVQPPDDKDDPAPDVFAFWFPQLDDDGFKDFAWTWGQDWDDPPVDDGGAGDTGTIGMMGGHAFEQKEFQAKDKWKTFKWKWFMAHAPADAVLQHCQLPSHSTTRTQVRRPFWAGGCVVPVPNDGGGAWMKIWMDGVNVQKIKIWTKGAGDQPPVNPDDDDGIHTQWIWIWGDDFQKIAAKIGGPQCPDDPSNDPSNFIFNGKIWGFHDHNSQWIWTWTAGPVSTMTMIIITGHGDVDDRHMGGFKAKWKQDLPPWGIHGAGDRQDQQWGDPSGDIGGNDDDPVDDDPFKDWDDDPQWTWIWGGDVDDFWIKGWIDHPNRIMIMIIGGFAFFVLLQVDADAWFWWKFFKWKWKDLPPIDTADGDPCAWIKIKIAGPPQQWIWIFIDHRVDDDTAKTWTWGDDTQWIKTKIWGDPQADQPQPPPPDPSPRHIDIWIKIWGQHDHSSQKIWIWTWDDDCGITIIMIIMTGTDD/DPDDFKKKAWFAFFQCDPDPVPGGAWFFFDPVRIDDFWDDAQVDTDQLVVCVVVDDPDDKDDDDPDPFFWWFPQQHHDGFKDFAWIWDQDWDQPPVDDGGAGDTGTMGMMGGHAFEQKEFQAKAKWKTFKWKWFIEHDPAAAQLQHVQLPCHSTTRIQVRRDFFAGRDDVDGGGGWMKIWIANVNQQWIWIWIWTAGCVGIDTQWIDTWGDQFQKIAAKIGGPQADDDDRNDPSHFMFGGWIWGFHDHHSQWIWTWTAGPVSTMTMIIIIGHGDVHHMGGFKAKWKDPPPPADIGGADDRQQQQWGDPSTDIGGNPCWDWDDDPAWTWIWHHDVDDFKIKGWTDHPNGIMIIIIGGFDAQVLQVPFPDFWDKWKAFKWFWDDDVHIDTADTDDDDQAKMWIKTQHGPQQWIWIFICHGNDDDTQKTWTWGDDGQWIWAKIWGDPQAPEVDGHGDIWTKIWGQHDDNSQKIWIWTTSVIMTDITGD/DDAAQKKKAWFAFFQCDDDPPLGGAKFFFDPVRMDHFWDDAFVDTDQLVVCVVVQDPFDKDDPQCPVQAFWFPQLHDDRFKDFAWIWTQDFDDDVGGGTGDTGTMGMMGGPAFEQKEFQAKAKWKIFKWKWFIAHAPAAAQLQHPQQGRHSTTRTQRRGDFFAGGAPAAPHNPRGGAWMKMWIDNVNVQWIKIWIWTAGHDDNDDDDGIDTAWIDIWGDDGQKIAAWIAGPAQPDPVSNDPSHAIWGGKIWGFHDHNRQKIWTWTAGPVSTMTMIIIIGGGDDPDDGHMGGFKAKWKAFLDAFGIGGADDRQQQQWGDPSTDIGGNDDAPFWDWDADPQWTFTWGGDVDDQKIWGWTDDPNRIMIIIIGTFAAQPPPVHDFDAWFKWKWFKWKWWDLHPIDTADTDDDDAAKMKIKTAGPPVQWIWIFIDGGNDDDTQKTWTWGDDRFWIKGKIWGDPVAHCRPPDDPVDDDGDTDMWIKIWGQHDHNSQKIWIWTWGDVPRRRIMIMIIITGTD

Secondary structure (DSSP, 8-state):
---SEEEEEPP--B---SSS-S-SEE---GGGEEEE-SS-TT--HHHHHHHHHH-SS--EE-S--SSSS-BTTS---SSEEEEEEEE---EEETTTTEEE-S-EEEEEEEESSB-SEEESSEEEEEEEEEEEE-EETT---TTT-GGG-SSSS---GGG-TTB--SS-SSTTT--B-SSEEEEEEETTTTEEEEEE--BB---TT--SS--SB---EEEEEEESSSEEEEEEEES--S--S-S-S--S-EEEEEEEEESSS--EEEEEEE-TTS-EEEEEEEE--------EEE-EEEEEE-SSSSSEEE----S-TTEEE-SSSEEE-S--SS---SSEEEEE-SS-EEEEE-SS-SSEEEEEEESSSS-BEEEEEEB--SHHHHH---S---EEEEEEEEEESSSPEEE------SEEEEEE-SSS-EEEEEEE-TT-SS-SEEEEEEEETTEEEEEEE--SS-EES-SSS-TT--EE--EEEEEEEEESSSS-EEEEEEEE-----EEEEEEEEEE--/----SEEEEE--------SSS-S--EE---GGG-EEE-SS-TT--HHHHHHHHH--SSPPEE-S--SSSS-BTTS---SSEEEEEEEE---EEETTTTEEE-S-EEEEEEEESSB-SEEESSEEEEEEEEEEEE-EETT---TTT-STT-SSSS---GGG-TTB--S-----B-SSEEEEEEETTTTEEEEEEEEEB---EEEEEEEEEEESSSEEEEEEEESS-S--S-S-S--S-EEEEEEEEESTT--EEEEEEE-TTSSEEEEEEEE-S----EEE-EEEEEE--SSSSEEE----S-TTEEE-SSSEEE----EEEE-SS-EEEEE-SS-SSEEEEEEESSSS-EEEEEEEBPPTHHHHT---S---EEEEEEEEEESSSEEEE----SSSS-EEEEEEETTTTEEEEEEE-SS-SS-SEEEEEEEETTEEEEEEE--SS---------EEEEEEEEESSSS-EEEEEEE--EEEEEEE-/----SEEEEE----B---SSS-S--EE---GGG-EEE-SS-TT--HHHHHHHHH--SSPPEE-S--SSSS-BTTS---SSEEEEEEEE---EEE--EEE-S-EEEEEEEESSB-SEEESSEEEEEEEEEEEE-EETT---TTT-TTT-TTTS---GGG-SSB--SSS-SSSS--B-SSEEEEEEETTTTEEEEEEEEEB------S-SEEEEEEEEEEESSSEEEEEEEES-SS--S-S-S--S-EEEEEEEEESSS--EEEEEEE-TTS-EEEEEEEE---------EEE-EEEEEE-TTSSSEEE----S-TTEEE-SSSEEE-----S-EEEE-SS-EEEEE-SS-SSEEEEEEESSSS-EEEEEEEBPPHHHHS-S--S---EEEEEEEEEESSS-EEE----SSSS-EEEEEE-SSS-EEEEEEE-SS-SS-SEEEEEEEETTEEEEEEE--SS-B-S-TTSSS----B--EEEEEEEEESSSS-EEEEEEEE------EEEEEEEEEE-

Sequence (1521 aa):
GAAYGFAVKLPRRNAHFNPKYKEKHKPLGSMDWKKLQRGEPNSFSERDELEKKRGSSELIESKWEDGQSRVVGYTNFTYVRSGYVYLNKNNIDIKNNIVLFGPDGYLYYKGKEPSKELPSEKITYKGTWDYVTDAMEKQRFEGLGSAAGGDKSGALSALEEGVLRNQAEASSGHTDFGMTSEFEVDFSDKTIKGTLYRNNRITQNNSENKQIKTTRYTIQATLHGNRFKGKALAADKGATNGSHPFISDSDSLEGGFYGPKGEELAGKFLSNDNKVAAVFGAKQKDAAGPATETVIDAYRITGEEFKKEQIDSFGDVKKLLVDGVELSLLPSEGNKAAFQHEIEQNGVKATVCCSNLDYMSFGKLSKENKDDMFLQGVRTPVSDVAARTEANAKYRGTWYGYIANGTSWSGEASNGGNRAEFDVDFSTKKISGTLTAKDRTSPAFTITAMIKDNGFSGVAKTGENGFALDPQNTGNSHYTHIEATVSGGFYGKNAIEMGGSFSFPGNQEKASVVFGAKRQQSGAAYGFAVKLPRRNAHFNPKYKEKHKPLGSMDWKKLQRGEPNSFSERDELEKKRGSSELIESKWEDGQSRVVGYTNFTYVRSGYVYLNKNNIDIKNNIVLFGPDGYLYYKGKEPSKELPSEKITYKGTWDYVTDAMEKQRFEGLGSAAGGDKSGALSALEEGVLRNQAGHTDFGMTSEFEVDFSDKTIKGTLYRNNRQIKTTRYTIQATLHGNRFKGKALAADKGATNGSHPFISDSDSLEGGFYGPKGEELAGKFLSNDNKVAAVFGAKQKDKPATETVIDAYRITGEEFKKEQIDSFGDVKKLLVDGVELSLLFQHEIEQNGVKATVCCSNLDYMSFGKLSKENKDDMFLQGVRTPVSDVAARTEANAKYRGTWYGYIANGTSWSGEASNQEGGNRAEFDVDFSTKKISGTLTAKDRTSPAFTITAMIKDNGFSGVAKTGENGFASHYTHIEATVSGGFYGKNAIEMGGSFSFASVVFGAKRSGAAYGFAVKLPRRNAHFNPKYKEKHKPLGSMDWKKLQRGEPNSFSERDELEKKRGSSELIESKWEDGQSRVVGYTNFTYVRSGYVYLNKNNIDINIVLFGPDGYLYYKGKEPSKELPSEKITYKGTWDYVTDAMEKQRFEGLGSAAGGDKSGALSALEEGVLRNQAEASSGHTDFGMTSEFEVDFSDKTIKGTLYRNNRITQENKQIKTTRYTIQATLHGNRFKGKALAADKGATNGSHPFISDSDSLEGGFYGPKGEELAGKFLSNDNKVAAVFGAKQKDKAAGPATETVIDAYRITGEEFKKEQIDSFGDVKKLLVDGVELSLLPAAFQHEIEQNGVKATVCCSNLDYMSFGKLSKENKDDMFLQGVRTPVSDVAARTEANAKYRGTWYGYIANGTSWSGEASNQEGGNRAEFDVDFSTKKISGTLTAKDRTSPAFTITAMIKDNGFSGVAKTGENGFALDPQNTGNSHYTHIEATVSGGFYGKNAIEMGGSFSFPEGKQEKASVVFGAKRQ